Protein 6LBA (pdb70)

Radius of gyration: 40.51 Å; Cα contacts (8 Å, |Δi|>4): 2221; chains: 4; bounding box: 94×108×84 Å

GO terms:
  GO:0098542 defense response to other organism (P, IGI)

Secondary structure (DSSP, 8-state):
-HHHHHHHHHHHHHHHHHHHTS-TT-SS-SSSHHHHHHHHHHHHHHHHHHHHHHS-TT-TTTS-GGGHHHHHHHHHHHHHHHHHHHHHH--S-HHHHHHHSTTS--HHHHHHHHHHHHHTTTTTGGGS----HHHHHHHHHHHHHHT-TT---HHHHHHHTTTTTT----TTHHHHHHHHHHHHHHHHHHHHHHT----HHHHHHHHHHHT-------TTS---------SS--GGGGGGGG---TTS-----S--HHHHHTT------HHHHHHHHHHHHHHHHHHHTTT-------TTSEE----SSSSS----EE-SSS-----GGGS-SGGGTT----TTTHHHHHHHHHHHHHHSS-S---HHHHHHT------TTS-HHHHHHHHHHHSS-STTSPPSHHHHHHHHHHHHHHHH------SS-HHHHHHHHHHSS----S--GGGHHHHHHHHHHHHHH-/-HHHHHHHHHHHHHHHHHHHTS-TT-SS-SSSHHHHHHHHHHHHHHHHHHHHHHS-TT-TTTS-GGGHHHHHHHHHHHHHHHHHHHHHH--S-HHHHHHHSTTS--HHHHHHHHHHHHHTTTTTGGGS----HHHHHHHHHHHHHHT-TT---HHHHHHHTTTTTT----TTHHHHHHHHHHHHHHHHHHHHHHT----HHHHHHHHHHHT-------TTS---------SS--GGGGGGGG---TTS-----S--HHHHHTT------HHHHHHHHHHHHHHHHHHHTTT-------TTSEE----SSSSS----EE-SSS-----GGGS-SGGGTT----TTTHHHHHHHHHHHHHHSS-S---HHHHHHT------TTS-HHHHHHHHHHHSS-STTSPPSHHHHHHHHHHHHHHHH------SS-HHHHHHHHHHSS----S--GGGHHHHHHHHHHHHHH-/-HHHHHHHHHHHHHHHHHHHTS-TT-SS-SSSHHHHHHHHHHHHHHHHHHHHHHS-TT-TTTS-GGGHHHHHHHHHHHHHHHHHHHHHH--S-HHHHHHHSTTS--HHHHHHHHHHHHHTTTTTGGGS----HHHHHHHHHHHHHHT-TT---HHHHHHHTTTTTT----TTHHHHHHHHHHHHHHHHHHHHHHT----HHHHHHHHHHHT-------TTS---------SS--GGGGGGGG---TTS-----S--HHHHHTT------HHHHHHHHHHHHHHHHHHHTTT-------TTSEE----SSSSS----EE-SSS-----GGGS-SGGGTT----TTTHHHHHHHHHHHHHHSS-S---HHHHHHT------TTS-HHHHHHHHHHHSS-STTSPPSHHHHHHHHHHHHHHHH------SS-HHHHHHHHHHSS----S--GGGHHHHHHHHHHHHHH-/-HHHHHHHHHHHHHHHHHHHTS-TT-SS-SSSHHHHHHHHHHHHHHHHHHHHHHS-TT-TTTS-GGGHHHHHHHHHHHHHHHHHHHHHH--S-HHHHHHHSTTS--HHHHHHHHHHHHHTTTTTGGGS----HHHHHHHHHHHHHHT-TT---HHHHHHHTTTTTT----TTHHHHHHHHHHHHHHHHHHHHHHT----HHHHHHHHHHHT-------TTS---------SS--GGGGGGGG---TTS-----S--HHHHHTT------HHHHHHHHHHHHHHHHHHHTTT-------TTSEE----SSSSS----EE-SSS-----GGGS-SGGGTT----TTTHHHHHHHHHHHHHHSS-S---HHHHHHT------TTS-HHHHHHHHHHHSS-STTSPPSHHHHHHHHHHHHHHHH------SS-HHHHHHHHHHSS----S--GGGHHHHHHHHHHHHHH-

Organism: Arabidopsis thaliana (NCBI:txid3702)

Structure (mmCIF, N/CA/C/O backbone):
data_6LBA
#
_entry.id   6LBA
#
_cell.length_a   1.00
_cell.length_b   1.00
_cell.length_c   1.00
_cell.angle_alpha   90.00
_cell.angle_beta   90.00
_cell.angle_gamma   90.00
#
_symmetry.space_group_name_H-M   'P 1'
#
loop_
_atom_site.group_PDB
_atom_site.id
_atom_site.type_symbol
_atom_site.label_atom_id
_atom_site.label_alt_id
_atom_site.label_comp_id
_atom_site.label_asym_id
_atom_site.label_entity_id
_atom_site.label_seq_id
_atom_site.pdbx_PDB_ins_code
_atom_site.Cartn_x
_atom_site.Cartn_y
_atom_site.Cartn_z
_atom_site.occupancy
_atom_site.B_iso_or_equiv
_atom_site.auth_seq_id
_atom_site.auth_comp_id
_atom_site.auth_asym_id
_atom_site.auth_atom_id
_atom_site.pdbx_PDB_model_num
ATOM 1 N N . ALA A 1 1 ? 159.576 135.874 144.168 1.00 62.43 -1 ALA A N 1
ATOM 2 C CA . ALA A 1 1 ? 158.588 136.861 144.589 1.00 62.43 -1 ALA A CA 1
ATOM 3 C C . ALA A 1 1 ? 157.206 136.227 144.691 1.00 62.43 -1 ALA A C 1
ATOM 4 O O . ALA A 1 1 ? 156.856 135.362 143.890 1.00 62.43 -1 ALA A O 1
ATOM 6 N N . ALA A 1 2 ? 156.424 136.665 145.680 1.00 54.34 0 ALA A N 1
ATOM 7 C CA . ALA A 1 2 ? 155.140 136.029 145.957 1.00 54.34 0 ALA A CA 1
ATOM 8 C C . ALA A 1 2 ? 154.185 136.164 144.778 1.00 54.34 0 ALA A C 1
ATOM 9 O O . ALA A 1 2 ? 153.802 135.169 144.153 1.00 54.34 0 ALA A O 1
ATOM 11 N N . MET A 1 3 ? 153.787 137.396 144.461 1.00 57.33 1 MET A N 1
ATOM 12 C CA . MET A 1 3 ? 152.862 137.610 143.354 1.00 57.33 1 MET A CA 1
ATOM 13 C C . MET A 1 3 ? 153.419 137.047 142.059 1.00 57.33 1 MET A C 1
ATOM 14 O O . MET A 1 3 ? 152.676 136.497 141.239 1.00 57.33 1 MET A O 1
ATOM 19 N N . GLU A 1 4 ? 154.730 137.177 141.856 1.00 53.65 2 GLU A N 1
ATOM 20 C CA . GLU A 1 4 ? 155.342 136.626 140.656 1.00 53.65 2 GLU A CA 1
ATOM 21 C C . GLU A 1 4 ? 155.094 135.131 140.553 1.00 53.65 2 GLU A C 1
ATOM 22 O O . GLU A 1 4 ? 154.852 134.609 139.460 1.00 53.65 2 GLU A O 1
ATOM 28 N N . GLN A 1 5 ? 155.141 134.427 141.683 1.00 50.86 3 GLN A N 1
ATOM 29 C CA . GLN A 1 5 ? 154.862 132.998 141.661 1.00 50.86 3 GLN A CA 1
ATOM 30 C C . GLN A 1 5 ? 153.465 132.726 141.130 1.00 50.86 3 GLN A C 1
ATOM 31 O O . GLN A 1 5 ? 153.244 131.748 140.410 1.00 50.86 3 GLN A O 1
ATOM 37 N N . PHE A 1 6 ? 152.510 133.588 141.470 1.00 43.11 4 PHE A N 1
ATOM 38 C CA . PHE A 1 6 ? 151.154 133.428 140.965 1.00 43.11 4 PHE A CA 1
ATOM 39 C C . PHE A 1 6 ? 151.129 133.510 139.448 1.00 43.11 4 PHE A C 1
ATOM 40 O O . PHE A 1 6 ? 150.530 132.665 138.773 1.00 43.11 4 PHE A O 1
ATOM 48 N N . ARG A 1 7 ? 151.780 134.531 138.896 1.00 45.33 5 ARG A N 1
ATOM 49 C CA . ARG A 1 7 ? 151.897 134.634 137.450 1.00 45.33 5 ARG A CA 1
ATOM 50 C C . ARG A 1 7 ? 152.460 133.357 136.847 1.00 45.33 5 ARG A C 1
ATOM 51 O O . ARG A 1 7 ? 152.111 132.994 135.720 1.00 45.33 5 ARG A O 1
ATOM 59 N N . GLN A 1 8 ? 153.318 132.652 137.583 1.00 46.42 6 GLN A N 1
ATOM 60 C CA . GLN A 1 8 ? 153.806 131.370 137.091 1.00 46.42 6 GLN A CA 1
ATOM 61 C C . GLN A 1 8 ? 152.679 130.350 137.018 1.00 46.42 6 GLN A C 1
ATOM 62 O O . GLN A 1 8 ? 152.620 129.547 136.079 1.00 46.42 6 GLN A O 1
ATOM 68 N N . ILE A 1 9 ? 151.785 130.353 138.009 1.00 38.86 7 ILE A N 1
ATOM 69 C CA . ILE A 1 9 ? 150.608 129.496 137.930 1.00 38.86 7 ILE A CA 1
ATOM 70 C C . ILE A 1 9 ? 149.814 129.828 136.685 1.00 38.86 7 ILE A C 1
ATOM 71 O O . ILE A 1 9 ? 149.342 128.937 135.970 1.00 38.86 7 ILE A O 1
ATOM 76 N N . GLY A 1 10 ? 149.642 131.119 136.415 1.00 38.22 8 GLY A N 1
ATOM 77 C CA . GLY A 1 10 ? 148.946 131.514 135.205 1.00 38.22 8 GLY A CA 1
ATOM 78 C C . GLY A 1 10 ? 149.610 130.960 133.964 1.00 38.22 8 GLY A C 1
ATOM 79 O O . GLY A 1 10 ? 148.946 130.415 133.081 1.00 38.22 8 GLY A O 1
ATOM 80 N N . GLU A 1 11 ? 150.935 131.086 133.887 1.00 41.64 9 GLU A N 1
ATOM 81 C CA . GLU A 1 11 ? 151.669 130.599 132.723 1.00 41.64 9 GLU A CA 1
ATOM 82 C C . GLU A 1 11 ? 151.476 129.102 132.538 1.00 41.64 9 GLU A C 1
ATOM 83 O O . GLU A 1 11 ? 151.183 128.629 131.433 1.00 41.64 9 GLU A O 1
ATOM 89 N N . VAL A 1 12 ? 151.625 128.338 133.617 1.00 36.99 10 VAL A N 1
ATOM 90 C CA . VAL A 1 12 ? 151.512 126.890 133.509 1.00 36.99 10 VAL A CA 1
ATOM 91 C C . VAL A 1 12 ? 150.104 126.494 133.100 1.00 36.99 10 VAL A C 1
ATOM 92 O O . VAL A 1 12 ? 149.908 125.626 132.241 1.00 36.99 10 VAL A O 1
ATOM 96 N N . LEU A 1 13 ? 149.099 127.118 133.711 1.00 34.69 11 LEU A N 1
ATOM 97 C CA . LEU A 1 13 ? 147.729 126.744 133.401 1.00 34.69 11 LEU A CA 1
ATOM 98 C C . LEU A 1 13 ? 147.378 127.114 131.972 1.00 34.69 11 LEU A C 1
ATOM 99 O O . LEU A 1 13 ? 146.660 126.377 131.290 1.00 34.69 11 LEU A O 1
ATOM 104 N N . GLY A 1 14 ? 147.874 128.254 131.499 1.00 37.84 12 GLY A N 1
ATOM 105 C CA . GLY A 1 14 ? 147.688 128.593 130.103 1.00 37.84 12 GLY A CA 1
ATOM 106 C C . GLY A 1 14 ? 148.326 127.575 129.182 1.00 37.84 12 GLY A C 1
ATOM 107 O O . GLY A 1 14 ? 147.749 127.202 128.160 1.00 37.84 12 GLY A O 1
ATOM 108 N N . SER A 1 15 ? 149.530 127.118 129.528 1.00 40.51 13 SER A N 1
ATOM 109 C CA . SER A 1 15 ? 150.168 126.065 128.747 1.00 40.51 13 SER A CA 1
ATOM 110 C C . SER A 1 15 ? 149.278 124.837 128.672 1.00 40.51 13 SER A C 1
ATOM 111 O O . SER A 1 15 ? 149.043 124.279 127.590 1.00 40.51 13 SER A O 1
ATOM 114 N N . LEU A 1 16 ? 148.782 124.398 129.825 1.00 38.45 14 LEU A N 1
ATOM 115 C CA . LEU A 1 16 ? 147.918 123.227 129.861 1.00 38.45 14 LEU A CA 1
ATOM 116 C C . LEU A 1 16 ? 146.698 123.428 128.981 1.00 38.45 14 LEU A C 1
ATOM 117 O O . LEU A 1 16 ? 146.329 122.546 128.200 1.00 38.45 14 LEU A O 1
ATOM 122 N N . ASN A 1 17 ? 146.057 124.589 129.097 1.00 37.96 15 ASN A N 1
ATOM 123 C CA . ASN A 1 17 ? 144.829 124.826 128.350 1.00 37.96 15 ASN A CA 1
ATOM 124 C C . ASN A 1 17 ? 145.095 124.869 126.856 1.00 37.96 15 ASN A C 1
ATOM 125 O O . ASN A 1 17 ? 144.285 124.385 126.058 1.00 37.96 15 ASN A O 1
ATOM 130 N N . ALA A 1 18 ? 146.225 125.446 126.456 1.00 43.66 16 ALA A N 1
ATOM 131 C CA . ALA A 1 18 ? 146.568 125.482 125.043 1.00 43.66 16 ALA A CA 1
ATOM 132 C C . ALA A 1 18 ? 146.773 124.078 124.505 1.00 43.66 16 ALA A C 1
ATOM 133 O O . ALA A 1 18 ? 146.279 123.735 123.426 1.00 43.66 16 ALA A O 1
ATOM 135 N N . LEU A 1 19 ? 147.507 123.249 125.243 1.00 49.01 17 LEU A N 1
ATOM 136 C CA . LEU A 1 19 ? 147.685 121.870 124.805 1.00 49.01 17 LEU A CA 1
ATOM 137 C C . LEU A 1 19 ? 146.350 121.144 124.726 1.00 49.01 17 LEU A C 1
ATOM 138 O O . LEU A 1 19 ? 146.110 120.369 123.794 1.00 49.01 17 LEU A O 1
ATOM 143 N N . MET A 1 20 ? 145.464 121.393 125.687 1.00 53.68 18 MET A N 1
ATOM 144 C CA . MET A 1 20 ? 144.225 120.637 125.779 1.00 53.68 18 MET A CA 1
ATOM 145 C C . MET A 1 20 ? 143.176 121.066 124.772 1.00 53.68 18 MET A C 1
ATOM 146 O O . MET A 1 20 ? 142.319 120.253 124.420 1.00 53.68 18 MET A O 1
ATOM 151 N N . VAL A 1 21 ? 143.208 122.315 124.306 1.00 54.72 19 VAL A N 1
ATOM 152 C CA . VAL A 1 21 ? 142.161 122.768 123.401 1.00 54.72 19 VAL A CA 1
ATOM 153 C C . VAL A 1 21 ? 142.182 121.986 122.098 1.00 54.72 19 VAL A C 1
ATOM 154 O O . VAL A 1 21 ? 141.197 121.994 121.354 1.00 54.72 19 VAL A O 1
ATOM 158 N N . LEU A 1 22 ? 143.286 121.313 121.799 1.00 70.05 20 LEU A N 1
ATOM 159 C CA . LEU A 1 22 ? 143.377 120.446 120.631 1.00 70.05 20 LEU A CA 1
ATOM 160 C C . LEU A 1 22 ? 143.213 118.995 121.080 1.00 70.05 20 LEU A C 1
ATOM 161 O O . LEU A 1 22 ? 144.130 118.179 121.027 1.00 70.05 20 LEU A O 1
ATOM 166 N N . GLN A 1 23 ? 141.995 118.687 121.521 1.00 83.42 21 GLN A N 1
ATOM 167 C CA . GLN A 1 23 ? 141.755 117.554 122.406 1.00 83.42 21 GLN A CA 1
ATOM 168 C C . GLN A 1 23 ? 141.484 116.242 121.679 1.00 83.42 21 GLN A C 1
ATOM 169 O O . GLN A 1 23 ? 142.089 115.217 122.010 1.00 83.42 21 GLN A O 1
ATOM 175 N N . ASP A 1 24 ? 140.579 116.251 120.700 1.00 93.27 22 ASP A N 1
ATOM 176 C CA . ASP A 1 24 ? 139.996 115.007 120.203 1.00 93.27 22 ASP A CA 1
ATOM 177 C C . ASP A 1 24 ? 141.014 114.065 119.571 1.00 93.27 22 ASP A C 1
ATOM 178 O O . ASP A 1 24 ? 140.657 112.933 119.231 1.00 93.27 22 ASP A O 1
ATOM 183 N N . ASP A 1 25 ? 142.267 114.493 119.408 1.00 96.78 23 ASP A N 1
ATOM 184 C CA . ASP A 1 25 ? 143.264 113.607 118.817 1.00 96.78 23 ASP A CA 1
ATOM 185 C C . ASP A 1 25 ? 143.697 112.516 119.786 1.00 96.78 23 ASP A C 1
ATOM 186 O O . ASP A 1 25 ? 144.319 111.533 119.369 1.00 96.78 23 ASP A O 1
ATOM 191 N N . ILE A 1 26 ? 143.404 112.675 121.076 1.00 93.23 24 ILE A N 1
ATOM 192 C CA . ILE A 1 26 ? 143.840 111.685 122.049 1.00 93.23 24 ILE A CA 1
ATOM 193 C C . ILE A 1 26 ? 142.961 110.453 121.967 1.00 93.23 24 ILE A C 1
ATOM 194 O O . ILE A 1 26 ? 141.735 110.544 121.821 1.00 93.23 24 ILE A O 1
ATOM 199 N N . LEU A 1 27 ? 143.588 109.287 122.066 1.00 90.76 25 LEU A N 1
ATOM 200 C CA . LEU A 1 27 ? 142.878 108.024 121.981 1.00 90.76 25 LEU A CA 1
ATOM 201 C C . LEU A 1 27 ? 142.975 107.200 123.255 1.00 90.76 25 LEU A C 1
ATOM 202 O O . LEU A 1 27 ? 142.589 106.028 123.247 1.00 90.76 25 LEU A O 1
ATOM 207 N N . ILE A 1 28 ? 143.484 107.770 124.343 1.00 80.13 26 ILE A N 1
ATOM 208 C CA . ILE A 1 28 ? 143.569 107.083 125.629 1.00 80.13 26 ILE A CA 1
ATOM 209 C C . ILE A 1 28 ? 142.843 107.866 126.711 1.00 80.13 26 ILE A C 1
ATOM 210 O O . ILE A 1 28 ? 141.876 107.384 127.300 1.00 80.13 26 ILE A O 1
ATOM 215 N N . ASN A 1 29 ? 143.319 109.062 127.008 1.00 75.54 27 ASN A N 1
ATOM 216 C CA . ASN A 1 29 ? 142.612 110.037 127.820 1.00 75.54 27 ASN A CA 1
ATOM 217 C C . ASN A 1 29 ? 141.843 110.972 126.899 1.00 75.54 27 ASN A C 1
ATOM 218 O O . ASN A 1 29 ? 141.533 110.592 125.767 1.00 75.54 27 ASN A O 1
ATOM 223 N N . GLN A 1 30 ? 141.547 112.181 127.373 1.00 83.35 28 GLN A N 1
ATOM 224 C CA . GLN A 1 30 ? 140.518 113.136 126.948 1.00 83.35 28 GLN A CA 1
ATOM 225 C C . GLN A 1 30 ? 139.217 112.849 127.681 1.00 83.35 28 GLN A C 1
ATOM 226 O O . GLN A 1 30 ? 138.234 113.569 127.480 1.00 83.35 28 GLN A O 1
ATOM 232 N N . ARG A 1 31 ? 139.192 111.850 128.554 1.00 75.47 29 ARG A N 1
ATOM 233 C CA . ARG A 1 31 ? 138.238 111.825 129.645 1.00 75.47 29 ARG A CA 1
ATOM 234 C C . ARG A 1 31 ? 138.906 111.801 131.004 1.00 75.47 29 ARG A C 1
ATOM 235 O O . ARG A 1 31 ? 138.244 112.103 132.000 1.00 75.47 29 ARG A O 1
ATOM 243 N N . GLN A 1 32 ? 140.192 111.467 131.074 1.00 69.07 30 GLN A N 1
ATOM 244 C CA . GLN A 1 32 ? 140.952 111.608 132.308 1.00 69.07 30 GLN A CA 1
ATOM 245 C C . GLN A 1 32 ? 141.597 112.984 132.382 1.00 69.07 30 GLN A C 1
ATOM 246 O O . GLN A 1 32 ? 141.351 113.748 133.318 1.00 69.07 30 GLN A O 1
ATOM 252 N N . CYS A 1 33 ? 142.422 113.310 131.388 1.00 65.46 31 CYS A N 1
ATOM 253 C CA . CYS A 1 33 ? 143.092 114.602 131.370 1.00 65.46 31 CYS A CA 1
ATOM 254 C C . CYS A 1 33 ? 142.100 115.758 131.358 1.00 65.46 31 CYS A C 1
ATOM 255 O O . CYS A 1 33 ? 142.409 116.841 131.864 1.00 65.46 31 CYS A O 1
ATOM 258 N N . CYS A 1 34 ? 140.911 115.562 130.785 1.00 69.24 32 CYS A N 1
ATOM 259 C CA . CYS A 1 34 ? 139.896 116.605 130.866 1.00 69.24 32 CYS A CA 1
ATOM 260 C C . CYS A 1 34 ? 139.524 116.891 132.310 1.00 69.24 32 CYS A C 1
ATOM 261 O O . CYS A 1 34 ? 139.325 118.051 132.693 1.00 69.24 32 CYS A O 1
ATOM 264 N N . LEU A 1 35 ? 139.410 115.845 133.125 1.00 58.86 33 LEU A N 1
ATOM 265 C CA . LEU A 1 35 ? 139.207 116.058 134.549 1.00 58.86 33 LEU A CA 1
ATOM 266 C C . LEU A 1 35 ? 140.338 116.886 135.134 1.00 58.86 33 LEU A C 1
ATOM 267 O O . LEU A 1 35 ? 140.106 117.762 135.973 1.00 58.86 33 LEU A O 1
ATOM 272 N N . LEU A 1 36 ? 141.570 116.627 134.697 1.00 55.40 34 LEU A N 1
ATOM 273 C CA . LEU A 1 36 ? 142.698 117.412 135.180 1.00 55.40 34 LEU A CA 1
ATOM 274 C C . LEU A 1 36 ? 142.529 118.877 134.826 1.00 55.40 34 LEU A C 1
ATOM 275 O O . LEU A 1 36 ? 142.732 119.757 135.667 1.00 55.40 34 LEU A O 1
ATOM 280 N N . LEU A 1 37 ? 142.170 119.158 133.577 1.00 50.10 35 LEU A N 1
ATOM 281 C CA . LEU A 1 37 ? 142.005 120.542 133.162 1.00 50.10 35 LEU A CA 1
ATOM 282 C C . LEU A 1 37 ? 140.923 121.225 133.981 1.00 50.10 35 LEU A C 1
ATOM 283 O O . LEU A 1 37 ? 141.106 122.349 134.459 1.00 50.10 35 LEU A O 1
ATOM 288 N N . GLU A 1 38 ? 139.789 120.550 134.169 1.00 54.43 36 GLU A N 1
ATOM 289 C CA . GLU A 1 38 ? 138.698 121.155 134.926 1.00 54.43 36 GLU A CA 1
ATOM 290 C C . GLU A 1 38 ? 139.120 121.425 136.362 1.00 54.43 36 GLU A C 1
ATOM 291 O O . GLU A 1 38 ? 138.909 122.523 136.889 1.00 54.43 36 GLU A O 1
ATOM 297 N N . LEU A 1 39 ? 139.721 120.431 137.014 1.00 45.02 37 LEU A N 1
ATOM 298 C CA . LEU A 1 39 ? 140.139 120.602 138.398 1.00 45.02 37 LEU A CA 1
ATOM 299 C C . LEU A 1 39 ? 141.154 121.719 138.532 1.00 45.02 37 LEU A C 1
ATOM 300 O O . LEU A 1 39 ? 141.080 122.533 139.455 1.00 45.02 37 LEU A O 1
ATOM 305 N N . PHE A 1 40 ? 142.125 121.770 137.626 1.00 39.45 38 PHE A N 1
ATOM 306 C CA . PHE A 1 40 ? 143.159 122.784 137.742 1.00 39.45 38 PHE A CA 1
ATOM 307 C C . PHE A 1 40 ? 142.587 124.171 137.510 1.00 39.45 38 PHE A C 1
ATOM 308 O O . PHE A 1 40 ? 142.941 125.122 138.215 1.00 39.45 38 PHE A O 1
ATOM 316 N N . SER A 1 41 ? 141.693 124.308 136.531 1.00 42.35 39 SER A N 1
ATOM 317 C CA . SER A 1 41 ? 141.048 125.595 136.320 1.00 42.35 39 SER A CA 1
ATOM 318 C C . SER A 1 41 ? 140.258 126.009 137.549 1.00 42.35 39 SER A C 1
ATOM 319 O O . SER A 1 41 ? 140.286 127.177 137.949 1.00 42.35 39 SER A O 1
ATOM 322 N N . LEU A 1 42 ? 139.561 125.060 138.173 1.00 38.30 40 LEU A N 1
ATOM 323 C CA . LEU A 1 42 ? 138.797 125.382 139.371 1.00 38.30 40 LEU A CA 1
ATOM 324 C C . LEU A 1 42 ? 139.720 125.817 140.498 1.00 38.30 40 LEU A C 1
ATOM 325 O O . LEU A 1 42 ? 139.430 126.776 141.219 1.00 38.30 40 LEU A O 1
ATOM 330 N N . ALA A 1 43 ? 140.838 125.116 140.663 1.00 37.54 41 ALA A N 1
ATOM 331 C CA . ALA A 1 43 ? 141.778 125.453 141.723 1.00 37.54 41 ALA A CA 1
ATOM 332 C C . ALA A 1 43 ? 142.334 126.852 141.528 1.00 37.54 41 ALA A C 1
ATOM 333 O O . ALA A 1 43 ? 142.364 127.663 142.462 1.00 37.54 41 ALA A O 1
ATOM 335 N N . PHE A 1 44 ? 142.784 127.149 140.313 1.00 40.92 42 PHE A N 1
ATOM 336 C CA . PHE A 1 44 ? 143.318 128.472 140.027 1.00 40.92 42 PHE A CA 1
ATOM 337 C C . PHE A 1 44 ? 142.263 129.541 140.255 1.00 40.92 42 PHE A C 1
ATOM 338 O O . PHE A 1 44 ? 142.526 130.566 140.891 1.00 40.92 42 PHE A O 1
ATOM 346 N N . ASN A 1 45 ? 141.055 129.316 139.741 1.00 46.58 43 ASN A N 1
ATOM 347 C CA . ASN A 1 45 ? 140.009 130.318 139.872 1.00 46.58 43 ASN A CA 1
ATOM 348 C C . ASN A 1 45 ? 139.661 130.561 141.330 1.00 46.58 43 ASN A C 1
ATOM 349 O O . ASN A 1 45 ? 139.459 131.706 141.740 1.00 46.58 43 ASN A O 1
ATOM 354 N N . THR A 1 46 ? 139.618 129.504 142.141 1.00 47.57 44 THR A N 1
ATOM 355 C CA . THR A 1 46 ? 139.197 129.695 143.521 1.00 47.57 44 THR A CA 1
ATOM 356 C C . THR A 1 46 ? 140.301 130.324 144.365 1.00 47.57 44 THR A C 1
ATOM 357 O O . THR A 1 46 ? 140.011 131.150 145.239 1.00 47.57 44 THR A O 1
ATOM 361 N N . VAL A 1 47 ? 141.570 129.993 144.106 1.00 48.33 45 VAL A N 1
ATOM 362 C CA . VAL A 1 47 ? 142.625 130.673 144.849 1.00 48.33 45 VAL A CA 1
ATOM 363 C C . VAL A 1 47 ? 142.688 132.137 144.441 1.00 48.33 45 VAL A C 1
ATOM 364 O O . VAL A 1 47 ? 142.880 133.021 145.285 1.00 48.33 45 VAL A O 1
ATOM 368 N N . ALA A 1 48 ? 142.472 132.426 143.156 1.00 52.16 46 ALA A N 1
ATOM 369 C CA . ALA A 1 48 ? 142.421 133.813 142.712 1.00 52.16 46 ALA A CA 1
ATOM 370 C C . ALA A 1 48 ? 141.272 134.553 143.377 1.00 52.16 46 ALA A C 1
ATOM 371 O O . ALA A 1 48 ? 141.429 135.689 143.836 1.00 52.16 46 ALA A O 1
ATOM 373 N N . GLU A 1 49 ? 140.100 133.923 143.427 1.00 60.22 47 GLU A N 1
ATOM 374 C CA . GLU A 1 49 ? 138.943 134.565 144.031 1.00 60.22 47 GLU A CA 1
ATOM 375 C C . GLU A 1 49 ? 139.194 134.869 145.496 1.00 60.22 47 GLU A C 1
ATOM 376 O O . GLU A 1 49 ? 138.918 135.979 145.964 1.00 60.22 47 GLU A O 1
ATOM 382 N N . GLU A 1 50 ? 139.708 133.896 146.243 1.00 64.22 48 GLU A N 1
ATOM 383 C CA . GLU A 1 50 ? 139.884 134.118 147.670 1.00 64.22 48 GLU A CA 1
ATOM 384 C C . GLU A 1 50 ? 140.994 135.129 147.928 1.00 64.22 48 GLU A C 1
ATOM 385 O O . GLU A 1 50 ? 140.940 135.889 148.902 1.00 64.22 48 GLU A O 1
ATOM 391 N N . ILE A 1 51 ? 141.996 135.180 147.046 1.00 55.99 49 ILE A N 1
ATOM 392 C CA . ILE A 1 51 ? 142.992 136.245 147.128 1.00 55.99 49 ILE A CA 1
ATOM 393 C C . ILE A 1 51 ? 142.323 137.598 146.956 1.00 55.99 49 ILE A C 1
ATOM 394 O O . ILE A 1 51 ? 142.471 138.499 147.789 1.00 55.99 49 ILE A O 1
ATOM 399 N N . ARG A 1 52 ? 141.569 137.753 145.868 1.00 59.03 50 ARG A N 1
ATOM 400 C CA . ARG A 1 52 ? 140.905 139.020 145.586 1.00 59.03 50 ARG A CA 1
ATOM 401 C C . ARG A 1 52 ? 139.977 139.436 146.714 1.00 59.03 50 ARG A C 1
ATOM 402 O O . ARG A 1 52 ? 139.801 140.632 146.964 1.00 59.03 50 ARG A O 1
ATOM 410 N N . GLN A 1 53 ? 139.377 138.470 147.401 1.00 63.47 51 GLN A N 1
ATOM 411 C CA . GLN A 1 53 ? 138.417 138.791 148.445 1.00 63.47 51 GLN A CA 1
ATOM 412 C C . GLN A 1 53 ? 139.071 139.087 149.785 1.00 63.47 51 GLN A C 1
ATOM 413 O O . GLN A 1 53 ? 138.574 139.941 150.524 1.00 63.47 51 GLN A O 1
ATOM 419 N N . ASN A 1 54 ? 140.183 138.432 150.109 1.00 66.25 52 ASN A N 1
ATOM 420 C CA . ASN A 1 54 ? 140.759 138.549 151.441 1.00 66.25 52 ASN A CA 1
ATOM 421 C C . ASN A 1 54 ? 142.110 139.233 151.487 1.00 66.25 52 ASN A C 1
ATOM 422 O O . ASN A 1 54 ? 142.657 139.386 152.584 1.00 66.25 52 ASN A O 1
ATOM 427 N N . LEU A 1 55 ? 142.675 139.634 150.357 1.00 69.01 53 LEU A N 1
ATOM 428 C CA . LEU A 1 55 ? 143.892 140.423 150.355 1.00 69.01 53 LEU A CA 1
ATOM 429 C C . LEU A 1 55 ? 143.601 141.827 149.840 1.00 69.01 53 LEU A C 1
ATOM 430 O O . LEU A 1 55 ? 142.462 142.184 149.537 1.00 69.01 53 LEU A O 1
ATOM 435 N N . LYS A 1 56 ? 144.646 142.642 149.749 1.00 83.40 54 LYS A N 1
ATOM 436 C CA . LYS A 1 56 ? 144.566 143.956 149.128 1.00 83.40 54 LYS A CA 1
ATOM 437 C C . LYS A 1 56 ? 145.762 144.100 148.202 1.00 83.40 54 LYS A C 1
ATOM 438 O O . LYS A 1 56 ? 146.903 143.883 148.619 1.00 83.40 54 LYS A O 1
ATOM 444 N N . LEU A 1 57 ? 145.502 144.463 146.954 1.00 83.18 55 LEU A N 1
ATOM 445 C CA . LEU A 1 57 ? 146.457 144.225 145.884 1.00 83.18 55 LEU A CA 1
ATOM 446 C C . LEU A 1 57 ? 147.525 145.297 145.772 1.00 83.18 55 LEU A C 1
ATOM 447 O O . LEU A 1 57 ? 148.143 145.420 144.711 1.00 83.18 55 LEU A O 1
ATOM 452 N N . GLU A 1 58 ? 147.759 146.074 146.823 1.00 90.39 56 GLU A N 1
ATOM 453 C CA . GLU A 1 58 ? 148.815 147.076 146.805 1.00 90.39 56 GLU A CA 1
ATOM 454 C C . GLU A 1 58 ? 150.097 146.597 147.468 1.00 90.39 56 GLU A C 1
ATOM 455 O O . GLU A 1 58 ? 151.185 146.832 146.939 1.00 90.39 56 GLU A O 1
ATOM 461 N N . GLU A 1 59 ? 149.998 145.910 148.601 1.00 88.15 57 GLU A N 1
ATOM 462 C CA . GLU A 1 59 ? 151.184 145.456 149.314 1.00 88.15 57 GLU A CA 1
ATOM 463 C C . GLU A 1 59 ? 151.779 144.231 148.633 1.00 88.15 57 GLU A C 1
ATOM 464 O O . GLU A 1 59 ? 151.947 143.177 149.253 1.00 88.15 57 GLU A O 1
ATOM 470 N N . LYS A 1 60 ? 152.120 144.376 147.353 1.00 81.27 58 LYS A N 1
ATOM 471 C CA . LYS A 1 60 ? 152.580 143.249 146.555 1.00 81.27 58 LYS A CA 1
ATOM 472 C C . LYS A 1 60 ? 153.941 142.731 146.993 1.00 81.27 58 LYS A C 1
ATOM 473 O O . LYS A 1 60 ? 154.291 141.596 146.659 1.00 81.27 58 LYS A O 1
ATOM 479 N N . HIS A 1 61 ? 154.716 143.526 147.726 1.00 91.02 59 HIS A N 1
ATOM 480 C CA . HIS A 1 61 ? 156.066 143.139 148.101 1.00 91.02 59 HIS A CA 1
ATOM 481 C C . HIS A 1 61 ? 156.315 143.170 149.598 1.00 91.02 59 HIS A C 1
ATOM 482 O O . HIS A 1 61 ? 157.446 142.915 150.026 1.00 91.02 59 HIS A O 1
ATOM 489 N N . THR A 1 62 ? 155.308 143.480 150.406 1.00 90.01 60 THR A N 1
ATOM 490 C CA . THR A 1 62 ? 155.517 143.654 151.835 1.00 90.01 60 THR A CA 1
ATOM 491 C C . THR A 1 62 ? 154.783 142.607 152.658 1.00 90.01 60 THR A C 1
ATOM 492 O O . THR A 1 62 ? 155.410 141.912 153.461 1.00 90.01 60 THR A O 1
ATOM 496 N N . LYS A 1 63 ? 153.471 142.468 152.481 1.00 84.27 61 LYS A N 1
ATOM 497 C CA . LYS A 1 63 ? 152.664 141.629 153.353 1.00 84.27 61 LYS A CA 1
ATOM 498 C C . LYS A 1 63 ? 152.077 140.423 152.632 1.00 84.27 61 LYS A C 1
ATOM 499 O O . LYS A 1 63 ? 151.041 139.900 153.053 1.00 84.27 61 LYS A O 1
ATOM 505 N N . TRP A 1 64 ? 152.714 139.979 151.554 1.00 74.36 62 TRP A N 1
ATOM 506 C CA . TRP A 1 64 ? 152.388 138.711 150.925 1.00 74.36 62 TRP A CA 1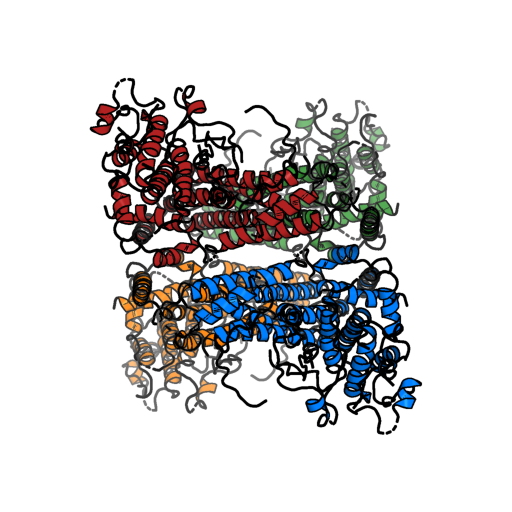
ATOM 507 C C . TRP A 1 64 ? 153.516 137.708 151.066 1.00 74.36 62 TRP A C 1
ATOM 508 O O . TRP A 1 64 ? 153.352 136.551 150.662 1.00 74.36 62 TRP A O 1
ATOM 519 N N . ARG A 1 65 ? 154.650 138.123 151.634 1.00 78.33 63 ARG A N 1
ATOM 520 C CA . ARG A 1 65 ? 155.843 137.290 151.720 1.00 78.33 63 ARG A CA 1
ATOM 521 C C . ARG A 1 65 ? 155.552 135.887 152.230 1.00 78.33 63 ARG A C 1
ATOM 522 O O . ARG A 1 65 ? 156.264 134.944 151.870 1.00 78.33 63 ARG A O 1
ATOM 530 N N . ALA A 1 66 ? 154.507 135.719 153.037 1.00 63.04 64 ALA A N 1
ATOM 531 C CA . ALA A 1 66 ? 154.180 134.399 153.549 1.00 63.04 64 ALA A CA 1
ATOM 532 C C . ALA A 1 66 ? 153.666 133.461 152.466 1.00 63.04 64 ALA A C 1
ATOM 533 O O . ALA A 1 66 ? 153.689 132.243 152.662 1.00 63.04 64 ALA A O 1
ATOM 535 N N . LEU A 1 67 ? 153.230 133.990 151.325 1.00 60.43 65 LEU A N 1
ATOM 536 C CA . LEU A 1 67 ? 152.630 133.163 150.285 1.00 60.43 65 LEU A CA 1
ATOM 537 C C . LEU A 1 67 ? 153.638 132.397 149.439 1.00 60.43 65 LEU A C 1
ATOM 538 O O . LEU A 1 67 ? 153.219 131.557 148.637 1.00 60.43 65 LEU A O 1
ATOM 543 N N . GLU A 1 68 ? 154.934 132.656 149.586 1.00 67.18 66 GLU A N 1
ATOM 544 C CA . GLU A 1 68 ? 155.909 132.149 148.627 1.00 67.18 66 GLU A CA 1
ATOM 545 C C . GLU A 1 68 ? 155.922 130.629 148.526 1.00 67.18 66 GLU A C 1
ATOM 546 O O . GLU A 1 68 ? 155.582 130.075 147.478 1.00 67.18 66 GLU A O 1
ATOM 552 N N . GLN A 1 69 ? 156.307 129.952 149.605 1.00 61.67 67 GLN A N 1
ATOM 553 C CA . GLN A 1 69 ? 156.504 128.506 149.537 1.00 61.67 67 GLN A CA 1
ATOM 554 C C . GLN A 1 69 ? 155.262 127.743 149.098 1.00 61.67 67 GLN A C 1
ATOM 555 O O . GLN A 1 69 ? 155.389 126.845 148.245 1.00 61.67 67 GLN A O 1
ATOM 561 N N . PRO A 1 70 ? 154.066 128.005 149.630 1.00 53.17 68 PRO A N 1
ATOM 562 C CA . PRO A 1 70 ? 152.908 127.221 149.179 1.00 53.17 68 PRO A CA 1
ATOM 563 C C . PRO A 1 70 ? 152.630 127.396 147.703 1.00 53.17 68 PRO A C 1
ATOM 564 O O . PRO A 1 70 ? 152.398 126.411 146.993 1.00 53.17 68 PRO A O 1
ATOM 568 N N . LEU A 1 71 ? 152.662 128.630 147.210 1.00 52.39 69 LEU A N 1
ATOM 569 C CA . LEU A 1 71 ? 152.400 128.836 145.795 1.00 52.39 69 LEU A CA 1
ATOM 570 C C . LEU A 1 71 ? 153.499 128.235 144.934 1.00 52.39 69 LEU A C 1
ATOM 571 O O . LEU A 1 71 ? 153.233 127.792 143.812 1.00 52.39 69 LEU A O 1
ATOM 576 N N . ARG A 1 72 ? 154.732 128.189 145.438 1.00 57.54 70 ARG A N 1
ATOM 577 C CA . ARG A 1 72 ? 155.793 127.540 144.678 1.00 57.54 70 ARG A CA 1
ATOM 578 C C . ARG A 1 72 ? 155.532 126.047 144.565 1.00 57.54 70 ARG A C 1
ATOM 579 O O . ARG A 1 72 ? 155.655 125.452 143.487 1.00 57.54 70 ARG A O 1
ATOM 587 N N . GLU A 1 73 ? 155.163 125.419 145.673 1.00 50.38 71 GLU A N 1
ATOM 588 C CA . GLU A 1 73 ? 154.812 124.011 145.587 1.00 50.38 71 GLU A CA 1
ATOM 589 C C . GLU A 1 73 ? 153.626 123.805 144.654 1.00 50.38 71 GLU A C 1
ATOM 590 O O . GLU A 1 73 ? 153.545 122.791 143.941 1.00 50.38 71 GLU A O 1
ATOM 596 N N . LEU A 1 74 ? 152.713 124.771 144.620 1.00 41.92 72 LEU A N 1
ATOM 597 C CA . LEU A 1 74 ? 151.583 124.661 143.714 1.00 41.92 72 LEU A CA 1
ATOM 598 C C . LEU A 1 74 ? 152.039 124.703 142.264 1.00 41.92 72 LEU A C 1
ATOM 599 O O . LEU A 1 74 ? 151.546 123.934 141.433 1.00 41.92 72 LEU A O 1
ATOM 604 N N . THR A 1 75 ? 152.964 125.604 141.928 1.00 40.53 73 THR A N 1
ATOM 605 C CA . THR A 1 75 ? 153.439 125.604 140.549 1.00 40.53 73 THR A CA 1
ATOM 606 C C . THR A 1 75 ? 154.144 124.298 140.239 1.00 40.53 73 THR A C 1
ATOM 607 O O . THR A 1 75 ? 154.072 123.813 139.107 1.00 40.53 73 THR A O 1
ATOM 611 N N . ARG A 1 76 ? 154.773 123.681 141.240 1.00 44.47 74 ARG A N 1
ATOM 612 C CA . ARG A 1 76 ? 155.370 122.370 141.009 1.00 44.47 74 ARG A CA 1
ATOM 613 C C . ARG A 1 76 ? 154.315 121.357 140.594 1.00 44.47 74 ARG A C 1
ATOM 614 O O . ARG A 1 76 ? 154.458 120.671 139.573 1.00 44.47 74 ARG A O 1
ATOM 622 N N . VAL A 1 77 ? 153.256 121.228 141.392 1.00 38.40 75 VAL A N 1
ATOM 623 C CA . VAL A 1 77 ? 152.270 120.190 141.103 1.00 38.40 75 VAL A CA 1
ATOM 624 C C . VAL A 1 77 ? 151.549 120.484 139.794 1.00 38.40 75 VAL A C 1
ATOM 625 O O . VAL A 1 77 ? 151.255 119.569 139.014 1.00 38.40 75 VAL A O 1
ATOM 629 N N . PHE A 1 78 ? 151.268 121.756 139.520 1.00 37.59 76 PHE A N 1
ATOM 630 C CA . PHE A 1 78 ? 150.664 122.104 138.241 1.00 37.59 76 PHE A CA 1
ATOM 631 C C . PHE A 1 78 ? 151.570 121.699 137.089 1.00 37.59 76 PHE A C 1
ATOM 632 O O . PHE A 1 78 ? 151.110 121.135 136.090 1.00 37.59 76 PHE A O 1
ATOM 640 N N . LYS A 1 79 ? 152.862 121.956 137.240 1.00 48.37 77 LYS A N 1
ATOM 641 C CA . LYS A 1 79 ? 153.821 121.598 136.208 1.00 48.37 77 LYS A CA 1
ATOM 642 C C . LYS A 1 79 ? 153.854 120.090 136.025 1.00 48.37 77 LYS A C 1
ATOM 643 O O . LYS A 1 79 ? 153.921 119.592 134.905 1.00 48.37 77 LYS A O 1
ATOM 649 N N . GLU A 1 80 ? 153.789 119.365 137.134 1.00 54.07 78 GLU A N 1
ATOM 650 C CA . GLU A 1 80 ? 153.830 117.910 137.097 1.00 54.07 78 GLU A CA 1
ATOM 651 C C . GLU A 1 80 ? 152.642 117.364 136.320 1.00 54.07 78 GLU A C 1
ATOM 652 O O . GLU A 1 80 ? 152.774 116.440 135.523 1.00 54.07 78 GLU A O 1
ATOM 658 N N . GLY A 1 81 ? 151.481 117.958 136.554 1.00 51.68 79 GLY A N 1
ATOM 659 C CA . GLY A 1 81 ? 150.251 117.572 135.888 1.00 51.68 79 GLY A CA 1
ATOM 660 C C . GLY A 1 81 ? 150.287 117.873 134.405 1.00 51.68 79 GLY A C 1
ATOM 661 O O . GLY A 1 81 ? 149.882 117.048 133.578 1.00 51.68 79 GLY A O 1
ATOM 662 N N . GLU A 1 82 ? 150.780 119.055 134.047 1.00 55.78 80 GLU A N 1
ATOM 663 C CA . GLU A 1 82 ? 150.896 119.391 132.636 1.00 55.78 80 GLU A CA 1
ATOM 664 C C . GLU A 1 82 ? 151.819 118.418 131.923 1.00 55.78 80 GLU A C 1
ATOM 665 O O . GLU A 1 82 ? 151.561 118.029 130.780 1.00 55.78 80 GLU A O 1
ATOM 671 N N . LEU A 1 83 ? 152.907 118.020 132.575 1.00 57.84 81 LEU A N 1
ATOM 672 C CA . LEU A 1 83 ? 153.839 117.100 131.932 1.00 57.84 81 LEU A CA 1
ATOM 673 C C . LEU A 1 83 ? 153.218 115.725 131.748 1.00 57.84 81 LEU A C 1
ATOM 674 O O . LEU A 1 83 ? 153.488 115.044 130.752 1.00 57.84 81 LEU A O 1
ATOM 679 N N . TYR A 1 84 ? 152.381 115.297 132.691 1.00 59.77 82 TYR A N 1
ATOM 680 C CA . TYR A 1 84 ? 151.646 114.057 132.479 1.00 59.77 82 TYR A CA 1
ATOM 681 C C . TYR A 1 84 ? 150.726 114.181 131.277 1.00 59.77 82 TYR A C 1
ATOM 682 O O . TYR A 1 84 ? 150.644 113.271 130.443 1.00 59.77 82 TYR A O 1
ATOM 691 N N . VAL A 1 85 ? 149.998 115.293 131.188 1.00 56.01 83 VAL A N 1
ATOM 692 C CA . VAL A 1 85 ? 149.127 115.494 130.036 1.00 56.01 83 VAL A CA 1
ATOM 693 C C . VAL A 1 85 ? 149.940 115.457 128.753 1.00 56.01 83 VAL A C 1
ATOM 694 O O . VAL A 1 85 ? 149.498 114.919 127.734 1.00 56.01 83 VAL A O 1
ATOM 698 N N . LYS A 1 86 ? 151.149 116.012 128.790 1.00 61.97 84 LYS A N 1
ATOM 699 C CA . LYS A 1 86 ? 152.022 115.960 127.623 1.00 61.97 84 LYS A CA 1
ATOM 700 C C . LYS A 1 86 ? 152.342 114.524 127.253 1.00 61.97 84 LYS A C 1
ATOM 701 O O . LYS A 1 86 ? 152.123 114.100 126.113 1.00 61.97 84 LYS A O 1
ATOM 707 N N . HIS A 1 87 ? 152.866 113.758 128.210 1.00 66.57 85 HIS A N 1
ATOM 708 C CA . HIS A 1 87 ? 153.233 112.376 127.927 1.00 66.57 85 HIS A CA 1
ATOM 709 C C . HIS A 1 87 ? 152.047 111.585 127.408 1.00 66.57 85 HIS A C 1
ATOM 710 O O . HIS A 1 87 ? 152.210 110.648 126.621 1.00 66.57 85 HIS A O 1
ATOM 717 N N . CYS A 1 88 ? 150.842 111.945 127.838 1.00 66.74 86 CYS A N 1
ATOM 718 C CA . CYS A 1 88 ? 149.668 111.280 127.297 1.00 66.74 86 CYS A CA 1
ATOM 719 C C . CYS A 1 88 ? 149.309 111.806 125.915 1.00 66.74 86 CYS A C 1
ATOM 720 O O . CYS A 1 88 ? 148.656 111.098 125.144 1.00 66.74 86 CYS A O 1
ATOM 723 N N . MET A 1 89 ? 149.745 113.016 125.575 1.00 68.73 87 MET A N 1
ATOM 724 C CA . MET A 1 89 ? 149.464 113.576 124.261 1.00 68.73 87 MET A CA 1
ATOM 725 C C . MET A 1 89 ? 150.513 113.217 123.224 1.00 68.73 87 MET A C 1
ATOM 726 O O . MET A 1 89 ? 150.315 113.518 122.044 1.00 68.73 87 MET A O 1
ATOM 731 N N . ASP A 1 90 ? 151.613 112.594 123.630 1.00 84.20 88 ASP A N 1
ATOM 732 C CA . ASP A 1 90 ? 152.689 112.283 122.703 1.00 84.20 88 ASP A CA 1
ATOM 733 C C . ASP A 1 90 ? 152.207 111.332 121.615 1.00 84.20 88 ASP A C 1
ATOM 734 O O . ASP A 1 90 ? 151.285 110.540 121.814 1.00 84.20 88 ASP A O 1
ATOM 739 N N . ASN A 1 91 ? 152.810 111.456 120.436 1.00 94.96 89 ASN A N 1
ATOM 740 C CA . ASN A 1 91 ? 152.561 110.532 119.329 1.00 94.96 89 ASN A CA 1
ATOM 741 C C . ASN A 1 91 ? 153.728 109.553 119.193 1.00 94.96 89 ASN A C 1
ATOM 742 O O . ASN A 1 91 ? 154.584 109.669 118.317 1.00 94.96 89 ASN A O 1
ATOM 747 N N . SER A 1 92 ? 153.755 108.568 120.086 1.00 92.66 90 SER A N 1
ATOM 748 C CA . SER A 1 92 ? 154.847 107.600 120.120 1.00 92.66 90 SER A CA 1
ATOM 749 C C . SER A 1 92 ? 154.291 106.200 120.336 1.00 92.66 90 SER A C 1
ATOM 750 O O . SER A 1 92 ? 153.904 105.851 121.455 1.00 92.66 90 SER A O 1
ATOM 753 N N . ASP A 1 93 ? 154.267 105.401 119.270 1.00 96.19 91 ASP A N 1
ATOM 754 C CA . ASP A 1 93 ? 153.966 103.972 119.348 1.00 96.19 91 ASP A CA 1
ATOM 755 C C . ASP A 1 93 ? 152.604 103.733 120.003 1.00 96.19 91 ASP A C 1
ATOM 756 O O . ASP A 1 93 ? 152.489 103.189 121.101 1.00 96.19 91 ASP A O 1
ATOM 761 N N . TRP A 1 94 ? 151.572 104.180 119.286 1.00 92.32 92 TRP A N 1
ATOM 762 C CA . TRP A 1 94 ? 150.201 104.153 119.776 1.00 92.32 92 TRP A CA 1
ATOM 763 C C . TRP A 1 94 ? 149.842 102.843 120.457 1.00 92.32 92 TRP A C 1
ATOM 764 O O . TRP A 1 94 ? 149.099 102.839 121.439 1.00 92.32 92 TRP A O 1
ATOM 775 N N . TRP A 1 95 ? 150.356 101.727 119.948 1.00 99.50 93 TRP A N 1
ATOM 776 C CA . TRP A 1 95 ? 150.031 100.436 120.542 1.00 99.50 93 TRP A CA 1
ATOM 777 C C . TRP A 1 95 ? 150.750 100.251 121.871 1.00 99.50 93 TRP A C 1
ATOM 778 O O . TRP A 1 95 ? 150.125 99.964 122.903 1.00 99.50 93 TRP A O 1
ATOM 789 N N . GLY A 1 96 ? 152.075 100.390 121.860 1.00 99.05 94 GLY A N 1
ATOM 790 C CA . GLY A 1 96 ? 152.803 100.430 123.111 1.00 99.05 94 GLY A CA 1
ATOM 791 C C . GLY A 1 96 ? 152.293 101.517 124.031 1.00 99.05 94 GLY A C 1
ATOM 792 O O . GLY A 1 96 ? 152.307 101.361 125.254 1.00 99.05 94 GLY A O 1
ATOM 793 N N . LYS A 1 97 ? 151.834 102.630 123.461 1.00 94.86 95 LYS A N 1
ATOM 794 C CA . LYS A 1 97 ? 151.238 103.673 124.282 1.00 94.86 95 LYS A CA 1
ATOM 795 C C . LYS A 1 97 ? 149.987 103.164 124.977 1.00 94.86 95 LYS A C 1
ATOM 796 O O . LYS A 1 97 ? 149.762 103.449 126.154 1.00 94.86 95 LYS A O 1
ATOM 802 N N . VAL A 1 98 ? 149.152 102.418 124.260 1.00 88.81 96 VAL A N 1
ATOM 803 C CA . VAL A 1 98 ? 147.957 101.859 124.879 1.00 88.81 96 VAL A CA 1
ATOM 804 C C . VAL A 1 98 ? 148.343 100.929 126.013 1.00 88.81 96 VAL A C 1
ATOM 805 O O . VAL A 1 98 ? 147.778 100.993 127.111 1.00 88.81 96 VAL A O 1
ATOM 809 N N . ILE A 1 99 ? 149.321 100.059 125.769 1.00 89.13 97 ILE A N 1
ATOM 810 C CA . ILE A 1 99 ? 149.720 99.101 126.798 1.00 89.13 97 ILE A CA 1
ATOM 811 C C . ILE A 1 99 ? 150.235 99.830 128.030 1.00 89.13 97 ILE A C 1
ATOM 812 O O . ILE A 1 99 ? 149.737 99.635 129.144 1.00 89.13 97 ILE A O 1
ATOM 817 N N . ASN A 1 100 ? 151.245 100.681 127.849 1.00 87.07 98 ASN A N 1
ATOM 818 C CA . ASN A 1 100 ? 151.842 101.383 128.980 1.00 87.07 98 ASN A CA 1
ATOM 819 C C . ASN A 1 100 ? 150.822 102.267 129.682 1.00 87.07 98 ASN A C 1
ATOM 820 O O . ASN A 1 100 ? 150.836 102.393 130.911 1.00 87.07 98 ASN A O 1
ATOM 825 N N . LEU A 1 101 ? 149.915 102.867 128.917 1.00 92.45 99 LEU A N 1
ATOM 826 C CA . LEU A 1 101 ? 148.933 103.800 129.445 1.00 92.45 99 LEU A CA 1
ATOM 827 C C . LEU A 1 101 ? 147.791 103.050 130.098 1.00 92.45 99 LEU A C 1
ATOM 828 O O . LEU A 1 101 ? 147.896 101.847 130.358 1.00 92.45 99 LEU A O 1
ATOM 833 N N . HIS A 1 102 ? 146.693 103.748 130.352 1.00 92.25 100 HIS A N 1
ATOM 834 C CA . HIS A 1 102 ? 145.720 103.261 131.316 1.00 92.25 100 HIS A CA 1
ATOM 835 C C . HIS A 1 102 ? 144.988 102.046 130.780 1.00 92.25 100 HIS A C 1
ATOM 836 O O . HIS A 1 102 ? 143.968 102.156 130.098 1.00 92.25 100 HIS A O 1
ATOM 843 N N . GLN A 1 103 ? 145.526 100.875 131.090 1.00 87.04 101 GLN A N 1
ATOM 844 C CA . GLN A 1 103 ? 144.666 99.807 131.565 1.00 87.04 101 GLN A CA 1
A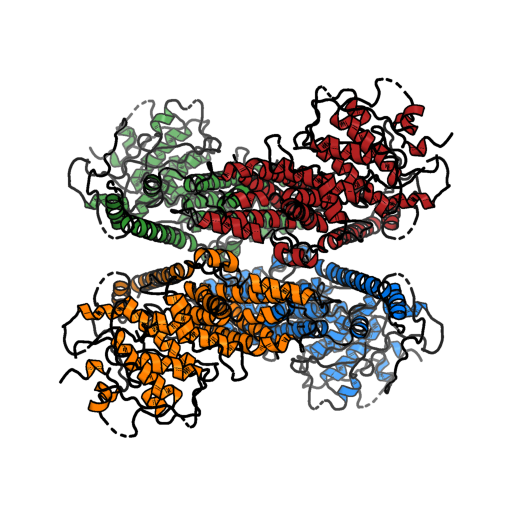TOM 845 C C . GLN A 1 103 ? 144.599 99.875 133.078 1.00 87.04 101 GLN A C 1
ATOM 846 O O . GLN A 1 103 ? 143.553 99.618 133.684 1.00 87.04 101 GLN A O 1
ATOM 852 N N . ASN A 1 104 ? 145.717 100.241 133.701 1.00 91.29 102 ASN A N 1
ATOM 853 C CA . ASN A 1 104 ? 145.854 100.324 135.150 1.00 91.29 102 ASN A CA 1
ATOM 854 C C . ASN A 1 104 ? 146.685 101.546 135.560 1.00 91.29 102 ASN A C 1
ATOM 855 O O . ASN A 1 104 ? 147.601 101.444 136.375 1.00 91.29 102 ASN A O 1
ATOM 860 N N . LYS A 1 105 ? 146.396 102.724 134.999 1.00 75.05 103 LYS A N 1
ATOM 861 C CA . LYS A 1 105 ? 147.302 103.855 135.207 1.00 75.05 103 LYS A CA 1
ATOM 862 C C . LYS A 1 105 ? 147.025 104.656 136.480 1.00 75.05 103 LYS A C 1
ATOM 863 O O . LYS A 1 105 ? 147.873 104.714 137.374 1.00 75.05 103 LYS A O 1
ATOM 869 N N . ASP A 1 106 ? 145.868 105.308 136.560 1.00 67.76 104 ASP A N 1
ATOM 870 C CA . ASP A 1 106 ? 145.475 106.155 137.686 1.00 67.76 104 ASP A CA 1
ATOM 871 C C . ASP A 1 106 ? 146.440 107.310 137.950 1.00 67.76 104 ASP A C 1
ATOM 872 O O . ASP A 1 106 ? 146.459 107.866 139.064 1.00 67.76 104 ASP A O 1
ATOM 877 N N . CYS A 1 107 ? 147.249 107.702 136.967 1.00 68.84 105 CYS A N 1
ATOM 878 C CA . CYS A 1 107 ? 148.116 108.854 137.178 1.00 68.84 105 CYS A CA 1
ATOM 879 C C . CYS A 1 107 ? 147.305 110.119 137.410 1.00 68.84 105 CYS A C 1
ATOM 880 O O . CYS A 1 107 ? 147.756 111.022 138.121 1.00 68.84 105 CYS A O 1
ATOM 883 N N . VAL A 1 108 ? 146.112 110.201 136.826 1.00 61.16 106 VAL A N 1
ATOM 884 C CA . VAL A 1 108 ? 145.255 111.356 137.064 1.00 61.16 106 VAL A CA 1
ATOM 885 C C . VAL A 1 108 ? 144.894 111.468 138.540 1.00 61.16 106 VAL A C 1
ATOM 886 O O . VAL A 1 108 ? 144.971 112.555 139.132 1.00 61.16 106 VAL A O 1
ATOM 890 N N . GLU A 1 109 ? 144.509 110.357 139.167 1.00 60.15 107 GLU A N 1
ATOM 891 C CA . GLU A 1 109 ? 144.159 110.430 140.577 1.00 60.15 107 GLU A CA 1
ATOM 892 C C . GLU A 1 109 ? 145.394 110.693 141.422 1.00 60.15 107 GLU A C 1
ATOM 893 O O . GLU A 1 109 ? 145.315 111.372 142.445 1.00 60.15 107 GLU A O 1
ATOM 899 N N . PHE A 1 110 ? 146.553 110.164 141.017 1.00 57.45 108 PHE A N 1
ATOM 900 C CA . PHE A 1 110 ? 147.773 110.470 141.767 1.00 57.45 108 PHE A CA 1
ATOM 901 C C . PHE A 1 110 ? 148.090 111.965 141.737 1.00 57.45 108 PHE A C 1
ATOM 902 O O . PHE A 1 110 ? 148.452 112.567 142.764 1.00 57.45 108 PHE A O 1
ATOM 910 N N . HIS A 1 111 ? 147.980 112.575 140.559 1.00 53.96 109 HIS A N 1
ATOM 911 C CA . HIS A 1 111 ? 148.240 114.002 140.444 1.00 53.96 109 HIS A CA 1
ATOM 912 C C . HIS A 1 111 ? 147.260 114.802 141.283 1.00 53.96 109 HIS A C 1
ATOM 913 O O . HIS A 1 111 ? 147.663 115.672 142.062 1.00 53.96 109 HIS A O 1
ATOM 920 N N . ILE A 1 112 ? 145.962 114.526 141.139 1.00 50.96 110 ILE A N 1
ATOM 921 C CA . ILE A 1 112 ? 145.005 115.264 141.956 1.00 50.96 110 ILE A CA 1
ATOM 922 C C . ILE A 1 112 ? 145.236 114.974 143.428 1.00 50.96 110 ILE A C 1
ATOM 923 O O . ILE A 1 112 ? 144.895 115.791 144.287 1.00 50.96 110 ILE A O 1
ATOM 928 N N . HIS A 1 113 ? 145.833 113.826 143.748 1.00 49.64 111 HIS A N 1
ATOM 929 C CA . HIS A 1 113 ? 146.162 113.524 145.133 1.00 49.64 111 HIS A CA 1
ATOM 930 C C . HIS A 1 113 ? 147.189 114.505 145.665 1.00 49.64 111 HIS A C 1
ATOM 931 O O . HIS A 1 113 ? 147.008 115.089 146.737 1.00 49.64 111 HIS A O 1
ATOM 938 N N . ASN A 1 114 ? 148.279 114.699 144.926 1.00 46.21 112 ASN A N 1
ATOM 939 C CA . ASN A 1 114 ? 149.238 115.722 145.341 1.00 46.21 112 ASN A CA 1
ATOM 940 C C . ASN A 1 114 ? 148.589 117.099 145.387 1.00 46.21 112 ASN A C 1
ATOM 941 O O . ASN A 1 114 ? 148.856 117.898 146.297 1.00 46.21 112 ASN A O 1
ATOM 946 N N . LEU A 1 115 ? 147.730 117.393 144.412 1.00 42.73 113 LEU A N 1
ATOM 947 C CA . LEU A 1 115 ? 147.075 118.694 144.373 1.00 42.73 113 LEU A CA 1
ATOM 948 C C . LEU A 1 115 ? 146.275 118.931 145.641 1.00 42.73 113 LEU A C 1
ATOM 949 O O . LEU A 1 115 ? 146.317 120.017 146.219 1.00 42.73 113 LEU A O 1
ATOM 954 N N . PHE A 1 116 ? 145.529 117.923 146.081 1.00 40.72 114 PHE A N 1
ATOM 955 C CA . PHE A 1 116 ? 144.783 118.045 147.324 1.00 40.72 114 PHE A CA 1
ATOM 956 C C . PHE A 1 116 ? 145.723 118.173 148.511 1.00 40.72 114 PHE A C 1
ATOM 957 O O . PHE A 1 116 ? 145.550 119.053 149.360 1.00 40.72 114 PHE A O 1
ATOM 965 N N . CYS A 1 117 ? 146.731 117.301 148.586 1.00 48.49 115 CYS A N 1
ATOM 966 C CA . CYS A 1 117 ? 147.650 117.336 149.717 1.00 48.49 115 CYS A CA 1
ATOM 967 C C . CYS A 1 117 ? 148.328 118.683 149.872 1.00 48.49 115 CYS A C 1
ATOM 968 O O . CYS A 1 117 ? 148.777 119.014 150.973 1.00 48.49 115 CYS A O 1
ATOM 971 N N . TYR A 1 118 ? 148.422 119.468 148.804 1.00 48.98 116 TYR A N 1
ATOM 972 C CA . TYR A 1 118 ? 149.052 120.771 148.932 1.00 48.98 116 TYR A CA 1
ATOM 973 C C . TYR A 1 118 ? 148.094 121.949 148.873 1.00 48.98 116 TYR A C 1
ATOM 974 O O . TYR A 1 118 ? 148.473 123.043 149.297 1.00 48.98 116 TYR A O 1
ATOM 983 N N . PHE A 1 119 ? 146.873 121.765 148.371 1.00 50.07 117 PHE A N 1
ATOM 984 C CA . PHE A 1 119 ? 145.947 122.887 148.275 1.00 50.07 117 PHE A CA 1
ATOM 985 C C . PHE A 1 119 ? 145.561 123.390 149.653 1.00 50.07 117 PHE A C 1
ATOM 986 O O . PHE A 1 119 ? 145.278 124.578 149.838 1.00 50.07 117 PHE A O 1
ATOM 994 N N . SER A 1 120 ? 145.596 122.511 150.647 1.00 56.37 118 SER A N 1
ATOM 995 C CA . SER A 1 120 ? 145.264 122.912 152.003 1.00 56.37 118 SER A CA 1
ATOM 996 C C . SER A 1 120 ? 146.262 123.942 152.502 1.00 56.37 118 SER A C 1
ATOM 997 O O . SER A 1 120 ? 146.178 124.392 153.646 1.00 56.37 118 SER A O 1
ATOM 1000 N N . ALA A 1 121 ? 147.216 124.318 151.656 1.00 55.65 119 ALA A N 1
ATOM 1001 C CA . ALA A 1 121 ? 147.910 125.588 151.820 1.00 55.65 119 ALA A CA 1
ATOM 1002 C C . ALA A 1 121 ? 147.066 126.709 151.208 1.00 55.65 119 ALA A C 1
ATOM 1003 O O . ALA A 1 121 ? 147.525 127.546 150.433 1.00 55.65 119 ALA A O 1
ATOM 1005 N N . VAL A 1 122 ? 145.788 126.685 151.578 1.00 59.09 120 VAL A N 1
ATOM 1006 C CA . VAL A 1 122 ? 144.887 127.816 151.424 1.00 59.09 120 VAL A CA 1
ATOM 1007 C C . VAL A 1 122 ? 144.965 128.567 152.741 1.00 59.09 120 VAL A C 1
ATOM 1008 O O . VAL A 1 122 ? 144.619 129.750 152.826 1.00 59.09 120 VAL A O 1
ATOM 1012 N N . VAL A 1 123 ? 145.426 127.866 153.777 1.00 69.15 121 VAL A N 1
ATOM 1013 C CA . VAL A 1 123 ? 145.694 128.452 155.082 1.00 69.15 121 VAL A CA 1
ATOM 1014 C C . VAL A 1 123 ? 146.612 129.648 154.907 1.00 69.15 121 VAL A C 1
ATOM 1015 O O . VAL A 1 123 ? 146.578 130.591 155.698 1.00 69.15 121 VAL A O 1
ATOM 1019 N N . GLU A 1 124 ? 147.444 129.624 153.871 1.00 69.50 122 GLU A N 1
ATOM 1020 C CA . GLU A 1 124 ? 148.241 130.804 153.582 1.00 69.50 122 GLU A CA 1
ATOM 1021 C C . GLU A 1 124 ? 147.351 131.973 153.178 1.00 69.50 122 GLU A C 1
ATOM 1022 O O . GLU A 1 124 ? 147.485 133.082 153.705 1.00 69.50 122 GLU A O 1
ATOM 1028 N N . ALA A 1 125 ? 146.466 131.739 152.215 1.00 64.61 123 ALA A N 1
ATOM 1029 C CA . ALA A 1 125 ? 145.574 132.789 151.741 1.00 64.61 123 ALA A CA 1
ATOM 1030 C C . ALA A 1 125 ? 144.857 133.444 152.910 1.00 64.61 123 ALA A C 1
ATOM 1031 O O . ALA A 1 125 ? 144.285 134.521 152.774 1.00 64.61 123 ALA A O 1
ATOM 1033 N N . ILE A 1 126 ? 144.895 132.783 154.061 1.00 68.75 124 ILE A N 1
ATOM 1034 C CA . ILE A 1 126 ? 144.252 133.295 155.263 1.00 68.75 124 ILE A CA 1
ATOM 1035 C C . ILE A 1 126 ? 145.195 134.169 156.080 1.00 68.75 124 ILE A C 1
ATOM 1036 O O . ILE A 1 126 ? 144.809 134.724 157.107 1.00 68.75 124 ILE A O 1
ATOM 1041 N N . GLU A 1 127 ? 146.435 134.285 155.621 1.00 79.83 125 GLU A N 1
ATOM 1042 C CA . GLU A 1 127 ? 147.437 135.081 156.317 1.00 79.83 125 GLU A CA 1
ATOM 1043 C C . GLU A 1 127 ? 147.430 136.543 155.871 1.00 79.83 125 GLU A C 1
ATOM 1044 O O . GLU A 1 127 ? 148.181 137.363 156.391 1.00 79.83 125 GLU A O 1
ATOM 1050 N N . ALA A 1 128 ? 146.572 136.867 154.911 1.00 30.00 126 ALA A N 1
ATOM 1051 C CA . ALA A 1 128 ? 146.471 138.229 154.399 1.00 30.00 126 ALA A CA 1
ATOM 1052 C C . ALA A 1 128 ? 146.039 139.209 155.488 1.00 30.00 126 ALA A C 1
ATOM 1053 O O . ALA A 1 128 ? 146.523 140.339 155.548 1.00 30.00 126 ALA A O 1
ATOM 1055 N N . ALA A 1 129 ? 145.120 138.778 156.343 1.00 30.00 127 ALA A N 1
ATOM 1056 C CA . ALA A 1 129 ? 144.635 139.628 157.421 1.00 30.00 127 ALA A CA 1
ATOM 1057 C C . ALA A 1 129 ? 145.764 139.993 158.377 1.00 30.00 127 ALA A C 1
ATOM 1058 O O . ALA A 1 129 ? 145.864 141.133 158.825 1.00 30.00 127 ALA A O 1
ATOM 1060 N N . GLY A 1 130 ? 146.617 139.021 158.680 1.00 30.00 128 GLY A N 1
ATOM 1061 C CA . GLY A 1 130 ? 147.734 139.246 159.577 1.00 30.00 128 GLY A CA 1
ATOM 1062 C C . GLY A 1 130 ? 148.883 139.971 158.904 1.00 30.00 128 GLY A C 1
ATOM 1063 O O . GLY A 1 130 ? 148.902 141.199 158.839 1.00 30.00 128 GLY A O 1
ATOM 1064 N N . LEU A 1 135 ? 146.361 149.535 157.376 1.00 30.00 133 LEU A N 1
ATOM 1065 C CA . LEU A 1 135 ? 145.012 149.778 156.879 1.00 30.00 133 LEU A CA 1
ATOM 1066 C C . LEU A 1 135 ? 144.016 149.884 158.028 1.00 30.00 133 LEU A C 1
ATOM 1067 O O . LEU A 1 135 ? 143.882 150.936 158.648 1.00 30.00 133 LEU A O 1
ATOM 1069 N N . ASP A 1 136 ? 143.325 148.786 158.314 1.00 107.07 134 ASP A N 1
ATOM 1070 C CA . ASP A 1 136 ? 142.346 148.768 159.393 1.00 107.07 134 ASP A CA 1
ATOM 1071 C C . ASP A 1 136 ? 142.850 147.927 160.553 1.00 107.07 134 ASP A C 1
ATOM 1072 O O . ASP A 1 136 ? 143.235 146.773 160.369 1.00 107.07 134 ASP A O 1
ATOM 1077 N N . PRO A 1 137 ? 142.844 148.509 161.759 1.00 103.33 135 PRO A N 1
ATOM 1078 C CA . PRO A 1 137 ? 143.307 147.846 162.979 1.00 103.33 135 PRO A CA 1
ATOM 1079 C C . PRO A 1 137 ? 142.217 147.000 163.620 1.00 103.33 135 PRO A C 1
ATOM 1080 O O . PRO A 1 137 ? 142.513 145.947 164.182 1.00 103.33 135 PRO A O 1
ATOM 1084 N N . SER A 1 138 ? 140.973 147.458 163.537 1.00 105.63 136 SER A N 1
ATOM 1085 C CA . SER A 1 138 ? 139.861 146.722 164.123 1.00 105.63 136 SER A CA 1
ATOM 1086 C C . SER A 1 138 ? 139.520 145.512 163.256 1.00 105.63 136 SER A C 1
ATOM 1087 O O . SER A 1 138 ? 139.173 144.447 163.764 1.00 105.63 136 SER A O 1
ATOM 1090 N N . GLU A 1 139 ? 139.654 145.673 161.951 1.00 104.04 137 GLU A N 1
ATOM 1091 C CA . GLU A 1 139 ? 139.299 144.610 161.031 1.00 104.04 137 GLU A CA 1
ATOM 1092 C C . GLU A 1 139 ? 140.122 143.343 161.231 1.00 104.04 137 GLU A C 1
ATOM 1093 O O . GLU A 1 139 ? 139.590 142.235 161.159 1.00 104.04 137 GLU A O 1
ATOM 1099 N N . MET A 1 140 ? 141.409 143.501 161.506 1.00 99.81 138 MET A N 1
ATOM 1100 C CA . MET A 1 140 ? 142.284 142.343 161.640 1.00 99.81 138 MET A CA 1
ATOM 1101 C C . MET A 1 140 ? 141.714 141.363 162.659 1.00 99.81 138 MET A C 1
ATOM 1102 O O . MET A 1 140 ? 141.754 140.151 162.459 1.00 99.81 138 MET A O 1
ATOM 1107 N N . GLU A 1 141 ? 141.179 141.895 163.747 1.00 98.79 139 GLU A N 1
ATOM 1108 C CA . GLU A 1 141 ? 140.564 141.089 164.792 1.00 98.79 139 GLU A CA 1
ATOM 1109 C C . GLU A 1 141 ? 139.346 140.352 164.258 1.00 98.79 139 GLU A C 1
ATOM 1110 O O . GLU A 1 141 ? 139.119 139.182 164.593 1.00 98.79 139 GLU A O 1
ATOM 1113 N N . ARG A 1 142 ? 138.552 141.026 163.427 1.00 100.72 140 ARG A N 1
ATOM 1114 C CA . ARG A 1 142 ? 137.374 140.392 162.850 1.00 100.72 140 ARG A CA 1
ATOM 1115 C C . ARG A 1 142 ? 137.761 139.168 162.037 1.00 100.72 140 ARG A C 1
ATOM 1116 O O . ARG A 1 142 ? 137.178 138.091 162.194 1.00 100.72 140 ARG A O 1
ATOM 1124 N N . ARG A 1 143 ? 138.747 139.317 161.156 1.00 85.83 141 ARG A N 1
ATOM 1125 C CA . ARG A 1 143 ? 139.169 138.179 160.351 1.00 85.83 141 ARG A CA 1
ATOM 1126 C C . ARG A 1 143 ? 139.732 137.071 161.229 1.00 85.83 141 ARG A C 1
ATOM 1127 O O . ARG A 1 143 ? 139.454 135.885 161.001 1.00 85.83 141 ARG A O 1
ATOM 1135 N N . ARG A 1 144 ? 140.515 137.436 162.249 1.00 90.42 142 ARG A N 1
ATOM 1136 C CA . ARG A 1 144 ? 141.076 136.424 163.135 1.00 90.42 142 ARG A CA 1
ATOM 1137 C C . ARG A 1 144 ? 139.976 135.601 163.783 1.00 90.42 142 ARG A C 1
ATOM 1138 O O . ARG A 1 144 ? 140.030 134.367 163.789 1.00 90.42 142 ARG A O 1
ATOM 1146 N N . VAL A 1 145 ? 138.960 136.269 164.330 1.00 87.58 143 VAL A N 1
ATOM 1147 C CA . VAL A 1 145 ? 137.924 135.523 165.035 1.00 87.58 143 VAL A CA 1
ATOM 1148 C C . VAL A 1 145 ? 137.049 134.758 164.049 1.00 87.58 143 VAL A C 1
ATOM 1149 O O . VAL A 1 145 ? 136.549 133.671 164.368 1.00 87.58 143 VAL A O 1
ATOM 1153 N N . VAL A 1 146 ? 136.867 135.289 162.838 1.00 85.49 144 VAL A N 1
ATOM 1154 C CA . VAL A 1 146 ? 136.137 134.556 161.808 1.00 85.49 144 VAL A CA 1
ATOM 1155 C C . VAL A 1 146 ? 136.814 133.223 161.536 1.00 85.49 144 VAL A C 1
ATOM 1156 O O . VAL A 1 146 ? 136.177 132.164 161.541 1.00 85.49 144 VAL A O 1
ATOM 1160 N N . PHE A 1 147 ? 138.122 133.256 161.302 1.00 79.80 145 PHE A N 1
ATOM 1161 C CA . PHE A 1 147 ? 138.845 132.016 161.051 1.00 79.80 145 PHE A CA 1
ATOM 1162 C C . PHE A 1 147 ? 138.836 131.113 162.278 1.00 79.80 145 PHE A C 1
ATOM 1163 O O . PHE A 1 147 ? 138.709 129.886 162.159 1.00 79.80 145 PHE A O 1
ATOM 1171 N N . SER A 1 148 ? 138.965 131.702 163.467 1.00 84.03 146 SER A N 1
ATOM 1172 C CA . SER A 1 148 ? 138.877 130.926 164.697 1.00 84.03 146 SER A CA 1
ATOM 1173 C C . SER A 1 148 ? 137.596 130.110 164.731 1.00 84.03 146 SER A C 1
ATOM 1174 O O . SER A 1 148 ? 137.617 128.902 164.987 1.00 84.03 146 SER A O 1
ATOM 1177 N N . ARG A 1 149 ? 136.465 130.762 164.472 1.00 90.31 147 ARG A N 1
ATOM 1178 C CA . ARG A 1 149 ? 135.199 130.040 164.447 1.00 90.31 147 ARG A CA 1
ATOM 1179 C C . ARG A 1 149 ? 135.132 129.074 163.273 1.00 90.31 147 ARG A C 1
ATOM 1180 O O . ARG A 1 149 ? 134.429 128.061 163.344 1.00 90.31 147 ARG A O 1
ATOM 1188 N N . LYS A 1 150 ? 135.851 129.368 162.190 1.00 83.51 148 LYS A N 1
ATOM 1189 C CA . LYS A 1 150 ? 136.027 128.377 161.138 1.00 83.51 148 LYS A CA 1
ATOM 1190 C C . LYS A 1 150 ? 136.767 127.152 161.655 1.00 83.51 148 LYS A C 1
ATOM 1191 O O . LYS A 1 150 ? 136.688 126.080 161.046 1.00 83.51 148 LYS A O 1
ATOM 1197 N N . TYR A 1 151 ? 137.452 127.281 162.783 1.00 83.12 149 TYR A N 1
ATOM 1198 C CA . TYR A 1 151 ? 138.192 126.183 163.391 1.00 83.12 149 TYR A CA 1
ATOM 1199 C C . TYR A 1 151 ? 137.656 125.852 164.780 1.00 83.12 149 TYR A C 1
ATOM 1200 O O . TYR A 1 151 ? 138.410 125.747 165.748 1.00 83.12 149 TYR A O 1
ATOM 1209 N N . ASP A 1 152 ? 136.340 125.701 164.897 1.00 91.65 150 ASP A N 1
ATOM 1210 C CA . ASP A 1 152 ? 135.704 125.393 166.170 1.00 91.65 150 ASP A CA 1
ATOM 1211 C C . ASP A 1 152 ? 135.587 123.888 166.375 1.00 91.65 150 ASP A C 1
ATOM 1212 O O . ASP A 1 152 ? 135.471 123.117 165.420 1.00 91.65 150 ASP A O 1
ATOM 1217 N N . ARG A 1 153 ? 135.593 123.482 167.649 1.00 91.98 151 ARG A N 1
ATOM 1218 C CA . ARG A 1 153 ? 135.593 122.062 167.989 1.00 91.98 151 ARG A CA 1
ATOM 1219 C C . ARG A 1 153 ? 134.358 121.349 167.459 1.00 91.98 151 ARG A C 1
ATOM 1220 O O . ARG A 1 153 ? 134.419 120.166 167.108 1.00 91.98 151 ARG A O 1
ATOM 1228 N N . GLU A 1 154 ? 133.226 122.043 167.396 1.00 91.17 152 GLU A N 1
ATOM 1229 C CA . GLU A 1 154 ? 132.013 121.384 166.932 1.00 91.17 152 GLU A CA 1
ATOM 1230 C C . GLU A 1 154 ? 132.014 121.131 165.435 1.00 91.17 152 GLU A C 1
ATOM 1231 O O . GLU A 1 154 ? 130.988 120.696 164.900 1.00 91.17 152 GLU A O 1
ATOM 1237 N N . TRP A 1 155 ? 133.115 121.405 164.744 1.00 88.55 153 TRP A N 1
ATOM 1238 C CA . TRP A 1 155 ? 133.207 121.211 163.303 1.00 88.55 153 TRP A CA 1
ATOM 1239 C C . TRP A 1 155 ? 134.219 120.103 163.035 1.00 88.55 153 TRP A C 1
ATOM 1240 O O . TRP A 1 155 ? 135.388 120.355 162.749 1.00 88.55 153 TRP A O 1
ATOM 1251 N N . ASN A 1 156 ? 133.751 118.860 163.126 1.00 86.59 154 ASN A N 1
ATOM 1252 C CA . ASN A 1 156 ? 134.559 117.693 162.772 1.00 86.59 154 ASN A CA 1
ATOM 1253 C C . ASN A 1 156 ? 133.586 116.619 162.292 1.00 86.59 154 ASN A C 1
ATOM 1254 O O . ASN A 1 156 ? 133.065 115.844 163.094 1.00 86.59 154 ASN A O 1
ATOM 1259 N N . ASP A 1 157 ? 133.364 116.576 160.990 1.00 80.83 155 ASP A N 1
ATOM 1260 C CA . ASP A 1 157 ? 132.366 115.670 160.450 1.00 80.83 155 ASP A CA 1
ATOM 1261 C C . ASP A 1 157 ? 132.455 115.646 158.935 1.00 80.83 155 ASP A C 1
ATOM 1262 O O . ASP A 1 157 ? 132.563 116.707 158.315 1.00 80.83 155 ASP A O 1
ATOM 1267 N N . PRO A 1 158 ? 132.409 114.473 158.305 1.00 80.35 156 PRO A N 1
ATOM 1268 C CA . PRO A 1 158 ? 132.362 114.454 156.832 1.00 80.35 156 PRO A CA 1
ATOM 1269 C C . PRO A 1 158 ? 131.229 115.289 156.265 1.00 80.35 156 PRO A C 1
ATOM 1270 O O . PRO A 1 158 ? 131.461 116.126 155.388 1.00 80.35 156 PRO A O 1
ATOM 1274 N N . LYS A 1 159 ? 130.006 115.101 156.755 1.00 83.26 157 LYS A N 1
ATOM 1275 C CA . LYS A 1 159 ? 128.874 115.842 156.210 1.00 83.26 157 LYS A CA 1
ATOM 1276 C C . LYS A 1 159 ? 129.008 117.336 156.478 1.00 83.26 157 LYS A C 1
ATOM 1277 O O . LYS A 1 159 ? 128.945 118.153 155.550 1.00 83.26 157 LYS A O 1
ATOM 1283 N N . MET A 1 160 ? 129.186 117.711 157.748 1.00 83.70 158 MET A N 1
ATOM 1284 C CA . MET A 1 160 ? 129.231 119.125 158.103 1.00 83.70 158 MET A CA 1
ATOM 1285 C C . MET A 1 160 ? 130.334 119.852 157.350 1.00 83.70 158 MET A C 1
ATOM 1286 O O . MET A 1 160 ? 130.111 120.935 156.799 1.00 83.70 158 MET A O 1
ATOM 1291 N N . PHE A 1 161 ? 131.531 119.273 157.311 1.00 67.36 159 PHE A N 1
ATOM 1292 C CA . PHE A 1 161 ? 132.612 119.894 156.558 1.00 67.36 159 PHE A CA 1
ATOM 1293 C C . PHE A 1 161 ? 132.282 119.952 155.076 1.00 67.36 159 PHE A C 1
ATOM 1294 O O . PHE A 1 161 ? 132.204 121.036 154.486 1.00 67.36 159 PHE A O 1
ATOM 1302 N N . GLN A 1 162 ? 132.061 118.792 154.460 1.00 68.58 160 GLN A N 1
ATOM 1303 C CA . GLN A 1 162 ? 131.832 118.690 153.026 1.00 68.58 160 GLN A CA 1
ATOM 1304 C C . GLN A 1 162 ? 130.691 119.589 152.573 1.00 68.58 160 GLN A C 1
ATOM 1305 O O . GLN A 1 162 ? 130.554 119.872 151.381 1.00 68.58 160 GLN A O 1
ATOM 1311 N N . TRP A 1 163 ? 129.875 120.048 153.516 1.00 66.87 161 TRP A N 1
ATOM 1312 C CA . TRP A 1 163 ? 128.801 120.970 153.181 1.00 66.87 161 TRP A CA 1
ATOM 1313 C C . TRP A 1 163 ? 129.184 122.424 153.445 1.00 66.87 161 TRP A C 1
ATOM 1314 O O . TRP A 1 163 ? 128.819 123.312 152.671 1.00 66.87 161 TRP A O 1
ATOM 1325 N N . ARG A 1 164 ? 129.923 122.689 154.516 1.00 63.47 162 ARG A N 1
ATOM 1326 C CA . ARG A 1 164 ? 130.243 124.060 154.888 1.00 63.47 162 ARG A CA 1
ATOM 1327 C C . ARG A 1 164 ? 131.507 124.595 154.236 1.00 63.47 162 ARG A C 1
ATOM 1328 O O . ARG A 1 164 ? 131.758 125.801 154.315 1.00 63.47 162 ARG A O 1
ATOM 1336 N N . PHE A 1 165 ? 132.318 123.740 153.623 1.00 57.69 163 PHE A N 1
ATOM 1337 C CA . PHE A 1 165 ? 133.523 124.203 152.953 1.00 57.69 163 PHE A CA 1
ATOM 1338 C C . PHE A 1 165 ? 133.796 123.501 151.635 1.00 57.69 163 PHE A C 1
ATOM 1339 O O . PHE A 1 165 ? 134.883 123.687 151.082 1.00 57.69 163 PHE A O 1
ATOM 1347 N N . GLY A 1 166 ? 132.865 122.692 151.130 1.00 53.22 164 GLY A N 1
ATOM 1348 C CA . GLY A 1 166 ? 133.126 121.937 149.915 1.00 53.22 164 GLY A CA 1
ATOM 1349 C C . GLY A 1 166 ? 133.682 122.789 148.795 1.00 53.22 164 GLY A C 1
ATOM 1350 O O . GLY A 1 166 ? 134.655 122.416 148.135 1.00 53.22 164 GLY A O 1
ATOM 1351 N N . LYS A 1 167 ? 133.084 123.959 148.572 1.00 58.74 165 LYS A N 1
ATOM 1352 C CA . LYS A 1 167 ? 133.513 124.787 147.454 1.00 58.74 165 LYS A CA 1
ATOM 1353 C C . LYS A 1 167 ? 134.816 125.517 147.734 1.00 58.74 165 LYS A C 1
ATOM 1354 O O . LYS A 1 167 ? 135.498 125.913 146.785 1.00 58.74 165 LYS A O 1
ATOM 1360 N N . GLN A 1 168 ? 135.182 125.711 148.999 1.00 54.96 166 GLN A N 1
ATOM 1361 C CA . GLN A 1 168 ? 136.469 126.330 149.275 1.00 54.96 166 GLN A CA 1
ATOM 1362 C C . GLN A 1 168 ? 137.633 125.376 149.075 1.00 54.96 166 GLN A C 1
ATOM 1363 O O . GLN A 1 168 ? 138.734 125.828 148.754 1.00 54.96 166 GLN A O 1
ATOM 1369 N N . TYR A 1 169 ? 137.432 124.076 149.268 1.00 45.38 167 TYR A N 1
ATOM 1370 C CA . TYR A 1 169 ? 138.510 123.114 149.087 1.00 45.38 167 TYR A CA 1
ATOM 1371 C C . TYR A 1 169 ? 138.240 122.174 147.922 1.00 45.38 167 TYR A C 1
ATOM 1372 O O . TYR A 1 169 ? 138.626 121.006 147.977 1.00 45.38 167 TYR A O 1
ATOM 1381 N N . LEU A 1 170 ? 137.575 122.657 146.878 1.00 44.88 168 LEU A N 1
ATOM 1382 C CA . LEU A 1 170 ? 137.407 122.016 145.577 1.00 44.88 168 LEU A CA 1
ATOM 1383 C C . LEU A 1 170 ? 136.403 120.871 145.555 1.00 44.88 168 LEU A C 1
ATOM 1384 O O . LEU A 1 170 ? 136.134 120.350 144.471 1.00 44.88 168 LEU A O 1
ATOM 1389 N N . LEU A 1 171 ? 135.836 120.458 146.683 1.00 55.80 169 LEU A N 1
ATOM 1390 C CA . LEU A 1 171 ? 134.962 119.290 146.687 1.00 55.80 169 LEU A CA 1
ATOM 1391 C C . LEU A 1 171 ? 133.573 119.684 146.204 1.00 55.80 169 LEU A C 1
ATOM 1392 O O . LEU A 1 171 ? 132.865 120.440 146.874 1.00 55.80 169 LEU A O 1
ATOM 1397 N N . SER A 1 172 ? 133.182 119.171 145.045 1.00 64.65 170 SER A N 1
ATOM 1398 C CA . SER A 1 172 ? 131.821 119.281 144.550 1.00 64.65 170 SER A CA 1
ATOM 1399 C C . SER A 1 172 ? 131.050 118.014 144.891 1.00 64.65 170 SER A C 1
ATOM 1400 O O . SER A 1 172 ? 131.534 117.141 145.614 1.00 64.65 170 SER A O 1
ATOM 1403 N N . ARG A 1 173 ? 129.835 117.926 144.366 1.00 77.32 171 ARG A N 1
ATOM 1404 C CA . ARG A 1 173 ? 129.029 116.728 144.543 1.00 77.32 171 ARG A CA 1
ATOM 1405 C C . ARG A 1 173 ? 129.061 115.871 143.286 1.00 77.32 171 ARG A C 1
ATOM 1406 O O . ARG A 1 173 ? 130.119 115.403 142.872 1.00 77.32 171 ARG A O 1
ATOM 1414 N N . ILE A 1 175 ? 131.968 117.469 142.520 1.00 78.44 173 ILE A N 1
ATOM 1415 C CA . ILE A 1 175 ? 132.233 116.360 141.609 1.00 78.44 173 ILE A CA 1
ATOM 1416 C C . ILE A 1 175 ? 133.153 115.323 142.241 1.00 78.44 173 ILE A C 1
ATOM 1417 O O . ILE A 1 175 ? 134.115 114.874 141.625 1.00 78.44 173 ILE A O 1
ATOM 1422 N N . CYS A 1 176 ? 132.856 114.949 143.480 1.00 84.03 174 CYS A N 1
ATOM 1423 C CA . CYS A 1 176 ? 133.654 113.958 144.187 1.00 84.03 174 CYS A CA 1
ATOM 1424 C C . CYS A 1 176 ? 133.594 112.607 143.484 1.00 84.03 174 CYS A C 1
ATOM 1425 O O . CYS A 1 176 ? 134.596 111.900 143.393 1.00 84.03 174 CYS A O 1
ATOM 1428 N N . SER A 1 177 ? 132.411 112.250 142.994 1.00 82.75 175 SER A N 1
ATOM 1429 C CA . SER A 1 177 ? 132.215 110.980 142.303 1.00 82.75 175 SER A CA 1
ATOM 1430 C C . SER A 1 177 ? 132.549 111.058 140.817 1.00 82.75 175 SER A C 1
ATOM 1431 O O . SER A 1 177 ? 132.523 110.047 140.117 1.00 82.75 175 SER A O 1
ATOM 1434 N N . ARG A 1 178 ? 132.865 112.256 140.338 1.00 83.36 176 ARG A N 1
ATOM 1435 C CA . ARG A 1 178 ? 133.204 112.451 138.933 1.00 83.36 176 ARG A CA 1
ATOM 1436 C C . ARG A 1 178 ? 134.456 111.669 138.553 1.00 83.36 176 ARG A C 1
ATOM 1437 O O . ARG A 1 178 ? 134.534 111.099 137.466 1.00 83.36 176 ARG A O 1
ATOM 1445 N N . PHE A 1 179 ? 135.434 111.657 139.454 1.00 69.54 177 PHE A N 1
ATOM 1446 C CA . PHE A 1 179 ? 136.694 110.959 139.232 1.00 69.54 177 PHE A CA 1
ATOM 1447 C C . PHE A 1 179 ? 136.529 109.531 138.730 1.00 69.54 177 PHE A C 1
ATOM 1448 O O . PHE A 1 179 ? 137.265 109.093 137.849 1.00 69.54 177 PHE A O 1
ATOM 1456 N N . GLU A 1 180 ? 135.563 108.806 139.280 1.00 82.46 178 GLU A N 1
ATOM 1457 C CA . GLU A 1 180 ? 135.380 107.417 138.891 1.00 82.46 178 GLU A CA 1
ATOM 1458 C C . GLU A 1 180 ? 134.752 107.309 137.512 1.00 82.46 178 GLU A C 1
ATOM 1459 O O . GLU A 1 180 ? 135.111 106.423 136.729 1.00 82.46 178 GLU A O 1
ATOM 1465 N N . HIS A 1 181 ? 133.809 108.198 137.197 1.00 87.39 179 HIS A N 1
ATOM 1466 C CA . HIS A 1 181 ? 133.215 108.184 135.864 1.00 87.39 179 HIS A CA 1
ATOM 1467 C C . HIS A 1 181 ? 134.274 108.410 134.795 1.00 87.39 179 HIS A C 1
ATOM 1468 O O . HIS A 1 181 ? 134.266 107.749 133.750 1.00 87.39 179 HIS A O 1
ATOM 1475 N N . SER A 1 182 ? 135.196 109.339 135.042 1.00 82.91 180 SER A N 1
ATOM 1476 C CA . SER A 1 182 ? 136.313 109.548 134.134 1.00 82.91 180 SER A CA 1
ATOM 1477 C C . SER A 1 182 ? 137.131 108.277 133.991 1.00 82.91 180 SER A C 1
ATOM 1478 O O . SER A 1 182 ? 137.405 107.823 132.875 1.00 82.91 180 SER A O 1
ATOM 1480 N N . TRP A 1 183 ? 137.509 107.672 135.120 1.00 88.32 181 TRP A N 1
ATOM 1481 C CA . TRP A 1 183 ? 138.268 106.427 135.073 1.00 88.32 181 TRP A CA 1
ATOM 1482 C C . TRP A 1 183 ? 137.577 105.364 134.236 1.00 88.32 181 TRP A C 1
ATOM 1483 O O . TRP A 1 183 ? 138.218 104.387 133.837 1.00 88.32 181 TRP A O 1
ATOM 1494 N N . ARG A 1 184 ? 136.295 105.542 133.939 1.00 85.07 182 ARG A N 1
ATOM 1495 C CA . ARG A 1 184 ? 135.514 104.552 133.219 1.00 85.07 182 ARG A CA 1
ATOM 1496 C C . ARG A 1 184 ? 135.342 104.869 131.742 1.00 85.07 182 ARG A C 1
ATOM 1497 O O . ARG A 1 184 ? 135.550 103.990 130.904 1.00 85.07 182 ARG A O 1
ATOM 1505 N N . GLU A 1 185 ? 134.972 106.103 131.395 1.00 88.13 183 GLU A N 1
ATOM 1506 C CA . GLU A 1 185 ? 134.639 106.391 130.003 1.00 88.13 183 GLU A CA 1
ATOM 1507 C C . GLU A 1 185 ? 135.864 106.277 129.107 1.00 88.13 183 GLU A C 1
ATOM 1508 O O . GLU A 1 185 ? 135.755 105.890 127.938 1.00 88.13 183 GLU A O 1
ATOM 1514 N N . ASP A 1 186 ? 137.032 106.635 129.634 1.00 89.49 184 ASP A N 1
ATOM 1515 C CA . ASP A 1 186 ? 138.288 106.342 128.956 1.00 89.49 184 ASP A CA 1
ATOM 1516 C C . ASP A 1 186 ? 138.363 104.881 128.527 1.00 89.49 184 ASP A C 1
ATOM 1517 O O . ASP A 1 186 ? 138.721 104.574 127.385 1.00 89.49 184 ASP A O 1
ATOM 1522 N N . ARG A 1 187 ? 138.035 103.963 129.442 1.00 86.96 185 ARG A N 1
ATOM 1523 C CA . ARG A 1 187 ? 138.079 102.541 129.122 1.00 86.96 185 ARG A CA 1
ATOM 1524 C C . ARG A 1 187 ? 137.213 102.222 127.915 1.00 86.96 185 ARG A C 1
ATOM 1525 O O . ARG A 1 187 ? 137.622 101.468 127.026 1.00 86.96 185 ARG A O 1
ATOM 1533 N N . TRP A 1 188 ? 136.010 102.786 127.866 1.00 88.32 186 TRP A N 1
ATOM 1534 C CA . TRP A 1 188 ? 135.089 102.403 126.808 1.00 88.32 186 TRP A CA 1
ATOM 1535 C C . TRP A 1 188 ? 135.456 103.051 125.484 1.00 88.32 186 TRP A C 1
ATOM 1536 O O . TRP A 1 188 ? 135.327 102.419 124.433 1.00 88.32 186 TRP A O 1
ATOM 1547 N N . ASN A 1 189 ? 135.930 104.296 125.507 1.00 87.39 187 ASN A N 1
ATOM 1548 C CA . ASN A 1 189 ? 136.492 104.866 124.288 1.00 87.39 187 ASN A CA 1
ATOM 1549 C C . ASN A 1 189 ? 137.647 104.014 123.784 1.00 87.39 187 ASN A C 1
ATOM 1550 O O . ASN A 1 189 ? 137.786 103.783 122.576 1.00 87.39 187 ASN A O 1
ATOM 1555 N N . LEU A 1 190 ? 138.461 103.502 124.707 1.00 86.82 188 LEU A N 1
ATOM 1556 C CA . LEU A 1 190 ? 139.599 102.678 124.328 1.00 86.82 188 LEU A CA 1
ATOM 1557 C C . LEU A 1 190 ? 139.143 101.386 123.664 1.00 86.82 188 LEU A C 1
ATOM 1558 O O . LEU A 1 190 ? 139.649 101.009 122.603 1.00 86.82 188 LEU A O 1
ATOM 1563 N N . VAL A 1 191 ? 138.193 100.683 124.284 1.00 92.42 189 VAL A N 1
ATOM 1564 C CA . VAL A 1 191 ? 137.760 99.414 123.707 1.00 92.42 189 VAL A CA 1
ATOM 1565 C C . VAL A 1 191 ? 137.011 99.649 122.409 1.00 92.42 189 VAL A C 1
ATOM 1566 O O . VAL A 1 191 ? 137.058 98.812 121.503 1.00 92.42 189 VAL A O 1
ATOM 1570 N N . GLU A 1 192 ? 136.317 100.778 122.280 1.00 98.73 190 GLU A N 1
ATOM 1571 C CA . GLU A 1 192 ? 135.658 101.079 121.017 1.00 98.73 190 GLU A CA 1
ATOM 1572 C C . GLU A 1 192 ? 136.684 101.294 119.914 1.00 98.73 190 GLU A C 1
ATOM 1573 O O . GLU A 1 192 ? 136.533 100.776 118.801 1.00 98.73 190 GLU A O 1
ATOM 1579 N N . ALA A 1 193 ? 137.753 102.035 120.214 1.00 98.45 191 ALA A N 1
ATOM 1580 C CA . ALA A 1 193 ? 138.807 102.223 119.224 1.00 98.45 191 ALA A CA 1
ATOM 1581 C C . ALA A 1 193 ? 139.491 100.904 118.894 1.00 98.45 191 ALA A C 1
ATOM 1582 O O . ALA A 1 193 ? 139.848 100.651 117.738 1.00 98.45 191 ALA A O 1
ATOM 1584 N N . LEU A 1 194 ? 139.668 100.042 119.895 1.00 101.36 192 LEU A N 1
ATOM 1585 C CA . LEU A 1 194 ? 140.305 98.751 119.660 1.00 101.36 192 LEU A CA 1
ATOM 1586 C C . LEU A 1 194 ? 139.445 97.865 118.771 1.00 101.36 192 LEU A C 1
ATOM 1587 O O . LEU A 1 194 ? 139.955 97.199 117.864 1.00 101.36 192 LEU A O 1
ATOM 1592 N N . GLN A 1 195 ? 138.140 97.822 119.035 1.00 107.54 193 GLN A N 1
ATOM 1593 C CA . GLN A 1 195 ? 137.242 97.063 118.177 1.00 107.54 193 GLN A CA 1
ATOM 1594 C C . GLN A 1 195 ? 137.248 97.617 116.762 1.00 107.54 193 GLN A C 1
ATOM 1595 O O . GLN A 1 195 ? 137.305 96.854 115.788 1.00 107.54 193 GLN A O 1
ATOM 1601 N N . GLU A 1 196 ? 137.187 98.944 116.629 1.00 112.17 194 GLU A N 1
ATOM 1602 C CA . GLU A 1 196 ? 137.260 99.565 115.313 1.00 112.17 194 GLU A CA 1
ATOM 1603 C C . GLU A 1 196 ? 138.525 99.145 114.582 1.00 112.17 194 GLU A C 1
ATOM 1604 O O . GLU A 1 196 ? 138.488 98.807 113.396 1.00 112.17 194 GLU A O 1
ATOM 1610 N N . LYS A 1 197 ? 139.656 99.149 115.285 1.00 111.89 195 LYS A N 1
ATOM 1611 C CA . LYS A 1 197 ? 140.918 98.780 114.656 1.00 111.89 195 LYS A CA 1
ATOM 1612 C C . LYS A 1 197 ? 140.918 97.313 114.243 1.00 111.89 195 LYS A C 1
ATOM 1613 O O . LYS A 1 197 ? 141.247 96.977 113.100 1.00 111.89 195 LYS A O 1
ATOM 1619 N N . ARG A 1 198 ? 140.540 96.423 115.163 1.00 114.27 196 ARG A N 1
ATOM 1620 C CA . ARG A 1 198 ? 140.647 94.991 114.903 1.00 114.27 196 ARG A CA 1
ATOM 1621 C C . ARG A 1 198 ? 139.680 94.528 113.823 1.00 114.27 196 ARG A C 1
ATOM 1622 O O . ARG A 1 198 ? 140.009 93.616 113.058 1.00 114.27 196 ARG A O 1
ATOM 1630 N N . LYS A 1 199 ? 138.495 95.129 113.737 1.00 118.47 197 LYS A N 1
ATOM 1631 C CA . LYS A 1 199 ? 137.542 94.704 112.723 1.00 118.47 197 LYS A CA 1
ATOM 1632 C C . LYS A 1 199 ? 137.686 95.494 111.434 1.00 118.47 197 LYS A C 1
ATOM 1633 O O . LYS A 1 199 ? 137.206 95.050 110.386 1.00 118.47 197 LYS A O 1
ATOM 1639 N N . SER A 1 200 ? 138.337 96.654 111.492 1.00 128.33 198 SER A N 1
ATOM 1640 C CA . SER A 1 200 ? 138.735 97.403 110.309 1.00 128.33 198 SER A CA 1
ATOM 1641 C C . SER A 1 200 ? 140.240 97.337 110.087 1.00 128.33 198 SER A C 1
ATOM 1642 O O . SER A 1 200 ? 140.857 98.336 109.701 1.00 128.33 198 SER A O 1
ATOM 1645 N N . ASP A 1 201 ? 140.843 96.178 110.353 1.00 134.38 199 ASP A N 1
ATOM 1646 C CA . ASP A 1 201 ? 142.279 96.011 110.174 1.00 134.38 199 ASP A CA 1
ATOM 1647 C C . ASP A 1 201 ? 142.701 96.327 108.744 1.00 134.38 199 ASP A C 1
ATOM 1648 O O . ASP A 1 201 ? 143.450 97.280 108.502 1.00 134.38 199 ASP A O 1
ATOM 1653 N N . SER A 1 202 ? 142.217 95.542 107.785 1.00 138.17 200 SER A N 1
ATOM 1654 C CA . SER A 1 202 ? 142.535 95.725 106.368 1.00 138.17 200 SER A CA 1
ATOM 1655 C C . SER A 1 202 ? 144.041 95.773 106.114 1.00 138.17 200 SER A C 1
ATOM 1656 O O . SER A 1 202 ? 144.632 96.848 106.021 1.00 138.17 200 SER A O 1
ATOM 1658 N N . LYS A 1 207 ? 151.537 92.905 110.619 1.00 146.85 205 LYS A N 1
ATOM 1659 C CA . LYS A 1 207 ? 151.030 91.564 110.883 1.00 146.85 205 LYS A CA 1
ATOM 1660 C C . LYS A 1 207 ? 150.981 91.263 112.379 1.00 146.85 205 LYS A C 1
ATOM 1661 O O . LYS A 1 207 ? 151.877 91.662 113.128 1.00 146.85 205 LYS A O 1
ATOM 1667 N N . THR A 1 208 ? 149.883 90.622 112.786 1.00 145.05 206 THR A N 1
ATOM 1668 C CA . THR A 1 208 ? 149.572 90.172 114.156 1.00 145.05 206 THR A CA 1
ATOM 1669 C C . THR A 1 208 ? 149.155 91.278 115.127 1.00 145.05 206 THR A C 1
ATOM 1670 O O . THR A 1 208 ? 148.991 91.028 116.320 1.00 145.05 206 THR A O 1
ATOM 1674 N N . GLU A 1 209 ? 148.976 92.494 114.619 1.00 140.70 207 GLU A N 1
ATOM 1675 C CA . GLU A 1 209 ? 148.525 93.602 115.455 1.00 140.70 207 GLU A CA 1
ATOM 1676 C C . GLU A 1 209 ? 147.109 93.322 115.944 1.00 140.70 207 GLU A C 1
ATOM 1677 O O . GLU A 1 209 ? 146.775 93.558 117.104 1.00 140.70 207 GLU A O 1
ATOM 1683 N N . LYS A 1 210 ? 146.294 92.795 115.043 1.00 136.47 208 LYS A N 1
ATOM 1684 C CA . LYS A 1 210 ? 144.912 92.477 115.350 1.00 136.47 208 LYS A CA 1
ATOM 1685 C C . LYS A 1 210 ? 144.824 91.421 116.443 1.00 136.47 208 LYS A C 1
ATOM 1686 O O . LYS A 1 210 ? 143.981 91.510 117.335 1.00 136.47 208 LYS A O 1
ATOM 1692 N N . ARG A 1 211 ? 145.703 90.427 116.383 1.00 133.92 209 ARG A N 1
ATOM 1693 C CA . ARG A 1 211 ? 145.677 89.357 117.372 1.00 133.92 209 ARG A CA 1
ATOM 1694 C C . ARG A 1 211 ? 145.840 89.914 118.779 1.00 133.92 209 ARG A C 1
ATOM 1695 O O . ARG A 1 211 ? 145.156 89.479 119.704 1.00 133.92 209 ARG A O 1
ATOM 1703 N N . LEU A 1 212 ? 146.740 90.879 118.942 1.00 127.16 210 LEU A N 1
ATOM 1704 C CA . LEU A 1 212 ? 146.945 91.491 120.244 1.00 127.16 210 LEU A CA 1
ATOM 1705 C C . LEU A 1 212 ? 145.626 92.103 120.680 1.00 127.16 210 LEU A C 1
ATOM 1706 O O . LEU A 1 212 ? 145.102 91.793 121.749 1.00 127.16 210 LEU A O 1
ATOM 1711 N N . ALA A 1 213 ? 145.088 92.971 119.832 1.00 125.67 211 ALA A N 1
ATOM 1712 C CA . ALA A 1 213 ? 143.823 93.629 120.126 1.00 125.67 211 ALA A CA 1
ATOM 1713 C C . ALA A 1 213 ? 142.832 92.655 120.742 1.00 125.67 211 ALA A C 1
ATOM 1714 O O . ALA A 1 213 ? 142.226 92.940 121.778 1.00 125.67 211 ALA A O 1
ATOM 1716 N N . ASP A 1 214 ? 142.647 91.507 120.103 1.00 131.60 212 ASP A N 1
ATOM 1717 C CA . ASP A 1 214 ? 141.690 90.546 120.622 1.00 131.60 212 ASP A CA 1
ATOM 1718 C C . ASP A 1 214 ? 142.108 90.092 122.007 1.00 131.60 212 ASP A C 1
ATOM 1719 O O . ASP A 1 214 ? 141.281 89.989 122.909 1.00 131.60 212 ASP A O 1
ATOM 1724 N N . LEU A 1 215 ? 143.395 89.823 122.186 1.00 128.33 213 LEU A N 1
ATOM 1725 C CA . LEU A 1 215 ? 143.860 89.424 123.500 1.00 128.33 213 LEU A CA 1
ATOM 1726 C C . LEU A 1 215 ? 143.661 90.585 124.464 1.00 128.33 213 LEU A C 1
ATOM 1727 O O . LEU A 1 215 ? 143.175 90.403 125.577 1.00 128.33 213 LEU A O 1
ATOM 1732 N N . LEU A 1 216 ? 144.016 91.786 124.013 1.00 30.00 214 LEU A N 1
ATOM 1733 C CA . LEU A 1 216 ? 143.876 92.993 124.822 1.00 30.00 214 LEU A CA 1
ATOM 1734 C C . LEU A 1 216 ? 142.423 93.325 125.139 1.00 30.00 214 LEU A C 1
ATOM 1735 O O . LEU A 1 216 ? 142.092 93.697 126.265 1.00 30.00 214 LEU A O 1
ATOM 1740 N N . LEU A 1 217 ? 141.555 93.177 124.144 1.00 109.94 215 LEU A N 1
ATOM 1741 C CA . LEU A 1 217 ? 140.134 93.461 124.320 1.00 109.94 215 LEU A CA 1
ATOM 1742 C C . LEU A 1 217 ? 139.508 92.513 125.338 1.00 109.94 215 LEU A C 1
ATOM 1743 O O . LEU A 1 217 ? 138.666 92.916 126.139 1.00 109.94 215 LEU A O 1
ATOM 1748 N N . LYS A 1 218 ? 139.934 91.254 125.308 1.00 110.63 216 LYS A N 1
ATOM 1749 C CA . LYS A 1 218 ? 139.432 90.239 126.222 1.00 110.63 216 LYS A CA 1
ATOM 1750 C C . LYS A 1 218 ? 139.750 90.583 127.672 1.00 110.63 216 LYS A C 1
ATOM 1751 O O . LYS A 1 218 ? 138.933 90.351 128.561 1.00 110.63 216 LYS A O 1
ATOM 1757 N N . LYS A 1 219 ? 140.933 91.139 127.911 1.00 108.83 217 LYS A N 1
ATOM 1758 C CA . LYS A 1 219 ? 141.326 91.492 129.265 1.00 108.83 217 LYS A CA 1
ATOM 1759 C C . LYS A 1 219 ? 140.344 92.503 129.825 1.00 108.83 217 LYS A C 1
ATOM 1760 O O . LYS A 1 219 ? 139.968 92.431 130.993 1.00 108.83 217 LYS A O 1
ATOM 1766 N N . LEU A 1 220 ? 139.926 93.450 128.995 1.00 102.67 218 LEU A N 1
ATOM 1767 C CA . LEU A 1 220 ? 138.980 94.451 129.460 1.00 102.67 218 LEU A CA 1
ATOM 1768 C C . LEU A 1 220 ? 137.546 93.944 129.452 1.00 102.67 218 LEU A C 1
ATOM 1769 O O . LEU A 1 220 ? 136.636 94.682 129.841 1.00 102.67 218 LEU A O 1
ATOM 1774 N N . THR A 1 221 ? 137.323 92.709 129.021 1.00 104.28 219 THR A N 1
ATOM 1775 C CA . THR A 1 221 ? 135.984 92.155 128.975 1.00 104.28 219 THR A CA 1
ATOM 1776 C C . THR A 1 221 ? 135.440 91.800 130.343 1.00 104.28 219 THR A C 1
ATOM 1777 O O . THR A 1 221 ? 135.407 92.636 131.245 1.00 104.28 219 THR A O 1
ATOM 1781 N N . PHE A 1 226 ? 140.776 86.320 135.611 1.00 123.19 224 PHE A N 1
ATOM 1782 C CA . PHE A 1 226 ? 141.274 85.440 134.561 1.00 123.19 224 PHE A CA 1
ATOM 1783 C C . PHE A 1 226 ? 142.726 85.758 134.232 1.00 123.19 224 PHE A C 1
ATOM 1784 O O . PHE A 1 226 ? 143.324 86.652 134.829 1.00 123.19 224 PHE A O 1
ATOM 1786 N N . ASN A 1 227 ? 143.291 85.015 133.279 1.00 135.55 225 ASN A N 1
ATOM 1787 C CA . ASN A 1 227 ? 144.676 85.234 132.867 1.00 135.55 225 ASN A CA 1
ATOM 1788 C C . ASN A 1 227 ? 144.808 84.779 131.415 1.00 135.55 225 ASN A C 1
ATOM 1789 O O . ASN A 1 227 ? 144.956 83.583 131.154 1.00 135.55 225 ASN A O 1
ATOM 1791 N N . GLY A 1 228 ? 144.760 85.733 130.489 1.00 140.32 226 GLY A N 1
ATOM 1792 C CA . GLY A 1 228 ? 144.960 85.391 129.097 1.00 140.32 226 GLY A CA 1
ATOM 1793 C C . GLY A 1 228 ? 146.371 84.909 128.843 1.00 140.32 226 GLY A C 1
ATOM 1794 O O . GLY A 1 228 ? 146.585 83.711 128.634 1.00 140.32 226 GLY A O 1
ATOM 1795 N N . LYS A 1 229 ? 147.336 85.830 128.896 1.00 150.22 227 LYS A N 1
ATOM 1796 C CA . LYS A 1 229 ? 148.768 85.535 128.769 1.00 150.22 227 LYS A CA 1
ATOM 1797 C C . LYS A 1 229 ? 149.028 84.461 127.714 1.00 150.22 227 LYS A C 1
ATOM 1798 O O . LYS A 1 229 ? 149.868 83.575 127.876 1.00 150.22 227 LYS A O 1
ATOM 1800 N N . LEU A 1 230 ? 148.281 84.552 126.616 1.00 155.03 228 LEU A N 1
ATOM 1801 C CA . LEU A 1 230 ? 148.192 83.456 125.661 1.00 155.03 228 LEU A CA 1
ATOM 1802 C C . LEU A 1 230 ? 149.511 83.147 124.966 1.00 155.03 228 LEU A C 1
ATOM 1803 O O . LEU A 1 230 ? 150.068 82.061 125.147 1.00 155.03 228 LEU A O 1
ATOM 1805 N N . PHE A 1 231 ? 150.027 84.089 124.186 1.00 162.80 229 PHE A N 1
ATOM 1806 C CA . PHE A 1 231 ? 151.046 83.718 123.215 1.00 162.80 229 PHE A CA 1
ATOM 1807 C C . PHE A 1 231 ? 152.307 84.564 123.324 1.00 162.80 229 PHE A C 1
ATOM 1808 O O . PHE A 1 231 ? 152.280 85.663 123.891 1.00 162.80 229 PHE A O 1
ATOM 1816 N N . PRO A 1 232 ? 153.426 84.088 122.777 1.00 162.36 230 PRO A N 1
ATOM 1817 C CA . PRO A 1 232 ? 154.615 84.938 122.647 1.00 162.36 230 PRO A CA 1
ATOM 1818 C C . PRO A 1 232 ? 154.524 85.841 121.432 1.00 162.36 230 PRO A C 1
ATOM 1819 O O . PRO A 1 232 ? 155.550 86.305 120.925 1.00 162.36 230 PRO A O 1
ATOM 1823 N N . SER A 1 233 ? 153.305 86.039 120.927 1.00 165.72 231 SER A N 1
ATOM 1824 C CA . SER A 1 233 ? 153.030 86.957 119.827 1.00 165.72 231 SER A CA 1
ATOM 1825 C C . SER A 1 233 ? 153.771 88.269 120.031 1.00 165.72 231 SER A C 1
ATOM 1826 O O . SER A 1 233 ? 154.247 88.879 119.069 1.00 165.72 231 SER A O 1
ATOM 1828 N N . SER A 1 234 ? 153.875 88.708 121.278 1.00 169.04 232 SER A N 1
ATOM 1829 C CA . SER A 1 234 ? 154.839 89.744 121.623 1.00 169.04 232 SER A CA 1
ATOM 1830 C C . SER A 1 234 ? 156.216 89.105 121.564 1.00 169.04 232 SER A C 1
ATOM 1831 O O . SER A 1 234 ? 156.675 88.499 122.535 1.00 169.04 232 SER A O 1
ATOM 1833 N N . ILE A 1 235 ? 156.873 89.224 120.406 1.00 176.97 233 ILE A N 1
ATOM 1834 C CA . ILE A 1 235 ? 158.136 88.527 120.170 1.00 176.97 233 ILE A CA 1
ATOM 1835 C C . ILE A 1 235 ? 159.171 88.893 121.222 1.00 176.97 233 ILE A C 1
ATOM 1836 O O . ILE A 1 235 ? 160.113 88.129 121.466 1.00 176.97 233 ILE A O 1
ATOM 1838 N N . LEU A 1 236 ? 159.016 90.051 121.865 1.00 173.94 234 LEU A N 1
ATOM 1839 C CA . LEU A 1 236 ? 159.820 90.446 123.020 1.00 173.94 234 LEU A CA 1
ATOM 1840 C C . LEU A 1 236 ? 161.308 90.507 122.665 1.00 173.94 234 LEU A C 1
ATOM 1841 O O . LEU A 1 236 ? 162.128 89.720 123.140 1.00 173.94 234 LEU A O 1
ATOM 1843 N N . LEU A 1 237 ? 161.636 91.472 121.806 1.00 165.97 235 LEU A N 1
ATOM 1844 C CA . LEU A 1 237 ? 163.035 91.700 121.477 1.00 165.97 235 LEU A CA 1
ATOM 1845 C C . LEU A 1 237 ? 163.757 92.105 122.751 1.00 165.97 235 LEU A C 1
ATOM 1846 O O . LEU A 1 237 ? 163.625 93.240 123.216 1.00 165.97 235 LEU A O 1
ATOM 1848 N N . GLY A 1 238 ? 164.537 91.181 123.308 1.00 166.97 236 GLY A N 1
ATOM 1849 C CA . GLY A 1 238 ? 164.976 91.283 124.687 1.00 166.97 236 GLY A CA 1
ATOM 1850 C C . GLY A 1 238 ? 166.266 92.059 124.858 1.00 166.97 236 GLY A C 1
ATOM 1851 O O . GLY A 1 238 ? 167.277 91.755 124.221 1.00 166.97 236 GLY A O 1
ATOM 1852 N N . SER A 1 239 ? 166.221 93.066 125.722 1.00 175.68 237 SER A N 1
ATOM 1853 C CA . SER A 1 239 ? 167.412 93.775 126.155 1.00 175.68 237 SER A CA 1
ATOM 1854 C C . SER A 1 239 ? 167.940 93.109 127.424 1.00 175.68 237 SER A C 1
ATOM 1855 O O . SER A 1 239 ? 167.525 92.007 127.790 1.00 175.68 237 SER A O 1
ATOM 1857 N N . LYS A 1 240 ? 168.865 93.773 128.112 1.00 180.93 238 LYS A N 1
ATOM 1858 C CA . LYS A 1 240 ? 169.482 93.201 129.299 1.00 180.93 238 LYS A CA 1
ATOM 1859 C C . LYS A 1 240 ? 168.457 93.065 130.424 1.00 180.93 238 LYS A C 1
ATOM 1860 O O . LYS A 1 240 ? 167.305 93.499 130.319 1.00 180.93 238 LYS A O 1
ATOM 1862 N N . ASP A 1 241 ? 168.890 92.451 131.519 1.00 181.26 239 ASP A N 1
ATOM 1863 C CA . ASP A 1 241 ? 168.029 92.245 132.675 1.00 181.26 239 ASP A CA 1
ATOM 1864 C C . ASP A 1 241 ? 168.844 92.128 133.958 1.00 181.26 239 ASP A C 1
ATOM 1865 O O . ASP A 1 241 ? 168.293 92.172 135.059 1.00 181.26 239 ASP A O 1
ATOM 1867 N N . ASP A 1 272 ? 157.199 82.644 137.103 1.00 155.82 270 ASP A N 1
ATOM 1868 C CA . ASP A 1 272 ? 157.482 82.647 135.673 1.00 155.82 270 ASP A CA 1
ATOM 1869 C C . ASP A 1 272 ? 158.071 81.314 135.217 1.00 155.82 270 ASP A C 1
ATOM 1870 O O . ASP A 1 272 ? 158.791 81.256 134.221 1.00 155.82 270 ASP A O 1
ATOM 1872 N N . LEU A 1 273 ? 157.879 80.259 136.004 1.00 161.98 271 LEU A N 1
ATOM 1873 C CA . LEU A 1 273 ? 158.446 78.960 135.635 1.00 161.98 271 LEU A CA 1
ATOM 1874 C C . LEU A 1 273 ? 157.467 77.818 135.359 1.00 161.98 271 LEU A C 1
ATOM 1875 O O . LEU A 1 273 ? 157.822 76.854 134.682 1.00 161.98 271 LEU A O 1
ATOM 1877 N N . GLU A 1 274 ? 156.246 77.913 135.876 1.00 161.98 272 GLU A N 1
ATOM 1878 C CA . GLU A 1 274 ? 155.270 76.844 135.675 1.00 161.98 272 GLU A CA 1
ATOM 1879 C C . GLU A 1 274 ? 153.823 77.321 135.666 1.00 161.98 272 GLU A C 1
ATOM 1880 O O . GLU A 1 274 ? 153.514 78.387 136.194 1.00 161.98 272 GLU A O 1
ATOM 1882 N N . PRO A 1 275 ? 152.927 76.522 135.062 1.00 159.03 273 PRO A N 1
ATOM 1883 C CA . PRO A 1 275 ? 151.500 76.845 134.993 1.00 159.03 273 PRO A CA 1
ATOM 1884 C C . PRO A 1 275 ? 150.769 76.393 136.253 1.00 159.03 273 PRO A C 1
ATOM 1885 O O . PRO A 1 275 ? 149.950 75.477 136.209 1.00 159.03 273 PRO A O 1
ATOM 1889 N N . LEU A 1 276 ? 151.066 77.057 137.364 1.00 154.39 274 LEU A N 1
ATOM 1890 C CA . LEU A 1 276 ? 150.462 76.762 138.658 1.00 154.39 274 LEU A CA 1
ATOM 1891 C C . LEU A 1 276 ? 150.118 78.088 139.328 1.00 154.39 274 LEU A C 1
ATOM 1892 O O . LEU A 1 276 ? 150.653 79.130 138.938 1.00 154.39 274 LEU A O 1
ATOM 1897 N N . SER A 1 277 ? 149.209 78.057 140.306 1.00 147.95 275 SER A N 1
ATOM 1898 C CA . SER A 1 277 ? 148.773 79.267 141.012 1.00 147.95 275 SER A CA 1
ATOM 1899 C C . SER A 1 277 ? 148.305 80.313 140.006 1.00 147.95 275 SER A C 1
ATOM 1900 O O . SER A 1 277 ? 148.730 81.466 140.036 1.00 147.95 275 SER A O 1
ATOM 1903 N N . SER A 1 278 ? 147.421 79.877 139.112 1.00 145.14 276 SER A N 1
ATOM 1904 C CA . SER A 1 278 ? 146.866 80.702 138.045 1.00 145.14 276 SER A CA 1
ATOM 1905 C C . SER A 1 278 ? 146.098 81.908 138.570 1.00 145.14 276 SER A C 1
ATOM 1906 O O . SER A 1 278 ? 146.130 82.979 137.967 1.00 145.14 276 SER A O 1
ATOM 1909 N N . GLU A 1 279 ? 145.439 81.657 139.706 1.00 140.23 277 GLU A N 1
ATOM 1910 C CA . GLU A 1 279 ? 144.577 82.574 140.453 1.00 140.23 277 GLU A CA 1
ATOM 1911 C C . GLU A 1 279 ? 145.379 83.700 141.068 1.00 140.23 277 GLU A C 1
ATOM 1912 O O . GLU A 1 279 ? 144.827 84.688 141.549 1.00 140.23 277 GLU A O 1
ATOM 1915 N N . ILE A 1 280 ? 146.695 83.535 141.005 1.00 133.04 278 ILE A N 1
ATOM 1916 C CA . ILE A 1 280 ? 147.653 84.517 141.504 1.00 133.04 278 ILE A CA 1
ATOM 1917 C C . ILE A 1 280 ? 147.850 85.626 140.465 1.00 133.04 278 ILE A C 1
ATOM 1918 O O . ILE A 1 280 ? 148.634 86.550 140.665 1.00 133.04 278 ILE A O 1
ATOM 1923 N N . SER A 1 281 ? 147.120 85.517 139.353 1.00 128.41 279 SER A N 1
ATOM 1924 C CA . SER A 1 281 ? 147.144 86.459 138.245 1.00 128.41 279 SER A CA 1
ATOM 1925 C C . SER A 1 281 ? 146.174 87.625 138.450 1.00 128.41 279 SER A C 1
ATOM 1926 O O . SER A 1 281 ? 146.038 88.473 137.568 1.00 128.41 279 SER A O 1
ATOM 1929 N N . SER A 1 282 ? 145.485 87.649 139.593 1.00 123.73 280 SER A N 1
ATOM 1930 C CA . SER A 1 282 ? 144.564 88.723 139.912 1.00 123.73 280 SER A CA 1
ATOM 1931 C C . SER A 1 282 ? 145.438 89.960 139.904 1.00 123.73 280 SER A C 1
ATOM 1932 O O . SER A 1 282 ? 145.036 91.005 139.393 1.00 123.73 280 SER A O 1
ATOM 1935 N N . LEU A 1 283 ? 146.643 89.851 140.459 1.00 115.35 281 LEU A N 1
ATOM 1936 C CA . LEU A 1 283 ? 147.548 90.990 140.354 1.00 115.35 281 LEU A CA 1
ATOM 1937 C C . LEU A 1 283 ? 147.115 91.932 139.243 1.00 115.35 281 LEU A C 1
ATOM 1938 O O . LEU A 1 283 ? 147.234 93.156 139.369 1.00 115.35 281 LEU A O 1
ATOM 1943 N N . LEU A 1 284 ? 146.589 91.377 138.149 1.00 118.07 282 LEU A N 1
ATOM 1944 C CA . LEU A 1 284 ? 146.179 92.175 137.003 1.00 118.07 282 LEU A CA 1
ATOM 1945 C C . LEU A 1 284 ? 145.061 93.152 137.332 1.00 118.07 282 LEU A C 1
ATOM 1946 O O . LEU A 1 284 ? 144.697 93.961 136.472 1.00 118.07 282 LEU A O 1
ATOM 1951 N N . ALA A 1 285 ? 144.504 93.096 138.538 1.00 114.40 283 ALA A N 1
ATOM 1952 C CA . ALA A 1 285 ? 143.424 93.984 138.944 1.00 114.40 283 ALA A CA 1
ATOM 1953 C C . ALA A 1 285 ? 143.833 94.849 140.130 1.00 114.40 283 ALA A C 1
ATOM 1954 O O . ALA A 1 285 ? 142.988 95.264 140.925 1.00 114.40 283 ALA A O 1
ATOM 1956 N N . LEU A 1 286 ? 145.125 95.122 140.266 1.00 107.05 284 LEU A N 1
ATOM 1957 C CA . LEU A 1 286 ? 145.647 95.950 141.348 1.00 107.05 284 LEU A CA 1
ATOM 1958 C C . LEU A 1 286 ? 146.312 97.161 140.705 1.00 107.05 284 LEU A C 1
ATOM 1959 O O . LEU A 1 286 ? 147.509 97.144 140.410 1.00 107.05 284 LEU A O 1
ATOM 1964 N N . CYS A 1 287 ? 145.527 98.211 140.489 1.00 86.70 285 CYS A N 1
ATOM 1965 C CA . CYS A 1 287 ? 145.961 99.393 139.758 1.00 86.70 285 CYS A CA 1
ATOM 1966 C C . CYS A 1 287 ? 146.159 100.563 140.711 1.00 86.70 285 CYS A C 1
ATOM 1967 O O . CYS A 1 287 ? 145.283 100.863 141.526 1.00 86.70 285 CYS A O 1
ATOM 1970 N N . HIS A 1 288 ? 147.320 101.205 140.613 1.00 69.02 286 HIS A N 1
ATOM 1971 C CA . HIS A 1 288 ? 147.645 102.380 141.408 1.00 69.02 286 HIS A CA 1
ATOM 1972 C C . HIS A 1 288 ? 148.953 102.947 140.884 1.00 69.02 286 HIS A C 1
ATOM 1973 O O . HIS A 1 288 ? 149.851 102.191 140.518 1.00 69.02 286 HIS A O 1
ATOM 1980 N N . SER A 1 289 ? 149.055 104.264 140.855 1.00 67.66 287 SER A N 1
ATOM 1981 C CA . SER A 1 289 ? 150.261 104.878 140.313 1.00 67.66 287 SER A CA 1
ATOM 1982 C C . SER A 1 289 ? 151.416 104.825 141.248 1.00 67.66 287 SER A C 1
ATOM 1983 O O . SER A 1 289 ? 152.408 105.511 141.001 1.00 67.66 287 SER A O 1
ATOM 1986 N N . ASN A 1 290 ? 151.348 104.057 142.328 1.00 63.64 288 ASN A N 1
ATOM 1987 C CA . ASN A 1 290 ? 152.500 103.826 143.183 1.00 63.64 288 ASN A CA 1
ATOM 1988 C C . ASN A 1 290 ? 152.909 102.362 143.205 1.00 63.64 288 ASN A C 1
ATOM 1989 O O . ASN A 1 290 ? 153.614 101.939 144.124 1.00 63.64 288 ASN A O 1
ATOM 1994 N N . ILE A 1 291 ? 152.479 101.580 142.222 1.00 63.97 289 ILE A N 1
ATOM 1995 C CA . ILE A 1 291 ? 152.741 100.150 142.168 1.00 63.97 289 ILE A CA 1
ATOM 1996 C C . ILE A 1 291 ? 153.070 99.781 140.733 1.00 63.97 289 ILE A C 1
ATOM 1997 O O . ILE A 1 291 ? 152.237 99.961 139.839 1.00 63.97 289 ILE A O 1
ATOM 2002 N N . LEU A 1 292 ? 154.271 99.259 140.522 1.00 64.25 290 LEU A N 1
ATOM 2003 C CA . LEU A 1 292 ? 154.696 98.846 139.195 1.00 64.25 290 LEU A CA 1
ATOM 2004 C C . LEU A 1 292 ? 153.787 97.723 138.723 1.00 64.25 290 LEU A C 1
ATOM 2005 O O . LEU A 1 292 ? 154.032 96.555 139.012 1.00 64.25 290 LEU A O 1
ATOM 2010 N N . GLN A 1 293 ? 152.732 98.088 138.004 1.00 59.36 291 GLN A N 1
ATOM 2011 C CA . GLN A 1 293 ? 151.762 97.124 137.495 1.00 59.36 291 GLN A CA 1
ATOM 2012 C C . GLN A 1 293 ? 152.418 95.960 136.756 1.00 59.36 291 GLN A C 1
ATOM 2013 O O . GLN A 1 293 ? 151.945 94.824 136.822 1.00 59.36 291 GLN A O 1
ATOM 2016 N N . GLU A 1 311 ? 155.331 100.498 133.772 1.00 76.02 309 GLU A N 1
ATOM 2017 C CA . GLU A 1 311 ? 155.431 99.050 133.888 1.00 76.02 309 GLU A CA 1
ATOM 2018 C C . GLU A 1 311 ? 156.829 98.641 134.326 1.00 76.02 309 GLU A C 1
ATOM 2019 O O . GLU A 1 311 ? 157.022 97.565 134.887 1.00 76.02 309 GLU A O 1
ATOM 2025 N N . LEU A 1 312 ? 157.801 99.507 134.067 1.00 73.52 310 LEU A N 1
ATOM 2026 C CA . LEU A 1 312 ? 159.189 99.230 134.419 1.00 73.52 310 LEU A CA 1
ATOM 2027 C C . LEU A 1 312 ? 159.793 100.297 135.317 1.00 73.52 310 LEU A C 1
ATOM 2028 O O . LEU A 1 312 ? 159.549 101.487 135.132 1.00 73.52 310 LEU A O 1
ATOM 2033 N N . MET A 1 313 ? 160.602 99.863 136.278 1.00 81.02 311 MET A N 1
ATOM 2034 C CA . MET A 1 313 ? 161.255 100.791 137.199 1.00 81.02 311 MET A CA 1
ATOM 2035 C C . MET A 1 313 ? 162.617 101.189 136.649 1.00 81.02 311 MET A C 1
ATOM 2036 O O . MET A 1 313 ? 163.437 100.333 136.328 1.00 81.02 311 MET A O 1
ATOM 2041 N N . HIS A 1 314 ? 162.866 102.491 136.562 1.00 91.00 312 HIS A N 1
ATOM 2042 C CA . HIS A 1 314 ? 164.129 102.977 136.029 1.00 91.00 312 HIS A CA 1
ATOM 2043 C C . HIS A 1 314 ? 165.310 102.548 136.891 1.00 91.00 312 HIS A C 1
ATOM 2044 O O . HIS A 1 314 ? 166.335 102.103 136.380 1.00 91.00 312 HIS A O 1
ATOM 2051 N N . LYS A 1 315 ? 165.171 102.721 138.203 1.00 76.67 313 LYS A N 1
ATOM 2052 C CA . LYS A 1 315 ? 166.210 102.355 139.163 1.00 76.67 313 LYS A CA 1
ATOM 2053 C C . LYS A 1 315 ? 165.563 102.077 140.510 1.00 76.67 313 LYS A C 1
ATOM 2054 O O . LYS A 1 315 ? 164.432 102.495 140.745 1.00 76.67 313 LYS A O 1
ATOM 2060 N N . ASP A 1 316 ? 166.257 101.373 141.400 1.00 75.53 314 ASP A N 1
ATOM 2061 C CA . ASP A 1 316 ? 165.678 101.115 142.705 1.00 75.53 314 ASP A CA 1
ATOM 2062 C C . ASP A 1 316 ? 166.269 102.060 143.743 1.00 75.53 314 ASP A C 1
ATOM 2063 O O . ASP A 1 316 ? 166.979 103.016 143.424 1.00 75.53 314 ASP A O 1
ATOM 2066 N N . LEU A 1 317 ? 165.971 101.779 145.012 1.00 78.69 315 LEU A N 1
ATOM 2067 C CA . LEU A 1 317 ? 166.380 102.672 146.092 1.00 78.69 315 LEU A CA 1
ATOM 2068 C C . LEU A 1 317 ? 167.762 102.313 146.621 1.00 78.69 315 LEU A C 1
ATOM 2069 O O . LEU A 1 317 ? 168.667 103.154 146.632 1.00 78.69 315 LEU A O 1
ATOM 2074 N N . GLN A 1 318 ? 167.935 101.070 147.083 1.00 87.35 316 GLN A N 1
ATOM 2075 C CA . GLN A 1 318 ? 169.230 100.633 147.598 1.00 87.35 316 GLN A CA 1
ATOM 2076 C C . GLN A 1 318 ? 170.351 101.000 146.641 1.00 87.35 316 GLN A C 1
ATOM 2077 O O . GLN A 1 318 ? 171.432 101.423 147.068 1.00 87.35 316 GLN A O 1
ATOM 2079 N N . SER A 1 319 ? 170.108 100.852 145.341 1.00 89.92 317 SER A N 1
ATOM 2080 C CA . SER A 1 319 ? 171.043 101.358 144.347 1.00 89.92 317 SER A CA 1
ATOM 2081 C C . SER A 1 319 ? 171.284 102.847 144.545 1.00 89.92 317 SER A C 1
ATOM 2082 O O . SER A 1 319 ? 172.428 103.296 144.660 1.00 89.92 317 SER A O 1
ATOM 2085 N N . TYR A 1 320 ? 170.223 103.622 144.649 1.00 89.21 318 TYR A N 1
ATOM 2086 C CA . TYR A 1 320 ? 170.365 105.063 144.785 1.00 89.21 318 TYR A CA 1
ATOM 2087 C C . TYR A 1 320 ? 170.955 105.479 146.122 1.00 89.21 318 TYR A C 1
ATOM 2088 O O . TYR A 1 320 ? 171.287 106.646 146.320 1.00 89.21 318 TYR A O 1
ATOM 2097 N N . MET A 1 321 ? 171.085 104.534 147.042 1.00 93.86 319 MET A N 1
ATOM 2098 C CA . MET A 1 321 ? 171.465 104.902 148.400 1.00 93.86 319 MET A CA 1
ATOM 2099 C C . MET A 1 321 ? 172.977 105.031 148.538 1.00 93.86 319 MET A C 1
ATOM 2100 O O . MET A 1 321 ? 173.493 106.108 148.856 1.00 93.86 319 MET A O 1
ATOM 2103 N N . LYS A 1 322 ? 173.705 103.945 148.276 1.00 98.10 320 LYS A N 1
ATOM 2104 C CA . LYS A 1 322 ? 175.114 103.762 148.637 1.00 98.10 320 LYS A CA 1
ATOM 2105 C C . LYS A 1 322 ? 176.030 104.854 148.144 1.00 98.10 320 LYS A C 1
ATOM 2106 O O . LYS A 1 322 ? 177.142 104.951 148.672 1.00 98.10 320 LYS A O 1
ATOM 2112 N N . GLU A 1 323 ? 175.582 105.657 147.189 1.00 97.37 321 GLU A N 1
ATOM 2113 C CA . GLU A 1 323 ? 176.385 106.752 146.663 1.00 97.37 321 GLU A CA 1
ATOM 2114 C C . GLU A 1 323 ? 175.745 108.099 146.990 1.00 97.37 321 GLU A C 1
ATOM 2115 O O . GLU A 1 323 ? 176.249 109.148 146.595 1.00 97.37 321 GLU A O 1
ATOM 2121 N N . ASN A 1 324 ? 174.632 108.057 147.715 1.00 100.42 322 ASN A N 1
ATOM 2122 C CA . ASN A 1 324 ? 173.901 109.255 148.103 1.00 100.42 322 ASN A CA 1
ATOM 2123 C C . ASN A 1 324 ? 174.703 110.183 149.010 1.00 100.42 322 ASN A C 1
ATOM 2124 O O . ASN A 1 324 ? 174.637 111.404 148.874 1.00 100.42 322 ASN A O 1
ATOM 2127 N N . ARG A 1 330 ? 177.068 114.482 152.573 1.00 30.00 328 ARG A N 1
ATOM 2128 C CA . ARG A 1 330 ? 176.554 113.749 151.423 1.00 30.00 328 ARG A CA 1
ATOM 2129 C C . ARG A 1 330 ? 175.056 113.494 151.559 1.00 30.00 328 ARG A C 1
ATOM 2130 O O . ARG A 1 330 ? 174.624 112.354 151.727 1.00 30.00 328 ARG A O 1
ATOM 2132 N N . TYR A 1 331 ? 174.269 114.561 151.483 1.00 30.00 329 TYR A N 1
ATOM 2133 C CA . TYR A 1 331 ? 172.820 114.456 151.604 1.00 30.00 329 TYR A CA 1
ATOM 2134 C C . TYR A 1 331 ? 172.143 114.905 150.317 1.00 30.00 329 TYR A C 1
ATOM 2135 O O . TYR A 1 331 ? 172.457 115.967 149.781 1.00 30.00 329 TYR A O 1
ATOM 2144 N N . LEU A 1 332 ? 171.213 114.095 149.824 1.00 77.73 330 LEU A N 1
ATOM 2145 C CA . LEU A 1 332 ? 170.490 114.422 148.602 1.00 77.73 330 LEU A CA 1
ATOM 2146 C C . LEU A 1 332 ? 168.996 114.521 148.861 1.00 77.73 330 LEU A C 1
ATOM 2147 O O . LEU A 1 332 ? 168.221 114.831 147.959 1.00 77.73 330 LEU A O 1
ATOM 2152 N N . PHE A 1 333 ? 168.625 114.033 150.028 1.00 62.19 331 PHE A N 1
ATOM 2153 C CA . PHE A 1 333 ? 167.246 114.018 150.389 1.00 62.19 331 PHE A CA 1
ATOM 2154 C C . PHE A 1 333 ? 167.030 115.033 151.465 1.00 62.19 331 PHE A C 1
ATOM 2155 O O . PHE A 1 333 ? 167.577 114.950 152.561 1.00 62.19 331 PHE A O 1
ATOM 2163 N N . SER A 1 334 ? 166.203 116.005 151.124 1.00 53.79 332 SER A N 1
ATOM 2164 C CA . SER A 1 334 ? 165.805 117.033 152.048 1.00 53.79 332 SER A CA 1
ATOM 2165 C C . SER A 1 334 ? 164.658 116.472 152.869 1.00 53.79 332 SER A C 1
ATOM 2166 O O . SER A 1 334 ? 164.039 115.453 152.518 1.00 53.79 332 SER A O 1
ATOM 2169 N N . ILE A 1 335 ? 164.362 117.152 153.961 1.00 53.79 333 ILE A N 1
ATOM 2170 C CA . ILE A 1 335 ? 163.258 116.754 154.795 1.00 53.79 333 ILE A CA 1
ATOM 2171 C C . ILE A 1 335 ? 162.073 116.952 153.871 1.00 53.79 333 ILE A C 1
ATOM 2172 O O . ILE A 1 335 ? 160.993 116.412 154.103 1.00 53.79 333 ILE A O 1
ATOM 2177 N N . PRO A 1 336 ? 162.283 117.739 152.802 1.00 51.38 334 PRO A N 1
ATOM 2178 C CA . PRO A 1 336 ? 161.065 117.897 151.988 1.00 51.38 334 PRO A CA 1
ATOM 2179 C C . PRO A 1 336 ? 160.935 116.909 150.843 1.00 51.38 334 PRO A C 1
ATOM 2180 O O . PRO A 1 336 ? 159.891 116.900 150.182 1.00 51.38 334 PRO A O 1
ATOM 2184 N N . VAL A 1 337 ? 161.943 116.084 150.577 1.00 52.65 335 VAL A N 1
ATOM 2185 C CA . VAL A 1 337 ? 161.780 115.000 149.616 1.00 52.65 335 VAL A CA 1
ATOM 2186 C C . VAL A 1 337 ? 161.841 113.684 150.374 1.00 52.65 335 VAL A C 1
ATOM 2187 O O . VAL A 1 337 ? 161.314 112.665 149.916 1.00 52.65 335 VAL A O 1
ATOM 2191 N N . VAL A 1 338 ? 162.486 113.701 151.540 1.00 54.34 336 VAL A N 1
ATOM 2192 C CA . VAL A 1 338 ? 162.503 112.518 152.395 1.00 54.34 336 VAL A CA 1
ATOM 2193 C C . VAL A 1 338 ? 161.085 112.154 152.811 1.00 54.34 336 VAL A C 1
ATOM 2194 O O . VAL A 1 338 ? 160.648 111.007 152.663 1.00 54.34 336 VAL A O 1
ATOM 2198 N N . ILE A 1 339 ? 160.343 113.134 153.336 1.00 47.70 337 ILE A N 1
ATOM 2199 C CA . ILE A 1 339 ? 158.957 112.890 153.727 1.00 47.70 337 ILE A CA 1
ATOM 2200 C C . ILE A 1 339 ? 158.142 112.435 152.530 1.00 47.70 337 ILE A C 1
ATOM 2201 O O . ILE A 1 339 ? 157.342 111.497 152.620 1.00 47.70 337 ILE A O 1
ATOM 2205 N N . ASP A 1 340 ? 158.337 113.087 151.387 1.00 53.11 338 ASP A N 1
ATOM 2206 C CA . ASP A 1 340 ? 157.599 112.707 150.191 1.00 53.11 338 ASP A CA 1
ATOM 2207 C C . ASP A 1 340 ? 157.930 111.281 149.781 1.00 53.11 338 ASP A C 1
ATOM 2208 O O . ASP A 1 340 ? 157.031 110.460 149.574 1.00 53.11 338 ASP A O 1
ATOM 2213 N N . ILE A 1 341 ? 159.224 110.966 149.668 1.00 53.60 339 ILE A N 1
ATOM 2214 C CA . ILE A 1 341 ? 159.639 109.609 149.319 1.00 53.60 339 ILE A CA 1
ATOM 2215 C C . ILE A 1 341 ? 158.974 108.600 150.236 1.00 53.60 339 ILE A C 1
ATOM 2216 O O . ILE A 1 341 ? 158.647 107.483 149.824 1.00 53.60 339 ILE A O 1
ATOM 2221 N N . MET A 1 342 ? 158.762 108.977 151.496 1.00 62.12 340 MET A N 1
ATOM 2222 C CA . MET A 1 342 ? 158.053 108.093 152.408 1.00 62.12 340 MET A CA 1
ATOM 2223 C C . MET A 1 342 ? 156.594 107.949 152.003 1.00 62.12 340 MET A C 1
ATOM 2224 O O . MET A 1 342 ? 156.048 106.840 152.000 1.00 62.12 340 MET A O 1
ATOM 2229 N N . LEU A 1 343 ? 155.952 109.055 151.629 1.00 56.38 341 LEU A N 1
ATOM 2230 C CA . LEU A 1 343 ? 154.507 109.038 151.450 1.00 56.38 341 LEU A CA 1
ATOM 2231 C C . LEU A 1 343 ? 154.106 108.224 150.230 1.00 56.38 341 LEU A C 1
ATOM 2232 O O . LEU A 1 343 ? 153.190 107.398 150.307 1.00 56.38 341 LEU A O 1
ATOM 2237 N N . GLN A 1 344 ? 154.756 108.461 149.087 1.00 56.26 342 GLN A N 1
ATOM 2238 C CA . GLN A 1 344 ? 154.403 107.719 147.881 1.00 56.26 342 GLN A CA 1
ATOM 2239 C C . GLN A 1 344 ? 154.365 106.223 148.135 1.00 56.26 342 GLN A C 1
ATOM 2240 O O . GLN A 1 344 ? 153.563 105.511 147.523 1.00 56.26 342 GLN A O 1
ATOM 2246 N N . ILE A 1 345 ? 155.211 105.729 149.039 1.00 61.06 343 ILE A N 1
ATOM 2247 C CA . ILE A 1 345 ? 155.094 104.341 149.473 1.00 61.06 343 ILE A CA 1
ATOM 2248 C C . ILE A 1 345 ? 153.754 104.123 150.156 1.00 61.06 343 ILE A C 1
ATOM 2249 O O . ILE A 1 345 ? 152.926 103.327 149.704 1.00 61.06 343 ILE A O 1
ATOM 2254 N N . ALA A 1 346 ? 153.523 104.844 151.254 1.00 63.64 344 ALA A N 1
ATOM 2255 C CA . ALA A 1 346 ? 152.314 104.657 152.044 1.00 63.64 344 ALA A CA 1
ATOM 2256 C C . ALA A 1 346 ? 151.065 104.789 151.184 1.00 63.64 344 ALA A C 1
ATOM 2257 O O . ALA A 1 346 ? 150.237 103.874 151.122 1.00 63.64 344 ALA A O 1
ATOM 2259 N N . ARG A 1 347 ? 150.991 105.868 150.422 1.00 64.47 345 ARG A N 1
ATOM 2260 C CA . ARG A 1 347 ? 149.811 106.136 149.624 1.00 64.47 345 ARG A CA 1
ATOM 2261 C C . ARG A 1 347 ? 149.600 104.928 148.754 1.00 64.47 345 ARG A C 1
ATOM 2262 O O . ARG A 1 347 ? 148.474 104.584 148.403 1.00 64.47 345 ARG A O 1
ATOM 2270 N N . GLY A 1 348 ? 150.699 104.287 148.396 1.00 69.59 346 GLY A N 1
ATOM 2271 C CA . GLY A 1 348 ? 150.633 103.134 147.531 1.00 69.59 346 GLY A CA 1
ATOM 2272 C C . GLY A 1 348 ? 150.580 101.839 148.307 1.00 69.59 346 GLY A C 1
ATOM 2273 O O . GLY A 1 348 ? 150.109 100.823 147.789 1.00 69.59 346 GLY A O 1
ATOM 2274 N N . MET A 1 349 ? 151.061 101.853 149.550 1.00 77.44 347 MET A N 1
ATOM 2275 C CA . MET A 1 349 ? 151.094 100.620 150.327 1.00 77.44 347 MET A CA 1
ATOM 2276 C C . MET A 1 349 ? 149.694 100.088 150.580 1.00 77.44 347 MET A C 1
ATOM 2277 O O . MET A 1 349 ? 149.344 98.992 150.133 1.00 77.44 347 MET A O 1
ATOM 2282 N N . GLU A 1 350 ? 148.868 100.853 151.284 1.00 83.87 348 GLU A N 1
ATOM 2283 C CA . GLU A 1 350 ? 147.618 100.273 151.747 1.00 83.87 348 GLU A CA 1
ATOM 2284 C C . GLU A 1 350 ? 146.635 99.978 150.628 1.00 83.87 348 GLU A C 1
ATOM 2285 O O . GLU A 1 350 ? 145.647 99.278 150.874 1.00 83.87 348 GLU A O 1
ATOM 2291 N N . TYR A 1 351 ? 146.868 100.469 149.412 1.00 78.52 349 TYR A N 1
ATOM 2292 C CA . TYR A 1 351 ? 146.076 99.964 148.303 1.00 78.52 349 TYR A CA 1
ATOM 2293 C C . TYR A 1 351 ? 146.278 98.468 148.120 1.00 78.52 349 TYR A C 1
ATOM 2294 O O . TYR A 1 351 ? 145.390 97.794 147.590 1.00 78.52 349 TYR A O 1
ATOM 2303 N N . LEU A 1 352 ? 147.428 97.937 148.543 1.00 85.97 350 LEU A N 1
ATOM 2304 C CA . LEU A 1 352 ? 147.595 96.489 148.600 1.00 85.97 350 LEU A CA 1
ATOM 2305 C C . LEU A 1 352 ? 146.551 95.867 149.515 1.00 85.97 350 LEU A C 1
ATOM 2306 O O . LEU A 1 352 ? 145.902 94.876 149.162 1.00 85.97 350 LEU A O 1
ATOM 2311 N N . HIS A 1 353 ? 146.373 96.443 150.703 1.00 82.00 351 HIS A N 1
ATOM 2312 C CA . HIS A 1 353 ? 145.310 96.001 151.590 1.00 82.00 351 HIS A CA 1
ATOM 2313 C C . HIS A 1 353 ? 143.934 96.300 151.017 1.00 82.00 351 HIS A C 1
ATOM 2314 O O . HIS A 1 353 ? 142.947 95.702 151.457 1.00 82.00 351 HIS A O 1
ATOM 2321 N N . GLY A 1 354 ? 143.847 97.205 150.041 1.00 79.52 352 GLY A N 1
ATOM 2322 C CA . GLY A 1 354 ? 142.618 97.364 149.288 1.00 79.52 352 GLY A CA 1
ATOM 2323 C C . GLY A 1 354 ? 142.204 96.106 148.561 1.00 79.52 352 GLY A C 1
ATOM 2324 O O . GLY A 1 354 ? 141.077 96.023 148.067 1.00 79.52 352 GLY A O 1
ATOM 2325 N N . ASN A 1 355 ? 143.104 95.129 148.469 1.00 84.64 353 ASN A N 1
ATOM 2326 C CA . ASN A 1 355 ? 142.757 93.773 148.070 1.00 84.64 353 ASN A CA 1
ATOM 2327 C C . ASN A 1 355 ? 143.349 92.761 149.042 1.00 84.64 353 ASN A C 1
ATOM 2328 O O . ASN A 1 355 ? 143.447 91.574 148.716 1.00 84.64 353 ASN A O 1
ATOM 2333 N N . ASP A 1 356 ? 143.760 93.225 150.222 1.00 93.24 354 ASP A N 1
ATOM 2334 C CA . ASP A 1 356 ? 144.269 92.443 151.344 1.00 93.24 354 ASP A CA 1
ATOM 2335 C C . ASP A 1 356 ? 145.607 91.782 151.053 1.00 93.24 354 ASP A C 1
ATOM 2336 O O . ASP A 1 356 ? 146.149 91.109 151.936 1.00 93.24 354 ASP A O 1
ATOM 2341 N N . ILE A 1 357 ? 146.221 92.034 149.900 1.00 91.97 355 ILE A N 1
ATOM 2342 C CA . ILE A 1 357 ? 147.544 91.456 149.599 1.00 91.97 355 ILE A CA 1
ATOM 2343 C C . ILE A 1 357 ? 148.662 92.037 150.496 1.00 91.97 355 ILE A C 1
ATOM 2344 O O . ILE A 1 357 ? 148.644 93.230 150.792 1.00 91.97 355 ILE A O 1
ATOM 2349 N N . PHE A 1 358 ? 149.557 91.182 150.969 1.00 89.91 356 PHE A N 1
ATOM 2350 C CA . PHE A 1 358 ? 150.628 91.647 151.839 1.00 89.91 356 PHE A CA 1
ATOM 2351 C C . PHE A 1 358 ? 152.004 91.463 151.187 1.00 89.91 356 PHE A C 1
ATOM 2352 O O . PHE A 1 358 ? 152.360 90.372 150.749 1.00 89.91 356 PHE A O 1
ATOM 2360 N N . HIS A 1 359 ? 152.764 92.552 151.138 1.00 86.40 357 HIS A N 1
ATOM 2361 C CA . HIS A 1 359 ? 154.080 92.579 150.525 1.00 86.40 357 HIS A CA 1
ATOM 2362 C C . HIS A 1 359 ? 155.009 91.582 151.210 1.00 86.40 357 HIS A C 1
ATOM 2363 O O . HIS A 1 359 ? 155.799 90.904 150.558 1.00 86.40 357 HIS A O 1
ATOM 2370 N N . GLY A 1 360 ? 154.908 91.507 152.535 1.00 86.64 358 GLY A N 1
ATOM 2371 C CA . GLY A 1 360 ? 155.704 90.611 153.362 1.00 86.64 358 GLY A CA 1
ATOM 2372 C C . GLY A 1 360 ? 157.163 90.984 153.565 1.00 86.64 358 GLY A C 1
ATOM 2373 O O . GLY A 1 360 ? 157.587 91.219 154.696 1.00 86.64 358 GLY A O 1
ATOM 2374 N N . ASP A 1 361 ? 157.907 91.049 152.473 1.00 86.06 359 ASP A N 1
ATOM 2375 C CA . ASP A 1 361 ? 159.294 91.441 152.551 1.00 86.06 359 ASP A CA 1
ATOM 2376 C C . ASP A 1 361 ? 159.428 92.763 151.820 1.00 86.06 359 ASP A C 1
ATOM 2377 O O . ASP A 1 361 ? 159.103 92.863 150.638 1.00 86.06 359 ASP A O 1
ATOM 2382 N N . LEU A 1 362 ? 159.903 93.780 152.526 1.00 86.45 360 LEU A N 1
ATOM 2383 C CA . LEU A 1 362 ? 160.105 95.080 151.908 1.00 86.45 360 LEU A CA 1
ATOM 2384 C C . LEU A 1 362 ? 161.544 95.500 152.112 1.00 86.45 360 LEU A C 1
ATOM 2385 O O . LEU A 1 362 ? 162.071 95.411 153.218 1.00 86.45 360 LEU A O 1
ATOM 2390 N N . ASN A 1 363 ? 162.186 95.956 151.047 1.00 83.65 361 ASN A N 1
ATOM 2391 C CA . ASN A 1 363 ? 163.575 96.347 151.165 1.00 83.65 361 ASN A CA 1
ATOM 2392 C C . ASN A 1 363 ? 163.896 97.396 150.114 1.00 83.65 361 ASN A C 1
ATOM 2393 O O . ASN A 1 363 ? 163.267 97.425 149.053 1.00 83.65 361 ASN A O 1
ATOM 2398 N N . PRO A 1 364 ? 164.866 98.266 150.375 1.00 79.61 362 PRO A N 1
ATOM 2399 C CA . PRO A 1 364 ? 165.282 99.239 149.357 1.00 79.61 362 PRO A CA 1
ATOM 2400 C C . PRO A 1 364 ? 165.662 98.579 148.043 1.00 79.61 362 PRO A C 1
ATOM 2401 O O . PRO A 1 364 ? 165.765 99.247 147.010 1.00 79.61 362 PRO A O 1
ATOM 2405 N N . MET A 1 365 ? 165.878 97.268 148.072 1.00 78.47 363 MET A N 1
ATOM 2406 C CA . MET A 1 365 ? 166.005 96.478 146.859 1.00 78.47 363 MET A CA 1
ATOM 2407 C C . MET A 1 365 ? 164.658 96.171 146.224 1.00 78.47 363 MET A C 1
ATOM 2408 O O . MET A 1 365 ? 164.599 95.372 145.285 1.00 78.47 363 MET A O 1
ATOM 2413 N N . ASN A 1 366 ? 163.578 96.777 146.713 1.00 80.29 364 ASN A N 1
ATOM 2414 C CA . ASN A 1 366 ? 162.260 96.551 146.139 1.00 80.29 364 ASN A CA 1
ATOM 2415 C C . ASN A 1 366 ? 161.458 97.825 145.939 1.00 80.29 364 ASN A C 1
ATOM 2416 O O . ASN A 1 366 ? 160.299 97.742 145.521 1.00 80.29 364 ASN A O 1
ATOM 2421 N N . ILE A 1 367 ? 162.019 98.987 146.227 1.00 64.19 365 ILE A N 1
ATOM 2422 C CA . ILE A 1 367 ? 161.347 100.259 146.023 1.00 64.19 365 ILE A CA 1
ATOM 2423 C C . ILE A 1 367 ? 162.027 100.923 144.837 1.00 64.19 365 ILE A C 1
ATOM 2424 O O . ILE A 1 367 ? 163.176 101.369 144.934 1.00 64.19 365 ILE A O 1
ATOM 2429 N N . HIS A 1 368 ? 161.337 100.971 143.706 1.00 65.10 366 HIS A N 1
ATOM 2430 C CA . HIS A 1 368 ? 161.895 101.546 142.493 1.00 65.10 366 HIS A CA 1
ATOM 2431 C C . HIS A 1 368 ? 161.521 103.019 142.417 1.00 65.10 366 HIS A C 1
ATOM 2432 O O . HIS A 1 368 ? 160.389 103.358 142.064 1.00 65.10 366 HIS A O 1
ATOM 2439 N N . LEU A 1 369 ? 162.467 103.888 142.750 1.00 61.59 367 LEU A N 1
ATOM 2440 C CA . LEU A 1 369 ? 162.253 105.315 142.610 1.00 61.59 367 LEU A CA 1
ATOM 2441 C C . LEU A 1 369 ? 162.426 105.719 141.151 1.00 61.59 367 LEU A C 1
ATOM 2442 O O . LEU A 1 369 ? 162.786 104.913 140.292 1.00 61.59 367 LEU A O 1
ATOM 2447 N N . LYS A 1 370 ? 162.206 106.999 140.884 1.00 57.96 368 LYS A N 1
ATOM 2448 C CA . LYS A 1 370 ? 162.378 107.553 139.547 1.00 57.96 368 LYS A CA 1
ATOM 2449 C C . LYS A 1 370 ? 162.706 109.037 139.698 1.00 57.96 368 LYS A C 1
ATOM 2450 O O . LYS A 1 370 ? 163.096 109.479 140.777 1.00 57.96 368 LYS A O 1
ATOM 2456 N N . GLU A 1 371 ? 162.541 109.786 138.615 1.00 61.13 369 GLU A N 1
ATOM 2457 C CA . GLU A 1 371 ? 162.795 111.217 138.629 1.00 61.13 369 GLU A CA 1
ATOM 2458 C C . GLU A 1 371 ? 161.497 111.966 138.376 1.00 61.13 369 GLU A C 1
ATOM 2459 O O . GLU A 1 371 ? 160.689 111.578 137.534 1.00 61.13 369 GLU A O 1
ATOM 2465 N N . ARG A 1 372 ? 161.317 113.054 139.108 1.00 59.18 370 ARG A N 1
ATOM 2466 C CA . ARG A 1 372 ? 160.107 113.855 139.048 1.00 59.18 370 ARG A CA 1
ATOM 2467 C C . ARG A 1 372 ? 160.174 114.993 138.043 1.00 59.18 370 ARG A C 1
ATOM 2468 O O . ARG A 1 372 ? 159.332 115.893 138.087 1.00 59.18 370 ARG A O 1
ATOM 2476 N N . SER A 1 373 ? 161.060 114.897 137.059 1.00 59.14 371 SER A N 1
ATOM 2477 C CA . SER A 1 373 ? 161.121 115.928 136.026 1.00 59.14 371 SER A CA 1
ATOM 2478 C C . SER A 1 373 ? 161.456 117.309 136.570 1.00 59.14 371 SER A C 1
ATOM 2479 O O . SER A 1 373 ? 162.478 117.488 137.229 1.00 59.14 371 SER A O 1
ATOM 2482 N N . HIS A 1 374 ? 160.595 118.288 136.303 1.00 58.82 372 HIS A N 1
ATOM 2483 C CA . HIS A 1 374 ? 160.843 119.656 136.753 1.00 58.82 372 HIS A CA 1
ATOM 2484 C C . HIS A 1 374 ? 160.436 119.869 138.205 1.00 58.82 372 HIS A C 1
ATOM 2485 O O . HIS A 1 374 ? 159.435 120.516 138.497 1.00 58.82 372 HIS A O 1
ATOM 2492 N N . THR A 1 375 ? 161.249 119.323 139.100 1.00 30.00 373 THR A N 1
ATOM 2493 C CA . THR A 1 375 ? 161.064 119.399 140.538 1.00 30.00 373 THR A CA 1
ATOM 2494 C C . THR A 1 375 ? 162.444 119.406 141.179 1.00 30.00 373 THR A C 1
ATOM 2495 O O . THR A 1 375 ? 163.432 119.033 140.545 1.00 30.00 373 THR A O 1
ATOM 2499 N N . GLU A 1 376 ? 162.510 119.783 142.449 1.00 65.33 374 GLU A N 1
ATOM 2500 C CA . GLU A 1 376 ? 163.783 119.817 143.152 1.00 65.33 374 GLU A CA 1
ATOM 2501 C C . GLU A 1 376 ? 164.143 118.450 143.724 1.00 65.33 374 GLU A C 1
ATOM 2502 O O . GLU A 1 376 ? 164.122 118.249 144.936 1.00 65.33 374 GLU A O 1
ATOM 2508 N N . GLY A 1 377 ? 164.482 117.514 142.844 1.00 61.57 375 GLY A N 1
ATOM 2509 C CA . GLY A 1 377 ? 164.866 116.181 143.267 1.00 61.57 375 GLY A CA 1
ATOM 2510 C C . GLY A 1 377 ? 163.732 115.247 143.653 1.00 61.57 375 GLY A C 1
ATOM 2511 O O . GLY A 1 377 ? 163.983 114.115 144.066 1.00 61.57 375 GLY A O 1
ATOM 2512 N N . TYR A 1 378 ? 162.492 115.707 143.532 1.00 57.44 376 TYR A N 1
ATOM 2513 C CA . TYR A 1 378 ? 161.347 114.868 143.874 1.00 57.44 376 TYR A CA 1
ATOM 2514 C C . TYR A 1 378 ? 161.259 113.667 142.941 1.00 57.44 376 TYR A C 1
ATOM 2515 O O . TYR A 1 378 ? 161.487 113.790 141.738 1.00 57.44 376 TYR A O 1
ATOM 2524 N N . PHE A 1 379 ? 160.922 112.510 143.500 1.00 53.58 377 PHE A N 1
ATOM 2525 C CA . PHE A 1 379 ? 160.824 111.289 142.714 1.00 53.58 377 PHE A CA 1
ATOM 2526 C C . PHE A 1 379 ? 159.506 110.564 142.936 1.00 53.58 377 PHE A C 1
ATOM 2527 O O . PHE A 1 379 ? 158.915 110.639 144.009 1.00 53.58 377 PHE A O 1
ATOM 2535 N N . HIS A 1 380 ? 159.059 109.853 141.910 1.00 55.16 378 HIS A N 1
ATOM 2536 C CA . HIS A 1 380 ? 157.831 109.083 141.979 1.00 55.16 378 HIS A CA 1
ATOM 2537 C C . HIS A 1 380 ? 158.303 107.654 142.133 1.00 55.16 378 HIS A C 1
ATOM 2538 O O . HIS A 1 380 ? 159.036 107.154 141.285 1.00 55.16 378 HIS A O 1
ATOM 2545 N N . ALA A 1 381 ? 157.882 106.985 143.201 1.00 62.24 379 ALA A N 1
ATOM 2546 C CA . ALA A 1 381 ? 158.352 105.633 143.448 1.00 62.24 379 ALA A CA 1
ATOM 2547 C C . ALA A 1 381 ? 157.186 104.660 143.457 1.00 62.24 379 ALA A C 1
ATOM 2548 O O . ALA A 1 381 ? 156.061 105.004 143.820 1.00 62.24 379 ALA A O 1
ATOM 2550 N N . LYS A 1 382 ? 157.476 103.430 143.053 1.00 65.12 380 LYS A N 1
ATOM 2551 C CA . LYS A 1 382 ? 156.525 102.334 143.110 1.00 65.12 380 LYS A CA 1
ATOM 2552 C C . LYS A 1 382 ? 157.127 101.216 143.950 1.00 65.12 380 LYS A C 1
ATOM 2553 O O . LYS A 1 382 ? 158.226 101.344 144.495 1.00 65.12 380 LYS A O 1
ATOM 2559 N N . ILE A 1 383 ? 156.402 100.107 144.056 1.00 63.91 381 ILE A N 1
ATOM 2560 C CA . ILE A 1 383 ? 156.838 98.959 144.841 1.00 63.91 381 ILE A CA 1
ATOM 2561 C C . ILE A 1 383 ? 156.773 97.720 143.964 1.00 63.91 381 ILE A C 1
ATOM 2562 O O . ILE A 1 383 ? 155.716 97.407 143.405 1.00 63.91 381 ILE A O 1
ATOM 2567 N N . CYS A 1 384 ? 157.878 96.984 143.873 1.00 83.57 382 CYS A N 1
ATOM 2568 C CA . CYS A 1 384 ? 157.927 95.787 143.033 1.00 83.57 382 CYS A CA 1
ATOM 2569 C C . CYS A 1 384 ? 158.312 94.514 143.786 1.00 83.57 382 CYS A C 1
ATOM 2570 O O . CYS A 1 384 ? 159.070 94.551 144.753 1.00 83.57 382 CYS A O 1
ATOM 2573 N N . GLY A 1 385 ? 157.773 93.391 143.319 1.00 85.74 383 GLY A N 1
ATOM 2574 C CA . GLY A 1 385 ? 157.984 92.089 143.922 1.00 85.74 383 GLY A CA 1
ATOM 2575 C C . GLY A 1 385 ? 156.969 91.618 144.946 1.00 85.74 383 GLY A C 1
ATOM 2576 O O . GLY A 1 385 ? 157.112 90.526 145.491 1.00 85.74 383 GLY A O 1
ATOM 2577 N N . PHE A 1 386 ? 155.941 92.416 145.215 1.00 89.18 384 PHE A N 1
ATOM 2578 C CA . PHE A 1 386 ? 154.929 91.992 146.175 1.00 89.18 384 PHE A CA 1
ATOM 2579 C C . PHE A 1 386 ? 154.210 90.739 145.656 1.00 89.18 384 PHE A C 1
ATOM 2580 O O . PHE A 1 386 ? 153.949 89.805 146.411 1.00 89.18 384 PHE A O 1
ATOM 2588 N N . GLY A 1 387 ? 153.899 90.735 144.362 1.00 104.62 385 GLY A N 1
ATOM 2589 C CA . GLY A 1 387 ? 153.251 89.622 143.696 1.00 104.62 385 GLY A CA 1
ATOM 2590 C C . GLY A 1 387 ? 154.295 88.591 143.331 1.00 104.62 385 GLY A C 1
ATOM 2591 O O . GLY A 1 387 ? 155.488 88.894 143.339 1.00 104.62 385 GLY A O 1
ATOM 2592 N N . LEU A 1 388 ? 153.875 87.371 143.022 1.00 119.26 386 LEU A N 1
ATOM 2593 C CA . LEU A 1 388 ? 154.864 86.359 142.657 1.00 119.26 386 LEU A CA 1
ATOM 2594 C C . LEU A 1 388 ? 155.167 85.447 143.842 1.00 119.26 386 LEU A C 1
ATOM 2595 O O . LEU A 1 388 ? 156.320 85.099 144.106 1.00 119.26 386 LEU A O 1
ATOM 2600 N N . SER A 1 389 ? 154.120 85.058 144.560 1.00 122.26 387 SER A N 1
ATOM 2601 C CA . SER A 1 389 ? 154.257 84.273 145.779 1.00 122.26 387 SER A CA 1
ATOM 2602 C C . SER A 1 389 ? 154.504 82.794 145.513 1.00 122.26 387 SER A C 1
ATOM 2603 O O . SER A 1 389 ? 154.481 81.999 146.459 1.00 122.26 387 SER A O 1
ATOM 2606 N N . SER A 1 390 ? 154.735 82.403 144.260 1.00 122.53 388 SER A N 1
ATOM 2607 C CA . SER A 1 390 ? 155.021 81.005 143.965 1.00 122.53 388 SER A CA 1
ATOM 2608 C C . SER A 1 390 ? 156.402 80.617 144.473 1.00 122.53 388 SER A C 1
ATOM 2609 O O . SER A 1 390 ? 156.545 79.714 145.305 1.00 122.53 388 SER A O 1
ATOM 2612 N N . VAL A 1 391 ? 157.436 81.293 143.984 1.00 120.94 389 VAL A N 1
ATOM 2613 C CA . VAL A 1 391 ? 158.792 81.050 144.448 1.00 120.94 389 VAL A CA 1
ATOM 2614 C C . VAL A 1 391 ? 159.228 82.200 145.342 1.00 120.94 389 VAL A C 1
ATOM 2615 O O . VAL A 1 391 ? 158.522 83.200 145.462 1.00 120.94 389 VAL A O 1
ATOM 2619 N N . PRO A 1 405 ? 169.965 90.164 153.634 1.00 101.27 403 PRO A N 1
ATOM 2620 C CA . PRO A 1 405 ? 170.041 89.843 155.063 1.00 101.27 403 PRO A CA 1
ATOM 2621 C C . PRO A 1 405 ? 168.684 89.933 155.751 1.00 101.27 403 PRO A C 1
ATOM 2622 O O . PRO A 1 405 ? 167.825 90.703 155.329 1.00 101.27 403 PRO A O 1
ATOM 2626 N N . VAL A 1 406 ? 168.498 89.143 156.810 1.00 101.86 404 VAL A N 1
ATOM 2627 C CA . VAL A 1 406 ? 167.223 89.118 157.513 1.00 101.86 404 VAL A CA 1
ATOM 2628 C C . VAL A 1 406 ? 166.973 90.370 158.334 1.00 101.86 404 VAL A C 1
ATOM 2629 O O . VAL A 1 406 ? 165.875 90.528 158.879 1.00 101.86 404 VAL A O 1
ATOM 2633 N N . ILE A 1 407 ? 167.955 91.266 158.440 1.00 97.23 405 ILE A N 1
ATOM 2634 C CA . ILE A 1 407 ? 167.811 92.463 159.255 1.00 97.23 405 ILE A CA 1
ATOM 2635 C C . ILE A 1 407 ? 166.697 93.373 158.768 1.00 97.23 405 ILE A C 1
ATOM 2636 O O . ILE A 1 407 ? 166.311 94.300 159.483 1.00 97.23 405 ILE A O 1
ATOM 2641 N N . TRP A 1 408 ? 166.122 93.062 157.611 1.00 93.77 406 TRP A N 1
ATOM 2642 C CA . TRP A 1 408 ? 164.989 93.823 157.098 1.00 93.77 406 TRP A CA 1
ATOM 2643 C C . TRP A 1 408 ? 163.647 93.141 157.407 1.00 93.77 406 TRP A C 1
ATOM 2644 O O . TRP A 1 408 ? 162.592 93.664 157.057 1.00 93.77 406 TRP A O 1
ATOM 2655 N N . TYR A 1 409 ? 163.700 91.981 158.050 1.00 100.90 407 TYR A N 1
ATOM 2656 C CA . TYR A 1 409 ? 162.487 91.278 158.456 1.00 100.90 407 TYR A CA 1
ATOM 2657 C C . TYR A 1 409 ? 161.939 91.826 159.779 1.00 100.90 407 TYR A C 1
ATOM 2658 O O . TYR A 1 409 ? 162.668 92.446 160.552 1.00 100.90 407 TYR A O 1
ATOM 2667 N N . ALA A 1 410 ? 160.651 91.607 160.027 1.00 110.00 408 ALA A N 1
ATOM 2668 C CA . ALA A 1 410 ? 160.010 92.062 161.258 1.00 110.00 408 ALA A CA 1
ATOM 2669 C C . ALA A 1 410 ? 160.519 91.258 162.449 1.00 110.00 408 ALA A C 1
ATOM 2670 O O . ALA A 1 410 ? 160.908 90.102 162.295 1.00 110.00 408 ALA A O 1
ATOM 2672 N N . PRO A 1 411 ? 160.503 91.857 163.649 1.00 116.27 409 PRO A N 1
ATOM 2673 C CA . PRO A 1 411 ? 161.008 91.129 164.817 1.00 116.27 409 PRO A CA 1
ATOM 2674 C C . PRO A 1 411 ? 160.198 89.864 165.063 1.00 116.27 409 PRO A C 1
ATOM 2675 O O . PRO A 1 411 ? 160.783 88.816 165.334 1.00 116.27 409 PRO A O 1
ATOM 2679 N N . GLU A 1 412 ? 158.877 89.951 164.955 1.00 121.96 410 GLU A N 1
ATOM 2680 C CA . GLU A 1 412 ? 158.043 88.768 165.117 1.00 121.96 410 GLU A CA 1
ATOM 2681 C C . GLU A 1 412 ? 158.292 87.730 164.038 1.00 121.96 410 GLU A C 1
ATOM 2682 O O . GLU A 1 412 ? 158.072 86.537 164.275 1.00 121.96 410 GLU A O 1
ATOM 2688 N N . VAL A 1 413 ? 158.742 88.148 162.858 1.00 122.90 411 VAL A N 1
ATOM 2689 C CA . VAL A 1 413 ? 159.114 87.193 161.823 1.00 122.90 411 VAL A CA 1
ATOM 2690 C C . VAL A 1 413 ? 160.579 86.831 162.023 1.00 122.90 411 VAL A C 1
ATOM 2691 O O . VAL A 1 413 ? 161.228 86.290 161.122 1.00 122.90 411 VAL A O 1
ATOM 2695 N N . LEU A 1 414 ? 161.121 87.165 163.197 1.00 127.97 412 LEU A N 1
ATOM 2696 C CA . LEU A 1 414 ? 162.355 86.534 163.646 1.00 127.97 412 LEU A CA 1
ATOM 2697 C C . LEU A 1 414 ? 162.087 85.149 164.226 1.00 127.97 412 LEU A C 1
ATOM 2698 O O . LEU A 1 414 ? 162.999 84.318 164.294 1.00 127.97 412 LEU A O 1
ATOM 2703 N N . ALA A 1 415 ? 160.839 84.878 164.635 1.00 137.56 413 ALA A N 1
ATOM 2704 C CA . ALA A 1 415 ? 160.399 83.697 165.386 1.00 137.56 413 ALA A CA 1
ATOM 2705 C C . ALA A 1 415 ? 160.286 82.432 164.543 1.00 137.56 413 ALA A C 1
ATOM 2706 O O . ALA A 1 415 ? 159.664 81.466 165.013 1.00 137.56 413 ALA A O 1
ATOM 2708 N N . GLU A 1 416 ? 160.820 82.448 163.328 1.00 133.20 414 GLU A N 1
ATOM 2709 C CA . GLU A 1 416 ? 160.736 81.293 162.445 1.00 133.20 414 GLU A CA 1
ATOM 2710 C C . GLU A 1 416 ? 161.568 80.129 162.969 1.00 133.20 414 GLU A C 1
ATOM 2711 O O . GLU A 1 416 ? 161.346 78.976 162.600 1.00 133.20 414 GLU A O 1
ATOM 2717 N N . MET A 1 417 ? 162.525 80.446 163.833 1.00 130.17 415 MET A N 1
ATOM 2718 C CA . MET A 1 417 ? 163.400 79.442 164.421 1.00 130.17 415 MET A CA 1
ATOM 2719 C C . MET A 1 417 ? 162.592 78.319 165.064 1.00 130.17 415 MET A C 1
ATOM 2720 O O . MET A 1 417 ? 162.673 77.164 164.646 1.00 130.17 415 MET A O 1
ATOM 2725 N N . LYS A 1 429 ? 154.308 84.772 158.450 1.00 108.07 427 LYS A N 1
ATOM 2726 C CA . LYS A 1 429 ? 154.624 86.086 158.998 1.00 108.07 427 LYS A CA 1
ATOM 2727 C C . LYS A 1 429 ? 154.300 87.198 158.006 1.00 108.07 427 LYS A C 1
ATOM 2728 O O . LYS A 1 429 ? 155.057 88.159 157.870 1.00 108.07 427 LYS A O 1
ATOM 2730 N N . LEU A 1 430 ? 153.173 87.063 157.314 1.00 109.01 428 LEU A N 1
ATOM 2731 C CA . LEU A 1 430 ? 152.750 88.060 156.339 1.00 109.01 428 LEU A CA 1
ATOM 2732 C C . LEU A 1 430 ? 151.616 88.912 156.896 1.00 109.01 428 LEU A C 1
ATOM 2733 O O . LEU A 1 430 ? 150.639 89.211 156.207 1.00 109.01 428 LEU A O 1
ATOM 2738 N N . THR A 1 431 ? 151.758 89.288 158.159 1.00 106.65 429 THR A N 1
ATOM 2739 C CA . THR A 1 431 ? 150.763 90.101 158.828 1.00 106.65 429 THR A CA 1
ATOM 2740 C C . THR A 1 431 ? 150.727 91.460 158.166 1.00 106.65 429 THR A C 1
ATOM 2741 O O . THR A 1 431 ? 151.747 91.956 157.695 1.00 106.65 429 THR A O 1
ATOM 2745 N N . HIS A 1 432 ? 149.553 92.071 158.126 1.00 99.61 430 HIS A N 1
ATOM 2746 C CA . HIS A 1 432 ? 149.448 93.405 157.564 1.00 99.61 430 HIS A CA 1
ATOM 2747 C C . HIS A 1 432 ? 150.278 94.328 158.473 1.00 99.61 430 HIS A C 1
ATOM 2748 O O . HIS A 1 432 ? 150.921 95.264 158.006 1.00 99.61 430 HIS A O 1
ATOM 2755 N N . LYS A 1 433 ? 150.243 94.052 159.777 1.00 103.49 431 LYS A N 1
ATOM 2756 C CA . LYS A 1 433 ? 150.980 94.811 160.784 1.00 103.49 431 LYS A CA 1
ATOM 2757 C C . LYS A 1 433 ? 152.499 94.713 160.654 1.00 103.49 431 LYS A C 1
ATOM 2758 O O . LYS A 1 433 ? 153.216 95.687 160.874 1.00 103.49 431 LYS A O 1
ATOM 2764 N N . ALA A 1 434 ? 152.977 93.528 160.296 1.00 99.60 432 ALA A N 1
ATOM 2765 C CA . ALA A 1 434 ? 154.409 93.249 160.216 1.00 99.60 432 ALA A CA 1
ATOM 2766 C C . ALA A 1 434 ? 155.224 94.086 159.231 1.00 99.60 432 ALA A C 1
ATOM 2767 O O . ALA A 1 434 ? 156.346 94.483 159.541 1.00 99.60 432 ALA A O 1
ATOM 2769 N N . ASP A 1 435 ? 154.580 94.426 158.115 1.00 94.55 433 ASP A N 1
ATOM 2770 C CA . ASP A 1 435 ? 155.167 95.164 156.996 1.00 94.55 433 ASP A CA 1
ATOM 2771 C C . ASP A 1 435 ? 155.658 96.542 157.394 1.00 94.55 433 ASP A C 1
ATOM 2772 O O . ASP A 1 435 ? 156.562 97.092 156.769 1.00 94.55 433 ASP A O 1
ATOM 2777 N N . VAL A 1 436 ? 155.066 97.098 158.445 1.00 93.13 434 VAL A N 1
ATOM 2778 C CA . VAL A 1 436 ? 155.451 98.411 158.957 1.00 93.13 434 VAL A CA 1
ATOM 2779 C C . VAL A 1 436 ? 156.911 98.436 159.417 1.00 93.13 434 VAL A C 1
ATOM 2780 O O . VAL A 1 436 ? 157.613 99.427 159.222 1.00 93.13 434 VAL A O 1
ATOM 2784 N N . TYR A 1 437 ? 157.367 97.341 160.013 1.00 96.08 435 TYR A N 1
ATOM 2785 C CA . TYR A 1 437 ? 158.728 97.235 160.489 1.00 96.08 435 TYR A CA 1
ATOM 2786 C C . TYR A 1 437 ? 159.653 97.453 159.295 1.00 96.08 435 TYR A C 1
ATOM 2787 O O . TYR A 1 437 ? 160.663 98.145 159.413 1.00 96.08 435 TYR A O 1
ATOM 2796 N N . SER A 1 438 ? 159.307 96.888 158.140 1.00 95.55 436 SER A N 1
ATOM 2797 C CA . SER A 1 438 ? 160.115 97.094 156.945 1.00 95.55 436 SER A CA 1
ATOM 2798 C C . SER A 1 438 ? 159.976 98.520 156.438 1.00 95.55 436 SER A C 1
ATOM 2799 O O . SER A 1 438 ? 160.972 99.194 156.158 1.00 95.55 436 SER A O 1
ATOM 2802 N N . PHE A 1 439 ? 158.735 98.992 156.310 1.00 85.88 437 PHE A N 1
ATOM 2803 C CA . PHE A 1 439 ? 158.505 100.389 155.966 1.00 85.88 437 PHE A CA 1
ATOM 2804 C C . PHE A 1 439 ? 159.301 101.303 156.882 1.00 85.88 437 PHE A C 1
ATOM 2805 O O . PHE A 1 439 ? 160.053 102.169 156.419 1.00 85.88 437 PHE A O 1
ATOM 2813 N N . ALA A 1 440 ? 159.142 101.124 158.192 1.00 96.39 438 ALA A N 1
ATOM 2814 C CA . ALA A 1 440 ? 159.925 101.903 159.141 1.00 96.39 438 ALA A CA 1
ATOM 2815 C C . ALA A 1 440 ? 161.410 101.722 158.881 1.00 96.39 438 ALA A C 1
ATOM 2816 O O . ALA A 1 440 ? 162.170 102.695 158.830 1.00 96.39 438 ALA A O 1
ATOM 2818 N N . MET A 1 441 ? 161.837 100.473 158.700 1.00 96.79 439 MET A N 1
ATOM 2819 C CA . MET A 1 441 ? 163.245 100.207 158.440 1.00 96.79 439 MET A CA 1
ATOM 2820 C C . MET A 1 441 ? 163.721 100.945 157.200 1.00 96.79 439 MET A C 1
ATOM 2821 O O . MET A 1 441 ? 164.836 101.479 157.174 1.00 96.79 439 MET A O 1
ATOM 2826 N N . VAL A 1 442 ? 162.889 100.988 156.162 1.00 91.47 440 VAL A N 1
ATOM 2827 C CA . VAL A 1 442 ? 163.252 101.721 154.956 1.00 91.47 440 VAL A CA 1
ATOM 2828 C C . VAL A 1 442 ? 163.428 103.195 155.274 1.00 91.47 440 VAL A C 1
ATOM 2829 O O . VAL A 1 442 ? 164.447 103.806 154.934 1.00 91.47 440 VAL A O 1
ATOM 2833 N N . CYS A 1 443 ? 162.436 103.785 155.933 1.00 92.06 441 CYS A N 1
ATOM 2834 C CA . CYS A 1 443 ? 162.549 105.180 156.333 1.00 92.06 441 CYS A CA 1
ATOM 2835 C C . CYS A 1 443 ? 163.786 105.400 157.187 1.00 92.06 441 CYS A C 1
ATOM 2836 O O . CYS A 1 443 ? 164.426 106.455 157.106 1.00 92.06 441 CYS A O 1
ATOM 2839 N N . PHE A 1 444 ? 164.144 104.405 158.001 1.00 101.25 442 PHE A N 1
ATOM 2840 C CA . PHE A 1 444 ? 165.320 104.522 158.855 1.00 101.25 442 PHE A CA 1
ATOM 2841 C C . PHE A 1 444 ? 166.557 104.840 158.033 1.00 101.25 442 PHE A C 1
ATOM 2842 O O . PHE A 1 444 ? 167.373 105.687 158.411 1.00 101.25 442 PHE A O 1
ATOM 2850 N N . GLU A 1 445 ? 166.710 104.165 156.897 1.00 94.49 443 GLU A N 1
ATOM 2851 C CA . GLU A 1 445 ? 167.801 104.498 155.993 1.00 94.49 443 GLU A CA 1
ATOM 2852 C C . GLU A 1 445 ? 167.644 105.914 155.456 1.00 94.49 443 GLU A C 1
ATOM 2853 O O . GLU A 1 445 ? 168.566 106.730 155.553 1.00 94.49 443 GLU A O 1
ATOM 2859 N N . LEU A 1 446 ? 166.471 106.225 154.899 1.00 85.60 444 LEU A N 1
ATOM 2860 C CA . LEU A 1 446 ? 166.276 107.488 154.191 1.00 85.60 444 LEU A CA 1
ATOM 2861 C C . LEU A 1 446 ? 166.673 108.682 155.045 1.00 85.60 444 LEU A C 1
ATOM 2862 O O . LEU A 1 446 ? 167.421 109.558 154.598 1.00 85.60 444 LEU A O 1
ATOM 2867 N N . ILE A 1 447 ? 166.176 108.738 156.279 1.00 88.68 445 ILE A N 1
ATOM 2868 C CA . ILE A 1 447 ? 166.539 109.833 157.172 1.00 88.68 445 ILE A CA 1
ATOM 2869 C C . ILE A 1 447 ? 168.050 109.892 157.343 1.00 88.68 445 ILE A C 1
ATOM 2870 O O . ILE A 1 447 ? 168.692 110.905 157.044 1.00 88.68 445 ILE A O 1
ATOM 2875 N N . THR A 1 448 ? 168.641 108.794 157.809 1.00 97.56 446 THR A N 1
ATOM 2876 C CA . THR A 1 448 ? 170.054 108.799 158.161 1.00 97.56 446 THR A CA 1
ATOM 2877 C C . THR A 1 448 ? 170.958 108.641 156.950 1.00 97.56 446 THR A C 1
ATOM 2878 O O . THR A 1 448 ? 172.083 109.150 156.954 1.00 97.56 446 THR A O 1
ATOM 2882 N N . GLY A 1 449 ? 170.491 107.898 155.955 1.00 98.36 447 GLY A N 1
ATOM 2883 C CA . GLY A 1 449 ? 171.290 107.636 154.774 1.00 98.36 447 GLY A CA 1
ATOM 2884 C C . GLY A 1 449 ? 172.302 106.530 155.049 1.00 98.36 447 GLY A C 1
ATOM 2885 O O . GLY A 1 449 ? 173.153 106.232 154.212 1.00 98.36 447 GLY A O 1
ATOM 2886 N N . LYS A 1 450 ? 172.207 105.926 156.232 1.00 98.87 448 LYS A N 1
ATOM 2887 C CA . LYS A 1 450 ? 173.100 104.856 156.645 1.00 98.87 448 LYS A CA 1
ATOM 2888 C C . LYS A 1 450 ? 172.293 103.621 157.021 1.00 98.87 448 LYS A C 1
ATOM 2889 O O . LYS A 1 450 ? 171.328 103.712 157.776 1.00 98.87 448 LYS A O 1
ATOM 2895 N N . VAL A 1 451 ? 172.693 102.466 156.504 1.00 96.82 449 VAL A N 1
ATOM 2896 C CA . VAL A 1 451 ? 171.992 101.221 156.795 1.00 96.82 449 VAL A CA 1
ATOM 2897 C C . VAL A 1 451 ? 172.094 100.863 158.272 1.00 96.82 449 VAL A C 1
ATOM 2898 O O . VAL A 1 451 ? 173.114 101.120 158.908 1.00 96.82 449 VAL A O 1
ATOM 2902 N N . PRO A 1 452 ? 171.026 100.272 158.824 1.00 103.40 450 PRO A N 1
ATOM 2903 C CA . PRO A 1 452 ? 170.983 99.890 160.238 1.00 103.40 450 PRO A CA 1
ATOM 2904 C C . PRO A 1 452 ? 172.103 98.917 160.591 1.00 103.40 450 PRO A C 1
ATOM 2905 O O . PRO A 1 452 ? 172.418 98.049 159.771 1.00 103.40 450 PRO A O 1
ATOM 2909 N N . PHE A 1 453 ? 172.717 99.164 161.755 1.00 123.17 451 PHE A N 1
ATOM 2910 C CA . PHE A 1 453 ? 173.819 98.419 162.405 1.00 123.17 451 PHE A CA 1
ATOM 2911 C C . PHE A 1 453 ? 175.189 98.804 161.854 1.00 123.17 451 PHE A C 1
ATOM 2912 O O . PHE A 1 453 ? 175.293 99.313 160.739 1.00 123.17 451 PHE A O 1
ATOM 2920 N N . GLU A 1 454 ? 176.240 98.562 162.630 1.00 30.00 452 GLU A N 1
ATOM 2921 C CA . GLU A 1 454 ? 177.579 98.902 162.169 1.00 30.00 452 GLU A CA 1
ATOM 2922 C C . GLU A 1 454 ? 177.980 98.079 160.950 1.00 30.00 452 GLU A C 1
ATOM 2923 O O . GLU A 1 454 ? 177.586 96.920 160.818 1.00 30.00 452 GLU A O 1
ATOM 2925 N N . MET A 1 463 ? 173.373 89.741 166.847 1.00 155.54 461 MET A N 1
ATOM 2926 C CA . MET A 1 463 ? 172.638 90.977 166.606 1.00 155.54 461 MET A CA 1
ATOM 2927 C C . MET A 1 463 ? 171.158 90.677 166.365 1.00 155.54 461 MET A C 1
ATOM 2928 O O . MET A 1 463 ? 170.285 91.409 166.828 1.00 155.54 461 MET A O 1
ATOM 2933 N N . THR A 1 464 ? 170.885 89.589 165.645 1.00 156.80 462 THR A N 1
ATOM 2934 C CA . THR A 1 464 ? 169.523 89.152 165.346 1.00 156.80 462 THR A CA 1
ATOM 2935 C C . THR A 1 464 ? 168.760 88.818 166.630 1.00 156.80 462 THR A C 1
ATOM 2936 O O . THR A 1 464 ? 167.570 89.109 166.745 1.00 156.80 462 THR A O 1
ATOM 2940 N N . ILE A 1 465 ? 169.450 88.211 167.595 1.00 157.43 463 ILE A N 1
ATOM 2941 C CA . ILE A 1 465 ? 168.855 87.860 168.883 1.00 157.43 463 ILE A CA 1
ATOM 2942 C C . ILE A 1 465 ? 168.390 89.115 169.621 1.00 157.43 463 ILE A C 1
ATOM 2943 O O . ILE A 1 465 ? 167.332 89.119 170.249 1.00 157.43 463 ILE A O 1
ATOM 2948 N N . ASN A 1 466 ? 169.184 90.181 169.536 1.00 157.12 464 ASN A N 1
ATOM 2949 C CA . ASN A 1 466 ? 168.863 91.466 170.151 1.00 157.12 464 ASN A CA 1
ATOM 2950 C C . ASN A 1 466 ? 167.582 92.065 169.559 1.00 157.12 464 ASN A C 1
ATOM 2951 O O . ASN A 1 466 ? 166.794 92.689 170.268 1.00 157.12 464 ASN A O 1
ATOM 2956 N N . ILE A 1 467 ? 167.384 91.875 168.255 1.00 148.64 465 ILE A N 1
ATOM 2957 C CA . ILE A 1 467 ? 166.196 92.367 167.560 1.00 148.64 465 ILE A CA 1
ATOM 2958 C C . ILE A 1 467 ? 164.929 91.742 168.141 1.00 148.64 465 ILE A C 1
ATOM 2959 O O . ILE A 1 467 ? 163.914 92.418 168.291 1.00 148.64 465 ILE A O 1
ATOM 2964 N N . ARG A 1 468 ? 164.977 90.457 168.480 1.00 146.14 466 ARG A N 1
ATOM 2965 C CA . ARG A 1 468 ? 163.814 89.820 169.094 1.00 146.14 466 ARG A CA 1
ATOM 2966 C C . ARG A 1 468 ? 163.541 90.477 170.446 1.00 146.14 466 ARG A C 1
ATOM 2967 O O . ARG A 1 468 ? 162.395 90.746 170.798 1.00 146.14 466 ARG A O 1
ATOM 2975 N N . MET A 1 469 ? 164.610 90.736 171.195 1.00 151.36 467 MET A N 1
ATOM 2976 C CA . MET A 1 469 ? 164.512 91.409 172.487 1.00 151.36 467 MET A CA 1
ATOM 2977 C C . MET A 1 469 ? 163.858 92.787 172.330 1.00 151.36 467 MET A C 1
ATOM 2978 O O . MET A 1 469 ? 163.093 93.219 173.190 1.00 151.36 467 MET A O 1
ATOM 2983 N N . GLY A 1 470 ? 164.159 93.466 171.224 1.00 142.48 468 GLY A N 1
ATOM 2984 C CA . GLY A 1 470 ? 163.604 94.777 170.942 1.00 142.48 468 GLY A CA 1
ATOM 2985 C C . GLY A 1 470 ? 164.565 95.949 170.889 1.00 142.48 468 GLY A C 1
ATOM 2986 O O . GLY A 1 470 ? 164.140 97.079 170.649 1.00 142.48 468 GLY A O 1
ATOM 2987 N N . GLU A 1 471 ? 165.852 95.702 171.104 1.00 135.88 469 GLU A N 1
ATOM 2988 C CA . GLU A 1 471 ? 166.829 96.778 171.010 1.00 135.88 469 GLU A CA 1
ATOM 2989 C C . GLU A 1 471 ? 166.856 97.233 169.550 1.00 135.88 469 GLU A C 1
ATOM 2990 O O . GLU A 1 471 ? 166.823 96.405 168.641 1.00 135.88 469 GLU A O 1
ATOM 2996 N N . ARG A 1 472 ? 166.913 98.540 169.318 1.00 118.78 470 ARG A N 1
ATOM 2997 C CA . ARG A 1 472 ? 166.923 99.056 167.951 1.00 118.78 470 ARG A CA 1
ATOM 2998 C C . ARG A 1 472 ? 167.993 100.110 167.707 1.00 118.78 470 ARG A C 1
ATOM 2999 O O . ARG A 1 472 ? 168.368 100.845 168.618 1.00 118.78 470 ARG A O 1
ATOM 3007 N N . PRO A 1 473 ? 168.485 100.190 166.462 1.00 112.69 471 PRO A N 1
ATOM 3008 C CA . PRO A 1 473 ? 169.493 101.190 166.102 1.00 112.69 471 PRO A CA 1
ATOM 3009 C C . PRO A 1 473 ? 168.953 102.596 166.290 1.00 112.69 471 PRO A C 1
ATOM 3010 O O . PRO A 1 473 ? 167.749 102.842 166.188 1.00 112.69 471 PRO A O 1
ATOM 3014 N N . LEU A 1 474 ? 169.846 103.514 166.641 1.00 118.01 472 LEU A N 1
ATOM 3015 C CA . LEU A 1 474 ? 169.441 104.885 166.920 1.00 118.01 472 LEU A CA 1
ATOM 3016 C C . LEU A 1 474 ? 169.994 105.911 165.948 1.00 118.01 472 LEU A C 1
ATOM 3017 O O . LEU A 1 474 ? 171.179 105.916 165.620 1.00 118.01 472 LEU A O 1
ATOM 3022 N N . PHE A 1 475 ? 169.101 106.773 165.484 1.00 116.45 473 PHE A N 1
ATOM 3023 C CA . PHE A 1 475 ? 169.447 107.832 164.555 1.00 116.45 473 PHE A CA 1
ATOM 3024 C C . PHE A 1 475 ? 170.250 108.920 165.254 1.00 116.45 473 PHE A C 1
ATOM 3025 O O . PHE A 1 475 ? 170.159 109.084 166.469 1.00 116.45 473 PHE A O 1
ATOM 3033 N N . PRO A 1 476 ? 171.037 109.668 164.474 1.00 124.01 474 PRO A N 1
ATOM 3034 C CA . PRO A 1 476 ? 171.928 110.750 164.906 1.00 124.01 474 PRO A CA 1
ATOM 3035 C C . PRO A 1 476 ? 171.199 112.011 165.361 1.00 124.01 474 PRO A C 1
ATOM 3036 O O . PRO A 1 476 ? 170.017 112.202 165.083 1.00 124.01 474 PRO A O 1
ATOM 3040 N N . PHE A 1 477 ? 171.940 112.864 166.062 1.00 129.85 475 PHE A N 1
ATOM 3041 C CA . PHE A 1 477 ? 171.445 114.126 166.606 1.00 129.85 475 PHE A CA 1
ATOM 3042 C C . PHE A 1 477 ? 170.945 115.087 165.528 1.00 129.85 475 PHE A C 1
ATOM 3043 O O . PHE A 1 477 ? 169.961 115.795 165.736 1.00 129.85 475 PHE A O 1
ATOM 3051 N N . PRO A 1 478 ? 171.616 115.109 164.367 1.00 126.57 476 PRO A N 1
ATOM 3052 C CA . PRO A 1 478 ? 171.229 115.978 163.251 1.00 126.57 476 PRO A CA 1
ATOM 3053 C C . PRO A 1 478 ? 169.798 115.727 162.764 1.00 126.57 476 PRO A C 1
ATOM 3054 O O . PRO A 1 478 ? 169.133 116.685 162.373 1.00 126.57 476 PRO A O 1
ATOM 3058 N N . SER A 1 479 ? 169.327 114.483 162.782 1.00 118.39 477 SER A N 1
ATOM 3059 C CA . SER A 1 479 ? 167.970 114.181 162.332 1.00 118.39 477 SER A CA 1
ATOM 3060 C C . SER A 1 479 ? 166.955 114.981 163.154 1.00 118.39 477 SER A C 1
ATOM 3061 O O . SER A 1 479 ? 167.085 115.106 164.373 1.00 118.39 477 SER A O 1
ATOM 3064 N N . PRO A 1 480 ? 165.920 115.504 162.478 1.00 109.26 478 PRO A N 1
ATOM 3065 C CA . PRO A 1 480 ? 164.888 116.379 163.039 1.00 109.26 478 PRO A CA 1
ATOM 3066 C C . PRO A 1 480 ? 163.934 115.618 163.949 1.00 109.26 478 PRO A C 1
ATOM 3067 O O . PRO A 1 480 ? 163.851 114.392 163.928 1.00 109.26 478 PRO A O 1
ATOM 3071 N N . LYS A 1 481 ? 163.274 116.361 164.826 1.00 100.28 479 LYS A N 1
ATOM 3072 C CA . LYS A 1 481 ? 162.341 115.783 165.787 1.00 100.28 479 LYS A CA 1
ATOM 3073 C C . LYS A 1 481 ? 161.085 115.120 165.217 1.00 100.28 479 LYS A C 1
ATOM 3074 O O . LYS A 1 481 ? 160.675 114.059 165.687 1.00 100.28 479 LYS A O 1
ATOM 3080 N N . THR A 1 482 ? 160.480 115.733 164.205 1.00 93.44 480 THR A N 1
ATOM 3081 C CA . THR A 1 482 ? 159.240 115.200 163.647 1.00 93.44 480 THR A CA 1
ATOM 3082 C C . THR A 1 482 ? 159.351 113.810 163.030 1.00 93.44 480 THR A C 1
ATOM 3083 O O . THR A 1 482 ? 158.506 112.951 163.274 1.00 93.44 480 THR A O 1
ATOM 3087 N N . LEU A 1 483 ? 160.389 113.586 162.236 1.00 92.75 481 LEU A N 1
ATOM 3088 C CA . LEU A 1 483 ? 160.584 112.287 161.601 1.00 92.75 481 LEU A CA 1
ATOM 3089 C C . LEU A 1 483 ? 160.876 111.158 162.581 1.00 92.75 481 LEU A C 1
ATOM 3090 O O . LEU A 1 483 ? 160.365 110.048 162.440 1.00 92.75 481 LEU A O 1
ATOM 3095 N N . VAL A 1 484 ? 161.697 111.458 163.579 1.00 99.84 482 VAL A N 1
ATOM 3096 C CA . VAL A 1 484 ? 162.106 110.471 164.571 1.00 99.84 482 VAL A CA 1
ATOM 3097 C C . VAL A 1 484 ? 160.965 109.911 165.412 1.00 99.84 482 VAL A C 1
ATOM 3098 O O . VAL A 1 484 ? 160.936 108.722 165.715 1.00 99.84 482 VAL A O 1
ATOM 3102 N N . SER A 1 485 ? 160.032 110.764 165.809 1.00 102.02 483 SER A N 1
ATOM 3103 C CA . SER A 1 485 ? 158.931 110.292 166.632 1.00 102.02 483 SER A CA 1
ATOM 3104 C C . SER A 1 485 ? 158.067 109.258 165.917 1.00 102.02 483 SER A C 1
ATOM 3105 O O . SER A 1 485 ? 157.691 108.245 166.505 1.00 102.02 483 SER A O 1
ATOM 3108 N N . LEU A 1 486 ? 157.760 109.504 164.647 1.00 93.27 484 LEU A N 1
ATOM 3109 C CA . LEU A 1 486 ? 156.919 108.579 163.894 1.00 93.27 484 LEU A CA 1
ATOM 3110 C C . LEU A 1 486 ? 157.531 107.198 163.684 1.00 93.27 484 LEU A C 1
ATOM 3111 O O . LEU A 1 486 ? 156.859 106.184 163.860 1.00 93.27 484 LEU A O 1
ATOM 3116 N N . ILE A 1 487 ? 158.804 107.153 163.312 1.00 97.83 485 ILE A N 1
ATOM 3117 C CA . ILE A 1 487 ? 159.457 105.870 163.085 1.00 97.83 485 ILE A CA 1
ATOM 3118 C C . ILE A 1 487 ? 159.587 105.034 164.353 1.00 97.83 485 ILE A C 1
ATOM 3119 O O . ILE A 1 487 ? 159.375 103.822 164.331 1.00 97.83 485 ILE A O 1
ATOM 3123 N N . LYS A 1 488 ? 159.924 105.686 165.459 1.00 101.15 486 LYS A N 1
ATOM 3124 C CA . LYS A 1 488 ? 160.104 104.977 166.720 1.00 101.15 486 LYS A CA 1
ATOM 3125 C C . LYS A 1 488 ? 158.827 104.299 167.207 1.00 101.15 486 LYS A C 1
ATOM 3126 O O . LYS A 1 488 ? 158.869 103.165 167.681 1.00 101.15 486 LYS A O 1
ATOM 3132 N N . ARG A 1 489 ? 157.692 104.979 167.080 1.00 102.60 487 ARG A N 1
ATOM 3133 C CA . ARG A 1 489 ? 156.433 104.391 167.521 1.00 102.60 487 ARG A CA 1
ATOM 3134 C C . ARG A 1 489 ? 156.135 103.118 166.742 1.00 102.60 487 ARG A C 1
ATOM 3135 O O . ARG A 1 489 ? 155.696 102.120 167.308 1.00 102.60 487 ARG A O 1
ATOM 3143 N N . CYS A 1 490 ? 156.374 103.154 165.442 1.00 101.67 488 CYS A N 1
ATOM 3144 C CA . CYS A 1 490 ? 156.184 101.972 164.628 1.00 101.67 488 CYS A CA 1
ATOM 3145 C C . CYS A 1 490 ? 157.185 100.929 165.104 1.00 101.67 488 CYS A C 1
ATOM 3146 O O . CYS A 1 490 ? 156.889 99.736 165.161 1.00 101.67 488 CYS A O 1
ATOM 3149 N N . TRP A 1 491 ? 158.378 101.406 165.447 1.00 106.78 489 TRP A N 1
ATOM 3150 C CA . TRP A 1 491 ? 159.485 100.551 165.877 1.00 106.78 489 TRP A CA 1
ATOM 3151 C C . TRP A 1 491 ? 159.180 99.589 167.033 1.00 106.78 489 TRP A C 1
ATOM 3152 O O . TRP A 1 491 ? 159.840 98.560 167.165 1.00 106.78 489 TRP A O 1
ATOM 3163 N N . HIS A 1 492 ? 158.186 99.900 167.859 1.00 110.74 490 HIS A N 1
ATOM 3164 C CA . HIS A 1 492 ? 157.872 99.051 169.009 1.00 110.74 490 HIS A CA 1
ATOM 3165 C C . HIS A 1 492 ? 157.565 97.608 168.613 1.00 110.74 490 HIS A C 1
ATOM 3166 O O . HIS A 1 492 ? 156.947 97.337 167.583 1.00 110.74 490 HIS A O 1
ATOM 3173 N N . SER A 1 493 ? 158.005 96.692 169.470 1.00 110.66 491 SER A N 1
ATOM 3174 C CA . SER A 1 493 ? 157.902 95.252 169.244 1.00 110.66 491 SER A CA 1
ATOM 3175 C C . SER A 1 493 ? 156.510 94.647 169.079 1.00 110.66 491 SER A C 1
ATOM 3176 O O . SER A 1 493 ? 156.335 93.761 168.243 1.00 110.66 491 SER A O 1
ATOM 3179 N N . GLU A 1 494 ? 155.527 95.086 169.858 1.00 113.83 492 GLU A N 1
ATOM 3180 C CA . GLU A 1 494 ? 154.199 94.500 169.713 1.00 113.83 492 GLU A CA 1
ATOM 3181 C C . GLU A 1 494 ? 153.690 94.781 168.310 1.00 113.83 492 GLU A C 1
ATOM 3182 O O . GLU A 1 494 ? 153.767 95.913 167.838 1.00 113.83 492 GLU A O 1
ATOM 3188 N N . PRO A 1 495 ? 153.160 93.748 167.638 1.00 118.79 493 PRO A N 1
ATOM 3189 C CA . PRO A 1 495 ? 152.680 93.999 166.271 1.00 118.79 493 PRO A CA 1
ATOM 3190 C C . PRO A 1 495 ? 151.375 94.768 166.222 1.00 118.79 493 PRO A C 1
ATOM 3191 O O . PRO A 1 495 ? 151.126 95.487 165.247 1.00 118.79 493 PRO A O 1
ATOM 3195 N N . SER A 1 496 ? 150.534 94.650 167.250 1.00 120.02 494 SER A N 1
ATOM 3196 C CA . SER A 1 496 ? 149.272 95.377 167.237 1.00 120.02 494 SER A CA 1
ATOM 3197 C C . SER A 1 496 ? 149.484 96.857 167.524 1.00 120.02 494 SER A C 1
ATOM 3198 O O . SER A 1 496 ? 148.801 97.709 166.946 1.00 120.02 494 SER A O 1
ATOM 3201 N N . GLN A 1 497 ? 150.431 97.185 168.401 1.00 112.99 495 GLN A N 1
ATOM 3202 C CA . GLN A 1 497 ? 150.657 98.586 168.730 1.00 112.99 495 GLN A CA 1
ATOM 3203 C C . GLN A 1 497 ? 151.382 99.344 167.630 1.00 112.99 495 GLN A C 1
ATOM 3204 O O . GLN A 1 497 ? 151.631 100.543 167.794 1.00 112.99 495 GLN A O 1
ATOM 3210 N N . ARG A 1 498 ? 151.723 98.693 166.524 1.00 109.13 496 ARG A N 1
ATOM 3211 C CA . ARG A 1 498 ? 152.254 99.546 165.471 1.00 109.13 496 ARG A CA 1
ATOM 3212 C C . ARG A 1 498 ? 151.143 99.921 164.494 1.00 109.13 496 ARG A C 1
ATOM 3213 O O . ARG A 1 498 ? 150.323 99.075 164.133 1.00 109.13 496 ARG A O 1
ATOM 3221 N N . PRO A 1 499 ? 151.116 101.175 164.056 1.00 93.36 497 PRO A N 1
ATOM 3222 C CA . PRO A 1 499 ? 149.934 101.695 163.369 1.00 93.36 497 PRO A CA 1
ATOM 3223 C C . PRO A 1 499 ? 149.830 101.205 161.937 1.00 93.36 497 PRO A C 1
ATOM 3224 O O . PRO A 1 499 ? 150.828 100.939 161.267 1.00 93.36 497 PRO A O 1
ATOM 3228 N N . ASN A 1 500 ? 148.590 101.092 161.471 1.00 83.87 498 ASN A N 1
ATOM 3229 C CA . ASN A 1 500 ? 148.355 100.693 160.096 1.00 83.87 498 ASN A CA 1
ATOM 3230 C C . ASN A 1 500 ? 148.714 101.833 159.147 1.00 83.87 498 ASN A C 1
ATOM 3231 O O . ASN A 1 500 ? 149.014 102.956 159.561 1.00 83.87 498 ASN A O 1
ATOM 3234 N N . PHE A 1 501 ? 148.676 101.530 157.850 1.00 80.08 499 PHE A N 1
ATOM 3235 C CA . PHE A 1 501 ? 149.086 102.510 156.851 1.00 80.08 499 PHE A CA 1
ATOM 3236 C C . PHE A 1 501 ? 148.147 103.710 156.838 1.00 80.08 499 PHE A C 1
ATOM 3237 O O . PHE A 1 501 ? 148.597 104.862 156.862 1.00 80.08 499 PHE A O 1
ATOM 3245 N N . SER A 1 502 ? 146.837 103.460 156.788 1.00 80.65 500 SER A N 1
ATOM 3246 C CA . SER A 1 502 ? 145.870 104.547 156.913 1.00 80.65 500 SER A CA 1
ATOM 3247 C C . SER A 1 502 ? 146.195 105.420 158.109 1.00 80.65 500 SER A C 1
ATOM 3248 O O . SER A 1 502 ? 146.134 106.650 158.031 1.00 80.65 500 SER A O 1
ATOM 3251 N N . SER A 1 503 ? 146.566 104.795 159.221 1.00 87.91 501 SER A N 1
ATOM 3252 C CA . SER A 1 503 ? 146.934 105.536 160.414 1.00 87.91 501 SER A CA 1
ATOM 3253 C C . SER A 1 503 ? 148.289 106.212 160.297 1.00 87.91 501 SER A C 1
ATOM 3254 O O . SER A 1 503 ? 148.630 107.023 161.164 1.00 87.91 501 SER A O 1
ATOM 3257 N N . ILE A 1 504 ? 149.065 105.912 159.259 1.00 78.19 502 ILE A N 1
ATOM 3258 C CA . ILE A 1 504 ? 150.377 106.519 159.100 1.00 78.19 502 ILE A CA 1
ATOM 3259 C C . ILE A 1 504 ? 150.509 107.341 157.826 1.00 78.19 502 ILE A C 1
ATOM 3260 O O . ILE A 1 504 ? 151.396 108.206 157.756 1.00 78.19 502 ILE A O 1
ATOM 3265 N N . CYS A 1 505 ? 149.678 107.121 156.808 1.00 73.54 503 CYS A N 1
ATOM 3266 C CA . CYS A 1 505 ? 149.781 107.949 155.614 1.00 73.54 503 CYS A CA 1
ATOM 3267 C C . CYS A 1 505 ? 149.381 109.382 155.926 1.00 73.54 503 CYS A C 1
ATOM 3268 O O . CYS A 1 505 ? 150.180 110.312 155.768 1.00 73.54 503 CYS A O 1
ATOM 3271 N N . ARG A 1 506 ? 148.149 109.572 156.401 1.00 74.64 504 ARG A N 1
ATOM 3272 C CA . ARG A 1 506 ? 147.619 110.918 156.574 1.00 74.64 504 ARG A CA 1
ATOM 3273 C C . ARG A 1 506 ? 148.513 111.762 157.473 1.00 74.64 504 ARG A C 1
ATOM 3274 O O . ARG A 1 506 ? 148.715 112.953 157.210 1.00 74.64 504 ARG A O 1
ATOM 3282 N N . ILE A 1 507 ? 149.081 111.165 158.521 1.00 69.46 505 ILE A N 1
ATOM 3283 C CA . ILE A 1 507 ? 149.913 111.954 159.419 1.00 69.46 505 ILE A CA 1
ATOM 3284 C C . ILE A 1 507 ? 151.173 112.425 158.713 1.00 69.46 505 ILE A C 1
ATOM 3285 O O . ILE A 1 507 ? 151.660 113.531 158.974 1.00 69.46 505 ILE A O 1
ATOM 3290 N N . LEU A 1 508 ? 151.718 111.617 157.804 1.00 65.03 506 LEU A N 1
ATOM 3291 C CA . LEU A 1 508 ? 152.837 112.082 156.995 1.00 65.03 506 LEU A CA 1
ATOM 3292 C C . LEU A 1 508 ? 152.436 113.300 156.178 1.00 65.03 506 LEU A C 1
ATOM 3293 O O . LEU A 1 508 ? 153.104 114.338 156.214 1.00 65.03 506 LEU A O 1
ATOM 3298 N N . ARG A 1 509 ? 151.329 113.194 155.445 1.00 56.47 507 ARG A N 1
ATOM 3299 C CA . ARG A 1 509 ? 150.908 114.307 154.608 1.00 56.47 507 ARG A CA 1
ATOM 3300 C C . ARG A 1 509 ? 150.619 115.546 155.438 1.00 56.47 507 ARG A C 1
ATOM 3301 O O . ARG A 1 509 ? 150.754 116.667 154.941 1.00 56.47 507 ARG A O 1
ATOM 3309 N N . TYR A 1 510 ? 150.237 115.373 156.702 1.00 60.51 508 TYR A N 1
ATOM 3310 C CA . TYR A 1 510 ? 150.107 116.534 157.571 1.00 60.51 508 TYR A CA 1
ATOM 3311 C C . TYR A 1 510 ? 151.453 117.210 157.775 1.00 60.51 508 TYR A C 1
ATOM 3312 O O . TYR A 1 510 ? 151.540 118.442 157.785 1.00 60.51 508 TYR A O 1
ATOM 3321 N N . ILE A 1 511 ? 152.513 116.420 157.955 1.00 60.85 509 ILE A N 1
ATOM 3322 C CA . ILE A 1 511 ? 153.848 116.998 158.062 1.00 60.85 509 ILE A CA 1
ATOM 3323 C C . ILE A 1 511 ? 154.179 117.771 156.798 1.00 60.85 509 ILE A C 1
ATOM 3324 O O . ILE A 1 511 ? 154.794 118.843 156.846 1.00 60.85 509 ILE A O 1
ATOM 3329 N N . LYS A 1 512 ? 153.773 117.236 155.648 1.00 57.51 510 LYS A N 1
ATOM 3330 C CA . LYS A 1 512 ? 153.982 117.930 154.387 1.00 57.51 510 LYS A CA 1
ATOM 3331 C C . LYS A 1 512 ? 153.359 119.315 154.428 1.00 57.51 510 LYS A C 1
ATOM 3332 O O . LYS A 1 512 ? 154.023 120.319 154.151 1.00 57.51 510 LYS A O 1
ATOM 3338 N N . LYS A 1 513 ? 152.077 119.385 154.788 1.00 64.54 511 LYS A N 1
ATOM 3339 C CA . LYS A 1 513 ? 151.393 120.670 154.852 1.00 64.54 511 LYS A CA 1
ATOM 3340 C C . LYS A 1 513 ? 152.093 121.616 155.817 1.00 64.54 511 LYS A C 1
ATOM 3341 O O . LYS A 1 513 ? 152.252 122.807 155.529 1.00 64.54 511 LYS A O 1
ATOM 3344 N N . PHE A 1 514 ? 152.528 121.102 156.967 1.00 75.76 512 PHE A N 1
ATOM 3345 C CA . PHE A 1 514 ? 153.209 121.959 157.929 1.00 75.76 512 PHE A CA 1
ATOM 3346 C C . PHE A 1 514 ? 154.511 122.499 157.357 1.00 75.76 512 PHE A C 1
ATOM 3347 O O . PHE A 1 514 ? 154.829 123.681 157.527 1.00 75.76 512 PHE A O 1
ATOM 3355 N N . LEU A 1 515 ? 155.281 121.646 156.684 1.00 71.77 513 LEU A N 1
ATOM 3356 C CA . LEU A 1 515 ? 156.535 122.099 156.094 1.00 71.77 513 LEU A CA 1
ATOM 3357 C C . LEU A 1 515 ? 156.286 123.144 155.017 1.00 71.77 513 LEU A C 1
ATOM 3358 O O . LEU A 1 515 ? 156.910 124.211 155.014 1.00 71.77 513 LEU A O 1
ATOM 3363 N N . VAL A 1 516 ? 155.374 122.850 154.087 1.00 67.52 514 VAL A N 1
ATOM 3364 C CA . VAL A 1 516 ? 155.052 123.802 153.031 1.00 67.52 514 VAL A CA 1
ATOM 3365 C C . VAL A 1 516 ? 154.594 125.122 153.623 1.00 67.52 514 VAL A C 1
ATOM 3366 O O . VAL A 1 516 ? 154.820 126.187 153.039 1.00 67.52 514 VAL A O 1
ATOM 3370 N N . VAL A 1 517 ? 153.957 125.080 154.790 1.00 79.30 515 VAL A N 1
ATOM 3371 C CA . VAL A 1 517 ? 153.493 126.311 155.412 1.00 79.30 515 VAL A CA 1
ATOM 3372 C C . VAL A 1 517 ? 154.649 127.077 156.038 1.00 79.30 515 VAL A C 1
ATOM 3373 O O . VAL A 1 517 ? 154.613 128.310 156.108 1.00 79.30 515 VAL A O 1
ATOM 3377 N N . ASN A 1 518 ? 155.674 126.356 156.472 1.00 90.49 516 ASN A N 1
ATOM 3378 C CA . ASN A 1 518 ? 156.827 126.990 157.089 1.00 90.49 516 ASN A CA 1
ATOM 3379 C C . ASN A 1 518 ? 158.129 126.598 156.407 1.00 90.49 516 ASN A C 1
ATOM 3380 O O . ASN A 1 518 ? 158.696 125.548 156.702 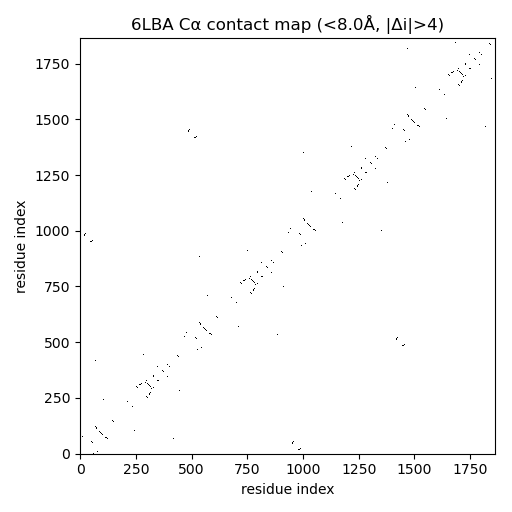1.00 90.49 516 ASN A O 1
ATOM 3385 N N . PRO A 1 519 ? 158.610 127.449 155.488 1.00 100.31 517 PRO A N 1
ATOM 3386 C CA . PRO A 1 519 ? 159.862 127.160 154.783 1.00 100.31 517 PRO A CA 1
ATOM 3387 C C . PRO A 1 519 ? 161.016 127.109 155.773 1.00 100.31 517 PRO A C 1
ATOM 3388 O O . PRO A 1 519 ? 161.880 126.240 155.671 1.00 100.31 517 PRO A O 1
ATOM 3392 N N . ASP A 1 520 ? 161.023 128.036 156.723 1.00 118.71 518 ASP A N 1
ATOM 3393 C CA . ASP A 1 520 ? 162.057 128.069 157.743 1.00 118.71 518 ASP A CA 1
ATOM 3394 C C . ASP A 1 520 ? 161.901 126.844 158.632 1.00 118.71 518 ASP A C 1
ATOM 3395 O O . ASP A 1 520 ? 160.779 126.434 158.933 1.00 118.71 518 ASP A O 1
ATOM 3400 N N . HIS A 1 521 ? 163.028 126.269 159.043 1.00 127.43 519 HIS A N 1
ATOM 3401 C CA . HIS A 1 521 ? 163.045 125.088 159.903 1.00 127.43 519 HIS A CA 1
ATOM 3402 C C . HIS A 1 521 ? 162.126 123.981 159.390 1.00 127.43 519 HIS A C 1
ATOM 3403 O O . HIS A 1 521 ? 162.364 122.798 159.633 1.00 127.43 519 HIS A O 1
ATOM 3410 N N . THR A 1 528 ? 159.657 125.425 165.486 1.00 121.93 526 THR A N 1
ATOM 3411 C CA . THR A 1 528 ? 159.333 124.157 166.128 1.00 121.93 526 THR A CA 1
ATOM 3412 C C . THR A 1 528 ? 158.140 123.475 165.479 1.00 121.93 526 THR A C 1
ATOM 3413 O O . THR A 1 528 ? 157.195 124.136 165.051 1.00 121.93 526 THR A O 1
ATOM 3417 N N . PRO A 1 529 ? 158.184 122.148 165.393 1.00 117.11 527 PRO A N 1
ATOM 3418 C CA . PRO A 1 529 ? 156.973 121.404 165.042 1.00 117.11 527 PRO A CA 1
ATOM 3419 C C . PRO A 1 529 ? 155.904 121.628 166.096 1.00 117.11 527 PRO A C 1
ATOM 3420 O O . PRO A 1 529 ? 156.195 121.996 167.236 1.00 117.11 527 PRO A O 1
ATOM 3424 N N . LEU A 1 530 ? 154.653 121.417 165.700 1.00 116.06 528 LEU A N 1
ATOM 3425 C CA . LEU A 1 530 ? 153.538 121.650 166.606 1.00 116.06 528 LEU A CA 1
ATOM 3426 C C . LEU A 1 530 ? 153.633 120.737 167.821 1.00 116.06 528 LEU A C 1
ATOM 3427 O O . LEU A 1 530 ? 153.793 121.211 168.950 1.00 116.06 528 LEU A O 1
ATOM 3432 N N . VAL A 1 531 ? 153.533 119.430 167.599 1.00 117.50 529 VAL A N 1
ATOM 3433 C CA . VAL A 1 531 ? 153.617 118.430 168.655 1.00 117.50 529 VAL A CA 1
ATOM 3434 C C . VAL A 1 531 ? 154.105 117.134 168.022 1.00 117.50 529 VAL A C 1
ATOM 3435 O O . VAL A 1 531 ? 154.238 117.028 166.801 1.00 117.50 529 VAL A O 1
ATOM 3439 N N . ASP A 1 532 ? 154.267 116.103 168.840 1.00 112.76 530 ASP A N 1
ATOM 3440 C CA . ASP A 1 532 ? 154.608 114.826 168.261 1.00 112.76 530 ASP A CA 1
ATOM 3441 C C . ASP A 1 532 ? 153.368 114.562 167.419 1.00 112.76 530 ASP A C 1
ATOM 3442 O O . ASP A 1 532 ? 152.240 114.708 167.892 1.00 112.76 530 ASP A O 1
ATOM 3447 N N . CYS A 1 533 ? 153.576 114.160 166.177 1.00 107.89 531 CYS A N 1
ATOM 3448 C CA . CYS A 1 533 ? 152.477 113.907 165.246 1.00 107.89 531 CYS A CA 1
ATOM 3449 C C . CYS A 1 533 ? 151.544 112.757 165.617 1.00 107.89 531 CYS A C 1
ATOM 3450 O O . CYS A 1 533 ? 150.336 112.831 165.402 1.00 107.89 531 CYS A O 1
ATOM 3453 N N . TRP A 1 534 ? 152.109 111.733 166.242 1.00 107.11 532 TRP A N 1
ATOM 3454 C CA . TRP A 1 534 ? 151.369 110.531 166.600 1.00 107.11 532 TRP A CA 1
ATOM 3455 C C . TRP A 1 534 ? 150.196 110.775 167.540 1.00 107.11 532 TRP A C 1
ATOM 3456 O O . TRP A 1 534 ? 149.147 110.150 167.397 1.00 107.11 532 TRP A O 1
ATOM 3467 N N . ASP A 1 535 ? 150.367 111.675 168.501 1.00 107.99 533 ASP A N 1
ATOM 3468 C CA . ASP A 1 535 ? 149.299 111.957 169.452 1.00 107.99 533 ASP A CA 1
ATOM 3469 C C . ASP A 1 535 ? 148.056 112.506 168.756 1.00 107.99 533 ASP A C 1
ATOM 3470 O O . ASP A 1 535 ? 146.933 112.126 169.084 1.00 107.99 533 ASP A O 1
ATOM 3475 N N . LEU A 1 536 ? 148.261 113.392 167.789 1.00 104.81 534 LEU A N 1
ATOM 3476 C CA . LEU A 1 536 ? 147.149 113.991 167.059 1.00 104.81 534 LEU A CA 1
ATOM 3477 C C . LEU A 1 536 ? 146.334 112.979 166.259 1.00 104.81 534 LEU A C 1
ATOM 3478 O O . LEU A 1 536 ? 145.107 113.031 166.243 1.00 104.81 534 LEU A O 1
ATOM 3483 N N . GLU A 1 537 ? 147.020 112.044 165.615 1.00 97.03 535 GLU A N 1
ATOM 3484 C CA . GLU A 1 537 ? 146.352 111.045 164.792 1.00 97.03 535 GLU A CA 1
ATOM 3485 C C . GLU A 1 537 ? 145.402 110.176 165.601 1.00 97.03 535 GLU A C 1
ATOM 3486 O O . GLU A 1 537 ? 144.305 109.853 165.151 1.00 97.03 535 GLU A O 1
ATOM 3492 N N . ALA A 1 538 ? 145.824 109.804 166.801 1.00 106.81 536 ALA A N 1
ATOM 3493 C CA . ALA A 1 538 ? 145.012 108.951 167.661 1.00 106.81 536 ALA A CA 1
ATOM 3494 C C . ALA A 1 538 ? 143.617 109.527 167.852 1.00 106.81 536 ALA A C 1
ATOM 3495 O O . ALA A 1 538 ? 142.627 108.786 167.877 1.00 106.81 536 ALA A O 1
ATOM 3497 N N . ARG A 1 539 ? 143.537 110.853 167.945 1.00 106.59 537 ARG A N 1
ATOM 3498 C CA . ARG A 1 539 ? 142.263 111.540 168.136 1.00 106.59 537 ARG A CA 1
ATOM 3499 C C . ARG A 1 539 ? 141.344 111.283 166.945 1.00 106.59 537 ARG A C 1
ATOM 3500 O O . ARG A 1 539 ? 140.159 110.994 167.115 1.00 106.59 537 ARG A O 1
ATOM 3508 N N . PHE A 1 540 ? 141.866 111.528 165.749 1.00 101.92 538 PHE A N 1
ATOM 3509 C CA . PHE A 1 540 ? 141.121 111.314 164.518 1.00 101.92 538 PHE A CA 1
ATOM 3510 C C . PHE A 1 540 ? 140.831 109.830 164.379 1.00 101.92 538 PHE A C 1
ATOM 3511 O O . PHE A 1 540 ? 139.756 109.417 163.949 1.00 101.92 538 PHE A O 1
ATOM 3519 N N . LEU A 1 541 ? 141.830 109.031 164.717 1.00 107.61 539 LEU A N 1
ATOM 3520 C CA . LEU A 1 541 ? 141.700 107.586 164.715 1.00 107.61 539 LEU A CA 1
ATOM 3521 C C . LEU A 1 541 ? 140.733 107.098 165.799 1.00 107.61 539 LEU A C 1
ATOM 3522 O O . LEU A 1 541 ? 139.970 106.156 165.594 1.00 107.61 539 LEU A O 1
ATOM 3527 N N . ARG A 1 542 ? 140.781 107.758 166.954 1.00 110.01 540 ARG A N 1
ATOM 3528 C CA . ARG A 1 542 ? 140.010 107.355 168.134 1.00 110.01 540 ARG A CA 1
ATOM 3529 C C . ARG A 1 542 ? 138.476 107.269 168.085 1.00 110.01 540 ARG A C 1
ATOM 3530 O O . ARG A 1 542 ? 137.914 106.290 168.575 1.00 110.01 540 ARG A O 1
ATOM 3538 N N . LYS A 1 543 ? 137.787 108.251 167.514 1.00 111.56 541 LYS A N 1
ATOM 3539 C CA . LYS A 1 543 ? 136.325 108.167 167.481 1.00 111.56 541 LYS A CA 1
ATOM 3540 C C . LYS A 1 543 ? 135.799 108.125 166.058 1.00 111.56 541 LYS A C 1
ATOM 3541 O O . LYS A 1 543 ? 135.167 107.159 165.632 1.00 111.56 541 LYS A O 1
ATOM 3547 N N . PHE A 1 544 ? 136.088 109.191 165.330 1.00 104.97 542 PHE A N 1
ATOM 3548 C CA . PHE A 1 544 ? 135.720 109.330 163.927 1.00 104.97 542 PHE A CA 1
ATOM 3549 C C . PHE A 1 544 ? 135.943 108.056 163.126 1.00 104.97 542 PHE A C 1
ATOM 3550 O O . PHE A 1 544 ? 135.118 107.687 162.292 1.00 104.97 542 PHE A O 1
ATOM 3558 N N . PRO A 1 545 ? 137.066 107.376 163.388 1.00 115.82 543 PRO A N 1
ATOM 3559 C CA . PRO A 1 545 ? 137.422 106.154 162.658 1.00 115.82 543 PRO A CA 1
ATOM 3560 C C . PRO A 1 545 ? 136.411 105.040 162.893 1.00 115.82 543 PRO A C 1
ATOM 3561 O O . PRO A 1 545 ? 135.907 104.885 164.004 1.00 115.82 543 PRO A O 1
ATOM 3565 N N . GLY A 1 546 ? 136.119 104.279 161.844 1.00 135.98 544 GLY A N 1
ATOM 3566 C CA . GLY A 1 546 ? 135.170 103.186 161.932 1.00 135.98 544 GLY A CA 1
ATOM 3567 C C . GLY A 1 546 ? 134.458 102.943 160.615 1.00 135.98 544 GLY A C 1
ATOM 3568 O O . GLY A 1 546 ? 135.089 102.623 159.608 1.00 135.98 544 GLY A O 1
ATOM 3569 N N . SER A 1 550 ? 136.850 101.961 157.920 1.00 146.09 548 SER A N 1
ATOM 3570 C CA . SER A 1 550 ? 137.671 102.418 156.803 1.00 146.09 548 SER A CA 1
ATOM 3571 C C . SER A 1 550 ? 138.724 101.367 156.479 1.00 146.09 548 SER A C 1
ATOM 3572 O O . SER A 1 550 ? 139.793 101.329 157.091 1.00 146.09 548 SER A O 1
ATOM 3574 N N . HIS A 1 551 ? 138.419 100.500 155.513 1.00 140.00 549 HIS A N 1
ATOM 3575 C CA . HIS A 1 551 ? 139.403 99.570 154.972 1.00 140.00 549 HIS A CA 1
ATOM 3576 C C . HIS A 1 551 ? 140.278 100.227 153.916 1.00 140.00 549 HIS A C 1
ATOM 3577 O O . HIS A 1 551 ? 141.486 99.977 153.868 1.00 140.00 549 HIS A O 1
ATOM 3584 N N . THR A 1 552 ? 139.683 101.062 153.069 1.00 122.39 550 THR A N 1
ATOM 3585 C CA . THR A 1 552 ? 140.412 101.839 152.079 1.00 122.39 550 THR A CA 1
ATOM 3586 C C . THR A 1 552 ? 139.923 103.278 152.117 1.00 122.39 550 THR A C 1
ATOM 3587 O O . THR A 1 552 ? 138.774 103.543 152.486 1.00 122.39 550 THR A O 1
ATOM 3591 N N . ALA A 1 553 ? 140.801 104.203 151.747 1.00 106.79 551 ALA A N 1
ATOM 3592 C CA . ALA A 1 553 ? 140.476 105.618 151.701 1.00 106.79 551 ALA A CA 1
ATOM 3593 C C . ALA A 1 553 ? 140.821 106.179 150.330 1.00 106.79 551 ALA A C 1
ATOM 3594 O O . ALA A 1 553 ? 141.846 105.832 149.739 1.00 106.79 551 ALA A O 1
ATOM 3596 N N . SER A 1 554 ? 139.955 107.052 149.829 1.00 79.31 552 SER A N 1
ATOM 3597 C CA . SER A 1 554 ? 140.134 107.674 148.530 1.00 79.31 552 SER A CA 1
ATOM 3598 C C . SER A 1 554 ? 140.510 109.137 148.708 1.00 79.31 552 SER A C 1
ATOM 3599 O O . SER A 1 554 ? 140.492 109.682 149.814 1.00 79.31 552 SER A O 1
ATOM 3602 N N . VAL A 1 555 ? 140.851 109.773 147.586 1.00 59.25 553 VAL A N 1
ATOM 3603 C CA . VAL A 1 555 ? 141.404 111.119 147.616 1.00 59.25 553 VAL A CA 1
ATOM 3604 C C . VAL A 1 555 ? 140.412 112.144 148.137 1.00 59.25 553 VAL A C 1
ATOM 3605 O O . VAL A 1 555 ? 140.817 113.222 148.578 1.00 59.25 553 VAL A O 1
ATOM 3609 N N . ASN A 1 556 ? 139.114 111.848 148.090 1.00 56.15 554 ASN A N 1
ATOM 3610 C CA . ASN A 1 556 ? 138.129 112.839 148.497 1.00 56.15 554 ASN A CA 1
ATOM 3611 C C . ASN A 1 556 ? 138.277 113.243 149.955 1.00 56.15 554 ASN A C 1
ATOM 3612 O O . ASN A 1 556 ? 137.877 114.350 150.322 1.00 56.15 554 ASN A O 1
ATOM 3617 N N . GLN A 1 557 ? 138.755 112.312 150.773 1.00 63.42 555 GLN A N 1
ATOM 3618 C CA . GLN A 1 557 ? 138.914 112.490 152.217 1.00 63.42 555 GLN A CA 1
ATOM 3619 C C . GLN A 1 557 ? 140.039 113.418 152.647 1.00 63.42 555 GLN A C 1
ATOM 3620 O O . GLN A 1 557 ? 140.090 113.848 153.798 1.00 63.42 555 GLN A O 1
ATOM 3626 N N . ILE A 1 558 ? 140.934 113.734 151.722 1.00 57.16 556 ILE A N 1
ATOM 3627 C CA . ILE A 1 558 ? 142.102 114.545 152.044 1.00 57.16 556 ILE A CA 1
ATOM 3628 C C . ILE A 1 558 ? 141.835 115.955 152.574 1.00 57.16 556 ILE A C 1
ATOM 3629 O O . ILE A 1 558 ? 142.529 116.409 153.479 1.00 57.16 556 ILE A O 1
ATOM 3634 N N . PRO A 1 559 ? 140.851 116.665 152.013 1.00 51.48 557 PRO A N 1
ATOM 3635 C CA . PRO A 1 559 ? 140.626 118.004 152.565 1.00 51.48 557 PRO A CA 1
ATOM 3636 C C . PRO A 1 559 ? 140.197 117.931 154.029 1.00 51.48 557 PRO A C 1
ATOM 3637 O O . PRO A 1 559 ? 140.663 118.708 154.860 1.00 51.48 557 PRO A O 1
ATOM 3641 N N . PHE A 1 560 ? 139.321 116.981 154.330 1.00 63.04 558 PHE A N 1
ATOM 3642 C CA . PHE A 1 560 ? 138.815 116.759 155.678 1.00 63.04 558 PHE A CA 1
ATOM 3643 C C . PHE A 1 560 ? 139.935 116.338 156.618 1.00 63.04 558 PHE A C 1
ATOM 3644 O O . PHE A 1 560 ? 140.124 116.929 157.686 1.00 63.04 558 PHE A O 1
ATOM 3652 N N . GLN A 1 561 ? 140.701 115.332 156.219 1.00 63.73 559 GLN A N 1
ATOM 3653 C CA . GLN A 1 561 ? 141.753 114.818 157.084 1.00 63.73 559 GLN A CA 1
ATOM 3654 C C . GLN A 1 561 ? 142.780 115.889 157.407 1.00 63.73 559 GLN A C 1
ATOM 3655 O O . GLN A 1 561 ? 143.238 115.994 158.541 1.00 63.73 559 GLN A O 1
ATOM 3661 N N . LEU A 1 562 ? 143.138 116.688 156.413 1.00 61.37 560 LEU A N 1
ATOM 3662 C CA . LEU A 1 562 ? 144.096 117.762 156.622 1.00 61.37 560 LEU A CA 1
ATOM 3663 C C . LEU A 1 562 ? 143.563 118.810 157.598 1.00 61.37 560 LEU A C 1
ATOM 3664 O O . LEU A 1 562 ? 144.307 119.335 158.422 1.00 61.37 560 LEU A O 1
ATOM 3669 N N . THR A 1 563 ? 142.273 119.116 157.496 1.00 64.35 561 THR A N 1
ATOM 3670 C CA . THR A 1 563 ? 141.655 120.122 158.352 1.00 64.35 561 THR A CA 1
ATOM 3671 C C . THR A 1 563 ? 141.526 119.618 159.780 1.00 64.35 561 THR A C 1
ATOM 3672 O O . THR A 1 563 ? 141.899 120.313 160.731 1.00 64.35 561 THR A O 1
ATOM 3676 N N . SER A 1 564 ? 141.139 118.358 159.926 1.00 66.47 562 SER A N 1
ATOM 3677 C CA . SER A 1 564 ? 140.842 117.825 161.243 1.00 66.47 562 SER A CA 1
ATOM 3678 C C . SER A 1 564 ? 142.023 118.004 162.172 1.00 66.47 562 SER A C 1
ATOM 3679 O O . SER A 1 564 ? 141.848 118.355 163.339 1.00 66.47 562 SER A O 1
ATOM 3682 N N . TYR A 1 565 ? 143.230 117.797 161.667 1.00 74.35 563 TYR A N 1
ATOM 3683 C CA . TYR A 1 565 ? 144.408 118.004 162.496 1.00 74.35 563 TYR A CA 1
ATOM 3684 C C . TYR A 1 565 ? 144.520 119.472 162.912 1.00 74.35 563 TYR A C 1
ATOM 3685 O O . TYR A 1 565 ? 144.868 119.770 164.052 1.00 74.35 563 TYR A O 1
ATOM 3694 N N . ARG A 1 566 ? 144.210 120.386 161.996 1.00 77.25 564 ARG A N 1
ATOM 3695 C CA . ARG A 1 566 ? 144.263 121.806 162.307 1.00 77.25 564 ARG A CA 1
ATOM 3696 C C . ARG A 1 566 ? 143.266 122.089 163.423 1.00 77.25 564 ARG A C 1
ATOM 3697 O O . ARG A 1 566 ? 143.562 122.830 164.358 1.00 77.25 564 ARG A O 1
ATOM 3705 N N . VAL A 1 567 ? 142.085 121.489 163.324 1.00 75.94 565 VAL A N 1
ATOM 3706 C CA . VAL A 1 567 ? 141.072 121.637 164.358 1.00 75.94 565 VAL A CA 1
ATOM 3707 C C . VAL A 1 567 ? 141.505 120.913 165.621 1.00 75.94 565 VAL A C 1
ATOM 3708 O O . VAL A 1 567 ? 141.527 121.491 166.713 1.00 75.94 565 VAL A O 1
ATOM 3712 N N . LEU A 1 568 ? 141.844 119.638 165.477 1.00 81.39 566 LEU A N 1
ATOM 3713 C CA . LEU A 1 568 ? 142.256 118.832 166.620 1.00 81.39 566 LEU A CA 1
ATOM 3714 C C . LEU A 1 568 ? 143.452 119.420 167.356 1.00 81.39 566 LEU A C 1
ATOM 3715 O O . LEU A 1 568 ? 143.495 119.414 168.584 1.00 81.39 566 LEU A O 1
ATOM 3720 N N . GLU A 1 569 ? 144.413 119.942 166.607 1.00 90.43 567 GLU A N 1
ATOM 3721 C CA . GLU A 1 569 ? 145.608 120.507 167.219 1.00 90.43 567 GLU A CA 1
ATOM 3722 C C . GLU A 1 569 ? 145.283 121.707 168.112 1.00 90.43 567 GLU A C 1
ATOM 3723 O O . GLU A 1 569 ? 145.900 121.884 169.158 1.00 90.43 567 GLU A O 1
ATOM 3729 N N . LYS A 1 570 ? 144.323 122.531 167.704 1.00 89.44 568 LYS A N 1
ATOM 3730 C CA . LYS A 1 570 ? 143.957 123.699 168.495 1.00 89.44 568 LYS A CA 1
ATOM 3731 C C . LYS A 1 570 ? 143.408 123.290 169.857 1.00 89.44 568 LYS A C 1
ATOM 3732 O O . LYS A 1 570 ? 143.712 123.913 170.873 1.00 89.44 568 LYS A O 1
ATOM 3735 N N . GLU A 1 571 ? 142.604 122.234 169.870 1.00 95.87 569 GLU A N 1
ATOM 3736 C CA . GLU A 1 571 ? 142.011 121.745 171.105 1.00 95.87 569 GLU A CA 1
ATOM 3737 C C . GLU A 1 571 ? 143.079 121.280 172.089 1.00 95.87 569 GLU A C 1
ATOM 3738 O O . GLU A 1 571 ? 142.971 121.531 173.288 1.00 95.87 569 GLU A O 1
ATOM 3740 N N . LYS A 1 572 ? 144.104 120.607 171.571 1.00 98.98 570 LYS A N 1
ATOM 3741 C CA . LYS A 1 572 ? 145.199 120.084 172.390 1.00 98.98 570 LYS A CA 1
ATOM 3742 C C . LYS A 1 572 ? 144.692 119.296 173.593 1.00 98.98 570 LYS A C 1
ATOM 3743 O O . LYS A 1 572 ? 144.907 119.690 174.738 1.00 98.98 570 LYS A O 1
ATOM 3749 N N . ALA B 1 1 ? 101.686 125.418 144.186 1.00 62.43 -1 ALA C N 1
ATOM 3750 C CA . ALA B 1 1 ? 102.672 124.429 144.606 1.00 62.43 -1 ALA C CA 1
ATOM 3751 C C . ALA B 1 1 ? 104.056 125.060 144.708 1.00 62.43 -1 ALA C C 1
ATOM 3752 O O . ALA B 1 1 ? 104.407 125.925 143.908 1.00 62.43 -1 ALA C O 1
ATOM 3754 N N . ALA B 1 2 ? 104.837 124.619 145.696 1.00 54.34 0 ALA C N 1
ATOM 3755 C CA . ALA B 1 2 ? 106.123 125.252 145.973 1.00 54.34 0 ALA C CA 1
ATOM 3756 C C . ALA B 1 2 ? 107.077 125.116 144.794 1.00 54.34 0 ALA C C 1
ATOM 3757 O O . ALA B 1 2 ? 107.462 126.111 144.170 1.00 54.34 0 ALA C O 1
ATOM 3759 N N . MET B 1 3 ? 107.472 123.883 144.475 1.00 57.33 1 MET C N 1
ATOM 3760 C CA . MET B 1 3 ? 108.396 123.669 143.368 1.00 57.33 1 MET C CA 1
ATOM 3761 C C . MET B 1 3 ? 107.840 124.234 142.073 1.00 57.33 1 MET C C 1
ATOM 3762 O O . MET B 1 3 ? 108.584 124.783 141.254 1.00 57.33 1 MET C O 1
ATOM 3767 N N . GLU B 1 4 ? 106.529 124.107 141.871 1.00 53.65 2 GLU C N 1
ATOM 3768 C CA . GLU B 1 4 ? 105.917 124.661 140.672 1.00 53.65 2 GLU C CA 1
ATOM 3769 C C . GLU B 1 4 ? 106.168 126.155 140.570 1.00 53.65 2 GLU C C 1
ATOM 3770 O O . GLU B 1 4 ? 106.411 126.678 139.478 1.00 53.65 2 GLU C O 1
ATOM 3776 N N . GLN B 1 5 ? 106.123 126.858 141.701 1.00 50.86 3 GLN C N 1
ATOM 3777 C CA . GLN B 1 5 ? 106.406 128.287 141.680 1.00 50.86 3 GLN C CA 1
ATOM 3778 C C . GLN B 1 5 ? 107.803 128.556 141.149 1.00 50.86 3 GLN C C 1
ATOM 3779 O O . GLN B 1 5 ? 108.026 129.534 140.430 1.00 50.86 3 GLN C O 1
ATOM 3785 N N . PHE B 1 6 ? 108.756 127.692 141.488 1.00 43.11 4 PHE C N 1
ATOM 3786 C CA . PHE B 1 6 ? 110.112 127.849 140.982 1.00 43.11 4 PHE C CA 1
ATOM 3787 C C . PHE B 1 6 ? 110.137 127.769 139.465 1.00 43.11 4 PHE C C 1
ATOM 3788 O O . PHE B 1 6 ? 110.737 128.613 138.791 1.00 43.11 4 PHE C O 1
ATOM 3796 N N . ARG B 1 7 ? 109.483 126.750 138.912 1.00 45.33 5 ARG C N 1
ATOM 3797 C CA . ARG B 1 7 ? 109.365 126.649 137.466 1.00 45.33 5 ARG C CA 1
ATOM 3798 C C . ARG B 1 7 ? 108.805 127.927 136.865 1.00 45.33 5 ARG C C 1
ATOM 3799 O O . ARG B 1 7 ? 109.154 128.291 135.738 1.00 45.33 5 ARG C O 1
ATOM 3807 N N . GLN B 1 8 ? 107.949 128.634 137.602 1.00 46.42 6 GLN C N 1
ATOM 3808 C CA . GLN B 1 8 ? 107.463 129.917 137.112 1.00 46.42 6 GLN C CA 1
ATOM 3809 C C . GLN B 1 8 ? 108.593 130.935 137.039 1.00 46.42 6 GLN C C 1
ATOM 3810 O O . GLN B 1 8 ? 108.653 131.739 136.101 1.00 46.42 6 GLN C O 1
ATOM 3816 N N . ILE B 1 9 ? 109.487 130.929 138.030 1.00 38.86 7 ILE C N 1
ATOM 3817 C CA . ILE B 1 9 ? 110.666 131.783 137.951 1.00 38.86 7 ILE C CA 1
ATOM 3818 C C . ILE B 1 9 ? 111.459 131.451 136.706 1.00 38.86 7 ILE C C 1
ATOM 3819 O O . ILE B 1 9 ? 111.932 132.342 135.991 1.00 38.86 7 ILE C O 1
ATOM 3824 N N . GLY B 1 10 ? 111.628 130.160 136.434 1.00 38.22 8 GLY C N 1
ATOM 3825 C CA . GLY B 1 10 ? 112.322 129.764 135.223 1.00 38.22 8 GLY C CA 1
ATOM 3826 C C . GLY B 1 10 ? 111.659 130.321 133.983 1.00 38.22 8 GLY C C 1
ATOM 3827 O O . GLY B 1 10 ? 112.324 130.866 133.101 1.00 38.22 8 GLY C O 1
ATOM 3828 N N . GLU B 1 11 ? 110.334 130.198 133.907 1.00 41.64 9 GLU C N 1
ATOM 3829 C CA . GLU B 1 11 ? 109.600 130.688 132.744 1.00 41.64 9 GLU C CA 1
ATOM 3830 C C . GLU B 1 11 ? 109.797 132.185 132.560 1.00 41.64 9 GLU C C 1
ATOM 3831 O O . GLU B 1 11 ? 110.090 132.658 131.455 1.00 41.64 9 GLU C O 1
ATOM 3837 N N . VAL B 1 12 ? 109.650 132.948 133.640 1.00 36.99 10 VAL C N 1
ATOM 3838 C CA . VAL B 1 12 ? 109.766 134.396 133.533 1.00 36.99 10 VAL C CA 1
ATOM 3839 C C . VAL B 1 12 ? 111.175 134.789 133.124 1.00 36.99 10 VAL C C 1
ATOM 3840 O O . VAL B 1 12 ? 111.372 135.658 132.266 1.00 36.99 10 VAL C O 1
ATOM 3844 N N . LEU B 1 13 ? 112.178 134.162 133.734 1.00 34.69 11 LEU C N 1
ATOM 3845 C CA . LEU B 1 13 ? 113.549 134.534 133.424 1.00 34.69 11 LEU C CA 1
ATOM 3846 C C . LEU B 1 13 ? 113.899 134.164 131.994 1.00 34.69 11 LEU C C 1
ATOM 3847 O O . LEU B 1 13 ? 114.618 134.901 131.313 1.00 34.69 11 LEU C O 1
ATOM 3852 N N . GLY B 1 14 ? 113.400 133.026 131.520 1.00 37.84 12 GLY C N 1
ATOM 3853 C CA . GLY B 1 14 ? 113.585 132.688 130.124 1.00 37.84 12 GLY C CA 1
ATOM 3854 C C . GLY B 1 14 ? 112.949 133.708 129.204 1.00 37.84 12 GLY C C 1
ATOM 3855 O O . GLY B 1 14 ? 113.526 134.081 128.183 1.00 37.84 12 GLY C O 1
ATOM 3856 N N . SER B 1 15 ? 111.746 134.168 129.551 1.00 40.51 13 SER C N 1
ATOM 3857 C CA . SER B 1 15 ? 111.110 135.223 128.772 1.00 40.51 13 SER C CA 1
ATOM 3858 C C . SER B 1 15 ? 112.002 136.449 128.698 1.00 40.51 13 SER C C 1
ATOM 3859 O O . SER B 1 15 ? 112.238 137.008 127.616 1.00 40.51 13 SER C O 1
ATOM 3862 N N . LEU B 1 16 ? 112.500 136.886 129.851 1.00 38.45 14 LEU C N 1
ATOM 3863 C CA . LEU B 1 16 ? 113.366 138.055 129.888 1.00 38.45 14 LEU C CA 1
ATOM 3864 C C . LEU B 1 16 ? 114.586 137.852 129.007 1.00 38.45 14 LEU C C 1
ATOM 3865 O O . LEU B 1 16 ? 114.956 138.734 128.227 1.00 38.45 14 LEU C O 1
ATOM 3870 N N . ASN B 1 17 ? 115.224 136.690 129.122 1.00 37.96 15 ASN C N 1
ATOM 3871 C CA . ASN B 1 17 ? 116.451 136.451 128.374 1.00 37.96 15 ASN C CA 1
ATOM 3872 C C . ASN B 1 17 ? 116.185 136.410 126.880 1.00 37.96 15 ASN C C 1
ATOM 3873 O O . ASN B 1 17 ? 116.995 136.893 126.082 1.00 37.96 15 ASN C O 1
ATOM 3878 N N . ALA B 1 18 ? 115.053 135.836 126.480 1.00 43.66 16 ALA C N 1
ATOM 3879 C CA . ALA B 1 18 ? 114.710 135.802 125.067 1.00 43.66 16 ALA C CA 1
ATOM 3880 C C . ALA B 1 18 ? 114.507 137.207 124.530 1.00 43.66 16 ALA C C 1
ATOM 3881 O O . ALA B 1 18 ? 115.002 137.550 123.452 1.00 43.66 16 ALA C O 1
ATOM 3883 N N . LEU B 1 19 ? 113.776 138.037 125.270 1.00 49.01 17 LEU C N 1
ATOM 3884 C CA . LEU B 1 19 ? 113.600 139.417 124.833 1.00 49.01 17 LEU C CA 1
ATOM 3885 C C . LEU B 1 19 ? 114.937 140.140 124.754 1.00 49.01 17 LEU C C 1
ATOM 3886 O O . LEU B 1 19 ? 115.178 140.915 123.823 1.00 49.01 17 LEU C O 1
ATOM 3891 N N . MET B 1 20 ? 115.823 139.888 125.715 1.00 53.68 18 MET C N 1
ATOM 3892 C CA . MET B 1 20 ? 117.063 140.641 125.807 1.00 53.68 18 MET C CA 1
ATOM 3893 C C . MET B 1 20 ? 118.111 140.211 124.799 1.00 53.68 18 MET C C 1
ATOM 3894 O O . MET B 1 20 ? 118.970 141.022 124.448 1.00 53.68 18 MET C O 1
ATOM 3899 N N . VAL B 1 21 ? 118.076 138.962 124.332 1.00 54.72 19 VAL C N 1
ATOM 3900 C CA . VAL B 1 21 ? 119.122 138.508 123.426 1.00 54.72 19 VAL C CA 1
ATOM 3901 C C . VAL B 1 21 ? 119.102 139.291 122.124 1.00 54.72 19 VAL C C 1
ATOM 3902 O O . VAL B 1 21 ? 120.087 139.282 121.379 1.00 54.72 19 VAL C O 1
ATOM 3906 N N . LEU B 1 22 ? 117.999 139.967 121.826 1.00 70.05 20 LEU C N 1
ATOM 3907 C CA . LEU B 1 22 ? 117.910 140.836 120.659 1.00 70.05 20 LEU C CA 1
ATOM 3908 C C . LEU B 1 22 ? 118.077 142.286 121.109 1.00 70.05 20 LEU C C 1
ATOM 3909 O O . LEU B 1 22 ? 117.162 143.104 121.058 1.00 70.05 20 LEU C O 1
ATOM 3914 N N . GLN B 1 23 ? 119.296 142.591 121.550 1.00 83.42 21 GLN C N 1
ATOM 3915 C CA . GLN B 1 23 ? 119.539 143.722 122.436 1.00 83.42 21 GLN C CA 1
ATOM 3916 C C . GLN B 1 23 ? 119.812 145.034 121.711 1.00 83.42 21 GLN C C 1
ATOM 3917 O O . GLN B 1 23 ? 119.210 146.060 122.043 1.00 83.42 21 GLN C O 1
ATOM 3923 N N . ASP B 1 24 ? 120.717 145.024 120.731 1.00 93.27 22 ASP C N 1
ATOM 3924 C CA . ASP B 1 24 ? 121.303 146.268 120.235 1.00 93.27 22 ASP C CA 1
ATOM 3925 C C . ASP B 1 24 ? 120.286 147.212 119.605 1.00 93.27 22 ASP C C 1
ATOM 3926 O O . ASP B 1 24 ? 120.646 148.344 119.266 1.00 93.27 22 ASP C O 1
ATOM 3931 N N . ASP B 1 25 ? 119.032 146.787 119.442 1.00 96.78 23 ASP C N 1
ATOM 3932 C CA . ASP B 1 25 ? 118.037 147.676 118.852 1.00 96.78 23 ASP C CA 1
ATOM 3933 C C . ASP B 1 25 ? 117.607 148.767 119.822 1.00 96.78 23 ASP C C 1
ATOM 3934 O O . ASP B 1 25 ? 116.987 149.752 119.407 1.00 96.78 23 ASP C O 1
ATOM 3939 N N . ILE B 1 26 ? 117.900 148.606 121.112 1.00 93.23 24 ILE C N 1
ATOM 3940 C CA . ILE B 1 26 ? 117.467 149.596 122.086 1.00 93.23 24 ILE C CA 1
ATOM 3941 C C . ILE B 1 26 ? 118.348 150.826 122.005 1.00 93.23 24 ILE C C 1
ATOM 3942 O O . ILE B 1 26 ? 119.574 150.733 121.859 1.00 93.23 24 ILE C O 1
ATOM 3947 N N . LEU B 1 27 ? 117.724 151.993 122.106 1.00 90.76 25 LEU C N 1
ATOM 3948 C CA . LEU B 1 27 ? 118.437 153.255 122.022 1.00 90.76 25 LEU C CA 1
ATOM 3949 C C . LEU B 1 27 ? 118.342 154.078 123.297 1.00 90.76 25 LEU C C 1
ATOM 3950 O O . LEU B 1 27 ? 118.731 155.249 123.290 1.00 90.76 25 LEU C O 1
ATOM 3955 N N . ILE B 1 28 ? 117.832 153.508 124.384 1.00 80.13 26 ILE C N 1
ATOM 3956 C CA . ILE B 1 28 ? 117.749 154.194 125.671 1.00 80.13 26 ILE C CA 1
ATOM 3957 C C . ILE B 1 28 ? 118.474 153.408 126.752 1.00 80.13 26 ILE C C 1
ATOM 3958 O O . ILE B 1 28 ? 119.442 153.887 127.341 1.00 80.13 26 ILE C O 1
ATOM 3963 N N . ASN B 1 29 ? 117.995 152.213 127.048 1.00 75.54 27 ASN C N 1
ATOM 3964 C CA . ASN B 1 29 ? 118.701 151.235 127.859 1.00 75.54 27 ASN C CA 1
ATOM 3965 C C . ASN B 1 29 ? 119.467 150.300 126.936 1.00 75.54 27 ASN C C 1
ATOM 3966 O O . ASN B 1 29 ? 119.778 150.680 125.805 1.00 75.54 27 ASN C O 1
ATOM 3971 N N . GLN B 1 30 ? 119.761 149.089 127.409 1.00 83.35 28 GLN C N 1
ATOM 3972 C CA . GLN B 1 30 ? 120.787 148.133 126.982 1.00 83.35 28 GLN C CA 1
ATOM 3973 C C . GLN B 1 30 ? 122.089 148.416 127.715 1.00 83.35 28 GLN C C 1
ATOM 3974 O O . GLN B 1 30 ? 123.071 147.694 127.513 1.00 83.35 28 GLN C O 1
ATOM 3980 N N . ARG B 1 31 ? 122.117 149.414 128.589 1.00 75.47 29 ARG C N 1
ATOM 3981 C CA . ARG B 1 31 ? 123.071 149.436 129.680 1.00 75.47 29 ARG C CA 1
ATOM 3982 C C . ARG B 1 31 ? 122.404 149.460 131.039 1.00 75.47 29 ARG C C 1
ATOM 3983 O O . ARG B 1 31 ? 123.066 149.155 132.035 1.00 75.47 29 ARG C O 1
ATOM 3991 N N . GLN B 1 32 ? 121.119 149.797 131.110 1.00 69.07 30 GLN C N 1
ATOM 3992 C CA . GLN B 1 32 ? 120.359 149.656 132.344 1.00 69.07 30 GLN C CA 1
ATOM 3993 C C . GLN B 1 32 ? 119.711 148.281 132.417 1.00 69.07 30 GLN C C 1
ATOM 3994 O O . GLN B 1 32 ? 119.956 147.516 133.352 1.00 69.07 30 GLN C O 1
ATOM 4000 N N . CYS B 1 33 ? 118.885 147.958 131.423 1.00 65.46 31 CYS C N 1
ATOM 4001 C CA . CYS B 1 33 ? 118.212 146.668 131.404 1.00 65.46 31 CYS C CA 1
ATOM 4002 C C . CYS B 1 33 ? 119.201 145.509 131.390 1.00 65.46 31 CYS C C 1
ATOM 4003 O O . CYS B 1 33 ? 118.890 144.427 131.895 1.00 65.46 31 CYS C O 1
ATOM 4006 N N . CYS B 1 34 ? 120.391 145.703 130.817 1.00 69.24 32 CYS C N 1
ATOM 4007 C CA . CYS B 1 34 ? 121.403 144.658 130.897 1.00 69.24 32 CYS C CA 1
ATOM 4008 C C . CYS B 1 34 ? 121.775 144.370 132.340 1.00 69.24 32 CYS C C 1
ATOM 4009 O O . CYS B 1 34 ? 121.972 143.209 132.722 1.00 69.24 32 CYS C O 1
ATOM 4012 N N . LEU B 1 35 ? 121.892 145.415 133.156 1.00 58.86 33 LEU C N 1
ATOM 4013 C CA . LEU B 1 35 ? 122.095 145.200 134.580 1.00 58.86 33 LEU C CA 1
ATOM 4014 C C . LEU B 1 35 ? 120.962 144.374 135.164 1.00 58.86 33 LEU C C 1
ATOM 4015 O O . LEU B 1 35 ? 121.193 143.496 136.002 1.00 58.86 33 LEU C O 1
ATOM 4020 N N . LEU B 1 36 ? 119.731 144.636 134.728 1.00 55.40 34 LEU C N 1
ATOM 4021 C CA . LEU B 1 36 ? 118.601 143.853 135.211 1.00 55.40 34 LEU C CA 1
ATOM 4022 C C . LEU B 1 36 ? 118.767 142.388 134.855 1.00 55.40 34 LEU C C 1
ATOM 4023 O O . LEU B 1 36 ? 118.562 141.507 135.695 1.00 55.40 34 LEU C O 1
ATOM 4028 N N . LEU B 1 37 ? 119.125 142.107 133.606 1.00 50.10 35 LEU C N 1
ATOM 4029 C CA . LEU B 1 37 ? 119.287 140.723 133.189 1.00 50.10 35 LEU C CA 1
ATOM 4030 C C . LEU B 1 37 ? 120.367 140.037 134.007 1.00 50.10 35 LEU C C 1
ATOM 4031 O O . LEU B 1 37 ? 120.182 138.913 134.484 1.00 50.10 35 LEU C O 1
ATOM 4036 N N . GLU B 1 38 ? 121.503 140.709 134.195 1.00 54.43 36 GLU C N 1
ATOM 4037 C CA . GLU B 1 38 ? 122.593 140.101 134.951 1.00 54.43 36 GLU C CA 1
ATOM 4038 C C . GLU B 1 38 ? 122.171 139.831 136.387 1.00 54.43 36 GLU C C 1
ATOM 4039 O O . GLU B 1 38 ? 122.380 138.732 136.913 1.00 54.43 36 GLU C O 1
ATOM 4045 N N . LEU B 1 39 ? 121.572 140.825 137.040 1.00 45.02 37 LEU C N 1
ATOM 4046 C CA . LEU B 1 39 ? 121.155 140.654 138.424 1.00 45.02 37 LEU C CA 1
ATOM 4047 C C . LEU B 1 39 ? 120.137 139.539 138.558 1.00 45.02 37 LEU C C 1
ATOM 4048 O O . LEU B 1 39 ? 120.210 138.724 139.480 1.00 45.02 37 LEU C O 1
ATOM 4053 N N . PHE B 1 40 ? 119.166 139.491 137.652 1.00 39.45 38 PHE C N 1
ATOM 4054 C CA . PHE B 1 40 ? 118.130 138.479 137.767 1.00 39.45 38 PHE C CA 1
ATOM 4055 C C . PHE B 1 40 ? 118.698 137.091 137.534 1.00 39.45 38 PHE C C 1
ATOM 4056 O O . PHE B 1 40 ? 118.343 136.140 138.238 1.00 39.45 38 PHE C O 1
ATOM 4064 N N . SER B 1 41 ? 119.592 136.953 136.554 1.00 42.35 39 SER C N 1
ATOM 4065 C CA . SER B 1 41 ? 120.234 135.665 136.342 1.00 42.35 39 SER C CA 1
ATOM 4066 C C . SER B 1 41 ? 121.023 135.248 137.570 1.00 42.35 39 SER C C 1
ATOM 4067 O O . SER B 1 41 ? 120.993 134.080 137.969 1.00 42.35 39 SER C O 1
ATOM 4070 N N . LEU B 1 42 ? 121.723 136.195 138.194 1.00 38.30 40 LEU C N 1
ATOM 4071 C CA . LEU B 1 42 ? 122.486 135.870 139.392 1.00 38.30 40 LEU C CA 1
ATOM 4072 C C . LEU B 1 42 ? 121.563 135.436 140.519 1.00 38.30 40 LEU C C 1
ATOM 4073 O O . LEU B 1 42 ? 121.851 134.475 141.239 1.00 38.30 40 LEU C O 1
ATOM 4078 N N . ALA B 1 43 ? 120.447 136.139 140.685 1.00 37.54 41 ALA C N 1
ATOM 4079 C CA . ALA B 1 43 ? 119.506 135.803 141.745 1.00 37.54 41 ALA C CA 1
ATOM 4080 C C . ALA B 1 43 ? 118.947 134.405 141.549 1.00 37.54 41 ALA C C 1
ATOM 4081 O O . ALA B 1 43 ? 118.916 133.593 142.482 1.00 37.54 41 ALA C O 1
ATOM 4083 N N . PHE B 1 44 ? 118.496 134.111 140.334 1.00 40.92 42 PHE C N 1
ATOM 4084 C CA . PHE B 1 44 ? 117.959 132.789 140.046 1.00 40.92 42 PHE C CA 1
ATOM 4085 C C . PHE B 1 44 ? 119.012 131.717 140.273 1.00 40.92 42 PHE C C 1
ATOM 4086 O O . PHE B 1 44 ? 118.747 130.692 140.908 1.00 40.92 42 PHE C O 1
ATOM 4094 N N . ASN B 1 45 ? 120.220 131.940 139.759 1.00 46.58 43 ASN C N 1
ATOM 4095 C CA . ASN B 1 45 ? 121.264 130.936 139.888 1.00 46.58 43 ASN C CA 1
ATOM 4096 C C . ASN B 1 45 ? 121.612 130.691 141.346 1.00 46.58 43 ASN C C 1
ATOM 4097 O O . ASN B 1 45 ? 121.811 129.545 141.754 1.00 46.58 43 ASN C O 1
ATOM 4102 N N . THR B 1 46 ? 121.657 131.747 142.158 1.00 47.57 44 THR C N 1
ATOM 4103 C CA . THR B 1 46 ? 122.079 131.553 143.537 1.00 47.57 44 THR C CA 1
ATOM 4104 C C . THR B 1 46 ? 120.974 130.926 144.381 1.00 47.57 44 THR C C 1
ATOM 4105 O O . THR B 1 46 ? 121.262 130.098 145.254 1.00 47.57 44 THR C O 1
ATOM 4109 N N . VAL B 1 47 ? 119.705 131.260 144.123 1.00 48.33 45 VAL C N 1
ATOM 4110 C CA . VAL B 1 47 ? 118.649 130.581 144.866 1.00 48.33 45 VAL C CA 1
ATOM 4111 C C . VAL B 1 47 ? 118.583 129.118 144.456 1.00 48.33 45 VAL C C 1
ATOM 4112 O O . VAL B 1 47 ? 118.389 128.234 145.299 1.00 48.33 45 VAL C O 1
ATOM 4116 N N . ALA B 1 48 ? 118.797 128.830 143.171 1.00 52.16 46 ALA C N 1
ATOM 4117 C CA . ALA B 1 48 ? 118.845 127.443 142.725 1.00 52.16 46 ALA C CA 1
ATOM 4118 C C . ALA B 1 48 ? 119.993 126.700 143.389 1.00 52.16 46 ALA C C 1
ATOM 4119 O O . ALA B 1 48 ? 119.834 125.564 143.847 1.00 52.16 46 ALA C O 1
ATOM 4121 N N . GLU B 1 49 ? 121.166 127.327 143.439 1.00 60.22 47 GLU C N 1
ATOM 4122 C CA . GLU B 1 49 ? 122.322 126.682 144.042 1.00 60.22 47 GLU C CA 1
ATOM 4123 C C . GLU B 1 49 ? 122.071 126.377 145.507 1.00 60.22 47 GLU C C 1
ATOM 4124 O O . GLU B 1 49 ? 122.345 125.266 145.974 1.00 60.22 47 GLU C O 1
ATOM 4130 N N . GLU B 1 50 ? 121.559 127.351 146.255 1.00 64.22 48 GLU C N 1
ATOM 4131 C CA . GLU B 1 50 ? 121.384 127.127 147.682 1.00 64.22 48 GLU C CA 1
ATOM 4132 C C . GLU B 1 50 ? 120.271 126.119 147.939 1.00 64.22 48 GLU C C 1
ATOM 4133 O O . GLU B 1 50 ? 120.324 125.357 148.913 1.00 64.22 48 GLU C O 1
ATOM 4139 N N . ILE B 1 51 ? 119.269 126.071 147.058 1.00 55.99 49 ILE C N 1
ATOM 4140 C CA . ILE B 1 51 ? 118.271 125.008 147.139 1.00 55.99 49 ILE C CA 1
ATOM 4141 C C . ILE B 1 51 ? 118.937 123.654 146.965 1.00 55.99 49 ILE C C 1
ATOM 4142 O O . ILE B 1 51 ? 118.787 122.752 147.798 1.00 55.99 49 ILE C O 1
ATOM 4147 N N . ARG B 1 52 ? 119.690 123.498 145.877 1.00 59.03 50 ARG C N 1
ATOM 4148 C CA . ARG B 1 52 ? 120.351 122.230 145.593 1.00 59.03 50 ARG C CA 1
ATOM 4149 C C . ARG B 1 52 ? 121.278 121.811 146.721 1.00 59.03 50 ARG C C 1
ATOM 4150 O O . ARG B 1 52 ? 121.452 120.614 146.969 1.00 59.03 50 ARG C O 1
ATOM 4158 N N . GLN B 1 53 ? 121.881 122.775 147.408 1.00 63.47 51 GLN C N 1
ATOM 4159 C CA . GLN B 1 53 ? 122.841 122.450 148.452 1.00 63.47 51 GLN C CA 1
ATOM 4160 C C . GLN B 1 53 ? 122.186 122.154 149.792 1.00 63.47 51 GLN C C 1
ATOM 4161 O O . GLN B 1 53 ? 122.682 121.299 150.529 1.00 63.47 51 GLN C O 1
ATOM 4167 N N . ASN B 1 54 ? 121.076 122.812 150.117 1.00 66.25 52 ASN C N 1
ATOM 4168 C CA . ASN B 1 54 ? 120.500 122.694 151.449 1.00 66.25 52 ASN C CA 1
ATOM 4169 C C . ASN B 1 54 ? 119.148 122.013 151.495 1.00 66.25 52 ASN C C 1
ATOM 4170 O O . ASN B 1 54 ? 118.601 121.860 152.592 1.00 66.25 52 ASN C O 1
ATOM 4175 N N . LEU B 1 55 ? 118.581 121.615 150.364 1.00 69.01 53 LEU C N 1
ATOM 4176 C CA . LEU B 1 55 ? 117.363 120.828 150.362 1.00 69.01 53 LEU C CA 1
ATOM 4177 C C . LEU B 1 55 ? 117.650 119.424 149.845 1.00 69.01 53 LEU C C 1
ATOM 4178 O O . LEU B 1 55 ? 118.789 119.065 149.542 1.00 69.01 53 LEU C O 1
ATOM 4183 N N . LYS B 1 56 ? 116.604 118.612 149.754 1.00 83.40 54 LYS C N 1
ATOM 4184 C CA . LYS B 1 56 ? 116.680 117.298 149.132 1.00 83.40 54 LYS C CA 1
ATOM 4185 C C . LYS B 1 56 ? 115.484 117.158 148.206 1.00 83.40 54 LYS C C 1
ATOM 4186 O O . LYS B 1 56 ? 114.343 117.377 148.624 1.00 83.40 54 LYS C O 1
ATOM 4192 N N . LEU B 1 57 ? 115.742 116.796 146.957 1.00 83.18 55 LEU C N 1
ATOM 4193 C CA . LEU B 1 57 ? 114.788 117.037 145.888 1.00 83.18 55 LEU C CA 1
ATOM 4194 C C . LEU B 1 57 ? 113.717 115.967 145.775 1.00 83.18 55 LEU C C 1
ATOM 4195 O O . LEU B 1 57 ? 113.098 115.847 144.715 1.00 83.18 55 LEU C O 1
ATOM 4200 N N . GLU B 1 58 ? 113.482 115.190 146.826 1.00 90.39 56 GLU C N 1
ATOM 4201 C CA . GLU B 1 58 ? 112.424 114.190 146.807 1.00 90.39 56 GLU C CA 1
ATOM 4202 C C . GLU B 1 58 ? 111.143 114.671 147.471 1.00 90.39 56 GLU C C 1
ATOM 4203 O O . GLU B 1 58 ? 110.054 114.439 146.942 1.00 90.39 56 GLU C O 1
ATOM 4209 N N . GLU B 1 59 ? 111.244 115.357 148.605 1.00 88.15 57 GLU C N 1
ATOM 4210 C CA . GLU B 1 59 ? 110.059 115.813 149.319 1.00 88.15 57 GLU C CA 1
ATOM 4211 C C . GLU B 1 59 ? 109.467 117.040 148.639 1.00 88.15 57 GLU C C 1
ATOM 4212 O O . GLU B 1 59 ? 109.301 118.093 149.260 1.00 88.15 57 GLU C O 1
ATOM 4218 N N . LYS B 1 60 ? 109.125 116.897 147.359 1.00 81.27 58 LYS C N 1
ATOM 4219 C CA . LYS B 1 60 ? 108.667 118.026 146.563 1.00 81.27 58 LYS C CA 1
ATOM 4220 C C . LYS B 1 60 ? 107.307 118.546 147.002 1.00 81.27 58 LYS C C 1
ATOM 4221 O O . LYS B 1 60 ? 106.960 119.682 146.669 1.00 81.27 58 LYS C O 1
ATOM 4227 N N . HIS B 1 61 ? 106.531 117.752 147.734 1.00 91.02 59 HIS C N 1
ATOM 4228 C CA . HIS B 1 61 ? 105.182 118.142 148.110 1.00 91.02 59 HIS C CA 1
ATOM 4229 C C . HIS B 1 61 ? 104.933 118.110 149.607 1.00 91.02 59 HIS C C 1
ATOM 4230 O O . HIS B 1 61 ? 103.803 118.367 150.036 1.00 91.02 59 HIS C O 1
ATOM 4237 N N . THR B 1 62 ? 105.940 117.797 150.414 1.00 90.01 60 THR C N 1
ATOM 4238 C CA . THR B 1 62 ? 105.731 117.621 151.843 1.00 90.01 60 THR C CA 1
ATOM 4239 C C . THR B 1 62 ? 106.468 118.666 152.667 1.00 90.01 60 THR C C 1
ATOM 4240 O O . THR B 1 62 ? 105.843 119.362 153.471 1.00 90.01 60 THR C O 1
ATOM 4244 N N . LYS B 1 63 ? 107.780 118.802 152.490 1.00 84.27 61 LYS C N 1
ATOM 4245 C CA . LYS B 1 63 ? 108.589 119.639 153.362 1.00 84.27 61 LYS C CA 1
ATOM 4246 C C . LYS B 1 63 ? 109.179 120.844 152.642 1.00 84.27 61 LYS C C 1
ATOM 4247 O O . LYS B 1 63 ? 110.216 121.364 153.063 1.00 84.27 61 LYS C O 1
ATOM 4253 N N . TRP B 1 64 ? 108.542 121.291 151.565 1.00 74.36 62 TRP C N 1
ATOM 4254 C CA . TRP B 1 64 ? 108.871 122.559 150.937 1.00 74.36 62 TRP C CA 1
ATOM 4255 C C . TRP B 1 64 ? 107.745 123.564 151.080 1.00 74.36 62 TRP C C 1
ATOM 4256 O O . TRP B 1 64 ? 107.911 124.721 150.677 1.00 74.36 62 TRP C O 1
ATOM 4267 N N . ARG B 1 65 ? 106.610 123.151 151.648 1.00 78.33 63 ARG C N 1
ATOM 4268 C CA . ARG B 1 65 ? 105.419 123.986 151.735 1.00 78.33 63 ARG C CA 1
ATOM 4269 C C . ARG B 1 65 ? 105.713 125.388 152.247 1.00 78.33 63 ARG C C 1
ATOM 4270 O O . ARG B 1 65 ? 105.003 126.333 151.888 1.00 78.33 63 ARG C O 1
ATOM 4278 N N . ALA B 1 66 ? 106.759 125.553 153.053 1.00 63.04 64 ALA C N 1
ATOM 4279 C CA . ALA B 1 66 ? 107.089 126.872 153.567 1.00 63.04 64 ALA C CA 1
ATOM 4280 C C . ALA B 1 66 ? 107.605 127.810 152.484 1.00 63.04 64 ALA C C 1
ATOM 4281 O O . ALA B 1 66 ? 107.585 129.028 152.682 1.00 63.04 64 ALA C O 1
ATOM 4283 N N . LEU B 1 67 ? 108.039 127.281 151.343 1.00 60.43 65 LEU C N 1
ATOM 4284 C CA . LEU B 1 67 ? 108.641 128.108 150.303 1.00 60.43 65 LEU C CA 1
ATOM 4285 C C . LEU B 1 67 ? 107.634 128.877 149.458 1.00 60.43 65 LEU C C 1
ATOM 4286 O O . LEU B 1 67 ? 108.055 129.717 148.657 1.00 60.43 65 LEU C O 1
ATOM 4291 N N . GLU B 1 68 ? 106.338 128.621 149.606 1.00 67.18 66 GLU C N 1
ATOM 4292 C CA . GLU B 1 68 ? 105.363 129.131 148.648 1.00 67.18 66 GLU C CA 1
ATOM 4293 C C . GLU B 1 68 ? 105.354 130.651 148.548 1.00 67.18 66 GLU C C 1
ATOM 4294 O O . GLU B 1 68 ? 105.694 131.205 147.501 1.00 67.18 66 GLU C O 1
ATOM 4300 N N . GLN B 1 69 ? 104.971 131.328 149.628 1.00 61.67 67 GLN C N 1
ATOM 4301 C CA . GLN B 1 69 ? 104.777 132.774 149.562 1.00 61.67 67 GLN C CA 1
ATOM 4302 C C . GLN B 1 69 ? 106.020 133.535 149.123 1.00 61.67 67 GLN C C 1
ATOM 4303 O O . GLN B 1 69 ? 105.895 134.434 148.271 1.00 61.67 67 GLN C O 1
ATOM 4309 N N . PRO B 1 70 ? 107.216 133.270 149.654 1.00 53.17 68 PRO C N 1
ATOM 4310 C CA . PRO B 1 70 ? 108.375 134.051 149.204 1.00 53.17 68 PRO C CA 1
ATOM 4311 C C . PRO B 1 70 ? 108.652 133.877 147.727 1.00 53.17 68 PRO C C 1
ATOM 4312 O O . PRO B 1 70 ? 108.886 134.863 147.018 1.00 53.17 68 PRO C O 1
ATOM 4316 N N . LEU B 1 71 ? 108.617 132.644 147.233 1.00 52.39 69 LEU C N 1
ATOM 4317 C CA . LEU B 1 71 ? 108.878 132.439 145.818 1.00 52.39 69 LEU C CA 1
ATOM 4318 C C . LEU B 1 71 ? 107.780 133.043 144.958 1.00 52.39 69 LEU C C 1
ATOM 4319 O O . LEU B 1 71 ? 108.047 133.487 143.836 1.00 52.39 69 LEU C O 1
ATOM 4324 N N . ARG B 1 72 ? 106.548 133.091 145.462 1.00 57.54 70 ARG C N 1
ATOM 4325 C CA . ARG B 1 72 ? 105.488 133.744 144.703 1.00 57.54 70 ARG C CA 1
ATOM 4326 C C . ARG B 1 72 ? 105.752 135.236 144.592 1.00 57.54 70 ARG C C 1
ATOM 4327 O O . ARG B 1 72 ? 105.630 135.833 143.515 1.00 57.54 70 ARG C O 1
ATOM 4335 N N . GLU B 1 73 ? 106.123 135.862 145.700 1.00 50.38 71 GLU C N 1
ATOM 4336 C CA . GLU B 1 73 ? 106.477 137.269 145.616 1.00 50.38 71 GLU C CA 1
ATOM 4337 C C . GLU B 1 73 ? 107.663 137.474 144.682 1.00 50.38 71 GLU C C 1
ATOM 4338 O O . GLU B 1 73 ? 107.746 138.488 143.970 1.00 50.38 71 GLU C O 1
ATOM 4344 N N . LEU B 1 74 ? 108.574 136.506 144.647 1.00 41.92 72 LEU C N 1
ATOM 4345 C CA . LEU B 1 74 ? 109.704 136.614 143.741 1.00 41.92 72 LEU C CA 1
ATOM 4346 C C . LEU B 1 74 ? 109.247 136.575 142.291 1.00 41.92 72 LEU C C 1
ATOM 4347 O O . LEU B 1 74 ? 109.741 137.344 141.460 1.00 41.92 72 LEU C O 1
ATOM 4352 N N . THR B 1 75 ? 108.320 135.676 141.954 1.00 40.53 73 THR C N 1
ATOM 4353 C CA . THR B 1 75 ? 107.844 135.679 140.575 1.00 40.53 73 THR C CA 1
ATOM 4354 C C . THR B 1 75 ? 107.142 136.987 140.267 1.00 40.53 73 THR C C 1
ATOM 4355 O O . THR B 1 75 ? 107.215 137.473 139.136 1.00 40.53 73 THR C O 1
ATOM 4359 N N . ARG B 1 76 ? 106.515 137.604 141.269 1.00 44.47 74 ARG C N 1
ATOM 4360 C CA . ARG B 1 76 ? 105.921 138.916 141.040 1.00 44.47 74 ARG C CA 1
ATOM 4361 C C . ARG B 1 76 ? 106.978 139.928 140.625 1.00 44.47 74 ARG C C 1
ATOM 4362 O O . ARG B 1 76 ? 106.836 140.615 139.605 1.00 44.47 74 ARG C O 1
ATOM 4370 N N . VAL B 1 77 ? 108.037 140.053 141.423 1.00 38.40 75 VAL C N 1
ATOM 4371 C CA . VAL B 1 77 ? 109.026 141.090 141.135 1.00 38.40 75 VAL C CA 1
ATOM 4372 C C . VAL B 1 77 ? 109.745 140.795 139.825 1.00 38.40 75 VAL C C 1
ATOM 4373 O O . VAL B 1 77 ? 110.041 141.711 139.046 1.00 38.40 75 VAL C O 1
ATOM 4377 N N . PHE B 1 78 ? 110.024 139.523 139.550 1.00 37.59 76 PHE C N 1
ATOM 4378 C CA . PHE B 1 78 ? 110.626 139.175 138.270 1.00 37.59 76 PHE C CA 1
ATOM 4379 C C . PHE B 1 78 ? 109.721 139.583 137.119 1.00 37.59 76 PHE C C 1
ATOM 4380 O O . PHE B 1 78 ? 110.182 140.147 136.120 1.00 37.59 76 PHE C O 1
ATOM 4388 N N . LYS B 1 79 ? 108.428 139.329 137.270 1.00 48.37 77 LYS C N 1
ATOM 4389 C CA . LYS B 1 79 ? 107.470 139.690 136.239 1.00 48.37 77 LYS C CA 1
ATOM 4390 C C . LYS B 1 79 ? 107.440 141.198 136.057 1.00 48.37 77 LYS C C 1
ATOM 4391 O O . LYS B 1 79 ? 107.373 141.698 134.938 1.00 48.37 77 LYS C O 1
ATOM 4397 N N . GLU B 1 80 ? 107.507 141.922 137.167 1.00 54.07 78 GLU C N 1
ATOM 4398 C CA . GLU B 1 80 ? 107.469 143.377 137.132 1.00 54.07 78 GLU C CA 1
ATOM 4399 C C . GLU B 1 80 ? 108.658 143.921 136.355 1.00 54.07 78 GLU C C 1
ATOM 4400 O O . GLU B 1 80 ? 108.528 144.847 135.559 1.00 54.07 78 GLU C O 1
ATOM 4406 N N . GLY B 1 81 ? 109.818 143.325 136.588 1.00 51.68 79 GLY C N 1
ATOM 4407 C CA . GLY B 1 81 ? 111.048 143.709 135.922 1.00 51.68 79 GLY C CA 1
ATOM 4408 C C . GLY B 1 81 ? 111.011 143.409 134.438 1.00 51.68 79 GLY C C 1
ATOM 4409 O O . GLY B 1 81 ? 111.418 144.234 133.612 1.00 51.68 79 GLY C O 1
ATOM 4410 N N . GLU B 1 82 ? 110.515 142.229 134.079 1.00 55.78 80 GLU C N 1
ATOM 4411 C CA . GLU B 1 82 ? 110.398 141.894 132.668 1.00 55.78 80 GLU C CA 1
ATOM 4412 C C . GLU B 1 82 ? 109.477 142.870 131.956 1.00 55.78 80 GLU C C 1
ATOM 4413 O O . GLU B 1 82 ? 109.735 143.260 130.814 1.00 55.78 80 GLU C O 1
ATOM 4419 N N . LEU B 1 83 ? 108.390 143.270 132.609 1.00 57.84 81 LEU C N 1
ATOM 4420 C CA . LEU B 1 83 ? 107.460 144.193 131.968 1.00 57.84 81 LEU C CA 1
ATOM 4421 C C . LEU B 1 83 ? 108.084 145.566 131.785 1.00 57.84 81 LEU C C 1
ATOM 4422 O O . LEU B 1 83 ? 107.815 146.249 130.790 1.00 57.84 81 LEU C O 1
ATOM 4427 N N . TYR B 1 84 ? 108.922 145.992 132.728 1.00 59.77 82 TYR C N 1
ATOM 4428 C CA . TYR B 1 84 ? 109.660 147.230 132.517 1.00 59.77 82 TYR C CA 1
ATOM 4429 C C . TYR B 1 84 ? 110.579 147.105 131.314 1.00 59.77 82 TYR C C 1
ATOM 4430 O O . TYR B 1 84 ? 110.663 148.016 130.481 1.00 59.77 82 TYR C O 1
ATOM 4439 N N . VAL B 1 85 ? 111.304 145.992 131.224 1.00 56.01 83 VAL C N 1
ATOM 4440 C CA . VAL B 1 85 ? 112.175 145.790 130.071 1.00 56.01 83 VAL C CA 1
ATOM 4441 C C . VAL B 1 85 ? 111.361 145.830 128.789 1.00 56.01 83 VAL C C 1
ATOM 4442 O O . VAL B 1 85 ? 111.804 146.369 127.770 1.00 56.01 83 VAL C O 1
ATOM 4446 N N . LYS B 1 86 ? 110.151 145.278 128.826 1.00 61.97 84 LYS C N 1
ATOM 4447 C CA . LYS B 1 86 ? 109.278 145.333 127.659 1.00 61.97 84 LYS C CA 1
ATOM 4448 C C . LYS B 1 86 ? 108.961 146.770 127.291 1.00 61.97 84 LYS C C 1
ATOM 4449 O O . LYS B 1 86 ? 109.180 147.195 126.151 1.00 61.97 84 LYS C O 1
ATOM 4455 N N . HIS B 1 87 ? 108.439 147.536 128.249 1.00 66.57 85 HIS C N 1
ATOM 4456 C CA . HIS B 1 87 ? 108.075 148.920 127.967 1.00 66.57 85 HIS C CA 1
ATOM 4457 C C . HIS B 1 87 ? 109.262 149.708 127.449 1.00 66.57 85 HIS C C 1
ATOM 4458 O O . HIS B 1 87 ? 109.101 150.647 126.663 1.00 66.57 85 HIS C O 1
ATOM 4465 N N . CYS B 1 88 ? 110.466 149.345 127.878 1.00 66.74 86 CYS C N 1
ATOM 4466 C CA . CYS B 1 88 ? 111.642 150.008 127.337 1.00 66.74 86 CYS C CA 1
ATOM 4467 C C . CYS B 1 88 ? 111.999 149.483 125.954 1.00 66.74 86 CYS C C 1
ATOM 4468 O O . CYS B 1 88 ? 112.653 150.190 125.184 1.00 66.74 86 CYS C O 1
ATOM 4471 N N . MET B 1 89 ? 111.560 148.274 125.613 1.00 68.73 87 MET C N 1
ATOM 4472 C CA . MET B 1 89 ? 111.839 147.715 124.299 1.00 68.73 87 MET C CA 1
ATOM 4473 C C . MET B 1 89 ? 110.791 148.078 123.262 1.00 68.73 87 MET C C 1
ATOM 4474 O O . MET B 1 89 ? 110.988 147.777 122.082 1.00 68.73 87 MET C O 1
ATOM 4479 N N . ASP B 1 90 ? 109.692 148.702 123.669 1.00 84.20 88 ASP C N 1
ATOM 4480 C CA . ASP B 1 90 ? 108.617 149.017 122.743 1.00 84.20 88 ASP C CA 1
ATOM 4481 C C . ASP B 1 90 ? 109.100 149.968 121.656 1.00 84.20 88 ASP C C 1
ATOM 4482 O O . ASP B 1 90 ? 110.024 150.758 121.856 1.00 84.20 88 ASP C O 1
ATOM 4487 N N . ASN B 1 91 ? 108.497 149.846 120.477 1.00 94.96 89 ASN C N 1
ATOM 4488 C CA . ASN B 1 91 ? 108.747 150.771 119.371 1.00 94.96 89 ASN C CA 1
ATOM 4489 C C . ASN B 1 91 ? 107.582 151.753 119.237 1.00 94.96 89 ASN C C 1
ATOM 4490 O O . ASN B 1 91 ? 106.726 151.640 118.361 1.00 94.96 89 ASN C O 1
ATOM 4495 N N . SER B 1 92 ? 107.558 152.737 120.131 1.00 92.66 90 SER C N 1
ATOM 4496 C CA . SER B 1 92 ? 106.468 153.707 120.166 1.00 92.66 90 SER C CA 1
ATOM 4497 C C . SER B 1 92 ? 107.027 155.106 120.383 1.00 92.66 90 SER C C 1
ATOM 4498 O O . SER B 1 92 ? 107.415 155.453 121.502 1.00 92.66 90 SER C O 1
ATOM 4501 N N . ASP B 1 93 ? 107.052 155.906 119.318 1.00 96.19 91 ASP C N 1
ATOM 4502 C CA . ASP B 1 93 ? 107.357 157.334 119.397 1.00 96.19 91 ASP C CA 1
ATOM 4503 C C . ASP B 1 93 ? 108.719 157.569 120.052 1.00 96.19 91 ASP C C 1
ATOM 4504 O O . ASP B 1 93 ? 108.836 158.112 121.151 1.00 96.19 91 ASP C O 1
ATOM 4509 N N . TRP B 1 94 ? 109.750 157.121 119.334 1.00 92.32 92 TRP C N 1
ATOM 4510 C CA . TRP B 1 94 ? 111.121 157.144 119.824 1.00 92.32 92 TRP C CA 1
ATOM 4511 C C . TRP B 1 94 ? 111.484 158.453 120.506 1.00 92.32 92 TRP C C 1
ATOM 4512 O O . TRP B 1 94 ? 112.227 158.454 121.488 1.00 92.32 92 TRP C O 1
ATOM 4523 N N . TRP B 1 95 ? 110.972 159.571 119.998 1.00 99.50 93 TRP C N 1
ATOM 4524 C CA . TRP B 1 95 ? 111.300 160.860 120.594 1.00 99.50 93 TRP C CA 1
ATOM 4525 C C . TRP B 1 95 ? 110.582 161.045 121.923 1.00 99.50 93 TRP C C 1
ATOM 4526 O O . TRP B 1 95 ? 111.208 161.330 122.955 1.00 99.50 93 TRP C O 1
ATOM 4537 N N . GLY B 1 96 ? 109.257 160.909 121.913 1.00 99.05 94 GLY C N 1
ATOM 4538 C CA . GLY B 1 96 ? 108.529 160.870 123.164 1.00 99.05 94 GLY C CA 1
ATOM 4539 C C . GLY B 1 96 ? 109.037 159.781 124.082 1.00 99.05 94 GLY C C 1
ATOM 4540 O O . GLY B 1 96 ? 109.024 159.935 125.306 1.00 99.05 94 GLY C O 1
ATOM 4541 N N . LYS B 1 97 ? 109.493 158.667 123.511 1.00 94.86 95 LYS C N 1
ATOM 4542 C CA . LYS B 1 97 ? 110.087 157.622 124.331 1.00 94.86 95 LYS C CA 1
ATOM 4543 C C . LYS B 1 97 ? 111.340 158.127 125.026 1.00 94.86 95 LYS C C 1
ATOM 4544 O O . LYS B 1 97 ? 111.564 157.841 126.202 1.00 94.86 95 LYS C O 1
ATOM 4550 N N . VAL B 1 98 ? 112.176 158.872 124.309 1.00 88.81 96 VAL C N 1
ATOM 4551 C CA . VAL B 1 98 ? 113.372 159.428 124.928 1.00 88.81 96 VAL C CA 1
ATOM 4552 C C . VAL B 1 98 ? 112.989 160.358 126.063 1.00 88.81 96 VAL C C 1
ATOM 4553 O O . VAL B 1 98 ? 113.554 160.291 127.161 1.00 88.81 96 VAL C O 1
ATOM 4557 N N . ILE B 1 99 ? 112.013 161.230 125.821 1.00 89.13 97 ILE C N 1
ATOM 4558 C CA . ILE B 1 99 ? 111.616 162.188 126.851 1.00 89.13 97 ILE C CA 1
ATOM 4559 C C . ILE B 1 99 ? 111.100 161.459 128.082 1.00 89.13 97 ILE C C 1
ATOM 4560 O O . ILE B 1 99 ? 111.599 161.652 129.196 1.00 89.13 97 ILE C O 1
ATOM 4565 N N . ASN B 1 100 ? 110.088 160.610 127.901 1.00 87.07 98 ASN C N 1
ATOM 4566 C CA . ASN B 1 100 ? 109.490 159.908 129.031 1.00 87.07 98 ASN C CA 1
ATOM 4567 C C . ASN B 1 100 ? 110.508 159.021 129.732 1.00 87.07 98 ASN C C 1
ATOM 4568 O O . ASN B 1 100 ? 110.495 158.894 130.961 1.00 87.07 98 ASN C O 1
ATOM 4573 N N . LEU B 1 101 ? 111.414 158.420 128.966 1.00 92.45 99 LEU C N 1
ATOM 4574 C CA . LEU B 1 101 ? 112.394 157.484 129.493 1.00 92.45 99 LEU C CA 1
ATOM 4575 C C . LEU B 1 101 ? 113.538 158.231 130.146 1.00 92.45 99 LEU C C 1
ATOM 4576 O O . LEU B 1 101 ? 113.436 159.434 130.407 1.00 92.45 99 LEU C O 1
ATOM 4581 N N . HIS B 1 102 ? 114.634 157.531 130.399 1.00 92.25 100 HIS C N 1
ATOM 4582 C CA . HIS B 1 102 ? 115.609 158.014 131.363 1.00 92.25 100 HIS C CA 1
ATOM 4583 C C . HIS B 1 102 ? 116.343 159.228 130.828 1.00 92.25 100 HIS C C 1
ATOM 4584 O O . HIS B 1 102 ? 117.363 159.117 130.145 1.00 92.25 100 HIS C O 1
ATOM 4591 N N . GLN B 1 103 ? 115.808 160.400 131.139 1.00 87.04 101 GLN C N 1
ATOM 4592 C CA . GLN B 1 103 ? 116.671 161.466 131.615 1.00 87.04 101 GLN C CA 1
ATOM 4593 C C . GLN B 1 103 ? 116.738 161.396 133.128 1.00 87.04 101 GLN C C 1
ATOM 4594 O O . GLN B 1 103 ? 117.785 161.650 133.734 1.00 87.04 101 GLN C O 1
ATOM 4600 N N . ASN B 1 104 ? 115.620 161.032 133.751 1.00 91.29 102 ASN C N 1
ATOM 4601 C CA . ASN B 1 104 ? 115.483 160.948 135.200 1.00 91.29 102 ASN C CA 1
ATOM 4602 C C . ASN B 1 104 ? 114.649 159.727 135.609 1.00 91.29 102 ASN C C 1
ATOM 4603 O O . ASN B 1 104 ? 113.734 159.830 136.425 1.00 91.29 102 ASN C O 1
ATOM 4608 N N . LYS B 1 105 ? 114.936 158.549 135.047 1.00 75.05 103 LYS C N 1
ATOM 4609 C CA . LYS B 1 105 ? 114.027 157.420 135.254 1.00 75.05 103 LYS C CA 1
ATOM 4610 C C . LYS B 1 105 ? 114.303 156.617 136.526 1.00 75.05 103 LYS C C 1
ATOM 4611 O O . LYS B 1 105 ? 113.455 156.560 137.420 1.00 75.05 103 LYS C O 1
ATOM 4617 N N . ASP B 1 106 ? 115.459 155.962 136.605 1.00 67.76 104 ASP C N 1
ATOM 4618 C CA . ASP B 1 106 ? 115.850 155.113 137.730 1.00 67.76 104 ASP C CA 1
ATOM 4619 C C . ASP B 1 106 ? 114.883 153.960 137.993 1.00 67.76 104 ASP C C 1
ATOM 4620 O O . ASP B 1 106 ? 114.863 153.403 139.106 1.00 67.76 104 ASP C O 1
ATOM 4625 N N . CYS B 1 107 ? 114.072 153.571 137.010 1.00 68.84 105 CYS C N 1
ATOM 4626 C CA . CYS B 1 107 ? 113.203 152.421 137.220 1.00 68.84 105 CYS C CA 1
ATOM 4627 C C . CYS B 1 107 ? 114.011 151.153 137.450 1.00 68.84 105 CYS C C 1
ATOM 4628 O O . CYS B 1 107 ? 113.559 150.251 138.161 1.00 68.84 105 CYS C O 1
ATOM 4631 N N . VAL B 1 108 ? 115.204 151.069 136.866 1.00 61.16 106 VAL C N 1
ATOM 4632 C CA . VAL B 1 108 ? 116.058 149.912 137.102 1.00 61.16 106 VAL C CA 1
ATOM 4633 C C . VAL B 1 108 ? 116.420 149.798 138.578 1.00 61.16 106 VAL C C 1
ATOM 4634 O O . VAL B 1 108 ? 116.341 148.711 139.169 1.00 61.16 106 VAL C O 1
ATOM 4638 N N . GLU B 1 109 ? 116.807 150.907 139.206 1.00 60.15 107 GLU C N 1
ATOM 4639 C CA . GLU B 1 109 ? 117.158 150.832 140.616 1.00 60.15 107 GLU C CA 1
ATOM 4640 C C . GLU B 1 109 ? 115.923 150.571 141.461 1.00 60.15 107 GLU C C 1
ATOM 4641 O O . GLU B 1 109 ? 116.001 149.891 142.483 1.00 60.15 107 GLU C O 1
ATOM 4647 N N . PHE B 1 110 ? 114.765 151.103 141.057 1.00 57.45 108 PHE C N 1
ATOM 4648 C CA . PHE B 1 110 ? 113.544 150.799 141.807 1.00 57.45 108 PHE C CA 1
ATOM 4649 C C . PHE B 1 110 ? 113.224 149.305 141.776 1.00 57.45 108 PHE C C 1
ATOM 4650 O O . PHE B 1 110 ? 112.861 148.702 142.802 1.00 57.45 108 PHE C O 1
ATOM 4658 N N . HIS B 1 111 ? 113.332 148.696 140.597 1.00 53.96 109 HIS C N 1
ATOM 4659 C CA . HIS B 1 111 ? 113.069 147.269 140.481 1.00 53.96 109 HIS C CA 1
ATOM 4660 C C . HIS B 1 111 ? 114.048 146.466 141.318 1.00 53.96 109 HIS C C 1
ATOM 4661 O O . HIS B 1 111 ? 113.643 145.596 142.097 1.00 53.96 109 HIS C O 1
ATOM 4668 N N . ILE B 1 112 ? 115.346 146.740 141.174 1.00 50.96 110 ILE C N 1
ATOM 4669 C CA . ILE B 1 112 ? 116.302 145.999 141.990 1.00 50.96 110 ILE C CA 1
ATOM 4670 C C . ILE B 1 112 ? 116.072 146.288 143.462 1.00 50.96 110 ILE C C 1
ATOM 4671 O O . ILE B 1 112 ? 116.412 145.469 144.320 1.00 50.96 110 ILE C O 1
ATOM 4676 N N . HIS B 1 113 ? 115.478 147.437 143.784 1.00 49.64 111 HIS C N 1
ATOM 4677 C CA . HIS B 1 113 ? 115.150 147.738 145.169 1.00 49.64 111 HIS C CA 1
ATOM 4678 C C . HIS B 1 113 ? 114.121 146.759 145.701 1.00 49.64 111 HIS C C 1
ATOM 4679 O O . HIS B 1 113 ? 114.301 146.173 146.772 1.00 49.64 111 HIS C O 1
ATOM 4686 N N . ASN B 1 114 ? 113.030 146.568 144.962 1.00 46.21 112 ASN C N 1
ATOM 4687 C CA . ASN B 1 114 ? 112.069 145.546 145.376 1.00 46.21 112 ASN C CA 1
ATOM 4688 C C . ASN B 1 114 ? 112.715 144.168 145.420 1.00 46.21 112 ASN C C 1
ATOM 4689 O O . ASN B 1 114 ? 112.447 143.369 146.330 1.00 46.21 112 ASN C O 1
ATOM 4694 N N . LEU B 1 115 ? 113.573 143.873 144.445 1.00 42.73 113 LEU C N 1
ATOM 4695 C CA . LEU B 1 115 ? 114.225 142.571 144.404 1.00 42.73 113 LEU C CA 1
ATOM 4696 C C . LEU B 1 115 ? 115.025 142.331 145.672 1.00 42.73 113 LEU C C 1
ATOM 4697 O O . LEU B 1 115 ? 114.981 141.244 146.249 1.00 42.73 113 LEU C O 1
ATOM 4702 N N . PHE B 1 116 ? 115.774 143.336 146.112 1.00 40.72 114 PHE C N 1
ATOM 4703 C CA . PHE B 1 116 ? 116.520 143.212 147.355 1.00 40.72 114 PHE C CA 1
ATOM 4704 C C . PHE B 1 116 ? 115.580 143.084 148.542 1.00 40.72 114 PHE C C 1
ATOM 4705 O O . PHE B 1 116 ? 115.751 142.203 149.390 1.00 40.72 114 PHE C O 1
ATOM 4713 N N . CYS B 1 117 ? 114.574 143.958 148.619 1.00 48.49 115 CYS C N 1
ATOM 4714 C CA . CYS B 1 117 ? 113.655 143.924 149.750 1.00 48.49 115 CYS C CA 1
ATOM 4715 C C . CYS B 1 117 ? 112.974 142.579 149.904 1.00 48.49 115 CYS C C 1
ATOM 4716 O O . CYS B 1 117 ? 112.525 142.247 151.005 1.00 48.49 115 CYS C O 1
ATOM 4719 N N . TYR B 1 118 ? 112.878 141.795 148.835 1.00 48.98 116 TYR C N 1
ATOM 4720 C CA . TYR B 1 118 ? 112.245 140.493 148.962 1.00 48.98 116 TYR C CA 1
ATOM 4721 C C . TYR B 1 118 ? 113.201 139.313 148.901 1.00 48.98 116 TYR C C 1
ATOM 4722 O O . TYR B 1 118 ? 112.820 138.220 149.324 1.00 48.98 116 TYR C O 1
ATOM 4731 N N . PHE B 1 119 ? 114.422 139.495 148.399 1.00 50.07 117 PHE C N 1
ATOM 4732 C CA . PHE B 1 119 ? 115.346 138.371 148.301 1.00 50.07 117 PHE C CA 1
ATOM 4733 C C . PHE B 1 119 ? 115.731 137.866 149.679 1.00 50.07 117 PHE C C 1
ATOM 4734 O O . PHE B 1 119 ? 116.011 136.677 149.862 1.00 50.07 117 PHE C O 1
ATOM 4742 N N . SER B 1 120 ? 115.698 138.744 150.674 1.00 56.37 118 SER C N 1
ATOM 4743 C CA . SER B 1 120 ? 116.030 138.341 152.029 1.00 56.37 118 SER C CA 1
ATOM 4744 C C . SER B 1 120 ? 115.030 137.312 152.527 1.00 56.37 118 SER C C 1
ATOM 4745 O O . SER B 1 120 ? 115.113 136.861 153.671 1.00 56.37 118 SER C O 1
ATOM 4748 N N . ALA B 1 121 ? 114.075 136.939 151.681 1.00 55.65 119 ALA C N 1
ATOM 4749 C CA . ALA B 1 121 ? 113.378 135.671 151.844 1.00 55.65 119 ALA C CA 1
ATOM 4750 C C . ALA B 1 121 ? 114.219 134.548 151.231 1.00 55.65 119 ALA C C 1
ATOM 4751 O O . ALA B 1 121 ? 113.758 133.713 150.455 1.00 55.65 119 ALA C O 1
ATOM 4753 N N . VAL B 1 122 ? 115.497 134.569 151.600 1.00 59.09 120 VAL C N 1
ATOM 4754 C CA . VAL B 1 122 ? 116.396 133.436 151.445 1.00 59.09 120 VAL C CA 1
ATOM 4755 C C . VAL B 1 122 ? 116.317 132.684 152.761 1.00 59.09 120 VAL C C 1
ATOM 4756 O O . VAL B 1 122 ? 116.660 131.500 152.845 1.00 59.09 120 VAL C O 1
ATOM 4760 N N . VAL B 1 123 ? 115.858 133.385 153.798 1.00 69.15 121 VAL C N 1
ATOM 4761 C CA . VAL B 1 123 ? 115.589 132.798 155.102 1.00 69.15 121 VAL C CA 1
ATOM 4762 C C . VAL B 1 123 ? 114.668 131.605 154.926 1.00 69.15 121 VAL C C 1
ATOM 4763 O O . VAL B 1 123 ? 114.701 130.661 155.716 1.00 69.15 121 VAL C O 1
ATOM 4767 N N . GLU B 1 124 ? 113.836 131.632 153.891 1.00 69.50 122 GLU C N 1
ATOM 4768 C CA . GLU B 1 124 ? 113.036 130.454 153.601 1.00 69.50 122 GLU C CA 1
ATOM 4769 C C . GLU B 1 124 ? 113.923 129.283 153.195 1.00 69.50 122 GLU C C 1
ATOM 4770 O O . GLU B 1 124 ? 113.787 128.174 153.721 1.00 69.50 122 GLU C O 1
ATOM 4776 N N . ALA B 1 125 ? 114.809 129.516 152.232 1.00 64.61 123 ALA C N 1
ATOM 4777 C CA . ALA B 1 125 ? 115.698 128.465 151.757 1.00 64.61 123 ALA C CA 1
ATOM 4778 C C . ALA B 1 125 ? 116.414 127.807 152.925 1.00 64.61 123 ALA C C 1
ATOM 4779 O O . ALA B 1 125 ? 116.984 126.729 152.787 1.00 64.61 123 ALA C O 1
ATOM 4781 N N . ILE B 1 126 ? 116.378 128.467 154.076 1.00 68.75 124 ILE C N 1
ATOM 4782 C CA . ILE B 1 126 ? 117.020 127.952 155.278 1.00 68.75 124 ILE C CA 1
ATOM 4783 C C . ILE B 1 126 ? 116.076 127.079 156.094 1.00 68.75 124 ILE C C 1
ATOM 4784 O O . ILE B 1 126 ? 116.461 126.522 157.120 1.00 68.75 124 ILE C O 1
ATOM 4789 N N . GLU B 1 127 ? 114.835 126.966 155.636 1.00 79.83 125 GLU C N 1
ATOM 4790 C CA . GLU B 1 127 ? 113.832 126.172 156.331 1.00 79.83 125 GLU C CA 1
ATOM 4791 C C . GLU B 1 127 ? 113.835 124.710 155.884 1.00 79.83 125 GLU C C 1
ATOM 4792 O O . GLU B 1 127 ? 113.083 123.891 156.403 1.00 79.83 125 GLU C O 1
ATOM 4798 N N . ALA B 1 128 ? 114.692 124.386 154.923 1.00 30.00 126 ALA C N 1
ATOM 4799 C CA . ALA B 1 128 ? 114.790 123.024 154.409 1.00 30.00 126 ALA C CA 1
ATOM 4800 C C . ALA B 1 128 ? 115.220 122.042 155.497 1.00 30.00 126 ALA C C 1
ATOM 4801 O O . ALA B 1 128 ? 114.734 120.913 155.556 1.00 30.00 126 ALA C O 1
ATOM 4803 N N . ALA B 1 129 ? 116.141 122.470 156.352 1.00 30.00 127 ALA C N 1
ATOM 4804 C CA . ALA B 1 129 ? 116.624 121.618 157.429 1.00 30.00 127 ALA C CA 1
ATOM 4805 C C . ALA B 1 129 ? 115.495 121.254 158.385 1.00 30.00 127 ALA C C 1
ATOM 4806 O O . ALA B 1 129 ? 115.393 120.114 158.832 1.00 30.00 127 ALA C O 1
ATOM 4808 N N . GLY B 1 130 ? 114.644 122.228 158.690 1.00 30.00 128 GLY C N 1
ATOM 4809 C CA . GLY B 1 130 ? 113.527 122.004 159.587 1.00 30.00 128 GLY C CA 1
ATOM 4810 C C . GLY B 1 130 ? 112.376 121.282 158.914 1.00 30.00 128 GLY C C 1
ATOM 4811 O O . GLY B 1 130 ? 112.354 120.055 158.847 1.00 30.00 128 GLY C O 1
ATOM 4812 N N . LEU B 1 135 ? 114.876 111.715 157.374 1.00 30.00 133 LEU C N 1
ATOM 4813 C CA . LEU B 1 135 ? 116.224 111.469 156.877 1.00 30.00 133 LEU C CA 1
ATOM 4814 C C . LEU B 1 135 ? 117.221 111.360 158.025 1.00 30.00 133 LEU C C 1
ATOM 4815 O O . LEU B 1 135 ? 117.353 110.306 158.644 1.00 30.00 133 LEU C O 1
ATOM 4817 N N . ASP B 1 136 ? 117.915 112.456 158.312 1.00 107.07 134 ASP C N 1
ATOM 4818 C CA . ASP B 1 136 ? 118.894 112.470 159.390 1.00 107.07 134 ASP C CA 1
ATOM 4819 C C . ASP B 1 136 ? 118.392 113.311 160.552 1.00 107.07 134 ASP C C 1
ATOM 4820 O O . ASP B 1 136 ? 118.010 114.466 160.369 1.00 107.07 134 ASP C O 1
ATOM 4825 N N . PRO B 1 137 ? 118.397 112.728 161.758 1.00 103.33 135 PRO C N 1
ATOM 4826 C CA . PRO B 1 137 ? 117.936 113.391 162.978 1.00 103.33 135 PRO C CA 1
ATOM 4827 C C . PRO B 1 137 ? 119.028 114.234 163.619 1.00 103.33 135 PRO C C 1
ATOM 4828 O O . PRO B 1 137 ? 118.736 115.287 164.182 1.00 103.33 135 PRO C O 1
ATOM 4832 N N . SER B 1 138 ? 120.272 113.773 163.535 1.00 105.63 136 SER C N 1
ATOM 4833 C CA . SER B 1 138 ? 121.385 114.506 164.122 1.00 105.63 136 SER C CA 1
ATOM 4834 C C . SER B 1 138 ? 121.729 115.716 163.256 1.00 105.63 136 SER C C 1
ATOM 4835 O O . SER B 1 138 ? 122.078 116.780 163.765 1.00 105.63 136 SER C O 1
ATOM 4838 N N . GLU B 1 139 ? 121.594 115.557 161.951 1.00 104.04 137 GLU C N 1
ATOM 4839 C CA . GLU B 1 139 ? 121.950 116.620 161.032 1.00 104.04 137 GLU C CA 1
ATOM 4840 C C . GLU B 1 139 ? 121.131 117.889 161.233 1.00 104.04 137 GLU C C 1
ATOM 4841 O O . GLU B 1 139 ? 121.665 118.995 161.163 1.00 104.04 137 GLU C O 1
ATOM 4847 N N . MET B 1 140 ? 119.843 117.733 161.509 1.00 99.81 138 MET C N 1
ATOM 4848 C CA . MET B 1 140 ? 118.971 118.893 161.644 1.00 99.81 138 MET C CA 1
ATOM 4849 C C . MET B 1 140 ? 119.544 119.871 162.664 1.00 99.81 138 MET C C 1
ATOM 4850 O O . MET B 1 140 ? 119.506 121.083 162.465 1.00 99.81 138 MET C O 1
ATOM 4855 N N . GLU B 1 141 ? 120.078 119.336 163.751 1.00 98.79 139 GLU C N 1
ATOM 4856 C CA . GLU B 1 141 ? 120.695 120.140 164.797 1.00 98.79 139 GLU C CA 1
ATOM 4857 C C . GLU B 1 141 ? 121.914 120.875 164.263 1.00 98.79 139 GLU C C 1
ATOM 4858 O O . GLU B 1 141 ? 122.144 122.044 164.599 1.00 98.79 139 GLU C O 1
ATOM 4861 N N . ARG B 1 142 ? 122.707 120.200 163.431 1.00 100.72 140 ARG C N 1
ATOM 4862 C CA . ARG B 1 142 ? 123.886 120.832 162.854 1.00 100.72 140 ARG C CA 1
ATOM 4863 C C . ARG B 1 142 ? 123.501 122.058 162.043 1.00 100.72 140 ARG C C 1
ATOM 4864 O O . ARG B 1 142 ? 124.087 123.133 162.201 1.00 100.72 140 ARG C O 1
ATOM 4872 N N . ARG B 1 143 ? 122.514 121.912 161.162 1.00 85.83 141 ARG C N 1
ATOM 4873 C CA . ARG B 1 143 ? 122.095 123.051 160.359 1.00 85.83 141 ARG C CA 1
ATOM 4874 C C . ARG B 1 143 ? 121.534 124.160 161.238 1.00 85.83 141 ARG C C 1
ATOM 4875 O O . ARG B 1 143 ? 121.815 125.345 161.011 1.00 85.83 141 ARG C O 1
ATOM 4883 N N . ARG B 1 144 ? 120.751 123.795 162.258 1.00 90.42 142 ARG C N 1
ATOM 4884 C CA . ARG B 1 144 ? 120.193 124.808 163.145 1.00 90.42 142 ARG C CA 1
ATOM 4885 C C . ARG B 1 144 ? 121.295 125.628 163.794 1.00 90.42 142 ARG C C 1
ATOM 4886 O O . ARG B 1 144 ? 121.243 126.862 163.801 1.00 90.42 142 ARG C O 1
ATOM 4894 N N . VAL B 1 145 ? 122.309 124.957 164.339 1.00 87.58 143 VAL C N 1
ATOM 4895 C CA . VAL B 1 145 ? 123.347 125.700 165.045 1.00 87.58 143 VAL C CA 1
ATOM 4896 C C . VAL B 1 145 ? 124.224 126.464 164.059 1.00 87.58 143 VAL C C 1
ATOM 4897 O O . VAL B 1 145 ? 124.726 127.549 164.379 1.00 87.58 143 VAL C O 1
ATOM 4901 N N . VAL B 1 146 ? 124.404 125.934 162.848 1.00 85.49 144 VAL C N 1
ATOM 4902 C CA . VAL B 1 146 ? 125.135 126.666 161.818 1.00 85.49 144 VAL C CA 1
ATOM 4903 C C . VAL B 1 146 ? 124.461 128.001 161.548 1.00 85.49 144 VAL C C 1
ATOM 4904 O O . VAL B 1 146 ? 125.100 129.059 161.554 1.00 85.49 144 VAL C O 1
ATOM 4908 N N . PHE B 1 147 ? 123.153 127.971 161.314 1.00 79.80 145 PHE C N 1
ATOM 4909 C CA . PHE B 1 147 ? 122.433 129.213 161.065 1.00 79.80 145 PHE C CA 1
ATOM 4910 C C . PHE B 1 147 ? 122.444 130.115 162.293 1.00 79.80 145 PHE C C 1
ATOM 4911 O O . PHE B 1 147 ? 122.574 131.342 162.175 1.00 79.80 145 PHE C O 1
ATOM 4919 N N . SER B 1 148 ? 122.314 129.525 163.481 1.00 84.03 146 SER C N 1
ATOM 4920 C CA . SER B 1 148 ? 122.404 130.299 164.712 1.00 84.03 146 SER C CA 1
ATOM 4921 C C . SER B 1 148 ? 123.687 131.112 164.746 1.00 84.03 146 SER C C 1
ATOM 4922 O O . SER B 1 148 ? 123.669 132.320 165.004 1.00 84.03 146 SER C O 1
ATOM 4925 N N . ARG B 1 149 ? 124.817 130.458 164.486 1.00 90.31 147 ARG C N 1
ATOM 4926 C CA . ARG B 1 149 ? 126.084 131.177 164.461 1.00 90.31 147 ARG C CA 1
ATOM 4927 C C . ARG B 1 149 ? 126.153 132.144 163.288 1.00 90.31 147 ARG C C 1
ATOM 4928 O O . ARG B 1 149 ? 126.858 133.156 163.360 1.00 90.31 147 ARG C O 1
ATOM 4936 N N . LYS B 1 150 ? 125.433 131.853 162.205 1.00 83.51 148 LYS C N 1
ATOM 4937 C CA . LYS B 1 150 ? 125.259 132.846 161.155 1.00 83.51 148 LYS C CA 1
ATOM 4938 C C . LYS B 1 150 ? 124.521 134.072 161.673 1.00 83.51 148 LYS C C 1
ATOM 4939 O O . LYS B 1 150 ? 124.603 135.144 161.065 1.00 83.51 148 LYS C O 1
ATOM 4945 N N . TYR B 1 151 ? 123.837 133.943 162.801 1.00 83.12 149 TYR C N 1
ATOM 4946 C CA . TYR B 1 151 ? 123.099 135.042 163.411 1.00 83.12 149 TYR C CA 1
ATOM 4947 C C . TYR B 1 151 ? 123.637 135.370 164.800 1.00 83.12 149 TYR C C 1
ATOM 4948 O O . TYR B 1 151 ? 122.883 135.476 165.768 1.00 83.12 149 TYR C O 1
ATOM 4957 N N . ASP B 1 152 ? 124.953 135.518 164.916 1.00 91.65 150 ASP C N 1
ATOM 4958 C CA . ASP B 1 152 ? 125.590 135.824 166.190 1.00 91.65 150 ASP C CA 1
ATOM 4959 C C . ASP B 1 152 ? 125.711 137.328 166.396 1.00 91.65 150 ASP C C 1
ATOM 4960 O O . ASP B 1 152 ? 125.828 138.100 165.442 1.00 91.65 150 ASP C O 1
ATOM 4965 N N . ARG B 1 153 ? 125.706 137.733 167.671 1.00 91.98 151 ARG C N 1
ATOM 4966 C CA . ARG B 1 153 ? 125.709 139.153 168.012 1.00 91.98 151 ARG C CA 1
ATOM 4967 C C . ARG B 1 153 ? 126.946 139.863 167.482 1.00 91.98 151 ARG C C 1
ATOM 4968 O O . ARG B 1 153 ? 126.887 141.047 167.133 1.00 91.98 151 ARG C O 1
ATOM 4976 N N . GLU B 1 154 ? 128.076 139.167 167.418 1.00 91.17 152 GLU C N 1
ATOM 4977 C CA . GLU B 1 154 ? 129.290 139.824 166.954 1.00 91.17 152 GLU C CA 1
ATOM 4978 C C . GLU B 1 154 ? 129.289 140.078 165.458 1.00 91.17 152 GLU C C 1
ATOM 4979 O O . GLU B 1 154 ? 130.316 140.512 164.923 1.00 91.17 152 GLU C O 1
ATOM 4985 N N . TRP B 1 155 ? 128.187 139.807 164.767 1.00 88.55 153 TRP C N 1
ATOM 4986 C CA . TRP B 1 155 ? 128.095 140.003 163.326 1.00 88.55 153 TRP C CA 1
ATOM 4987 C C . TRP B 1 155 ? 127.086 141.114 163.060 1.00 88.55 153 TRP C C 1
ATOM 4988 O O . TRP B 1 155 ? 125.916 140.865 162.774 1.00 88.55 153 TRP C O 1
ATOM 4999 N N . ASN B 1 156 ? 127.556 142.356 163.152 1.00 86.59 154 ASN C N 1
ATOM 5000 C CA . ASN B 1 156 ? 126.751 143.525 162.799 1.00 86.59 154 ASN C CA 1
ATOM 5001 C C . ASN B 1 156 ? 127.726 144.597 162.320 1.00 86.59 154 ASN C C 1
ATOM 5002 O O . ASN B 1 156 ? 128.249 145.370 163.123 1.00 86.59 154 ASN C O 1
ATOM 5007 N N . ASP B 1 157 ? 127.947 144.641 161.018 1.00 80.83 155 ASP C N 1
ATOM 5008 C CA . ASP B 1 157 ? 128.947 145.545 160.478 1.00 80.83 155 ASP C CA 1
ATOM 5009 C C . ASP B 1 157 ? 128.858 145.571 158.964 1.00 80.83 155 ASP C C 1
ATOM 5010 O O . ASP B 1 157 ? 128.747 144.511 158.342 1.00 80.83 155 ASP C O 1
ATOM 5015 N N . PRO B 1 158 ? 128.906 146.745 158.335 1.00 80.35 156 PRO C N 1
ATOM 5016 C CA . PRO B 1 158 ? 128.952 146.765 156.862 1.00 80.35 156 PRO C CA 1
ATOM 5017 C C . PRO B 1 158 ? 130.083 145.928 156.293 1.00 80.35 156 PRO C C 1
ATOM 5018 O O . PRO B 1 158 ? 129.849 145.093 155.416 1.00 80.35 156 PRO C O 1
ATOM 5022 N N . LYS B 1 159 ? 131.307 146.113 156.783 1.00 83.26 157 LYS C N 1
ATOM 5023 C CA . LYS B 1 159 ? 132.437 145.370 156.237 1.00 83.26 157 LYS C CA 1
ATOM 5024 C C . LYS B 1 159 ? 132.300 143.876 156.503 1.00 83.26 157 LYS C C 1
ATOM 5025 O O . LYS B 1 159 ? 132.361 143.060 155.574 1.00 83.26 157 LYS C O 1
ATOM 5031 N N . MET B 1 160 ? 132.122 143.500 157.773 1.00 83.70 158 MET C N 1
ATOM 5032 C CA . MET B 1 160 ? 132.074 142.086 158.127 1.00 83.70 158 MET C CA 1
ATOM 5033 C C . MET B 1 160 ? 130.969 141.362 157.373 1.00 83.70 158 MET C C 1
ATOM 5034 O O . MET B 1 160 ? 131.189 140.279 156.821 1.00 83.70 158 MET C O 1
ATOM 5039 N N . PHE B 1 161 ? 129.773 141.944 157.335 1.00 67.36 159 PHE C N 1
ATOM 5040 C CA . PHE B 1 161 ? 128.690 141.326 156.582 1.00 67.36 159 PHE C CA 1
ATOM 5041 C C . PHE B 1 161 ? 129.020 141.269 155.100 1.00 67.36 159 PHE C C 1
ATOM 5042 O O . PHE B 1 161 ? 129.095 140.185 154.509 1.00 67.36 159 PHE C O 1
ATOM 5050 N N . GLN B 1 162 ? 129.243 142.429 154.485 1.00 68.58 160 GLN C N 1
ATOM 5051 C CA . GLN B 1 162 ? 129.472 142.532 153.051 1.00 68.58 160 GLN C CA 1
ATOM 5052 C C . GLN B 1 162 ? 130.610 141.631 152.597 1.00 68.58 160 GLN C C 1
ATOM 5053 O O . GLN B 1 162 ? 130.746 141.349 151.404 1.00 68.58 160 GLN C O 1
ATOM 5059 N N . TRP B 1 163 ? 131.426 141.169 153.539 1.00 66.87 161 TRP C N 1
ATOM 5060 C CA . TRP B 1 163 ? 132.498 140.245 153.202 1.00 66.87 161 TRP C CA 1
ATOM 5061 C C . TRP B 1 163 ? 132.112 138.792 153.465 1.00 66.87 161 TRP C C 1
ATOM 5062 O O . TRP B 1 163 ? 132.474 137.904 152.690 1.00 66.87 161 TRP C O 1
ATOM 5073 N N . ARG B 1 164 ? 131.372 138.527 154.536 1.00 63.47 162 ARG C N 1
ATOM 5074 C CA . ARG B 1 164 ? 131.050 137.157 154.907 1.00 63.47 162 ARG C CA 1
ATOM 5075 C C . ARG B 1 164 ? 129.784 136.625 154.255 1.00 63.47 162 ARG C C 1
ATOM 5076 O O . ARG B 1 164 ? 129.530 135.419 154.333 1.00 63.47 162 ARG C O 1
ATOM 5084 N N . PHE B 1 165 ? 128.975 137.482 153.643 1.00 57.69 163 PHE C N 1
ATOM 5085 C CA . PHE B 1 165 ? 127.768 137.023 152.973 1.00 57.69 163 PHE C CA 1
ATOM 5086 C C . PHE B 1 165 ? 127.496 137.727 151.656 1.00 57.69 163 PHE C C 1
ATOM 5087 O O . PHE B 1 165 ? 126.409 137.544 151.103 1.00 57.69 163 PHE C O 1
ATOM 5095 N N . GLY B 1 166 ? 128.429 138.534 151.151 1.00 53.22 164 GLY C N 1
ATOM 5096 C CA . GLY B 1 166 ? 128.169 139.291 149.937 1.00 53.22 164 GLY C CA 1
ATOM 5097 C C . GLY B 1 166 ? 127.611 138.442 148.817 1.00 53.22 164 GLY C C 1
ATOM 5098 O O . GLY B 1 166 ? 126.638 138.817 148.157 1.00 53.22 164 GLY C O 1
ATOM 5099 N N . LYS B 1 167 ? 128.206 137.270 148.592 1.00 58.74 165 LYS C N 1
ATOM 5100 C CA . LYS B 1 167 ? 127.775 136.445 147.473 1.00 58.74 165 LYS C CA 1
ATOM 5101 C C . LYS B 1 167 ? 126.470 135.717 147.753 1.00 58.74 165 LYS C C 1
ATOM 5102 O O . LYS B 1 167 ? 125.787 135.324 146.804 1.00 58.74 165 LYS C O 1
ATOM 5108 N N . GLN B 1 168 ? 126.105 135.523 149.018 1.00 54.96 166 GLN C N 1
ATOM 5109 C CA . GLN B 1 168 ? 124.816 134.906 149.294 1.00 54.96 166 GLN C CA 1
ATOM 5110 C C . GLN B 1 168 ? 123.654 135.863 149.095 1.00 54.96 166 GLN C C 1
ATOM 5111 O O . GLN B 1 168 ? 122.552 135.414 148.774 1.00 54.96 166 GLN C O 1
ATOM 5117 N N . TYR B 1 169 ? 123.858 137.162 149.290 1.00 45.38 167 TYR C N 1
ATOM 5118 C CA . TYR B 1 169 ? 122.782 138.127 149.110 1.00 45.38 167 TYR C CA 1
ATOM 5119 C C . TYR B 1 169 ? 123.054 139.067 147.946 1.00 45.38 167 TYR C C 1
ATOM 5120 O O . TYR B 1 169 ? 122.671 140.236 148.002 1.00 45.38 167 TYR C O 1
ATOM 5129 N N . LEU B 1 170 ? 123.717 138.584 146.901 1.00 44.88 168 LEU C N 1
ATOM 5130 C CA . LEU B 1 170 ? 123.886 139.226 145.601 1.00 44.88 168 LEU C CA 1
ATOM 5131 C C . LEU B 1 170 ? 124.893 140.369 145.580 1.00 44.88 168 LEU C C 1
ATOM 5132 O O . LEU B 1 170 ? 125.163 140.890 144.496 1.00 44.88 168 LEU C O 1
ATOM 5137 N N . LEU B 1 171 ? 125.461 140.779 146.708 1.00 55.80 169 LEU C N 1
ATOM 5138 C CA . LEU B 1 171 ? 126.338 141.946 146.713 1.00 55.80 169 LEU C CA 1
ATOM 5139 C C . LEU B 1 171 ? 127.726 141.549 146.229 1.00 55.80 169 LEU C C 1
ATOM 5140 O O . LEU B 1 171 ? 128.432 140.791 146.898 1.00 55.80 169 LEU C O 1
ATOM 5145 N N . SER B 1 172 ? 128.117 142.062 145.070 1.00 64.65 170 SER C N 1
ATOM 5146 C CA . SER B 1 172 ? 129.478 141.950 144.574 1.00 64.65 170 SER C CA 1
ATOM 5147 C C . SER B 1 172 ? 130.252 143.215 144.916 1.00 64.65 170 SER C C 1
ATOM 5148 O O . SER B 1 172 ? 129.770 144.088 145.641 1.00 64.65 170 SER C O 1
ATOM 5151 N N . ARG B 1 173 ? 131.467 143.301 144.391 1.00 77.32 171 ARG C N 1
ATOM 5152 C CA . ARG B 1 173 ? 132.276 144.497 144.569 1.00 77.32 171 ARG C CA 1
ATOM 5153 C C . ARG B 1 173 ? 132.245 145.355 143.313 1.00 77.32 171 ARG C C 1
ATOM 5154 O O . ARG B 1 173 ? 131.188 145.826 142.900 1.00 77.32 171 ARG C O 1
ATOM 5162 N N . ILE B 1 175 ? 129.334 143.764 142.546 1.00 78.44 173 ILE C N 1
ATOM 5163 C CA . ILE B 1 175 ? 129.071 144.875 141.637 1.00 78.44 173 ILE C CA 1
ATOM 5164 C C . ILE B 1 175 ? 128.154 145.913 142.270 1.00 78.44 173 ILE C C 1
ATOM 5165 O O . ILE B 1 175 ? 127.192 146.365 141.655 1.00 78.44 173 ILE C O 1
ATOM 5170 N N . CYS B 1 176 ? 128.452 146.285 143.509 1.00 84.03 174 CYS C N 1
ATOM 5171 C CA . CYS B 1 176 ? 127.657 147.277 144.218 1.00 84.03 174 CYS C CA 1
ATOM 5172 C C . CYS B 1 176 ? 127.719 148.629 143.516 1.00 84.03 174 CYS C C 1
ATOM 5173 O O . CYS B 1 176 ? 126.719 149.338 143.426 1.00 84.03 174 CYS C O 1
ATOM 5176 N N . SER B 1 177 ? 128.903 148.984 143.026 1.00 82.75 175 SER C N 1
ATOM 5177 C CA . SER B 1 177 ? 129.101 150.254 142.336 1.00 82.75 175 SER C CA 1
ATOM 5178 C C . SER B 1 177 ? 128.767 150.178 140.850 1.00 82.75 175 SER C C 1
ATOM 5179 O O . SER B 1 177 ? 128.794 151.190 140.151 1.00 82.75 175 SER C O 1
ATOM 5182 N N . ARG B 1 178 ? 128.448 148.982 140.370 1.00 83.36 176 ARG C N 1
ATOM 5183 C CA . ARG B 1 178 ? 128.108 148.789 138.965 1.00 83.36 176 ARG C CA 1
ATOM 5184 C C . ARG B 1 178 ? 126.857 149.574 138.587 1.00 83.36 176 ARG C C 1
ATOM 5185 O O . ARG B 1 178 ? 126.780 150.145 137.500 1.00 83.36 176 ARG C O 1
ATOM 5193 N N . PHE B 1 179 ? 125.880 149.587 139.488 1.00 69.54 177 PHE C N 1
ATOM 5194 C CA . PHE B 1 179 ? 124.621 150.288 139.267 1.00 69.54 177 PHE C CA 1
ATOM 5195 C C . PHE B 1 179 ? 124.789 151.716 138.767 1.00 69.54 177 PHE C C 1
ATOM 5196 O O . PHE B 1 179 ? 124.054 152.157 137.886 1.00 69.54 177 PHE C O 1
ATOM 5204 N N . GLU B 1 180 ? 125.757 152.439 139.317 1.00 82.46 178 GLU C N 1
ATOM 5205 C CA . GLU B 1 180 ? 125.943 153.828 138.929 1.00 82.46 178 GLU C CA 1
ATOM 5206 C C . GLU B 1 180 ? 126.570 153.936 137.550 1.00 82.46 178 GLU C C 1
ATOM 5207 O O . GLU B 1 180 ? 126.213 154.823 136.768 1.00 82.46 178 GLU C O 1
ATOM 5213 N N . HIS B 1 181 ? 127.511 153.045 137.234 1.00 87.39 179 HIS C N 1
ATOM 5214 C CA . HIS B 1 181 ? 128.105 153.059 135.901 1.00 87.39 179 HIS C CA 1
ATOM 5215 C C . HIS B 1 181 ? 127.045 152.837 134.832 1.00 87.39 179 HIS C C 1
ATOM 5216 O O . HIS B 1 181 ? 127.054 153.499 133.788 1.00 87.39 179 HIS C O 1
ATOM 5223 N N . SER B 1 182 ? 126.121 151.909 135.078 1.00 82.91 180 SER C N 1
ATOM 5224 C CA . SER B 1 182 ? 125.003 151.704 134.171 1.00 82.91 180 SER C CA 1
ATOM 5225 C C . SER B 1 182 ? 124.188 152.977 134.029 1.00 82.91 180 SER C C 1
ATOM 5226 O O . SER B 1 182 ? 123.915 153.432 132.914 1.00 82.91 180 SER C O 1
ATOM 5228 N N . TRP B 1 183 ? 123.812 153.581 135.159 1.00 88.32 181 TRP C N 1
ATOM 5229 C CA . TRP B 1 183 ? 123.055 154.828 135.114 1.00 88.32 181 TRP C CA 1
ATOM 5230 C C . TRP B 1 183 ? 123.748 155.890 134.277 1.00 88.32 181 TRP C C 1
ATOM 5231 O O . TRP B 1 183 ? 123.109 156.869 133.880 1.00 88.32 181 TRP C O 1
ATOM 5242 N N . ARG B 1 184 ? 125.030 155.710 133.980 1.00 85.07 182 ARG C N 1
ATOM 5243 C CA . ARG B 1 184 ? 125.813 156.699 133.260 1.00 85.07 182 ARG C CA 1
ATOM 5244 C C . ARG B 1 184 ? 125.984 156.383 131.783 1.00 85.07 182 ARG C C 1
ATOM 5245 O O . ARG B 1 184 ? 125.777 157.263 130.946 1.00 85.07 182 ARG C O 1
ATOM 5253 N N . GLU B 1 185 ? 126.351 155.149 131.435 1.00 88.13 183 GLU C N 1
ATOM 5254 C CA . GLU B 1 185 ? 126.683 154.861 130.042 1.00 88.13 183 GLU C CA 1
ATOM 5255 C C . GLU B 1 185 ? 125.457 154.979 129.147 1.00 88.13 183 GLU C C 1
ATOM 5256 O O . GLU B 1 185 ? 125.567 155.367 127.978 1.00 88.13 183 GLU C O 1
ATOM 5262 N N . ASP B 1 186 ? 124.289 154.623 129.674 1.00 89.49 184 ASP C N 1
ATOM 5263 C CA . ASP B 1 186 ? 123.033 154.920 128.997 1.00 89.49 184 ASP C CA 1
ATOM 5264 C C . ASP B 1 186 ? 122.961 156.381 128.569 1.00 89.49 184 ASP C C 1
ATOM 5265 O O . ASP B 1 186 ? 122.603 156.690 127.428 1.00 89.49 184 ASP C O 1
ATOM 5270 N N . ARG B 1 187 ? 123.292 157.297 129.485 1.00 86.96 185 ARG C N 1
ATOM 5271 C CA . ARG B 1 187 ? 123.251 158.720 129.167 1.00 86.96 185 ARG C CA 1
ATOM 5272 C C . ARG B 1 187 ? 124.117 159.038 127.960 1.00 86.96 185 ARG C C 1
ATOM 5273 O O . ARG B 1 187 ? 123.709 159.794 127.072 1.00 86.96 185 ARG C O 1
ATOM 5281 N N . TRP B 1 188 ? 125.319 158.472 127.910 1.00 88.32 186 TRP C N 1
ATOM 5282 C CA . TRP B 1 188 ? 126.240 158.854 126.852 1.00 88.32 186 TRP C CA 1
ATOM 5283 C C . TRP B 1 188 ? 125.871 158.208 125.527 1.00 88.32 186 TRP C C 1
ATOM 5284 O O . TRP B 1 188 ? 126.001 158.841 124.477 1.00 88.32 186 TRP C O 1
ATOM 5295 N N . ASN B 1 189 ? 125.394 156.964 125.549 1.00 87.39 187 ASN C N 1
ATOM 5296 C CA . ASN B 1 189 ? 124.831 156.396 124.330 1.00 87.39 187 ASN C CA 1
ATOM 5297 C C . ASN B 1 189 ? 123.677 157.252 123.827 1.00 87.39 187 ASN C C 1
ATOM 5298 O O . ASN B 1 189 ? 123.538 157.484 122.619 1.00 87.39 187 ASN C O 1
ATOM 5303 N N . LEU B 1 190 ? 122.865 157.764 124.751 1.00 86.82 188 LEU C N 1
ATOM 5304 C CA . LEU B 1 190 ? 121.728 158.591 124.373 1.00 86.82 188 LEU C CA 1
ATOM 5305 C C . LEU B 1 190 ? 122.187 159.883 123.710 1.00 86.82 188 LEU C C 1
ATOM 5306 O O . LEU B 1 190 ? 121.681 160.262 122.650 1.00 86.82 188 LEU C O 1
ATOM 5311 N N . VAL B 1 191 ? 123.139 160.583 124.331 1.00 92.42 189 VAL C N 1
ATOM 5312 C CA . VAL B 1 191 ? 123.574 161.852 123.755 1.00 92.42 189 VAL C CA 1
ATOM 5313 C C . VAL B 1 191 ? 124.322 161.617 122.456 1.00 92.42 189 VAL C C 1
ATOM 5314 O O . VAL B 1 191 ? 124.277 162.455 121.551 1.00 92.42 189 VAL C O 1
ATOM 5318 N N . GLU B 1 192 ? 125.014 160.486 122.326 1.00 98.73 190 GLU C N 1
ATOM 5319 C CA . GLU B 1 192 ? 125.672 160.185 121.062 1.00 98.73 190 GLU C CA 1
ATOM 5320 C C . GLU B 1 192 ? 124.645 159.974 119.959 1.00 98.73 190 GLU C C 1
ATOM 5321 O O . GLU B 1 192 ? 124.796 160.492 118.847 1.00 98.73 190 GLU C O 1
ATOM 5327 N N . ALA B 1 193 ? 123.574 159.235 120.259 1.00 98.45 191 ALA C N 1
ATOM 5328 C CA . ALA B 1 193 ? 122.519 159.050 119.269 1.00 98.45 191 ALA C CA 1
ATOM 5329 C C . ALA B 1 193 ? 121.838 160.371 118.941 1.00 98.45 191 ALA C C 1
ATOM 5330 O O . ALA B 1 193 ? 121.481 160.626 117.785 1.00 98.45 191 ALA C O 1
ATOM 5332 N N . LEU B 1 194 ? 121.663 161.232 119.943 1.00 101.36 192 LEU C N 1
ATOM 5333 C CA . LEU B 1 194 ? 121.029 162.525 119.709 1.00 101.36 192 LEU C CA 1
ATOM 5334 C C . LEU B 1 194 ? 121.891 163.410 118.821 1.00 101.36 192 LEU C C 1
ATOM 5335 O O . LEU B 1 194 ? 121.382 164.078 117.915 1.00 101.36 192 LEU C O 1
ATOM 5340 N N . GLN B 1 195 ? 123.196 163.450 119.085 1.00 107.54 193 GLN C N 1
ATOM 5341 C CA . GLN B 1 195 ? 124.095 164.208 118.227 1.00 107.54 193 GLN C CA 1
ATOM 5342 C C . GLN B 1 195 ? 124.088 163.655 116.811 1.00 107.54 193 GLN C C 1
ATOM 5343 O O . GLN B 1 195 ? 124.032 164.419 115.838 1.00 107.54 193 GLN C O 1
ATOM 5349 N N . GLU B 1 196 ? 124.146 162.328 116.677 1.00 112.17 194 GLU C N 1
ATOM 5350 C CA . GLU B 1 196 ? 124.071 161.709 115.360 1.00 112.17 194 GLU C CA 1
ATOM 5351 C C . GLU B 1 196 ? 122.806 162.132 114.630 1.00 112.17 194 GLU C C 1
ATOM 5352 O O . GLU B 1 196 ? 122.844 162.471 113.445 1.00 112.17 194 GLU C O 1
ATOM 5358 N N . LYS B 1 197 ? 121.676 162.130 115.334 1.00 111.89 195 LYS C N 1
ATOM 5359 C CA . LYS B 1 197 ? 120.414 162.502 114.706 1.00 111.89 195 LYS C CA 1
ATOM 5360 C C . LYS B 1 197 ? 120.417 163.970 114.294 1.00 111.89 195 LYS C C 1
ATOM 5361 O O . LYS B 1 197 ? 120.088 164.308 113.152 1.00 111.89 195 LYS C O 1
ATOM 5367 N N . ARG B 1 198 ? 120.798 164.858 115.215 1.00 114.27 196 ARG C N 1
ATOM 5368 C CA . ARG B 1 198 ? 120.694 166.290 114.957 1.00 114.27 196 ARG C CA 1
ATOM 5369 C C . ARG B 1 198 ? 121.661 166.753 113.877 1.00 114.27 196 ARG C C 1
ATOM 5370 O O . ARG B 1 198 ? 121.334 167.666 113.113 1.00 114.27 196 ARG C O 1
ATOM 5378 N N . LYS B 1 199 ? 122.845 166.149 113.790 1.00 118.47 197 LYS C N 1
ATOM 5379 C CA . LYS B 1 199 ? 123.798 166.573 112.776 1.00 118.47 197 LYS C CA 1
ATOM 5380 C C . LYS B 1 199 ? 123.652 165.785 111.486 1.00 118.47 197 LYS C C 1
ATOM 5381 O O . LYS B 1 199 ? 124.133 166.229 110.438 1.00 118.47 197 LYS C O 1
ATOM 5387 N N . SER B 1 200 ? 122.999 164.626 111.543 1.00 128.33 198 SER C N 1
ATOM 5388 C CA . SER B 1 200 ? 122.598 163.879 110.359 1.00 128.33 198 SER C CA 1
ATOM 5389 C C . SER B 1 200 ? 121.093 163.949 110.138 1.00 128.33 198 SER C C 1
ATOM 5390 O O . SER B 1 200 ? 120.474 162.951 109.751 1.00 128.33 198 SER C O 1
ATOM 5393 N N . ASP B 1 201 ? 120.493 165.109 110.405 1.00 134.38 199 ASP C N 1
ATOM 5394 C CA . ASP B 1 201 ? 119.057 165.279 110.227 1.00 134.38 199 ASP C CA 1
ATOM 5395 C C . ASP B 1 201 ? 118.634 164.966 108.797 1.00 134.38 199 ASP C C 1
ATOM 5396 O O . ASP B 1 201 ? 117.883 164.014 108.554 1.00 134.38 199 ASP C O 1
ATOM 5401 N N . SER B 1 202 ? 119.120 165.750 107.839 1.00 138.17 200 SER C N 1
ATOM 5402 C CA . SER B 1 202 ? 118.801 165.570 106.422 1.00 138.17 200 SER C CA 1
ATOM 5403 C C . SER B 1 202 ? 117.294 165.525 106.168 1.00 138.17 200 SER C C 1
ATOM 5404 O O . SER B 1 202 ? 116.701 164.452 106.074 1.00 138.17 200 SER C O 1
ATOM 5406 N N . LYS B 1 207 ? 109.806 168.405 110.679 1.00 146.85 205 LYS C N 1
ATOM 5407 C CA . LYS B 1 207 ? 110.317 169.745 110.944 1.00 146.85 205 LYS C CA 1
ATOM 5408 C C . LYS B 1 207 ? 110.367 170.044 112.441 1.00 146.85 205 LYS C C 1
ATOM 5409 O O . LYS B 1 207 ? 109.470 169.646 113.190 1.00 146.85 205 LYS C O 1
ATOM 5415 N N . THR B 1 208 ? 111.466 170.682 112.848 1.00 145.05 206 THR C N 1
ATOM 5416 C CA . THR B 1 208 ? 111.779 171.130 114.218 1.00 145.05 206 THR C CA 1
ATOM 5417 C C . THR B 1 208 ? 112.194 170.022 115.188 1.00 145.05 206 THR C C 1
ATOM 5418 O O . THR B 1 208 ? 112.359 170.270 116.381 1.00 145.05 206 THR C O 1
ATOM 5422 N N . GLU B 1 209 ? 112.370 168.806 114.679 1.00 140.70 207 GLU C N 1
ATOM 5423 C CA . GLU B 1 209 ? 112.819 167.696 115.513 1.00 140.70 207 GLU C CA 1
ATOM 5424 C C . GLU B 1 209 ? 114.236 167.973 116.002 1.00 140.70 207 GLU C C 1
ATOM 5425 O O . GLU B 1 209 ? 114.570 167.735 117.162 1.00 140.70 207 GLU C O 1
ATOM 5431 N N . LYS B 1 210 ? 115.051 168.499 115.101 1.00 136.47 208 LYS C N 1
ATOM 5432 C CA . LYS B 1 210 ? 116.434 168.813 115.408 1.00 136.47 208 LYS C CA 1
ATOM 5433 C C . LYS B 1 210 ? 116.525 169.868 116.502 1.00 136.47 208 LYS C C 1
ATOM 5434 O O . LYS B 1 210 ? 117.368 169.776 117.394 1.00 136.47 208 LYS C O 1
ATOM 5440 N N . ARG B 1 211 ? 115.648 170.864 116.443 1.00 133.92 209 ARG C N 1
ATOM 5441 C CA . ARG B 1 211 ? 115.677 171.933 117.434 1.00 133.92 209 ARG C CA 1
ATOM 5442 C C . ARG B 1 211 ? 115.513 171.375 118.840 1.00 133.92 209 ARG C C 1
ATOM 5443 O O . ARG B 1 211 ? 116.199 171.807 119.765 1.00 133.92 209 ARG C O 1
ATOM 5451 N N . LEU B 1 212 ? 114.611 170.412 119.002 1.00 127.16 210 LEU C N 1
ATOM 5452 C CA . LEU B 1 212 ? 114.405 169.799 120.304 1.00 127.16 210 LEU C CA 1
ATOM 5453 C C . LEU B 1 212 ? 115.723 169.183 120.739 1.00 127.16 210 LEU C C 1
ATOM 5454 O O . LEU B 1 212 ? 116.248 169.491 121.808 1.00 127.16 210 LEU C O 1
ATOM 5459 N N . ALA B 1 213 ? 116.259 168.315 119.890 1.00 125.67 211 ALA C N 1
ATOM 5460 C CA . ALA B 1 213 ? 117.523 167.654 120.182 1.00 125.67 211 ALA C CA 1
ATOM 5461 C C . ALA B 1 213 ? 118.516 168.625 120.799 1.00 125.67 211 ALA C C 1
ATOM 5462 O O . ALA B 1 213 ? 119.122 168.338 121.834 1.00 125.67 211 ALA C O 1
ATOM 5464 N N . ASP B 1 214 ? 118.703 169.773 120.161 1.00 131.60 212 ASP C N 1
ATOM 5465 C CA . ASP B 1 214 ? 119.663 170.732 120.681 1.00 131.60 212 ASP C CA 1
ATOM 5466 C C . ASP B 1 214 ? 119.246 171.185 122.066 1.00 131.60 212 ASP C C 1
ATOM 5467 O O . ASP B 1 214 ? 120.074 171.285 122.968 1.00 131.60 212 ASP C O 1
ATOM 5472 N N . LEU B 1 215 ? 117.960 171.457 122.246 1.00 128.33 213 LEU C N 1
ATOM 5473 C CA . LEU B 1 215 ? 117.496 171.855 123.561 1.00 128.33 213 LEU C CA 1
ATOM 5474 C C . LEU B 1 215 ? 117.693 170.693 124.523 1.00 128.33 213 LEU C C 1
ATOM 5475 O O . LEU B 1 215 ? 118.180 170.873 125.636 1.00 128.33 213 LEU C O 1
ATOM 5480 N N . LEU B 1 216 ? 117.335 169.493 124.071 1.00 30.00 214 LEU C N 1
ATOM 5481 C CA . LEU B 1 216 ? 117.473 168.285 124.879 1.00 30.00 214 LEU C CA 1
ATOM 5482 C C . LEU B 1 216 ? 118.925 167.950 125.195 1.00 30.00 214 LEU C C 1
ATOM 5483 O O . LEU B 1 216 ? 119.256 167.576 126.321 1.00 30.00 214 LEU C O 1
ATOM 5488 N N . LEU B 1 217 ? 119.793 168.097 124.200 1.00 109.94 215 LEU C N 1
ATOM 5489 C CA . LEU B 1 217 ? 121.214 167.809 124.375 1.00 109.94 215 LEU C CA 1
ATOM 5490 C C . LEU B 1 217 ? 121.842 168.755 125.394 1.00 109.94 215 LEU C C 1
ATOM 5491 O O . LEU B 1 217 ? 122.684 168.349 126.194 1.00 109.94 215 LEU C O 1
ATOM 5496 N N . LYS B 1 218 ? 121.419 170.015 125.365 1.00 110.63 216 LYS C N 1
ATOM 5497 C CA . LYS B 1 218 ? 121.924 171.028 126.280 1.00 110.63 216 LYS C CA 1
ATOM 5498 C C . LYS B 1 218 ? 121.605 170.683 127.730 1.00 110.63 216 LYS C C 1
ATOM 5499 O O . LYS B 1 218 ? 122.423 170.912 128.619 1.00 110.63 216 LYS C O 1
ATOM 5505 N N . LYS B 1 219 ? 120.421 170.129 127.969 1.00 108.83 217 LYS C N 1
ATOM 5506 C CA . LYS B 1 219 ? 120.028 169.776 129.323 1.00 108.83 217 LYS C CA 1
ATOM 5507 C C . LYS B 1 219 ? 121.008 168.762 129.881 1.00 108.83 217 LYS C C 1
ATOM 5508 O O . LYS B 1 219 ? 121.385 168.832 131.049 1.00 108.83 217 LYS C O 1
ATOM 5514 N N . LEU B 1 220 ? 121.424 167.815 129.050 1.00 102.67 218 LEU C N 1
ATOM 5515 C CA . LEU B 1 220 ? 122.368 166.811 129.513 1.00 102.67 218 LEU C CA 1
ATOM 5516 C C . LEU B 1 220 ? 123.803 167.315 129.505 1.00 102.67 218 LEU C C 1
ATOM 5517 O O . LEU B 1 220 ? 124.711 166.575 129.893 1.00 102.67 218 LEU C O 1
ATOM 5522 N N . THR B 1 221 ? 124.028 168.550 129.076 1.00 104.28 219 THR C N 1
ATOM 5523 C CA . THR B 1 221 ? 125.368 169.101 129.030 1.00 104.28 219 THR C CA 1
ATOM 5524 C C . THR B 1 221 ? 125.914 169.454 130.398 1.00 104.28 219 THR C C 1
ATOM 5525 O O . THR B 1 221 ? 125.945 168.617 131.299 1.00 104.28 219 THR C O 1
ATOM 5529 N N . PHE B 1 226 ? 120.592 174.940 135.674 1.00 123.19 224 PHE C N 1
ATOM 5530 C CA . PHE B 1 226 ? 120.095 175.822 134.625 1.00 123.19 224 PHE C CA 1
ATOM 5531 C C . PHE B 1 226 ? 118.643 175.508 134.296 1.00 123.19 224 PHE C C 1
ATOM 5532 O O . PHE B 1 226 ? 118.043 174.614 134.892 1.00 123.19 224 PHE C O 1
ATOM 5534 N N . ASN B 1 227 ? 118.079 176.253 133.344 1.00 135.55 225 ASN C N 1
ATOM 5535 C CA . ASN B 1 227 ? 116.693 176.037 132.932 1.00 135.55 225 ASN C CA 1
ATOM 5536 C C . ASN B 1 227 ? 116.562 176.494 131.481 1.00 135.55 225 ASN C C 1
ATOM 5537 O O . ASN B 1 227 ? 116.416 177.691 131.221 1.00 135.55 225 ASN C O 1
ATOM 5539 N N . GLY B 1 228 ? 116.607 175.541 130.554 1.00 140.32 226 GLY C N 1
ATOM 5540 C CA . GLY B 1 228 ? 116.407 175.885 129.162 1.00 140.32 226 GLY C CA 1
ATOM 5541 C C . GLY B 1 228 ? 114.997 176.370 128.910 1.00 140.32 226 GLY C C 1
ATOM 5542 O O . GLY B 1 228 ? 114.786 177.569 128.702 1.00 140.32 226 GLY C O 1
ATOM 5543 N N . LYS B 1 229 ? 114.030 175.451 128.962 1.00 150.22 227 LYS C N 1
ATOM 5544 C CA . LYS B 1 229 ? 112.599 175.750 128.836 1.00 150.22 227 LYS C CA 1
ATOM 5545 C C . LYS B 1 229 ? 112.341 176.825 127.782 1.00 150.22 227 LYS C C 1
ATOM 5546 O O . LYS B 1 229 ? 111.503 177.713 127.945 1.00 150.22 227 LYS C O 1
ATOM 5548 N N . LEU B 1 230 ? 113.087 176.734 126.684 1.00 155.03 228 LEU C N 1
ATOM 5549 C CA . LEU B 1 230 ? 113.178 177.831 125.730 1.00 155.03 228 LEU C CA 1
ATOM 5550 C C . LEU B 1 230 ? 111.860 178.143 125.036 1.00 155.03 228 LEU C C 1
ATOM 5551 O O . LEU B 1 230 ? 111.305 179.230 125.218 1.00 155.03 228 LEU C O 1
ATOM 5553 N N . PHE B 1 231 ? 111.341 177.203 124.255 1.00 162.80 229 PHE C N 1
ATOM 5554 C CA . PHE B 1 231 ? 110.323 177.578 123.285 1.00 162.80 229 PHE C CA 1
ATOM 5555 C C . PHE B 1 231 ? 109.060 176.734 123.393 1.00 162.80 229 PHE C C 1
ATOM 5556 O O . PHE B 1 231 ? 109.085 175.635 123.959 1.00 162.80 229 PHE C O 1
ATOM 5564 N N . PRO B 1 232 ? 107.942 177.213 122.847 1.00 162.36 230 PRO C N 1
ATOM 5565 C CA . PRO B 1 232 ? 106.751 176.366 122.717 1.00 162.36 230 PRO C CA 1
ATOM 5566 C C . PRO B 1 232 ? 106.839 175.464 121.501 1.00 162.36 230 PRO C C 1
ATOM 5567 O O . PRO B 1 232 ? 105.812 175.003 120.994 1.00 162.36 230 PRO C O 1
ATOM 5571 N N . SER B 1 233 ? 108.058 175.264 120.995 1.00 165.72 231 SER C N 1
ATOM 5572 C CA . SER B 1 233 ? 108.330 174.347 119.894 1.00 165.72 231 SER C CA 1
ATOM 5573 C C . SER B 1 233 ? 107.586 173.036 120.097 1.00 165.72 231 SER C C 1
ATOM 5574 O O . SER B 1 233 ? 107.109 172.428 119.134 1.00 165.72 231 SER C O 1
ATOM 5576 N N . SER B 1 234 ? 107.482 172.596 121.344 1.00 169.04 232 SER C N 1
ATOM 5577 C CA . SER B 1 234 ? 106.516 171.562 121.688 1.00 169.04 232 SER C CA 1
ATOM 5578 C C . SER B 1 234 ? 105.140 172.204 121.630 1.00 169.04 232 SER C C 1
ATOM 5579 O O . SER B 1 234 ? 104.683 172.810 122.602 1.00 169.04 232 SER C O 1
ATOM 5581 N N . ILE B 1 235 ? 104.483 172.087 120.472 1.00 176.97 233 ILE C N 1
ATOM 5582 C CA . ILE B 1 235 ? 103.221 172.787 120.237 1.00 176.97 233 ILE C CA 1
ATOM 5583 C C . ILE B 1 235 ? 102.186 172.423 121.289 1.00 176.97 233 ILE C C 1
ATOM 5584 O O . ILE B 1 235 ? 101.245 173.188 121.535 1.00 176.97 233 ILE C O 1
ATOM 5586 N N . LEU B 1 236 ? 102.338 171.264 121.931 1.00 173.94 234 LEU C N 1
ATOM 5587 C CA . LEU B 1 236 ? 101.534 170.869 123.086 1.00 173.94 234 LEU C CA 1
ATOM 5588 C C . LEU B 1 236 ? 100.046 170.812 122.732 1.00 173.94 234 LEU C C 1
ATOM 5589 O O . LEU B 1 236 ? 99.228 171.600 123.208 1.00 173.94 234 LEU C O 1
ATOM 5591 N N . LEU B 1 237 ? 99.715 169.848 121.872 1.00 165.97 235 LEU C N 1
ATOM 5592 C CA . LEU B 1 237 ? 98.316 169.624 121.543 1.00 165.97 235 LEU C CA 1
ATOM 5593 C C . LEU B 1 237 ? 97.593 169.219 122.817 1.00 165.97 235 LEU C C 1
ATOM 5594 O O . LEU B 1 237 ? 97.723 168.083 123.281 1.00 165.97 235 LEU C O 1
ATOM 5596 N N . GLY B 1 238 ? 96.815 170.144 123.375 1.00 166.97 236 GLY C N 1
ATOM 5597 C CA . GLY B 1 238 ? 96.377 170.042 124.754 1.00 166.97 236 GLY C CA 1
ATOM 5598 C C . GLY B 1 238 ? 95.085 169.268 124.925 1.00 166.97 236 GLY C C 1
ATOM 5599 O O . GLY B 1 238 ? 94.074 169.575 124.289 1.00 166.97 236 GLY C O 1
ATOM 5600 N N . SER B 1 239 ? 95.128 168.260 125.788 1.00 175.68 237 SER C N 1
ATOM 5601 C CA . SER B 1 239 ? 93.936 167.554 126.221 1.00 175.68 237 SER C CA 1
ATOM 5602 C C . SER B 1 239 ? 93.410 168.219 127.491 1.00 175.68 237 SER C C 1
ATOM 5603 O O . SER B 1 239 ? 93.827 169.320 127.858 1.00 175.68 237 SER C O 1
ATOM 5605 N N . LYS B 1 240 ? 92.484 167.557 128.178 1.00 180.93 238 LYS C N 1
ATOM 5606 C CA . LYS B 1 240 ? 91.868 168.129 129.366 1.00 180.93 238 LYS C CA 1
ATOM 5607 C C . LYS B 1 240 ? 92.894 168.261 130.491 1.00 180.93 238 LYS C C 1
ATOM 5608 O O . LYS B 1 240 ? 94.045 167.825 130.385 1.00 180.93 238 LYS C O 1
ATOM 5610 N N . ASP B 1 241 ? 92.463 168.875 131.587 1.00 181.26 239 ASP C N 1
ATOM 5611 C CA . ASP B 1 241 ? 93.325 169.078 132.742 1.00 181.26 239 ASP C CA 1
ATOM 5612 C C . ASP B 1 241 ? 92.511 169.195 134.026 1.00 181.26 239 ASP C C 1
ATOM 5613 O O . ASP B 1 241 ? 93.062 169.149 135.127 1.00 181.26 239 ASP C O 1
ATOM 5615 N N . ASP B 1 272 ? 104.178 178.651 137.176 1.00 155.82 270 ASP C N 1
ATOM 5616 C CA . ASP B 1 272 ? 103.894 178.650 135.746 1.00 155.82 270 ASP C CA 1
ATOM 5617 C C . ASP B 1 272 ? 103.308 179.984 135.292 1.00 155.82 270 ASP C C 1
ATOM 5618 O O . ASP B 1 272 ? 102.588 180.045 134.296 1.00 155.82 270 ASP C O 1
ATOM 5620 N N . LEU B 1 273 ? 103.503 181.038 136.080 1.00 161.98 271 LEU C N 1
ATOM 5621 C CA . LEU B 1 273 ? 102.938 182.339 135.713 1.00 161.98 271 LEU C CA 1
ATOM 5622 C C . LEU B 1 273 ? 103.920 183.479 135.437 1.00 161.98 271 LEU C C 1
ATOM 5623 O O . LEU B 1 273 ? 103.566 184.444 134.762 1.00 161.98 271 LEU C O 1
ATOM 5625 N N . GLU B 1 274 ? 105.141 183.381 135.954 1.00 161.98 272 GLU C N 1
ATOM 5626 C CA . GLU B 1 274 ? 106.119 184.448 135.754 1.00 161.98 272 GLU C CA 1
ATOM 5627 C C . GLU B 1 274 ? 107.565 183.968 135.743 1.00 161.98 272 GLU C C 1
ATOM 5628 O O . GLU B 1 274 ? 107.872 182.900 136.270 1.00 161.98 272 GLU C O 1
ATOM 5630 N N . PRO B 1 275 ? 108.462 184.765 135.140 1.00 159.03 273 PRO C N 1
ATOM 5631 C CA . PRO B 1 275 ? 109.889 184.439 135.070 1.00 159.03 273 PRO C CA 1
ATOM 5632 C C . PRO B 1 275 ? 110.621 184.888 136.330 1.00 159.03 273 PRO C C 1
ATOM 5633 O O . PRO B 1 275 ? 111.442 185.802 136.287 1.00 159.03 273 PRO C O 1
ATOM 5637 N N . LEU B 1 276 ? 110.323 184.224 137.441 1.00 154.39 274 LEU C N 1
ATOM 5638 C CA . LEU B 1 276 ? 110.928 184.516 138.735 1.00 154.39 274 LEU C CA 1
ATOM 5639 C C . LEU B 1 276 ? 111.270 183.189 139.403 1.00 154.39 274 LEU C C 1
ATOM 5640 O O . LEU B 1 276 ? 110.732 182.148 139.012 1.00 154.39 274 LEU C O 1
ATOM 5645 N N . SER B 1 277 ? 112.179 183.217 140.381 1.00 147.95 275 SER C N 1
ATOM 5646 C CA . SER B 1 277 ? 112.613 182.005 141.085 1.00 147.95 275 SER C CA 1
ATOM 5647 C C . SER B 1 277 ? 113.078 180.959 140.078 1.00 147.95 275 SER C C 1
ATOM 5648 O O . SER B 1 277 ? 112.650 179.807 140.107 1.00 147.95 275 SER C O 1
ATOM 5651 N N . SER B 1 278 ? 113.963 181.394 139.184 1.00 145.14 276 SER C N 1
ATOM 5652 C CA . SER B 1 278 ? 114.515 180.569 138.116 1.00 145.14 276 SER C CA 1
ATOM 5653 C C . SER B 1 278 ? 115.281 179.361 138.640 1.00 145.14 276 SER C C 1
ATOM 5654 O O . SER B 1 278 ? 115.246 178.290 138.035 1.00 145.14 276 SER C O 1
ATOM 5657 N N . GLU B 1 279 ? 115.941 179.609 139.775 1.00 140.23 277 GLU C N 1
ATOM 5658 C CA . GLU B 1 279 ? 116.801 178.689 140.522 1.00 140.23 277 GLU C CA 1
ATOM 5659 C C . GLU B 1 279 ? 115.997 177.564 141.136 1.00 140.23 277 GLU C C 1
ATOM 5660 O O . GLU B 1 279 ? 116.547 176.575 141.615 1.00 140.23 277 GLU C O 1
ATOM 5663 N N . ILE B 1 280 ? 114.681 177.732 141.074 1.00 133.04 278 ILE C N 1
ATOM 5664 C CA . ILE B 1 280 ? 113.721 176.751 141.572 1.00 133.04 278 ILE C CA 1
ATOM 5665 C C . ILE B 1 280 ? 113.522 175.644 140.531 1.00 133.04 278 ILE C C 1
ATOM 5666 O O . ILE B 1 280 ? 112.736 174.722 140.731 1.00 133.04 278 ILE C O 1
ATOM 5671 N N . SER B 1 281 ? 114.251 175.753 139.419 1.00 128.41 279 SER C N 1
ATOM 5672 C CA . SER B 1 281 ? 114.225 174.812 138.311 1.00 128.41 279 SER C CA 1
ATOM 5673 C C . SER B 1 281 ? 115.192 173.643 138.514 1.00 128.41 279 SER C C 1
ATOM 5674 O O . SER B 1 281 ? 115.326 172.796 137.630 1.00 128.41 279 SER C O 1
ATOM 5677 N N . SER B 1 282 ? 115.881 173.617 139.656 1.00 123.73 280 SER C N 1
ATOM 5678 C CA . SER B 1 282 ? 116.800 172.541 139.973 1.00 123.73 280 SER C CA 1
ATOM 5679 C C . SER B 1 282 ? 115.924 171.306 139.965 1.00 123.73 280 SER C C 1
ATOM 5680 O O . SER B 1 282 ? 116.323 170.260 139.453 1.00 123.73 280 SER C O 1
ATOM 5683 N N . LEU B 1 283 ? 114.719 171.417 140.520 1.00 115.35 281 LEU C N 1
ATOM 5684 C CA . LEU B 1 283 ? 113.812 170.280 140.415 1.00 115.35 281 LEU C CA 1
ATOM 5685 C C . LEU B 1 283 ? 114.242 169.338 139.302 1.00 115.35 281 LEU C C 1
ATOM 5686 O O . LEU B 1 283 ? 114.120 168.114 139.427 1.00 115.35 281 LEU C O 1
ATOM 5691 N N . LEU B 1 284 ? 114.769 169.893 138.209 1.00 118.07 282 LEU C N 1
ATOM 5692 C CA . LEU B 1 284 ? 115.177 169.095 137.062 1.00 118.07 282 LEU C CA 1
ATOM 5693 C C . LEU B 1 284 ? 116.293 168.116 137.389 1.00 118.07 282 LEU C C 1
ATOM 5694 O O . LEU B 1 284 ? 116.654 167.307 136.528 1.00 118.07 282 LEU C O 1
ATOM 5699 N N . ALA B 1 285 ? 116.850 168.169 138.595 1.00 114.40 283 ALA C N 1
ATOM 5700 C CA . ALA B 1 285 ? 117.928 167.278 139.000 1.00 114.40 283 ALA C CA 1
ATOM 5701 C C . ALA B 1 285 ? 117.518 166.413 140.185 1.00 114.40 283 ALA C C 1
ATOM 5702 O O . ALA B 1 285 ? 118.362 165.995 140.979 1.00 114.40 283 ALA C O 1
ATOM 5704 N N . LEU B 1 286 ? 116.225 166.143 140.321 1.00 107.05 284 LEU C N 1
ATOM 5705 C CA . LEU B 1 286 ? 115.702 165.315 141.403 1.00 107.05 284 LEU C CA 1
ATOM 5706 C C . LEU B 1 286 ? 115.034 164.106 140.759 1.00 107.05 284 LEU C C 1
ATOM 5707 O O . LEU B 1 286 ? 113.837 164.126 140.464 1.00 107.05 284 LEU C O 1
ATOM 5712 N N . CYS B 1 287 ? 115.817 163.054 140.541 1.00 86.70 285 CYS C N 1
ATOM 5713 C CA . CYS B 1 287 ? 115.380 161.874 139.809 1.00 86.70 285 CYS C CA 1
ATOM 5714 C C . CYS B 1 287 ? 115.180 160.703 140.761 1.00 86.70 285 CYS C C 1
ATOM 5715 O O . CYS B 1 287 ? 116.055 160.401 141.575 1.00 86.70 285 CYS C O 1
ATOM 5718 N N . HIS B 1 288 ? 114.017 160.064 140.663 1.00 69.02 286 HIS C N 1
ATOM 5719 C CA . HIS B 1 288 ? 113.690 158.889 141.457 1.00 69.02 286 HIS C CA 1
ATOM 5720 C C . HIS B 1 288 ? 112.380 158.325 140.933 1.00 69.02 286 HIS C C 1
ATOM 5721 O O . HIS B 1 288 ? 111.484 159.084 140.568 1.00 69.02 286 HIS C O 1
ATOM 5728 N N . SER B 1 289 ? 112.276 157.009 140.902 1.00 67.66 287 SER C N 1
ATOM 5729 C CA . SER B 1 289 ? 111.068 156.398 140.360 1.00 67.66 287 SER C CA 1
ATOM 5730 C C . SER B 1 289 ? 109.913 156.452 141.296 1.00 67.66 287 SER C C 1
ATOM 5731 O O . SER B 1 289 ? 108.920 155.769 141.048 1.00 67.66 287 SER C O 1
ATOM 5734 N N . ASN B 1 290 ? 109.984 157.219 142.376 1.00 63.64 288 ASN C N 1
ATOM 5735 C CA . ASN B 1 290 ? 108.832 157.452 143.232 1.00 63.64 288 ASN C CA 1
ATOM 5736 C C . ASN B 1 290 ? 108.427 158.917 143.256 1.00 63.64 288 ASN C C 1
ATOM 5737 O O . ASN B 1 290 ? 107.723 159.340 144.175 1.00 63.64 288 ASN C O 1
ATOM 5742 N N . ILE B 1 291 ? 108.858 159.699 142.273 1.00 63.97 289 ILE C N 1
ATOM 5743 C CA . ILE B 1 291 ? 108.599 161.129 142.221 1.00 63.97 289 ILE C CA 1
ATOM 5744 C C . ILE B 1 291 ? 108.270 161.501 140.787 1.00 63.97 289 ILE C C 1
ATOM 5745 O O . ILE B 1 291 ? 109.103 161.320 139.892 1.00 63.97 289 ILE C O 1
ATOM 5750 N N . LEU B 1 292 ? 107.070 162.026 140.576 1.00 64.25 290 LEU C N 1
ATOM 5751 C CA . LEU B 1 292 ? 106.646 162.441 139.250 1.00 64.25 290 LEU C CA 1
ATOM 5752 C C . LEU B 1 292 ? 107.557 163.563 138.779 1.00 64.25 290 LEU C C 1
ATOM 5753 O O . LEU B 1 292 ? 107.315 164.731 139.069 1.00 64.25 290 LEU C O 1
ATOM 5758 N N . GLN B 1 293 ? 108.611 163.195 138.059 1.00 59.36 291 GLN C N 1
ATOM 5759 C CA . GLN B 1 293 ? 109.583 164.158 137.551 1.00 59.36 291 GLN C CA 1
ATOM 5760 C C . GLN B 1 293 ? 108.929 165.324 136.813 1.00 59.36 291 GLN C C 1
ATOM 5761 O O . GLN B 1 293 ? 109.404 166.459 136.881 1.00 59.36 291 GLN C O 1
ATOM 5764 N N . GLU B 1 311 ? 106.005 160.796 133.826 1.00 76.02 309 GLU C N 1
ATOM 5765 C CA . GLU B 1 311 ? 105.908 162.244 133.943 1.00 76.02 309 GLU C CA 1
ATOM 5766 C C . GLU B 1 311 ? 104.512 162.656 134.382 1.00 76.02 309 GLU C C 1
ATOM 5767 O O . GLU B 1 311 ? 104.321 163.732 134.945 1.00 76.02 309 GLU C O 1
ATOM 5773 N N . LEU B 1 312 ? 103.537 161.792 134.122 1.00 73.52 310 LEU C N 1
ATOM 5774 C CA . LEU B 1 312 ? 102.151 162.072 134.476 1.00 73.52 310 LEU C CA 1
ATOM 5775 C C . LEU B 1 312 ? 101.544 161.005 135.373 1.00 73.52 310 LEU C C 1
ATOM 5776 O O . LEU B 1 312 ? 101.785 159.815 135.187 1.00 73.52 310 LEU C O 1
ATOM 5781 N N . MET B 1 313 ? 100.736 161.440 136.334 1.00 81.02 311 MET C N 1
ATOM 5782 C CA . MET B 1 313 ? 100.082 160.512 137.255 1.00 81.02 311 MET C CA 1
ATOM 5783 C C . MET B 1 313 ? 98.719 160.118 136.705 1.00 81.02 311 MET C C 1
ATOM 5784 O O . MET B 1 313 ? 97.900 160.976 136.385 1.00 81.02 311 MET C O 1
ATOM 5789 N N . HIS B 1 314 ? 98.467 158.817 136.617 1.00 91.00 312 HIS C N 1
ATOM 5790 C CA . HIS B 1 314 ? 97.203 158.334 136.084 1.00 91.00 312 HIS C CA 1
ATOM 5791 C C . HIS B 1 314 ? 96.023 158.765 136.947 1.00 91.00 312 HIS C C 1
ATOM 5792 O O . HIS B 1 314 ? 94.999 159.212 136.436 1.00 91.00 312 HIS C O 1
ATOM 5799 N N . LYS B 1 315 ? 96.162 158.590 138.258 1.00 76.67 313 LYS C N 1
ATOM 5800 C CA . LYS B 1 315 ? 95.124 158.957 139.219 1.00 76.67 313 LYS C CA 1
ATOM 5801 C C . LYS B 1 315 ? 95.772 159.232 140.566 1.00 76.67 313 LYS C C 1
ATOM 5802 O O . LYS B 1 315 ? 96.902 158.812 140.800 1.00 76.67 313 LYS C O 1
ATOM 5808 N N . ASP B 1 316 ? 95.080 159.937 141.457 1.00 75.53 314 ASP C N 1
ATOM 5809 C CA . ASP B 1 316 ? 95.660 160.192 142.762 1.00 75.53 314 ASP C CA 1
ATOM 5810 C C . ASP B 1 316 ? 95.068 159.248 143.799 1.00 75.53 314 ASP C C 1
ATOM 5811 O O . ASP B 1 316 ? 94.355 158.293 143.480 1.00 75.53 314 ASP C O 1
ATOM 5814 N N . LEU B 1 317 ? 95.367 159.527 145.069 1.00 78.69 315 LEU C N 1
ATOM 5815 C CA . LEU B 1 317 ? 94.956 158.633 146.148 1.00 78.69 315 LEU C CA 1
ATOM 5816 C C . LEU B 1 317 ? 93.575 158.995 146.678 1.00 78.69 315 LEU C C 1
ATOM 5817 O O . LEU B 1 317 ? 92.668 158.156 146.688 1.00 78.69 315 LEU C O 1
ATOM 5822 N N . GLN B 1 318 ? 93.405 160.238 147.141 1.00 87.35 316 GLN C N 1
ATOM 5823 C CA . GLN B 1 318 ? 92.111 160.677 147.657 1.00 87.35 316 GLN C CA 1
ATOM 5824 C C . GLN B 1 318 ? 90.989 160.313 146.700 1.00 87.35 316 GLN C C 1
ATOM 5825 O O . GLN B 1 318 ? 89.907 159.892 147.127 1.00 87.35 316 GLN C O 1
ATOM 5827 N N . SER B 1 319 ? 91.232 160.462 145.400 1.00 89.92 317 SER C N 1
ATOM 5828 C CA . SER B 1 319 ? 90.295 159.959 144.406 1.00 89.92 317 SER C CA 1
ATOM 5829 C C . SER B 1 319 ? 90.051 158.471 144.603 1.00 89.92 317 SER C C 1
ATOM 5830 O O . SER B 1 319 ? 88.906 158.024 144.718 1.00 89.92 317 SER C O 1
ATOM 5833 N N . TYR B 1 320 ? 91.111 157.693 144.705 1.00 89.21 318 TYR C N 1
ATOM 5834 C CA . TYR B 1 320 ? 90.965 156.252 144.840 1.00 89.21 318 TYR C CA 1
ATOM 5835 C C . TYR B 1 320 ? 90.375 155.836 146.177 1.00 89.21 318 TYR C C 1
ATOM 5836 O O . TYR B 1 320 ? 90.041 154.670 146.374 1.00 89.21 318 TYR C O 1
ATOM 5845 N N . MET B 1 321 ? 90.247 156.781 147.098 1.00 93.86 319 MET C N 1
ATOM 5846 C CA . MET B 1 321 ? 89.867 156.412 148.456 1.00 93.86 319 MET C CA 1
ATOM 5847 C C . MET B 1 321 ? 88.355 156.286 148.594 1.00 93.86 319 MET C C 1
ATOM 5848 O O . MET B 1 321 ? 87.837 155.210 148.911 1.00 93.86 319 MET C O 1
ATOM 5851 N N . LYS B 1 322 ? 87.629 157.374 148.333 1.00 98.10 320 LYS C N 1
ATOM 5852 C CA . LYS B 1 322 ? 86.221 157.560 148.695 1.00 98.10 320 LYS C CA 1
ATOM 5853 C C . LYS B 1 322 ? 85.302 156.470 148.201 1.00 98.10 320 LYS C C 1
ATOM 5854 O O . LYS B 1 322 ? 84.190 156.375 148.730 1.00 98.10 320 LYS C O 1
ATOM 5860 N N . GLU B 1 323 ? 85.748 155.667 147.245 1.00 97.37 321 GLU C N 1
ATOM 5861 C CA . GLU B 1 323 ? 84.942 154.575 146.719 1.00 97.37 321 GLU C CA 1
ATOM 5862 C C . GLU B 1 323 ? 85.580 153.226 147.044 1.00 97.37 321 GLU C C 1
ATOM 5863 O O . GLU B 1 323 ? 85.073 152.179 146.648 1.00 97.37 321 GLU C O 1
ATOM 5869 N N . ASN B 1 324 ? 86.693 153.265 147.768 1.00 100.42 322 ASN C N 1
ATOM 5870 C CA . ASN B 1 324 ? 87.422 152.065 148.155 1.00 100.42 322 ASN C CA 1
ATOM 5871 C C . ASN B 1 324 ? 86.618 151.138 149.061 1.00 100.42 322 ASN C C 1
ATOM 5872 O O . ASN B 1 324 ? 86.681 149.917 148.924 1.00 100.42 322 ASN C O 1
ATOM 5875 N N . ARG B 1 330 ? 84.245 146.840 152.621 1.00 30.00 328 ARG C N 1
ATOM 5876 C CA . ARG B 1 330 ? 84.760 147.573 151.471 1.00 30.00 328 ARG C CA 1
ATOM 5877 C C . ARG B 1 330 ? 86.259 147.825 151.607 1.00 30.00 328 ARG C C 1
ATOM 5878 O O . ARG B 1 330 ? 86.693 148.964 151.776 1.00 30.00 328 ARG C O 1
ATOM 5880 N N . TYR B 1 331 ? 87.043 146.756 151.529 1.00 30.00 329 TYR C N 1
ATOM 5881 C CA . TYR B 1 331 ? 88.492 146.858 151.650 1.00 30.00 329 TYR C CA 1
ATOM 5882 C C . TYR B 1 331 ? 89.168 146.409 150.362 1.00 30.00 329 TYR C C 1
ATOM 5883 O O . TYR B 1 331 ? 88.851 145.348 149.825 1.00 30.00 329 TYR C O 1
ATOM 5892 N N . LEU B 1 332 ? 90.100 147.217 149.870 1.00 77.73 330 LEU C N 1
ATOM 5893 C CA . LEU B 1 332 ? 90.821 146.890 148.647 1.00 77.73 330 LEU C CA 1
ATOM 5894 C C . LEU B 1 332 ? 92.315 146.787 148.905 1.00 77.73 330 LEU C C 1
ATOM 5895 O O . LEU B 1 332 ? 93.089 146.476 148.003 1.00 77.73 330 LEU C O 1
ATOM 5900 N N . PHE B 1 333 ? 92.688 147.273 150.073 1.00 62.19 331 PHE C N 1
ATOM 5901 C CA . PHE B 1 333 ? 94.067 147.285 150.433 1.00 62.19 331 PHE C CA 1
ATOM 5902 C C . PHE B 1 333 ? 94.281 146.268 151.508 1.00 62.19 331 PHE C C 1
ATOM 5903 O O . PHE B 1 333 ? 93.735 146.351 152.604 1.00 62.19 331 PHE C O 1
ATOM 5911 N N . SER B 1 334 ? 95.106 145.295 151.166 1.00 53.79 332 SER C N 1
ATOM 5912 C CA . SER B 1 334 ? 95.502 144.265 152.088 1.00 53.79 332 SER C CA 1
ATOM 5913 C C . SER B 1 334 ? 96.651 144.822 152.910 1.00 53.79 332 SER C C 1
ATOM 5914 O O . SER B 1 334 ? 97.272 145.840 152.559 1.00 53.79 332 SER C O 1
ATOM 5917 N N . ILE B 1 335 ? 96.945 144.141 154.001 1.00 53.79 333 ILE C N 1
ATOM 5918 C CA . ILE B 1 335 ? 98.051 144.535 154.835 1.00 53.79 333 ILE C CA 1
ATOM 5919 C C . ILE B 1 335 ? 99.235 144.336 153.910 1.00 53.79 333 ILE C C 1
ATOM 5920 O O . ILE B 1 335 ? 100.316 144.873 154.142 1.00 53.79 333 ILE C O 1
ATOM 5925 N N . PRO B 1 336 ? 99.023 143.550 152.840 1.00 51.38 334 PRO C N 1
ATOM 5926 C CA . PRO B 1 336 ? 100.240 143.390 152.026 1.00 51.38 334 PRO C CA 1
ATOM 5927 C C . PRO B 1 336 ? 100.372 144.379 150.882 1.00 51.38 334 PRO C C 1
ATOM 5928 O O . PRO B 1 336 ? 101.415 144.387 150.220 1.00 51.38 334 PRO C O 1
ATOM 5932 N N . VAL B 1 337 ? 99.365 145.207 150.617 1.00 52.65 335 VAL C N 1
ATOM 5933 C CA . VAL B 1 337 ? 99.530 146.292 149.657 1.00 52.65 335 VAL C CA 1
ATOM 5934 C C . VAL B 1 337 ? 99.473 147.607 150.416 1.00 52.65 335 VAL C C 1
ATOM 5935 O O . VAL B 1 337 ? 100.002 148.625 149.959 1.00 52.65 335 VAL C O 1
ATOM 5939 N N . VAL B 1 338 ? 98.828 147.590 151.583 1.00 54.34 336 VAL C N 1
ATOM 5940 C CA . VAL B 1 338 ? 98.814 148.772 152.439 1.00 54.34 336 VAL C CA 1
ATOM 5941 C C . VAL B 1 338 ? 100.233 149.133 152.855 1.00 54.34 336 VAL C C 1
ATOM 5942 O O . VAL B 1 338 ? 100.672 150.279 152.708 1.00 54.34 336 VAL C O 1
ATOM 5946 N N . ILE B 1 339 ? 100.973 148.150 153.378 1.00 47.70 337 ILE C N 1
ATOM 5947 C CA . ILE B 1 339 ? 102.360 148.391 153.769 1.00 47.70 337 ILE C CA 1
ATOM 5948 C C . ILE B 1 339 ? 103.175 148.845 152.572 1.00 47.70 337 ILE C C 1
ATOM 5949 O O . ILE B 1 339 ? 103.977 149.782 152.663 1.00 47.70 337 ILE C O 1
ATOM 5953 N N . ASP B 1 340 ? 102.978 148.195 151.429 1.00 53.11 338 ASP C N 1
ATOM 5954 C CA . ASP B 1 340 ? 103.717 148.575 150.233 1.00 53.11 338 ASP C CA 1
ATOM 5955 C C . ASP B 1 340 ? 103.389 150.002 149.824 1.00 53.11 338 ASP C C 1
ATOM 5956 O O . ASP B 1 340 ? 104.289 150.821 149.618 1.00 53.11 338 ASP C O 1
ATOM 5961 N N . ILE B 1 341 ? 102.095 150.320 149.712 1.00 53.60 339 ILE C N 1
ATOM 5962 C CA . ILE B 1 341 ? 101.683 151.678 149.365 1.00 53.60 339 ILE C CA 1
ATOM 5963 C C . ILE B 1 341 ? 102.351 152.685 150.283 1.00 53.60 339 ILE C C 1
ATOM 5964 O O . ILE B 1 341 ? 102.680 153.801 149.872 1.00 53.60 339 ILE C O 1
ATOM 5969 N N . MET B 1 342 ? 102.562 152.306 151.542 1.00 62.12 340 MET C N 1
ATOM 5970 C CA . MET B 1 342 ? 103.274 153.187 152.455 1.00 62.12 340 MET C CA 1
ATOM 5971 C C . MET B 1 342 ? 104.733 153.329 152.049 1.00 62.12 340 MET C C 1
ATOM 5972 O O . MET B 1 342 ? 105.281 154.436 152.047 1.00 62.12 340 MET C O 1
ATOM 5977 N N . LEU B 1 343 ? 105.372 152.222 151.674 1.00 56.38 341 LEU C N 1
ATOM 5978 C CA . LEU B 1 343 ? 106.817 152.236 151.494 1.00 56.38 341 LEU C CA 1
ATOM 5979 C C . LEU B 1 343 ? 107.220 153.050 150.275 1.00 56.38 341 LEU C C 1
ATOM 5980 O O . LEU B 1 343 ? 108.137 153.874 150.353 1.00 56.38 341 LEU C O 1
ATOM 5985 N N . GLN B 1 344 ? 106.569 152.816 149.132 1.00 56.26 342 GLN C N 1
ATOM 5986 C CA . GLN B 1 344 ? 106.923 153.558 147.927 1.00 56.26 342 GLN C CA 1
ATOM 5987 C C . GLN B 1 344 ? 106.964 155.054 148.182 1.00 56.26 342 GLN C C 1
ATOM 5988 O O . GLN B 1 344 ? 107.767 155.765 147.571 1.00 56.26 342 GLN C O 1
ATOM 5994 N N . ILE B 1 345 ? 106.120 155.549 149.087 1.00 61.06 343 ILE C N 1
ATOM 5995 C CA . ILE B 1 345 ? 106.240 156.936 149.523 1.00 61.06 343 ILE C CA 1
ATOM 5996 C C . ILE B 1 345 ? 107.581 157.150 150.205 1.00 61.06 343 ILE C C 1
ATOM 5997 O O . ILE B 1 345 ? 108.410 157.945 149.754 1.00 61.06 343 ILE C O 1
ATOM 6002 N N . ALA B 1 346 ? 107.810 156.428 151.302 1.00 63.64 344 ALA C N 1
ATOM 6003 C CA . ALA B 1 346 ? 109.020 156.611 152.092 1.00 63.64 344 ALA C CA 1
ATOM 6004 C C . ALA B 1 346 ? 110.269 156.477 151.231 1.00 63.64 344 ALA C C 1
ATOM 6005 O O . ALA B 1 346 ? 111.099 157.390 151.170 1.00 63.64 344 ALA C O 1
ATOM 6007 N N . ARG B 1 347 ? 110.340 155.399 150.468 1.00 64.47 345 ARG C N 1
ATOM 6008 C CA . ARG B 1 347 ? 111.519 155.129 149.670 1.00 64.47 345 ARG C CA 1
ATOM 6009 C C . ARG B 1 347 ? 111.732 156.338 148.801 1.00 64.47 345 ARG C C 1
ATOM 6010 O O . ARG B 1 347 ? 112.859 156.679 148.450 1.00 64.47 345 ARG C O 1
ATOM 6018 N N . GLY B 1 348 ? 110.635 156.981 148.444 1.00 69.59 346 GLY C N 1
ATOM 6019 C CA . GLY B 1 348 ? 110.703 158.135 147.580 1.00 69.59 346 GLY C CA 1
ATOM 6020 C C . GLY B 1 348 ? 110.759 159.429 148.357 1.00 69.59 346 GLY C C 1
ATOM 6021 O O . GLY B 1 348 ? 111.232 160.445 147.840 1.00 69.59 346 GLY C O 1
ATOM 6022 N N . MET B 1 349 ? 110.278 159.415 149.601 1.00 77.44 347 MET C N 1
ATOM 6023 C CA . MET B 1 349 ? 110.248 160.647 150.379 1.00 77.44 347 MET C CA 1
ATOM 6024 C C . MET B 1 349 ? 111.650 161.176 150.632 1.00 77.44 347 MET C C 1
ATOM 6025 O O . MET B 1 349 ? 112.002 162.272 150.186 1.00 77.44 347 MET C O 1
ATOM 6030 N N . GLU B 1 350 ? 112.474 160.408 151.335 1.00 83.87 348 GLU C N 1
ATOM 6031 C CA . GLU B 1 350 ? 113.726 160.985 151.798 1.00 83.87 348 GLU C CA 1
ATOM 6032 C C . GLU B 1 350 ? 114.709 161.279 150.679 1.00 83.87 348 GLU C C 1
ATOM 6033 O O . GLU B 1 350 ? 115.699 161.977 150.925 1.00 83.87 348 GLU C O 1
ATOM 6039 N N . TYR B 1 351 ? 114.474 160.790 149.462 1.00 78.52 349 TYR C N 1
ATOM 6040 C CA . TYR B 1 351 ? 115.267 161.294 148.354 1.00 78.52 349 TYR C CA 1
ATOM 6041 C C . TYR B 1 351 ? 115.068 162.791 148.172 1.00 78.52 349 TYR C C 1
ATOM 6042 O O . TYR B 1 351 ? 115.957 163.464 147.643 1.00 78.52 349 TYR C O 1
ATOM 6051 N N . LEU B 1 352 ? 113.920 163.324 148.596 1.00 85.97 350 LEU C N 1
ATOM 6052 C CA . LEU B 1 352 ? 113.756 164.772 148.655 1.00 85.97 350 LEU C CA 1
ATOM 6053 C C . LEU B 1 352 ? 114.802 165.391 149.570 1.00 85.97 350 LEU C C 1
ATOM 6054 O O . LEU B 1 352 ? 115.453 166.381 149.218 1.00 85.97 350 LEU C O 1
ATOM 6059 N N . HIS B 1 353 ? 114.979 164.813 150.757 1.00 82.00 351 HIS C N 1
ATOM 6060 C CA . HIS B 1 353 ? 116.043 165.252 151.644 1.00 82.00 351 HIS C CA 1
ATOM 6061 C C . HIS B 1 353 ? 117.418 164.951 151.071 1.00 82.00 351 HIS C C 1
ATOM 6062 O O . HIS B 1 353 ? 118.407 165.546 151.511 1.00 82.00 351 HIS C O 1
ATOM 6069 N N . GLY B 1 354 ? 117.503 164.047 150.094 1.00 79.52 352 GLY C N 1
ATOM 6070 C CA . GLY B 1 354 ? 118.731 163.886 149.340 1.00 79.52 352 GLY C CA 1
ATOM 6071 C C . GLY B 1 354 ? 119.148 165.143 148.614 1.00 79.52 352 GLY C C 1
ATOM 6072 O O . GLY B 1 354 ? 120.275 165.225 148.120 1.00 79.52 352 GLY C O 1
ATOM 6073 N N . ASN B 1 355 ? 118.250 166.123 148.523 1.00 84.64 353 ASN C N 1
ATOM 6074 C CA . ASN B 1 355 ? 118.600 167.478 148.126 1.00 84.64 353 ASN C CA 1
ATOM 6075 C C . ASN B 1 355 ? 118.010 168.490 149.099 1.00 84.64 353 ASN C C 1
ATOM 6076 O O . ASN B 1 355 ? 117.915 169.678 148.774 1.00 84.64 353 ASN C O 1
ATOM 6081 N N . ASP B 1 356 ? 117.599 168.026 150.279 1.00 93.24 354 ASP C N 1
ATOM 6082 C CA . ASP B 1 356 ? 117.092 168.808 151.402 1.00 93.24 354 ASP C CA 1
ATOM 6083 C C . ASP B 1 356 ? 115.755 169.472 151.112 1.00 93.24 354 ASP C C 1
ATOM 6084 O O . ASP B 1 356 ? 115.215 170.146 151.996 1.00 93.24 354 ASP C O 1
ATOM 6089 N N . ILE B 1 357 ? 115.140 169.223 149.959 1.00 91.97 355 ILE C N 1
ATOM 6090 C CA . ILE B 1 357 ? 113.818 169.804 149.659 1.00 91.97 355 ILE C CA 1
ATOM 6091 C C . ILE B 1 357 ? 112.699 169.225 150.556 1.00 91.97 355 ILE C C 1
ATOM 6092 O O . ILE B 1 357 ? 112.715 168.031 150.851 1.00 91.97 355 ILE C O 1
ATOM 6097 N N . PHE B 1 358 ? 111.806 170.081 151.030 1.00 89.91 356 PHE C N 1
ATOM 6098 C CA . PHE B 1 358 ? 110.735 169.618 151.900 1.00 89.91 356 PHE C CA 1
ATOM 6099 C C . PHE B 1 358 ? 109.359 169.805 151.249 1.00 89.91 356 PHE C C 1
ATOM 6100 O O . PHE B 1 358 ? 109.005 170.897 150.812 1.00 89.91 356 PHE C O 1
ATOM 6108 N N . HIS B 1 359 ? 108.596 168.718 151.199 1.00 86.40 357 HIS C N 1
ATOM 6109 C CA . HIS B 1 359 ? 107.280 168.695 150.587 1.00 86.40 357 HIS C CA 1
ATOM 6110 C C . HIS B 1 359 ? 106.354 169.693 151.273 1.00 86.40 357 HIS C C 1
ATOM 6111 O O . HIS B 1 359 ? 105.565 170.373 150.622 1.00 86.40 357 HIS C O 1
ATOM 6118 N N . GLY B 1 360 ? 106.455 169.766 152.598 1.00 86.64 358 GLY C N 1
ATOM 6119 C CA . GLY B 1 360 ? 105.662 170.663 153.426 1.00 86.64 358 GLY C CA 1
ATOM 6120 C C . GLY B 1 360 ? 104.202 170.293 153.629 1.00 86.64 358 GLY C C 1
ATOM 6121 O O . GLY B 1 360 ? 103.778 170.058 154.760 1.00 86.64 358 GLY C O 1
ATOM 6122 N N . ASP B 1 361 ? 103.457 170.231 152.538 1.00 86.06 359 ASP C N 1
ATOM 6123 C CA . ASP B 1 361 ? 102.070 169.842 152.616 1.00 86.06 359 ASP C CA 1
ATOM 6124 C C . ASP B 1 361 ? 101.932 168.521 151.883 1.00 86.06 359 ASP C C 1
ATOM 6125 O O . ASP B 1 361 ? 102.257 168.421 150.701 1.00 86.06 359 ASP C O 1
ATOM 6130 N N . LEU B 1 362 ? 101.455 167.504 152.589 1.00 86.45 360 LEU C N 1
ATOM 6131 C CA . LEU B 1 362 ? 101.250 166.205 151.969 1.00 86.45 360 LEU C CA 1
ATOM 6132 C C . LEU B 1 362 ? 99.810 165.788 152.173 1.00 86.45 360 LEU C C 1
ATOM 6133 O O . LEU B 1 362 ? 99.284 165.877 153.280 1.00 86.45 360 LEU C O 1
ATOM 6138 N N . ASN B 1 363 ? 99.167 165.335 151.108 1.00 83.65 361 ASN C N 1
ATOM 6139 C CA . ASN B 1 363 ? 97.777 164.947 151.226 1.00 83.65 361 ASN C CA 1
ATOM 6140 C C . ASN B 1 363 ? 97.453 163.900 150.174 1.00 83.65 361 ASN C C 1
ATOM 6141 O O . ASN B 1 363 ? 98.082 163.870 149.113 1.00 83.65 361 ASN C O 1
ATOM 6146 N N . PRO B 1 364 ? 96.482 163.031 150.435 1.00 79.61 362 PRO C N 1
ATOM 6147 C CA . PRO B 1 364 ? 96.063 162.060 149.416 1.00 79.61 362 PRO C CA 1
ATOM 6148 C C . PRO B 1 364 ? 95.684 162.723 148.103 1.00 79.61 362 PRO C C 1
ATOM 6149 O O . PRO B 1 364 ? 95.579 162.056 147.069 1.00 79.61 362 PRO C O 1
ATOM 6153 N N . MET B 1 365 ? 95.471 164.034 148.133 1.00 78.47 363 MET C N 1
ATOM 6154 C CA . MET B 1 365 ? 95.345 164.826 146.921 1.00 78.47 363 MET C CA 1
ATOM 6155 C C . MET B 1 365 ? 96.693 165.130 146.286 1.00 78.47 363 MET C C 1
ATOM 6156 O O . MET B 1 365 ? 96.753 165.930 145.348 1.00 78.47 363 MET C O 1
ATOM 6161 N N . ASN B 1 366 ? 97.771 164.521 146.774 1.00 80.29 364 ASN C N 1
ATOM 6162 C CA . ASN B 1 366 ? 99.090 164.745 146.200 1.00 80.29 364 ASN C CA 1
ATOM 6163 C C . ASN B 1 366 ? 99.889 163.470 145.998 1.00 80.29 364 ASN C C 1
ATOM 6164 O O . ASN B 1 366 ? 101.048 163.551 145.580 1.00 80.29 364 ASN C O 1
ATOM 6169 N N . ILE B 1 367 ? 99.325 162.309 146.285 1.00 64.19 365 ILE C N 1
ATOM 6170 C CA . ILE B 1 367 ? 99.994 161.035 146.079 1.00 64.19 365 ILE C CA 1
ATOM 6171 C C . ILE B 1 367 ? 99.313 160.374 144.893 1.00 64.19 365 ILE C C 1
ATOM 6172 O O . ILE B 1 367 ? 98.163 159.930 144.990 1.00 64.19 365 ILE C O 1
ATOM 6177 N N . HIS B 1 368 ? 100.002 160.326 143.762 1.00 65.10 366 HIS C N 1
ATOM 6178 C CA . HIS B 1 368 ? 99.442 159.753 142.548 1.00 65.10 366 HIS C CA 1
ATOM 6179 C C . HIS B 1 368 ? 99.813 158.279 142.471 1.00 65.10 366 HIS C C 1
ATOM 6180 O O . HIS B 1 368 ? 100.944 157.938 142.117 1.00 65.10 366 HIS C O 1
ATOM 6187 N N . LEU B 1 369 ? 98.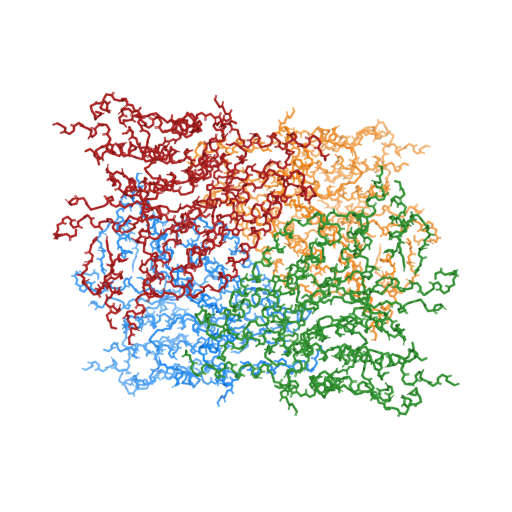865 157.412 142.803 1.00 61.59 367 LEU C N 1
ATOM 6188 C CA . LEU B 1 369 ? 99.076 155.985 142.661 1.00 61.59 367 LEU C CA 1
ATOM 6189 C C . LEU B 1 369 ? 98.902 155.583 141.202 1.00 61.59 367 LEU C C 1
ATOM 6190 O O . LEU B 1 369 ? 98.543 156.391 140.344 1.00 61.59 367 LEU C O 1
ATOM 6195 N N . LYS B 1 370 ? 99.119 154.303 140.934 1.00 57.96 368 LYS C N 1
ATOM 6196 C CA . LYS B 1 370 ? 98.945 153.750 139.596 1.00 57.96 368 LYS C CA 1
ATOM 6197 C C . LYS B 1 370 ? 98.614 152.267 139.746 1.00 57.96 368 LYS C C 1
ATOM 6198 O O . LYS B 1 370 ? 98.223 151.825 140.824 1.00 57.96 368 LYS C O 1
ATOM 6204 N N . GLU B 1 371 ? 98.777 151.519 138.662 1.00 61.13 369 GLU C N 1
ATOM 6205 C CA . GLU B 1 371 ? 98.519 150.088 138.674 1.00 61.13 369 GLU C CA 1
ATOM 6206 C C . GLU B 1 371 ? 99.816 149.337 138.420 1.00 61.13 369 GLU C C 1
ATOM 6207 O O . GLU B 1 371 ? 100.624 149.724 137.578 1.00 61.13 369 GLU C O 1
ATOM 6213 N N . ARG B 1 372 ? 99.994 148.248 139.151 1.00 59.18 370 ARG C N 1
ATOM 6214 C CA . ARG B 1 372 ? 101.202 147.444 139.090 1.00 59.18 370 ARG C CA 1
ATOM 6215 C C . ARG B 1 372 ? 101.132 146.307 138.083 1.00 59.18 370 ARG C C 1
ATOM 6216 O O . ARG B 1 372 ? 101.972 145.405 138.126 1.00 59.18 370 ARG C O 1
ATOM 6224 N N . SER B 1 373 ? 100.246 146.406 137.100 1.00 59.14 371 SER C N 1
ATOM 6225 C CA . SER B 1 373 ? 100.182 145.376 136.066 1.00 59.14 371 SER C CA 1
ATOM 6226 C C . SER B 1 373 ? 99.844 143.996 136.608 1.00 59.14 371 SER C C 1
ATOM 6227 O O . SER B 1 373 ? 98.822 143.818 137.268 1.00 59.14 371 SER C O 1
ATOM 6230 N N . HIS B 1 374 ? 100.703 143.015 136.340 1.00 58.82 372 HIS C N 1
ATOM 6231 C CA . HIS B 1 374 ? 100.452 141.647 136.789 1.00 58.82 372 HIS C CA 1
ATOM 6232 C C . HIS B 1 374 ? 100.859 141.432 138.240 1.00 58.82 372 HIS C C 1
ATOM 6233 O O . HIS B 1 374 ? 101.859 140.782 138.531 1.00 58.82 372 HIS C O 1
ATOM 6240 N N . THR B 1 375 ? 100.048 141.978 139.136 1.00 30.00 373 THR C N 1
ATOM 6241 C CA . THR B 1 375 ? 100.233 141.901 140.574 1.00 30.00 373 THR C CA 1
ATOM 6242 C C . THR B 1 375 ? 98.853 141.896 141.216 1.00 30.00 373 THR C C 1
ATOM 6243 O O . THR B 1 375 ? 97.866 142.272 140.582 1.00 30.00 373 THR C O 1
ATOM 6247 N N . GLU B 1 376 ? 98.787 141.518 142.485 1.00 65.33 374 GLU C N 1
ATOM 6248 C CA . GLU B 1 376 ? 97.514 141.486 143.189 1.00 65.33 374 GLU C CA 1
ATOM 6249 C C . GLU B 1 376 ? 97.158 142.853 143.762 1.00 65.33 374 GLU C C 1
ATOM 6250 O O . GLU B 1 376 ? 97.179 143.053 144.975 1.00 65.33 374 GLU C O 1
ATOM 6256 N N . GLY B 1 377 ? 96.820 143.791 142.883 1.00 61.57 375 GLY C N 1
ATOM 6257 C CA . GLY B 1 377 ? 96.439 145.124 143.308 1.00 61.57 375 GLY C CA 1
ATOM 6258 C C . GLY B 1 377 ? 97.576 146.055 143.695 1.00 61.57 375 GLY C C 1
ATOM 6259 O O . GLY B 1 377 ? 97.327 147.187 144.109 1.00 61.57 375 GLY C O 1
ATOM 6260 N N . TYR B 1 378 ? 98.814 145.592 143.573 1.00 57.44 376 TYR C N 1
ATOM 6261 C CA . TYR B 1 378 ? 99.961 146.429 143.915 1.00 57.44 376 TYR C CA 1
ATOM 6262 C C . TYR B 1 378 ? 100.052 147.630 142.983 1.00 57.44 376 TYR C C 1
ATOM 6263 O O . TYR B 1 378 ? 99.823 147.509 141.780 1.00 57.44 376 TYR C O 1
ATOM 6272 N N . PHE B 1 379 ? 100.391 148.786 143.543 1.00 53.58 377 PHE C N 1
ATOM 6273 C CA . PHE B 1 379 ? 100.492 150.008 142.759 1.00 53.58 377 PHE C CA 1
ATOM 6274 C C . PHE B 1 379 ? 101.812 150.730 142.981 1.00 53.58 377 PHE C C 1
ATOM 6275 O O . PHE B 1 379 ? 102.403 150.652 144.053 1.00 53.58 377 PHE C O 1
ATOM 6283 N N . HIS B 1 380 ? 102.260 151.441 141.955 1.00 55.16 378 HIS C N 1
ATOM 6284 C CA . HIS B 1 380 ? 103.489 152.208 142.025 1.00 55.16 378 HIS C CA 1
ATOM 6285 C C . HIS B 1 380 ? 103.021 153.638 142.180 1.00 55.16 378 HIS C C 1
ATOM 6286 O O . HIS B 1 380 ? 102.288 154.140 141.333 1.00 55.16 378 HIS C O 1
ATOM 6293 N N . ALA B 1 381 ? 103.444 154.305 143.249 1.00 62.24 379 ALA C N 1
ATOM 6294 C CA . ALA B 1 381 ? 102.977 155.657 143.497 1.00 62.24 379 ALA C CA 1
ATOM 6295 C C . ALA B 1 381 ? 104.145 156.628 143.507 1.00 62.24 379 ALA C C 1
ATOM 6296 O O . ALA B 1 381 ? 105.269 156.281 143.869 1.00 62.24 379 ALA C O 1
ATOM 6298 N N . LYS B 1 382 ? 103.857 157.859 143.104 1.00 65.12 380 LYS C N 1
ATOM 6299 C CA . LYS B 1 382 ? 104.811 158.953 143.162 1.00 65.12 380 LYS C CA 1
ATOM 6300 C C . LYS B 1 382 ? 104.212 160.071 144.004 1.00 65.12 380 LYS C C 1
ATOM 6301 O O . LYS B 1 382 ? 103.112 159.945 144.549 1.00 65.12 380 LYS C O 1
ATOM 6307 N N . ILE B 1 383 ? 104.939 161.178 144.111 1.00 63.91 381 ILE C N 1
ATOM 6308 C CA . ILE B 1 383 ? 104.506 162.327 144.897 1.00 63.91 381 ILE C CA 1
ATOM 6309 C C . ILE B 1 383 ? 104.573 163.566 144.021 1.00 63.91 381 ILE C C 1
ATOM 6310 O O . ILE B 1 383 ? 105.631 163.878 143.462 1.00 63.91 381 ILE C O 1
ATOM 6315 N N . CYS B 1 384 ? 103.470 164.305 143.931 1.00 83.57 382 CYS C N 1
ATOM 6316 C CA . CYS B 1 384 ? 103.424 165.503 143.093 1.00 83.57 382 CYS C CA 1
ATOM 6317 C C . CYS B 1 384 ? 103.041 166.776 143.847 1.00 83.57 382 CYS C C 1
ATOM 6318 O O . CYS B 1 384 ? 102.283 166.739 144.814 1.00 83.57 382 CYS C O 1
ATOM 6321 N N . GLY B 1 385 ? 103.583 167.898 143.381 1.00 85.74 383 GLY C N 1
ATOM 6322 C CA . GLY B 1 385 ? 103.375 169.200 143.986 1.00 85.74 383 GLY C CA 1
ATOM 6323 C C . GLY B 1 385 ? 104.391 169.668 145.010 1.00 85.74 383 GLY C C 1
ATOM 6324 O O . GLY B 1 385 ? 104.251 170.760 145.556 1.00 85.74 383 GLY C O 1
ATOM 6325 N N . PHE B 1 386 ? 105.417 168.867 145.277 1.00 89.18 384 PHE C N 1
ATOM 6326 C CA . PHE B 1 386 ? 106.431 169.288 146.237 1.00 89.18 384 PHE C CA 1
ATOM 6327 C C . PHE B 1 386 ? 107.152 170.540 145.720 1.00 89.18 384 PHE C C 1
ATOM 6328 O O . PHE B 1 386 ? 107.416 171.473 146.475 1.00 89.18 384 PHE C O 1
ATOM 6336 N N . GLY B 1 387 ? 107.463 170.545 144.425 1.00 104.62 385 GLY C N 1
ATOM 6337 C CA . GLY B 1 387 ? 108.113 171.657 143.760 1.00 104.62 385 GLY C CA 1
ATOM 6338 C C . GLY B 1 387 ? 107.071 172.691 143.397 1.00 104.62 385 GLY C C 1
ATOM 6339 O O . GLY B 1 387 ? 105.877 172.390 143.405 1.00 104.62 385 GLY C O 1
ATOM 6340 N N . LEU B 1 388 ? 107.494 173.910 143.089 1.00 119.26 386 LEU C N 1
ATOM 6341 C CA . LEU B 1 388 ? 106.507 174.925 142.725 1.00 119.26 386 LEU C CA 1
ATOM 6342 C C . LEU B 1 388 ? 106.206 175.836 143.911 1.00 119.26 386 LEU C C 1
ATOM 6343 O O . LEU B 1 388 ? 105.054 176.186 144.176 1.00 119.26 386 LEU C O 1
ATOM 6348 N N . SER B 1 389 ? 107.254 176.222 144.629 1.00 122.26 387 SER C N 1
ATOM 6349 C CA . SER B 1 389 ? 107.120 177.006 145.849 1.00 122.26 387 SER C CA 1
ATOM 6350 C C . SER B 1 389 ? 106.876 178.486 145.585 1.00 122.26 387 SER C C 1
ATOM 6351 O O . SER B 1 389 ? 106.901 179.280 146.532 1.00 122.26 387 SER C O 1
ATOM 6354 N N . SER B 1 390 ? 106.645 178.879 144.332 1.00 122.53 388 SER C N 1
ATOM 6355 C CA . SER B 1 390 ? 106.362 180.277 144.039 1.00 122.53 388 SER C CA 1
ATOM 6356 C C . SER B 1 390 ? 104.982 180.668 144.548 1.00 122.53 388 SER C C 1
ATOM 6357 O O . SER B 1 390 ? 104.841 181.570 145.381 1.00 122.53 388 SER C O 1
ATOM 6360 N N . VAL B 1 391 ? 103.946 179.995 144.059 1.00 120.94 389 VAL C N 1
ATOM 6361 C CA . VAL B 1 391 ? 102.591 180.240 144.524 1.00 120.94 389 VAL C CA 1
ATOM 6362 C C . VAL B 1 391 ? 102.153 179.090 145.417 1.00 120.94 389 VAL C C 1
ATOM 6363 O O . VAL B 1 391 ? 102.857 178.089 145.535 1.00 120.94 389 VAL C O 1
ATOM 6367 N N . PRO B 1 405 ? 91.402 171.141 153.704 1.00 101.27 403 PRO C N 1
ATOM 6368 C CA . PRO B 1 405 ? 91.327 171.461 155.134 1.00 101.27 403 PRO C CA 1
ATOM 6369 C C . PRO B 1 405 ? 92.684 171.367 155.821 1.00 101.27 403 PRO C C 1
ATOM 6370 O O . PRO B 1 405 ? 93.541 170.596 155.398 1.00 101.27 403 PRO C O 1
ATOM 6374 N N . VAL B 1 406 ? 92.872 172.156 156.881 1.00 101.86 404 VAL C N 1
ATOM 6375 C CA . VAL B 1 406 ? 94.148 172.177 157.583 1.00 101.86 404 VAL C CA 1
ATOM 6376 C C . VAL B 1 406 ? 94.395 170.924 158.403 1.00 101.86 404 VAL C C 1
ATOM 6377 O O . VAL B 1 406 ? 95.493 170.763 158.947 1.00 101.86 404 VAL C O 1
ATOM 6381 N N . ILE B 1 407 ? 93.411 170.030 158.508 1.00 97.23 405 ILE C N 1
ATOM 6382 C CA . ILE B 1 407 ? 93.553 168.832 159.322 1.00 97.23 405 ILE C CA 1
ATOM 6383 C C . ILE B 1 407 ? 94.665 167.920 158.834 1.00 97.23 405 ILE C C 1
ATOM 6384 O O . ILE B 1 407 ? 95.049 166.991 159.548 1.00 97.23 405 ILE C O 1
ATOM 6389 N N . TRP B 1 408 ? 95.240 168.231 157.677 1.00 93.77 406 TRP C N 1
ATOM 6390 C CA . TRP B 1 408 ? 96.371 167.468 157.163 1.00 93.77 406 TRP C CA 1
ATOM 6391 C C . TRP B 1 408 ? 97.715 168.146 157.472 1.00 93.77 406 TRP C C 1
ATOM 6392 O O . TRP B 1 408 ? 98.768 167.621 157.121 1.00 93.77 406 TRP C O 1
ATOM 6403 N N . TYR B 1 409 ? 97.665 169.306 158.116 1.00 100.90 407 TYR C N 1
ATOM 6404 C CA . TYR B 1 409 ? 98.879 170.006 158.522 1.00 100.90 407 TYR C CA 1
ATOM 6405 C C . TYR B 1 409 ? 99.427 169.455 159.844 1.00 100.90 407 TYR C C 1
ATOM 6406 O O . TYR B 1 409 ? 98.696 168.836 160.617 1.00 100.90 407 TYR C O 1
ATOM 6415 N N . ALA B 1 410 ? 100.715 169.671 160.092 1.00 110.00 408 ALA C N 1
ATOM 6416 C CA . ALA B 1 410 ? 101.356 169.213 161.322 1.00 110.00 408 ALA C CA 1
ATOM 6417 C C . ALA B 1 410 ? 100.849 170.017 162.514 1.00 110.00 408 ALA C C 1
ATOM 6418 O O . ALA B 1 410 ? 100.462 171.174 162.362 1.00 110.00 408 ALA C O 1
ATOM 6420 N N . PRO B 1 411 ? 100.864 169.417 163.714 1.00 116.27 409 PRO C N 1
ATOM 6421 C CA . PRO B 1 411 ? 100.361 170.145 164.883 1.00 116.27 409 PRO C CA 1
ATOM 6422 C C . PRO B 1 411 ? 101.174 171.408 165.130 1.00 116.27 409 PRO C C 1
ATOM 6423 O O . PRO B 1 411 ? 100.591 172.457 165.402 1.00 116.27 409 PRO C O 1
ATOM 6427 N N . GLU B 1 412 ? 102.495 171.318 165.021 1.00 121.96 410 GLU C N 1
ATOM 6428 C CA . GLU B 1 412 ? 103.331 172.499 165.184 1.00 121.96 410 GLU C CA 1
ATOM 6429 C C . GLU B 1 412 ? 103.084 173.539 164.106 1.00 121.96 410 GLU C C 1
ATOM 6430 O O . GLU B 1 412 ? 103.307 174.731 164.344 1.00 121.96 410 GLU C O 1
ATOM 6436 N N . VAL B 1 413 ? 102.633 173.123 162.926 1.00 122.90 411 VAL C N 1
ATOM 6437 C CA . VAL B 1 413 ? 102.263 174.080 161.892 1.00 122.90 411 VAL C CA 1
ATOM 6438 C C . VAL B 1 413 ? 100.798 174.445 162.093 1.00 122.90 411 VAL C C 1
ATOM 6439 O O . VAL B 1 413 ? 100.150 174.988 161.193 1.00 122.90 411 VAL C O 1
ATOM 6443 N N . LEU B 1 414 ? 100.256 174.111 163.267 1.00 127.97 412 LEU C N 1
ATOM 6444 C CA . LEU B 1 414 ? 99.024 174.744 163.717 1.00 127.97 412 LEU C CA 1
ATOM 6445 C C . LEU B 1 414 ? 99.295 176.128 164.299 1.00 127.97 412 LEU C C 1
ATOM 6446 O O . LEU B 1 414 ? 98.385 176.961 164.368 1.00 127.97 412 LEU C O 1
ATOM 6451 N N . ALA B 1 415 ? 100.544 176.396 164.707 1.00 137.56 413 ALA C N 1
ATOM 6452 C CA . ALA B 1 415 ? 100.987 177.575 165.459 1.00 137.56 413 ALA C CA 1
ATOM 6453 C C . ALA B 1 415 ? 101.102 178.840 164.618 1.00 137.56 413 ALA C C 1
ATOM 6454 O O . ALA B 1 415 ? 101.726 179.805 165.088 1.00 137.56 413 ALA C O 1
ATOM 6456 N N . GLU B 1 416 ? 100.568 178.827 163.403 1.00 133.20 414 GLU C N 1
ATOM 6457 C CA . GLU B 1 416 ? 100.654 179.983 162.521 1.00 133.20 414 GLU C CA 1
ATOM 6458 C C . GLU B 1 416 ? 99.825 181.148 163.047 1.00 133.20 414 GLU C C 1
ATOM 6459 O O . GLU B 1 416 ? 100.049 182.301 162.679 1.00 133.20 414 GLU C O 1
ATOM 6465 N N . MET B 1 417 ? 98.867 180.832 163.911 1.00 130.17 415 MET C N 1
ATOM 6466 C CA . MET B 1 417 ? 97.995 181.837 164.500 1.00 130.17 415 MET C CA 1
ATOM 6467 C C . MET B 1 417 ? 98.805 182.958 165.144 1.00 130.17 415 MET C C 1
ATOM 6468 O O . MET B 1 417 ? 98.727 184.114 164.727 1.00 130.17 415 MET C O 1
ATOM 6473 N N . LYS B 1 429 ? 107.073 176.494 158.520 1.00 108.07 427 LYS C N 1
ATOM 6474 C CA . LYS B 1 429 ? 106.754 175.180 159.067 1.00 108.07 427 LYS C CA 1
ATOM 6475 C C . LYS B 1 429 ? 107.075 174.068 158.073 1.00 108.07 427 LYS C C 1
ATOM 6476 O O . LYS B 1 429 ? 106.316 173.109 157.937 1.00 108.07 427 LYS C O 1
ATOM 6478 N N . LEU B 1 430 ? 108.202 174.201 157.381 1.00 109.01 428 LEU C N 1
ATOM 6479 C CA . LEU B 1 430 ? 108.622 173.204 156.405 1.00 109.01 428 LEU C CA 1
ATOM 6480 C C . LEU B 1 430 ? 109.755 172.349 156.960 1.00 109.01 428 LEU C C 1
ATOM 6481 O O . LEU B 1 430 ? 110.731 172.049 156.271 1.00 109.01 428 LEU C O 1
ATOM 6486 N N . THR B 1 431 ? 109.612 171.972 158.223 1.00 106.65 429 THR C N 1
ATOM 6487 C CA . THR B 1 431 ? 110.606 171.156 158.891 1.00 106.65 429 THR C CA 1
ATOM 6488 C C . THR B 1 431 ? 110.639 169.798 158.227 1.00 106.65 429 THR C C 1
ATOM 6489 O O . THR B 1 431 ? 109.617 169.305 157.756 1.00 106.65 429 THR C O 1
ATOM 6493 N N . HIS B 1 432 ? 111.811 169.185 158.186 1.00 99.61 430 HIS C N 1
ATOM 6494 C CA . HIS B 1 432 ? 111.913 167.851 157.623 1.00 99.61 430 HIS C CA 1
ATOM 6495 C C . HIS B 1 432 ? 111.081 166.929 158.531 1.00 99.61 430 HIS C C 1
ATOM 6496 O O . HIS B 1 432 ? 110.436 165.995 158.063 1.00 99.61 430 HIS C O 1
ATOM 6503 N N . LYS B 1 433 ? 111.118 167.203 159.835 1.00 103.49 431 LYS C N 1
ATOM 6504 C CA . LYS B 1 433 ? 110.379 166.445 160.842 1.00 103.49 431 LYS C CA 1
ATOM 6505 C C . LYS B 1 433 ? 108.861 166.546 160.713 1.00 103.49 431 LYS C C 1
ATOM 6506 O O . LYS B 1 433 ? 108.141 165.574 160.932 1.00 103.49 431 LYS C O 1
ATOM 6512 N N . ALA B 1 434 ? 108.385 167.733 160.356 1.00 99.60 432 ALA C N 1
ATOM 6513 C CA . ALA B 1 434 ? 106.954 168.015 160.277 1.00 99.60 432 ALA C CA 1
ATOM 6514 C C . ALA B 1 434 ? 106.136 167.181 159.291 1.00 99.60 432 ALA C C 1
ATOM 6515 O O . ALA B 1 434 ? 105.014 166.786 159.601 1.00 99.60 432 ALA C O 1
ATOM 6517 N N . ASP B 1 435 ? 106.779 166.841 158.175 1.00 94.55 433 ASP C N 1
ATOM 6518 C CA . ASP B 1 435 ? 106.190 166.105 157.055 1.00 94.55 433 ASP C CA 1
ATOM 6519 C C . ASP B 1 435 ? 105.696 164.728 157.452 1.00 94.55 433 ASP C C 1
ATOM 6520 O O . ASP B 1 435 ? 104.791 164.180 156.827 1.00 94.55 433 ASP C O 1
ATOM 6525 N N . VAL B 1 436 ? 106.287 164.169 158.502 1.00 93.13 434 VAL C N 1
ATOM 6526 C CA . VAL B 1 436 ? 105.900 162.857 159.013 1.00 93.13 434 VAL C CA 1
ATOM 6527 C C . VAL B 1 436 ? 104.440 162.834 159.473 1.00 93.13 434 VAL C C 1
ATOM 6528 O O . VAL B 1 436 ? 103.736 161.845 159.278 1.00 93.13 434 VAL C O 1
ATOM 6532 N N . TYR B 1 437 ? 103.986 163.930 160.071 1.00 96.08 435 TYR C N 1
ATOM 6533 C CA . TYR B 1 437 ? 102.626 164.038 160.547 1.00 96.08 435 TYR C CA 1
ATOM 6534 C C . TYR B 1 437 ? 101.700 163.824 159.354 1.00 96.08 435 TYR C C 1
ATOM 6535 O O . TYR B 1 437 ? 100.688 163.134 159.471 1.00 96.08 435 TYR C O 1
ATOM 6544 N N . SER B 1 438 ? 102.047 164.389 158.199 1.00 95.55 436 SER C N 1
ATOM 6545 C CA . SER B 1 438 ? 101.238 164.186 157.004 1.00 95.55 436 SER C CA 1
ATOM 6546 C C . SER B 1 438 ? 101.373 162.760 156.496 1.00 95.55 436 SER C C 1
ATOM 6547 O O . SER B 1 438 ? 100.376 162.089 156.215 1.00 95.55 436 SER C O 1
ATOM 6550 N N . PHE B 1 439 ? 102.613 162.286 156.367 1.00 85.88 437 PHE C N 1
ATOM 6551 C CA . PHE B 1 439 ? 102.840 160.889 156.021 1.00 85.88 437 PHE C CA 1
ATOM 6552 C C . PHE B 1 439 ? 102.043 159.975 156.936 1.00 85.88 437 PHE C C 1
ATOM 6553 O O . PHE B 1 439 ? 101.288 159.111 156.473 1.00 85.88 437 PHE C O 1
ATOM 6561 N N . ALA B 1 440 ? 102.202 160.153 158.247 1.00 96.39 438 ALA C N 1
ATOM 6562 C CA . ALA B 1 440 ? 101.418 159.374 159.195 1.00 96.39 438 ALA C CA 1
ATOM 6563 C C . ALA B 1 440 ? 99.933 159.559 158.936 1.00 96.39 438 ALA C C 1
ATOM 6564 O O . ALA B 1 440 ? 99.171 158.588 158.884 1.00 96.39 438 ALA C O 1
ATOM 6566 N N . MET B 1 441 ? 99.509 160.809 158.756 1.00 96.79 439 MET C N 1
ATOM 6567 C CA . MET B 1 441 ? 98.102 161.078 158.497 1.00 96.79 439 MET C CA 1
ATOM 6568 C C . MET B 1 441 ? 97.623 160.343 157.257 1.00 96.79 439 MET C C 1
ATOM 6569 O O . MET B 1 441 ? 96.507 159.811 157.230 1.00 96.79 439 MET C O 1
ATOM 6574 N N . VAL B 1 442 ? 98.455 160.299 156.218 1.00 91.47 440 VAL C N 1
ATOM 6575 C CA . VAL B 1 442 ? 98.090 159.568 155.012 1.00 91.47 440 VAL C CA 1
ATOM 6576 C C . VAL B 1 442 ? 97.911 158.094 155.328 1.00 91.47 440 VAL C C 1
ATOM 6577 O O . VAL B 1 442 ? 96.890 157.486 154.988 1.00 91.47 440 VAL C O 1
ATOM 6581 N N . CYS B 1 443 ? 98.902 157.501 155.986 1.00 92.06 441 CYS C N 1
ATOM 6582 C CA . CYS B 1 443 ? 98.786 156.106 156.385 1.00 92.06 441 CYS C CA 1
ATOM 6583 C C . CYS B 1 443 ? 97.549 155.888 157.239 1.00 92.06 441 CYS C C 1
ATOM 6584 O O . CYS B 1 443 ? 96.906 154.834 157.157 1.00 92.06 441 CYS C O 1
ATOM 6587 N N . PHE B 1 444 ? 97.193 156.883 158.054 1.00 101.25 442 PHE C N 1
ATOM 6588 C CA . PHE B 1 444 ? 96.017 156.768 158.908 1.00 101.25 442 PHE C CA 1
ATOM 6589 C C . PHE B 1 444 ? 94.779 156.453 158.087 1.00 101.25 442 PHE C C 1
ATOM 6590 O O . PHE B 1 444 ? 93.961 155.608 158.464 1.00 101.25 442 PHE C O 1
ATOM 6598 N N . GLU B 1 445 ? 94.627 157.130 156.951 1.00 94.49 443 GLU C N 1
ATOM 6599 C CA . GLU B 1 445 ? 93.535 156.800 156.047 1.00 94.49 443 GLU C CA 1
ATOM 6600 C C . GLU B 1 445 ? 93.689 155.384 155.509 1.00 94.49 443 GLU C C 1
ATOM 6601 O O . GLU B 1 445 ? 92.765 154.570 155.605 1.00 94.49 443 GLU C O 1
ATOM 6607 N N . LEU B 1 446 ? 94.861 155.071 154.951 1.00 85.60 444 LEU C N 1
ATOM 6608 C CA . LEU B 1 446 ? 95.053 153.809 154.242 1.00 85.60 444 LEU C CA 1
ATOM 6609 C C . LEU B 1 446 ? 94.654 152.615 155.095 1.00 85.60 444 LEU C C 1
ATOM 6610 O O . LEU B 1 446 ? 93.903 151.741 154.647 1.00 85.60 444 LEU C O 1
ATOM 6615 N N . ILE B 1 447 ? 95.151 152.556 156.328 1.00 88.68 445 ILE C N 1
ATOM 6616 C CA . ILE B 1 447 ? 94.786 151.461 157.220 1.00 88.68 445 ILE C CA 1
ATOM 6617 C C . ILE B 1 447 ? 93.275 151.405 157.392 1.00 88.68 445 ILE C C 1
ATOM 6618 O O . ILE B 1 447 ? 92.630 150.394 157.092 1.00 88.68 445 ILE C O 1
ATOM 6623 N N . THR B 1 448 ? 92.686 152.504 157.859 1.00 97.56 446 THR C N 1
ATOM 6624 C CA . THR B 1 448 ? 91.274 152.502 158.212 1.00 97.56 446 THR C CA 1
ATOM 6625 C C . THR B 1 448 ? 90.369 152.663 157.001 1.00 97.56 446 THR C C 1
ATOM 6626 O O . THR B 1 448 ? 89.243 152.156 157.005 1.00 97.56 446 THR C O 1
ATOM 6630 N N . GLY B 1 449 ? 90.838 153.406 156.007 1.00 98.36 447 GLY C N 1
ATOM 6631 C CA . GLY B 1 449 ? 90.039 153.671 154.827 1.00 98.36 447 GLY C CA 1
ATOM 6632 C C . GLY B 1 449 ? 89.029 154.779 155.103 1.00 98.36 447 GLY C C 1
ATOM 6633 O O . GLY B 1 449 ? 88.179 155.080 154.267 1.00 98.36 447 GLY C O 1
ATOM 6634 N N . LYS B 1 450 ? 89.126 155.381 156.287 1.00 98.87 448 LYS C N 1
ATOM 6635 C CA . LYS B 1 450 ? 88.236 156.453 156.701 1.00 98.87 448 LYS C CA 1
ATOM 6636 C C . LYS B 1 450 ? 89.046 157.686 157.078 1.00 98.87 448 LYS C C 1
ATOM 6637 O O . LYS B 1 450 ? 90.011 157.592 157.833 1.00 98.87 448 LYS C O 1
ATOM 6643 N N . VAL B 1 451 ? 88.648 158.842 156.563 1.00 96.82 449 VAL C N 1
ATOM 6644 C CA . VAL B 1 451 ? 89.352 160.085 156.855 1.00 96.82 449 VAL C CA 1
ATOM 6645 C C . VAL B 1 451 ? 89.251 160.442 158.332 1.00 96.82 449 VAL C C 1
ATOM 6646 O O . VAL B 1 451 ? 88.231 160.187 158.968 1.00 96.82 449 VAL C O 1
ATOM 6650 N N . PRO B 1 452 ? 90.321 161.030 158.884 1.00 103.40 450 PRO C N 1
ATOM 6651 C CA . PRO B 1 452 ? 90.365 161.411 160.299 1.00 103.40 450 PRO C CA 1
ATOM 6652 C C . PRO B 1 452 ? 89.247 162.386 160.653 1.00 103.40 450 PRO C C 1
ATOM 6653 O O . PRO B 1 452 ? 88.934 163.255 159.834 1.00 103.40 450 PRO C O 1
ATOM 6657 N N . PHE B 1 453 ? 88.633 162.139 161.817 1.00 123.17 451 PHE C N 1
ATOM 6658 C CA . PHE B 1 453 ? 87.533 162.885 162.468 1.00 123.17 451 PHE C CA 1
ATOM 6659 C C . PHE B 1 453 ? 86.162 162.504 161.917 1.00 123.17 451 PHE C C 1
ATOM 6660 O O . PHE B 1 453 ? 86.056 161.996 160.802 1.00 123.17 451 PHE C O 1
ATOM 6668 N N . GLU B 1 454 ? 85.112 162.748 162.694 1.00 30.00 452 GLU C N 1
ATOM 6669 C CA . GLU B 1 454 ? 83.772 162.411 162.233 1.00 30.00 452 GLU C CA 1
ATOM 6670 C C . GLU B 1 454 ? 83.372 163.236 161.015 1.00 30.00 452 GLU C C 1
ATOM 6671 O O . GLU B 1 454 ? 83.769 164.394 160.884 1.00 30.00 452 GLU C O 1
ATOM 6673 N N . MET B 1 463 ? 88.000 171.558 166.919 1.00 155.54 461 MET C N 1
ATOM 6674 C CA . MET B 1 463 ? 88.732 170.320 166.677 1.00 155.54 461 MET C CA 1
ATOM 6675 C C . MET B 1 463 ? 90.213 170.617 166.435 1.00 155.54 461 MET C C 1
ATOM 6676 O O . MET B 1 463 ? 91.084 169.883 166.897 1.00 155.54 461 MET C O 1
ATOM 6681 N N . THR B 1 464 ? 90.488 171.706 165.716 1.00 156.80 462 THR C N 1
ATOM 6682 C CA . THR B 1 464 ? 91.851 172.140 165.417 1.00 156.80 462 THR C CA 1
ATOM 6683 C C . THR B 1 464 ? 92.615 172.471 166.701 1.00 156.80 462 THR C C 1
ATOM 6684 O O . THR B 1 464 ? 93.804 172.177 166.816 1.00 156.80 462 THR C O 1
ATOM 6688 N N . ILE B 1 465 ? 91.927 173.078 167.667 1.00 157.43 463 ILE C N 1
ATOM 6689 C CA . ILE B 1 465 ? 92.523 173.427 168.955 1.00 157.43 463 ILE C CA 1
ATOM 6690 C C . ILE B 1 465 ? 92.985 172.170 169.692 1.00 157.43 463 ILE C C 1
ATOM 6691 O O . ILE B 1 465 ? 94.044 172.163 170.319 1.00 157.43 463 ILE C O 1
ATOM 6696 N N . ASN B 1 466 ? 92.189 171.106 169.606 1.00 157.12 464 ASN C N 1
ATOM 6697 C CA . ASN B 1 466 ? 92.508 169.819 170.220 1.00 157.12 464 ASN C CA 1
ATOM 6698 C C . ASN B 1 466 ? 93.787 169.218 169.626 1.00 157.12 464 ASN C C 1
ATOM 6699 O O . ASN B 1 466 ? 94.574 168.592 170.335 1.00 157.12 464 ASN C O 1
ATOM 6704 N N . ILE B 1 467 ? 93.985 169.409 168.323 1.00 148.64 465 ILE C N 1
ATOM 6705 C CA . ILE B 1 467 ? 95.171 168.915 167.627 1.00 148.64 465 ILE C CA 1
ATOM 6706 C C . ILE B 1 467 ? 96.440 169.537 168.208 1.00 148.64 465 ILE C C 1
ATOM 6707 O O . ILE B 1 467 ? 97.454 168.858 168.357 1.00 148.64 465 ILE C O 1
ATOM 6712 N N . ARG B 1 468 ? 96.395 170.822 168.548 1.00 146.14 466 ARG C N 1
ATOM 6713 C CA . ARG B 1 468 ? 97.560 171.455 169.162 1.00 146.14 466 ARG C CA 1
ATOM 6714 C C . ARG B 1 468 ? 97.832 170.796 170.514 1.00 146.14 466 ARG C C 1
ATOM 6715 O O . ARG B 1 468 ? 98.977 170.524 170.865 1.00 146.14 466 ARG C O 1
ATOM 6723 N N . MET B 1 469 ? 96.763 170.539 171.263 1.00 151.36 467 MET C N 1
ATOM 6724 C CA . MET B 1 469 ? 96.860 169.864 172.554 1.00 151.36 467 MET C CA 1
ATOM 6725 C C . MET B 1 469 ? 97.510 168.485 172.395 1.00 151.36 467 MET C C 1
ATOM 6726 O O . MET B 1 469 ? 98.275 168.050 173.254 1.00 151.36 467 MET C O 1
ATOM 6731 N N . GLY B 1 470 ? 97.208 167.808 171.289 1.00 142.48 468 GLY C N 1
ATOM 6732 C CA . GLY B 1 470 ? 97.760 166.496 171.005 1.00 142.48 468 GLY C CA 1
ATOM 6733 C C . GLY B 1 470 ? 96.796 165.326 170.951 1.00 142.48 468 GLY C C 1
ATOM 6734 O O . GLY B 1 470 ? 97.218 164.195 170.710 1.00 142.48 468 GLY C O 1
ATOM 6735 N N . GLU B 1 471 ? 95.510 165.576 171.167 1.00 135.88 469 GLU C N 1
ATOM 6736 C CA . GLU B 1 471 ? 94.530 164.502 171.072 1.00 135.88 469 GLU C CA 1
ATOM 6737 C C . GLU B 1 471 ? 94.502 164.049 169.612 1.00 135.88 469 GLU C C 1
ATOM 6738 O O . GLU B 1 471 ? 94.536 164.878 168.704 1.00 135.88 469 GLU C O 1
ATOM 6744 N N . ARG B 1 472 ? 94.442 162.742 169.378 1.00 118.78 470 ARG C N 1
ATOM 6745 C CA . ARG B 1 472 ? 94.430 162.227 168.011 1.00 118.78 470 ARG C CA 1
ATOM 6746 C C . ARG B 1 472 ? 93.357 161.176 167.766 1.00 118.78 470 ARG C C 1
ATOM 6747 O O . ARG B 1 472 ? 92.981 160.441 168.677 1.00 118.78 470 ARG C O 1
ATOM 6755 N N . PRO B 1 473 ? 92.865 161.098 166.521 1.00 112.69 471 PRO C N 1
ATOM 6756 C CA . PRO B 1 473 ? 91.854 160.101 166.161 1.00 112.69 471 PRO C CA 1
ATOM 6757 C C . PRO B 1 473 ? 92.391 158.694 166.347 1.00 112.69 471 PRO C C 1
ATOM 6758 O O . PRO B 1 473 ? 93.595 158.445 166.244 1.00 112.69 471 PRO C O 1
ATOM 6762 N N . LEU B 1 474 ? 91.497 157.777 166.697 1.00 118.01 472 LEU C N 1
ATOM 6763 C CA . LEU B 1 474 ? 91.899 156.405 166.975 1.00 118.01 472 LEU C CA 1
ATOM 6764 C C . LEU B 1 474 ? 91.343 155.381 166.002 1.00 118.01 472 LEU C C 1
ATOM 6765 O O . LEU B 1 474 ? 90.158 155.379 165.674 1.00 118.01 472 LEU C O 1
ATOM 6770 N N . PHE B 1 475 ? 92.234 154.518 165.537 1.00 116.45 473 PHE C N 1
ATOM 6771 C CA . PHE B 1 475 ? 91.885 153.461 164.607 1.00 116.45 473 PHE C CA 1
ATOM 6772 C C . PHE B 1 475 ? 91.080 152.374 165.305 1.00 116.45 473 PHE C C 1
ATOM 6773 O O . PHE B 1 475 ? 91.171 152.208 166.520 1.00 116.45 473 PHE C O 1
ATOM 6781 N N . PRO B 1 476 ? 90.291 151.628 164.524 1.00 124.01 474 PRO C N 1
ATOM 6782 C CA . PRO B 1 476 ? 89.398 150.548 164.956 1.00 124.01 474 PRO C CA 1
ATOM 6783 C C . PRO B 1 476 ? 90.124 149.285 165.409 1.00 124.01 474 PRO C C 1
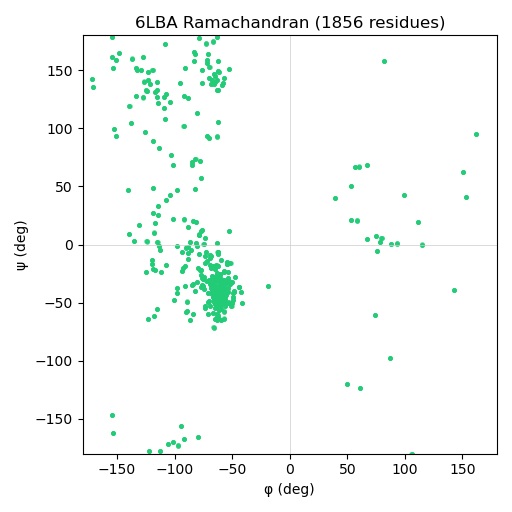ATOM 6784 O O . PRO B 1 476 ? 91.306 149.091 165.130 1.00 124.01 474 PRO C O 1
ATOM 6788 N N . PHE B 1 477 ? 89.382 148.433 166.109 1.00 129.85 475 PHE C N 1
ATOM 6789 C CA . PHE B 1 477 ? 89.874 147.169 166.652 1.00 129.85 475 PHE C CA 1
ATOM 6790 C C . PHE B 1 477 ? 90.372 146.208 165.573 1.00 129.85 475 PHE C C 1
ATOM 6791 O O . PHE B 1 477 ? 91.354 145.498 165.779 1.00 129.85 475 PHE C O 1
ATOM 6799 N N . PRO B 1 478 ? 89.700 146.189 164.412 1.00 126.57 476 PRO C N 1
ATOM 6800 C CA . PRO B 1 478 ? 90.085 145.320 163.295 1.00 126.57 476 PRO C CA 1
ATOM 6801 C C . PRO B 1 478 ? 91.516 145.568 162.807 1.00 126.57 476 PRO C C 1
ATOM 6802 O O . PRO B 1 478 ? 92.179 144.609 162.415 1.00 126.57 476 PRO C O 1
ATOM 6806 N N . SER B 1 479 ? 91.990 146.811 162.827 1.00 118.39 477 SER C N 1
ATOM 6807 C CA . SER B 1 479 ? 93.347 147.111 162.376 1.00 118.39 477 SER C CA 1
ATOM 6808 C C . SER B 1 479 ? 94.361 146.308 163.197 1.00 118.39 477 SER C C 1
ATOM 6809 O O . SER B 1 479 ? 94.231 146.182 164.416 1.00 118.39 477 SER C O 1
ATOM 6812 N N . PRO B 1 480 ? 95.395 145.783 162.520 1.00 109.26 478 PRO C N 1
ATOM 6813 C CA . PRO B 1 480 ? 96.425 144.905 163.080 1.00 109.26 478 PRO C CA 1
ATOM 6814 C C . PRO B 1 480 ? 97.381 145.663 163.990 1.00 109.26 478 PRO C C 1
ATOM 6815 O O . PRO B 1 480 ? 97.467 146.889 163.970 1.00 109.26 478 PRO C O 1
ATOM 6819 N N . LYS B 1 481 ? 98.040 144.918 164.866 1.00 100.28 479 LYS C N 1
ATOM 6820 C CA . LYS B 1 481 ? 98.974 145.493 165.827 1.00 100.28 479 LYS C CA 1
ATOM 6821 C C . LYS B 1 481 ? 100.231 146.154 165.258 1.00 100.28 479 LYS C C 1
ATOM 6822 O O . LYS B 1 481 ? 100.644 147.213 165.729 1.00 100.28 479 LYS C O 1
ATOM 6828 N N . THR B 1 482 ? 100.835 145.540 164.245 1.00 93.44 480 THR C N 1
ATOM 6829 C CA . THR B 1 482 ? 102.076 146.071 163.687 1.00 93.44 480 THR C CA 1
ATOM 6830 C C . THR B 1 482 ? 101.967 147.462 163.071 1.00 93.44 480 THR C C 1
ATOM 6831 O O . THR B 1 482 ? 102.814 148.319 163.316 1.00 93.44 480 THR C O 1
ATOM 6835 N N . LEU B 1 483 ? 100.930 147.689 162.278 1.00 92.75 481 LEU C N 1
ATOM 6836 C CA . LEU B 1 483 ? 100.737 148.989 161.644 1.00 92.75 481 LEU C CA 1
ATOM 6837 C C . LEU B 1 483 ? 100.448 150.118 162.626 1.00 92.75 481 LEU C C 1
ATOM 6838 O O . LEU B 1 483 ? 100.961 151.227 162.486 1.00 92.75 481 LEU C O 1
ATOM 6843 N N . VAL B 1 484 ? 99.627 149.819 163.624 1.00 99.84 482 VAL C N 1
ATOM 6844 C CA . VAL B 1 484 ? 99.220 150.805 164.617 1.00 99.84 482 VAL C CA 1
ATOM 6845 C C . VAL B 1 484 ? 100.363 151.362 165.458 1.00 99.84 482 VAL C C 1
ATOM 6846 O O . VAL B 1 484 ? 100.395 152.551 165.762 1.00 99.84 482 VAL C O 1
ATOM 6850 N N . SER B 1 485 ? 101.294 150.507 165.854 1.00 102.02 483 SER C N 1
ATOM 6851 C CA . SER B 1 485 ? 102.397 150.975 166.677 1.00 102.02 483 SER C CA 1
ATOM 6852 C C . SER B 1 485 ? 103.263 152.008 165.963 1.00 102.02 483 SER C C 1
ATOM 6853 O O . SER B 1 485 ? 103.641 153.020 166.551 1.00 102.02 483 SER C O 1
ATOM 6856 N N . LEU B 1 486 ? 103.569 151.763 164.692 1.00 93.27 484 LEU C N 1
ATOM 6857 C CA . LEU B 1 486 ? 104.411 152.687 163.940 1.00 93.27 484 LEU C CA 1
ATOM 6858 C C . LEU B 1 486 ? 103.802 154.069 163.732 1.00 93.27 484 LEU C C 1
ATOM 6859 O O . LEU B 1 486 ? 104.477 155.082 163.908 1.00 93.27 484 LEU C O 1
ATOM 6864 N N . ILE B 1 487 ? 102.529 154.117 163.360 1.00 97.83 485 ILE C N 1
ATOM 6865 C CA . ILE B 1 487 ? 101.879 155.402 163.135 1.00 97.83 485 ILE C CA 1
ATOM 6866 C C . ILE B 1 487 ? 101.751 156.237 164.404 1.00 97.83 485 ILE C C 1
ATOM 6867 O O . ILE B 1 487 ? 101.966 157.449 164.383 1.00 97.83 485 ILE C O 1
ATOM 6871 N N . LYS B 1 488 ? 101.413 155.585 165.509 1.00 101.15 486 LYS C N 1
ATOM 6872 C CA . LYS B 1 488 ? 101.235 156.293 166.771 1.00 101.15 486 LYS C CA 1
ATOM 6873 C C . LYS B 1 488 ? 102.514 156.967 167.258 1.00 101.15 486 LYS C C 1
ATOM 6874 O O . LYS B 1 488 ? 102.475 158.101 167.733 1.00 101.15 486 LYS C O 1
ATOM 6880 N N . ARG B 1 489 ? 103.648 156.285 167.130 1.00 102.60 487 ARG C N 1
ATOM 6881 C CA . ARG B 1 489 ? 104.908 156.870 167.571 1.00 102.60 487 ARG C CA 1
ATOM 6882 C C . ARG B 1 489 ? 105.208 158.143 166.793 1.00 102.60 487 ARG C C 1
ATOM 6883 O O . ARG B 1 489 ? 105.650 159.139 167.360 1.00 102.60 487 ARG C O 1
ATOM 6891 N N . CYS B 1 490 ? 104.969 158.109 165.493 1.00 101.67 488 CYS C N 1
ATOM 6892 C CA . CYS B 1 490 ? 105.161 159.291 164.680 1.00 101.67 488 CYS C CA 1
ATOM 6893 C C . CYS B 1 490 ? 104.163 160.336 165.158 1.00 101.67 488 CYS C C 1
ATOM 6894 O O . CYS B 1 490 ? 104.461 161.528 165.216 1.00 101.67 488 CYS C O 1
ATOM 6897 N N . TRP B 1 491 ? 102.969 159.861 165.501 1.00 106.78 489 TRP C N 1
ATOM 6898 C CA . TRP B 1 491 ? 101.864 160.718 165.932 1.00 106.78 489 TRP C CA 1
ATOM 6899 C C . TRP B 1 491 ? 102.171 161.678 167.089 1.00 106.78 489 TRP C C 1
ATOM 6900 O O . TRP B 1 491 ? 101.514 162.709 167.223 1.00 106.78 489 TRP C O 1
ATOM 6911 N N . HIS B 1 492 ? 103.165 161.364 167.914 1.00 110.74 490 HIS C N 1
ATOM 6912 C CA . HIS B 1 492 ? 103.481 162.211 169.065 1.00 110.74 490 HIS C CA 1
ATOM 6913 C C . HIS B 1 492 ? 103.791 163.654 168.671 1.00 110.74 490 HIS C C 1
ATOM 6914 O O . HIS B 1 492 ? 104.410 163.925 167.641 1.00 110.74 490 HIS C O 1
ATOM 6921 N N . SER B 1 493 ? 103.354 164.570 169.529 1.00 110.66 491 SER C N 1
ATOM 6922 C CA . SER B 1 493 ? 103.460 166.010 169.304 1.00 110.66 491 SER C CA 1
ATOM 6923 C C . SER B 1 493 ? 104.853 166.612 169.139 1.00 110.66 491 SER C C 1
ATOM 6924 O O . SER B 1 493 ? 105.030 167.499 168.304 1.00 110.66 491 SER C O 1
ATOM 6927 N N . GLU B 1 494 ? 105.835 166.170 169.917 1.00 113.83 492 GLU C N 1
ATOM 6928 C CA . GLU B 1 494 ? 107.165 166.754 169.773 1.00 113.83 492 GLU C CA 1
ATOM 6929 C C . GLU B 1 494 ? 107.672 166.473 168.369 1.00 113.83 492 GLU C C 1
ATOM 6930 O O . GLU B 1 494 ? 107.593 165.342 167.896 1.00 113.83 492 GLU C O 1
ATOM 6936 N N . PRO B 1 495 ? 108.204 167.505 167.698 1.00 118.79 493 PRO C N 1
ATOM 6937 C CA . PRO B 1 495 ? 108.683 167.255 166.330 1.00 118.79 493 PRO C CA 1
ATOM 6938 C C . PRO B 1 495 ? 109.987 166.483 166.280 1.00 118.79 493 PRO C C 1
ATOM 6939 O O . PRO B 1 495 ? 110.234 165.765 165.304 1.00 118.79 493 PRO C O 1
ATOM 6943 N N . SER B 1 496 ? 110.828 166.598 167.308 1.00 120.02 494 SER C N 1
ATOM 6944 C CA . SER B 1 496 ? 112.089 165.868 167.294 1.00 120.02 494 SER C CA 1
ATOM 6945 C C . SER B 1 496 ? 111.874 164.389 167.579 1.00 120.02 494 SER C C 1
ATOM 6946 O O . SER B 1 496 ? 112.554 163.536 167.000 1.00 120.02 494 SER C O 1
ATOM 6949 N N . GLN B 1 497 ? 110.926 164.062 168.456 1.00 112.99 495 GLN C N 1
ATOM 6950 C CA . GLN B 1 497 ? 110.697 162.661 168.784 1.00 112.99 495 GLN C CA 1
ATOM 6951 C C . GLN B 1 497 ? 109.970 161.906 167.683 1.00 112.99 495 GLN C C 1
ATOM 6952 O O . GLN B 1 497 ? 109.719 160.707 167.846 1.00 112.99 495 GLN C O 1
ATOM 6958 N N . ARG B 1 498 ? 109.630 162.559 166.578 1.00 109.13 496 ARG C N 1
ATOM 6959 C CA . ARG B 1 498 ? 109.097 161.708 165.524 1.00 109.13 496 ARG C CA 1
ATOM 6960 C C . ARG B 1 498 ? 110.207 161.331 164.547 1.00 109.13 496 ARG C C 1
ATOM 6961 O O . ARG B 1 498 ? 111.028 162.176 164.186 1.00 109.13 496 ARG C O 1
ATOM 6969 N N . PRO B 1 499 ? 110.231 160.078 164.107 1.00 93.36 497 PRO C N 1
ATOM 6970 C CA . PRO B 1 499 ? 111.411 159.556 163.419 1.00 93.36 497 PRO C CA 1
ATOM 6971 C C . PRO B 1 499 ? 111.516 160.047 161.988 1.00 93.36 497 PRO C C 1
ATOM 6972 O O . PRO B 1 499 ? 110.518 160.316 161.318 1.00 93.36 497 PRO C O 1
ATOM 6976 N N . ASN B 1 500 ? 112.756 160.158 161.521 1.00 83.87 498 ASN C N 1
ATOM 6977 C CA . ASN B 1 500 ? 112.991 160.558 160.147 1.00 83.87 498 ASN C CA 1
ATOM 6978 C C . ASN B 1 500 ? 112.629 159.420 159.197 1.00 83.87 498 ASN C C 1
ATOM 6979 O O . ASN B 1 500 ? 112.327 158.297 159.610 1.00 83.87 498 ASN C O 1
ATOM 6982 N N . PHE B 1 501 ? 112.667 159.724 157.900 1.00 80.08 499 PHE C N 1
ATOM 6983 C CA . PHE B 1 501 ? 112.255 158.746 156.900 1.00 80.08 499 PHE C CA 1
ATOM 6984 C C . PHE B 1 501 ? 113.191 157.544 156.885 1.00 80.08 499 PHE C C 1
ATOM 6985 O O . PHE B 1 501 ? 112.739 156.393 156.908 1.00 80.08 499 PHE C O 1
ATOM 6993 N N . SER B 1 502 ? 114.502 157.791 156.835 1.00 80.65 500 SER C N 1
ATOM 6994 C CA . SER B 1 502 ? 115.466 156.702 156.959 1.00 80.65 500 SER C CA 1
ATOM 6995 C C . SER B 1 502 ? 115.140 155.828 158.154 1.00 80.65 500 SER C C 1
ATOM 6996 O O . SER B 1 502 ? 115.198 154.598 158.074 1.00 80.65 500 SER C O 1
ATOM 6999 N N . SER B 1 503 ? 114.771 156.453 159.267 1.00 87.91 501 SER C N 1
ATOM 7000 C CA . SER B 1 503 ? 114.402 155.711 160.459 1.00 87.91 501 SER C CA 1
ATOM 7001 C C . SER B 1 503 ? 113.045 155.039 160.342 1.00 87.91 501 SER C C 1
ATOM 7002 O O . SER B 1 503 ? 112.703 154.227 161.208 1.00 87.91 501 SER C O 1
ATOM 7005 N N . ILE B 1 504 ? 112.269 155.341 159.304 1.00 78.19 502 ILE C N 1
ATOM 7006 C CA . ILE B 1 504 ? 110.956 154.737 159.145 1.00 78.19 502 ILE C CA 1
ATOM 7007 C C . ILE B 1 504 ? 110.822 153.917 157.871 1.00 78.19 502 ILE C C 1
ATOM 7008 O O . ILE B 1 504 ? 109.933 153.054 157.800 1.00 78.19 502 ILE C O 1
ATOM 7013 N N . CYS B 1 505 ? 111.653 154.136 156.852 1.00 73.54 503 CYS C N 1
ATOM 7014 C CA . CYS B 1 505 ? 111.547 153.310 155.658 1.00 73.54 503 CYS C CA 1
ATOM 7015 C C . CYS B 1 505 ? 111.944 151.876 155.968 1.00 73.54 503 CYS C C 1
ATOM 7016 O O . CYS B 1 505 ? 111.143 150.947 155.809 1.00 73.54 503 CYS C O 1
ATOM 7019 N N . ARG B 1 506 ? 113.176 151.682 156.442 1.00 74.64 504 ARG C N 1
ATOM 7020 C CA . ARG B 1 506 ? 113.703 150.335 156.614 1.00 74.64 504 ARG C CA 1
ATOM 7021 C C . ARG B 1 506 ? 112.808 149.492 157.512 1.00 74.64 504 ARG C C 1
ATOM 7022 O O . ARG B 1 506 ? 112.603 148.302 157.248 1.00 74.64 504 ARG C O 1
ATOM 7030 N N . ILE B 1 507 ? 112.241 150.089 158.561 1.00 69.46 505 ILE C N 1
ATOM 7031 C CA . ILE B 1 507 ? 111.408 149.301 159.458 1.00 69.46 505 ILE C CA 1
ATOM 7032 C C . ILE B 1 507 ? 110.147 148.834 158.752 1.00 69.46 505 ILE C C 1
ATOM 7033 O O . ILE B 1 507 ? 109.657 147.728 159.012 1.00 69.46 505 ILE C O 1
ATOM 7038 N N . LEU B 1 508 ? 109.603 149.644 157.845 1.00 65.03 506 LEU C N 1
ATOM 7039 C CA . LEU B 1 508 ? 108.483 149.182 157.035 1.00 65.03 506 LEU C CA 1
ATOM 7040 C C . LEU B 1 508 ? 108.881 147.964 156.217 1.00 65.03 506 LEU C C 1
ATOM 7041 O O . LEU B 1 508 ? 108.211 146.927 156.252 1.00 65.03 506 LEU C O 1
ATOM 7046 N N . ARG B 1 509 ? 109.988 148.068 155.484 1.00 56.47 507 ARG C N 1
ATOM 7047 C CA . ARG B 1 509 ? 110.406 146.955 154.645 1.00 56.47 507 ARG C CA 1
ATOM 7048 C C . ARG B 1 509 ? 110.693 145.715 155.474 1.00 56.47 507 ARG C C 1
ATOM 7049 O O . ARG B 1 509 ? 110.555 144.595 154.976 1.00 56.47 507 ARG C O 1
ATOM 7057 N N . TYR B 1 510 ? 111.075 145.886 156.738 1.00 60.51 508 TYR C N 1
ATOM 7058 C CA . TYR B 1 510 ? 111.203 144.723 157.606 1.00 60.51 508 TYR C CA 1
ATOM 7059 C C . TYR B 1 510 ? 109.856 144.050 157.810 1.00 60.51 508 TYR C C 1
ATOM 7060 O O . TYR B 1 510 ? 109.766 142.818 157.818 1.00 60.51 508 TYR C O 1
ATOM 7069 N N . ILE B 1 511 ? 108.798 144.842 157.991 1.00 60.85 509 ILE C N 1
ATOM 7070 C CA . ILE B 1 511 ? 107.461 144.267 158.098 1.00 60.85 509 ILE C CA 1
ATOM 7071 C C . ILE B 1 511 ? 107.128 143.496 156.833 1.00 60.85 509 ILE C C 1
ATOM 7072 O O . ILE B 1 511 ? 106.511 142.426 156.880 1.00 60.85 509 ILE C O 1
ATOM 7077 N N . LYS B 1 512 ? 107.535 144.032 155.683 1.00 57.51 510 LYS C N 1
ATOM 7078 C CA . LYS B 1 512 ? 107.324 143.339 154.422 1.00 57.51 510 LYS C CA 1
ATOM 7079 C C . LYS B 1 512 ? 107.944 141.953 154.461 1.00 57.51 510 LYS C C 1
ATOM 7080 O O . LYS B 1 512 ? 107.278 140.951 154.183 1.00 57.51 510 LYS C O 1
ATOM 7086 N N . LYS B 1 513 ? 109.226 141.880 154.820 1.00 64.54 511 LYS C N 1
ATOM 7087 C CA . LYS B 1 513 ? 109.907 140.593 154.883 1.00 64.54 511 LYS C CA 1
ATOM 7088 C C . LYS B 1 513 ? 109.205 139.648 155.847 1.00 64.54 511 LYS C C 1
ATOM 7089 O O . LYS B 1 513 ? 109.044 138.457 155.558 1.00 64.54 511 LYS C O 1
ATOM 7092 N N . PHE B 1 514 ? 108.772 140.161 156.998 1.00 75.76 512 PHE C N 1
ATOM 7093 C CA . PHE B 1 514 ? 108.089 139.305 157.959 1.00 75.76 512 PHE C CA 1
ATOM 7094 C C . PHE B 1 514 ? 106.786 138.768 157.387 1.00 75.76 512 PHE C C 1
ATOM 7095 O O . PHE B 1 514 ? 106.465 137.587 157.556 1.00 75.76 512 PHE C O 1
ATOM 7103 N N . LEU B 1 515 ? 106.018 139.624 156.715 1.00 71.77 513 LEU C N 1
ATOM 7104 C CA . LEU B 1 515 ? 104.762 139.174 156.125 1.00 71.77 513 LEU C CA 1
ATOM 7105 C C . LEU B 1 515 ? 105.009 138.130 155.047 1.00 71.77 513 LEU C C 1
ATOM 7106 O O . LEU B 1 515 ? 104.382 137.064 155.043 1.00 71.77 513 LEU C O 1
ATOM 7111 N N . VAL B 1 516 ? 105.921 138.423 154.117 1.00 67.52 514 VAL C N 1
ATOM 7112 C CA . VAL B 1 516 ? 106.240 137.471 153.060 1.00 67.52 514 VAL C CA 1
ATOM 7113 C C . VAL B 1 516 ? 106.696 136.149 153.650 1.00 67.52 514 VAL C C 1
ATOM 7114 O O . VAL B 1 516 ? 106.467 135.086 153.065 1.00 67.52 514 VAL C O 1
ATOM 7118 N N . VAL B 1 517 ? 107.333 136.189 154.817 1.00 79.30 515 VAL C N 1
ATOM 7119 C CA . VAL B 1 517 ? 107.795 134.956 155.438 1.00 79.30 515 VAL C CA 1
ATOM 7120 C C . VAL B 1 517 ? 106.637 134.192 156.063 1.00 79.30 515 VAL C C 1
ATOM 7121 O O . VAL B 1 517 ? 106.671 132.959 156.132 1.00 79.30 515 VAL C O 1
ATOM 7125 N N . ASN B 1 518 ? 105.614 134.915 156.499 1.00 90.49 516 ASN C N 1
ATOM 7126 C CA . ASN B 1 518 ? 104.460 134.283 157.115 1.00 90.49 516 ASN C CA 1
ATOM 7127 C C . ASN B 1 518 ? 103.159 134.678 156.434 1.00 90.49 516 ASN C C 1
ATOM 7128 O O . ASN B 1 518 ? 102.594 135.729 156.731 1.00 90.49 516 ASN C O 1
ATOM 7133 N N . PRO B 1 519 ? 102.675 133.829 155.515 1.00 100.31 517 PRO C N 1
ATOM 7134 C CA . PRO B 1 519 ? 101.424 134.122 154.810 1.00 100.31 517 PRO C CA 1
ATOM 7135 C C . PRO B 1 519 ? 100.270 134.174 155.801 1.00 100.31 517 PRO C C 1
ATOM 7136 O O . PRO B 1 519 ? 99.408 135.045 155.700 1.00 100.31 517 PRO C O 1
ATOM 7140 N N . ASP B 1 520 ? 100.262 133.246 156.750 1.00 118.71 518 ASP C N 1
ATOM 7141 C CA . ASP B 1 520 ? 99.228 133.215 157.770 1.00 118.71 518 ASP C CA 1
ATOM 7142 C C . ASP B 1 520 ? 99.387 134.438 158.661 1.00 118.71 518 ASP C C 1
ATOM 7143 O O . ASP B 1 520 ? 100.510 134.846 158.962 1.00 118.71 518 ASP C O 1
ATOM 7148 N N . HIS B 1 521 ? 98.261 135.015 159.073 1.00 127.43 519 HIS C N 1
ATOM 7149 C CA . HIS B 1 521 ? 98.247 136.195 159.934 1.00 127.43 519 HIS C CA 1
ATOM 7150 C C . HIS B 1 521 ? 99.169 137.301 159.422 1.00 127.43 519 HIS C C 1
ATOM 7151 O O . HIS B 1 521 ? 98.933 138.484 159.666 1.00 127.43 519 HIS C O 1
ATOM 7158 N N . THR B 1 528 ? 101.637 135.845 165.515 1.00 121.93 526 THR C N 1
ATOM 7159 C CA . THR B 1 528 ? 101.964 137.112 166.158 1.00 121.93 526 THR C CA 1
ATOM 7160 C C . THR B 1 528 ? 103.158 137.792 165.510 1.00 121.93 526 THR C C 1
ATOM 7161 O O . THR B 1 528 ? 104.102 137.129 165.081 1.00 121.93 526 THR C O 1
ATOM 7165 N N . PRO B 1 529 ? 103.117 139.119 165.425 1.00 117.11 527 PRO C N 1
ATOM 7166 C CA . PRO B 1 529 ? 104.330 139.861 165.074 1.00 117.11 527 PRO C CA 1
ATOM 7167 C C . PRO B 1 529 ? 105.398 139.633 166.128 1.00 117.11 527 PRO C C 1
ATOM 7168 O O . PRO B 1 529 ? 105.107 139.265 167.267 1.00 117.11 527 PRO C O 1
ATOM 7172 N N . LEU B 1 530 ? 106.650 139.842 165.731 1.00 116.06 528 LEU C N 1
ATOM 7173 C CA . LEU B 1 530 ? 107.765 139.605 166.637 1.00 116.06 528 LEU C CA 1
ATOM 7174 C C . LEU B 1 530 ? 107.672 140.517 167.853 1.00 116.06 528 LEU C C 1
ATOM 7175 O O . LEU B 1 530 ? 107.511 140.043 168.981 1.00 116.06 528 LEU C O 1
ATOM 7180 N N . VAL B 1 531 ? 107.775 141.824 167.632 1.00 117.50 529 VAL C N 1
ATOM 7181 C CA . VAL B 1 531 ? 107.694 142.823 168.689 1.00 117.50 529 VAL C CA 1
ATOM 7182 C C . VAL B 1 531 ? 107.208 144.121 168.058 1.00 117.50 529 VAL C C 1
ATOM 7183 O O . VAL B 1 531 ? 107.075 144.229 166.837 1.00 117.50 529 VAL C O 1
ATOM 7187 N N . ASP B 1 532 ? 107.049 145.152 168.877 1.00 112.76 530 ASP C N 1
ATOM 7188 C CA . ASP B 1 532 ? 106.710 146.430 168.299 1.00 112.76 530 ASP C CA 1
ATOM 7189 C C . ASP B 1 532 ? 107.951 146.692 167.457 1.00 112.76 530 ASP C C 1
ATOM 7190 O O . ASP B 1 532 ? 109.078 146.543 167.929 1.00 112.76 530 ASP C O 1
ATOM 7195 N N . CYS B 1 533 ? 107.743 147.096 166.216 1.00 107.89 531 CYS C N 1
ATOM 7196 C CA . CYS B 1 533 ? 108.842 147.348 165.284 1.00 107.89 531 CYS C CA 1
ATOM 7197 C C . CYS B 1 533 ? 109.778 148.495 165.656 1.00 107.89 531 CYS C C 1
ATOM 7198 O O . CYS B 1 533 ? 110.986 148.419 165.441 1.00 107.89 531 CYS C O 1
ATOM 7201 N N . TRP B 1 534 ? 109.215 149.520 166.283 1.00 107.11 532 TRP C N 1
ATOM 7202 C CA . TRP B 1 534 ? 109.958 150.720 166.642 1.00 107.11 532 TRP C CA 1
ATOM 7203 C C . TRP B 1 534 ? 111.131 150.472 167.581 1.00 107.11 532 TRP C C 1
ATOM 7204 O O . TRP B 1 534 ? 112.181 151.095 167.438 1.00 107.11 532 TRP C O 1
ATOM 7215 N N . ASP B 1 535 ? 110.958 149.571 168.541 1.00 107.99 533 ASP C N 1
ATOM 7216 C CA . ASP B 1 535 ? 112.026 149.286 169.491 1.00 107.99 533 ASP C CA 1
ATOM 7217 C C . ASP B 1 535 ? 113.268 148.735 168.794 1.00 107.99 533 ASP C C 1
ATOM 7218 O O . ASP B 1 535 ? 114.392 149.112 169.122 1.00 107.99 533 ASP C O 1
ATOM 7223 N N . LEU B 1 536 ? 113.060 147.851 167.826 1.00 104.81 534 LEU C N 1
ATOM 7224 C CA . LEU B 1 536 ? 114.171 147.250 167.095 1.00 104.81 534 LEU C CA 1
ATOM 7225 C C . LEU B 1 536 ? 114.988 148.261 166.296 1.00 104.81 534 LEU C C 1
ATOM 7226 O O . LEU B 1 536 ? 116.214 148.206 166.279 1.00 104.81 534 LEU C O 1
ATOM 7231 N N . GLU B 1 537 ? 114.304 149.198 165.653 1.00 97.03 535 GLU C N 1
ATOM 7232 C CA . GLU B 1 537 ? 114.973 150.196 164.831 1.00 97.03 535 GLU C CA 1
ATOM 7233 C C . GLU B 1 537 ? 115.925 151.063 165.641 1.00 97.03 535 GLU C C 1
ATOM 7234 O O . GLU B 1 537 ? 117.023 151.384 165.190 1.00 97.03 535 GLU C O 1
ATOM 7240 N N . ALA B 1 538 ? 115.505 151.434 166.841 1.00 106.81 536 ALA C N 1
ATOM 7241 C CA . ALA B 1 538 ? 116.319 152.285 167.702 1.00 106.81 536 ALA C CA 1
ATOM 7242 C C . ALA B 1 538 ? 117.713 151.705 167.891 1.00 106.81 536 ALA C C 1
ATOM 7243 O O . ALA B 1 538 ? 118.704 152.444 167.917 1.00 106.81 536 ALA C O 1
ATOM 7245 N N . ARG B 1 539 ? 117.790 150.379 167.983 1.00 106.59 537 ARG C N 1
ATOM 7246 C CA . ARG B 1 539 ? 119.062 149.689 168.173 1.00 106.59 537 ARG C CA 1
ATOM 7247 C C . ARG B 1 539 ? 119.982 149.945 166.982 1.00 106.59 537 ARG C C 1
ATOM 7248 O O . ARG B 1 539 ? 121.167 150.231 167.152 1.00 106.59 537 ARG C O 1
ATOM 7256 N N . PHE B 1 540 ? 119.459 149.703 165.786 1.00 101.92 538 PHE C N 1
ATOM 7257 C CA . PHE B 1 540 ? 120.203 149.916 164.555 1.00 101.92 538 PHE C CA 1
ATOM 7258 C C . PHE B 1 540 ? 120.497 151.400 164.417 1.00 101.92 538 PHE C C 1
ATOM 7259 O O . PHE B 1 540 ? 121.572 151.811 163.987 1.00 101.92 538 PHE C O 1
ATOM 7267 N N . LEU B 1 541 ? 119.500 152.201 164.756 1.00 107.61 539 LEU C N 1
ATOM 7268 C CA . LEU B 1 541 ? 119.632 153.646 164.756 1.00 107.61 539 LEU C CA 1
ATOM 7269 C C . LEU B 1 541 ? 120.601 154.130 165.840 1.00 107.61 539 LEU C C 1
ATOM 7270 O O . LEU B 1 541 ? 121.366 155.071 165.635 1.00 107.61 539 LEU C O 1
ATOM 7275 N N . ARG B 1 542 ? 120.552 153.469 166.994 1.00 110.01 540 ARG C N 1
ATOM 7276 C CA . ARG B 1 542 ? 121.325 153.869 168.174 1.00 110.01 540 ARG C CA 1
ATOM 7277 C C . ARG B 1 542 ? 122.859 153.952 168.125 1.00 110.01 540 ARG C C 1
ATOM 7278 O O . ARG B 1 542 ? 123.423 154.929 168.616 1.00 110.01 540 ARG C O 1
ATOM 7286 N N . LYS B 1 543 ? 123.545 152.969 167.552 1.00 111.56 541 LYS C N 1
ATOM 7287 C CA . LYS B 1 543 ? 125.008 153.050 167.519 1.00 111.56 541 LYS C CA 1
ATOM 7288 C C . LYS B 1 543 ? 125.533 153.092 166.096 1.00 111.56 541 LYS C C 1
ATOM 7289 O O . LYS B 1 543 ? 126.167 154.057 165.671 1.00 111.56 541 LYS C O 1
ATOM 7295 N N . PHE B 1 544 ? 125.241 152.027 165.367 1.00 104.97 542 PHE C N 1
ATOM 7296 C CA . PHE B 1 544 ? 125.609 151.889 163.963 1.00 104.97 542 PHE C CA 1
ATOM 7297 C C . PHE B 1 544 ? 125.388 153.164 163.164 1.00 104.97 542 PHE C C 1
ATOM 7298 O O . PHE B 1 544 ? 126.214 153.532 162.330 1.00 104.97 542 PHE C O 1
ATOM 7306 N N . PRO B 1 545 ? 124.267 153.847 163.427 1.00 115.82 543 PRO C N 1
ATOM 7307 C CA . PRO B 1 545 ? 123.913 155.070 162.699 1.00 115.82 543 PRO C CA 1
ATOM 7308 C C . PRO B 1 545 ? 124.927 156.182 162.934 1.00 115.82 543 PRO C C 1
ATOM 7309 O O . PRO B 1 545 ? 125.431 156.334 164.045 1.00 115.82 543 PRO C O 1
ATOM 7313 N N . GLY B 1 546 ? 125.220 156.943 161.886 1.00 135.98 544 GLY C N 1
ATOM 7314 C CA . GLY B 1 546 ? 126.171 158.034 161.975 1.00 135.98 544 GLY C CA 1
ATOM 7315 C C . GLY B 1 546 ? 126.883 158.277 160.658 1.00 135.98 544 GLY C C 1
ATOM 7316 O O . GLY B 1 546 ? 126.253 158.599 159.651 1.00 135.98 544 GLY C O 1
ATOM 7317 N N . SER B 1 550 ? 124.492 159.267 157.965 1.00 146.09 548 SER C N 1
ATOM 7318 C CA . SER B 1 550 ? 123.670 158.813 156.848 1.00 146.09 548 SER C CA 1
ATOM 7319 C C . SER B 1 550 ? 122.619 159.866 156.525 1.00 146.09 548 SER C C 1
ATOM 7320 O O . SER B 1 550 ? 121.550 159.906 157.138 1.00 146.09 548 SER C O 1
ATOM 7322 N N . HIS B 1 551 ? 122.926 160.734 155.560 1.00 140.00 549 HIS C N 1
ATOM 7323 C CA . HIS B 1 551 ? 121.944 161.667 155.020 1.00 140.00 549 HIS C CA 1
ATOM 7324 C C . HIS B 1 551 ? 121.067 161.013 153.964 1.00 140.00 549 HIS C C 1
ATOM 7325 O O . HIS B 1 551 ? 119.859 161.265 153.917 1.00 140.00 549 HIS C O 1
ATOM 7332 N N . THR B 1 552 ? 121.659 160.177 153.116 1.00 122.39 550 THR C N 1
ATOM 7333 C CA . THR B 1 552 ? 120.928 159.403 152.125 1.00 122.39 550 THR C CA 1
ATOM 7334 C C . THR B 1 552 ? 121.414 157.963 152.162 1.00 122.39 550 THR C C 1
ATOM 7335 O O . THR B 1 552 ? 122.563 157.695 152.530 1.00 122.39 550 THR C O 1
ATOM 7339 N N . ALA B 1 553 ? 120.534 157.040 151.791 1.00 106.79 551 ALA C N 1
ATOM 7340 C CA . ALA B 1 553 ? 120.856 155.624 151.743 1.00 106.79 551 ALA C CA 1
ATOM 7341 C C . ALA B 1 553 ? 120.509 155.066 150.372 1.00 106.79 551 ALA C C 1
ATOM 7342 O O . ALA B 1 553 ? 119.485 155.415 149.782 1.00 106.79 551 ALA C O 1
ATOM 7344 N N . SER B 1 554 ? 121.373 154.191 149.870 1.00 79.31 552 SER C N 1
ATOM 7345 C CA . SER B 1 554 ? 121.192 153.571 148.570 1.00 79.31 552 SER C CA 1
ATOM 7346 C C . SER B 1 554 ? 120.813 152.109 148.747 1.00 79.31 552 SER C C 1
ATOM 7347 O O . SER B 1 554 ? 120.830 151.562 149.852 1.00 79.31 552 SER C O 1
ATOM 7350 N N . VAL B 1 555 ? 120.470 151.475 147.624 1.00 59.25 553 VAL C N 1
ATOM 7351 C CA . VAL B 1 555 ? 119.914 150.130 147.653 1.00 59.25 553 VAL C CA 1
ATOM 7352 C C . VAL B 1 555 ? 120.904 149.102 148.172 1.00 59.25 553 VAL C C 1
ATOM 7353 O O . VAL B 1 555 ? 120.497 148.024 148.612 1.00 59.25 553 VAL C O 1
ATOM 7357 N N . ASN B 1 556 ? 122.203 149.395 148.125 1.00 56.15 554 ASN C N 1
ATOM 7358 C CA . ASN B 1 556 ? 123.186 148.402 148.531 1.00 56.15 554 ASN C CA 1
ATOM 7359 C C . ASN B 1 556 ? 123.037 147.996 149.988 1.00 56.15 554 ASN C C 1
ATOM 7360 O O . ASN B 1 556 ? 123.435 146.888 150.354 1.00 56.15 554 ASN C O 1
ATOM 7365 N N . GLN B 1 557 ? 122.562 148.928 150.808 1.00 63.42 555 GLN C N 1
ATOM 7366 C CA . GLN B 1 557 ? 122.403 148.749 152.251 1.00 63.42 555 GLN C CA 1
ATOM 7367 C C . GLN B 1 557 ? 121.276 147.822 152.680 1.00 63.42 555 GLN C C 1
ATOM 7368 O O . GLN B 1 557 ? 121.225 147.391 153.831 1.00 63.42 555 GLN C O 1
ATOM 7374 N N . ILE B 1 558 ? 120.380 147.509 151.756 1.00 57.16 556 ILE C N 1
ATOM 7375 C CA . ILE B 1 558 ? 119.210 146.701 152.077 1.00 57.16 556 ILE C CA 1
ATOM 7376 C C . ILE B 1 558 ? 119.474 145.289 152.606 1.00 57.16 556 ILE C C 1
ATOM 7377 O O . ILE B 1 558 ? 118.780 144.836 153.511 1.00 57.16 556 ILE C O 1
ATOM 7382 N N . PRO B 1 559 ? 120.457 144.578 152.044 1.00 51.48 557 PRO C N 1
ATOM 7383 C CA . PRO B 1 559 ? 120.679 143.237 152.595 1.00 51.48 557 PRO C CA 1
ATOM 7384 C C . PRO B 1 559 ? 121.109 143.308 154.059 1.00 51.48 557 PRO C C 1
ATOM 7385 O O . PRO B 1 559 ? 120.641 142.532 154.889 1.00 51.48 557 PRO C O 1
ATOM 7389 N N . PHE B 1 560 ? 121.987 144.256 154.360 1.00 63.04 558 PHE C N 1
ATOM 7390 C CA . PHE B 1 560 ? 122.494 144.476 155.708 1.00 63.04 558 PHE C CA 1
ATOM 7391 C C . PHE B 1 560 ? 121.375 144.898 156.649 1.00 63.04 558 PHE C C 1
ATOM 7392 O O . PHE B 1 560 ? 121.185 144.306 157.716 1.00 63.04 558 PHE C O 1
ATOM 7400 N N . GLN B 1 561 ? 120.611 145.906 156.251 1.00 63.73 559 GLN C N 1
ATOM 7401 C CA . GLN B 1 561 ? 119.561 146.422 157.117 1.00 63.73 559 GLN C CA 1
ATOM 7402 C C . GLN B 1 561 ? 118.532 145.352 157.439 1.00 63.73 559 GLN C C 1
ATOM 7403 O O . GLN B 1 561 ? 118.074 145.247 158.573 1.00 63.73 559 GLN C O 1
ATOM 7409 N N . LEU B 1 562 ? 118.171 144.555 156.445 1.00 61.37 560 LEU C N 1
ATOM 7410 C CA . LEU B 1 562 ? 117.211 143.483 156.653 1.00 61.37 560 LEU C CA 1
ATOM 7411 C C . LEU B 1 562 ? 117.742 142.433 157.628 1.00 61.37 560 LEU C C 1
ATOM 7412 O O . LEU B 1 562 ? 116.997 141.909 158.451 1.00 61.37 560 LEU C O 1
ATOM 7417 N N . THR B 1 563 ? 119.031 142.124 157.525 1.00 64.35 561 THR C N 1
ATOM 7418 C CA . THR B 1 563 ? 119.648 141.116 158.380 1.00 64.35 561 THR C CA 1
ATOM 7419 C C . THR B 1 563 ? 119.778 141.618 159.808 1.00 64.35 561 THR C C 1
ATOM 7420 O O . THR B 1 563 ? 119.404 140.923 160.758 1.00 64.35 561 THR C O 1
ATOM 7424 N N . SER B 1 564 ? 120.168 142.877 159.955 1.00 66.47 562 SER C N 1
ATOM 7425 C CA . SER B 1 564 ? 120.467 143.409 161.273 1.00 66.47 562 SER C CA 1
ATOM 7426 C C . SER B 1 564 ? 119.286 143.231 162.202 1.00 66.47 562 SER C C 1
ATOM 7427 O O . SER B 1 564 ? 119.460 142.879 163.368 1.00 66.47 562 SER C O 1
ATOM 7430 N N . TYR B 1 565 ? 118.079 143.441 161.698 1.00 74.35 563 TYR C N 1
ATOM 7431 C CA . TYR B 1 565 ? 116.901 143.236 162.527 1.00 74.35 563 TYR C CA 1
ATOM 7432 C C . TYR B 1 565 ? 116.786 141.767 162.942 1.00 74.35 563 TYR C C 1
ATOM 7433 O O . TYR B 1 565 ? 116.438 141.469 164.081 1.00 74.35 563 TYR C O 1
ATOM 7442 N N . ARG B 1 566 ? 117.093 140.854 162.024 1.00 77.25 564 ARG C N 1
ATOM 7443 C CA . ARG B 1 566 ? 117.038 139.434 162.333 1.00 77.25 564 ARG C CA 1
ATOM 7444 C C . ARG B 1 566 ? 118.034 139.147 163.449 1.00 77.25 564 ARG C C 1
ATOM 7445 O O . ARG B 1 566 ? 117.737 138.406 164.383 1.00 77.25 564 ARG C O 1
ATOM 7453 N N . VAL B 1 567 ? 119.217 139.745 163.350 1.00 75.94 565 VAL C N 1
ATOM 7454 C CA . VAL B 1 567 ? 120.230 139.593 164.384 1.00 75.94 565 VAL C CA 1
ATOM 7455 C C . VAL B 1 567 ? 119.799 140.317 165.648 1.00 75.94 565 VAL C C 1
ATOM 7456 O O . VAL B 1 567 ? 119.776 139.738 166.739 1.00 75.94 565 VAL C O 1
ATOM 7460 N N . LEU B 1 568 ? 119.463 141.593 165.505 1.00 81.39 566 LEU C N 1
ATOM 7461 C CA . LEU B 1 568 ? 119.053 142.399 166.649 1.00 81.39 566 LEU C CA 1
ATOM 7462 C C . LEU B 1 568 ? 117.856 141.812 167.385 1.00 81.39 566 LEU C C 1
ATOM 7463 O O . LEU B 1 568 ? 117.813 141.817 168.613 1.00 81.39 566 LEU C O 1
ATOM 7468 N N . GLU B 1 569 ? 116.893 141.293 166.636 1.00 90.43 567 GLU C N 1
ATOM 7469 C CA . GLU B 1 569 ? 115.697 140.730 167.248 1.00 90.43 567 GLU C CA 1
ATOM 7470 C C . GLU B 1 569 ? 116.020 139.529 168.139 1.00 90.43 567 GLU C C 1
ATOM 7471 O O . GLU B 1 569 ? 115.403 139.352 169.185 1.00 90.43 567 GLU C O 1
ATOM 7477 N N . LYS B 1 570 ? 116.978 138.703 167.730 1.00 89.44 568 LYS C N 1
ATOM 7478 C CA . LYS B 1 570 ? 117.342 137.533 168.520 1.00 89.44 568 LYS C CA 1
ATOM 7479 C C . LYS B 1 570 ? 117.892 137.940 169.882 1.00 89.44 568 LYS C C 1
ATOM 7480 O O . LYS B 1 570 ? 117.587 137.316 170.897 1.00 89.44 568 LYS C O 1
ATOM 7483 N N . GLU B 1 571 ? 118.699 138.994 169.896 1.00 95.87 569 GLU C N 1
ATOM 7484 C CA . GLU B 1 571 ? 119.293 139.480 171.131 1.00 95.87 569 GLU C CA 1
ATOM 7485 C C . GLU B 1 571 ? 118.227 139.947 172.116 1.00 95.87 569 GLU C C 1
ATOM 7486 O O . GLU B 1 571 ? 118.335 139.694 173.315 1.00 95.87 569 GLU C O 1
ATOM 7488 N N . LYS B 1 572 ? 117.203 140.622 171.599 1.00 98.98 570 LYS C N 1
ATOM 7489 C CA . LYS B 1 572 ? 116.109 141.147 172.419 1.00 98.98 570 LYS C CA 1
ATOM 7490 C C . LYS B 1 572 ? 116.619 141.933 173.623 1.00 98.98 570 LYS C C 1
ATOM 7491 O O . LYS B 1 572 ? 116.403 141.538 174.767 1.00 98.98 570 LYS C O 1
ATOM 7497 N N . ALA C 1 1 ? 159.669 125.440 117.144 1.00 62.43 -1 ALA B N 1
ATOM 7498 C CA . ALA C 1 1 ? 158.685 124.449 116.721 1.00 62.43 -1 ALA B CA 1
ATOM 7499 C C . ALA C 1 1 ? 157.302 125.079 116.612 1.00 62.43 -1 ALA B C 1
ATOM 7500 O O . ALA C 1 1 ? 156.946 125.945 117.409 1.00 62.43 -1 ALA B O 1
ATOM 7502 N N . ALA C 1 2 ? 156.525 124.636 115.621 1.00 54.34 0 ALA B N 1
ATOM 7503 C CA . ALA C 1 2 ? 155.241 125.268 115.337 1.00 54.34 0 ALA B CA 1
ATOM 7504 C C . ALA C 1 2 ? 154.281 125.134 116.512 1.00 54.34 0 ALA B C 1
ATOM 7505 O O . ALA C 1 2 ? 153.893 126.129 117.133 1.00 54.34 0 ALA B O 1
ATOM 7507 N N . MET C 1 3 ? 153.885 123.901 116.831 1.00 57.33 1 MET B N 1
ATOM 7508 C CA . MET C 1 3 ? 152.956 123.688 117.935 1.00 57.33 1 MET B CA 1
ATOM 7509 C C . MET C 1 3 ? 153.506 124.256 119.230 1.00 57.33 1 MET B C 1
ATOM 7510 O O . MET C 1 3 ? 152.758 124.806 120.046 1.00 57.33 1 MET B O 1
ATOM 7515 N N . GLU C 1 4 ? 154.817 124.130 119.439 1.00 53.65 2 GLU B N 1
ATOM 7516 C CA . GLU C 1 4 ? 155.422 124.686 120.640 1.00 53.65 2 GLU B CA 1
ATOM 7517 C C . GLU C 1 4 ? 155.170 126.181 120.738 1.00 53.65 2 GLU B C 1
ATOM 7518 O O . GLU C 1 4 ? 154.922 126.705 121.829 1.00 53.65 2 GLU B O 1
ATOM 7524 N N . GLN C 1 5 ? 155.220 126.882 119.606 1.00 50.86 3 GLN B N 1
ATOM 7525 C CA . GLN C 1 5 ? 154.937 128.310 119.623 1.00 50.86 3 GLN B CA 1
ATOM 7526 C C . GLN C 1 5 ? 153.537 128.580 120.148 1.00 50.86 3 GLN B C 1
ATOM 7527 O O . GLN C 1 5 ? 153.310 129.559 120.864 1.00 50.86 3 GLN B O 1
ATOM 7533 N N . PHE C 1 6 ? 152.586 127.714 119.806 1.00 43.11 4 PHE B N 1
ATOM 7534 C CA . PHE C 1 6 ? 151.227 127.872 120.305 1.00 43.11 4 PHE B CA 1
ATOM 7535 C C . PHE C 1 6 ? 151.196 127.794 121.822 1.00 43.11 4 PHE B C 1
ATOM 7536 O O . PHE C 1 6 ? 150.592 128.639 122.492 1.00 43.11 4 PHE B O 1
ATOM 7544 N N . ARG C 1 7 ? 151.847 126.776 122.380 1.00 45.33 5 ARG B N 1
ATOM 7545 C CA . ARG C 1 7 ? 151.959 126.678 123.826 1.00 45.33 5 ARG B CA 1
ATOM 7546 C C . ARG C 1 7 ? 152.516 127.958 124.428 1.00 45.33 5 ARG B C 1
ATOM 7547 O O . ARG C 1 7 ? 152.161 128.323 125.553 1.00 45.33 5 ARG B O 1
ATOM 7555 N N . GLN C 1 8 ? 153.375 128.663 123.694 1.00 46.42 6 GLN B N 1
ATOM 7556 C CA . GLN C 1 8 ? 153.857 129.948 124.184 1.00 46.42 6 GLN B CA 1
ATOM 7557 C C . GLN C 1 8 ? 152.727 130.965 124.250 1.00 46.42 6 GLN B C 1
ATOM 7558 O O . GLN C 1 8 ? 152.662 131.771 125.186 1.00 46.42 6 GLN B O 1
ATOM 7564 N N . ILE C 1 9 ? 151.837 130.957 123.255 1.00 38.86 7 ILE B N 1
ATOM 7565 C CA . ILE C 1 9 ? 150.658 131.811 123.327 1.00 38.86 7 ILE B CA 1
ATOM 7566 C C . ILE C 1 9 ? 149.859 131.480 124.569 1.00 38.86 7 ILE B C 1
ATOM 7567 O O . ILE C 1 9 ? 149.382 132.372 125.280 1.00 38.86 7 ILE B O 1
ATOM 7572 N N . GLY C 1 10 ? 149.690 130.190 124.842 1.00 38.22 8 GLY B N 1
ATOM 7573 C CA . GLY C 1 10 ? 148.990 129.796 126.050 1.00 38.22 8 GLY B CA 1
ATOM 7574 C C . GLY C 1 10 ? 149.647 130.355 127.293 1.00 38.22 8 GLY B C 1
ATOM 7575 O O . GLY C 1 10 ? 148.978 130.901 128.171 1.00 38.22 8 GLY B O 1
ATOM 7576 N N . GLU C 1 11 ? 150.972 130.233 127.375 1.00 41.64 9 GLU B N 1
ATOM 7577 C CA . GLU C 1 11 ? 151.700 130.725 128.541 1.00 41.64 9 GLU B CA 1
ATOM 7578 C C . GLU C 1 11 ? 151.502 132.222 128.721 1.00 41.64 9 GLU B C 1
ATOM 7579 O O . GLU C 1 11 ? 151.203 132.698 129.823 1.00 41.64 9 GLU B O 1
ATOM 7585 N N . VAL C 1 12 ? 151.654 132.984 127.641 1.00 36.99 10 VAL B N 1
ATOM 7586 C CA . VAL C 1 12 ? 151.536 134.432 127.744 1.00 36.99 10 VAL B CA 1
ATOM 7587 C C . VAL C 1 12 ? 150.126 134.825 128.146 1.00 36.99 10 VAL B C 1
ATOM 7588 O O . VAL C 1 12 ? 149.924 135.695 129.002 1.00 36.99 10 VAL B O 1
ATOM 7592 N N . LEU C 1 13 ? 149.125 134.197 127.533 1.00 34.69 11 LEU B N 1
ATOM 7593 C CA . LEU C 1 13 ? 147.752 134.568 127.836 1.00 34.69 11 LEU B CA 1
ATOM 7594 C C . LEU C 1 13 ? 147.397 134.201 129.264 1.00 34.69 11 LEU B C 1
ATOM 7595 O O . LEU C 1 13 ? 146.674 134.938 129.941 1.00 34.69 11 LEU B O 1
ATOM 7600 N N . GLY C 1 14 ? 147.894 133.063 129.743 1.00 37.84 12 GLY B N 1
ATOM 7601 C CA . GLY C 1 14 ? 147.703 132.728 131.139 1.00 37.84 12 GLY B CA 1
ATOM 7602 C C . GLY C 1 14 ? 148.334 133.750 132.060 1.00 37.84 12 GLY B C 1
ATOM 7603 O O . GLY C 1 14 ? 147.752 134.124 133.078 1.00 37.84 12 GLY B O 1
ATOM 7604 N N . SER C 1 15 ? 149.538 134.209 131.717 1.00 40.51 13 SER B N 1
ATOM 7605 C CA . SER C 1 15 ? 150.170 135.266 132.498 1.00 40.51 13 SER B CA 1
ATOM 7606 C C . SER C 1 15 ? 149.277 136.492 132.566 1.00 40.51 13 SER B C 1
ATOM 7607 O O . SER C 1 15 ? 149.036 137.052 133.645 1.00 40.51 13 SER B O 1
ATOM 7610 N N . LEU C 1 16 ? 148.784 136.927 131.410 1.00 38.45 14 LEU B N 1
ATOM 7611 C CA . LEU C 1 16 ? 147.917 138.095 131.367 1.00 38.45 14 LEU B CA 1
ATOM 7612 C C . LEU C 1 16 ? 146.694 137.893 132.242 1.00 38.45 14 LEU B C 1
ATOM 7613 O O . LEU C 1 16 ? 146.319 138.776 133.019 1.00 38.45 14 LEU B O 1
ATOM 7618 N N . ASN C 1 17 ? 146.057 136.730 132.127 1.00 37.96 15 ASN B N 1
ATOM 7619 C CA . ASN C 1 17 ? 144.826 136.492 132.869 1.00 37.96 15 ASN B CA 1
ATOM 7620 C C . ASN C 1 17 ? 145.086 136.454 134.365 1.00 37.96 15 ASN B C 1
ATOM 7621 O O . ASN C 1 17 ? 144.272 136.938 135.158 1.00 37.96 15 ASN B O 1
ATOM 7626 N N . ALA C 1 18 ? 146.216 135.881 134.771 1.00 43.66 16 ALA B N 1
ATOM 7627 C CA . ALA C 1 18 ? 146.553 135.850 136.185 1.00 43.66 16 ALA B CA 1
ATOM 7628 C C . ALA C 1 18 ? 146.752 137.256 136.720 1.00 43.66 16 ALA B C 1
ATOM 7629 O O . ALA C 1 18 ? 146.253 137.601 137.796 1.00 43.66 16 ALA B O 1
ATOM 7631 N N . LEU C 1 19 ? 147.487 138.085 135.983 1.00 49.01 17 LEU B N 1
ATOM 7632 C CA . LEU C 1 19 ? 147.659 139.466 136.418 1.00 49.01 17 LEU B CA 1
ATOM 7633 C C . LEU C 1 19 ? 146.322 140.188 136.489 1.00 49.01 17 LEU B C 1
ATOM 7634 O O . LEU C 1 19 ? 146.076 140.965 137.418 1.00 49.01 17 LEU B O 1
ATOM 7639 N N . MET C 1 20 ? 145.441 139.934 135.525 1.00 53.68 18 MET B N 1
ATOM 7640 C CA . MET C 1 20 ? 144.200 140.686 135.426 1.00 53.68 18 MET B CA 1
ATOM 7641 C C . MET C 1 20 ? 143.148 140.257 136.430 1.00 53.68 18 MET B C 1
ATOM 7642 O O . MET C 1 20 ? 142.288 141.069 136.776 1.00 53.68 18 MET B O 1
ATOM 7647 N N . VAL C 1 21 ? 143.182 139.010 136.900 1.00 54.72 19 VAL B N 1
ATOM 7648 C CA . VAL C 1 21 ? 142.132 138.556 137.801 1.00 54.72 19 VAL B CA 1
ATOM 7649 C C . VAL C 1 21 ? 142.146 139.342 139.102 1.00 54.72 19 VAL B C 1
ATOM 7650 O O . VAL C 1 21 ? 141.158 139.333 139.842 1.00 54.72 19 VAL B O 1
ATOM 7654 N N . LEU C 1 22 ? 143.247 140.019 139.404 1.00 70.05 20 LEU B N 1
ATOM 7655 C CA . LEU C 1 22 ? 143.330 140.889 140.570 1.00 70.05 20 LEU B CA 1
ATOM 7656 C C . LEU C 1 22 ? 143.164 142.339 140.116 1.00 70.05 20 LEU B C 1
ATOM 7657 O O . LEU C 1 22 ? 144.079 143.157 140.171 1.00 70.05 20 LEU B O 1
ATOM 7662 N N . GLN C 1 23 ? 141.947 142.642 139.669 1.00 83.42 21 GLN B N 1
ATOM 7663 C CA . GLN C 1 23 ? 141.708 143.772 138.780 1.00 83.42 21 GLN B CA 1
ATOM 7664 C C . GLN C 1 23 ? 141.430 145.085 139.502 1.00 83.42 21 GLN B C 1
ATOM 7665 O O . GLN C 1 23 ? 142.034 146.111 139.171 1.00 83.42 21 GLN B O 1
ATOM 7671 N N . ASP C 1 24 ? 140.521 145.077 140.478 1.00 93.27 22 ASP B N 1
ATOM 7672 C CA . ASP C 1 24 ? 139.933 146.320 140.969 1.00 93.27 22 ASP B CA 1
ATOM 7673 C C . ASP C 1 24 ? 140.946 147.267 141.602 1.00 93.27 22 ASP B C 1
ATOM 7674 O O . ASP C 1 24 ? 140.584 148.399 141.938 1.00 93.27 22 ASP B O 1
ATOM 7679 N N . ASP C 1 25 ? 142.199 146.843 141.772 1.00 96.78 23 ASP B N 1
ATOM 7680 C CA . ASP C 1 25 ? 143.191 147.733 142.364 1.00 96.78 23 ASP B CA 1
ATOM 7681 C C . ASP C 1 25 ? 143.625 148.823 141.394 1.00 96.78 23 ASP B C 1
ATOM 7682 O O . ASP C 1 25 ? 144.243 149.808 141.811 1.00 96.78 23 ASP B O 1
ATOM 7687 N N . ILE C 1 26 ? 143.338 148.659 140.103 1.00 93.23 24 ILE B N 1
ATOM 7688 C CA . ILE C 1 26 ? 143.775 149.648 139.129 1.00 93.23 24 ILE B CA 1
ATOM 7689 C C . ILE C 1 26 ? 142.893 150.877 139.204 1.00 93.23 24 ILE B C 1
ATOM 7690 O O . ILE C 1 26 ? 141.666 150.784 139.345 1.00 93.23 24 ILE B O 1
ATOM 7695 N N . LEU C 1 27 ? 143.517 152.045 139.105 1.00 90.76 25 LEU B N 1
ATOM 7696 C CA . LEU C 1 27 ? 142.803 153.306 139.183 1.00 90.76 25 LEU B CA 1
ATOM 7697 C C . LEU C 1 27 ? 142.903 154.127 137.907 1.00 90.76 25 LEU B C 1
ATOM 7698 O O . LEU C 1 27 ? 142.514 155.298 137.910 1.00 90.76 25 LEU B O 1
ATOM 7703 N N . ILE C 1 28 ? 143.418 153.555 136.823 1.00 80.13 26 ILE B N 1
ATOM 7704 C CA . ILE C 1 28 ? 143.507 154.239 135.535 1.00 80.13 26 ILE B CA 1
ATOM 7705 C C . ILE C 1 28 ? 142.787 153.451 134.453 1.00 80.13 26 ILE B C 1
ATOM 7706 O O . ILE C 1 28 ? 141.822 153.929 133.858 1.00 80.13 26 ILE B O 1
ATOM 7711 N N . ASN C 1 29 ? 143.268 152.255 134.161 1.00 75.54 27 ASN B N 1
ATOM 7712 C CA . ASN C 1 29 ? 142.567 151.276 133.349 1.00 75.54 27 ASN B CA 1
ATOM 7713 C C . ASN C 1 29 ? 141.797 150.342 134.269 1.00 75.54 27 ASN B C 1
ATOM 7714 O O . ASN C 1 29 ? 141.481 150.724 135.399 1.00 75.54 27 ASN B O 1
ATOM 7719 N N . GLN C 1 30 ? 141.506 149.131 133.797 1.00 83.35 28 GLN B N 1
ATOM 7720 C CA . GLN C 1 30 ? 140.478 148.174 134.221 1.00 83.35 28 GLN B CA 1
ATOM 7721 C C . GLN C 1 30 ? 139.179 148.455 133.482 1.00 83.35 28 GLN B C 1
ATOM 7722 O O . GLN C 1 30 ? 138.197 147.733 133.680 1.00 83.35 28 GLN B O 1
ATOM 7728 N N . ARG C 1 31 ? 139.155 149.452 132.606 1.00 75.47 29 ARG B N 1
ATOM 7729 C CA . ARG C 1 31 ? 138.205 149.471 131.511 1.00 75.47 29 ARG B CA 1
ATOM 7730 C C . ARG C 1 31 ? 138.879 149.493 130.154 1.00 75.47 29 ARG B C 1
ATOM 7731 O O . ARG C 1 31 ? 138.222 149.187 129.156 1.00 75.47 29 ARG B O 1
ATOM 7739 N N . GLN C 1 32 ? 140.164 149.831 130.089 1.00 69.07 30 GLN B N 1
ATOM 7740 C CA . GLN C 1 32 ? 140.930 149.688 128.858 1.00 69.07 30 GLN B CA 1
ATOM 7741 C C . GLN C 1 32 ? 141.579 148.314 128.791 1.00 69.07 30 GLN B C 1
ATOM 7742 O O . GLN C 1 32 ? 141.339 147.546 127.856 1.00 69.07 30 GLN B O 1
ATOM 7748 N N . CYS C 1 33 ? 142.401 147.993 129.789 1.00 65.46 31 CYS B N 1
ATOM 7749 C CA . CYS C 1 33 ? 143.074 146.703 129.814 1.00 65.46 31 CYS B CA 1
ATOM 7750 C C . CYS C 1 33 ? 142.085 145.544 129.825 1.00 65.46 31 CYS B C 1
ATOM 7751 O O . CYS C 1 33 ? 142.399 144.460 129.323 1.00 65.46 31 CYS B O 1
ATOM 7754 N N . CYS C 1 34 ? 140.893 145.738 130.392 1.00 69.24 32 CYS B N 1
ATOM 7755 C CA . CYS C 1 34 ? 139.882 144.692 130.310 1.00 69.24 32 CYS B CA 1
ATOM 7756 C C . CYS C 1 34 ? 139.516 144.401 128.865 1.00 69.24 32 CYS B C 1
ATOM 7757 O O . CYS C 1 34 ? 139.322 143.240 128.485 1.00 69.24 32 CYS B O 1
ATOM 7760 N N . LEU C 1 35 ? 139.403 145.445 128.047 1.00 58.86 33 LEU B N 1
ATOM 7761 C CA . LEU C 1 35 ? 139.206 145.227 126.623 1.00 58.86 33 LEU B CA 1
ATOM 7762 C C . LEU C 1 35 ? 140.342 144.401 126.045 1.00 58.86 33 LEU B C 1
ATOM 7763 O O . LEU C 1 35 ? 140.116 143.522 125.207 1.00 58.86 33 LEU B O 1
ATOM 7768 N N . LEU C 1 36 ? 141.571 144.664 126.486 1.00 55.40 34 LEU B N 1
ATOM 7769 C CA . LEU C 1 36 ? 142.704 143.881 126.010 1.00 55.40 34 LEU B CA 1
ATOM 7770 C C . LEU C 1 36 ? 142.537 142.416 126.367 1.00 55.40 34 LEU B C 1
ATOM 7771 O O . LEU C 1 36 ? 142.746 141.535 125.530 1.00 55.40 34 LEU B O 1
ATOM 7776 N N . LEU C 1 37 ? 142.174 142.138 127.616 1.00 50.10 35 LEU B N 1
ATOM 7777 C CA . LEU C 1 37 ? 142.011 140.755 128.034 1.00 50.10 35 LEU B CA 1
ATOM 7778 C C . LEU C 1 37 ? 140.934 140.066 127.212 1.00 50.10 35 LEU B C 1
ATOM 7779 O O . LEU C 1 37 ? 141.122 138.942 126.738 1.00 50.10 35 LEU B O 1
ATOM 7784 N N . GLU C 1 38 ? 139.799 140.738 127.018 1.00 54.43 36 GLU B N 1
ATOM 7785 C CA . GLU C 1 38 ? 138.713 140.128 126.258 1.00 54.43 36 GLU B CA 1
ATOM 7786 C C . GLU C 1 38 ? 139.141 139.855 124.824 1.00 54.43 36 GLU B C 1
ATOM 7787 O O . GLU C 1 38 ? 138.936 138.755 124.299 1.00 54.43 36 GLU B O 1
ATOM 7793 N N . LEU C 1 39 ? 139.742 140.849 124.172 1.00 45.02 37 LEU B N 1
ATOM 7794 C CA . LEU C 1 39 ? 140.167 140.675 122.790 1.00 45.02 37 LEU B CA 1
ATOM 7795 C C . LEU C 1 39 ? 141.185 139.560 122.664 1.00 45.02 37 LEU B C 1
ATOM 7796 O O . LEU C 1 39 ? 141.117 138.744 121.743 1.00 45.02 37 LEU B O 1
ATOM 7801 N N . PHE C 1 40 ? 142.153 139.515 123.574 1.00 39.45 38 PHE B N 1
ATOM 7802 C CA . PHE C 1 40 ? 143.190 138.503 123.465 1.00 39.45 38 PHE B CA 1
ATOM 7803 C C . PHE C 1 40 ? 142.621 137.115 123.698 1.00 39.45 38 PHE B C 1
ATOM 7804 O O . PHE C 1 40 ? 142.980 136.163 122.998 1.00 39.45 38 PHE B O 1
ATOM 7812 N N . SER C 1 41 ? 141.723 136.978 124.674 1.00 42.35 39 SER B N 1
ATOM 7813 C CA . SER C 1 41 ? 141.081 135.690 124.886 1.00 42.35 39 SER B CA 1
ATOM 7814 C C . SER C 1 41 ? 140.297 135.271 123.655 1.00 42.35 39 SER B C 1
ATOM 7815 O O . SER C 1 41 ? 140.330 134.102 123.258 1.00 42.35 39 SER B O 1
ATOM 7818 N N . LEU C 1 42 ? 139.600 136.216 123.025 1.00 38.30 40 LEU B N 1
ATOM 7819 C CA . LEU C 1 42 ? 138.842 135.889 121.825 1.00 38.30 40 LEU B CA 1
ATOM 7820 C C . LEU C 1 42 ? 139.771 135.453 120.703 1.00 38.30 40 LEU B C 1
ATOM 7821 O O . LEU C 1 42 ? 139.486 134.491 119.984 1.00 38.30 40 LEU B O 1
ATOM 7826 N N . ALA C 1 43 ? 140.887 136.157 120.541 1.00 37.54 41 ALA B N 1
ATOM 7827 C CA . ALA C 1 43 ? 141.833 135.819 119.486 1.00 37.54 41 ALA B CA 1
ATOM 7828 C C . ALA C 1 43 ? 142.392 134.422 119.687 1.00 37.54 41 ALA B C 1
ATOM 7829 O O . ALA C 1 43 ? 142.428 133.609 118.755 1.00 37.54 41 ALA B O 1
ATOM 7831 N N . PHE C 1 44 ? 142.837 134.130 120.905 1.00 40.92 42 PHE B N 1
ATOM 7832 C CA . PHE C 1 44 ? 143.374 132.809 121.196 1.00 40.92 42 PHE B CA 1
ATOM 7833 C C . PHE C 1 44 ? 142.323 131.737 120.967 1.00 40.92 42 PHE B C 1
ATOM 7834 O O . PHE C 1 44 ? 142.591 130.711 120.335 1.00 40.92 42 PHE B O 1
ATOM 7842 N N . ASN C 1 45 ? 141.112 131.960 121.475 1.00 46.58 43 ASN B N 1
ATOM 7843 C CA . ASN C 1 45 ? 140.069 130.955 121.343 1.00 46.58 43 ASN B CA 1
ATOM 7844 C C . ASN C 1 45 ? 139.728 130.707 119.884 1.00 46.58 43 ASN B C 1
ATOM 7845 O O . ASN C 1 45 ? 139.531 129.560 119.477 1.00 46.58 43 ASN B O 1
ATOM 7850 N N . THR C 1 46 ? 139.685 131.761 119.070 1.00 47.57 44 THR B N 1
ATOM 7851 C CA . THR C 1 46 ? 139.271 131.565 117.689 1.00 47.57 44 THR B CA 1
ATOM 7852 C C . THR C 1 46 ? 140.380 130.937 116.851 1.00 47.57 44 THR B C 1
ATOM 7853 O O . THR C 1 46 ? 140.096 130.108 115.978 1.00 47.57 44 THR B O 1
ATOM 7857 N N . VAL C 1 47 ? 141.647 131.272 117.115 1.00 48.33 45 VAL B N 1
ATOM 7858 C CA . VAL C 1 47 ? 142.707 130.593 116.378 1.00 48.33 45 VAL B CA 1
ATOM 7859 C C . VAL C 1 47 ? 142.772 129.130 116.790 1.00 48.33 45 VAL B C 1
ATOM 7860 O O . VAL C 1 47 ? 142.970 128.244 115.949 1.00 48.33 45 VAL B O 1
ATOM 7864 N N . ALA C 1 48 ? 142.552 128.844 118.075 1.00 52.16 46 ALA B N 1
ATOM 7865 C CA . ALA C 1 48 ? 142.502 127.458 118.523 1.00 52.16 46 ALA B CA 1
ATOM 7866 C C . ALA C 1 48 ? 141.358 126.713 117.855 1.00 52.16 46 ALA B C 1
ATOM 7867 O O . ALA C 1 48 ? 141.520 125.576 117.400 1.00 52.16 46 ALA B O 1
ATOM 7869 N N . GLU C 1 49 ? 140.185 127.340 117.798 1.00 60.22 47 GLU B N 1
ATOM 7870 C CA . GLU C 1 49 ? 139.032 126.693 117.191 1.00 60.22 47 GLU B CA 1
ATOM 7871 C C . GLU C 1 49 ? 139.290 126.386 115.728 1.00 60.22 47 GLU B C 1
ATOM 7872 O O . GLU C 1 49 ? 139.019 125.274 115.262 1.00 60.22 47 GLU B O 1
ATOM 7878 N N . GLU C 1 50 ? 139.804 127.358 114.981 1.00 64.22 48 GLU B N 1
ATOM 7879 C CA . GLU C 1 50 ? 139.987 127.133 113.555 1.00 64.22 48 GLU B CA 1
ATOM 7880 C C . GLU C 1 50 ? 141.101 126.124 113.305 1.00 64.22 48 GLU B C 1
ATOM 7881 O O . GLU C 1 50 ? 141.053 125.361 112.333 1.00 64.22 48 GLU B O 1
ATOM 7887 N N . ILE C 1 51 ? 142.099 126.078 114.191 1.00 55.99 49 ILE B N 1
ATOM 7888 C CA . ILE C 1 51 ? 143.098 125.016 114.116 1.00 55.99 49 ILE B CA 1
ATOM 7889 C C . ILE C 1 51 ? 142.432 123.661 114.289 1.00 55.99 49 ILE B C 1
ATOM 7890 O O . ILE C 1 51 ? 142.586 122.758 113.459 1.00 55.99 49 ILE B O 1
ATOM 7895 N N . ARG C 1 52 ? 141.674 123.507 115.374 1.00 59.03 50 ARG B N 1
ATOM 7896 C CA . ARG C 1 52 ? 141.013 122.239 115.657 1.00 59.03 50 ARG B CA 1
ATOM 7897 C C . ARG C 1 52 ? 140.090 121.818 114.526 1.00 59.03 50 ARG B C 1
ATOM 7898 O O . ARG C 1 52 ? 139.919 120.620 114.279 1.00 59.03 50 ARG B O 1
ATOM 7906 N N . GLN C 1 53 ? 139.491 122.780 113.834 1.00 63.47 51 GLN B N 1
ATOM 7907 C CA . GLN C 1 53 ? 138.536 122.453 112.787 1.00 63.47 51 GLN B CA 1
ATOM 7908 C C . GLN C 1 53 ? 139.196 122.155 111.451 1.00 63.47 51 GLN B C 1
ATOM 7909 O O . GLN C 1 53 ? 138.705 121.298 110.712 1.00 63.47 51 GLN B O 1
ATOM 7915 N N . ASN C 1 54 ? 140.308 122.813 111.130 1.00 66.25 52 ASN B N 1
ATOM 7916 C CA . ASN C 1 54 ? 140.890 122.693 109.800 1.00 66.25 52 ASN B CA 1
ATOM 7917 C C . ASN C 1 54 ? 142.243 122.013 109.762 1.00 66.25 52 ASN B C 1
ATOM 7918 O O . ASN C 1 54 ? 142.795 121.858 108.667 1.00 66.25 52 ASN B O 1
ATOM 7923 N N . LEU C 1 55 ? 142.804 121.617 110.895 1.00 69.01 53 LEU B N 1
ATOM 7924 C CA . LEU C 1 55 ? 144.023 120.831 110.904 1.00 69.01 53 LEU B CA 1
ATOM 7925 C C . LEU C 1 55 ? 143.734 119.428 111.422 1.00 69.01 53 LEU B C 1
ATOM 7926 O O . LEU C 1 55 ? 142.595 119.068 111.721 1.00 69.01 53 LEU B O 1
ATOM 7931 N N . LYS C 1 56 ? 144.781 118.616 111.520 1.00 83.40 54 LYS B N 1
ATOM 7932 C CA . LYS C 1 56 ? 144.702 117.303 112.144 1.00 83.40 54 LYS B CA 1
ATOM 7933 C C . LYS C 1 56 ? 145.894 117.165 113.076 1.00 83.40 54 LYS B C 1
ATOM 7934 O O . LYS C 1 56 ? 147.036 117.384 112.663 1.00 83.40 54 LYS B O 1
ATOM 7940 N N . LEU C 1 57 ? 145.630 116.805 114.323 1.00 83.18 55 LEU B N 1
ATOM 7941 C CA . LEU C 1 57 ? 146.580 117.049 115.397 1.00 83.18 55 LEU B CA 1
ATOM 7942 C C . LEU C 1 57 ? 147.650 115.980 115.516 1.00 83.18 55 LEU B C 1
ATOM 7943 O O . LEU C 1 57 ? 148.264 115.861 116.580 1.00 83.18 55 LEU B O 1
ATOM 7948 N N . GLU C 1 58 ? 147.891 115.200 114.468 1.00 90.39 56 GLU B N 1
ATOM 7949 C CA . GLU C 1 58 ? 148.949 114.201 114.494 1.00 90.39 56 GLU B CA 1
ATOM 7950 C C . GLU C 1 58 ? 150.233 114.682 113.835 1.00 90.39 56 GLU B C 1
ATOM 7951 O O . GLU C 1 58 ? 151.319 114.451 114.369 1.00 90.39 56 GLU B O 1
ATOM 7957 N N . GLU C 1 59 ? 150.137 115.366 112.699 1.00 88.15 57 GLU B N 1
ATOM 7958 C CA . GLU C 1 59 ? 151.324 115.821 111.990 1.00 88.15 57 GLU B CA 1
ATOM 7959 C C . GLU C 1 59 ? 151.913 117.049 112.670 1.00 88.15 57 GLU B C 1
ATOM 7960 O O . GLU C 1 59 ? 152.081 118.102 112.048 1.00 88.15 57 GLU B O 1
ATOM 7966 N N . LYS C 1 60 ? 152.249 116.909 113.952 1.00 81.27 58 LYS B N 1
ATOM 7967 C CA . LYS C 1 60 ? 152.703 118.039 114.748 1.00 81.27 58 LYS B CA 1
ATOM 7968 C C . LYS C 1 60 ? 154.064 118.560 114.315 1.00 81.27 58 LYS B C 1
ATOM 7969 O O . LYS C 1 60 ? 154.410 119.697 114.647 1.00 81.27 58 LYS B O 1
ATOM 7975 N N . HIS C 1 61 ? 154.845 117.765 113.587 1.00 91.02 59 HIS B N 1
ATOM 7976 C CA . HIS C 1 61 ? 156.195 118.155 113.217 1.00 91.02 59 HIS B CA 1
ATOM 7977 C C . HIS C 1 61 ? 156.450 118.120 111.721 1.00 91.02 59 HIS B C 1
ATOM 7978 O O . HIS C 1 61 ? 157.582 118.377 111.297 1.00 91.02 59 HIS B O 1
ATOM 7985 N N . THR C 1 62 ? 155.448 117.805 110.909 1.00 90.01 60 THR B N 1
ATOM 7986 C CA . THR C 1 62 ? 155.663 117.628 109.482 1.00 90.01 60 THR B CA 1
ATOM 7987 C C . THR C 1 62 ? 154.930 118.670 108.653 1.00 90.01 60 THR B C 1
ATOM 7988 O O . THR C 1 62 ? 155.558 119.365 107.851 1.00 90.01 60 THR B O 1
ATOM 7992 N N . LYS C 1 63 ? 153.616 118.806 108.824 1.00 84.27 61 LYS B N 1
ATOM 7993 C CA . LYS C 1 63 ? 152.811 119.641 107.946 1.00 84.27 61 LYS B CA 1
ATOM 7994 C C . LYS C 1 63 ? 152.218 120.847 108.661 1.00 84.27 61 LYS B C 1
ATOM 7995 O O . LYS C 1 63 ? 151.182 121.366 108.235 1.00 84.27 61 LYS B O 1
ATOM 8001 N N . TRP C 1 64 ? 152.849 121.296 109.741 1.00 74.36 62 TRP B N 1
ATOM 8002 C CA . TRP C 1 64 ? 152.517 122.565 110.365 1.00 74.36 62 TRP B CA 1
ATOM 8003 C C . TRP C 1 64 ? 153.643 123.570 110.226 1.00 74.36 62 TRP B C 1
ATOM 8004 O O . TRP C 1 64 ? 153.474 124.728 110.626 1.00 74.36 62 TRP B O 1
ATOM 8015 N N . ARG C 1 65 ? 154.780 123.157 109.664 1.00 78.33 63 ARG B N 1
ATOM 8016 C CA . ARG C 1 65 ? 155.971 123.993 109.580 1.00 78.33 63 ARG B CA 1
ATOM 8017 C C . ARG C 1 65 ? 155.679 125.394 109.065 1.00 78.33 63 ARG B C 1
ATOM 8018 O O . ARG C 1 65 ? 156.386 126.339 109.426 1.00 78.33 63 ARG B O 1
ATOM 8026 N N . ALA C 1 66 ? 154.636 125.556 108.253 1.00 63.04 64 ALA B N 1
ATOM 8027 C CA . ALA C 1 66 ? 154.308 126.874 107.736 1.00 63.04 64 ALA B CA 1
ATOM 8028 C C . ALA C 1 66 ? 153.787 127.814 108.815 1.00 63.04 64 ALA B C 1
ATOM 8029 O O . ALA C 1 66 ? 153.807 129.031 108.615 1.00 63.04 64 ALA B O 1
ATOM 8031 N N . LEU C 1 67 ? 153.348 127.287 109.955 1.00 60.43 65 LEU B N 1
ATOM 8032 C CA . LEU C 1 67 ? 152.741 128.115 110.990 1.00 60.43 65 LEU B CA 1
ATOM 8033 C C . LEU C 1 67 ? 153.743 128.886 111.838 1.00 60.43 65 LEU B C 1
ATOM 8034 O O . LEU C 1 67 ? 153.319 129.727 112.636 1.00 60.43 65 LEU B O 1
ATOM 8039 N N . GLU C 1 68 ? 155.041 128.630 111.698 1.00 67.18 66 GLU B N 1
ATOM 8040 C CA . GLU C 1 68 ? 156.010 129.143 112.659 1.00 67.18 66 GLU B CA 1
ATOM 8041 C C . GLU C 1 68 ? 156.019 130.663 112.756 1.00 67.18 66 GLU B C 1
ATOM 8042 O O . GLU C 1 68 ? 155.673 131.219 113.801 1.00 67.18 66 GLU B O 1
ATOM 8048 N N . GLN C 1 69 ? 156.406 131.338 111.677 1.00 61.67 67 GLN B N 1
ATOM 8049 C CA . GLN C 1 69 ? 156.599 132.785 111.741 1.00 61.67 67 GLN B CA 1
ATOM 8050 C C . GLN C 1 69 ? 155.353 133.545 112.173 1.00 61.67 67 GLN B C 1
ATOM 8051 O O . GLN C 1 69 ? 155.474 134.446 113.024 1.00 61.67 67 GLN B O 1
ATOM 8057 N N . PRO C 1 70 ? 154.160 133.279 111.637 1.00 53.17 68 PRO B N 1
ATOM 8058 C CA . PRO C 1 70 ? 152.998 134.061 112.081 1.00 53.17 68 PRO B CA 1
ATOM 8059 C C . PRO C 1 70 ? 152.715 133.889 113.556 1.00 53.17 68 PRO B C 1
ATOM 8060 O O . PRO C 1 70 ? 152.477 134.875 114.262 1.00 53.17 68 PRO B O 1
ATOM 8064 N N . LEU C 1 71 ? 152.748 132.657 114.053 1.00 52.39 69 LEU B N 1
ATOM 8065 C CA . LEU C 1 71 ? 152.481 132.454 115.467 1.00 52.39 69 LEU B CA 1
ATOM 8066 C C . LEU C 1 71 ? 153.574 133.060 116.331 1.00 52.39 69 LEU B C 1
ATOM 8067 O O . LEU C 1 71 ? 153.303 133.506 117.451 1.00 52.39 69 LEU B O 1
ATOM 8072 N N . ARG C 1 72 ? 154.809 133.108 115.832 1.00 57.54 70 ARG B N 1
ATOM 8073 C CA . ARG C 1 72 ? 155.865 133.762 116.595 1.00 57.54 70 ARG B CA 1
ATOM 8074 C C . ARG C 1 72 ? 155.600 135.255 116.702 1.00 57.54 70 ARG B C 1
ATOM 8075 O O . ARG C 1 72 ? 155.717 135.853 117.779 1.00 57.54 70 ARG B O 1
ATOM 8083 N N . GLU C 1 73 ? 155.234 135.879 115.591 1.00 50.38 71 GLU B N 1
ATOM 8084 C CA . GLU C 1 73 ? 154.879 137.286 115.672 1.00 50.38 71 GLU B CA 1
ATOM 8085 C C . GLU C 1 73 ? 153.688 137.491 116.599 1.00 50.38 71 GLU B C 1
ATOM 8086 O O . GLU C 1 73 ? 153.602 138.507 117.309 1.00 50.38 71 GLU B O 1
ATOM 8092 N N . LEU C 1 74 ? 152.778 136.523 116.632 1.00 41.92 72 LEU B N 1
ATOM 8093 C CA . LEU C 1 74 ? 151.644 136.632 117.533 1.00 41.92 72 LEU B CA 1
ATOM 8094 C C . LEU C 1 74 ? 152.094 136.596 118.985 1.00 41.92 72 LEU B C 1
ATOM 8095 O O . LEU C 1 74 ? 151.595 137.366 119.812 1.00 41.92 72 LEU B O 1
ATOM 8100 N N . THR C 1 75 ? 153.020 135.698 119.328 1.00 40.53 73 THR B N 1
ATOM 8101 C CA . THR C 1 75 ? 153.489 135.703 120.708 1.00 40.53 73 THR B CA 1
ATOM 8102 C C . THR C 1 75 ? 154.189 137.012 121.018 1.00 40.53 73 THR B C 1
ATOM 8103 O O . THR C 1 75 ? 154.111 137.500 122.148 1.00 40.53 73 THR B O 1
ATOM 8107 N N . ARG C 1 76 ? 154.821 137.628 120.018 1.00 44.47 74 ARG B N 1
ATOM 8108 C CA . ARG C 1 76 ? 155.413 138.941 120.247 1.00 44.47 74 ARG B CA 1
ATOM 8109 C C . ARG C 1 76 ? 154.354 139.953 120.655 1.00 44.47 74 ARG B C 1
ATOM 8110 O O . ARG C 1 76 ? 154.491 140.642 121.675 1.00 44.47 74 ARG B O 1
ATOM 8118 N N . VAL C 1 77 ? 153.298 140.076 119.852 1.00 38.40 75 VAL B N 1
ATOM 8119 C CA . VAL C 1 77 ? 152.308 141.113 120.134 1.00 38.40 75 VAL B CA 1
ATOM 8120 C C . VAL C 1 77 ? 151.582 140.820 121.441 1.00 38.40 75 VAL B C 1
ATOM 8121 O O . VAL C 1 77 ? 151.282 141.737 122.217 1.00 38.40 75 VAL B O 1
ATOM 8125 N N . PHE C 1 78 ? 151.303 139.548 121.718 1.00 37.59 76 PHE B N 1
ATOM 8126 C CA . PHE C 1 78 ? 150.695 139.202 122.995 1.00 37.59 76 PHE B CA 1
ATOM 8127 C C . PHE C 1 78 ? 151.595 139.613 124.150 1.00 37.59 76 PHE B C 1
ATOM 8128 O O . PHE C 1 78 ? 151.129 140.178 125.145 1.00 37.59 76 PHE B O 1
ATOM 8136 N N . LYS C 1 79 ? 152.888 139.359 124.005 1.00 48.37 77 LYS B N 1
ATOM 8137 C CA . LYS C 1 79 ? 153.842 139.722 125.040 1.00 48.37 77 LYS B CA 1
ATOM 8138 C C . LYS C 1 79 ? 153.870 141.231 125.219 1.00 48.37 77 LYS B C 1
ATOM 8139 O O . LYS C 1 79 ? 153.931 141.732 126.338 1.00 48.37 77 LYS B O 1
ATOM 8145 N N . GLU C 1 80 ? 153.808 141.953 124.107 1.00 54.07 78 GLU B N 1
ATOM 8146 C CA . GLU C 1 80 ? 153.845 143.408 124.140 1.00 54.07 78 GLU B CA 1
ATOM 8147 C C . GLU C 1 80 ? 152.652 143.953 124.911 1.00 54.07 78 GLU B C 1
ATOM 8148 O O . GLU C 1 80 ? 152.778 144.879 125.706 1.00 54.07 78 GLU B O 1
ATOM 8154 N N . GLY C 1 81 ? 151.494 143.355 124.674 1.00 51.68 79 GLY B N 1
ATOM 8155 C CA . GLY C 1 81 ? 150.260 143.740 125.334 1.00 51.68 79 GLY B CA 1
ATOM 8156 C C . GLY C 1 81 ? 150.291 143.443 126.818 1.00 51.68 79 GLY B C 1
ATOM 8157 O O . GLY C 1 81 ? 149.880 144.269 127.641 1.00 51.68 79 GLY B O 1
ATOM 8158 N N . GLU C 1 82 ? 150.785 142.263 127.181 1.00 55.78 80 GLU B N 1
ATOM 8159 C CA . GLU C 1 82 ? 150.896 141.931 128.593 1.00 55.78 80 GLU B CA 1
ATOM 8160 C C . GLU C 1 82 ? 151.814 142.909 129.308 1.00 55.78 80 GLU B C 1
ATOM 8161 O O . GLU C 1 82 ? 151.550 143.300 130.448 1.00 55.78 80 GLU B O 1
ATOM 8167 N N . LEU C 1 83 ? 152.903 143.308 128.659 1.00 57.84 81 LEU B N 1
ATOM 8168 C CA . LEU C 1 83 ? 153.830 144.232 129.303 1.00 57.84 81 LEU B CA 1
ATOM 8169 C C . LEU C 1 83 ? 153.205 145.606 129.481 1.00 57.84 81 LEU B C 1
ATOM 8170 O O . LEU C 1 83 ? 153.469 146.291 130.476 1.00 57.84 81 LEU B O 1
ATOM 8175 N N . TYR C 1 84 ? 152.370 146.029 128.533 1.00 59.77 82 TYR B N 1
ATOM 8176 C CA . TYR C 1 84 ? 151.631 147.268 128.739 1.00 59.77 82 TYR B CA 1
ATOM 8177 C C . TYR C 1 84 ? 150.706 147.145 129.937 1.00 59.77 82 TYR B C 1
ATOM 8178 O O . TYR C 1 84 ? 150.619 148.057 130.768 1.00 59.77 82 TYR B O 1
ATOM 8187 N N . VAL C 1 85 ? 149.981 146.031 130.026 1.00 56.01 83 VAL B N 1
ATOM 8188 C CA . VAL C 1 85 ? 149.106 145.831 131.175 1.00 56.01 83 VAL B CA 1
ATOM 8189 C C . VAL C 1 85 ? 149.913 145.874 132.461 1.00 56.01 83 VAL B C 1
ATOM 8190 O O . VAL C 1 85 ? 149.466 146.413 133.477 1.00 56.01 83 VAL B O 1
ATOM 8194 N N . LYS C 1 86 ? 151.124 145.322 132.431 1.00 61.97 84 LYS B N 1
ATOM 8195 C CA . LYS C 1 86 ? 151.992 145.379 133.601 1.00 61.97 84 LYS B CA 1
ATOM 8196 C C . LYS C 1 86 ? 152.307 146.817 133.969 1.00 61.97 84 LYS B C 1
ATOM 8197 O O . LYS C 1 86 ? 152.082 147.244 135.107 1.00 61.97 84 LYS B O 1
ATOM 8203 N N . HIS C 1 87 ? 152.833 147.582 133.012 1.00 66.57 85 HIS B N 1
ATOM 8204 C CA . HIS C 1 87 ? 153.195 148.966 133.292 1.00 66.57 85 HIS B CA 1
ATOM 8205 C C . HIS C 1 87 ? 152.004 149.755 133.804 1.00 66.57 85 HIS B C 1
ATOM 8206 O O . HIS C 1 87 ? 152.162 150.695 134.589 1.00 66.57 85 HIS B O 1
ATOM 8213 N N . CYS C 1 88 ? 150.802 149.391 133.370 1.00 66.74 86 CYS B N 1
ATOM 8214 C CA . CYS C 1 88 ? 149.624 150.054 133.905 1.00 66.74 86 CYS B CA 1
ATOM 8215 C C . CYS C 1 88 ? 149.261 149.531 135.286 1.00 66.74 86 CYS B C 1
ATOM 8216 O O . CYS C 1 88 ? 148.603 150.239 136.053 1.00 66.74 86 CYS B O 1
ATOM 8219 N N . MET C 1 89 ? 149.699 148.323 135.632 1.00 68.73 87 MET B N 1
ATOM 8220 C CA . MET C 1 89 ? 149.414 147.766 136.946 1.00 68.73 87 MET B CA 1
ATOM 8221 C C . MET C 1 89 ? 150.457 148.131 137.986 1.00 68.73 87 MET B C 1
ATOM 8222 O O . MET C 1 89 ? 150.255 147.832 139.166 1.00 68.73 87 MET B O 1
ATOM 8227 N N . ASP C 1 90 ? 151.557 148.755 137.583 1.00 84.20 88 ASP B N 1
ATOM 8228 C CA . ASP C 1 90 ? 152.629 149.072 138.514 1.00 84.20 88 ASP B CA 1
ATOM 8229 C C . ASP C 1 90 ? 152.140 150.025 139.597 1.00 84.20 88 ASP B C 1
ATOM 8230 O O . ASP C 1 90 ? 151.216 150.814 139.392 1.00 84.20 88 ASP B O 1
ATOM 8235 N N . ASN C 1 91 ? 152.738 149.906 140.779 1.00 94.96 89 ASN B N 1
ATOM 8236 C CA . ASN C 1 91 ? 152.482 150.832 141.882 1.00 94.96 89 ASN B CA 1
ATOM 8237 C C . ASN C 1 91 ? 153.646 151.815 142.020 1.00 94.96 89 ASN B C 1
ATOM 8238 O O . ASN C 1 91 ? 154.498 151.703 142.900 1.00 94.96 89 ASN B O 1
ATOM 8243 N N . SER C 1 92 ? 153.674 152.797 141.125 1.00 92.66 90 SER B N 1
ATOM 8244 C CA . SER C 1 92 ? 154.763 153.768 141.093 1.00 92.66 90 SER B CA 1
ATOM 8245 C C . SER C 1 92 ? 154.204 155.166 140.870 1.00 92.66 90 SER B C 1
ATOM 8246 O O . SER C 1 92 ? 153.821 155.511 139.749 1.00 92.66 90 SER B O 1
ATOM 8249 N N . ASP C 1 93 ? 154.174 155.968 141.934 1.00 96.19 91 ASP B N 1
ATOM 8250 C CA . ASP C 1 93 ? 153.869 157.396 141.851 1.00 96.19 91 ASP B CA 1
ATOM 8251 C C . ASP C 1 93 ? 152.509 157.629 141.189 1.00 96.19 91 ASP B C 1
ATOM 8252 O O . ASP C 1 93 ? 152.397 158.170 140.089 1.00 96.19 91 ASP B O 1
ATOM 8257 N N . TRP C 1 94 ? 151.475 157.181 141.903 1.00 92.32 92 TRP B N 1
ATOM 8258 C CA . TRP C 1 94 ? 150.106 157.203 141.408 1.00 92.32 92 TRP B CA 1
ATOM 8259 C C . TRP C 1 94 ? 149.747 158.510 140.722 1.00 92.32 92 TRP B C 1
ATOM 8260 O O . TRP C 1 94 ? 149.008 158.510 139.736 1.00 92.32 92 TRP B O 1
ATOM 8271 N N . TRP C 1 95 ? 150.256 159.629 141.230 1.00 99.50 93 TRP B N 1
ATOM 8272 C CA . TRP C 1 95 ? 149.930 160.918 140.631 1.00 99.50 93 TRP B CA 1
ATOM 8273 C C . TRP C 1 95 ? 150.654 161.101 139.304 1.00 99.50 93 TRP B C 1
ATOM 8274 O O . TRP C 1 95 ? 150.032 161.383 138.269 1.00 99.50 93 TRP B O 1
ATOM 8285 N N . GLY C 1 96 ? 151.979 160.966 139.321 1.00 99.05 94 GLY B N 1
ATOM 8286 C CA . GLY C 1 96 ? 152.712 160.924 138.073 1.00 99.05 94 GLY B CA 1
ATOM 8287 C C . GLY C 1 96 ? 152.209 159.833 137.154 1.00 99.05 94 GLY B C 1
ATOM 8288 O O . GLY C 1 96 ? 152.228 159.986 135.931 1.00 99.05 94 GLY B O 1
ATOM 8289 N N . LYS C 1 97 ? 151.751 158.720 137.725 1.00 94.86 95 LYS B N 1
ATOM 8290 C CA . LYS C 1 97 ? 151.161 157.674 136.905 1.00 94.86 95 LYS B CA 1
ATOM 8291 C C . LYS C 1 97 ? 149.911 158.177 136.203 1.00 94.86 95 LYS B C 1
ATOM 8292 O O . LYS C 1 97 ? 149.692 157.888 135.026 1.00 94.86 95 LYS B O 1
ATOM 8298 N N . VAL C 1 98 ? 149.071 158.923 136.914 1.00 88.81 96 VAL B N 1
ATOM 8299 C CA . VAL C 1 98 ? 147.877 159.477 136.289 1.00 88.81 96 VAL B CA 1
ATOM 8300 C C . VAL C 1 98 ? 148.266 160.405 135.154 1.00 88.81 96 VAL B C 1
ATOM 8301 O O . VAL C 1 98 ? 147.705 160.336 134.054 1.00 88.81 96 VAL B O 1
ATOM 8305 N N . ILE C 1 99 ? 149.240 161.278 135.400 1.00 89.13 97 ILE B N 1
ATOM 8306 C CA . ILE C 1 99 ? 149.641 162.234 134.370 1.00 89.13 97 ILE B CA 1
ATOM 8307 C C . ILE C 1 99 ? 150.163 161.503 133.142 1.00 89.13 97 ILE B C 1
ATOM 8308 O O . ILE C 1 99 ? 149.669 161.694 132.025 1.00 89.13 97 ILE B O 1
ATOM 8313 N N . ASN C 1 100 ? 151.175 160.656 133.329 1.00 87.07 98 ASN B N 1
ATOM 8314 C CA . ASN C 1 100 ? 151.778 159.952 132.203 1.00 87.07 98 ASN B CA 1
ATOM 8315 C C . ASN C 1 100 ? 150.764 159.063 131.499 1.00 87.07 98 ASN B C 1
ATOM 8316 O O . ASN C 1 100 ? 150.783 158.934 130.271 1.00 87.07 98 ASN B O 1
ATOM 8321 N N . LEU C 1 101 ? 149.855 158.463 132.262 1.00 92.45 99 LEU B N 1
ATOM 8322 C CA . LEU C 1 101 ? 148.878 157.526 131.733 1.00 92.45 99 LEU B CA 1
ATOM 8323 C C . LEU C 1 101 ? 147.736 158.271 131.073 1.00 92.45 99 LEU B C 1
ATOM 8324 O O . LEU C 1 101 ? 147.839 159.473 130.810 1.00 92.45 99 LEU B O 1
ATOM 8329 N N . HIS C 1 102 ? 146.641 157.569 130.816 1.00 92.25 100 HIS B N 1
ATOM 8330 C CA . HIS C 1 102 ? 145.671 158.051 129.847 1.00 92.25 100 HIS B CA 1
ATOM 8331 C C . HIS C 1 102 ? 144.934 159.265 130.376 1.00 92.25 100 HIS B C 1
ATOM 8332 O O . HIS C 1 102 ? 143.911 159.154 131.054 1.00 92.25 100 HIS B O 1
ATOM 8339 N N . GLN C 1 103 ? 145.470 160.437 130.065 1.00 87.04 101 GLN B N 1
ATOM 8340 C CA . GLN C 1 103 ? 144.609 161.501 129.584 1.00 87.04 101 GLN B CA 1
ATOM 8341 C C . GLN C 1 103 ? 144.548 161.429 128.071 1.00 87.04 101 GLN B C 1
ATOM 8342 O O . GLN C 1 103 ? 143.504 161.681 127.460 1.00 87.04 101 GLN B O 1
ATOM 8348 N N . ASN C 1 104 ? 145.670 161.064 127.453 1.00 91.29 102 ASN B N 1
ATOM 8349 C CA . ASN C 1 104 ? 145.813 160.978 126.005 1.00 91.29 102 ASN B CA 1
ATOM 8350 C C . ASN C 1 104 ? 146.649 159.757 125.602 1.00 91.29 102 ASN B C 1
ATOM 8351 O O . ASN C 1 104 ? 147.568 159.859 124.790 1.00 91.29 102 ASN B O 1
ATOM 8356 N N . LYS C 1 105 ? 146.361 158.579 126.165 1.00 75.05 103 LYS B N 1
ATOM 8357 C CA . LYS C 1 105 ? 147.271 157.450 125.964 1.00 75.05 103 LYS B CA 1
ATOM 8358 C C . LYS C 1 105 ? 147.001 156.645 124.692 1.00 75.05 103 LYS B C 1
ATOM 8359 O O . LYS C 1 105 ? 147.853 156.587 123.802 1.00 75.05 103 LYS B O 1
ATOM 8365 N N . ASP C 1 106 ? 145.846 155.990 124.609 1.00 67.76 104 ASP B N 1
ATOM 8366 C CA . ASP C 1 106 ? 145.460 155.138 123.484 1.00 67.76 104 ASP B CA 1
ATOM 8367 C C . ASP C 1 106 ? 146.430 153.985 123.227 1.00 67.76 104 ASP B C 1
ATOM 8368 O O . ASP C 1 106 ? 146.455 153.426 122.115 1.00 67.76 104 ASP B O 1
ATOM 8373 N N . CYS C 1 107 ? 147.236 153.598 124.215 1.00 68.84 105 CYS B N 1
ATOM 8374 C CA . CYS C 1 107 ? 148.107 152.448 124.010 1.00 68.84 105 CYS B CA 1
ATOM 8375 C C . CYS C 1 107 ? 147.300 151.180 123.779 1.00 68.84 105 CYS B C 1
ATOM 8376 O O . CYS C 1 107 ? 147.756 150.276 123.072 1.00 68.84 105 CYS B O 1
ATOM 8379 N N . VAL C 1 108 ? 146.105 151.097 124.358 1.00 61.16 106 VAL B N 1
ATOM 8380 C CA . VAL C 1 108 ? 145.252 149.939 124.120 1.00 61.16 106 VAL B CA 1
ATOM 8381 C C . VAL C 1 108 ? 144.897 149.822 122.642 1.00 61.16 106 VAL B C 1
ATOM 8382 O O . VAL C 1 108 ? 144.980 148.733 122.054 1.00 61.16 106 VAL B O 1
ATOM 8386 N N . GLU C 1 109 ? 144.512 150.930 122.011 1.00 60.15 107 GLU B N 1
ATOM 8387 C CA . GLU C 1 109 ? 144.168 150.852 120.599 1.00 60.15 107 GLU B CA 1
ATOM 8388 C C . GLU C 1 109 ? 145.407 150.590 119.760 1.00 60.15 107 GLU B C 1
ATOM 8389 O O . GLU C 1 109 ? 145.334 149.908 118.739 1.00 60.15 107 GLU B O 1
ATOM 8395 N N . PHE C 1 110 ? 146.563 151.123 120.169 1.00 57.45 108 PHE B N 1
ATOM 8396 C CA . PHE C 1 110 ? 147.787 150.818 119.425 1.00 57.45 108 PHE B CA 1
ATOM 8397 C C . PHE C 1 110 ? 148.108 149.324 119.460 1.00 57.45 108 PHE B C 1
ATOM 8398 O O . PHE C 1 110 ? 148.476 148.720 118.436 1.00 57.45 108 PHE B O 1
ATOM 8406 N N . HIS C 1 111 ? 147.995 148.717 120.639 1.00 53.96 109 HIS B N 1
ATOM 8407 C CA . HIS C 1 111 ? 148.258 147.291 120.759 1.00 53.96 109 HIS B CA 1
ATOM 8408 C C . HIS C 1 111 ? 147.284 146.486 119.919 1.00 53.96 109 HIS B C 1
ATOM 8409 O O . HIS C 1 111 ? 147.692 145.615 119.144 1.00 53.96 109 HIS B O 1
ATOM 8416 N N . ILE C 1 112 ? 145.985 146.759 120.056 1.00 50.96 110 ILE B N 1
ATOM 8417 C CA . ILE C 1 112 ? 145.033 146.016 119.237 1.00 50.96 110 ILE B CA 1
ATOM 8418 C C . ILE C 1 112 ? 145.269 146.303 117.766 1.00 50.96 110 ILE B C 1
ATOM 8419 O O . ILE C 1 112 ? 144.934 145.483 116.908 1.00 50.96 110 ILE B O 1
ATOM 8424 N N . HIS C 1 113 ? 145.864 147.452 117.445 1.00 49.64 111 HIS B N 1
ATOM 8425 C CA . HIS C 1 113 ? 146.198 147.751 116.060 1.00 49.64 111 HIS B CA 1
ATOM 8426 C C . HIS C 1 113 ? 147.230 146.771 115.535 1.00 49.64 111 HIS B C 1
ATOM 8427 O O . HIS C 1 113 ? 147.055 146.183 114.464 1.00 49.64 111 HIS B O 1
ATOM 8434 N N . ASN C 1 114 ? 148.318 146.582 116.280 1.00 46.21 112 ASN B N 1
ATOM 8435 C CA . ASN C 1 114 ? 149.281 145.560 115.871 1.00 46.21 112 ASN B CA 1
ATOM 8436 C C . ASN C 1 114 ? 148.636 144.182 115.827 1.00 46.21 112 ASN B C 1
ATOM 8437 O O . ASN C 1 114 ? 148.909 143.381 114.920 1.00 46.21 112 ASN B O 1
ATOM 8442 N N . LEU C 1 115 ? 147.774 143.888 116.799 1.00 42.73 113 LEU B N 1
ATOM 8443 C CA . LEU C 1 115 ? 147.122 142.585 116.839 1.00 42.73 113 LEU B CA 1
ATOM 8444 C C . LEU C 1 115 ? 146.328 142.343 115.568 1.00 42.73 113 LEU B C 1
ATOM 8445 O O . LEU C 1 115 ? 146.376 141.255 114.993 1.00 42.73 113 LEU B O 1
ATOM 8450 N N . PHE C 1 116 ? 145.581 143.347 115.122 1.00 40.72 114 PHE B N 1
ATOM 8451 C CA . PHE C 1 116 ? 144.841 143.220 113.876 1.00 40.72 114 PHE B CA 1
ATOM 8452 C C . PHE C 1 116 ? 145.786 143.091 112.694 1.00 40.72 114 PHE B C 1
ATOM 8453 O O . PHE C 1 116 ? 145.619 142.208 111.846 1.00 40.72 114 PHE B O 1
ATOM 8461 N N . CYS C 1 117 ? 146.792 143.966 112.620 1.00 48.49 115 CYS B N 1
ATOM 8462 C CA . CYS C 1 117 ? 147.716 143.930 111.493 1.00 48.49 115 CYS B CA 1
ATOM 8463 C C . CYS C 1 117 ? 148.398 142.584 111.345 1.00 48.49 115 CYS B C 1
ATOM 8464 O O . CYS C 1 117 ? 148.853 142.251 110.247 1.00 48.49 115 CYS B O 1
ATOM 8467 N N . TYR C 1 118 ? 148.490 141.803 112.416 1.00 48.98 116 TYR B N 1
ATOM 8468 C CA . TYR C 1 118 ? 149.124 140.501 112.294 1.00 48.98 116 TYR B CA 1
ATOM 8469 C C . TYR C 1 118 ? 148.169 139.320 112.352 1.00 48.98 116 TYR B C 1
ATOM 8470 O O . TYR C 1 118 ? 148.553 138.226 111.933 1.00 48.98 116 TYR B O 1
ATOM 8479 N N . PHE C 1 119 ? 146.945 139.503 112.849 1.00 50.07 117 PHE B N 1
ATOM 8480 C CA . PHE C 1 119 ? 146.022 138.378 112.944 1.00 50.07 117 PHE B CA 1
ATOM 8481 C C . PHE C 1 119 ? 145.643 137.870 111.566 1.00 50.07 117 PHE B C 1
ATOM 8482 O O . PHE C 1 119 ? 145.364 136.681 111.383 1.00 50.07 117 PHE B O 1
ATOM 8490 N N . SER C 1 120 ? 145.680 138.747 110.569 1.00 56.37 118 SER B N 1
ATOM 8491 C CA . SER C 1 120 ? 145.354 138.341 109.213 1.00 56.37 118 SER B CA 1
ATOM 8492 C C . SER C 1 120 ? 146.357 137.312 108.721 1.00 56.37 118 SER B C 1
ATOM 8493 O O . SER C 1 120 ? 146.279 136.859 107.578 1.00 56.37 118 SER B O 1
ATOM 8496 N N . ALA C 1 121 ? 147.309 136.941 109.572 1.00 55.65 119 ALA B N 1
ATOM 8497 C CA . ALA C 1 121 ? 148.007 135.673 109.415 1.00 55.65 119 ALA B CA 1
ATOM 8498 C C . ALA C 1 121 ? 147.163 134.551 110.026 1.00 55.65 119 ALA B C 1
ATOM 8499 O O . ALA C 1 121 ? 147.622 133.718 110.805 1.00 55.65 119 ALA B O 1
ATOM 8501 N N . VAL C 1 122 ? 145.887 134.571 109.651 1.00 59.09 120 VAL B N 1
ATOM 8502 C CA . VAL C 1 122 ? 144.988 133.438 109.804 1.00 59.09 120 VAL B CA 1
ATOM 8503 C C . VAL C 1 122 ? 145.074 132.683 108.490 1.00 59.09 120 VAL B C 1
ATOM 8504 O O . VAL C 1 122 ? 144.731 131.499 108.407 1.00 59.09 120 VAL B O 1
ATOM 8508 N N . VAL C 1 123 ? 145.537 133.383 107.454 1.00 69.15 121 VAL B N 1
ATOM 8509 C CA . VAL C 1 123 ? 145.812 132.794 106.151 1.00 69.15 121 VAL B CA 1
ATOM 8510 C C . VAL C 1 123 ? 146.733 131.601 106.334 1.00 69.15 121 VAL B C 1
ATOM 8511 O O . VAL C 1 123 ? 146.705 130.655 105.545 1.00 69.15 121 VAL B O 1
ATOM 8515 N N . GLU C 1 124 ? 147.560 131.630 107.373 1.00 69.50 122 GLU B N 1
ATOM 8516 C CA . GLU C 1 124 ? 148.359 130.453 107.669 1.00 69.50 122 GLU B CA 1
ATOM 8517 C C . GLU C 1 124 ? 147.471 129.283 108.072 1.00 69.50 122 GLU B C 1
ATOM 8518 O O . GLU C 1 124 ? 147.610 128.172 107.549 1.00 69.50 122 GLU B O 1
ATOM 8524 N N . ALA C 1 125 ? 146.581 129.517 109.031 1.00 64.61 123 ALA B N 1
ATOM 8525 C CA . ALA C 1 125 ? 145.690 128.466 109.504 1.00 64.61 123 ALA B CA 1
ATOM 8526 C C . ALA C 1 125 ? 144.980 127.805 108.334 1.00 64.61 123 ALA B C 1
ATOM 8527 O O . ALA C 1 125 ? 144.410 126.727 108.471 1.00 64.61 123 ALA B O 1
ATOM 8529 N N . ILE C 1 126 ? 145.021 128.463 107.181 1.00 68.75 124 ILE B N 1
ATOM 8530 C CA . ILE C 1 126 ? 144.384 127.946 105.978 1.00 68.75 124 ILE B CA 1
ATOM 8531 C C . ILE C 1 126 ? 145.333 127.073 105.167 1.00 68.75 124 ILE B C 1
ATOM 8532 O O . ILE C 1 126 ? 144.953 126.514 104.140 1.00 68.75 124 ILE B O 1
ATOM 8537 N N . GLU C 1 127 ? 146.571 126.961 105.632 1.00 79.83 125 GLU B N 1
ATOM 8538 C CA . GLU C 1 127 ? 147.578 126.166 104.942 1.00 79.83 125 GLU B CA 1
ATOM 8539 C C . GLU C 1 127 ? 147.574 124.705 105.392 1.00 79.83 125 GLU B C 1
ATOM 8540 O O . GLU C 1 127 ? 148.329 123.886 104.878 1.00 79.83 125 GLU B O 1
ATOM 8546 N N . ALA C 1 128 ? 146.712 124.382 106.350 1.00 30.00 126 ALA B N 1
ATOM 8547 C CA . ALA C 1 128 ? 146.613 123.021 106.865 1.00 30.00 126 ALA B CA 1
ATOM 8548 C C . ALA C 1 128 ? 146.188 122.037 105.777 1.00 30.00 126 ALA B C 1
ATOM 8549 O O . ALA C 1 128 ? 146.676 120.908 105.722 1.00 30.00 126 ALA B O 1
ATOM 8551 N N . ALA C 1 129 ? 145.272 122.463 104.917 1.00 30.00 127 ALA B N 1
ATOM 8552 C CA . ALA C 1 129 ? 144.793 121.608 103.839 1.00 30.00 127 ALA B CA 1
ATOM 8553 C C . ALA C 1 129 ? 145.927 121.244 102.889 1.00 30.00 127 ALA B C 1
ATOM 8554 O O . ALA C 1 129 ? 146.032 120.103 102.445 1.00 30.00 127 ALA B O 1
ATOM 8556 N N . GLY C 1 130 ? 146.779 122.217 102.587 1.00 30.00 128 GLY B N 1
ATOM 8557 C CA . GLY C 1 130 ? 147.900 121.993 101.695 1.00 30.00 128 GLY B CA 1
ATOM 8558 C C . GLY C 1 130 ? 149.048 121.273 102.375 1.00 30.00 128 GLY B C 1
ATOM 8559 O O . GLY C 1 130 ? 149.071 120.045 102.444 1.00 30.00 128 GLY B O 1
ATOM 8560 N N . LEU C 1 135 ? 146.547 111.707 103.920 1.00 30.00 133 LEU B N 1
ATOM 8561 C CA . LEU C 1 135 ? 145.196 111.461 104.412 1.00 30.00 133 LEU B CA 1
ATOM 8562 C C . LEU C 1 135 ? 144.205 111.349 103.259 1.00 30.00 133 LEU B C 1
ATOM 8563 O O . LEU C 1 135 ? 144.076 110.295 102.641 1.00 30.00 133 LEU B O 1
ATOM 8565 N N . ASP C 1 136 ? 143.512 112.444 102.967 1.00 107.07 134 ASP B N 1
ATOM 8566 C CA . ASP C 1 136 ? 142.537 112.457 101.884 1.00 107.07 134 ASP B CA 1
ATOM 8567 C C . ASP C 1 136 ? 143.044 113.296 100.723 1.00 107.07 134 ASP B C 1
ATOM 8568 O O . ASP C 1 136 ? 143.425 114.451 100.906 1.00 107.07 134 ASP B O 1
ATOM 8573 N N . PRO C 1 137 ? 143.045 112.711 99.518 1.00 103.33 135 PRO B N 1
ATOM 8574 C CA . PRO C 1 137 ? 143.511 113.372 98.299 1.00 103.33 135 PRO B CA 1
ATOM 8575 C C . PRO C 1 137 ? 142.421 114.213 97.652 1.00 103.33 135 PRO B C 1
ATOM 8576 O O . PRO C 1 137 ? 142.716 115.265 97.088 1.00 103.33 135 PRO B O 1
ATOM 8580 N N . SER C 1 138 ? 141.178 113.751 97.730 1.00 105.63 136 SER B N 1
ATOM 8581 C CA . SER C 1 138 ? 140.067 114.483 97.138 1.00 105.63 136 SER B CA 1
ATOM 8582 C C . SER C 1 138 ? 139.719 115.694 98.000 1.00 105.63 136 SER B C 1
ATOM 8583 O O . SER C 1 138 ? 139.371 116.757 97.487 1.00 105.63 136 SER B O 1
ATOM 8586 N N . GLU C 1 139 ? 139.848 115.537 99.306 1.00 104.04 137 GLU B N 1
ATOM 8587 C CA . GLU C 1 139 ? 139.486 116.602 100.221 1.00 104.04 137 GLU B CA 1
ATOM 8588 C C . GLU C 1 139 ? 140.306 117.871 100.022 1.00 104.04 137 GLU B C 1
ATOM 8589 O O . GLU C 1 139 ? 139.771 118.977 100.087 1.00 104.04 137 GLU B O 1
ATOM 8595 N N . MET C 1 140 ? 141.595 117.715 99.752 1.00 99.81 138 MET B N 1
ATOM 8596 C CA . MET C 1 140 ? 142.467 118.875 99.618 1.00 99.81 138 MET B CA 1
ATOM 8597 C C . MET C 1 140 ? 141.899 119.851 98.594 1.00 99.81 138 MET B C 1
ATOM 8598 O O . MET C 1 140 ? 141.935 121.063 98.791 1.00 99.81 138 MET B O 1
ATOM 8603 N N . GLU C 1 141 ? 141.370 119.314 97.506 1.00 98.79 139 GLU B N 1
ATOM 8604 C CA . GLU C 1 141 ? 140.757 120.116 96.456 1.00 98.79 139 GLU B CA 1
ATOM 8605 C C . GLU C 1 141 ? 139.535 120.851 96.983 1.00 98.79 139 GLU B C 1
ATOM 8606 O O . GLU C 1 141 ? 139.306 122.019 96.643 1.00 98.79 139 GLU B O 1
ATOM 8609 N N . ARG C 1 142 ? 138.739 120.177 97.812 1.00 100.72 140 ARG B N 1
ATOM 8610 C CA . ARG C 1 142 ? 137.557 120.809 98.382 1.00 100.72 140 ARG B CA 1
ATOM 8611 C C . ARG C 1 142 ? 137.937 122.037 99.194 1.00 100.72 140 ARG B C 1
ATOM 8612 O O . ARG C 1 142 ? 137.352 123.112 99.031 1.00 100.72 140 ARG B O 1
ATOM 8620 N N . ARG C 1 143 ? 138.920 121.893 100.079 1.00 85.83 141 ARG B N 1
ATOM 8621 C CA . ARG C 1 143 ? 139.336 123.034 100.883 1.00 85.83 141 ARG B CA 1
ATOM 8622 C C . ARG C 1 143 ? 139.899 124.141 100.004 1.00 85.83 141 ARG B C 1
ATOM 8623 O O . ARG C 1 143 ? 139.617 125.327 100.227 1.00 85.83 141 ARG B O 1
ATOM 8631 N N . ARG C 1 144 ? 140.688 123.776 98.988 1.00 90.42 142 ARG B N 1
ATOM 8632 C CA . ARG C 1 144 ? 141.250 124.787 98.102 1.00 90.42 142 ARG B CA 1
ATOM 8633 C C . ARG C 1 144 ? 140.150 125.605 97.447 1.00 90.42 142 ARG B C 1
ATOM 8634 O O . ARG C 1 144 ? 140.201 126.839 97.438 1.00 90.42 142 ARG B O 1
ATOM 8642 N N . VAL C 1 145 ? 139.138 124.933 96.898 1.00 87.58 143 VAL B N 1
ATOM 8643 C CA . VAL C 1 145 ? 138.103 125.674 96.186 1.00 87.58 143 VAL B CA 1
ATOM 8644 C C . VAL C 1 145 ? 137.222 126.439 97.166 1.00 87.58 143 VAL B C 1
ATOM 8645 O O . VAL C 1 145 ? 136.720 127.524 96.842 1.00 87.58 143 VAL B O 1
ATOM 8649 N N . VAL C 1 146 ? 137.036 125.911 98.378 1.00 85.49 144 VAL B N 1
ATOM 8650 C CA . VAL C 1 146 ? 136.300 126.645 99.403 1.00 85.49 144 VAL B CA 1
ATOM 8651 C C . VAL C 1 146 ? 136.972 127.980 99.674 1.00 85.49 144 VAL B C 1
ATOM 8652 O O . VAL C 1 146 ? 136.332 129.038 99.663 1.00 85.49 144 VAL B O 1
ATOM 8656 N N . PHE C 1 147 ? 138.279 127.952 99.914 1.00 79.80 145 PHE B N 1
ATOM 8657 C CA . PHE C 1 147 ? 138.998 129.194 100.164 1.00 79.80 145 PHE B CA 1
ATOM 8658 C C . PHE C 1 147 ? 138.992 130.094 98.935 1.00 79.80 145 PHE B C 1
ATOM 8659 O O . PHE C 1 147 ? 138.861 131.321 99.050 1.00 79.80 145 PHE B O 1
ATOM 8667 N N . SER C 1 148 ? 139.127 129.502 97.748 1.00 84.03 146 SER B N 1
ATOM 8668 C CA . SER C 1 148 ? 139.042 130.274 96.515 1.00 84.03 146 SER B CA 1
ATOM 8669 C C . SER C 1 148 ? 137.759 131.087 96.474 1.00 84.03 146 SER B C 1
ATOM 8670 O O . SER C 1 148 ? 137.778 132.294 96.214 1.00 84.03 146 SER B O 1
ATOM 8673 N N . ARG C 1 149 ? 136.629 130.432 96.730 1.00 90.31 147 ARG B N 1
ATOM 8674 C CA . ARG C 1 149 ? 135.361 131.151 96.747 1.00 90.31 147 ARG B CA 1
ATOM 8675 C C . ARG C 1 149 ? 135.286 132.120 97.918 1.00 90.31 147 ARG B C 1
ATOM 8676 O O . ARG C 1 149 ? 134.581 133.131 97.842 1.00 90.31 147 ARG B O 1
ATOM 8684 N N . LYS C 1 150 ? 136.002 131.831 99.005 1.00 83.51 148 LYS B N 1
ATOM 8685 C CA . LYS C 1 150 ? 136.170 132.825 100.055 1.00 83.51 148 LYS B CA 1
ATOM 8686 C C . LYS C 1 150 ? 136.909 134.051 99.538 1.00 83.51 148 LYS B C 1
ATOM 8687 O O . LYS C 1 150 ? 136.825 135.124 100.144 1.00 83.51 148 LYS B O 1
ATOM 8693 N N . TYR C 1 151 ? 137.599 133.921 98.413 1.00 83.12 149 TYR B N 1
ATOM 8694 C CA . TYR C 1 151 ? 138.339 135.019 97.805 1.00 83.12 149 TYR B CA 1
ATOM 8695 C C . TYR C 1 151 ? 137.808 135.345 96.413 1.00 83.12 149 TYR B C 1
ATOM 8696 O O . TYR C 1 151 ? 138.565 135.449 95.448 1.00 83.12 149 TYR B O 1
ATOM 8705 N N . ASP C 1 152 ? 136.492 135.492 96.290 1.00 91.65 150 ASP B N 1
ATOM 8706 C CA . ASP C 1 152 ? 135.860 135.794 95.014 1.00 91.65 150 ASP B CA 1
ATOM 8707 C C . ASP C 1 152 ? 135.740 137.299 94.804 1.00 91.65 150 ASP B C 1
ATOM 8708 O O . ASP C 1 152 ? 135.618 138.072 95.756 1.00 91.65 150 ASP B O 1
ATOM 8713 N N . ARG C 1 153 ? 135.750 137.701 93.529 1.00 91.98 151 ARG B N 1
ATOM 8714 C CA . ARG C 1 153 ? 135.748 139.120 93.185 1.00 91.98 151 ARG B CA 1
ATOM 8715 C C . ARG C 1 153 ? 134.509 139.831 93.708 1.00 91.98 151 ARG B C 1
ATOM 8716 O O . ARG C 1 153 ? 134.565 141.015 94.056 1.00 91.98 151 ARG B O 1
ATOM 8724 N N . GLU C 1 154 ? 133.378 139.134 93.768 1.00 91.17 152 GLU B N 1
ATOM 8725 C CA . GLU C 1 154 ? 132.162 139.791 94.225 1.00 91.17 152 GLU B CA 1
ATOM 8726 C C . GLU C 1 154 ? 132.156 140.048 95.721 1.00 91.17 152 GLU B C 1
ATOM 8727 O O . GLU C 1 154 ? 131.126 140.482 96.251 1.00 91.17 152 GLU B O 1
ATOM 8733 N N . TRP C 1 155 ? 133.255 139.779 96.418 1.00 88.55 153 TRP B N 1
ATOM 8734 C CA . TRP C 1 155 ? 133.340 139.978 97.858 1.00 88.55 153 TRP B CA 1
ATOM 8735 C C . TRP C 1 155 ? 134.348 141.089 98.128 1.00 88.55 153 TRP B C 1
ATOM 8736 O O . TRP C 1 155 ? 135.516 140.841 98.419 1.00 88.55 153 TRP B O 1
ATOM 8747 N N . ASN C 1 156 ? 133.877 142.331 98.031 1.00 86.59 154 ASN B N 1
ATOM 8748 C CA . ASN C 1 156 ? 134.680 143.501 98.385 1.00 86.59 154 ASN B CA 1
ATOM 8749 C C . ASN C 1 156 ? 133.702 144.573 98.858 1.00 86.59 154 ASN B C 1
ATOM 8750 O O . ASN C 1 156 ? 133.183 145.345 98.052 1.00 86.59 154 ASN B O 1
ATOM 8755 N N . ASP C 1 157 ? 133.475 144.619 100.159 1.00 80.83 155 ASP B N 1
ATOM 8756 C CA . ASP C 1 157 ? 132.472 145.524 100.692 1.00 80.83 155 ASP B CA 1
ATOM 8757 C C . ASP C 1 157 ? 132.555 145.553 102.208 1.00 80.83 155 ASP B C 1
ATOM 8758 O O . ASP C 1 157 ? 132.663 144.494 102.831 1.00 80.83 155 ASP B O 1
ATOM 8763 N N . PRO C 1 158 ? 132.503 146.727 102.834 1.00 80.35 156 PRO B N 1
ATOM 8764 C CA . PRO C 1 158 ? 132.450 146.750 104.307 1.00 80.35 156 PRO B CA 1
ATOM 8765 C C . PRO C 1 158 ? 131.317 145.914 104.872 1.00 80.35 156 PRO B C 1
ATOM 8766 O O . PRO C 1 158 ? 131.547 145.080 105.752 1.00 80.35 156 PRO B O 1
ATOM 8770 N N . LYS C 1 159 ? 130.095 146.097 104.376 1.00 83.26 157 LYS B N 1
ATOM 8771 C CA . LYS C 1 159 ? 128.963 145.355 104.918 1.00 83.26 157 LYS B CA 1
ATOM 8772 C C . LYS C 1 159 ? 129.102 143.860 104.655 1.00 83.26 157 LYS B C 1
ATOM 8773 O O . LYS C 1 159 ? 129.038 143.046 105.585 1.00 83.26 157 LYS B O 1
ATOM 8779 N N . MET C 1 160 ? 129.286 143.482 103.387 1.00 83.70 158 MET B N 1
ATOM 8780 C CA . MET C 1 160 ? 129.337 142.067 103.036 1.00 83.70 158 MET B CA 1
ATOM 8781 C C . MET C 1 160 ? 130.439 141.345 103.796 1.00 83.70 158 MET B C 1
ATOM 8782 O O . MET C 1 160 ? 130.216 140.263 104.349 1.00 83.70 158 MET B O 1
ATOM 8787 N N . PHE C 1 161 ? 131.634 141.928 103.838 1.00 67.36 159 PHE B N 1
ATOM 8788 C CA . PHE C 1 161 ? 132.713 141.312 104.597 1.00 67.36 159 PHE B CA 1
ATOM 8789 C C . PHE C 1 161 ? 132.377 141.257 106.078 1.00 67.36 159 PHE B C 1
ATOM 8790 O O . PHE C 1 161 ? 132.300 140.174 106.671 1.00 67.36 159 PHE B O 1
ATOM 8798 N N . GLN C 1 162 ? 132.151 142.418 106.690 1.00 68.58 160 GLN B N 1
ATOM 8799 C CA . GLN C 1 162 ? 131.915 142.524 108.123 1.00 68.58 160 GLN B CA 1
ATOM 8800 C C . GLN C 1 162 ? 130.775 141.623 108.573 1.00 68.58 160 GLN B C 1
ATOM 8801 O O . GLN C 1 162 ? 130.634 141.343 109.766 1.00 68.58 160 GLN B O 1
ATOM 8807 N N . TRP C 1 163 ? 129.964 141.159 107.628 1.00 66.87 161 TRP B N 1
ATOM 8808 C CA . TRP C 1 163 ? 128.891 140.235 107.961 1.00 66.87 161 TRP B CA 1
ATOM 8809 C C . TRP C 1 163 ? 129.279 138.781 107.703 1.00 66.87 161 TRP B C 1
ATOM 8810 O O . TRP C 1 163 ? 128.914 137.894 108.478 1.00 66.87 161 TRP B O 1
ATOM 8821 N N . ARG C 1 164 ? 130.024 138.515 106.636 1.00 63.47 162 ARG B N 1
ATOM 8822 C CA . ARG C 1 164 ? 130.349 137.144 106.269 1.00 63.47 162 ARG B CA 1
ATOM 8823 C C . ARG C 1 164 ? 131.612 136.614 106.928 1.00 63.47 162 ARG B C 1
ATOM 8824 O O . ARG C 1 164 ? 131.866 135.409 106.853 1.00 63.47 162 ARG B O 1
ATOM 8832 N N . PHE C 1 165 ? 132.418 137.473 107.542 1.00 57.69 163 PHE B N 1
ATOM 8833 C CA . PHE C 1 165 ? 133.621 137.015 108.218 1.00 57.69 163 PHE B CA 1
ATOM 8834 C C . PHE C 1 165 ? 133.887 137.722 109.535 1.00 57.69 163 PHE B C 1
ATOM 8835 O O . PHE C 1 165 ? 134.972 137.540 110.093 1.00 57.69 163 PHE B O 1
ATOM 8843 N N . GLY C 1 166 ? 132.951 138.530 110.034 1.00 53.22 164 GLY B N 1
ATOM 8844 C CA . GLY C 1 166 ? 133.205 139.289 111.248 1.00 53.22 164 GLY B CA 1
ATOM 8845 C C . GLY C 1 166 ? 133.759 138.441 112.373 1.00 53.22 164 GLY B C 1
ATOM 8846 O O . GLY C 1 166 ? 134.728 138.819 113.036 1.00 53.22 164 GLY B O 1
ATOM 8847 N N . LYS C 1 167 ? 133.163 137.270 112.596 1.00 58.74 165 LYS B N 1
ATOM 8848 C CA . LYS C 1 167 ? 133.590 136.447 113.719 1.00 58.74 165 LYS B CA 1
ATOM 8849 C C . LYS C 1 167 ? 134.896 135.719 113.446 1.00 58.74 165 LYS B C 1
ATOM 8850 O O . LYS C 1 167 ? 135.575 135.328 114.399 1.00 58.74 165 LYS B O 1
ATOM 8856 N N . GLN C 1 168 ? 135.268 135.523 112.183 1.00 54.96 166 GLN B N 1
ATOM 8857 C CA . GLN C 1 168 ? 136.558 134.907 111.914 1.00 54.96 166 GLN B CA 1
ATOM 8858 C C . GLN C 1 168 ? 137.718 135.864 112.116 1.00 54.96 166 GLN B C 1
ATOM 8859 O O . GLN C 1 168 ? 138.819 135.416 112.443 1.00 54.96 166 GLN B O 1
ATOM 8865 N N . TYR C 1 169 ? 137.514 137.163 111.919 1.00 45.38 167 TYR B N 1
ATOM 8866 C CA . TYR C 1 169 ? 138.589 138.129 112.102 1.00 45.38 167 TYR B CA 1
ATOM 8867 C C . TYR C 1 169 ? 138.312 139.071 113.263 1.00 45.38 167 TYR B C 1
ATOM 8868 O O . TYR C 1 169 ? 138.695 140.240 113.206 1.00 45.38 167 TYR B O 1
ATOM 8877 N N . LEU C 1 170 ? 137.644 138.589 114.305 1.00 44.88 168 LEU B N 1
ATOM 8878 C CA . LEU C 1 170 ? 137.468 139.234 115.604 1.00 44.88 168 LEU B CA 1
ATOM 8879 C C . LEU C 1 170 ? 136.461 140.376 115.619 1.00 44.88 168 LEU B C 1
ATOM 8880 O O . LEU C 1 170 ? 136.186 140.899 116.700 1.00 44.88 168 LEU B O 1
ATOM 8885 N N . LEU C 1 171 ? 135.898 140.784 114.487 1.00 55.80 169 LEU B N 1
ATOM 8886 C CA . LEU C 1 171 ? 135.021 141.950 114.476 1.00 55.80 169 LEU B CA 1
ATOM 8887 C C . LEU C 1 171 ? 133.631 141.553 114.954 1.00 55.80 169 LEU B C 1
ATOM 8888 O O . LEU C 1 171 ? 132.928 140.794 114.284 1.00 55.80 169 LEU B O 1
ATOM 8893 N N . SER C 1 172 ? 133.234 142.068 116.110 1.00 64.65 170 SER B N 1
ATOM 8894 C CA . SER C 1 172 ? 131.871 141.956 116.600 1.00 64.65 170 SER B CA 1
ATOM 8895 C C . SER C 1 172 ? 131.098 143.220 116.252 1.00 64.65 170 SER B C 1
ATOM 8896 O O . SER C 1 172 ? 131.582 144.092 115.529 1.00 64.65 170 SER B O 1
ATOM 8899 N N . ARG C 1 173 ? 129.880 143.306 116.772 1.00 77.32 171 ARG B N 1
ATOM 8900 C CA . ARG C 1 173 ? 129.072 144.502 116.588 1.00 77.32 171 ARG B CA 1
ATOM 8901 C C . ARG C 1 173 ? 129.096 145.362 117.843 1.00 77.32 171 ARG B C 1
ATOM 8902 O O . ARG C 1 173 ? 130.151 145.834 118.260 1.00 77.32 171 ARG B O 1
ATOM 8910 N N . ILE C 1 175 ? 132.004 143.774 118.626 1.00 78.44 173 ILE B N 1
ATOM 8911 C CA . ILE C 1 175 ? 132.263 144.886 119.535 1.00 78.44 173 ILE B CA 1
ATOM 8912 C C . ILE C 1 175 ? 133.182 145.924 118.903 1.00 78.44 173 ILE B C 1
ATOM 8913 O O . ILE C 1 175 ? 134.141 146.378 119.522 1.00 78.44 173 ILE B O 1
ATOM 8918 N N . CYS C 1 176 ? 132.890 146.294 117.662 1.00 84.03 174 CYS B N 1
ATOM 8919 C CA . CYS C 1 176 ? 133.688 147.285 116.956 1.00 84.03 174 CYS B CA 1
ATOM 8920 C C . CYS C 1 176 ? 133.621 148.638 117.655 1.00 84.03 174 CYS B C 1
ATOM 8921 O O . CYS C 1 176 ? 134.621 149.348 117.748 1.00 84.03 174 CYS B O 1
ATOM 8924 N N . SER C 1 177 ? 132.435 148.993 118.139 1.00 82.75 175 SER B N 1
ATOM 8925 C CA . SER C 1 177 ? 132.233 150.264 118.825 1.00 82.75 175 SER B CA 1
ATOM 8926 C C . SER C 1 177 ? 132.561 150.191 120.313 1.00 82.75 175 SER B C 1
ATOM 8927 O O . SER C 1 177 ? 132.529 151.204 121.010 1.00 82.75 175 SER B O 1
ATOM 8930 N N . ARG C 1 178 ? 132.878 148.996 120.797 1.00 83.36 176 ARG B N 1
ATOM 8931 C CA . ARG C 1 178 ? 133.212 148.806 122.204 1.00 83.36 176 ARG B CA 1
ATOM 8932 C C . ARG C 1 178 ? 134.460 149.592 122.587 1.00 83.36 176 ARG B C 1
ATOM 8933 O O . ARG C 1 178 ? 134.532 150.165 123.672 1.00 83.36 176 ARG B O 1
ATOM 8941 N N . PHE C 1 179 ? 135.442 149.604 121.690 1.00 69.54 177 PHE B N 1
ATOM 8942 C CA . PHE C 1 179 ? 136.699 150.306 121.915 1.00 69.54 177 PHE B CA 1
ATOM 8943 C C . PHE C 1 179 ? 136.528 151.735 122.412 1.00 69.54 177 PHE B C 1
ATOM 8944 O O . PHE C 1 179 ? 137.259 152.178 123.295 1.00 69.54 177 PHE B O 1
ATOM 8952 N N . GLU C 1 180 ? 135.562 152.456 121.856 1.00 82.46 178 GLU B N 1
ATOM 8953 C CA . GLU C 1 180 ? 135.374 153.846 122.241 1.00 82.46 178 GLU B CA 1
ATOM 8954 C C . GLU C 1 180 ? 134.740 153.956 123.617 1.00 82.46 178 GLU B C 1
ATOM 8955 O O . GLU C 1 180 ? 135.093 154.845 124.399 1.00 82.46 178 GLU B O 1
ATOM 8961 N N . HIS C 1 181 ? 133.798 153.065 123.930 1.00 87.39 179 HIS B N 1
ATOM 8962 C CA . HIS C 1 181 ? 133.199 153.081 125.261 1.00 87.39 179 HIS B CA 1
ATOM 8963 C C . HIS C 1 181 ? 134.254 152.861 126.335 1.00 87.39 179 HIS B C 1
ATOM 8964 O O . HIS C 1 181 ? 134.240 153.525 127.378 1.00 87.39 179 HIS B O 1
ATOM 8971 N N . SER C 1 182 ? 135.179 151.934 126.094 1.00 82.91 180 SER B N 1
ATOM 8972 C CA . SER C 1 182 ? 136.293 151.730 127.007 1.00 82.91 180 SER B CA 1
ATOM 8973 C C . SER C 1 182 ? 137.107 153.004 127.150 1.00 82.91 180 SER B C 1
ATOM 8974 O O . SER C 1 182 ? 137.375 153.462 128.266 1.00 82.91 180 SER B O 1
ATOM 8976 N N . TRP C 1 183 ? 137.488 153.607 126.021 1.00 88.32 181 TRP B N 1
ATOM 8977 C CA . TRP C 1 183 ? 138.243 154.854 126.068 1.00 88.32 181 TRP B CA 1
ATOM 8978 C C . TRP C 1 183 ? 137.546 155.918 126.899 1.00 88.32 181 TRP B C 1
ATOM 8979 O O . TRP C 1 183 ? 138.183 156.897 127.298 1.00 88.32 181 TRP B O 1
ATOM 8990 N N . ARG C 1 184 ? 136.263 155.737 127.191 1.00 85.07 182 ARG B N 1
ATOM 8991 C CA . ARG C 1 184 ? 135.477 156.727 127.905 1.00 85.07 182 ARG B CA 1
ATOM 8992 C C . ARG C 1 184 ? 135.299 156.413 129.382 1.00 85.07 182 ARG B C 1
ATOM 8993 O O . ARG C 1 184 ? 135.501 157.295 130.219 1.00 85.07 182 ARG B O 1
ATOM 9001 N N . GLU C 1 185 ? 134.931 155.179 129.731 1.00 88.13 183 GLU B N 1
ATOM 9002 C CA . GLU C 1 185 ? 134.593 154.894 131.122 1.00 88.13 183 GLU B CA 1
ATOM 9003 C C . GLU C 1 185 ? 135.814 155.014 132.023 1.00 88.13 183 GLU B C 1
ATOM 9004 O O . GLU C 1 185 ? 135.699 155.404 133.191 1.00 88.13 183 GLU B O 1
ATOM 9010 N N . ASP C 1 186 ? 136.985 154.658 131.502 1.00 89.49 184 ASP B N 1
ATOM 9011 C CA . ASP C 1 186 ? 138.238 154.956 132.184 1.00 89.49 184 ASP B CA 1
ATOM 9012 C C . ASP C 1 186 ? 138.307 156.419 132.610 1.00 89.49 184 ASP B C 1
ATOM 9013 O O . ASP C 1 186 ? 138.659 156.730 133.752 1.00 89.49 184 ASP B O 1
ATOM 9018 N N . ARG C 1 187 ? 137.980 157.333 131.691 1.00 86.96 185 ARG B N 1
ATOM 9019 C CA . ARG C 1 187 ? 138.019 158.756 132.007 1.00 86.96 185 ARG B CA 1
ATOM 9020 C C . ARG C 1 187 ? 137.147 159.076 133.209 1.00 86.96 185 ARG B C 1
ATOM 9021 O O . ARG C 1 187 ? 137.550 159.834 134.098 1.00 86.96 185 ARG B O 1
ATOM 9029 N N . TRP C 1 188 ? 135.946 158.509 133.255 1.00 88.32 186 TRP B N 1
ATOM 9030 C CA . TRP C 1 188 ? 135.019 158.892 134.308 1.00 88.32 186 TRP B CA 1
ATOM 9031 C C . TRP C 1 188 ? 135.382 158.249 135.635 1.00 88.32 186 TRP B C 1
ATOM 9032 O O . TRP C 1 188 ? 135.247 158.884 136.684 1.00 88.32 186 TRP B O 1
ATOM 9043 N N . ASN C 1 189 ? 135.860 157.005 135.618 1.00 87.39 187 ASN B N 1
ATOM 9044 C CA . ASN C 1 189 ? 136.418 156.440 136.841 1.00 87.39 187 ASN B CA 1
ATOM 9045 C C . ASN C 1 189 ? 137.569 157.297 137.347 1.00 87.39 187 ASN B C 1
ATOM 9046 O O . ASN C 1 189 ? 137.702 157.532 138.555 1.00 87.39 187 ASN B O 1
ATOM 9051 N N . LEU C 1 190 ? 138.385 157.809 136.426 1.00 86.82 188 LEU B N 1
ATOM 9052 C CA . LEU C 1 190 ? 139.520 158.637 136.808 1.00 86.82 188 LEU B CA 1
ATOM 9053 C C . LEU C 1 190 ? 139.057 159.929 137.466 1.00 86.82 188 LEU B C 1
ATOM 9054 O O . LEU C 1 190 ? 139.558 160.311 138.528 1.00 86.82 188 LEU B O 1
ATOM 9059 N N . VAL C 1 191 ? 138.108 160.628 136.840 1.00 92.42 189 VAL B N 1
ATOM 9060 C CA . VAL C 1 191 ? 137.669 161.897 137.412 1.00 92.42 189 VAL B CA 1
ATOM 9061 C C . VAL C 1 191 ? 136.915 161.664 138.707 1.00 92.42 189 VAL B C 1
ATOM 9062 O O . VAL C 1 191 ? 136.956 162.504 139.611 1.00 92.42 189 VAL B O 1
ATOM 9066 N N . GLU C 1 192 ? 136.224 160.533 138.837 1.00 98.73 190 GLU B N 1
ATOM 9067 C CA . GLU C 1 192 ? 135.560 160.234 140.098 1.00 98.73 190 GLU B CA 1
ATOM 9068 C C . GLU C 1 192 ? 136.582 160.025 141.206 1.00 98.73 190 GLU B C 1
ATOM 9069 O O . GLU C 1 192 ? 136.425 160.546 142.316 1.00 98.73 190 GLU B O 1
ATOM 9075 N N . ALA C 1 193 ? 137.655 159.286 140.912 1.00 98.45 191 ALA B N 1
ATOM 9076 C CA . ALA C 1 193 ? 138.705 159.104 141.907 1.00 98.45 191 ALA B CA 1
ATOM 9077 C C . ALA C 1 193 ? 139.384 160.426 142.236 1.00 98.45 191 ALA B C 1
ATOM 9078 O O . ALA C 1 193 ? 139.736 160.683 143.393 1.00 98.45 191 ALA B O 1
ATOM 9080 N N . LEU C 1 194 ? 139.563 161.285 141.233 1.00 101.36 192 LEU B N 1
ATOM 9081 C CA . LEU C 1 194 ? 140.195 162.579 141.467 1.00 101.36 192 LEU B CA 1
ATOM 9082 C C . LEU C 1 194 ? 139.329 163.465 142.350 1.00 101.36 192 LEU B C 1
ATOM 9083 O O . LEU C 1 194 ? 139.834 164.135 143.258 1.00 101.36 192 LEU B O 1
ATOM 9088 N N . GLN C 1 195 ? 138.025 163.503 142.081 1.00 107.54 193 GLN B N 1
ATOM 9089 C CA . GLN C 1 195 ? 137.122 164.262 142.933 1.00 107.54 193 GLN B CA 1
ATOM 9090 C C . GLN C 1 195 ? 137.123 163.712 144.350 1.00 107.54 193 GLN B C 1
ATOM 9091 O O . GLN C 1 195 ? 137.174 164.478 145.322 1.00 107.54 193 GLN B O 1
ATOM 9097 N N . GLU C 1 196 ? 137.065 162.386 144.486 1.00 112.17 194 GLU B N 1
ATOM 9098 C CA . GLU C 1 196 ? 137.135 161.768 145.804 1.00 112.17 194 GLU B CA 1
ATOM 9099 C C . GLU C 1 196 ? 138.395 162.194 146.539 1.00 112.17 194 GLU B C 1
ATOM 9100 O O . GLU C 1 196 ? 138.353 162.535 147.724 1.00 112.17 194 GLU B O 1
ATOM 9106 N N . LYS C 1 197 ? 139.529 162.191 145.841 1.00 111.89 195 LYS B N 1
ATOM 9107 C CA . LYS C 1 197 ? 140.788 162.565 146.474 1.00 111.89 195 LYS B CA 1
ATOM 9108 C C . LYS C 1 197 ? 140.782 164.033 146.883 1.00 111.89 195 LYS B C 1
ATOM 9109 O O . LYS C 1 197 ? 141.105 164.373 148.026 1.00 111.89 195 LYS B O 1
ATOM 9115 N N . ARG C 1 198 ? 140.405 164.920 145.959 1.00 114.27 196 ARG B N 1
ATOM 9116 C CA . ARG C 1 198 ? 140.507 166.353 146.215 1.00 114.27 196 ARG B CA 1
ATOM 9117 C C . ARG C 1 198 ? 139.535 166.816 147.290 1.00 114.27 196 ARG B C 1
ATOM 9118 O O . ARG C 1 198 ? 139.858 167.731 148.054 1.00 114.27 196 ARG B O 1
ATOM 9126 N N . LYS C 1 199 ? 138.351 166.212 147.373 1.00 118.47 197 LYS B N 1
ATOM 9127 C CA . LYS C 1 199 ? 137.393 166.637 148.382 1.00 118.47 197 LYS B CA 1
ATOM 9128 C C . LYS C 1 199 ? 137.533 165.851 149.673 1.00 118.47 197 LYS B C 1
ATOM 9129 O O . LYS C 1 199 ? 137.048 166.297 150.718 1.00 118.47 197 LYS B O 1
ATOM 9135 N N . SER C 1 200 ? 138.188 164.693 149.621 1.00 128.33 198 SER B N 1
ATOM 9136 C CA . SER C 1 200 ? 138.583 163.948 150.808 1.00 128.33 198 SER B CA 1
ATOM 9137 C C . SER C 1 200 ? 140.087 164.019 151.036 1.00 128.33 198 SER B C 1
ATOM 9138 O O . SER C 1 200 ? 140.705 163.023 151.427 1.00 128.33 198 SER B O 1
ATOM 9141 N N . ASP C 1 201 ? 140.688 165.179 150.769 1.00 134.38 199 ASP B N 1
ATOM 9142 C CA . ASP C 1 201 ? 142.122 165.350 150.954 1.00 134.38 199 ASP B CA 1
ATOM 9143 C C . ASP C 1 201 ? 142.539 165.040 152.386 1.00 134.38 199 ASP B C 1
ATOM 9144 O O . ASP C 1 201 ? 143.290 164.089 152.634 1.00 134.38 199 ASP B O 1
ATOM 9149 N N . SER C 1 202 ? 142.049 165.826 153.341 1.00 138.17 200 SER B N 1
ATOM 9150 C CA . SER C 1 202 ? 142.362 165.648 154.760 1.00 138.17 200 SER B CA 1
ATOM 9151 C C . SER C 1 202 ? 143.867 165.605 155.020 1.00 138.17 200 SER B C 1
ATOM 9152 O O . SER C 1 202 ? 144.460 164.531 155.119 1.00 138.17 200 SER B O 1
ATOM 9154 N N . LYS C 1 207 ? 151.374 168.480 150.539 1.00 146.85 205 LYS B N 1
ATOM 9155 C CA . LYS C 1 207 ? 150.864 169.819 150.269 1.00 146.85 205 LYS B CA 1
ATOM 9156 C C . LYS C 1 207 ? 150.821 170.116 148.772 1.00 146.85 205 LYS B C 1
ATOM 9157 O O . LYS C 1 207 ? 151.721 169.717 148.028 1.00 146.85 205 LYS B O 1
ATOM 9163 N N . THR C 1 208 ? 149.723 170.753 148.358 1.00 145.05 206 THR B N 1
ATOM 9164 C CA . THR C 1 208 ? 149.416 171.198 146.986 1.00 145.05 206 THR B CA 1
ATOM 9165 C C . THR C 1 208 ? 149.006 170.088 146.016 1.00 145.05 206 THR B C 1
ATOM 9166 O O . THR C 1 208 ? 148.846 170.335 144.822 1.00 145.05 206 THR B O 1
ATOM 9170 N N . GLU C 1 209 ? 148.828 168.873 146.527 1.00 140.70 207 GLU B N 1
ATOM 9171 C CA . GLU C 1 209 ? 148.384 167.762 145.692 1.00 140.70 207 GLU B CA 1
ATOM 9172 C C . GLU C 1 209 ? 146.969 168.036 145.196 1.00 140.70 207 GLU B C 1
ATOM 9173 O O . GLU C 1 209 ? 146.641 167.796 144.036 1.00 140.70 207 GLU B O 1
ATOM 9179 N N . LYS C 1 210 ? 146.149 168.564 146.093 1.00 136.47 208 LYS B N 1
ATOM 9180 C CA . LYS C 1 210 ? 144.767 168.877 145.779 1.00 136.47 208 LYS B CA 1
ATOM 9181 C C . LYS C 1 210 ? 144.681 169.930 144.683 1.00 136.47 208 LYS B C 1
ATOM 9182 O O . LYS C 1 210 ? 143.842 169.836 143.787 1.00 136.47 208 LYS B O 1
ATOM 9188 N N . ARG C 1 211 ? 145.557 170.926 144.743 1.00 133.92 209 ARG B N 1
ATOM 9189 C CA . ARG C 1 211 ? 145.532 171.994 143.751 1.00 133.92 209 ARG B CA 1
ATOM 9190 C C . ARG C 1 211 ? 145.703 171.433 142.347 1.00 133.92 209 ARG B C 1
ATOM 9191 O O . ARG C 1 211 ? 145.021 171.864 141.418 1.00 133.92 209 ARG B O 1
ATOM 9199 N N . LEU C 1 212 ? 146.606 170.470 142.190 1.00 127.16 210 LEU B N 1
ATOM 9200 C CA . LEU C 1 212 ? 146.818 169.855 140.891 1.00 127.16 210 LEU B CA 1
ATOM 9201 C C . LEU C 1 212 ? 145.503 169.238 140.451 1.00 127.16 210 LEU B C 1
ATOM 9202 O O . LEU C 1 212 ? 144.982 169.544 139.379 1.00 127.16 210 LEU B O 1
ATOM 9207 N N . ALA C 1 213 ? 144.963 168.371 141.299 1.00 125.67 211 ALA B N 1
ATOM 9208 C CA . ALA C 1 213 ? 143.701 167.709 141.002 1.00 125.67 211 ALA B CA 1
ATOM 9209 C C . ALA C 1 213 ? 142.710 168.678 140.379 1.00 125.67 211 ALA B C 1
ATOM 9210 O O . ALA C 1 213 ? 142.109 168.389 139.341 1.00 125.67 211 ALA B O 1
ATOM 9212 N N . ASP C 1 214 ? 142.520 169.828 141.014 1.00 131.60 212 ASP B N 1
ATOM 9213 C CA . ASP C 1 214 ? 141.562 170.785 140.488 1.00 131.60 212 ASP B CA 1
ATOM 9214 C C . ASP C 1 214 ? 141.985 171.236 139.104 1.00 131.60 212 ASP B C 1
ATOM 9215 O O . ASP C 1 214 ? 141.161 171.334 138.198 1.00 131.60 212 ASP B O 1
ATOM 9220 N N . LEU C 1 215 ? 143.272 171.508 138.929 1.00 128.33 213 LEU B N 1
ATOM 9221 C CA . LEU C 1 215 ? 143.741 171.904 137.616 1.00 128.33 213 LEU B CA 1
ATOM 9222 C C . LEU C 1 215 ? 143.549 170.740 136.655 1.00 128.33 213 LEU B C 1
ATOM 9223 O O . LEU C 1 215 ? 143.067 170.918 135.539 1.00 128.33 213 LEU B O 1
ATOM 9228 N N . LEU C 1 216 ? 143.906 169.542 137.110 1.00 30.00 214 LEU B N 1
ATOM 9229 C CA . LEU C 1 216 ? 143.772 168.332 136.304 1.00 30.00 214 LEU B CA 1
ATOM 9230 C C . LEU C 1 216 ? 142.321 167.995 135.982 1.00 30.00 214 LEU B C 1
ATOM 9231 O O . LEU C 1 216 ? 141.996 167.619 134.856 1.00 30.00 214 LEU B O 1
ATOM 9236 N N . LEU C 1 217 ? 141.449 168.143 136.973 1.00 109.94 215 LEU B N 1
ATOM 9237 C CA . LEU C 1 217 ? 140.029 167.855 136.792 1.00 109.94 215 LEU B CA 1
ATOM 9238 C C . LEU C 1 217 ? 139.405 168.799 135.769 1.00 109.94 215 LEU B C 1
ATOM 9239 O O . LEU C 1 217 ? 138.568 168.391 134.965 1.00 109.94 215 LEU B O 1
ATOM 9244 N N . LYS C 1 218 ? 139.828 170.059 135.797 1.00 110.63 216 LYS B N 1
ATOM 9245 C CA . LYS C 1 218 ? 139.327 171.070 134.878 1.00 110.63 216 LYS B CA 1
ATOM 9246 C C . LYS C 1 218 ? 139.652 170.723 133.430 1.00 110.63 216 LYS B C 1
ATOM 9247 O O . LYS C 1 218 ? 138.838 170.950 132.537 1.00 110.63 216 LYS B O 1
ATOM 9253 N N . LYS C 1 219 ? 140.837 170.169 133.198 1.00 108.83 217 LYS B N 1
ATOM 9254 C CA . LYS C 1 219 ? 141.237 169.814 131.846 1.00 108.83 217 LYS B CA 1
ATOM 9255 C C . LYS C 1 219 ? 140.260 168.798 131.285 1.00 108.83 217 LYS B C 1
ATOM 9256 O O . LYS C 1 219 ? 139.888 168.866 130.115 1.00 108.83 217 LYS B O 1
ATOM 9262 N N . LEU C 1 220 ? 139.841 167.852 132.116 1.00 102.67 218 LEU B N 1
ATOM 9263 C CA . LEU C 1 220 ? 138.900 166.848 131.650 1.00 102.67 218 LEU B CA 1
ATOM 9264 C C . LEU C 1 220 ? 137.464 167.351 131.651 1.00 102.67 218 LEU B C 1
ATOM 9265 O O . LEU C 1 220 ? 136.558 166.609 131.260 1.00 102.67 218 LEU B O 1
ATOM 9270 N N . THR C 1 221 ? 137.236 168.586 132.077 1.00 104.28 219 THR B N 1
ATOM 9271 C CA . THR C 1 221 ? 135.895 169.137 132.116 1.00 104.28 219 THR B CA 1
ATOM 9272 C C . THR C 1 221 ? 135.356 169.486 130.745 1.00 104.28 219 THR B C 1
ATOM 9273 O O . THR C 1 221 ? 135.329 168.648 129.845 1.00 104.28 219 THR B O 1
ATOM 9277 N N . PHE C 1 226 ? 140.699 174.966 125.484 1.00 123.19 224 PHE B N 1
ATOM 9278 C CA . PHE C 1 226 ? 141.190 175.851 126.533 1.00 123.19 224 PHE B CA 1
ATOM 9279 C C . PHE C 1 226 ? 142.642 175.537 126.869 1.00 123.19 224 PHE B C 1
ATOM 9280 O O . PHE C 1 226 ? 143.245 174.643 126.277 1.00 123.19 224 PHE B O 1
ATOM 9282 N N . ASN C 1 227 ? 143.201 176.285 127.823 1.00 135.55 225 ASN B N 1
ATOM 9283 C CA . ASN C 1 227 ? 144.585 176.071 128.241 1.00 135.55 225 ASN B CA 1
ATOM 9284 C C . ASN C 1 227 ? 144.709 176.530 129.692 1.00 135.55 225 ASN B C 1
ATOM 9285 O O . ASN C 1 227 ? 144.853 177.727 129.950 1.00 135.55 225 ASN B O 1
ATOM 9287 N N . GLY C 1 228 ? 144.660 175.578 130.621 1.00 140.32 226 GLY B N 1
ATOM 9288 C CA . GLY C 1 228 ? 144.853 175.925 132.012 1.00 140.32 226 GLY B CA 1
ATOM 9289 C C . GLY C 1 228 ? 146.262 176.411 132.271 1.00 140.32 226 GLY B C 1
ATOM 9290 O O . GLY C 1 228 ? 146.472 177.611 132.477 1.00 140.32 226 GLY B O 1
ATOM 9291 N N . LYS C 1 229 ? 147.230 175.493 132.225 1.00 150.22 227 LYS B N 1
ATOM 9292 C CA . LYS C 1 229 ? 148.660 175.792 132.357 1.00 150.22 227 LYS B CA 1
ATOM 9293 C C . LYS C 1 229 ? 148.913 176.870 133.410 1.00 150.22 227 LYS B C 1
ATOM 9294 O O . LYS C 1 229 ? 149.751 177.758 133.249 1.00 150.22 227 LYS B O 1
ATOM 9296 N N . LEU C 1 230 ? 148.162 176.780 134.505 1.00 155.03 228 LEU B N 1
ATOM 9297 C CA . LEU C 1 230 ? 148.066 177.878 135.456 1.00 155.03 228 LEU B CA 1
ATOM 9298 C C . LEU C 1 230 ? 149.381 178.193 136.156 1.00 155.03 228 LEU B C 1
ATOM 9299 O O . LEU C 1 230 ? 149.936 179.280 135.974 1.00 155.03 228 LEU B O 1
ATOM 9301 N N . PHE C 1 231 ? 149.896 177.254 136.941 1.00 162.80 229 PHE B N 1
ATOM 9302 C CA . PHE C 1 231 ? 150.910 177.631 137.915 1.00 162.80 229 PHE B CA 1
ATOM 9303 C C . PHE C 1 231 ? 152.174 176.788 137.814 1.00 162.80 229 PHE B C 1
ATOM 9304 O O . PHE C 1 231 ? 152.152 175.687 137.250 1.00 162.80 229 PHE B O 1
ATOM 9312 N N . PRO C 1 232 ? 153.289 177.269 138.364 1.00 162.36 230 PRO B N 1
ATOM 9313 C CA . PRO C 1 232 ? 154.480 176.422 138.501 1.00 162.36 230 PRO B CA 1
ATOM 9314 C C . PRO C 1 232 ? 154.387 175.522 139.718 1.00 162.36 230 PRO B C 1
ATOM 9315 O O . PRO C 1 232 ? 155.412 175.063 140.231 1.00 162.36 230 PRO B O 1
ATOM 9319 N N . SER C 1 233 ? 153.166 175.322 140.219 1.00 165.72 231 SER B N 1
ATOM 9320 C CA . SER C 1 233 ? 152.889 174.407 141.320 1.00 165.72 231 SER B CA 1
ATOM 9321 C C . SER C 1 233 ? 153.634 173.096 141.123 1.00 165.72 231 SER B C 1
ATOM 9322 O O . SER C 1 233 ? 154.108 172.490 142.089 1.00 165.72 231 SER B O 1
ATOM 9324 N N . SER C 1 234 ? 153.745 172.654 139.878 1.00 169.04 232 SER B N 1
ATOM 9325 C CA . SER C 1 234 ? 154.713 171.620 139.540 1.00 169.04 232 SER B CA 1
ATOM 9326 C C . SER C 1 234 ? 156.088 172.263 139.602 1.00 169.04 232 SER B C 1
ATOM 9327 O O . SER C 1 234 ? 156.549 172.867 138.632 1.00 169.04 232 SER B O 1
ATOM 9329 N N . ILE C 1 235 ? 156.740 172.149 140.764 1.00 176.97 233 ILE B N 1
ATOM 9330 C CA . ILE C 1 235 ? 158.001 172.850 141.003 1.00 176.97 233 ILE B CA 1
ATOM 9331 C C . ILE C 1 235 ? 159.041 172.484 139.956 1.00 176.97 233 ILE B C 1
ATOM 9332 O O . ILE C 1 235 ? 159.982 173.249 139.714 1.00 176.97 233 ILE B O 1
ATOM 9334 N N . LEU C 1 236 ? 158.892 171.323 139.316 1.00 173.94 234 LEU B N 1
ATOM 9335 C CA . LEU C 1 236 ? 159.702 170.927 138.165 1.00 173.94 234 LEU B CA 1
ATOM 9336 C C . LEU C 1 236 ? 161.188 170.871 138.527 1.00 173.94 234 LEU B C 1
ATOM 9337 O O . LEU C 1 236 ? 162.008 171.659 138.053 1.00 173.94 234 LEU B O 1
ATOM 9339 N N . LEU C 1 237 ? 161.515 169.910 139.390 1.00 165.97 235 LEU B N 1
ATOM 9340 C CA . LEU C 1 237 ? 162.914 169.686 139.725 1.00 165.97 235 LEU B CA 1
ATOM 9341 C C . LEU C 1 237 ? 163.642 169.280 138.455 1.00 165.97 235 LEU B C 1
ATOM 9342 O O . LEU C 1 237 ? 163.515 168.143 137.993 1.00 165.97 235 LEU B O 1
ATOM 9344 N N . GLY C 1 238 ? 164.422 170.204 137.899 1.00 166.97 236 GLY B N 1
ATOM 9345 C CA . GLY C 1 238 ? 164.867 170.100 136.522 1.00 166.97 236 GLY B CA 1
ATOM 9346 C C . GLY C 1 238 ? 166.160 169.327 136.359 1.00 166.97 236 GLY B C 1
ATOM 9347 O O . GLY C 1 238 ? 167.167 169.635 136.999 1.00 166.97 236 GLY B O 1
ATOM 9348 N N . SER C 1 239 ? 166.121 168.317 135.497 1.00 175.68 237 SER B N 1
ATOM 9349 C CA . SER C 1 239 ? 167.316 167.610 135.071 1.00 175.68 237 SER B CA 1
ATOM 9350 C C . SER C 1 239 ? 167.847 168.274 133.802 1.00 175.68 237 SER B C 1
ATOM 9351 O O . SER C 1 239 ? 167.431 169.374 133.432 1.00 175.68 237 SER B O 1
ATOM 9353 N N . LYS C 1 240 ? 168.777 167.611 133.120 1.00 180.93 238 LYS B N 1
ATOM 9354 C CA . LYS C 1 240 ? 169.397 168.181 131.934 1.00 180.93 238 LYS B CA 1
ATOM 9355 C C . LYS C 1 240 ? 168.376 168.311 130.805 1.00 180.93 238 LYS B C 1
ATOM 9356 O O . LYS C 1 240 ? 167.225 167.874 130.906 1.00 180.93 238 LYS B O 1
ATOM 9358 N N . ASP C 1 241 ? 168.812 168.923 129.710 1.00 181.26 239 ASP B N 1
ATOM 9359 C CA . ASP C 1 241 ? 167.956 169.124 128.549 1.00 181.26 239 ASP B CA 1
ATOM 9360 C C . ASP C 1 241 ? 168.776 169.239 127.270 1.00 181.26 239 ASP B C 1
ATOM 9361 O O . ASP C 1 241 ? 168.229 169.191 126.166 1.00 181.26 239 ASP B O 1
ATOM 9363 N N . ASP C 1 272 ? 157.118 178.683 124.050 1.00 155.82 270 ASP B N 1
ATOM 9364 C CA . ASP C 1 272 ? 157.395 178.685 125.481 1.00 155.82 270 ASP B CA 1
ATOM 9365 C C . ASP C 1 272 ? 157.979 180.020 125.936 1.00 155.82 270 ASP B C 1
ATOM 9366 O O . ASP C 1 272 ? 158.694 180.083 126.934 1.00 155.82 270 ASP B O 1
ATOM 9368 N N . LEU C 1 273 ? 157.787 181.073 125.145 1.00 161.98 271 LEU B N 1
ATOM 9369 C CA . LEU C 1 273 ? 158.349 182.374 125.512 1.00 161.98 271 LEU B CA 1
ATOM 9370 C C . LEU C 1 273 ? 157.366 183.514 125.781 1.00 161.98 271 LEU B C 1
ATOM 9371 O O . LEU C 1 273 ? 157.715 184.481 126.457 1.00 161.98 271 LEU B O 1
ATOM 9373 N N . GLU C 1 274 ? 156.147 183.415 125.259 1.00 161.98 272 GLU B N 1
ATOM 9374 C CA . GLU C 1 274 ? 155.167 184.482 125.453 1.00 161.98 272 GLU B CA 1
ATOM 9375 C C . GLU C 1 274 ? 153.722 184.001 125.458 1.00 161.98 272 GLU B C 1
ATOM 9376 O O . GLU C 1 274 ? 153.418 182.932 124.931 1.00 161.98 272 GLU B O 1
ATOM 9378 N N . PRO C 1 275 ? 152.821 184.799 126.056 1.00 159.03 273 PRO B N 1
ATOM 9379 C CA . PRO C 1 275 ? 151.395 184.472 126.120 1.00 159.03 273 PRO B CA 1
ATOM 9380 C C . PRO C 1 275 ? 150.668 184.919 124.855 1.00 159.03 273 PRO B C 1
ATOM 9381 O O . PRO C 1 275 ? 149.846 185.833 124.893 1.00 159.03 273 PRO B O 1
ATOM 9385 N N . LEU C 1 276 ? 150.971 184.252 123.748 1.00 154.39 274 LEU B N 1
ATOM 9386 C CA . LEU C 1 276 ? 150.372 184.542 122.450 1.00 154.39 274 LEU B CA 1
ATOM 9387 C C . LEU C 1 276 ? 150.034 183.213 121.783 1.00 154.39 274 LEU B C 1
ATOM 9388 O O . LEU C 1 276 ? 150.570 182.174 122.178 1.00 154.39 274 LEU B O 1
ATOM 9393 N N . SER C 1 277 ? 149.129 183.239 120.801 1.00 147.95 275 SER B N 1
ATOM 9394 C CA . SER C 1 277 ? 148.699 182.026 120.096 1.00 147.95 275 SER B CA 1
ATOM 9395 C C . SER C 1 277 ? 148.230 180.981 121.103 1.00 147.95 275 SER B C 1
ATOM 9396 O O . SER C 1 277 ? 148.658 179.830 121.078 1.00 147.95 275 SER B O 1
ATOM 9399 N N . SER C 1 278 ? 147.341 181.418 121.992 1.00 145.14 276 SER B N 1
ATOM 9400 C CA . SER C 1 278 ? 146.784 180.594 123.059 1.00 145.14 276 SER B CA 1
ATOM 9401 C C . SER C 1 278 ? 146.021 179.384 122.535 1.00 145.14 276 SER B C 1
ATOM 9402 O O . SER C 1 278 ? 146.054 178.315 123.141 1.00 145.14 276 SER B O 1
ATOM 9405 N N . GLU C 1 279 ? 145.367 179.631 121.395 1.00 140.23 277 GLU B N 1
ATOM 9406 C CA . GLU C 1 279 ? 144.510 178.709 120.647 1.00 140.23 277 GLU B CA 1
ATOM 9407 C C . GLU C 1 279 ? 145.317 177.583 120.038 1.00 140.23 277 GLU B C 1
ATOM 9408 O O . GLU C 1 279 ? 144.771 176.593 119.558 1.00 140.23 277 GLU B O 1
ATOM 9411 N N . ILE C 1 280 ? 146.633 177.752 120.106 1.00 133.04 278 ILE B N 1
ATOM 9412 C CA . ILE C 1 280 ? 147.596 176.771 119.614 1.00 133.04 278 ILE B CA 1
ATOM 9413 C C . ILE C 1 280 ? 147.791 175.666 120.657 1.00 133.04 278 ILE B C 1
ATOM 9414 O O . ILE C 1 280 ? 148.578 174.743 120.463 1.00 133.04 278 ILE B O 1
ATOM 9419 N N . SER C 1 281 ? 147.057 175.776 121.766 1.00 128.41 279 SER B N 1
ATOM 9420 C CA . SER C 1 281 ? 147.078 174.838 122.876 1.00 128.41 279 SER B CA 1
ATOM 9421 C C . SER C 1 281 ? 146.112 173.668 122.671 1.00 128.41 279 SER B C 1
ATOM 9422 O O . SER C 1 281 ? 145.975 172.822 123.555 1.00 128.41 279 SER B O 1
ATOM 9425 N N . SER C 1 282 ? 145.429 173.639 121.525 1.00 123.73 280 SER B N 1
ATOM 9426 C CA . SER C 1 282 ? 144.511 172.562 121.206 1.00 123.73 280 SER B CA 1
ATOM 9427 C C . SER C 1 282 ? 145.389 171.327 121.220 1.00 123.73 280 SER B C 1
ATOM 9428 O O . SER C 1 282 ? 144.988 170.282 121.732 1.00 123.73 280 SER B O 1
ATOM 9431 N N . LEU C 1 283 ? 146.596 171.438 120.670 1.00 115.35 281 LEU B N 1
ATOM 9432 C CA . LEU C 1 283 ? 147.503 170.302 120.782 1.00 115.35 281 LEU B CA 1
ATOM 9433 C C . LEU C 1 283 ? 147.068 169.361 121.894 1.00 115.35 281 LEU B C 1
ATOM 9434 O O . LEU C 1 283 ? 147.191 168.137 121.772 1.00 115.35 281 LEU B O 1
ATOM 9439 N N . LEU C 1 284 ? 146.536 169.918 122.984 1.00 118.07 282 LEU B N 1
ATOM 9440 C CA . LEU C 1 284 ? 146.124 169.122 124.131 1.00 118.07 282 LEU B CA 1
ATOM 9441 C C . LEU C 1 284 ? 145.010 168.141 123.800 1.00 118.07 282 LEU B C 1
ATOM 9442 O O . LEU C 1 284 ? 144.644 167.334 124.660 1.00 118.07 282 LEU B O 1
ATOM 9447 N N . ALA C 1 285 ? 144.458 168.192 122.591 1.00 114.40 283 ALA B N 1
ATOM 9448 C CA . ALA C 1 285 ? 143.382 167.300 122.183 1.00 114.40 283 ALA B CA 1
ATOM 9449 C C . ALA C 1 285 ? 143.798 166.433 121.001 1.00 114.40 283 ALA B C 1
ATOM 9450 O O . ALA C 1 285 ? 142.957 166.014 120.204 1.00 114.40 283 ALA B O 1
ATOM 9452 N N . LEU C 1 286 ? 145.091 166.163 120.872 1.00 107.05 284 LEU B N 1
ATOM 9453 C CA . LEU C 1 286 ? 145.620 165.334 119.794 1.00 107.05 284 LEU B CA 1
ATOM 9454 C C . LEU C 1 286 ? 146.286 164.126 120.443 1.00 107.05 284 LEU B C 1
ATOM 9455 O O . LEU C 1 286 ? 147.481 164.147 120.743 1.00 107.05 284 LEU B O 1
ATOM 9460 N N . CYS C 1 287 ? 145.503 163.075 120.659 1.00 86.70 285 CYS B N 1
ATOM 9461 C CA . CYS C 1 287 ? 145.937 161.896 121.395 1.00 86.70 285 CYS B CA 1
ATOM 9462 C C . CYS C 1 287 ? 146.142 160.724 120.446 1.00 86.70 285 CYS B C 1
ATOM 9463 O O . CYS C 1 287 ? 145.270 160.419 119.628 1.00 86.70 285 CYS B O 1
ATOM 9466 N N . HIS C 1 288 ? 147.304 160.085 120.551 1.00 69.02 286 HIS B N 1
ATOM 9467 C CA . HIS C 1 288 ? 147.636 158.909 119.760 1.00 69.02 286 HIS B CA 1
ATOM 9468 C C . HIS C 1 288 ? 148.943 158.347 120.291 1.00 69.02 286 HIS B C 1
ATOM 9469 O O . HIS C 1 288 ? 149.837 159.106 120.659 1.00 69.02 286 HIS B O 1
ATOM 9476 N N . SER C 1 289 ? 149.048 157.030 120.324 1.00 67.66 287 SER B N 1
ATOM 9477 C CA . SER C 1 289 ? 150.254 156.421 120.873 1.00 67.66 287 SER B CA 1
ATOM 9478 C C . SER C 1 289 ? 151.413 156.475 119.943 1.00 67.66 287 SER B C 1
ATOM 9479 O O . SER C 1 289 ? 152.405 155.792 120.196 1.00 67.66 287 SER B O 1
ATOM 9482 N N . ASN C 1 290 ? 151.347 157.239 118.860 1.00 63.64 288 ASN B N 1
ATOM 9483 C CA . ASN C 1 290 ? 152.502 157.471 118.010 1.00 63.64 288 ASN B CA 1
ATOM 9484 C C . ASN C 1 290 ? 152.907 158.936 117.985 1.00 63.64 288 ASN B C 1
ATOM 9485 O O . ASN C 1 290 ? 153.615 159.359 117.068 1.00 63.64 288 ASN B O 1
ATOM 9490 N N . ILE C 1 291 ? 152.471 159.720 118.964 1.00 63.97 289 ILE B N 1
ATOM 9491 C CA . ILE C 1 291 ? 152.729 161.151 119.015 1.00 63.97 289 ILE B CA 1
ATOM 9492 C C . ILE C 1 291 ? 153.051 161.525 120.451 1.00 63.97 289 ILE B C 1
ATOM 9493 O O . ILE C 1 291 ? 152.214 161.345 121.342 1.00 63.97 289 ILE B O 1
ATOM 9498 N N . LEU C 1 292 ? 154.250 162.051 120.666 1.00 64.25 290 LEU B N 1
ATOM 9499 C CA . LEU C 1 292 ? 154.667 162.468 121.992 1.00 64.25 290 LEU B CA 1
ATOM 9500 C C . LEU C 1 292 ? 153.754 163.590 122.458 1.00 64.25 290 LEU B C 1
ATOM 9501 O O . LEU C 1 292 ? 153.997 164.758 122.167 1.00 64.25 290 LEU B O 1
ATOM 9506 N N . GLN C 1 293 ? 152.696 163.224 123.174 1.00 59.36 291 GLN B N 1
ATOM 9507 C CA . GLN C 1 293 ? 151.722 164.187 123.676 1.00 59.36 291 GLN B CA 1
ATOM 9508 C C . GLN C 1 293 ? 152.372 165.355 124.414 1.00 59.36 291 GLN B C 1
ATOM 9509 O O . GLN C 1 293 ? 151.896 166.489 124.343 1.00 59.36 291 GLN B O 1
ATOM 9512 N N . GLU C 1 311 ? 155.284 160.833 127.423 1.00 76.02 309 GLU B N 1
ATOM 9513 C CA . GLU C 1 311 ? 155.381 162.281 127.303 1.00 76.02 309 GLU B CA 1
ATOM 9514 C C . GLU C 1 311 ? 156.780 162.693 126.870 1.00 76.02 309 GLU B C 1
ATOM 9515 O O . GLU C 1 311 ? 156.972 163.768 126.307 1.00 76.02 309 GLU B O 1
ATOM 9521 N N . LEU C 1 312 ? 157.754 161.830 127.136 1.00 73.52 310 LEU B N 1
ATOM 9522 C CA . LEU C 1 312 ? 159.141 162.110 126.788 1.00 73.52 310 LEU B CA 1
ATOM 9523 C C . LEU C 1 312 ? 159.753 161.042 125.896 1.00 73.52 310 LEU B C 1
ATOM 9524 O O . LEU C 1 312 ? 159.511 159.852 126.083 1.00 73.52 310 LEU B O 1
ATOM 9529 N N . MET C 1 313 ? 160.564 161.476 124.937 1.00 81.02 311 MET B N 1
ATOM 9530 C CA . MET C 1 313 ? 161.224 160.547 124.021 1.00 81.02 311 MET B CA 1
ATOM 9531 C C . MET C 1 313 ? 162.584 160.154 124.578 1.00 81.02 311 MET B C 1
ATOM 9532 O O . MET C 1 313 ? 163.401 161.013 124.900 1.00 81.02 311 MET B O 1
ATOM 9537 N N . HIS C 1 314 ? 162.837 158.853 124.670 1.00 91.00 312 HIS B N 1
ATOM 9538 C CA . HIS C 1 314 ? 164.099 158.372 125.209 1.00 91.00 312 HIS B CA 1
ATOM 9539 C C . HIS C 1 314 ? 165.282 158.802 124.351 1.00 91.00 312 HIS B C 1
ATOM 9540 O O . HIS C 1 314 ? 166.304 159.251 124.865 1.00 91.00 312 HIS B O 1
ATOM 9547 N N . LYS C 1 315 ? 165.149 158.625 123.039 1.00 76.67 313 LYS B N 1
ATOM 9548 C CA . LYS C 1 315 ? 166.191 158.991 122.082 1.00 76.67 313 LYS B CA 1
ATOM 9549 C C . LYS C 1 315 ? 165.549 159.263 120.732 1.00 76.67 313 LYS B C 1
ATOM 9550 O O . LYS C 1 315 ? 164.420 158.842 120.493 1.00 76.67 313 LYS B O 1
ATOM 9556 N N . ASP C 1 316 ? 166.245 159.967 119.843 1.00 75.53 314 ASP B N 1
ATOM 9557 C CA . ASP C 1 316 ? 165.670 160.219 118.535 1.00 75.53 314 ASP B CA 1
ATOM 9558 C C . ASP C 1 316 ? 166.268 159.273 117.502 1.00 75.53 314 ASP B C 1
ATOM 9559 O O . ASP C 1 316 ? 166.980 158.320 117.826 1.00 75.53 314 ASP B O 1
ATOM 9562 N N . LEU C 1 317 ? 165.975 159.550 116.231 1.00 78.69 315 LEU B N 1
ATOM 9563 C CA . LEU C 1 317 ? 166.391 158.655 115.155 1.00 78.69 315 LEU B CA 1
ATOM 9564 C C . LEU C 1 317 ? 167.774 159.016 114.631 1.00 78.69 315 LEU B C 1
ATOM 9565 O O . LEU C 1 317 ? 168.681 158.178 114.626 1.00 78.69 315 LEU B O 1
ATOM 9570 N N . GLN C 1 318 ? 167.945 160.258 114.166 1.00 87.35 316 GLN B N 1
ATOM 9571 C CA . GLN C 1 318 ? 169.241 160.697 113.655 1.00 87.35 316 GLN B CA 1
ATOM 9572 C C . GLN C 1 318 ? 170.359 160.336 114.618 1.00 87.35 316 GLN B C 1
ATOM 9573 O O . GLN C 1 318 ? 171.443 159.915 114.197 1.00 87.35 316 GLN B O 1
ATOM 9575 N N . SER C 1 319 ? 170.111 160.487 115.916 1.00 89.92 317 SER B N 1
ATOM 9576 C CA . SER C 1 319 ? 171.043 159.987 116.916 1.00 89.92 317 SER B CA 1
ATOM 9577 C C . SER C 1 319 ? 171.289 158.498 116.723 1.00 89.92 317 SER B C 1
ATOM 9578 O O . SER C 1 319 ? 172.434 158.051 116.614 1.00 89.92 317 SER B O 1
ATOM 9581 N N . TYR C 1 320 ? 170.230 157.719 116.617 1.00 89.21 318 TYR B N 1
ATOM 9582 C CA . TYR C 1 320 ? 170.377 156.278 116.485 1.00 89.21 318 TYR B CA 1
ATOM 9583 C C . TYR C 1 320 ? 170.973 155.860 115.152 1.00 89.21 318 TYR B C 1
ATOM 9584 O O . TYR C 1 320 ? 171.309 154.694 114.959 1.00 89.21 318 TYR B O 1
ATOM 9593 N N . MET C 1 321 ? 171.105 156.803 114.230 1.00 93.86 319 MET B N 1
ATOM 9594 C CA . MET C 1 321 ? 171.491 156.432 112.874 1.00 93.86 319 MET B CA 1
ATOM 9595 C C . MET C 1 321 ? 173.004 156.307 112.743 1.00 93.86 319 MET B C 1
ATOM 9596 O O . MET C 1 321 ? 173.524 155.231 112.430 1.00 93.86 319 MET B O 1
ATOM 9599 N N . LYS C 1 322 ? 173.728 157.396 113.005 1.00 98.10 320 LYS B N 1
ATOM 9600 C CA . LYS C 1 322 ? 175.138 157.582 112.649 1.00 98.10 320 LYS B CA 1
ATOM 9601 C C . LYS C 1 322 ? 176.055 156.494 113.149 1.00 98.10 320 LYS B C 1
ATOM 9602 O O . LYS C 1 322 ? 177.169 156.398 112.626 1.00 98.10 320 LYS B O 1
ATOM 9608 N N . GLU C 1 323 ? 175.605 155.692 114.105 1.00 97.37 321 GLU B N 1
ATOM 9609 C CA . GLU C 1 323 ? 176.409 154.601 114.637 1.00 97.37 321 GLU B CA 1
ATOM 9610 C C . GLU C 1 323 ? 175.774 153.251 114.311 1.00 97.37 321 GLU B C 1
ATOM 9611 O O . GLU C 1 323 ? 176.279 152.204 114.711 1.00 97.37 321 GLU B O 1
ATOM 9617 N N . ASN C 1 324 ? 174.664 153.288 113.581 1.00 100.42 322 ASN B N 1
ATOM 9618 C CA . ASN C 1 324 ? 173.938 152.087 113.194 1.00 100.42 322 ASN B CA 1
ATOM 9619 C C . ASN C 1 324 ? 174.746 151.159 112.293 1.00 100.42 322 ASN B C 1
ATOM 9620 O O . ASN C 1 324 ? 174.683 149.938 112.432 1.00 100.42 322 ASN B O 1
ATOM 9623 N N . ARG C 1 330 ? 177.138 146.856 108.752 1.00 30.00 328 ARG B N 1
ATOM 9624 C CA . ARG C 1 330 ? 176.617 147.591 109.897 1.00 30.00 328 ARG B CA 1
ATOM 9625 C C . ARG C 1 330 ? 175.119 147.841 109.754 1.00 30.00 328 ARG B C 1
ATOM 9626 O O . ARG C 1 330 ? 174.684 148.980 109.581 1.00 30.00 328 ARG B O 1
ATOM 9628 N N . TYR C 1 331 ? 174.334 146.772 109.830 1.00 30.00 329 TYR B N 1
ATOM 9629 C CA . TYR C 1 331 ? 172.886 146.873 109.703 1.00 30.00 329 TYR B CA 1
ATOM 9630 C C . TYR C 1 331 ? 172.204 146.426 110.988 1.00 30.00 329 TYR B C 1
ATOM 9631 O O . TYR C 1 331 ? 172.519 145.366 111.529 1.00 30.00 329 TYR B O 1
ATOM 9640 N N . LEU C 1 332 ? 171.270 147.235 111.475 1.00 77.73 330 LEU B N 1
ATOM 9641 C CA . LEU C 1 332 ? 170.543 146.909 112.695 1.00 77.73 330 LEU B CA 1
ATOM 9642 C C . LEU C 1 332 ? 169.050 146.805 112.430 1.00 77.73 330 LEU B C 1
ATOM 9643 O O . LEU C 1 332 ? 168.272 146.496 113.330 1.00 77.73 330 LEU B O 1
ATOM 9648 N N . PHE C 1 333 ? 168.683 147.289 111.260 1.00 62.19 331 PHE B N 1
ATOM 9649 C CA . PHE C 1 333 ? 167.305 147.299 110.893 1.00 62.19 331 PHE B CA 1
ATOM 9650 C C . PHE C 1 333 ? 167.097 146.281 109.819 1.00 62.19 331 PHE B C 1
ATOM 9651 O O . PHE C 1 333 ? 167.648 146.362 108.725 1.00 62.19 331 PHE B O 1
ATOM 9659 N N . SER C 1 334 ? 166.271 145.308 110.160 1.00 53.79 332 SER B N 1
ATOM 9660 C CA . SER C 1 334 ? 165.879 144.276 109.237 1.00 53.79 332 SER B CA 1
ATOM 9661 C C . SER C 1 334 ? 164.734 144.831 108.410 1.00 53.79 332 SER B C 1
ATOM 9662 O O . SER C 1 334 ? 164.111 145.850 108.755 1.00 53.79 332 SER B O 1
ATOM 9665 N N . ILE C 1 335 ? 164.445 144.148 107.318 1.00 53.79 333 ILE B N 1
ATOM 9666 C CA . ILE C 1 335 ? 163.343 144.540 106.479 1.00 53.79 333 ILE B CA 1
ATOM 9667 C C . ILE C 1 335 ? 162.155 144.342 107.398 1.00 53.79 333 ILE B C 1
ATOM 9668 O O . ILE C 1 335 ? 161.074 144.878 107.160 1.00 53.79 333 ILE B O 1
ATOM 9673 N N . PRO C 1 336 ? 162.363 143.558 108.470 1.00 51.38 334 PRO B N 1
ATOM 9674 C CA . PRO C 1 336 ? 161.142 143.399 109.280 1.00 51.38 334 PRO B CA 1
ATOM 9675 C C . PRO C 1 336 ? 161.004 144.390 110.421 1.00 51.38 334 PRO B C 1
ATOM 9676 O O . PRO C 1 336 ? 159.957 144.398 111.078 1.00 51.38 334 PRO B O 1
ATOM 9680 N N . VAL C 1 337 ? 162.009 145.218 110.689 1.00 52.65 335 VAL B N 1
ATOM 9681 C CA . VAL C 1 337 ? 161.839 146.305 111.647 1.00 52.65 335 VAL B CA 1
ATOM 9682 C C . VAL C 1 337 ? 161.899 147.619 110.885 1.00 52.65 335 VAL B C 1
ATOM 9683 O O . VAL C 1 337 ? 161.368 148.638 111.338 1.00 52.65 335 VAL B O 1
ATOM 9687 N N . VAL C 1 338 ? 162.549 147.600 109.722 1.00 54.34 336 VAL B N 1
ATOM 9688 C CA . VAL C 1 338 ? 162.567 148.781 108.864 1.00 54.34 336 VAL B CA 1
ATOM 9689 C C . VAL C 1 338 ? 161.149 149.140 108.441 1.00 54.34 336 VAL B C 1
ATOM 9690 O O . VAL C 1 338 ? 160.709 150.286 108.584 1.00 54.34 336 VAL B O 1
ATOM 9694 N N . ILE C 1 339 ? 160.412 148.156 107.915 1.00 47.70 337 ILE B N 1
ATOM 9695 C CA . ILE C 1 339 ? 159.027 148.395 107.518 1.00 47.70 337 ILE B CA 1
ATOM 9696 C C . ILE C 1 339 ? 158.206 148.852 108.710 1.00 47.70 337 ILE B C 1
ATOM 9697 O O . ILE C 1 339 ? 157.404 149.787 108.614 1.00 47.70 337 ILE B O 1
ATOM 9701 N N . ASP C 1 340 ? 158.398 148.203 109.856 1.00 53.11 338 ASP B N 1
ATOM 9702 C CA . ASP C 1 340 ? 157.654 148.585 111.048 1.00 53.11 338 ASP B CA 1
ATOM 9703 C C . ASP C 1 340 ? 157.980 150.013 111.455 1.00 53.11 338 ASP B C 1
ATOM 9704 O O . ASP C 1 340 ? 157.077 150.832 111.656 1.00 53.11 338 ASP B O 1
ATOM 9709 N N . ILE C 1 341 ? 159.272 150.332 111.573 1.00 53.60 339 ILE B N 1
ATOM 9710 C CA . ILE C 1 341 ? 159.682 151.691 111.920 1.00 53.60 339 ILE B CA 1
ATOM 9711 C C . ILE C 1 341 ? 159.018 152.695 110.997 1.00 53.60 339 ILE B C 1
ATOM 9712 O O . ILE C 1 341 ? 158.686 153.812 111.404 1.00 53.60 339 ILE B O 1
ATOM 9717 N N . MET C 1 342 ? 158.812 152.314 109.737 1.00 62.12 340 MET B N 1
ATOM 9718 C CA . MET C 1 342 ? 158.105 153.194 108.820 1.00 62.12 340 MET B CA 1
ATOM 9719 C C . MET C 1 342 ? 156.644 153.335 109.218 1.00 62.12 340 MET B C 1
ATOM 9720 O O . MET C 1 342 ? 156.095 154.442 109.216 1.00 62.12 340 MET B O 1
ATOM 9725 N N . LEU C 1 343 ? 156.003 152.228 109.593 1.00 56.38 341 LEU B N 1
ATOM 9726 C CA . LEU C 1 343 ? 154.557 152.242 109.766 1.00 56.38 341 LEU B CA 1
ATOM 9727 C C . LEU C 1 343 ? 154.149 153.058 110.982 1.00 56.38 341 LEU B C 1
ATOM 9728 O O . LEU C 1 343 ? 153.231 153.881 110.899 1.00 56.38 341 LEU B O 1
ATOM 9733 N N . GLN C 1 344 ? 154.795 152.826 112.128 1.00 56.26 342 GLN B N 1
ATOM 9734 C CA . GLN C 1 344 ? 154.435 153.570 113.330 1.00 56.26 342 GLN B CA 1
ATOM 9735 C C . GLN C 1 344 ? 154.394 155.066 113.072 1.00 56.26 342 GLN B C 1
ATOM 9736 O O . GLN C 1 344 ? 153.588 155.777 113.679 1.00 56.26 342 GLN B O 1
ATOM 9742 N N . ILE C 1 345 ? 155.242 155.559 112.170 1.00 61.06 343 ILE B N 1
ATOM 9743 C CA . ILE C 1 345 ? 155.123 156.946 111.732 1.00 61.06 343 ILE B CA 1
ATOM 9744 C C . ILE C 1 345 ? 153.786 157.158 111.043 1.00 61.06 343 ILE B C 1
ATOM 9745 O O . ILE C 1 345 ? 152.954 157.953 111.489 1.00 61.06 343 ILE B O 1
ATOM 9750 N N . ALA C 1 346 ? 153.561 156.434 109.946 1.00 63.64 344 ALA B N 1
ATOM 9751 C CA . ALA C 1 346 ? 152.355 156.615 109.150 1.00 63.64 344 ALA B CA 1
ATOM 9752 C C . ALA C 1 346 ? 151.103 156.482 110.005 1.00 63.64 344 ALA B C 1
ATOM 9753 O O . ALA C 1 346 ? 150.272 157.395 110.061 1.00 63.64 344 ALA B O 1
ATOM 9755 N N . ARG C 1 347 ? 151.029 155.405 110.770 1.00 64.47 345 ARG B N 1
ATOM 9756 C CA . ARG C 1 347 ? 149.846 155.136 111.564 1.00 64.47 345 ARG B CA 1
ATOM 9757 C C . ARG C 1 347 ? 149.628 156.346 112.430 1.00 64.47 345 ARG B C 1
ATOM 9758 O O . ARG C 1 347 ? 148.500 156.688 112.775 1.00 64.47 345 ARG B O 1
ATOM 9766 N N . GLY C 1 348 ? 150.724 156.991 112.790 1.00 69.59 346 GLY B N 1
ATOM 9767 C CA . GLY C 1 348 ? 150.651 158.146 113.652 1.00 69.59 346 GLY B CA 1
ATOM 9768 C C . GLY C 1 348 ? 150.598 159.439 112.872 1.00 69.59 346 GLY B C 1
ATOM 9769 O O . GLY C 1 348 ? 150.122 160.455 113.385 1.00 69.59 346 GLY B O 1
ATOM 9770 N N . MET C 1 349 ? 151.084 159.423 111.631 1.00 77.44 347 MET B N 1
ATOM 9771 C CA . MET C 1 349 ? 151.117 160.653 110.851 1.00 77.44 347 MET B CA 1
ATOM 9772 C C . MET C 1 349 ? 149.717 161.181 110.591 1.00 77.44 347 MET B C 1
ATOM 9773 O O . MET C 1 349 ? 149.362 162.277 111.033 1.00 77.44 347 MET B O 1
ATOM 9778 N N . GLU C 1 350 ? 148.896 160.412 109.885 1.00 83.87 348 GLU B N 1
ATOM 9779 C CA . GLU C 1 350 ? 147.646 160.987 109.415 1.00 83.87 348 GLU B CA 1
ATOM 9780 C C . GLU C 1 350 ? 146.657 161.282 110.530 1.00 83.87 348 GLU B C 1
ATOM 9781 O O . GLU C 1 350 ? 145.669 161.979 110.277 1.00 83.87 348 GLU B O 1
ATOM 9787 N N . TYR C 1 351 ? 146.887 160.795 111.748 1.00 78.52 349 TYR B N 1
ATOM 9788 C CA . TYR C 1 351 ? 146.089 161.301 112.852 1.00 78.52 349 TYR B CA 1
ATOM 9789 C C . TYR C 1 351 ? 146.286 162.798 113.032 1.00 78.52 349 TYR B C 1
ATOM 9790 O O . TYR C 1 351 ? 145.394 163.471 113.556 1.00 78.52 349 TYR B O 1
ATOM 9799 N N . LEU C 1 352 ? 147.436 163.331 112.612 1.00 85.97 350 LEU B N 1
ATOM 9800 C CA . LEU C 1 352 ? 147.600 164.780 112.552 1.00 85.97 350 LEU B CA 1
ATOM 9801 C C . LEU C 1 352 ? 146.558 165.396 111.631 1.00 85.97 350 LEU B C 1
ATOM 9802 O O . LEU C 1 352 ? 145.905 166.386 111.978 1.00 85.97 350 LEU B O 1
ATOM 9807 N N . HIS C 1 353 ? 146.386 164.816 110.444 1.00 82.00 351 HIS B N 1
ATOM 9808 C CA . HIS C 1 353 ? 145.326 165.253 109.551 1.00 82.00 351 HIS B CA 1
ATOM 9809 C C . HIS C 1 353 ? 143.948 164.952 110.119 1.00 82.00 351 HIS B C 1
ATOM 9810 O O . HIS C 1 353 ? 142.961 165.546 109.673 1.00 82.00 351 HIS B O 1
ATOM 9817 N N . GLY C 1 354 ? 143.860 164.049 111.097 1.00 79.52 352 GLY B N 1
ATOM 9818 C CA . GLY C 1 354 ? 142.628 163.889 111.846 1.00 79.52 352 GLY B CA 1
ATOM 9819 C C . GLY C 1 354 ? 142.207 165.148 112.567 1.00 79.52 352 GLY B C 1
ATOM 9820 O O . GLY C 1 354 ? 141.078 165.229 113.056 1.00 79.52 352 GLY B O 1
ATOM 9821 N N . ASN C 1 355 ? 143.104 166.128 112.660 1.00 84.64 353 ASN B N 1
ATOM 9822 C CA . ASN C 1 355 ? 142.752 167.484 113.054 1.00 84.64 353 ASN B CA 1
ATOM 9823 C C . ASN C 1 355 ? 143.345 168.495 112.082 1.00 84.64 353 ASN B C 1
ATOM 9824 O O . ASN C 1 355 ? 143.439 169.683 112.405 1.00 84.64 353 ASN B O 1
ATOM 9829 N N . ASP C 1 356 ? 143.762 168.029 110.905 1.00 93.24 354 ASP B N 1
ATOM 9830 C CA . ASP C 1 356 ? 144.274 168.809 109.783 1.00 93.24 354 ASP B CA 1
ATOM 9831 C C . ASP C 1 356 ? 145.609 169.474 110.077 1.00 93.24 354 ASP B C 1
ATOM 9832 O O . ASP C 1 356 ? 146.153 170.146 109.195 1.00 93.24 354 ASP B O 1
ATOM 9837 N N . ILE C 1 357 ? 146.219 169.227 111.234 1.00 91.97 355 ILE B N 1
ATOM 9838 C CA . ILE C 1 357 ? 147.539 169.810 111.538 1.00 91.97 355 ILE B CA 1
ATOM 9839 C C . ILE C 1 357 ? 148.662 169.229 110.648 1.00 91.97 355 ILE B C 1
ATOM 9840 O O . ILE C 1 357 ? 148.649 168.035 110.355 1.00 91.97 355 ILE B O 1
ATOM 9845 N N . PHE C 1 358 ? 149.557 170.085 110.176 1.00 89.91 356 PHE B N 1
ATOM 9846 C CA . PHE C 1 358 ? 150.633 169.621 109.312 1.00 89.91 356 PHE B CA 1
ATOM 9847 C C . PHE C 1 358 ? 152.006 169.810 109.969 1.00 89.91 356 PHE B C 1
ATOM 9848 O O . PHE C 1 358 ? 152.357 170.904 110.405 1.00 89.91 356 PHE B O 1
ATOM 9856 N N . HIS C 1 359 ? 152.768 168.724 110.024 1.00 86.40 357 HIS B N 1
ATOM 9857 C CA . HIS C 1 359 ? 154.082 168.702 110.643 1.00 86.40 357 HIS B CA 1
ATOM 9858 C C . HIS C 1 359 ? 155.011 169.700 109.959 1.00 86.40 357 HIS B C 1
ATOM 9859 O O . HIS C 1 359 ? 155.796 170.382 110.612 1.00 86.40 357 HIS B O 1
ATOM 9866 N N . GLY C 1 360 ? 154.915 169.771 108.633 1.00 86.64 358 GLY B N 1
ATOM 9867 C CA . GLY C 1 360 ? 155.712 170.666 107.807 1.00 86.64 358 GLY B CA 1
ATOM 9868 C C . GLY C 1 360 ? 157.173 170.297 107.611 1.00 86.64 358 GLY B C 1
ATOM 9869 O O . GLY C 1 360 ? 157.602 170.060 106.483 1.00 86.64 358 GLY B O 1
ATOM 9870 N N . ASP C 1 361 ? 157.913 170.237 108.706 1.00 86.06 359 ASP B N 1
ATOM 9871 C CA . ASP C 1 361 ? 159.301 169.849 108.635 1.00 86.06 359 ASP B CA 1
ATOM 9872 C C . ASP C 1 361 ? 159.436 168.529 109.370 1.00 86.06 359 ASP B C 1
ATOM 9873 O O . ASP C 1 361 ? 159.106 168.431 110.551 1.00 86.06 359 ASP B O 1
ATOM 9878 N N . LEU C 1 362 ? 159.916 167.511 108.669 1.00 86.45 360 LEU B N 1
ATOM 9879 C CA . LEU C 1 362 ? 160.119 166.214 109.292 1.00 86.45 360 LEU B CA 1
ATOM 9880 C C . LEU C 1 362 ? 161.560 165.797 109.095 1.00 86.45 360 LEU B C 1
ATOM 9881 O O . LEU C 1 362 ? 162.092 165.884 107.991 1.00 86.45 360 LEU B O 1
ATOM 9886 N N . ASN C 1 363 ? 162.199 165.346 110.164 1.00 83.65 361 ASN B N 1
ATOM 9887 C CA . ASN C 1 363 ? 163.590 164.958 110.053 1.00 83.65 361 ASN B CA 1
ATOM 9888 C C . ASN C 1 363 ? 163.909 163.913 111.108 1.00 83.65 361 ASN B C 1
ATOM 9889 O O . ASN C 1 363 ? 163.276 163.885 112.166 1.00 83.65 361 ASN B O 1
ATOM 9894 N N . PRO C 1 364 ? 164.883 163.045 110.853 1.00 79.61 362 PRO B N 1
ATOM 9895 C CA . PRO C 1 364 ? 165.297 162.076 111.876 1.00 79.61 362 PRO B CA 1
ATOM 9896 C C . PRO C 1 364 ? 165.670 162.741 113.190 1.00 79.61 362 PRO B C 1
ATOM 9897 O O . PRO C 1 364 ? 165.770 162.076 114.225 1.00 79.61 362 PRO B O 1
ATOM 9901 N N . MET C 1 365 ? 165.882 164.052 113.158 1.00 78.47 363 MET B N 1
ATOM 9902 C CA . MET C 1 365 ? 166.002 164.846 114.369 1.00 78.47 363 MET B CA 1
ATOM 9903 C C . MET C 1 365 ? 164.652 165.151 114.998 1.00 78.47 363 MET B C 1
ATOM 9904 O O . MET C 1 365 ? 164.587 165.952 115.934 1.00 78.47 363 MET B O 1
ATOM 9909 N N . ASN C 1 366 ? 163.575 164.541 114.506 1.00 80.29 364 ASN B N 1
ATOM 9910 C CA . ASN C 1 366 ? 162.254 164.765 115.074 1.00 80.29 364 ASN B CA 1
ATOM 9911 C C . ASN C 1 366 ? 161.455 163.489 115.274 1.00 80.29 364 ASN B C 1
ATOM 9912 O O . ASN C 1 366 ? 160.294 163.570 115.687 1.00 80.29 364 ASN B O 1
ATOM 9917 N N . ILE C 1 367 ? 162.020 162.328 114.992 1.00 64.19 365 ILE B N 1
ATOM 9918 C CA . ILE C 1 367 ? 161.351 161.054 115.196 1.00 64.19 365 ILE B CA 1
ATOM 9919 C C . ILE C 1 367 ? 162.028 160.396 116.387 1.00 64.19 365 ILE B C 1
ATOM 9920 O O . ILE C 1 367 ? 163.178 159.952 116.296 1.00 64.19 365 ILE B O 1
ATOM 9925 N N . HIS C 1 368 ? 161.333 160.349 117.515 1.00 65.10 366 HIS B N 1
ATOM 9926 C CA . HIS C 1 368 ? 161.888 159.779 118.732 1.00 65.10 366 HIS B CA 1
ATOM 9927 C C . HIS C 1 368 ? 161.517 158.305 118.811 1.00 65.10 366 HIS B C 1
ATOM 9928 O O . HIS C 1 368 ? 160.385 157.964 119.160 1.00 65.10 366 HIS B O 1
ATOM 9935 N N . LEU C 1 369 ? 162.467 157.438 118.484 1.00 61.59 367 LEU B N 1
ATOM 9936 C CA . LEU C 1 369 ? 162.256 156.010 118.627 1.00 61.59 367 LEU B CA 1
ATOM 9937 C C . LEU C 1 369 ? 162.424 155.611 120.088 1.00 61.59 367 LEU B C 1
ATOM 9938 O O . LEU C 1 369 ? 162.779 156.420 120.946 1.00 61.59 367 LEU B O 1
ATOM 9943 N N . LYS C 1 370 ? 162.207 154.331 120.358 1.00 57.96 368 LYS B N 1
ATOM 9944 C CA . LYS C 1 370 ? 162.375 153.781 121.697 1.00 57.96 368 LYS B CA 1
ATOM 9945 C C . LYS C 1 370 ? 162.707 152.298 121.552 1.00 57.96 368 LYS B C 1
ATOM 9946 O O . LYS C 1 370 ? 163.103 151.854 120.475 1.00 57.96 368 LYS B O 1
ATOM 9952 N N . GLU C 1 371 ? 162.540 151.551 122.636 1.00 61.13 369 GLU B N 1
ATOM 9953 C CA . GLU C 1 371 ? 162.798 150.121 122.627 1.00 61.13 369 GLU B CA 1
ATOM 9954 C C . GLU C 1 371 ? 161.501 149.369 122.877 1.00 61.13 369 GLU B C 1
ATOM 9955 O O . GLU C 1 371 ? 160.688 149.757 123.714 1.00 61.13 369 GLU B O 1
ATOM 9961 N N . ARG C 1 372 ? 161.327 148.279 122.147 1.00 59.18 370 ARG B N 1
ATOM 9962 C CA . ARG C 1 372 ? 160.119 147.475 122.204 1.00 59.18 370 ARG B CA 1
ATOM 9963 C C . ARG C 1 372 ? 160.185 146.340 123.213 1.00 59.18 370 ARG B C 1
ATOM 9964 O O . ARG C 1 372 ? 159.345 145.437 123.168 1.00 59.18 370 ARG B O 1
ATOM 9972 N N . SER C 1 373 ? 161.066 146.441 124.200 1.00 59.14 371 SER B N 1
ATOM 9973 C CA . SER C 1 373 ? 161.126 145.413 125.236 1.00 59.14 371 SER B CA 1
ATOM 9974 C C . SER C 1 373 ? 161.467 144.031 124.697 1.00 59.14 371 SER B C 1
ATOM 9975 O O . SER C 1 373 ? 162.492 143.853 124.043 1.00 59.14 371 SER B O 1
ATOM 9978 N N . HIS C 1 374 ? 160.607 143.051 124.964 1.00 58.82 372 HIS B N 1
ATOM 9979 C CA . HIS C 1 374 ? 160.861 141.682 124.519 1.00 58.82 372 HIS B CA 1
ATOM 9980 C C . HIS C 1 374 ? 160.461 141.464 123.065 1.00 58.82 372 HIS B C 1
ATOM 9981 O O . HIS C 1 374 ? 159.463 140.813 122.771 1.00 58.82 372 HIS B O 1
ATOM 9988 N N . THR C 1 375 ? 161.276 142.010 122.172 1.00 30.00 373 THR B N 1
ATOM 9989 C CA . THR C 1 375 ? 161.097 141.929 120.734 1.00 30.00 373 THR B CA 1
ATOM 9990 C C . THR C 1 375 ? 162.480 141.924 120.099 1.00 30.00 373 THR B C 1
ATOM 9991 O O . THR C 1 375 ? 163.464 142.302 120.736 1.00 30.00 373 THR B O 1
ATOM 9995 N N . GLU C 1 376 ? 162.552 141.544 118.830 1.00 65.33 374 GLU B N 1
ATOM 9996 C CA . GLU C 1 376 ? 163.828 141.511 118.132 1.00 65.33 374 GLU B CA 1
ATOM 9997 C C . GLU C 1 376 ? 164.187 142.878 117.558 1.00 65.33 374 GLU B C 1
ATOM 9998 O O . GLU C 1 376 ? 164.170 143.075 116.345 1.00 65.33 374 GLU B O 1
ATOM 10004 N N . GLY C 1 377 ? 164.519 143.817 118.437 1.00 61.57 375 GLY B N 1
ATOM 10005 C CA . GLY C 1 377 ? 164.902 145.150 118.012 1.00 61.57 375 GLY B CA 1
ATOM 10006 C C . GLY C 1 377 ? 163.767 146.080 117.618 1.00 61.57 375 GLY B C 1
ATOM 10007 O O . GLY C 1 377 ? 164.016 147.211 117.203 1.00 61.57 375 GLY B O 1
ATOM 10008 N N . TYR C 1 378 ? 162.527 145.617 117.735 1.00 57.44 376 TYR B N 1
ATOM 10009 C CA . TYR C 1 378 ? 161.382 146.452 117.386 1.00 57.44 376 TYR B CA 1
ATOM 10010 C C . TYR C 1 378 ? 161.286 147.655 118.316 1.00 57.44 376 TYR B C 1
ATOM 10011 O O . TYR C 1 378 ? 161.510 147.536 119.520 1.00 57.44 376 TYR B O 1
ATOM 10020 N N . PHE C 1 379 ? 160.949 148.809 117.752 1.00 53.58 377 PHE B N 1
ATOM 10021 C CA . PHE C 1 379 ? 160.844 150.032 118.534 1.00 53.58 377 PHE B CA 1
ATOM 10022 C C . PHE C 1 379 ? 159.525 150.753 118.305 1.00 53.58 377 PHE B C 1
ATOM 10023 O O . PHE C 1 379 ? 158.939 150.673 117.229 1.00 53.58 377 PHE B O 1
ATOM 10031 N N . HIS C 1 380 ? 159.072 151.466 119.327 1.00 55.16 378 HIS B N 1
ATOM 10032 C CA . HIS C 1 380 ? 157.842 152.232 119.250 1.00 55.16 378 HIS B CA 1
ATOM 10033 C C . HIS C 1 380 ? 158.311 153.662 119.094 1.00 55.16 378 HIS B C 1
ATOM 10034 O O . HIS C 1 380 ? 159.039 154.166 119.944 1.00 55.16 378 HIS B O 1
ATOM 10041 N N . ALA C 1 381 ? 157.892 154.327 118.023 1.00 62.24 379 ALA B N 1
ATOM 10042 C CA . ALA C 1 381 ? 158.360 155.679 117.774 1.00 62.24 379 ALA B CA 1
ATOM 10043 C C . ALA C 1 381 ? 157.191 156.649 117.757 1.00 62.24 379 ALA B C 1
ATOM 10044 O O . ALA C 1 381 ? 156.069 156.301 117.391 1.00 62.24 379 ALA B O 1
ATOM 10046 N N . LYS C 1 382 ? 157.476 157.881 118.159 1.00 65.12 380 LYS B N 1
ATOM 10047 C CA . LYS C 1 382 ? 156.522 158.974 118.095 1.00 65.12 380 LYS B CA 1
ATOM 10048 C C . LYS C 1 382 ? 157.125 160.092 117.254 1.00 65.12 380 LYS B C 1
ATOM 10049 O O . LYS C 1 382 ? 158.227 159.965 116.714 1.00 65.12 380 LYS B O 1
ATOM 10055 N N . ILE C 1 383 ? 156.397 161.198 117.142 1.00 63.91 381 ILE B N 1
ATOM 10056 C CA . ILE C 1 383 ? 156.834 162.345 116.356 1.00 63.91 381 ILE B CA 1
ATOM 10057 C C . ILE C 1 383 ? 156.762 163.587 117.229 1.00 63.91 381 ILE B C 1
ATOM 10058 O O . ILE C 1 383 ? 155.701 163.898 117.783 1.00 63.91 381 ILE B O 1
ATOM 10063 N N . CYS C 1 384 ? 157.864 164.326 117.323 1.00 83.57 382 CYS B N 1
ATOM 10064 C CA . CYS C 1 384 ? 157.906 165.526 118.160 1.00 83.57 382 CYS B CA 1
ATOM 10065 C C . CYS C 1 384 ? 158.291 166.797 117.405 1.00 83.57 382 CYS B C 1
ATOM 10066 O O . CYS C 1 384 ? 159.053 166.759 116.441 1.00 83.57 382 CYS B O 1
ATOM 10069 N N . GLY C 1 385 ? 157.747 167.920 117.866 1.00 85.74 383 GLY B N 1
ATOM 10070 C CA . GLY C 1 385 ? 157.957 169.221 117.260 1.00 85.74 383 GLY B CA 1
ATOM 10071 C C . GLY C 1 385 ? 156.945 169.686 116.231 1.00 85.74 383 GLY B C 1
ATOM 10072 O O . GLY C 1 385 ? 157.087 170.777 115.683 1.00 85.74 383 GLY B O 1
ATOM 10073 N N . PHE C 1 386 ? 155.920 168.885 115.960 1.00 89.18 384 PHE B N 1
ATOM 10074 C CA . PHE C 1 386 ? 154.911 169.303 114.995 1.00 89.18 384 PHE B CA 1
ATOM 10075 C C . PHE C 1 386 ? 154.187 170.556 115.507 1.00 89.18 384 PHE B C 1
ATOM 10076 O O . PHE C 1 386 ? 153.926 171.487 114.748 1.00 89.18 384 PHE B O 1
ATOM 10084 N N . GLY C 1 387 ? 153.870 170.563 116.800 1.00 104.62 385 GLY B N 1
ATOM 10085 C CA . GLY C 1 387 ? 153.216 171.676 117.460 1.00 104.62 385 GLY B CA 1
ATOM 10086 C C . GLY C 1 387 ? 154.256 172.711 117.826 1.00 104.62 385 GLY B C 1
ATOM 10087 O O . GLY C 1 387 ? 155.450 172.411 117.824 1.00 104.62 385 GLY B O 1
ATOM 10088 N N . LEU C 1 388 ? 153.832 173.930 118.130 1.00 119.26 386 LEU B N 1
ATOM 10089 C CA . LEU C 1 388 ? 154.816 174.946 118.496 1.00 119.26 386 LEU B CA 1
ATOM 10090 C C . LEU C 1 388 ? 155.122 175.856 117.310 1.00 119.26 386 LEU B C 1
ATOM 10091 O O . LEU C 1 388 ? 156.275 176.206 117.050 1.00 119.26 386 LEU B O 1
ATOM 10096 N N . SER C 1 389 ? 154.077 176.240 116.587 1.00 122.26 387 SER B N 1
ATOM 10097 C CA . SER C 1 389 ? 154.217 177.022 115.366 1.00 122.26 387 SER B CA 1
ATOM 10098 C C . SER C 1 389 ? 154.458 178.502 115.629 1.00 122.26 387 SER B C 1
ATOM 10099 O O . SER C 1 389 ? 154.437 179.294 114.681 1.00 122.26 387 SER B O 1
ATOM 10102 N N . SER C 1 390 ? 154.683 178.897 116.882 1.00 122.53 388 SER B N 1
ATOM 10103 C CA . SER C 1 390 ? 154.964 180.297 117.174 1.00 122.53 388 SER B CA 1
ATOM 10104 C C . SER C 1 390 ? 156.346 180.687 116.671 1.00 122.53 388 SER B C 1
ATOM 10105 O O . SER C 1 390 ? 156.490 181.588 115.837 1.00 122.53 388 SER B O 1
ATOM 10108 N N . VAL C 1 391 ? 157.380 180.015 117.166 1.00 120.94 389 VAL B N 1
ATOM 10109 C CA . VAL C 1 391 ? 158.737 180.261 116.707 1.00 120.94 389 VAL B CA 1
ATOM 10110 C C . VAL C 1 391 ? 159.180 179.109 115.818 1.00 120.94 389 VAL B C 1
ATOM 10111 O O . VAL C 1 391 ? 158.477 178.107 115.698 1.00 120.94 389 VAL B O 1
ATOM 10115 N N . PRO C 1 405 ? 169.973 171.152 107.593 1.00 101.27 403 PRO B N 1
ATOM 10116 C CA . PRO C 1 405 ? 170.054 171.469 106.163 1.00 101.27 403 PRO B CA 1
ATOM 10117 C C . PRO C 1 405 ? 168.700 171.373 105.470 1.00 101.27 403 PRO B C 1
ATOM 10118 O O . PRO C 1 405 ? 167.842 170.602 105.891 1.00 101.27 403 PRO B O 1
ATOM 10122 N N . VAL C 1 406 ? 168.517 172.160 104.408 1.00 101.86 404 VAL B N 1
ATOM 10123 C CA . VAL C 1 406 ? 167.244 172.179 103.700 1.00 101.86 404 VAL B CA 1
ATOM 10124 C C . VAL C 1 406 ? 167.001 170.924 102.881 1.00 101.86 404 VAL B C 1
ATOM 10125 O O . VAL C 1 406 ? 165.906 170.762 102.332 1.00 101.86 404 VAL B O 1
ATOM 10129 N N . ILE C 1 407 ? 167.986 170.031 102.782 1.00 97.23 405 ILE B N 1
ATOM 10130 C CA . ILE C 1 407 ? 167.849 168.831 101.970 1.00 97.23 405 ILE B CA 1
ATOM 10131 C C . ILE C 1 407 ? 166.735 167.919 102.454 1.00 97.23 405 ILE B C 1
ATOM 10132 O O . ILE C 1 407 ? 166.355 166.989 101.740 1.00 97.23 405 ILE B O 1
ATOM 10137 N N . TRP C 1 408 ? 166.155 168.232 103.608 1.00 93.77 406 TRP B N 1
ATOM 10138 C CA . TRP C 1 408 ? 165.021 167.469 104.119 1.00 93.77 406 TRP B CA 1
ATOM 10139 C C . TRP C 1 408 ? 163.679 168.147 103.802 1.00 93.77 406 TRP B C 1
ATOM 10140 O O . TRP C 1 408 ? 162.624 167.622 104.149 1.00 93.77 406 TRP B O 1
ATOM 10151 N N . TYR C 1 409 ? 163.731 169.305 103.156 1.00 100.90 407 TYR B N 1
ATOM 10152 C CA . TYR C 1 409 ? 162.518 170.004 102.743 1.00 100.90 407 TYR B CA 1
ATOM 10153 C C . TYR C 1 409 ? 161.977 169.451 101.419 1.00 100.90 407 TYR B C 1
ATOM 10154 O O . TYR C 1 409 ? 162.711 168.830 100.651 1.00 100.90 407 TYR B O 1
ATO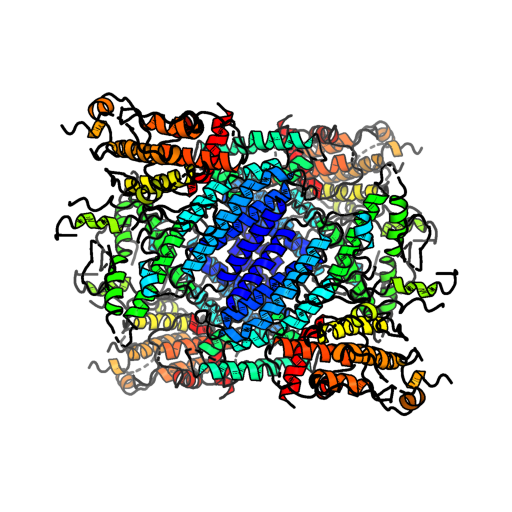M 10163 N N . ALA C 1 410 ? 160.690 169.665 101.165 1.00 110.00 408 ALA B N 1
ATOM 10164 C CA . ALA C 1 410 ? 160.055 169.205 99.933 1.00 110.00 408 ALA B CA 1
ATOM 10165 C C . ALA C 1 410 ? 160.567 170.007 98.742 1.00 110.00 408 ALA B C 1
ATOM 10166 O O . ALA C 1 410 ? 160.952 171.165 98.894 1.00 110.00 408 ALA B O 1
ATOM 10168 N N . PRO C 1 411 ? 160.557 169.405 97.544 1.00 116.27 409 PRO B N 1
ATOM 10169 C CA . PRO C 1 411 ? 161.065 170.131 96.376 1.00 116.27 409 PRO B CA 1
ATOM 10170 C C . PRO C 1 411 ? 160.253 171.393 96.123 1.00 116.27 409 PRO B C 1
ATOM 10171 O O . PRO C 1 411 ? 160.836 172.442 95.851 1.00 116.27 409 PRO B O 1
ATOM 10175 N N . GLU C 1 412 ? 158.932 171.303 96.225 1.00 121.96 410 GLU B N 1
ATOM 10176 C CA . GLU C 1 412 ? 158.095 172.483 96.057 1.00 121.96 410 GLU B CA 1
ATOM 10177 C C . GLU C 1 412 ? 158.337 173.525 97.134 1.00 121.96 410 GLU B C 1
ATOM 10178 O O . GLU C 1 412 ? 158.115 174.716 96.893 1.00 121.96 410 GLU B O 1
ATOM 10184 N N . VAL C 1 413 ? 158.783 173.111 98.317 1.00 122.90 411 VAL B N 1
ATOM 10185 C CA . VAL C 1 413 ? 159.148 174.070 99.351 1.00 122.90 411 VAL B CA 1
ATOM 10186 C C . VAL C 1 413 ? 160.613 174.436 99.156 1.00 122.90 411 VAL B C 1
ATOM 10187 O O . VAL C 1 413 ? 161.257 174.981 100.058 1.00 122.90 411 VAL B O 1
ATOM 10191 N N . LEU C 1 414 ? 161.161 174.100 97.985 1.00 127.97 412 LEU B N 1
ATOM 10192 C CA . LEU C 1 414 ? 162.395 174.733 97.539 1.00 127.97 412 LEU B CA 1
ATOM 10193 C C . LEU C 1 414 ? 162.126 176.115 96.954 1.00 127.97 412 LEU B C 1
ATOM 10194 O O . LEU C 1 414 ? 163.036 176.949 96.888 1.00 127.97 412 LEU B O 1
ATOM 10199 N N . ALA C 1 415 ? 160.879 176.382 96.539 1.00 137.56 413 ALA B N 1
ATOM 10200 C CA . ALA C 1 415 ? 160.439 177.560 95.783 1.00 137.56 413 ALA B CA 1
ATOM 10201 C C . ALA C 1 415 ? 160.319 178.827 96.622 1.00 137.56 413 ALA B C 1
ATOM 10202 O O . ALA C 1 415 ? 159.696 179.790 96.147 1.00 137.56 413 ALA B O 1
ATOM 10204 N N . GLU C 1 416 ? 160.848 178.816 97.839 1.00 133.20 414 GLU B N 1
ATOM 10205 C CA . GLU C 1 416 ? 160.757 179.973 98.719 1.00 133.20 414 GLU B CA 1
ATOM 10206 C C . GLU C 1 416 ? 161.588 181.138 98.195 1.00 133.20 414 GLU B C 1
ATOM 10207 O O . GLU C 1 416 ? 161.361 182.291 98.560 1.00 133.20 414 GLU B O 1
ATOM 10213 N N . MET C 1 417 ? 162.549 180.821 97.336 1.00 130.17 415 MET B N 1
ATOM 10214 C CA . MET C 1 417 ? 163.424 181.825 96.749 1.00 130.17 415 MET B CA 1
ATOM 10215 C C . MET C 1 417 ? 162.616 182.944 96.099 1.00 130.17 415 MET B C 1
ATOM 10216 O O . MET C 1 417 ? 162.692 184.101 96.514 1.00 130.17 415 MET B O 1
ATOM 10221 N N . LYS C 1 429 ? 154.322 176.487 102.697 1.00 108.07 427 LYS B N 1
ATOM 10222 C CA . LYS C 1 429 ? 154.643 175.173 102.154 1.00 108.07 427 LYS B CA 1
ATOM 10223 C C . LYS C 1 429 ? 154.318 174.063 103.148 1.00 108.07 427 LYS B C 1
ATOM 10224 O O . LYS C 1 429 ? 155.077 173.104 103.289 1.00 108.07 427 LYS B O 1
ATOM 10226 N N . LEU C 1 430 ? 153.188 174.196 103.835 1.00 109.01 428 LEU B N 1
ATOM 10227 C CA . LEU C 1 430 ? 152.764 173.201 104.811 1.00 109.01 428 LEU B CA 1
ATOM 10228 C C . LEU C 1 430 ? 151.634 172.344 104.251 1.00 109.01 428 LEU B C 1
ATOM 10229 O O . LEU C 1 430 ? 150.655 172.045 104.937 1.00 109.01 428 LEU B O 1
ATOM 10234 N N . THR C 1 431 ? 151.783 171.965 102.990 1.00 106.65 429 THR B N 1
ATOM 10235 C CA . THR C 1 431 ? 150.793 171.148 102.319 1.00 106.65 429 THR B CA 1
ATOM 10236 C C . THR C 1 431 ? 150.758 169.790 102.985 1.00 106.65 429 THR B C 1
ATOM 10237 O O . THR C 1 431 ? 151.777 169.299 103.461 1.00 106.65 429 THR B O 1
ATOM 10241 N N . HIS C 1 432 ? 149.585 169.176 103.022 1.00 99.61 430 HIS B N 1
ATOM 10242 C CA . HIS C 1 432 ? 149.481 167.844 103.587 1.00 99.61 430 HIS B CA 1
ATOM 10243 C C . HIS C 1 432 ? 150.318 166.920 102.684 1.00 99.61 430 HIS B C 1
ATOM 10244 O O . HIS C 1 432 ? 150.961 165.987 103.156 1.00 99.61 430 HIS B O 1
ATOM 10251 N N . LYS C 1 433 ? 150.287 167.193 101.379 1.00 103.49 431 LYS B N 1
ATOM 10252 C CA . LYS C 1 433 ? 151.031 166.433 100.377 1.00 103.49 431 LYS B CA 1
ATOM 10253 C C . LYS C 1 433 ? 152.549 166.535 100.513 1.00 103.49 431 LYS B C 1
ATOM 10254 O O . LYS C 1 433 ? 153.269 165.563 100.299 1.00 103.49 431 LYS B O 1
ATOM 10260 N N . ALA C 1 434 ? 153.022 167.723 100.870 1.00 99.60 432 ALA B N 1
ATOM 10261 C CA . ALA C 1 434 ? 154.453 168.006 100.955 1.00 99.60 432 ALA B CA 1
ATOM 10262 C C . ALA C 1 434 ? 155.266 167.174 101.946 1.00 99.60 432 ALA B C 1
ATOM 10263 O O . ALA C 1 434 ? 156.391 166.779 101.642 1.00 99.60 432 ALA B O 1
ATOM 10265 N N . ASP C 1 435 ? 154.618 166.835 103.060 1.00 94.55 433 ASP B N 1
ATOM 10266 C CA . ASP C 1 435 ? 155.203 166.102 104.184 1.00 94.55 433 ASP B CA 1
ATOM 10267 C C . ASP C 1 435 ? 155.699 164.724 103.791 1.00 94.55 433 ASP B C 1
ATOM 10268 O O . ASP C 1 435 ? 156.602 164.178 104.422 1.00 94.55 433 ASP B O 1
ATOM 10273 N N . VAL C 1 436 ? 155.113 164.164 102.740 1.00 93.13 434 VAL B N 1
ATOM 10274 C CA . VAL C 1 436 ? 155.504 162.850 102.233 1.00 93.13 434 VAL B CA 1
ATOM 10275 C C . VAL C 1 436 ? 156.966 162.828 101.779 1.00 93.13 434 VAL B C 1
ATOM 10276 O O . VAL C 1 436 ? 157.670 161.839 101.980 1.00 93.13 434 VAL B O 1
ATOM 10280 N N . TYR C 1 437 ? 157.421 163.922 101.182 1.00 96.08 435 TYR B N 1
ATOM 10281 C CA . TYR C 1 437 ? 158.784 164.031 100.711 1.00 96.08 435 TYR B CA 1
ATOM 10282 C C . TYR C 1 437 ? 159.705 163.819 101.910 1.00 96.08 435 TYR B C 1
ATOM 10283 O O . TYR C 1 437 ? 160.717 163.129 101.798 1.00 96.08 435 TYR B O 1
ATOM 10292 N N . SER C 1 438 ? 159.352 164.386 103.062 1.00 95.55 436 SER B N 1
ATOM 10293 C CA . SER C 1 438 ? 160.156 164.186 104.261 1.00 95.55 436 SER B CA 1
ATOM 10294 C C . SER C 1 438 ? 160.019 162.761 104.771 1.00 95.55 436 SER B C 1
ATOM 10295 O O . SER C 1 438 ? 161.015 162.090 105.057 1.00 95.55 436 SER B O 1
ATOM 10298 N N . PHE C 1 439 ? 158.778 162.286 104.895 1.00 85.88 437 PHE B N 1
ATOM 10299 C CA . PHE C 1 439 ? 158.551 160.889 105.242 1.00 85.88 437 PHE B CA 1
ATOM 10300 C C . PHE C 1 439 ? 159.353 159.975 104.332 1.00 85.88 437 PHE B C 1
ATOM 10301 O O . PHE C 1 439 ? 160.105 159.112 104.800 1.00 85.88 437 PHE B O 1
ATOM 10309 N N . ALA C 1 440 ? 159.199 160.149 103.021 1.00 96.39 438 ALA B N 1
ATOM 10310 C CA . ALA C 1 440 ? 159.988 159.370 102.077 1.00 96.39 438 ALA B CA 1
ATOM 10311 C C . ALA C 1 440 ? 161.471 159.556 102.343 1.00 96.39 438 ALA B C 1
ATOM 10312 O O . ALA C 1 440 ? 162.234 158.585 102.400 1.00 96.39 438 ALA B O 1
ATOM 10314 N N . MET C 1 441 ? 161.894 160.806 102.522 1.00 96.79 439 MET B N 1
ATOM 10315 C CA . MET C 1 441 ? 163.300 161.077 102.787 1.00 96.79 439 MET B CA 1
ATOM 10316 C C . MET C 1 441 ? 163.773 160.344 104.031 1.00 96.79 439 MET B C 1
ATOM 10317 O O . MET C 1 441 ? 164.890 159.813 104.063 1.00 96.79 439 MET B O 1
ATOM 10322 N N . VAL C 1 442 ? 162.937 160.301 105.066 1.00 91.47 440 VAL B N 1
ATOM 10323 C CA . VAL C 1 442 ? 163.297 159.573 106.275 1.00 91.47 440 VAL B CA 1
ATOM 10324 C C . VAL C 1 442 ? 163.478 158.098 105.962 1.00 91.47 440 VAL B C 1
ATOM 10325 O O . VAL C 1 442 ? 164.498 157.491 106.308 1.00 91.47 440 VAL B O 1
ATOM 10329 N N . CYS C 1 443 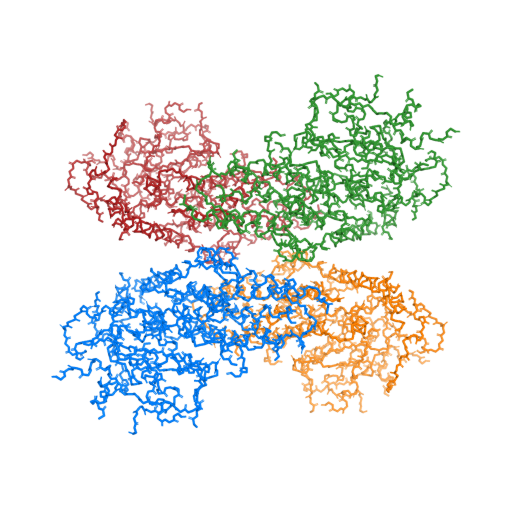? 162.491 157.504 105.301 1.00 92.06 441 CYS B N 1
ATOM 10330 C CA . CYS C 1 443 ? 162.609 156.108 104.905 1.00 92.06 441 CYS B CA 1
ATOM 10331 C C . CYS C 1 443 ? 163.850 155.889 104.057 1.00 92.06 441 CYS B C 1
ATOM 10332 O O . CYS C 1 443 ? 164.493 154.836 104.144 1.00 92.06 441 CYS B O 1
ATOM 10335 N N . PHE C 1 444 ? 164.209 156.883 103.242 1.00 101.25 442 PHE B N 1
ATOM 10336 C CA . PHE C 1 444 ? 165.389 156.766 102.393 1.00 101.25 442 PHE B CA 1
ATOM 10337 C C . PHE C 1 444 ? 166.623 156.454 103.221 1.00 101.25 442 PHE B C 1
ATOM 10338 O O . PHE C 1 444 ? 167.443 155.608 102.849 1.00 101.25 442 PHE B O 1
ATOM 10346 N N . GLU C 1 445 ? 166.770 157.133 104.356 1.00 94.49 443 GLU B N 1
ATOM 10347 C CA . GLU C 1 445 ? 167.858 156.805 105.265 1.00 94.49 443 GLU B CA 1
ATOM 10348 C C . GLU C 1 445 ? 167.702 155.390 105.805 1.00 94.49 443 GLU B C 1
ATOM 10349 O O . GLU C 1 445 ? 168.627 154.577 105.715 1.00 94.49 443 GLU B O 1
ATOM 10355 N N . LEU C 1 446 ? 166.528 155.078 106.358 1.00 85.60 444 LEU B N 1
ATOM 10356 C CA . LEU C 1 446 ? 166.333 153.816 107.069 1.00 85.60 444 LEU B CA 1
ATOM 10357 C C . LEU C 1 446 ? 166.737 152.621 106.220 1.00 85.60 444 LEU B C 1
ATOM 10358 O O . LEU C 1 446 ? 167.486 151.748 106.673 1.00 85.60 444 LEU B O 1
ATOM 10363 N N . ILE C 1 447 ? 166.246 152.560 104.984 1.00 88.68 445 ILE B N 1
ATOM 10364 C CA . ILE C 1 447 ? 166.615 151.464 104.096 1.00 88.68 445 ILE B CA 1
ATOM 10365 C C . ILE C 1 447 ? 168.127 151.408 103.931 1.00 88.68 445 ILE B C 1
ATOM 10366 O O . ILE C 1 447 ? 168.771 150.398 104.236 1.00 88.68 445 ILE B O 1
ATOM 10371 N N . THR C 1 448 ? 168.717 152.506 103.465 1.00 97.56 446 THR B N 1
ATOM 10372 C CA . THR C 1 448 ? 170.131 152.504 103.119 1.00 97.56 446 THR B CA 1
ATOM 10373 C C . THR C 1 448 ? 171.030 152.668 104.333 1.00 97.56 446 THR B C 1
ATOM 10374 O O . THR C 1 448 ? 172.156 152.162 104.335 1.00 97.56 446 THR B O 1
ATOM 10378 N N . GLY C 1 449 ? 170.557 153.413 105.324 1.00 98.36 447 GLY B N 1
ATOM 10379 C CA . GLY C 1 449 ? 171.350 153.680 106.507 1.00 98.36 447 GLY B CA 1
ATOM 10380 C C . GLY C 1 449 ? 172.360 154.788 106.234 1.00 98.36 447 GLY B C 1
ATOM 10381 O O . GLY C 1 449 ? 173.207 155.091 107.073 1.00 98.36 447 GLY B O 1
ATOM 10382 N N . LYS C 1 450 ? 172.269 155.389 105.048 1.00 98.87 448 LYS B N 1
ATOM 10383 C CA . LYS C 1 450 ? 173.160 156.460 104.636 1.00 98.87 448 LYS B CA 1
ATOM 10384 C C . LYS C 1 450 ? 172.352 157.692 104.253 1.00 98.87 448 LYS B C 1
ATOM 10385 O O . LYS C 1 450 ? 171.390 157.596 103.495 1.00 98.87 448 LYS B O 1
ATOM 10391 N N . VAL C 1 451 ? 172.746 158.849 104.769 1.00 96.82 449 VAL B N 1
ATOM 10392 C CA . VAL C 1 451 ? 172.043 160.091 104.471 1.00 96.82 449 VAL B CA 1
ATOM 10393 C C . VAL C 1 451 ? 172.150 160.446 102.994 1.00 96.82 449 VAL B C 1
ATOM 10394 O O . VAL C 1 451 ? 173.174 160.190 102.363 1.00 96.82 449 VAL B O 1
ATOM 10398 N N . PRO C 1 452 ? 171.083 161.032 102.436 1.00 103.40 450 PRO B N 1
ATOM 10399 C CA . PRO C 1 452 ? 171.045 161.410 101.021 1.00 103.40 450 PRO B CA 1
ATOM 10400 C C . PRO C 1 452 ? 172.164 162.385 100.669 1.00 103.40 450 PRO B C 1
ATOM 10401 O O . PRO C 1 452 ? 172.473 163.256 101.488 1.00 103.40 450 PRO B O 1
ATOM 10405 N N . PHE C 1 453 ? 172.783 162.136 99.509 1.00 123.17 451 PHE B N 1
ATOM 10406 C CA . PHE C 1 453 ? 173.886 162.883 98.861 1.00 123.17 451 PHE B CA 1
ATOM 10407 C C . PHE C 1 453 ? 175.255 162.503 99.419 1.00 123.17 451 PHE B C 1
ATOM 10408 O O . PHE C 1 453 ? 175.355 161.997 100.536 1.00 123.17 451 PHE B O 1
ATOM 10416 N N . GLU C 1 454 ? 176.308 162.746 98.647 1.00 30.00 452 GLU B N 1
ATOM 10417 C CA . GLU C 1 454 ? 177.646 162.411 99.114 1.00 30.00 452 GLU B CA 1
ATOM 10418 C C . GLU C 1 454 ? 178.040 163.238 100.332 1.00 30.00 452 GLU B C 1
ATOM 10419 O O . GLU C 1 454 ? 177.642 164.396 100.460 1.00 30.00 452 GLU B O 1
ATOM 10421 N N . MET C 1 463 ? 173.435 171.547 94.393 1.00 155.54 461 MET B N 1
ATOM 10422 C CA . MET C 1 463 ? 172.702 170.310 94.634 1.00 155.54 461 MET B CA 1
ATOM 10423 C C . MET C 1 463 ? 171.220 170.606 94.868 1.00 155.54 461 MET B C 1
ATOM 10424 O O . MET C 1 463 ? 170.351 169.871 94.404 1.00 155.54 461 MET B O 1
ATOM 10429 N N . THR C 1 464 ? 170.941 171.696 95.584 1.00 156.80 462 THR B N 1
ATOM 10430 C CA . THR C 1 464 ? 169.577 172.130 95.876 1.00 156.80 462 THR B CA 1
ATOM 10431 C C . THR C 1 464 ? 168.818 172.458 94.588 1.00 156.80 462 THR B C 1
ATOM 10432 O O . THR C 1 464 ? 167.630 172.163 94.469 1.00 156.80 462 THR B O 1
ATOM 10436 N N . ILE C 1 465 ? 169.511 173.064 93.625 1.00 157.43 463 ILE B N 1
ATOM 10437 C CA . ILE C 1 465 ? 168.920 173.410 92.333 1.00 157.43 463 ILE B CA 1
ATOM 10438 C C . ILE C 1 465 ? 168.462 172.152 91.597 1.00 157.43 463 ILE B C 1
ATOM 10439 O O . ILE C 1 465 ? 167.406 172.143 90.964 1.00 157.43 463 ILE B O 1
ATOM 10444 N N . ASN C 1 466 ? 169.258 171.088 91.688 1.00 157.12 464 ASN B N 1
ATOM 10445 C CA . ASN C 1 466 ? 168.943 169.800 91.075 1.00 157.12 464 ASN B CA 1
ATOM 10446 C C . ASN C 1 466 ? 167.661 169.200 91.664 1.00 157.12 464 ASN B C 1
ATOM 10447 O O . ASN C 1 466 ? 166.878 168.572 90.953 1.00 157.12 464 ASN B O 1
ATOM 10452 N N . ILE C 1 467 ? 167.458 169.393 92.966 1.00 148.64 465 ILE B N 1
ATOM 10453 C CA . ILE C 1 467 ? 166.268 168.899 93.658 1.00 148.64 465 ILE B CA 1
ATOM 10454 C C . ILE C 1 467 ? 165.002 169.519 93.070 1.00 148.64 465 ILE B C 1
ATOM 10455 O O . ILE C 1 467 ? 163.989 168.840 92.917 1.00 148.64 465 ILE B O 1
ATOM 10460 N N . ARG C 1 468 ? 165.048 170.804 92.727 1.00 146.14 466 ARG B N 1
ATOM 10461 C CA . ARG C 1 468 ? 163.886 171.436 92.107 1.00 146.14 466 ARG B CA 1
ATOM 10462 C C . ARG C 1 468 ? 163.620 170.774 90.755 1.00 146.14 466 ARG B C 1
ATOM 10463 O O . ARG C 1 468 ? 162.476 170.501 90.399 1.00 146.14 466 ARG B O 1
ATOM 10471 N N . MET C 1 469 ? 164.693 170.516 90.012 1.00 151.36 467 MET B N 1
ATOM 10472 C CA . MET C 1 469 ? 164.602 169.839 88.721 1.00 151.36 467 MET B CA 1
ATOM 10473 C C . MET C 1 469 ? 163.951 168.460 88.879 1.00 151.36 467 MET B C 1
ATOM 10474 O O . MET C 1 469 ? 163.191 168.023 88.017 1.00 151.36 467 MET B O 1
ATOM 10479 N N . GLY C 1 470 ? 164.249 167.785 89.988 1.00 142.48 468 GLY B N 1
ATOM 10480 C CA . GLY C 1 470 ? 163.697 166.473 90.272 1.00 142.48 468 GLY B CA 1
ATOM 10481 C C . GLY C 1 470 ? 164.661 165.304 90.332 1.00 142.48 468 GLY B C 1
ATOM 10482 O O . GLY C 1 470 ? 164.238 164.173 90.573 1.00 142.48 468 GLY B O 1
ATOM 10483 N N . GLU C 1 471 ? 165.948 165.554 90.122 1.00 135.88 469 GLU B N 1
ATOM 10484 C CA . GLU C 1 471 ? 166.927 164.481 90.223 1.00 135.88 469 GLU B CA 1
ATOM 10485 C C . GLU C 1 471 ? 166.949 164.030 91.684 1.00 135.88 469 GLU B C 1
ATOM 10486 O O . GLU C 1 471 ? 166.910 164.860 92.591 1.00 135.88 469 GLU B O 1
ATOM 10492 N N . ARG C 1 472 ? 167.009 162.724 91.920 1.00 118.78 470 ARG B N 1
ATOM 10493 C CA . ARG C 1 472 ? 167.015 162.211 93.288 1.00 118.78 470 ARG B CA 1
ATOM 10494 C C . ARG C 1 472 ? 168.087 161.161 93.540 1.00 118.78 470 ARG B C 1
ATOM 10495 O O . ARG C 1 472 ? 168.467 160.424 92.632 1.00 118.78 470 ARG B O 1
ATOM 10503 N N . PRO C 1 473 ? 168.574 161.086 94.787 1.00 112.69 471 PRO B N 1
ATOM 10504 C CA . PRO C 1 473 ? 169.583 160.090 95.154 1.00 112.69 471 PRO B CA 1
ATOM 10505 C C . PRO C 1 473 ? 169.047 158.682 94.968 1.00 112.69 471 PRO B C 1
ATOM 10506 O O . PRO C 1 473 ? 167.844 158.433 95.065 1.00 112.69 471 PRO B O 1
ATOM 10510 N N . LEU C 1 474 ? 169.944 157.765 94.623 1.00 118.01 472 LEU B N 1
ATOM 10511 C CA . LEU C 1 474 ? 169.544 156.392 94.346 1.00 118.01 472 LEU B CA 1
ATOM 10512 C C . LEU C 1 474 ? 170.096 155.370 95.323 1.00 118.01 472 LEU B C 1
ATOM 10513 O O . LEU C 1 474 ? 171.280 155.370 95.656 1.00 118.01 472 LEU B O 1
ATOM 10518 N N . PHE C 1 475 ? 169.203 154.507 95.786 1.00 116.45 473 PHE B N 1
ATOM 10519 C CA . PHE C 1 475 ? 169.548 153.452 96.719 1.00 116.45 473 PHE B CA 1
ATOM 10520 C C . PHE C 1 475 ? 170.357 152.364 96.027 1.00 116.45 473 PHE B C 1
ATOM 10521 O O . PHE C 1 475 ? 170.272 152.196 94.812 1.00 116.45 473 PHE B O 1
ATOM 10529 N N . PRO C 1 476 ? 171.143 151.620 96.812 1.00 124.01 474 PRO B N 1
ATOM 10530 C CA . PRO C 1 476 ? 172.039 150.540 96.387 1.00 124.01 474 PRO B CA 1
ATOM 10531 C C . PRO C 1 476 ? 171.315 149.275 95.932 1.00 124.01 474 PRO B C 1
ATOM 10532 O O . PRO C 1 476 ? 170.133 149.082 96.206 1.00 124.01 474 PRO B O 1
ATOM 10536 N N . PHE C 1 477 ? 172.061 148.422 95.237 1.00 129.85 475 PHE B N 1
ATOM 10537 C CA . PHE C 1 477 ? 171.572 147.158 94.694 1.00 129.85 475 PHE B CA 1
ATOM 10538 C C . PHE C 1 477 ? 171.070 146.198 95.773 1.00 129.85 475 PHE B C 1
ATOM 10539 O O . PHE C 1 477 ? 170.089 145.487 95.563 1.00 129.85 475 PHE B O 1
ATOM 10547 N N . PRO C 1 478 ? 171.736 146.181 96.937 1.00 126.57 476 PRO B N 1
ATOM 10548 C CA . PRO C 1 478 ? 171.347 145.314 98.054 1.00 126.57 476 PRO B CA 1
ATOM 10549 C C . PRO C 1 478 ? 169.913 145.563 98.534 1.00 126.57 476 PRO B C 1
ATOM 10550 O O . PRO C 1 478 ? 169.249 144.604 98.925 1.00 126.57 476 PRO B O 1
ATOM 10554 N N . SER C 1 479 ? 169.439 146.805 98.511 1.00 118.39 477 SER B N 1
ATOM 10555 C CA . SER C 1 479 ? 168.079 147.105 98.954 1.00 118.39 477 SER B CA 1
ATOM 10556 C C . SER C 1 479 ? 167.070 146.300 98.130 1.00 118.39 477 SER B C 1
ATOM 10557 O O . SER C 1 479 ? 167.205 146.172 96.912 1.00 118.39 477 SER B O 1
ATOM 10560 N N . PRO C 1 480 ? 166.034 145.776 98.803 1.00 109.26 478 PRO B N 1
ATOM 10561 C CA . PRO C 1 480 ? 165.006 144.897 98.240 1.00 109.26 478 PRO B CA 1
ATOM 10562 C C . PRO C 1 480 ? 164.054 145.653 97.324 1.00 109.26 478 PRO B C 1
ATOM 10563 O O . PRO C 1 480 ? 163.968 146.878 97.342 1.00 109.26 478 PRO B O 1
ATOM 10567 N N . LYS C 1 481 ? 163.400 144.905 96.447 1.00 100.28 479 LYS B N 1
ATOM 10568 C CA . LYS C 1 481 ? 162.469 145.478 95.480 1.00 100.28 479 LYS B CA 1
ATOM 10569 C C . LYS C 1 481 ? 161.209 146.139 96.043 1.00 100.28 479 LYS B C 1
ATOM 10570 O O . LYS C 1 481 ? 160.798 147.198 95.568 1.00 100.28 479 LYS B O 1
ATOM 10576 N N . THR C 1 482 ? 160.602 145.527 97.054 1.00 93.44 480 THR B N 1
ATOM 10577 C CA . THR C 1 482 ? 159.358 146.059 97.606 1.00 93.44 480 THR B CA 1
ATOM 10578 C C . THR C 1 482 ? 159.462 147.451 98.219 1.00 93.44 480 THR B C 1
ATOM 10579 O O . THR C 1 482 ? 158.616 148.307 97.969 1.00 93.44 480 THR B O 1
ATOM 10583 N N . LEU C 1 483 ? 160.497 147.680 99.017 1.00 92.75 481 LEU B N 1
ATOM 10584 C CA . LEU C 1 483 ? 160.685 148.981 99.649 1.00 92.75 481 LEU B CA 1
ATOM 10585 C C . LEU C 1 483 ? 160.978 150.108 98.667 1.00 92.75 481 LEU B C 1
ATOM 10586 O O . LEU C 1 483 ? 160.464 151.217 98.803 1.00 92.75 481 LEU B O 1
ATOM 10591 N N . VAL C 1 484 ? 161.804 149.807 97.673 1.00 99.84 482 VAL B N 1
ATOM 10592 C CA . VAL C 1 484 ? 162.215 150.793 96.680 1.00 99.84 482 VAL B CA 1
ATOM 10593 C C . VAL C 1 484 ? 161.076 151.347 95.833 1.00 99.84 482 VAL B C 1
ATOM 10594 O O . VAL C 1 484 ? 161.045 152.535 95.527 1.00 99.84 482 VAL B O 1
ATOM 10598 N N . SER C 1 485 ? 160.147 150.491 95.435 1.00 102.02 483 SER B N 1
ATOM 10599 C CA . SER C 1 485 ? 159.048 150.957 94.606 1.00 102.02 483 SER B CA 1
ATOM 10600 C C . SER C 1 485 ? 158.178 151.991 95.314 1.00 102.02 483 SER B C 1
ATOM 10601 O O . SER C 1 485 ? 157.802 153.001 94.722 1.00 102.02 483 SER B O 1
ATOM 10604 N N . LEU C 1 486 ? 157.867 151.748 96.584 1.00 93.27 484 LEU B N 1
ATOM 10605 C CA . LEU C 1 486 ? 157.020 152.673 97.331 1.00 93.27 484 LEU B CA 1
ATOM 10606 C C . LEU C 1 486 ? 157.627 154.056 97.539 1.00 93.27 484 LEU B C 1
ATOM 10607 O O . LEU C 1 486 ? 156.953 155.067 97.358 1.00 93.27 484 LEU B O 1
ATOM 10612 N N . ILE C 1 487 ? 158.899 154.105 97.916 1.00 97.83 485 ILE B N 1
ATOM 10613 C CA . ILE C 1 487 ? 159.547 155.391 98.142 1.00 97.83 485 ILE B CA 1
ATOM 10614 C C . ILE C 1 487 ? 159.680 156.223 96.873 1.00 97.83 485 ILE B C 1
ATOM 10615 O O . ILE C 1 487 ? 159.465 157.435 96.890 1.00 97.83 485 ILE B O 1
ATOM 10619 N N . LYS C 1 488 ? 160.024 155.569 95.770 1.00 101.15 486 LYS B N 1
ATOM 10620 C CA . LYS C 1 488 ? 160.207 156.275 94.508 1.00 101.15 486 LYS B CA 1
ATOM 10621 C C . LYS C 1 488 ? 158.930 156.948 94.013 1.00 101.15 486 LYS B C 1
ATOM 10622 O O . LYS C 1 488 ? 158.971 158.081 93.536 1.00 101.15 486 LYS B O 1
ATOM 10628 N N . ARG C 1 489 ? 157.796 156.266 94.138 1.00 102.60 487 ARG B N 1
ATOM 10629 C CA . ARG C 1 489 ? 156.538 156.849 93.690 1.00 102.60 487 ARG B CA 1
ATOM 10630 C C . ARG C 1 489 ? 156.233 158.123 94.464 1.00 102.60 487 ARG B C 1
ATOM 10631 O O . ARG C 1 489 ? 155.794 159.119 93.893 1.00 102.60 487 ARG B O 1
ATOM 10639 N N . CYS C 1 490 ? 156.467 158.092 95.765 1.00 101.67 488 CYS B N 1
ATOM 10640 C CA . CYS C 1 490 ? 156.270 159.275 96.575 1.00 101.67 488 CYS B CA 1
ATOM 10641 C C . CYS C 1 490 ? 157.270 160.320 96.100 1.00 101.67 488 CYS B C 1
ATOM 10642 O O . CYS C 1 490 ? 156.971 161.512 96.039 1.00 101.67 488 CYS B O 1
ATOM 10645 N N . TRP C 1 491 ? 158.466 159.845 95.763 1.00 106.78 489 TRP B N 1
ATOM 10646 C CA . TRP C 1 491 ? 159.572 160.702 95.336 1.00 106.78 489 TRP B CA 1
ATOM 10647 C C . TRP C 1 491 ? 159.270 161.660 94.176 1.00 106.78 489 TRP B C 1
ATOM 10648 O O . TRP C 1 491 ? 159.927 162.690 94.044 1.00 106.78 489 TRP B O 1
ATOM 10659 N N . HIS C 1 492 ? 158.280 161.344 93.346 1.00 110.74 490 HIS B N 1
ATOM 10660 C CA . HIS C 1 492 ? 157.968 162.189 92.193 1.00 110.74 490 HIS B CA 1
ATOM 10661 C C . HIS C 1 492 ? 157.656 163.632 92.584 1.00 110.74 490 HIS B C 1
ATOM 10662 O O . HIS C 1 492 ? 157.033 163.904 93.610 1.00 110.74 490 HIS B O 1
ATOM 10669 N N . SER C 1 493 ? 158.097 164.547 91.726 1.00 110.66 491 SER B N 1
ATOM 10670 C CA . SER C 1 493 ? 157.989 165.987 91.947 1.00 110.66 491 SER B CA 1
ATOM 10671 C C . SER C 1 493 ? 156.595 166.589 92.105 1.00 110.66 491 SER B C 1
ATOM 10672 O O . SER C 1 493 ? 156.414 167.477 92.938 1.00 110.66 491 SER B O 1
ATOM 10675 N N . GLU C 1 494 ? 155.616 166.145 91.323 1.00 113.83 492 GLU B N 1
ATOM 10676 C CA . GLU C 1 494 ? 154.286 166.728 91.461 1.00 113.83 492 GLU B CA 1
ATOM 10677 C C . GLU C 1 494 ? 153.772 166.449 92.862 1.00 113.83 492 GLU B C 1
ATOM 10678 O O . GLU C 1 494 ? 153.850 165.319 93.338 1.00 113.83 492 GLU B O 1
ATOM 10684 N N . PRO C 1 495 ? 153.236 167.483 93.529 1.00 118.79 493 PRO B N 1
ATOM 10685 C CA . PRO C 1 495 ? 152.751 167.234 94.895 1.00 118.79 493 PRO B CA 1
ATOM 10686 C C . PRO C 1 495 ? 151.448 166.462 94.941 1.00 118.79 493 PRO B C 1
ATOM 10687 O O . PRO C 1 495 ? 151.197 165.745 95.917 1.00 118.79 493 PRO B O 1
ATOM 10691 N N . SER C 1 496 ? 150.611 166.575 93.909 1.00 120.02 494 SER B N 1
ATOM 10692 C CA . SER C 1 496 ? 149.351 165.844 93.919 1.00 120.02 494 SER B CA 1
ATOM 10693 C C . SER C 1 496 ? 149.568 164.364 93.637 1.00 120.02 494 SER B C 1
ATOM 10694 O O . SER C 1 496 ? 148.885 163.512 94.214 1.00 120.02 494 SER B O 1
ATOM 10697 N N . GLN C 1 497 ? 150.520 164.036 92.765 1.00 112.99 495 GLN B N 1
ATOM 10698 C CA . GLN C 1 497 ? 150.751 162.635 92.441 1.00 112.99 495 GLN B CA 1
ATOM 10699 C C . GLN C 1 497 ? 151.473 161.882 93.546 1.00 112.99 495 GLN B C 1
ATOM 10700 O O . GLN C 1 497 ? 151.726 160.683 93.386 1.00 112.99 495 GLN B O 1
ATOM 10706 N N . ARG C 1 498 ? 151.808 162.537 94.651 1.00 109.13 496 ARG B N 1
ATOM 10707 C CA . ARG C 1 498 ? 152.337 161.688 95.709 1.00 109.13 496 ARG B CA 1
ATOM 10708 C C . ARG C 1 498 ? 151.223 161.313 96.682 1.00 109.13 496 ARG B C 1
ATOM 10709 O O . ARG C 1 498 ? 150.399 162.158 97.037 1.00 109.13 496 ARG B O 1
ATOM 10717 N N . PRO C 1 499 ? 151.198 160.060 97.124 1.00 93.36 497 PRO B N 1
ATOM 10718 C CA . PRO C 1 499 ? 150.014 159.539 97.807 1.00 93.36 497 PRO B CA 1
ATOM 10719 C C . PRO C 1 499 ? 149.903 160.033 99.237 1.00 93.36 497 PRO B C 1
ATOM 10720 O O . PRO C 1 499 ? 150.897 160.303 99.911 1.00 93.36 497 PRO B O 1
ATOM 10724 N N . ASN C 1 500 ? 148.661 160.144 99.698 1.00 83.87 498 ASN B N 1
ATOM 10725 C CA . ASN C 1 500 ? 148.419 160.546 101.071 1.00 83.87 498 ASN B CA 1
ATOM 10726 C C . ASN C 1 500 ? 148.777 159.409 102.024 1.00 83.87 498 ASN B C 1
ATOM 10727 O O . ASN C 1 500 ? 149.082 158.286 101.615 1.00 83.87 498 ASN B O 1
ATOM 10730 N N . PHE C 1 501 ? 148.733 159.716 103.320 1.00 80.08 499 PHE B N 1
ATOM 10731 C CA . PHE C 1 501 ? 149.141 158.740 104.324 1.00 80.08 499 PHE B CA 1
ATOM 10732 C C . PHE C 1 501 ? 148.205 157.537 104.336 1.00 80.08 499 PHE B C 1
ATOM 10733 O O . PHE C 1 501 ? 148.659 156.386 104.317 1.00 80.08 499 PHE B O 1
ATOM 10741 N N . SER C 1 502 ? 146.895 157.784 104.380 1.00 80.65 500 SER B N 1
ATOM 10742 C CA . SER C 1 502 ? 145.931 156.694 104.254 1.00 80.65 500 SER B CA 1
ATOM 10743 C C . SER C 1 502 ? 146.263 155.818 103.062 1.00 80.65 500 SER B C 1
ATOM 10744 O O . SER C 1 502 ? 146.205 154.588 103.143 1.00 80.65 500 SER B O 1
ATOM 10747 N N . SER C 1 503 ? 146.637 156.441 101.950 1.00 87.91 501 SER B N 1
ATOM 10748 C CA . SER C 1 503 ? 147.012 155.698 100.760 1.00 87.91 501 SER B CA 1
ATOM 10749 C C . SER C 1 503 ? 148.369 155.026 100.885 1.00 87.91 501 SER B C 1
ATOM 10750 O O . SER C 1 503 ? 148.715 154.214 100.022 1.00 87.91 501 SER B O 1
ATOM 10753 N N . ILE C 1 504 ? 149.139 155.331 101.925 1.00 78.19 502 ILE B N 1
ATOM 10754 C CA . ILE C 1 504 ? 150.452 154.728 102.092 1.00 78.19 502 ILE B CA 1
ATOM 10755 C C . ILE C 1 504 ? 150.581 153.910 103.368 1.00 78.19 502 ILE B C 1
ATOM 10756 O O . ILE C 1 504 ? 151.470 153.048 103.444 1.00 78.19 502 ILE B O 1
ATOM 10761 N N . CYS C 1 505 ? 149.746 154.131 104.382 1.00 73.54 503 CYS B N 1
ATOM 10762 C CA . CYS C 1 505 ? 149.846 153.306 105.579 1.00 73.54 503 CYS B CA 1
ATOM 10763 C C . CYS C 1 505 ? 149.451 151.871 105.269 1.00 73.54 503 CYS B C 1
ATOM 10764 O O . CYS C 1 505 ? 150.252 150.944 105.433 1.00 73.54 503 CYS B O 1
ATOM 10767 N N . ARG C 1 506 ? 148.222 151.677 104.790 1.00 74.64 504 ARG B N 1
ATOM 10768 C CA . ARG C 1 506 ? 147.696 150.329 104.618 1.00 74.64 504 ARG B CA 1
ATOM 10769 C C . ARG C 1 506 ? 148.596 149.485 103.725 1.00 74.64 504 ARG B C 1
ATOM 10770 O O . ARG C 1 506 ? 148.800 148.295 103.993 1.00 74.64 504 ARG B O 1
ATOM 10778 N N . ILE C 1 507 ? 149.167 150.080 102.678 1.00 69.46 505 ILE B N 1
ATOM 10779 C CA . ILE C 1 507 ? 150.005 149.291 101.786 1.00 69.46 505 ILE B CA 1
ATOM 10780 C C . ILE C 1 507 ? 151.263 148.825 102.498 1.00 69.46 505 ILE B C 1
ATOM 10781 O O . ILE C 1 507 ? 151.754 147.720 102.242 1.00 69.46 505 ILE B O 1
ATOM 10786 N N . LEU C 1 508 ? 151.802 149.637 103.407 1.00 65.03 506 LEU B N 1
ATOM 10787 C CA . LEU C 1 508 ? 152.919 149.178 104.222 1.00 65.03 506 LEU B CA 1
ATOM 10788 C C . LEU C 1 508 ? 152.518 147.961 105.041 1.00 65.03 506 LEU B C 1
ATOM 10789 O O . LEU C 1 508 ? 153.189 146.925 105.011 1.00 65.03 506 LEU B O 1
ATOM 10794 N N . ARG C 1 509 ? 151.407 148.066 105.769 1.00 56.47 507 ARG B N 1
ATOM 10795 C CA . ARG C 1 509 ? 150.986 146.954 106.607 1.00 56.47 507 ARG B CA 1
ATOM 10796 C C . ARG C 1 509 ? 150.704 145.712 105.780 1.00 56.47 507 ARG B C 1
ATOM 10797 O O . ARG C 1 509 ? 150.840 144.593 106.280 1.00 56.47 507 ARG B O 1
ATOM 10805 N N . TYR C 1 510 ? 150.327 145.880 104.514 1.00 60.51 508 TYR B N 1
ATOM 10806 C CA . TYR C 1 510 ? 150.203 144.717 103.647 1.00 60.51 508 TYR B CA 1
ATOM 10807 C C . TYR C 1 510 ? 151.552 144.044 103.451 1.00 60.51 508 TYR B C 1
ATOM 10808 O O . TYR C 1 510 ? 151.642 142.812 103.445 1.00 60.51 508 TYR B O 1
ATOM 10817 N N . ILE C 1 511 ? 152.611 144.836 103.273 1.00 60.85 509 ILE B N 1
ATOM 10818 C CA . ILE C 1 511 ? 153.948 144.261 103.173 1.00 60.85 509 ILE B CA 1
ATOM 10819 C C . ILE C 1 511 ? 154.275 143.493 104.441 1.00 60.85 509 ILE B C 1
ATOM 10820 O O . ILE C 1 511 ? 154.893 142.422 104.398 1.00 60.85 509 ILE B O 1
ATOM 10825 N N . LYS C 1 512 ? 153.863 144.030 105.588 1.00 57.51 510 LYS B N 1
ATOM 10826 C CA . LYS C 1 512 ? 154.069 143.340 106.851 1.00 57.51 510 LYS B CA 1
ATOM 10827 C C . LYS C 1 512 ? 153.450 141.953 106.812 1.00 57.51 510 LYS B C 1
ATOM 10828 O O . LYS C 1 512 ? 154.115 140.952 107.094 1.00 57.51 510 LYS B O 1
ATOM 10834 N N . LYS C 1 513 ? 152.169 141.879 106.447 1.00 64.54 511 LYS B N 1
ATOM 10835 C CA . LYS C 1 513 ? 151.489 140.592 106.383 1.00 64.54 511 LYS B CA 1
ATOM 10836 C C . LYS C 1 513 ? 152.196 139.645 105.424 1.00 64.54 511 LYS B C 1
ATOM 10837 O O . LYS C 1 513 ? 152.357 138.455 105.716 1.00 64.54 511 LYS B O 1
ATOM 10840 N N . PHE C 1 514 ? 152.634 140.157 104.274 1.00 75.76 512 PHE B N 1
ATOM 10841 C CA . PHE C 1 514 ? 153.321 139.299 103.318 1.00 75.76 512 PHE B CA 1
ATOM 10842 C C . PHE C 1 514 ? 154.623 138.764 103.896 1.00 75.76 512 PHE B C 1
ATOM 10843 O O . PHE C 1 514 ? 154.944 137.583 103.731 1.00 75.76 512 PHE B O 1
ATOM 10851 N N . LEU C 1 515 ? 155.387 139.621 104.570 1.00 71.77 513 LEU B N 1
ATOM 10852 C CA . LEU C 1 515 ? 156.640 139.173 105.167 1.00 71.77 513 LEU B CA 1
ATOM 10853 C C . LEU C 1 515 ? 156.390 138.131 106.246 1.00 71.77 513 LEU B C 1
ATOM 10854 O O . LEU C 1 515 ? 157.016 137.065 106.254 1.00 71.77 513 LEU B O 1
ATOM 10859 N N . VAL C 1 516 ? 155.473 138.425 107.171 1.00 67.52 514 VAL B N 1
ATOM 10860 C CA . VAL C 1 516 ? 155.149 137.475 108.228 1.00 67.52 514 VAL B CA 1
ATOM 10861 C C . VAL C 1 516 ? 154.697 136.152 107.638 1.00 67.52 514 VAL B C 1
ATOM 10862 O O . VAL C 1 516 ? 154.924 135.089 108.226 1.00 67.52 514 VAL B O 1
ATOM 10866 N N . VAL C 1 517 ? 154.065 136.189 106.468 1.00 79.30 515 VAL B N 1
ATOM 10867 C CA . VAL C 1 517 ? 153.607 134.955 105.848 1.00 79.30 515 VAL B CA 1
ATOM 10868 C C . VAL C 1 517 ? 154.767 134.190 105.229 1.00 79.30 515 VAL B C 1
ATOM 10869 O O . VAL C 1 517 ? 154.735 132.957 105.162 1.00 79.30 515 VAL B O 1
ATOM 10873 N N . ASN C 1 518 ? 155.792 134.913 104.797 1.00 90.49 516 ASN B N 1
ATOM 10874 C CA . ASN C 1 518 ? 156.950 134.280 104.187 1.00 90.49 516 ASN B CA 1
ATOM 10875 C C . ASN C 1 518 ? 158.248 134.678 104.873 1.00 90.49 516 ASN B C 1
ATOM 10876 O O . ASN C 1 518 ? 158.813 135.729 104.577 1.00 90.49 516 ASN B O 1
ATOM 10881 N N . PRO C 1 519 ? 158.727 133.831 105.796 1.00 100.31 517 PRO B N 1
ATOM 10882 C CA . PRO C 1 519 ? 159.975 134.125 106.506 1.00 100.31 517 PRO B CA 1
ATOM 10883 C C . PRO C 1 519 ? 161.133 134.176 105.520 1.00 100.31 517 PRO B C 1
ATOM 10884 O O . PRO C 1 519 ? 161.995 135.048 105.623 1.00 100.31 517 PRO B O 1
ATOM 10888 N N . ASP C 1 520 ? 161.147 133.247 104.573 1.00 118.71 518 ASP B N 1
ATOM 10889 C CA . ASP C 1 520 ? 162.185 133.214 103.557 1.00 118.71 518 ASP B CA 1
ATOM 10890 C C . ASP C 1 520 ? 162.030 134.436 102.664 1.00 118.71 518 ASP B C 1
ATOM 10891 O O . ASP C 1 520 ? 160.908 134.842 102.358 1.00 118.71 518 ASP B O 1
ATOM 10896 N N . HIS C 1 521 ? 163.157 135.013 102.256 1.00 127.43 519 HIS B N 1
ATOM 10897 C CA . HIS C 1 521 ? 163.174 136.191 101.393 1.00 127.43 519 HIS B CA 1
ATOM 10898 C C . HIS C 1 521 ? 162.250 137.297 101.899 1.00 127.43 519 HIS B C 1
ATOM 10899 O O . HIS C 1 521 ? 162.486 138.480 101.654 1.00 127.43 519 HIS B O 1
ATOM 10906 N N . THR C 1 528 ? 159.810 135.830 95.797 1.00 121.93 526 THR B N 1
ATOM 10907 C CA . THR C 1 528 ? 159.485 137.095 95.150 1.00 121.93 526 THR B CA 1
ATOM 10908 C C . THR C 1 528 ? 158.288 137.776 95.792 1.00 121.93 526 THR B C 1
ATOM 10909 O O . THR C 1 528 ? 157.343 137.113 96.218 1.00 121.93 526 THR B O 1
ATOM 10913 N N . PRO C 1 529 ? 158.328 139.103 95.875 1.00 117.11 527 PRO B N 1
ATOM 10914 C CA . PRO C 1 529 ? 157.113 139.845 96.219 1.00 117.11 527 PRO B CA 1
ATOM 10915 C C . PRO C 1 529 ? 156.049 139.615 95.161 1.00 117.11 527 PRO B C 1
ATOM 10916 O O . PRO C 1 529 ? 156.346 139.244 94.023 1.00 117.11 527 PRO B O 1
ATOM 10920 N N . LEU C 1 530 ? 154.796 139.823 95.551 1.00 116.06 528 LEU B N 1
ATOM 10921 C CA . LEU C 1 530 ? 153.686 139.585 94.641 1.00 116.06 528 LEU B CA 1
ATOM 10922 C C . LEU C 1 530 ? 153.783 140.495 93.424 1.00 116.06 528 LEU B C 1
ATOM 10923 O O . LEU C 1 530 ? 153.949 140.018 92.297 1.00 116.06 528 LEU B O 1
ATOM 10928 N N . VAL C 1 531 ? 153.679 141.802 93.642 1.00 117.50 529 VAL B N 1
ATOM 10929 C CA . VAL C 1 531 ? 153.764 142.799 92.583 1.00 117.50 529 VAL B CA 1
ATOM 10930 C C . VAL C 1 531 ? 154.246 144.098 93.215 1.00 117.50 529 VAL B C 1
ATOM 10931 O O . VAL C 1 531 ? 154.374 144.208 94.436 1.00 117.50 529 VAL B O 1
ATOM 10935 N N . ASP C 1 532 ? 154.409 145.128 92.395 1.00 112.76 530 ASP B N 1
ATOM 10936 C CA . ASP C 1 532 ? 154.744 146.407 92.971 1.00 112.76 530 ASP B CA 1
ATOM 10937 C C . ASP C 1 532 ? 153.500 146.670 93.808 1.00 112.76 530 ASP B C 1
ATOM 10938 O O . ASP C 1 532 ? 152.374 146.520 93.330 1.00 112.76 530 ASP B O 1
ATOM 10943 N N . CYS C 1 533 ? 153.702 147.076 95.049 1.00 107.89 531 CYS B N 1
ATOM 10944 C CA . CYS C 1 533 ? 152.598 147.329 95.975 1.00 107.89 531 CYS B CA 1
ATOM 10945 C C . CYS C 1 533 ? 151.663 148.475 95.597 1.00 107.89 531 CYS B C 1
ATOM 10946 O O . CYS C 1 533 ? 150.455 148.398 95.807 1.00 107.89 531 CYS B O 1
ATOM 10949 N N . TRP C 1 534 ? 152.228 149.499 94.971 1.00 107.11 532 TRP B N 1
ATOM 10950 C CA . TRP C 1 534 ? 151.487 150.698 94.607 1.00 107.11 532 TRP B CA 1
ATOM 10951 C C . TRP C 1 534 ? 150.318 150.448 93.663 1.00 107.11 532 TRP B C 1
ATOM 10952 O O . TRP C 1 534 ? 149.267 151.071 93.800 1.00 107.11 532 TRP B O 1
ATOM 10963 N N . ASP C 1 535 ? 150.496 149.546 92.705 1.00 107.99 533 ASP B N 1
ATOM 10964 C CA . ASP C 1 535 ? 149.432 149.258 91.750 1.00 107.99 533 ASP B CA 1
ATOM 10965 C C . ASP C 1 535 ? 148.188 148.708 92.443 1.00 107.99 533 ASP B C 1
ATOM 10966 O O . ASP C 1 535 ? 147.065 149.084 92.109 1.00 107.99 533 ASP B O 1
ATOM 10971 N N . LEU C 1 536 ? 148.391 147.825 93.413 1.00 104.81 534 LEU B N 1
ATOM 10972 C CA . LEU C 1 536 ? 147.278 147.225 94.140 1.00 104.81 534 LEU B CA 1
ATOM 10973 C C . LEU C 1 536 ? 146.457 148.237 94.934 1.00 104.81 534 LEU B C 1
ATOM 10974 O O . LEU C 1 536 ? 145.230 148.182 94.945 1.00 104.81 534 LEU B O 1
ATOM 10979 N N . GLU C 1 537 ? 147.137 149.175 95.578 1.00 97.03 535 GLU B N 1
ATOM 10980 C CA . GLU C 1 537 ? 146.464 150.175 96.396 1.00 97.03 535 GLU B CA 1
ATOM 10981 C C . GLU C 1 537 ? 145.514 151.040 95.580 1.00 97.03 535 GLU B C 1
ATOM 10982 O O . GLU C 1 537 ? 144.414 151.361 96.025 1.00 97.03 535 GLU B O 1
ATOM 10988 N N . ALA C 1 538 ? 145.940 151.409 94.381 1.00 106.81 536 ALA B N 1
ATOM 10989 C CA . ALA C 1 538 ? 145.130 152.258 93.515 1.00 106.81 536 ALA B CA 1
ATOM 10990 C C . ALA C 1 538 ? 143.737 151.677 93.320 1.00 106.81 536 ALA B C 1
ATOM 10991 O O . ALA C 1 538 ? 142.745 152.415 93.289 1.00 106.81 536 ALA B O 1
ATOM 10993 N N . ARG C 1 539 ? 143.661 150.351 93.230 1.00 106.59 537 ARG B N 1
ATOM 10994 C CA . ARG C 1 539 ? 142.390 149.660 93.036 1.00 106.59 537 ARG B CA 1
ATOM 10995 C C . ARG C 1 539 ? 141.465 149.918 94.222 1.00 106.59 537 ARG B C 1
ATOM 10996 O O . ARG C 1 539 ? 140.280 150.203 94.047 1.00 106.59 537 ARG B O 1
ATOM 11004 N N . PHE C 1 540 ? 141.983 149.677 95.421 1.00 101.92 538 PHE B N 1
ATOM 11005 C CA . PHE C 1 540 ? 141.232 149.893 96.649 1.00 101.92 538 PHE B CA 1
ATOM 11006 C C . PHE C 1 540 ? 140.938 151.376 96.782 1.00 101.92 538 PHE B C 1
ATOM 11007 O O . PHE C 1 540 ? 139.860 151.788 97.207 1.00 101.92 538 PHE B O 1
ATOM 11015 N N . LEU C 1 541 ? 141.936 152.177 96.446 1.00 107.61 539 LEU B N 1
ATOM 11016 C CA . LEU C 1 541 ? 141.802 153.622 96.443 1.00 107.61 539 LEU B CA 1
ATOM 11017 C C . LEU C 1 541 ? 140.838 154.104 95.354 1.00 107.61 539 LEU B C 1
ATOM 11018 O O . LEU C 1 541 ? 140.072 155.045 95.554 1.00 107.61 539 LEU B O 1
ATOM 11023 N N . ARG C 1 542 ? 140.893 153.441 94.201 1.00 110.01 540 ARG B N 1
ATOM 11024 C CA . ARG C 1 542 ? 140.125 153.839 93.017 1.00 110.01 540 ARG B CA 1
ATOM 11025 C C . ARG C 1 542 ? 138.591 153.921 93.059 1.00 110.01 540 ARG B C 1
ATOM 11026 O O . ARG C 1 542 ? 138.028 154.897 92.564 1.00 110.01 540 ARG B O 1
ATOM 11034 N N . LYS C 1 543 ? 137.902 152.938 93.630 1.00 111.56 541 LYS B N 1
ATOM 11035 C CA . LYS C 1 543 ? 136.440 153.018 93.657 1.00 111.56 541 LYS B CA 1
ATOM 11036 C C . LYS C 1 543 ? 135.908 153.063 95.078 1.00 111.56 541 LYS B C 1
ATOM 11037 O O . LYS C 1 543 ? 135.272 154.028 95.498 1.00 111.56 541 LYS B O 1
ATOM 11043 N N . PHE C 1 544 ? 136.197 152.000 95.810 1.00 104.97 542 PHE B N 1
ATOM 11044 C CA . PHE C 1 544 ? 135.823 151.864 97.212 1.00 104.97 542 PHE B CA 1
ATOM 11045 C C . PHE C 1 544 ? 136.040 153.140 98.010 1.00 104.97 542 PHE B C 1
ATOM 11046 O O . PHE C 1 544 ? 135.210 153.510 98.839 1.00 104.97 542 PHE B O 1
ATOM 11054 N N . PRO C 1 545 ? 137.162 153.823 97.751 1.00 115.82 543 PRO B N 1
ATOM 11055 C CA . PRO C 1 545 ? 137.511 155.048 98.479 1.00 115.82 543 PRO B CA 1
ATOM 11056 C C . PRO C 1 545 ? 136.498 156.158 98.236 1.00 115.82 543 PRO B C 1
ATOM 11057 O O . PRO C 1 545 ? 135.999 156.309 97.123 1.00 115.82 543 PRO B O 1
ATOM 11061 N N . GLY C 1 546 ? 136.200 156.921 99.282 1.00 135.98 544 GLY B N 1
ATOM 11062 C CA . GLY C 1 546 ? 135.248 158.012 99.187 1.00 135.98 544 GLY B CA 1
ATOM 11063 C C . GLY C 1 546 ? 134.530 158.256 100.500 1.00 135.98 544 GLY B C 1
ATOM 11064 O O . GLY C 1 546 ? 135.156 158.581 101.509 1.00 135.98 544 GLY B O 1
ATOM 11065 N N . SER C 1 550 ? 136.908 159.252 103.203 1.00 146.09 548 SER B N 1
ATOM 11066 C CA . SER C 1 550 ? 137.726 158.801 104.324 1.00 146.09 548 SER B CA 1
ATOM 11067 C C . SER C 1 550 ? 138.775 159.856 104.650 1.00 146.09 548 SER B C 1
ATOM 11068 O O . SER C 1 550 ? 139.846 159.895 104.042 1.00 146.09 548 SER B O 1
ATOM 11070 N N . HIS C 1 551 ? 138.463 160.724 105.612 1.00 140.00 549 HIS B N 1
ATOM 11071 C CA . HIS C 1 551 ? 139.443 161.659 106.154 1.00 140.00 549 HIS B CA 1
ATOM 11072 C C . HIS C 1 551 ? 140.315 161.007 107.216 1.00 140.00 549 HIS B C 1
ATOM 11073 O O . HIS C 1 551 ? 141.522 161.260 107.268 1.00 140.00 549 HIS B O 1
ATOM 11080 N N . THR C 1 552 ? 139.719 160.173 108.063 1.00 122.39 550 THR B N 1
ATOM 11081 C CA . THR C 1 552 ? 140.446 159.400 109.058 1.00 122.39 550 THR B CA 1
ATOM 11082 C C . THR C 1 552 ? 139.961 157.960 109.022 1.00 122.39 550 THR B C 1
ATOM 11083 O O . THR C 1 552 ? 138.814 157.691 108.649 1.00 122.39 550 THR B O 1
ATOM 11087 N N . ALA C 1 553 ? 140.840 157.038 109.398 1.00 106.79 551 ALA B N 1
ATOM 11088 C CA . ALA C 1 553 ? 140.518 155.623 109.447 1.00 106.79 551 ALA B CA 1
ATOM 11089 C C . ALA C 1 553 ? 140.859 155.066 110.821 1.00 106.79 551 ALA B C 1
ATOM 11090 O O . ALA C 1 553 ? 141.881 155.418 111.415 1.00 106.79 551 ALA B O 1
ATOM 11092 N N . SER C 1 554 ? 139.993 154.193 111.321 1.00 79.31 552 SER B N 1
ATOM 11093 C CA . SER C 1 554 ? 140.169 153.575 112.622 1.00 79.31 552 SER B CA 1
ATOM 11094 C C . SER C 1 554 ? 140.549 152.112 112.450 1.00 79.31 552 SER B C 1
ATOM 11095 O O . SER C 1 554 ? 140.538 151.564 111.345 1.00 79.31 552 SER B O 1
ATOM 11098 N N . VAL C 1 555 ? 140.887 151.480 113.575 1.00 59.25 553 VAL B N 1
ATOM 11099 C CA . VAL C 1 555 ? 141.444 150.136 113.551 1.00 59.25 553 VAL B CA 1
ATOM 11100 C C . VAL C 1 555 ? 140.457 149.107 113.029 1.00 59.25 553 VAL B C 1
ATOM 11101 O O . VAL C 1 555 ? 140.867 148.028 112.592 1.00 59.25 553 VAL B O 1
ATOM 11105 N N . ASN C 1 556 ? 139.158 149.399 113.070 1.00 56.15 554 ASN B N 1
ATOM 11106 C CA . ASN C 1 556 ? 138.178 148.404 112.661 1.00 56.15 554 ASN B CA 1
ATOM 11107 C C . ASN C 1 556 ? 138.333 147.997 111.205 1.00 56.15 554 ASN B C 1
ATOM 11108 O O . ASN C 1 556 ? 137.937 146.888 110.839 1.00 56.15 554 ASN B O 1
ATOM 11113 N N . GLN C 1 557 ? 138.812 148.927 110.386 1.00 63.42 555 GLN B N 1
ATOM 11114 C CA . GLN C 1 557 ? 138.977 148.745 108.944 1.00 63.42 555 GLN B CA 1
ATOM 11115 C C . GLN C 1 557 ? 140.106 147.819 108.521 1.00 63.42 555 GLN B C 1
ATOM 11116 O O . GLN C 1 557 ? 140.163 147.386 107.372 1.00 63.42 555 GLN B O 1
ATOM 11122 N N . ILE C 1 558 ? 140.998 147.508 109.451 1.00 57.16 556 ILE B N 1
ATOM 11123 C CA . ILE C 1 558 ? 142.170 146.699 109.136 1.00 57.16 556 ILE B CA 1
ATOM 11124 C C . ILE C 1 558 ? 141.909 145.287 108.609 1.00 57.16 556 ILE B C 1
ATOM 11125 O O . ILE C 1 558 ? 142.608 144.833 107.707 1.00 57.16 556 ILE B O 1
ATOM 11130 N N . PRO C 1 559 ? 140.924 144.576 109.167 1.00 51.48 557 PRO B N 1
ATOM 11131 C CA . PRO C 1 559 ? 140.706 143.234 108.618 1.00 51.48 557 PRO B CA 1
ATOM 11132 C C . PRO C 1 559 ? 140.282 143.302 107.152 1.00 51.48 557 PRO B C 1
ATOM 11133 O O . PRO C 1 559 ? 140.754 142.525 106.325 1.00 51.48 557 PRO B O 1
ATOM 11137 N N . PHE C 1 560 ? 139.405 144.249 106.845 1.00 63.04 558 PHE B N 1
ATOM 11138 C CA . PHE C 1 560 ? 138.904 144.466 105.494 1.00 63.04 558 PHE B CA 1
ATOM 11139 C C . PHE C 1 560 ? 140.027 144.888 104.558 1.00 63.04 558 PHE B C 1
ATOM 11140 O O . PHE C 1 560 ? 140.222 144.294 103.492 1.00 63.04 558 PHE B O 1
ATOM 11148 N N . GLN C 1 561 ? 140.788 145.897 104.957 1.00 63.73 559 GLN B N 1
ATOM 11149 C CA . GLN C 1 561 ? 141.843 146.411 104.095 1.00 63.73 559 GLN B CA 1
ATOM 11150 C C . GLN C 1 561 ? 142.874 145.342 103.779 1.00 63.73 559 GLN B C 1
ATOM 11151 O O . GLN C 1 561 ? 143.337 145.235 102.647 1.00 63.73 559 GLN B O 1
ATOM 11157 N N . LEU C 1 562 ? 143.230 144.547 104.777 1.00 61.37 560 LEU B N 1
ATOM 11158 C CA . LEU C 1 562 ? 144.192 143.475 104.575 1.00 61.37 560 LEU B CA 1
ATOM 11159 C C . LEU C 1 562 ? 143.666 142.423 103.600 1.00 61.37 560 LEU B C 1
ATOM 11160 O O . LEU C 1 562 ? 144.414 141.897 102.780 1.00 61.37 560 LEU B O 1
ATOM 11165 N N . THR C 1 563 ? 142.376 142.114 103.697 1.00 64.35 561 THR B N 1
ATOM 11166 C CA . THR C 1 563 ? 141.764 141.103 102.841 1.00 64.35 561 THR B CA 1
ATOM 11167 C C . THR C 1 563 ? 141.640 141.603 101.411 1.00 64.35 561 THR B C 1
ATOM 11168 O O . THR C 1 563 ? 142.019 140.906 100.464 1.00 64.35 561 THR B O 1
ATOM 11172 N N . SER C 1 564 ? 141.250 142.861 101.260 1.00 66.47 562 SER B N 1
ATOM 11173 C CA . SER C 1 564 ? 140.957 143.390 99.940 1.00 66.47 562 SER B CA 1
ATOM 11174 C C . SER C 1 564 ? 142.142 143.212 99.017 1.00 66.47 562 SER B C 1
ATOM 11175 O O . SER C 1 564 ? 141.973 142.858 97.851 1.00 66.47 562 SER B O 1
ATOM 11178 N N . TYR C 1 565 ? 143.347 143.423 99.526 1.00 74.35 563 TYR B N 1
ATOM 11179 C CA . TYR C 1 565 ? 144.528 143.218 98.703 1.00 74.35 563 TYR B CA 1
ATOM 11180 C C . TYR C 1 565 ? 144.647 141.748 98.291 1.00 74.35 563 TYR B C 1
ATOM 11181 O O . TYR C 1 565 ? 145.000 141.448 97.154 1.00 74.35 563 TYR B O 1
ATOM 11190 N N . ARG C 1 566 ? 144.335 140.836 99.209 1.00 77.25 564 ARG B N 1
ATOM 11191 C CA . ARG C 1 566 ? 144.393 139.416 98.902 1.00 77.25 564 ARG B CA 1
ATOM 11192 C C . ARG C 1 566 ? 143.402 139.127 97.783 1.00 77.25 564 ARG B C 1
ATOM 11193 O O . ARG C 1 566 ? 143.704 138.384 96.851 1.00 77.25 564 ARG B O 1
ATOM 11201 N N . VAL C 1 567 ? 142.219 139.724 97.875 1.00 75.94 565 VAL B N 1
ATOM 11202 C CA . VAL C 1 567 ? 141.210 139.570 96.837 1.00 75.94 565 VAL B CA 1
ATOM 11203 C C . VAL C 1 567 ? 141.647 140.292 95.574 1.00 75.94 565 VAL B C 1
ATOM 11204 O O . VAL C 1 567 ? 141.675 139.711 94.484 1.00 75.94 565 VAL B O 1
ATOM 11208 N N . LEU C 1 568 ? 141.982 141.568 95.716 1.00 81.39 566 LEU B N 1
ATOM 11209 C CA . LEU C 1 568 ? 142.396 142.372 94.572 1.00 81.39 566 LEU B CA 1
ATOM 11210 C C . LEU C 1 568 ? 143.597 141.785 93.843 1.00 81.39 566 LEU B C 1
ATOM 11211 O O . LEU C 1 568 ? 143.645 141.788 92.615 1.00 81.39 566 LEU B O 1
ATOM 11216 N N . GLU C 1 569 ? 144.556 141.268 94.597 1.00 90.43 567 GLU B N 1
ATOM 11217 C CA . GLU C 1 569 ? 145.755 140.704 93.992 1.00 90.43 567 GLU B CA 1
ATOM 11218 C C . GLU C 1 569 ? 145.437 139.501 93.101 1.00 90.43 567 GLU B C 1
ATOM 11219 O O . GLU C 1 569 ? 146.059 139.323 92.058 1.00 90.43 567 GLU B O 1
ATOM 11225 N N . LYS C 1 570 ? 144.478 138.676 93.507 1.00 89.44 568 LYS B N 1
ATOM 11226 C CA . LYS C 1 570 ? 144.118 137.504 92.718 1.00 89.44 568 LYS B CA 1
ATOM 11227 C C . LYS C 1 570 ? 143.574 137.908 91.353 1.00 89.44 568 LYS B C 1
ATOM 11228 O O . LYS C 1 570 ? 143.884 137.283 90.340 1.00 89.44 568 LYS B O 1
ATOM 11231 N N . GLU C 1 571 ? 142.767 138.962 91.333 1.00 95.87 569 GLU B N 1
ATOM 11232 C CA . GLU C 1 571 ? 142.178 139.446 90.095 1.00 95.87 569 GLU B CA 1
ATOM 11233 C C . GLU C 1 571 ? 143.249 139.911 89.114 1.00 95.87 569 GLU B C 1
ATOM 11234 O O . GLU C 1 571 ? 143.146 139.656 87.915 1.00 95.87 569 GLU B O 1
ATOM 11236 N N . LYS C 1 572 ? 144.270 140.588 89.634 1.00 98.98 570 LYS B N 1
ATOM 11237 C CA . LYS C 1 572 ? 145.367 141.112 88.818 1.00 98.98 570 LYS B CA 1
ATOM 11238 C C . LYS C 1 572 ? 144.862 141.895 87.611 1.00 98.98 570 LYS B C 1
ATOM 11239 O O . LYS C 1 572 ? 145.083 141.499 86.468 1.00 98.98 570 LYS B O 1
ATOM 11245 N N . ALA D 1 1 ? 101.657 135.844 117.135 1.00 62.43 -1 ALA D N 1
ATOM 11246 C CA . ALA D 1 1 ? 102.644 136.833 116.716 1.00 62.43 -1 ALA D CA 1
ATOM 11247 C C . ALA D 1 1 ? 104.027 136.200 116.613 1.00 62.43 -1 ALA D C 1
ATOM 11248 O O . ALA D 1 1 ? 104.377 135.334 117.413 1.00 62.43 -1 ALA D O 1
ATOM 11250 N N . ALA D 1 2 ? 104.808 136.641 115.625 1.00 54.34 0 ALA D N 1
ATOM 11251 C CA . ALA D 1 2 ? 106.093 136.007 115.347 1.00 54.34 0 ALA D CA 1
ATOM 11252 C C . ALA D 1 2 ? 107.048 136.140 116.527 1.00 54.34 0 ALA D C 1
ATOM 11253 O O . ALA D 1 2 ? 107.431 135.145 117.150 1.00 54.34 0 ALA D O 1
ATOM 11255 N N . MET D 1 3 ? 107.444 137.372 116.846 1.00 57.33 1 MET D N 1
ATOM 11256 C CA . MET D 1 3 ? 108.369 137.585 117.954 1.00 57.33 1 MET D CA 1
ATOM 11257 C C . MET D 1 3 ? 107.812 137.019 119.248 1.00 57.33 1 MET D C 1
ATOM 11258 O O . MET D 1 3 ? 108.555 136.468 120.067 1.00 57.33 1 MET D O 1
ATOM 11263 N N . GLU D 1 4 ? 106.501 137.147 119.451 1.00 53.65 2 GLU D N 1
ATOM 11264 C CA . GLU D 1 4 ? 105.889 136.594 120.649 1.00 53.65 2 GLU D CA 1
ATOM 11265 C C . GLU D 1 4 ? 106.139 135.099 120.750 1.00 53.65 2 GLU D C 1
ATOM 11266 O O . GLU D 1 4 ? 106.381 134.575 121.842 1.00 53.65 2 GLU D O 1
ATOM 11272 N N . GLN D 1 5 ? 106.093 134.397 119.618 1.00 50.86 3 GLN D N 1
ATOM 11273 C CA . GLN D 1 5 ? 106.373 132.968 119.638 1.00 50.86 3 GLN D CA 1
ATOM 11274 C C . GLN D 1 5 ? 107.770 132.696 120.169 1.00 50.86 3 GLN D C 1
ATOM 11275 O O . GLN D 1 5 ? 107.992 131.717 120.887 1.00 50.86 3 GLN D O 1
ATOM 11281 N N . PHE D 1 6 ? 108.724 133.560 119.830 1.00 43.11 4 PHE D N 1
ATOM 11282 C CA . PHE D 1 6 ? 110.080 133.400 120.335 1.00 43.11 4 PHE D CA 1
ATOM 11283 C C . PHE D 1 6 ? 110.105 133.479 121.853 1.00 43.11 4 PHE D C 1
ATOM 11284 O O . PHE D 1 6 ? 110.705 132.634 122.526 1.00 43.11 4 PHE D O 1
ATOM 11292 N N . ARG D 1 7 ? 109.453 134.499 122.406 1.00 45.33 5 ARG D N 1
ATOM 11293 C CA . ARG D 1 7 ? 109.335 134.599 123.853 1.00 45.33 5 ARG D CA 1
ATOM 11294 C C . ARG D 1 7 ? 108.773 133.320 124.453 1.00 45.33 5 ARG D C 1
ATOM 11295 O O . ARG D 1 7 ? 109.123 132.956 125.579 1.00 45.33 5 ARG D O 1
ATOM 11303 N N . GLN D 1 8 ? 107.916 132.616 123.716 1.00 46.42 6 GLN D N 1
ATOM 11304 C CA . GLN D 1 8 ? 107.429 131.333 124.205 1.00 46.42 6 GLN D CA 1
ATOM 11305 C C . GLN D 1 8 ? 108.557 130.314 124.276 1.00 46.42 6 GLN D C 1
ATOM 11306 O O . GLN D 1 8 ? 108.617 129.509 125.214 1.00 46.42 6 GLN D O 1
ATOM 11312 N N . ILE D 1 9 ? 109.452 130.319 123.286 1.00 38.86 7 ILE D N 1
ATOM 11313 C CA . ILE D 1 9 ? 110.629 129.463 123.363 1.00 38.86 7 ILE D CA 1
ATOM 11314 C C . ILE D 1 9 ? 111.423 129.794 124.609 1.00 38.86 7 ILE D C 1
ATOM 11315 O O . ILE D 1 9 ? 111.895 128.902 125.323 1.00 38.86 7 ILE D O 1
ATOM 11320 N N . GLY D 1 10 ? 111.593 131.084 124.882 1.00 38.22 8 GLY D N 1
ATOM 11321 C CA . GLY D 1 10 ? 112.289 131.478 126.092 1.00 38.22 8 GLY D CA 1
ATOM 11322 C C . GLY D 1 10 ? 111.625 130.921 127.332 1.00 38.22 8 GLY D C 1
ATOM 11323 O O . GLY D 1 10 ? 112.289 130.375 128.214 1.00 38.22 8 GLY D O 1
ATOM 11324 N N . GLU D 1 11 ? 110.300 131.045 127.409 1.00 41.64 9 GLU D N 1
ATOM 11325 C CA . GLU D 1 11 ? 109.566 130.556 128.572 1.00 41.64 9 GLU D CA 1
ATOM 11326 C C . GLU D 1 11 ? 109.760 129.058 128.754 1.00 41.64 9 GLU D C 1
ATOM 11327 O O . GLU D 1 11 ? 110.054 128.584 129.859 1.00 41.64 9 GLU D O 1
ATOM 11333 N N . VAL D 1 12 ? 109.612 128.296 127.674 1.00 36.99 10 VAL D N 1
ATOM 11334 C CA . VAL D 1 12 ? 109.727 126.848 127.779 1.00 36.99 10 VAL D CA 1
ATOM 11335 C C . VAL D 1 12 ? 111.135 126.453 128.188 1.00 36.99 10 VAL D C 1
ATOM 11336 O O . VAL D 1 12 ? 111.332 125.583 129.045 1.00 36.99 10 VAL D O 1
ATOM 11340 N N . LEU D 1 13 ? 112.140 127.079 127.578 1.00 34.69 11 LEU D N 1
ATOM 11341 C CA . LEU D 1 13 ? 113.510 126.706 127.888 1.00 34.69 11 LEU D CA 1
ATOM 11342 C C . LEU D 1 13 ? 113.860 127.073 129.318 1.00 34.69 11 LEU D C 1
ATOM 11343 O O . LEU D 1 13 ? 114.579 126.336 129.999 1.00 34.69 11 LEU D O 1
ATOM 11348 N N . GLY D 1 14 ? 113.363 128.212 129.793 1.00 37.84 12 GLY D N 1
ATOM 11349 C CA . GLY D 1 14 ? 113.548 128.549 131.189 1.00 37.84 12 GLY D CA 1
ATOM 11350 C C . GLY D 1 14 ? 112.911 127.528 132.108 1.00 37.84 12 GLY D C 1
ATOM 11351 O O . GLY D 1 14 ? 113.488 127.154 133.130 1.00 37.84 12 GLY D O 1
ATOM 11352 N N . SER D 1 15 ? 111.708 127.071 131.761 1.00 40.51 13 SER D N 1
ATOM 11353 C CA . SER D 1 15 ? 111.070 126.016 132.540 1.00 40.51 13 SER D CA 1
ATOM 11354 C C . SER D 1 15 ? 111.962 124.788 132.613 1.00 40.51 13 SER D C 1
ATOM 11355 O O . SER D 1 15 ? 112.197 124.229 133.694 1.00 40.51 13 SER D O 1
ATOM 11358 N N . LEU D 1 16 ? 112.458 124.352 131.459 1.00 38.45 14 LEU D N 1
ATOM 11359 C CA . LEU D 1 16 ? 113.323 123.182 131.422 1.00 38.45 14 LEU D CA 1
ATOM 11360 C C . LEU D 1 16 ? 114.543 123.382 132.302 1.00 38.45 14 LEU D C 1
ATOM 11361 O O . LEU D 1 16 ? 114.913 122.499 133.082 1.00 38.45 14 LEU D O 1
ATOM 11366 N N . ASN D 1 17 ? 115.183 124.544 132.188 1.00 37.96 15 ASN D N 1
ATOM 11367 C CA . ASN D 1 17 ? 116.411 124.781 132.936 1.00 37.96 15 ASN D CA 1
ATOM 11368 C C . ASN D 1 17 ? 116.144 124.821 134.430 1.00 37.96 15 ASN D C 1
ATOM 11369 O O . ASN D 1 17 ? 116.954 124.336 135.227 1.00 37.96 15 ASN D O 1
ATOM 11374 N N . ALA D 1 18 ? 115.014 125.396 134.831 1.00 43.66 16 ALA D N 1
ATOM 11375 C CA . ALA D 1 18 ? 114.670 125.429 136.244 1.00 43.66 16 ALA D CA 1
ATOM 11376 C C . ALA D 1 18 ? 114.466 124.024 136.779 1.00 43.66 16 ALA D C 1
ATOM 11377 O O . ALA D 1 18 ? 114.960 123.680 137.858 1.00 43.66 16 ALA D O 1
ATOM 11379 N N . LEU D 1 19 ? 113.733 123.196 136.040 1.00 49.01 17 LEU D N 1
ATOM 11380 C CA . LEU D 1 19 ? 113.557 121.816 136.475 1.00 49.01 17 LEU D CA 1
ATOM 11381 C C . LEU D 1 19 ? 114.892 121.091 136.553 1.00 49.01 17 LEU D C 1
ATOM 11382 O O . LEU D 1 19 ? 115.133 120.315 137.484 1.00 49.01 17 LEU D O 1
ATOM 11387 N N . MET D 1 20 ? 115.778 121.343 135.593 1.00 53.68 18 MET D N 1
ATOM 11388 C CA . MET D 1 20 ? 117.018 120.588 135.500 1.00 53.68 18 MET D CA 1
ATOM 11389 C C . MET D 1 20 ? 118.066 121.016 136.508 1.00 53.68 18 MET D C 1
ATOM 11390 O O . MET D 1 20 ? 118.924 120.203 136.858 1.00 53.68 18 MET D O 1
ATOM 11395 N N . VAL D 1 21 ? 118.033 122.264 136.976 1.00 54.72 19 VAL D N 1
ATOM 11396 C CA . VAL D 1 21 ? 119.079 122.717 137.882 1.00 54.72 19 VAL D CA 1
ATOM 11397 C C . VAL D 1 21 ? 119.059 121.932 139.184 1.00 54.72 19 VAL D C 1
ATOM 11398 O O . VAL D 1 21 ? 120.044 121.940 139.928 1.00 54.72 19 VAL D O 1
ATOM 11402 N N . LEU D 1 22 ? 117.955 121.258 139.481 1.00 70.05 20 LEU D N 1
ATOM 11403 C CA . LEU D 1 22 ? 117.865 120.388 140.647 1.00 70.05 20 LEU D CA 1
ATOM 11404 C C . LEU D 1 22 ? 118.030 118.938 140.196 1.00 70.05 20 LEU D C 1
ATOM 11405 O O . LEU D 1 22 ? 117.114 118.121 140.247 1.00 70.05 20 LEU D O 1
ATOM 11410 N N . GLN D 1 23 ? 119.249 118.632 139.755 1.00 83.42 21 GLN D N 1
ATOM 11411 C CA . GLN D 1 23 ? 119.490 117.501 138.868 1.00 83.42 21 GLN D CA 1
ATOM 11412 C C . GLN D 1 23 ? 119.762 116.188 139.592 1.00 83.42 21 GLN D C 1
ATOM 11413 O O . GLN D 1 23 ? 119.158 115.163 139.259 1.00 83.42 21 GLN D O 1
ATOM 11419 N N . ASP D 1 24 ? 120.667 116.196 140.571 1.00 93.27 22 ASP D N 1
ATOM 11420 C CA . ASP D 1 24 ? 121.251 114.952 141.066 1.00 93.27 22 ASP D CA 1
ATOM 11421 C C . ASP D 1 24 ? 120.234 114.008 141.696 1.00 93.27 22 ASP D C 1
ATOM 11422 O O . ASP D 1 24 ? 120.592 112.875 142.034 1.00 93.27 22 ASP D O 1
ATOM 11427 N N . ASP D 1 25 ? 118.980 114.434 141.860 1.00 96.78 23 ASP D N 1
ATOM 11428 C CA . ASP D 1 25 ? 117.984 113.546 142.449 1.00 96.78 23 ASP D CA 1
ATOM 11429 C C . ASP D 1 25 ? 117.552 112.456 141.478 1.00 96.78 23 ASP D C 1
ATOM 11430 O O . ASP D 1 25 ? 116.931 111.472 141.893 1.00 96.78 23 ASP D O 1
ATOM 11435 N N . ILE D 1 26 ? 117.845 112.618 140.188 1.00 93.23 24 ILE D N 1
ATOM 11436 C CA . ILE D 1 26 ? 117.410 111.630 139.213 1.00 93.23 24 ILE D CA 1
ATOM 11437 C C . ILE D 1 26 ? 118.291 110.398 139.293 1.00 93.23 24 ILE D C 1
ATOM 11438 O O . ILE D 1 26 ? 119.517 110.490 139.440 1.00 93.23 24 ILE D O 1
ATOM 11443 N N . LEU D 1 27 ? 117.665 109.232 139.192 1.00 90.76 25 LEU D N 1
ATOM 11444 C CA . LEU D 1 27 ? 118.376 107.969 139.275 1.00 90.76 25 LEU D CA 1
ATOM 11445 C C . LEU D 1 27 ? 118.280 107.148 137.999 1.00 90.76 25 LEU D C 1
ATOM 11446 O O . LEU D 1 27 ? 118.667 105.976 138.005 1.00 90.76 25 LEU D O 1
ATOM 11451 N N . ILE D 1 28 ? 117.771 107.719 136.912 1.00 80.13 26 ILE D N 1
ATOM 11452 C CA . ILE D 1 28 ? 117.687 107.034 135.625 1.00 80.13 26 ILE D CA 1
ATOM 11453 C C . ILE D 1 28 ? 118.412 107.820 134.545 1.00 80.13 26 ILE D C 1
ATOM 11454 O O . ILE D 1 28 ? 119.380 107.340 133.955 1.00 80.13 26 ILE D O 1
ATOM 11459 N N . ASN D 1 29 ? 117.935 109.016 134.250 1.00 75.54 27 ASN D N 1
ATOM 11460 C CA . ASN D 1 29 ? 118.641 109.993 133.440 1.00 75.54 27 ASN D CA 1
ATOM 11461 C C . ASN D 1 29 ? 119.409 110.927 134.362 1.00 75.54 27 ASN D C 1
ATOM 11462 O O . ASN D 1 29 ? 119.719 110.545 135.494 1.00 75.54 27 ASN D O 1
ATOM 11467 N N . GLN D 1 30 ? 119.704 112.137 133.891 1.00 83.35 28 GLN D N 1
ATOM 11468 C CA . GLN D 1 30 ? 120.732 113.093 134.318 1.00 83.35 28 GLN D CA 1
ATOM 11469 C C . GLN D 1 30 ? 122.034 112.808 133.585 1.00 83.35 28 GLN D C 1
ATOM 11470 O O . GLN D 1 30 ? 123.016 113.529 133.787 1.00 83.35 28 GLN D O 1
ATOM 11476 N N . ARG D 1 31 ? 122.060 111.811 132.710 1.00 75.47 29 ARG D N 1
ATOM 11477 C CA . ARG D 1 31 ? 123.014 111.789 131.619 1.00 75.47 29 ARG D CA 1
ATOM 11478 C C . ARG D 1 31 ? 122.346 111.767 130.260 1.00 75.47 29 ARG D C 1
ATOM 11479 O O . ARG D 1 31 ? 123.008 112.071 129.264 1.00 75.47 29 ARG D O 1
ATOM 11487 N N . GLN D 1 32 ? 121.061 111.431 130.189 1.00 69.07 30 GLN D N 1
ATOM 11488 C CA . GLN D 1 32 ? 120.301 111.574 128.955 1.00 69.07 30 GLN D CA 1
ATOM 11489 C C . GLN D 1 32 ? 119.655 112.950 128.883 1.00 69.07 30 GLN D C 1
ATOM 11490 O O . GLN D 1 32 ? 119.900 113.715 127.949 1.00 69.07 30 GLN D O 1
ATOM 11496 N N . CYS D 1 33 ? 118.829 113.273 129.878 1.00 65.46 31 CYS D N 1
ATOM 11497 C CA . CYS D 1 33 ? 118.158 114.564 129.898 1.00 65.46 31 CYS D CA 1
ATOM 11498 C C . CYS D 1 33 ? 119.149 115.721 129.912 1.00 65.46 31 CYS D C 1
ATOM 11499 O O . CYS D 1 33 ? 118.839 116.805 129.408 1.00 65.46 31 CYS D O 1
ATOM 11502 N N . CYS D 1 34 ? 120.338 115.525 130.485 1.00 69.24 32 CYS D N 1
ATOM 11503 C CA . CYS D 1 34 ? 121.352 116.569 130.406 1.00 69.24 32 CYS D CA 1
ATOM 11504 C C . CYS D 1 34 ? 121.724 116.858 128.963 1.00 69.24 32 CYS D C 1
ATOM 11505 O O . CYS D 1 34 ? 121.922 118.019 128.582 1.00 69.24 32 CYS D O 1
ATOM 11508 N N . LEU D 1 35 ? 121.839 115.814 128.146 1.00 58.86 33 LEU D N 1
ATOM 11509 C CA . LEU D 1 35 ? 122.042 116.030 126.722 1.00 58.86 33 LEU D CA 1
ATOM 11510 C C . LEU D 1 35 ? 120.911 116.858 126.139 1.00 58.86 33 LEU D C 1
ATOM 11511 O O . LEU D 1 35 ? 121.142 117.736 125.301 1.00 58.86 33 LEU D O 1
ATOM 11516 N N . LEU D 1 36 ? 119.679 116.597 126.575 1.00 55.40 34 LEU D N 1
ATOM 11517 C CA . LEU D 1 36 ? 118.550 117.382 126.093 1.00 55.40 34 LEU D CA 1
ATOM 11518 C C . LEU D 1 36 ? 118.718 118.846 126.450 1.00 55.40 34 LEU D C 1
ATOM 11519 O O . LEU D 1 36 ? 118.514 119.727 125.610 1.00 55.40 34 LEU D O 1
ATOM 11524 N N . LEU D 1 37 ? 119.076 119.125 127.699 1.00 50.10 35 LEU D N 1
ATOM 11525 C CA . LEU D 1 37 ? 119.240 120.509 128.117 1.00 50.10 35 LEU D CA 1
ATOM 11526 C C . LEU D 1 37 ? 120.321 121.194 127.299 1.00 50.10 35 LEU D C 1
ATOM 11527 O O . LEU D 1 37 ? 120.137 122.319 126.823 1.00 50.10 35 LEU D O 1
ATOM 11532 N N . GLU D 1 38 ? 121.456 120.520 127.110 1.00 54.43 36 GLU D N 1
ATOM 11533 C CA . GLU D 1 38 ? 122.546 121.128 126.355 1.00 54.43 36 GLU D CA 1
ATOM 11534 C C . GLU D 1 38 ? 122.125 121.400 124.919 1.00 54.43 36 GLU D C 1
ATOM 11535 O O . GLU D 1 38 ? 122.335 122.499 124.394 1.00 54.43 36 GLU D O 1
ATOM 11541 N N . LEU D 1 39 ? 121.525 120.407 124.265 1.00 45.02 37 LEU D N 1
ATOM 11542 C CA . LEU D 1 39 ? 121.107 120.580 122.882 1.00 45.02 37 LEU D CA 1
ATOM 11543 C C . LEU D 1 39 ? 120.091 121.696 122.749 1.00 45.02 37 LEU D C 1
ATOM 11544 O O . LEU D 1 39 ? 120.164 122.512 121.828 1.00 45.02 37 LEU D O 1
ATOM 11549 N N . PHE D 1 40 ? 119.120 121.745 123.655 1.00 39.45 38 PHE D N 1
ATOM 11550 C CA . PHE D 1 40 ? 118.085 122.758 123.541 1.00 39.45 38 PHE D CA 1
ATOM 11551 C C . PHE D 1 40 ? 118.655 124.145 123.775 1.00 39.45 38 PHE D C 1
ATOM 11552 O O . PHE D 1 40 ? 118.301 125.097 123.072 1.00 39.45 38 PHE D O 1
ATOM 11560 N N . SER D 1 41 ? 119.549 124.281 124.755 1.00 42.35 39 SER D N 1
ATOM 11561 C CA . SER D 1 41 ? 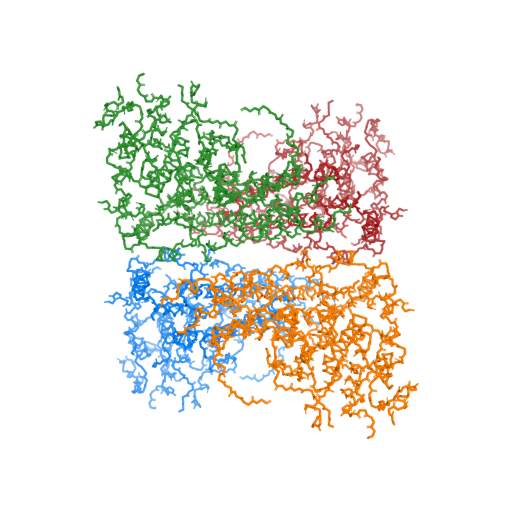120.193 125.568 124.968 1.00 42.35 39 SER D CA 1
ATOM 11562 C C . SER D 1 41 ? 120.983 125.985 123.740 1.00 42.35 39 SER D C 1
ATOM 11563 O O . SER D 1 41 ? 120.954 127.154 123.343 1.00 42.35 39 SER D O 1
ATOM 11566 N N . LEU D 1 42 ? 121.681 125.038 123.115 1.00 38.30 40 LEU D N 1
ATOM 11567 C CA . LEU D 1 42 ? 122.445 125.363 121.918 1.00 38.30 40 LEU D CA 1
ATOM 11568 C C . LEU D 1 42 ? 121.521 125.799 120.791 1.00 38.30 40 LEU D C 1
ATOM 11569 O O . LEU D 1 42 ? 121.811 126.760 120.072 1.00 38.30 40 LEU D O 1
ATOM 11574 N N . ALA D 1 43 ? 120.404 125.097 120.625 1.00 37.54 41 ALA D N 1
ATOM 11575 C CA . ALA D 1 43 ? 119.464 125.435 119.565 1.00 37.54 41 ALA D CA 1
ATOM 11576 C C . ALA D 1 43 ? 118.907 126.834 119.762 1.00 37.54 41 ALA D C 1
ATOM 11577 O O . ALA D 1 43 ? 118.876 127.646 118.830 1.00 37.54 41 ALA D O 1
ATOM 11579 N N . PHE D 1 44 ? 118.456 127.128 120.978 1.00 40.92 42 PHE D N 1
ATOM 11580 C CA . PHE D 1 44 ? 117.921 128.450 121.266 1.00 40.92 42 PHE D CA 1
ATOM 11581 C C . PHE D 1 44 ? 118.975 129.520 121.040 1.00 40.92 42 PHE D C 1
ATOM 11582 O O . PHE D 1 44 ? 118.711 130.546 120.406 1.00 40.92 42 PHE D O 1
ATOM 11590 N N . ASN D 1 45 ? 120.183 129.295 121.554 1.00 46.58 43 ASN D N 1
ATOM 11591 C CA . ASN D 1 45 ? 121.228 130.299 121.425 1.00 46.58 43 ASN D CA 1
ATOM 11592 C C . ASN D 1 45 ? 121.576 130.545 119.968 1.00 46.58 43 ASN D C 1
ATOM 11593 O O . ASN D 1 45 ? 121.777 131.691 119.560 1.00 46.58 43 ASN D O 1
ATOM 11598 N N . THR D 1 46 ? 121.620 129.489 119.155 1.00 47.57 44 THR D N 1
ATOM 11599 C CA . THR D 1 46 ? 122.041 129.683 117.775 1.00 47.57 44 THR D CA 1
ATOM 11600 C C . THR D 1 46 ? 120.937 130.313 116.932 1.00 47.57 44 THR D C 1
ATOM 11601 O O . THR D 1 46 ? 121.226 131.141 116.060 1.00 47.57 44 THR D O 1
ATOM 11605 N N . VAL D 1 47 ? 119.668 129.980 117.190 1.00 48.33 45 VAL D N 1
ATOM 11606 C CA . VAL D 1 47 ? 118.613 130.660 116.448 1.00 48.33 45 VAL D CA 1
ATOM 11607 C C . VAL D 1 47 ? 118.548 132.124 116.859 1.00 48.33 45 VAL D C 1
ATOM 11608 O O . VAL D 1 47 ? 118.356 133.009 116.017 1.00 48.33 45 VAL D O 1
ATOM 11612 N N . ALA D 1 48 ? 118.764 132.410 118.145 1.00 52.16 46 ALA D N 1
ATOM 11613 C CA . ALA D 1 48 ? 118.813 133.797 118.591 1.00 52.16 46 ALA D CA 1
ATOM 11614 C C . ALA D 1 48 ? 119.962 134.539 117.928 1.00 52.16 46 ALA D C 1
ATOM 11615 O O . ALA D 1 48 ? 119.804 135.676 117.471 1.00 52.16 46 ALA D O 1
ATOM 11617 N N . GLU D 1 49 ? 121.134 133.910 117.877 1.00 60.22 47 GLU D N 1
ATOM 11618 C CA . GLU D 1 49 ? 122.291 134.554 117.274 1.00 60.22 47 GLU D CA 1
ATOM 11619 C C . GLU D 1 49 ? 122.040 134.861 115.810 1.00 60.22 47 GLU D C 1
ATOM 11620 O O . GLU D 1 49 ? 122.315 135.972 115.344 1.00 60.22 47 GLU D O 1
ATOM 11626 N N . GLU D 1 50 ? 121.527 133.889 115.061 1.00 64.22 48 GLU D N 1
ATOM 11627 C CA . GLU D 1 50 ? 121.351 134.113 113.634 1.00 64.22 48 GLU D CA 1
ATOM 11628 C C . GLU D 1 50 ? 120.240 135.124 113.378 1.00 64.22 48 GLU D C 1
ATOM 11629 O O . GLU D 1 50 ? 120.294 135.885 112.405 1.00 64.22 48 GLU D O 1
ATOM 11635 N N . ILE D 1 51 ? 119.238 135.172 114.260 1.00 55.99 49 ILE D N 1
ATOM 11636 C CA . ILE D 1 51 ? 118.241 136.236 114.180 1.00 55.99 49 ILE D CA 1
ATOM 11637 C C . ILE D 1 51 ? 118.909 137.589 114.354 1.00 55.99 49 ILE D C 1
ATOM 11638 O O . ILE D 1 51 ? 118.760 138.492 113.523 1.00 55.99 49 ILE D O 1
ATOM 11643 N N . ARG D 1 52 ? 119.662 137.743 115.443 1.00 59.03 50 ARG D N 1
ATOM 11644 C CA . ARG D 1 52 ? 120.325 139.010 115.727 1.00 59.03 50 ARG D CA 1
ATOM 11645 C C . ARG D 1 52 ? 121.253 139.429 114.600 1.00 59.03 50 ARG D C 1
ATOM 11646 O O . ARG D 1 52 ? 121.428 140.626 114.352 1.00 59.03 50 ARG D O 1
ATOM 11654 N N . GLN D 1 53 ? 121.854 138.465 113.911 1.00 63.47 51 GLN D N 1
ATOM 11655 C CA . GLN D 1 53 ? 122.814 138.789 112.868 1.00 63.47 51 GLN D CA 1
ATOM 11656 C C . GLN D 1 53 ? 122.160 139.087 111.529 1.00 63.47 51 GLN D C 1
ATOM 11657 O O . GLN D 1 53 ? 122.656 139.943 110.791 1.00 63.47 51 GLN D O 1
ATOM 11663 N N . ASN D 1 54 ? 121.049 138.431 111.203 1.00 66.25 52 ASN D N 1
ATOM 11664 C CA . ASN D 1 54 ? 120.473 138.550 109.871 1.00 66.25 52 ASN D CA 1
ATOM 11665 C C . ASN D 1 54 ? 119.121 139.233 109.826 1.00 66.25 52 ASN D C 1
ATOM 11666 O O . ASN D 1 54 ? 118.574 139.387 108.729 1.00 66.25 52 ASN D O 1
ATOM 11671 N N . LEU D 1 55 ? 118.556 139.631 110.957 1.00 69.01 53 LEU D N 1
ATOM 11672 C CA . LEU D 1 55 ? 117.338 140.419 110.960 1.00 69.01 53 LEU D CA 1
ATOM 11673 C C . LEU D 1 55 ? 117.627 141.823 111.478 1.00 69.01 53 LEU D C 1
ATOM 11674 O O . LEU D 1 55 ? 118.766 142.180 111.782 1.00 69.01 53 LEU D O 1
ATOM 11679 N N . LYS D 1 56 ? 116.582 142.636 111.570 1.00 83.40 54 LYS D N 1
ATOM 11680 C CA . LYS D 1 56 ? 116.660 143.949 112.193 1.00 83.40 54 LYS D CA 1
ATOM 11681 C C . LYS D 1 56 ? 115.464 144.091 113.119 1.00 83.40 54 LYS D C 1
ATOM 11682 O O . LYS D 1 56 ? 114.323 143.873 112.702 1.00 83.40 54 LYS D O 1
ATOM 11688 N N . LEU D 1 57 ? 115.723 144.451 114.368 1.00 83.18 55 LEU D N 1
ATOM 11689 C CA . LEU D 1 57 ? 114.768 144.211 115.437 1.00 83.18 55 LEU D CA 1
ATOM 11690 C C . LEU D 1 57 ? 113.699 145.281 115.551 1.00 83.18 55 LEU D C 1
ATOM 11691 O O . LEU D 1 57 ? 113.081 145.402 116.612 1.00 83.18 55 LEU D O 1
ATOM 11696 N N . GLU D 1 58 ? 113.465 146.060 114.501 1.00 90.39 56 GLU D N 1
ATOM 11697 C CA . GLU D 1 58 ? 112.408 147.061 114.521 1.00 90.39 56 GLU D CA 1
ATOM 11698 C C . GLU D 1 58 ? 111.126 146.582 113.857 1.00 90.39 56 GLU D C 1
ATOM 11699 O O . GLU D 1 58 ? 110.038 146.815 114.386 1.00 90.39 56 GLU D O 1
ATOM 11705 N N . GLU D 1 59 ? 111.226 145.897 112.723 1.00 88.15 57 GLU D N 1
ATOM 11706 C CA . GLU D 1 59 ? 110.041 145.443 112.008 1.00 88.15 57 GLU D CA 1
ATOM 11707 C C . GLU D 1 59 ? 109.447 144.217 112.687 1.00 88.15 57 GLU D C 1
ATOM 11708 O O . GLU D 1 59 ? 109.280 143.164 112.065 1.00 88.15 57 GLU D O 1
ATOM 11714 N N . LYS D 1 60 ? 109.105 144.359 113.967 1.00 81.27 58 LYS D N 1
ATOM 11715 C CA . LYS D 1 60 ? 108.646 143.230 114.763 1.00 81.27 58 LYS D CA 1
ATOM 11716 C C . LYS D 1 60 ? 107.286 142.712 114.324 1.00 81.27 58 LYS D C 1
ATOM 11717 O O . LYS D 1 60 ? 106.937 141.576 114.656 1.00 81.27 58 LYS D O 1
ATOM 11723 N N . HIS D 1 61 ? 106.510 143.507 113.592 1.00 91.02 59 HIS D N 1
ATOM 11724 C CA . HIS D 1 61 ? 105.161 143.120 113.216 1.00 91.02 59 HIS D CA 1
ATOM 11725 C C . HIS D 1 61 ? 104.912 143.153 111.719 1.00 91.02 59 HIS D C 1
ATOM 11726 O O . HIS D 1 61 ? 103.781 142.898 111.290 1.00 91.02 59 HIS D O 1
ATOM 11733 N N . THR D 1 62 ? 105.919 143.466 110.912 1.00 90.01 60 THR D N 1
ATOM 11734 C CA . THR D 1 62 ? 105.710 143.642 109.483 1.00 90.01 60 THR D CA 1
ATOM 11735 C C . THR D 1 62 ? 106.445 142.597 108.658 1.00 90.01 60 THR D C 1
ATOM 11736 O O . THR D 1 62 ? 105.819 141.903 107.854 1.00 90.01 60 THR D O 1
ATOM 11740 N N . LYS D 1 63 ? 107.757 142.459 108.836 1.00 84.27 61 LYS D N 1
ATOM 11741 C CA . LYS D 1 63 ? 108.565 141.622 107.962 1.00 84.27 61 LYS D CA 1
ATOM 11742 C C . LYS D 1 63 ? 109.153 140.416 108.681 1.00 84.27 61 LYS D C 1
ATOM 11743 O O . LYS D 1 63 ? 110.190 139.894 108.259 1.00 84.27 61 LYS D O 1
ATOM 11749 N N . TRP D 1 64 ? 108.517 139.969 109.758 1.00 74.36 62 TRP D N 1
ATOM 11750 C CA . TRP D 1 64 ? 108.844 138.700 110.385 1.00 74.36 62 TRP D CA 1
ATOM 11751 C C . TRP D 1 64 ? 107.717 137.696 110.242 1.00 74.36 62 TRP D C 1
ATOM 11752 O O . TRP D 1 64 ? 107.882 136.539 110.644 1.00 74.36 62 TRP D O 1
ATOM 11763 N N . ARG D 1 65 ? 106.582 138.111 109.674 1.00 78.33 63 ARG D N 1
ATOM 11764 C CA . ARG D 1 65 ? 105.390 137.277 109.586 1.00 78.33 63 ARG D CA 1
ATOM 11765 C C . ARG D 1 65 ? 105.683 135.876 109.074 1.00 78.33 63 ARG D C 1
ATOM 11766 O O . ARG D 1 65 ? 104.971 134.931 109.432 1.00 78.33 63 ARG D O 1
ATOM 11774 N N . ALA D 1 66 ? 106.728 135.710 108.267 1.00 63.04 64 ALA D N 1
ATOM 11775 C CA . ALA D 1 66 ? 107.056 134.391 107.753 1.00 63.04 64 ALA D CA 1
ATOM 11776 C C . ALA D 1 66 ? 107.571 133.452 108.834 1.00 63.04 64 ALA D C 1
ATOM 11777 O O . ALA D 1 66 ? 107.549 132.234 108.636 1.00 63.04 64 ALA D O 1
ATOM 11779 N N . LEU D 1 67 ? 108.006 133.979 109.976 1.00 60.43 65 LEU D N 1
ATOM 11780 C CA . LEU D 1 67 ? 108.607 133.151 111.015 1.00 60.43 65 LEU D CA 1
ATOM 11781 C C . LEU D 1 67 ? 107.599 132.382 111.859 1.00 60.43 65 LEU D C 1
ATOM 11782 O O . LEU D 1 67 ? 108.019 131.541 112.660 1.00 60.43 65 LEU D O 1
ATOM 11787 N N . GLU D 1 68 ? 106.303 132.640 111.712 1.00 67.18 66 GLU D N 1
ATOM 11788 C CA . GLU D 1 68 ? 105.328 132.131 112.670 1.00 67.18 66 GLU D CA 1
ATOM 11789 C C . GLU D 1 68 ? 105.317 130.611 112.768 1.00 67.18 66 GLU D C 1
ATOM 11790 O O . GLU D 1 68 ? 105.657 130.055 113.815 1.00 67.18 66 GLU D O 1
ATOM 11796 N N . GLN D 1 69 ? 104.933 129.935 111.688 1.00 61.67 67 GLN D N 1
ATOM 11797 C CA . GLN D 1 69 ? 104.737 128.489 111.753 1.00 61.67 67 GLN D CA 1
ATOM 11798 C C . GLN D 1 69 ? 105.980 127.726 112.191 1.00 61.67 67 GLN D C 1
ATOM 11799 O O . GLN D 1 69 ? 105.853 126.827 113.042 1.00 61.67 67 GLN D O 1
ATOM 11805 N N . PRO D 1 70 ? 107.175 127.990 111.660 1.00 53.17 68 PRO D N 1
ATOM 11806 C CA . PRO D 1 70 ? 108.334 127.207 112.110 1.00 53.17 68 PRO D CA 1
ATOM 11807 C C . PRO D 1 70 ? 108.612 127.379 113.586 1.00 53.17 68 PRO D C 1
ATOM 11808 O O . PRO D 1 70 ? 108.844 126.393 114.294 1.00 53.17 68 PRO D O 1
ATOM 11812 N N . LEU D 1 71 ? 108.578 128.612 114.081 1.00 52.39 69 LEU D N 1
ATOM 11813 C CA . LEU D 1 71 ? 108.840 128.816 115.497 1.00 52.39 69 LEU D CA 1
ATOM 11814 C C . LEU D 1 71 ? 107.741 128.212 116.356 1.00 52.39 69 LEU D C 1
ATOM 11815 O O . LEU D 1 71 ? 108.007 127.767 117.478 1.00 52.39 69 LEU D O 1
ATOM 11820 N N . ARG D 1 72 ? 106.508 128.166 115.852 1.00 57.54 70 ARG D N 1
ATOM 11821 C CA . ARG D 1 72 ? 105.448 127.515 116.611 1.00 57.54 70 ARG D CA 1
ATOM 11822 C C . ARG D 1 72 ? 105.710 126.022 116.721 1.00 57.54 70 ARG D C 1
ATOM 11823 O O . ARG D 1 72 ? 105.587 125.425 117.798 1.00 57.54 70 ARG D O 1
ATOM 11831 N N . GLU D 1 73 ? 106.080 125.396 115.612 1.00 50.38 71 GLU D N 1
ATOM 11832 C CA . GLU D 1 73 ? 106.432 123.988 115.695 1.00 50.38 71 GLU D CA 1
ATOM 11833 C C . GLU D 1 73 ? 107.618 123.782 116.628 1.00 50.38 71 GLU D C 1
ATOM 11834 O O . GLU D 1 73 ? 107.700 122.766 117.339 1.00 50.38 71 GLU D O 1
ATOM 11840 N N . LEU D 1 74 ? 108.530 124.748 116.664 1.00 41.92 72 LEU D N 1
ATOM 11841 C CA . LEU D 1 74 ? 109.660 124.638 117.570 1.00 41.92 72 LEU D CA 1
ATOM 11842 C C . LEU D 1 74 ? 109.204 124.677 119.020 1.00 41.92 72 LEU D C 1
ATOM 11843 O O . LEU D 1 74 ? 109.697 123.907 119.850 1.00 41.92 72 LEU D O 1
ATOM 11848 N N . THR D 1 75 ? 108.278 125.576 119.358 1.00 40.53 73 THR D N 1
ATOM 11849 C CA . THR D 1 75 ? 107.803 125.573 120.737 1.00 40.53 73 THR D CA 1
ATOM 11850 C C . THR D 1 75 ? 107.099 124.266 121.044 1.00 40.53 73 THR D C 1
ATOM 11851 O O . THR D 1 75 ? 107.171 123.779 122.175 1.00 40.53 73 THR D O 1
ATOM 11855 N N . ARG D 1 76 ? 106.471 123.650 120.042 1.00 44.47 74 ARG D N 1
ATOM 11856 C CA . ARG D 1 76 ? 105.875 122.338 120.270 1.00 44.47 74 ARG D CA 1
ATOM 11857 C C . ARG D 1 76 ? 106.931 121.326 120.684 1.00 44.47 74 ARG D C 1
ATOM 11858 O O . ARG D 1 76 ? 106.788 120.638 121.703 1.00 44.47 74 ARG D O 1
ATOM 11866 N N . VAL D 1 77 ? 107.990 121.199 119.886 1.00 38.40 75 VAL D N 1
ATOM 11867 C CA . VAL D 1 77 ? 108.977 120.161 120.173 1.00 38.40 75 VAL D CA 1
ATOM 11868 C C . VAL D 1 77 ? 109.697 120.454 121.483 1.00 38.40 75 VAL D C 1
ATOM 11869 O O . VAL D 1 77 ? 109.992 119.538 122.261 1.00 38.40 75 VAL D O 1
ATOM 11873 N N . PHE D 1 78 ? 109.977 121.725 121.759 1.00 37.59 76 PHE D N 1
ATOM 11874 C CA . PHE D 1 78 ? 110.580 122.072 123.039 1.00 37.59 76 PHE D CA 1
ATOM 11875 C C . PHE D 1 78 ? 109.674 121.664 124.190 1.00 37.59 76 PHE D C 1
ATOM 11876 O O . PHE D 1 78 ? 110.135 121.098 125.188 1.00 37.59 76 PHE D O 1
ATOM 11884 N N . LYS D 1 79 ? 108.382 121.920 124.039 1.00 48.37 77 LYS D N 1
ATOM 11885 C CA . LYS D 1 79 ? 107.423 121.559 125.070 1.00 48.37 77 LYS D CA 1
ATOM 11886 C C . LYS D 1 79 ? 107.392 120.051 125.250 1.00 48.37 77 LYS D C 1
ATOM 11887 O O . LYS D 1 79 ? 107.325 119.551 126.369 1.00 48.37 77 LYS D O 1
ATOM 11893 N N . GLU D 1 80 ? 107.458 119.328 124.140 1.00 54.07 78 GLU D N 1
ATOM 11894 C CA . GLU D 1 80 ? 107.418 117.873 124.174 1.00 54.07 78 GLU D CA 1
ATOM 11895 C C . GLU D 1 80 ? 108.606 117.326 124.951 1.00 54.07 78 GLU D C 1
ATOM 11896 O O . GLU D 1 80 ? 108.475 116.401 125.746 1.00 54.07 78 GLU D O 1
ATOM 11902 N N . GLY D 1 81 ? 109.767 117.922 124.718 1.00 51.68 79 GLY D N 1
ATOM 11903 C CA . GLY D 1 81 ? 110.997 117.536 125.384 1.00 51.68 79 GLY D CA 1
ATOM 11904 C C . GLY D 1 81 ? 110.960 117.834 126.867 1.00 51.68 79 GLY D C 1
ATOM 11905 O O . GLY D 1 81 ? 111.366 117.008 127.693 1.00 51.68 79 GLY D O 1
ATOM 11906 N N . GLU D 1 82 ? 110.466 119.015 127.227 1.00 55.78 80 GLU D N 1
ATOM 11907 C CA . GLU D 1 82 ? 110.350 119.348 128.639 1.00 55.78 80 GLU D CA 1
ATOM 11908 C C . GLU D 1 82 ? 109.427 118.373 129.350 1.00 55.78 80 GLU D C 1
ATOM 11909 O O . GLU D 1 82 ? 109.686 117.982 130.492 1.00 55.78 80 GLU D O 1
ATOM 11915 N N . LEU D 1 83 ? 108.340 117.975 128.697 1.00 57.84 81 LEU D N 1
ATOM 11916 C CA . LEU D 1 83 ? 107.409 117.053 129.338 1.00 57.84 81 LEU D CA 1
ATOM 11917 C C . LEU D 1 83 ? 108.031 115.678 129.520 1.00 57.84 81 LEU D C 1
ATOM 11918 O O . LEU D 1 83 ? 107.761 114.995 130.514 1.00 57.84 81 LEU D O 1
ATOM 11923 N N . TYR D 1 84 ? 108.869 115.253 128.576 1.00 59.77 82 TYR D N 1
ATOM 11924 C CA . TYR D 1 84 ? 109.605 114.013 128.786 1.00 59.77 82 TYR D CA 1
ATOM 11925 C C . TYR D 1 84 ? 110.524 114.136 129.988 1.00 59.77 82 TYR D C 1
ATOM 11926 O O . TYR D 1 84 ? 110.607 113.224 130.821 1.00 59.77 82 TYR D O 1
ATOM 11935 N N . VAL D 1 85 ? 111.251 115.248 130.080 1.00 56.01 83 VAL D N 1
ATOM 11936 C CA . VAL D 1 85 ? 112.122 115.448 131.232 1.00 56.01 83 VAL D CA 1
ATOM 11937 C C . VAL D 1 85 ? 111.308 115.408 132.515 1.00 56.01 83 VAL D C 1
ATOM 11938 O O . VAL D 1 85 ? 111.751 114.869 133.533 1.00 56.01 83 VAL D O 1
ATOM 11942 N N . LYS D 1 86 ? 110.099 115.962 132.479 1.00 61.97 84 LYS D N 1
ATOM 11943 C CA . LYS D 1 86 ? 109.226 115.907 133.645 1.00 61.97 84 LYS D CA 1
ATOM 11944 C C . LYS D 1 86 ? 108.907 114.470 134.013 1.00 61.97 84 LYS D C 1
ATOM 11945 O O . LYS D 1 86 ? 109.126 114.044 135.152 1.00 61.97 84 LYS D O 1
ATOM 11951 N N . HIS D 1 87 ? 108.384 113.705 133.054 1.00 66.57 85 HIS D N 1
ATOM 11952 C CA . HIS D 1 87 ? 108.018 112.322 133.334 1.00 66.57 85 HIS D CA 1
ATOM 11953 C C . HIS D 1 87 ? 109.205 111.532 133.852 1.00 66.57 85 HIS D C 1
ATOM 11954 O O . HIS D 1 87 ? 109.043 110.593 134.637 1.00 66.57 85 HIS D O 1
ATOM 11961 N N . CYS D 1 88 ? 110.410 111.894 133.423 1.00 66.74 86 CYS D N 1
ATOM 11962 C CA . CYS D 1 88 ? 111.584 111.229 133.963 1.00 66.74 86 CYS D CA 1
ATOM 11963 C C . CYS D 1 88 ? 111.942 111.752 135.346 1.00 66.74 86 CYS D C 1
ATOM 11964 O O . CYS D 1 88 ? 112.596 111.044 136.116 1.00 66.74 86 CYS D O 1
ATOM 11967 N N . MET D 1 89 ? 111.505 112.961 135.688 1.00 68.73 87 MET D N 1
ATOM 11968 C CA . MET D 1 89 ? 111.785 113.519 137.003 1.00 68.73 87 MET D CA 1
ATOM 11969 C C . MET D 1 89 ? 110.736 113.157 138.040 1.00 68.73 87 MET D C 1
ATOM 11970 O O . MET D 1 89 ? 110.934 113.456 139.220 1.00 68.73 87 MET D O 1
ATOM 11975 N N . ASP D 1 90 ? 109.637 112.534 137.632 1.00 84.20 88 ASP D N 1
ATOM 11976 C CA . ASP D 1 90 ? 108.561 112.220 138.558 1.00 84.20 88 ASP D CA 1
ATOM 11977 C C . ASP D 1 90 ? 109.044 111.268 139.645 1.00 84.20 88 ASP D C 1
ATOM 11978 O O . ASP D 1 90 ? 109.967 110.477 139.445 1.00 84.20 88 ASP D O 1
ATOM 11983 N N . ASN D 1 91 ? 108.440 111.389 140.824 1.00 94.96 89 ASN D N 1
ATOM 11984 C CA . ASN D 1 91 ? 108.690 110.463 141.929 1.00 94.96 89 ASN D CA 1
ATOM 11985 C C . ASN D 1 91 ? 107.524 109.483 142.063 1.00 94.96 89 ASN D C 1
ATOM 11986 O O . ASN D 1 91 ? 106.668 109.597 142.939 1.00 94.96 89 ASN D O 1
ATOM 11991 N N . SER D 1 92 ? 107.498 108.500 141.168 1.00 92.66 90 SER D N 1
ATOM 11992 C CA . SER D 1 92 ? 106.407 107.531 141.132 1.00 92.66 90 SER D CA 1
ATOM 11993 C C . SER D 1 92 ? 106.964 106.132 140.914 1.00 92.66 90 SER D C 1
ATOM 11994 O O . SER D 1 92 ? 107.352 105.785 139.794 1.00 92.66 90 SER D O 1
ATOM 11997 N N . ASP D 1 93 ? 106.989 105.331 141.978 1.00 96.19 91 ASP D N 1
ATOM 11998 C CA . ASP D 1 93 ? 107.291 103.902 141.898 1.00 96.19 91 ASP D CA 1
ATOM 11999 C C . ASP D 1 93 ? 108.654 103.666 141.243 1.00 96.19 91 ASP D C 1
ATOM 12000 O O . ASP D 1 93 ? 108.769 103.124 140.144 1.00 96.19 91 ASP D O 1
ATOM 12005 N N . TRP D 1 94 ? 109.685 104.112 141.961 1.00 92.32 92 TRP D N 1
ATOM 12006 C CA . TRP D 1 94 ? 111.056 104.087 141.471 1.00 92.32 92 TRP D CA 1
ATOM 12007 C C . TRP D 1 94 ? 111.416 102.779 140.788 1.00 92.32 92 TRP D C 1
ATOM 12008 O O . TRP D 1 94 ? 112.160 102.777 139.806 1.00 92.32 92 TRP D O 1
ATOM 12019 N N . TRP D 1 95 ? 110.903 101.662 141.295 1.00 99.50 93 TRP D N 1
ATOM 12020 C CA . TRP D 1 95 ? 111.230 100.372 140.698 1.00 99.50 93 TRP D CA 1
ATOM 12021 C C . TRP D 1 95 ? 110.511 100.189 139.369 1.00 99.50 93 TRP D C 1
ATOM 12022 O O . TRP D 1 95 ? 111.137 99.904 138.336 1.00 99.50 93 TRP D O 1
ATOM 12033 N N . GLY D 1 96 ? 109.186 100.326 139.380 1.00 99.05 94 GLY D N 1
ATOM 12034 C CA . GLY D 1 96 ? 108.458 100.368 138.129 1.00 99.05 94 GLY D CA 1
ATOM 12035 C C . GLY D 1 96 ? 108.968 101.457 137.211 1.00 99.05 94 GLY D C 1
ATOM 12036 O O . GLY D 1 96 ? 108.954 101.303 135.987 1.00 99.05 94 GLY D O 1
ATOM 12037 N N . LYS D 1 97 ? 109.425 102.570 137.783 1.00 94.86 95 LYS D N 1
ATOM 12038 C CA . LYS D 1 97 ? 110.021 103.615 136.964 1.00 94.86 95 LYS D CA 1
ATOM 12039 C C . LYS D 1 97 ? 111.272 103.108 136.268 1.00 94.86 95 LYS D C 1
ATOM 12040 O O . LYS D 1 97 ? 111.497 103.395 135.092 1.00 94.86 95 LYS D O 1
ATOM 12046 N N . VAL D 1 98 ? 112.108 102.362 136.984 1.00 88.81 96 VAL D N 1
ATOM 12047 C CA . VAL D 1 98 ? 113.303 101.805 136.364 1.00 88.81 96 VAL D CA 1
ATOM 12048 C C . VAL D 1 98 ? 112.919 100.877 135.229 1.00 88.81 96 VAL D C 1
ATOM 12049 O O . VAL D 1 98 ? 113.484 100.943 134.131 1.00 88.81 96 VAL D O 1
ATOM 12053 N N . ILE D 1 99 ? 111.941 100.005 135.471 1.00 89.13 97 ILE D N 1
ATOM 12054 C CA . ILE D 1 99 ? 111.543 99.049 134.440 1.00 89.13 97 ILE D CA 1
ATOM 12055 C C . ILE D 1 99 ? 111.028 99.779 133.209 1.00 89.13 97 ILE D C 1
ATOM 12056 O O . ILE D 1 99 ? 111.526 99.587 132.095 1.00 89.13 97 ILE D O 1
ATOM 12061 N N . ASN D 1 100 ? 110.017 100.629 133.391 1.00 87.07 98 ASN D N 1
ATOM 12062 C CA . ASN D 1 100 ? 109.420 101.333 132.262 1.00 87.07 98 ASN D CA 1
ATOM 12063 C C . ASN D 1 100 ? 110.439 102.219 131.561 1.00 87.07 98 ASN D C 1
ATOM 12064 O O . ASN D 1 100 ? 110.425 102.347 130.333 1.00 87.07 98 ASN D O 1
ATOM 12069 N N . LEU D 1 101 ? 111.345 102.818 132.328 1.00 92.45 99 LEU D N 1
ATOM 12070 C CA . LEU D 1 101 ? 112.327 103.753 131.802 1.00 92.45 99 LEU D CA 1
ATOM 12071 C C . LEU D 1 101 ? 113.469 103.006 131.148 1.00 92.45 99 LEU D C 1
ATOM 12072 O O . LEU D 1 101 ? 113.366 101.803 130.885 1.00 92.45 99 LEU D O 1
ATOM 12077 N N . HIS D 1 102 ? 114.567 103.705 130.895 1.00 92.25 100 HIS D N 1
ATOM 12078 C CA . HIS D 1 102 ? 115.541 103.221 129.930 1.00 92.25 100 HIS D CA 1
ATOM 12079 C C . HIS D 1 102 ? 116.274 102.005 130.464 1.00 92.25 100 HIS D C 1
ATOM 12080 O O . HIS D 1 102 ? 117.293 102.115 131.147 1.00 92.25 100 HIS D O 1
ATOM 12087 N N . GLN D 1 103 ? 115.737 100.834 130.152 1.00 87.04 101 GLN D N 1
ATOM 12088 C CA . GLN D 1 103 ? 116.598 99.768 129.675 1.00 87.04 101 GLN D CA 1
ATOM 12089 C C . GLN D 1 103 ? 116.665 99.839 128.163 1.00 87.04 101 GLN D C 1
ATOM 12090 O O . GLN D 1 103 ? 117.712 99.584 127.556 1.00 87.04 101 GLN D O 1
ATOM 12096 N N . ASN D 1 104 ? 115.547 100.205 127.540 1.00 91.29 102 ASN D N 1
ATOM 12097 C CA . ASN D 1 104 ? 115.410 100.291 126.091 1.00 91.29 102 ASN D CA 1
ATOM 12098 C C . ASN D 1 104 ? 114.578 101.513 125.683 1.00 91.29 102 ASN D C 1
ATOM 12099 O O . ASN D 1 104 ? 113.662 101.411 124.868 1.00 91.29 102 ASN D O 1
ATOM 12104 N N . LYS D 1 105 ? 114.866 102.690 126.246 1.00 75.05 103 LYS D N 1
ATOM 12105 C CA . LYS D 1 105 ? 113.959 103.820 126.040 1.00 75.05 103 LYS D CA 1
ATOM 12106 C C . LYS D 1 105 ? 114.235 104.624 124.769 1.00 75.05 103 LYS D C 1
ATOM 12107 O O . LYS D 1 105 ? 113.388 104.683 123.875 1.00 75.05 103 LYS D O 1
ATOM 12113 N N . ASP D 1 106 ? 115.392 105.277 124.690 1.00 67.76 104 ASP D N 1
ATOM 12114 C CA . ASP D 1 106 ? 115.784 106.127 123.566 1.00 67.76 104 ASP D CA 1
ATOM 12115 C C . ASP D 1 106 ? 114.818 107.281 123.304 1.00 67.76 104 ASP D C 1
ATOM 12116 O O . ASP D 1 106 ? 114.799 107.839 122.191 1.00 67.76 104 ASP D O 1
ATOM 12121 N N . CYS D 1 107 ? 114.009 107.671 124.287 1.00 68.84 105 CYS D N 1
ATOM 12122 C CA . CYS D 1 107 ? 113.141 108.822 124.078 1.00 68.84 105 CYS D CA 1
ATOM 12123 C C . CYS D 1 107 ? 113.950 110.088 123.849 1.00 68.84 105 CYS D C 1
ATOM 12124 O O . CYS D 1 107 ? 113.499 110.992 123.139 1.00 68.84 105 CYS D O 1
ATOM 12127 N N . VAL D 1 108 ? 115.143 110.170 124.433 1.00 61.16 106 VAL D N 1
ATOM 12128 C CA . VAL D 1 108 ? 115.999 111.327 124.197 1.00 61.16 106 VAL D CA 1
ATOM 12129 C C . VAL D 1 108 ? 116.360 111.442 122.722 1.00 61.16 106 VAL D C 1
ATOM 12130 O O . VAL D 1 108 ? 116.283 112.530 122.132 1.00 61.16 106 VAL D O 1
ATOM 12134 N N . GLU D 1 109 ? 116.747 110.332 122.093 1.00 60.15 107 GLU D N 1
ATOM 12135 C CA . GLU D 1 109 ? 117.097 110.408 120.683 1.00 60.15 107 GLU D CA 1
ATOM 12136 C C . GLU D 1 109 ? 115.862 110.672 119.838 1.00 60.15 107 GLU D C 1
ATOM 12137 O O . GLU D 1 109 ? 115.940 111.352 118.816 1.00 60.15 107 GLU D O 1
ATOM 12143 N N . PHE D 1 110 ? 114.703 110.141 120.242 1.00 57.45 108 PHE D N 1
ATOM 12144 C CA . PHE D 1 110 ? 113.483 110.447 119.492 1.00 57.45 108 PHE D CA 1
ATOM 12145 C C . PHE D 1 110 ? 113.165 111.942 119.525 1.00 57.45 108 PHE D C 1
ATOM 12146 O O . PHE D 1 110 ? 112.802 112.545 118.499 1.00 57.45 108 PHE D O 1
ATOM 12154 N N . HIS D 1 111 ? 113.274 112.549 120.704 1.00 53.96 109 HIS D N 1
ATOM 12155 C CA . HIS D 1 111 ? 113.013 113.976 120.822 1.00 53.96 109 HIS D CA 1
ATOM 12156 C C . HIS D 1 111 ? 113.992 114.778 119.984 1.00 53.96 109 HIS D C 1
ATOM 12157 O O . HIS D 1 111 ? 113.588 115.650 119.207 1.00 53.96 109 HIS D O 1
ATOM 12164 N N . ILE D 1 112 ? 115.290 114.503 120.128 1.00 50.96 110 ILE D N 1
ATOM 12165 C CA . ILE D 1 112 ? 116.247 115.244 119.313 1.00 50.96 110 ILE D CA 1
ATOM 12166 C C . ILE D 1 112 ? 116.016 114.956 117.840 1.00 50.96 110 ILE D C 1
ATOM 12167 O O . ILE D 1 112 ? 116.357 115.775 116.983 1.00 50.96 110 ILE D O 1
ATOM 12172 N N . HIS D 1 113 ? 115.420 113.808 117.518 1.00 49.64 111 HIS D N 1
ATOM 12173 C CA . HIS D 1 113 ? 115.092 113.509 116.132 1.00 49.64 111 HIS D CA 1
ATOM 12174 C C . HIS D 1 113 ? 114.064 114.490 115.602 1.00 49.64 111 HIS D C 1
ATOM 12175 O O . HIS D 1 113 ? 114.245 115.076 114.531 1.00 49.64 111 HIS D O 1
ATOM 12182 N N . ASN D 1 114 ? 112.974 114.681 116.341 1.00 46.21 112 ASN D N 1
ATOM 12183 C CA . ASN D 1 114 ? 112.014 115.704 115.928 1.00 46.21 112 ASN D CA 1
ATOM 12184 C C . ASN D 1 114 ? 112.662 117.082 115.884 1.00 46.21 112 ASN D C 1
ATOM 12185 O O . ASN D 1 114 ? 112.394 117.882 114.976 1.00 46.21 112 ASN D O 1
ATOM 12190 N N . LEU D 1 115 ? 113.520 117.375 116.860 1.00 42.73 113 LEU D N 1
ATOM 12191 C CA . LEU D 1 115 ? 114.174 118.676 116.901 1.00 42.73 113 LEU D CA 1
ATOM 12192 C C . LEU D 1 115 ? 114.974 118.916 115.634 1.00 42.73 113 LEU D C 1
ATOM 12193 O O . LEU D 1 115 ? 114.931 120.003 115.058 1.00 42.73 113 LEU D O 1
ATOM 12198 N N . PHE D 1 116 ? 115.721 117.910 115.192 1.00 40.72 114 PHE D N 1
ATOM 12199 C CA . PHE D 1 116 ? 116.467 118.035 113.950 1.00 40.72 114 PHE D CA 1
ATOM 12200 C C . PHE D 1 116 ? 115.527 118.164 112.763 1.00 40.72 114 PHE D C 1
ATOM 12201 O O . PHE D 1 116 ? 115.700 119.046 111.915 1.00 40.72 114 PHE D O 1
ATOM 12209 N N . CYS D 1 117 ? 114.520 117.291 112.686 1.00 48.49 115 CYS D N 1
ATOM 12210 C CA . CYS D 1 117 ? 113.601 117.328 111.555 1.00 48.49 115 CYS D CA 1
ATOM 12211 C C . CYS D 1 117 ? 112.922 118.674 111.402 1.00 48.49 115 CYS D C 1
ATOM 12212 O O . CYS D 1 117 ? 112.473 119.007 110.302 1.00 48.49 115 CYS D O 1
ATOM 12215 N N . TYR D 1 118 ? 112.827 119.457 112.472 1.00 48.98 116 TYR D N 1
ATOM 12216 C CA . TYR D 1 118 ? 112.196 120.760 112.346 1.00 48.98 116 TYR D CA 1
ATOM 12217 C C . TYR D 1 118 ? 113.153 121.939 112.407 1.00 48.98 116 TYR D C 1
ATOM 12218 O O . TYR D 1 118 ? 112.773 123.033 111.985 1.00 48.98 116 TYR D O 1
ATOM 12227 N N . PHE D 1 119 ? 114.374 121.755 112.909 1.00 50.07 117 PHE D N 1
ATOM 12228 C CA . PHE D 1 119 ? 115.299 122.878 113.007 1.00 50.07 117 PHE D CA 1
ATOM 12229 C C . PHE D 1 119 ? 115.685 123.383 111.630 1.00 50.07 117 PHE D C 1
ATOM 12230 O O . PHE D 1 119 ? 115.967 124.572 111.448 1.00 50.07 117 PHE D O 1
ATOM 12238 N N . SER D 1 120 ? 115.651 122.506 110.635 1.00 56.37 118 SER D N 1
ATOM 12239 C CA . SER D 1 120 ? 115.983 122.910 109.280 1.00 56.37 118 SER D CA 1
ATOM 12240 C C . SER D 1 120 ? 114.984 123.940 108.782 1.00 56.37 118 SER D C 1
ATOM 12241 O O . SER D 1 120 ? 115.068 124.392 107.639 1.00 56.37 118 SER D O 1
ATOM 12244 N N . ALA D 1 121 ? 114.029 124.314 109.629 1.00 55.65 119 ALA D N 1
ATOM 12245 C CA . ALA D 1 121 ? 113.334 125.583 109.467 1.00 55.65 119 ALA D CA 1
ATOM 12246 C C . ALA D 1 121 ? 114.177 126.704 110.081 1.00 55.65 119 ALA D C 1
ATOM 12247 O O . ALA D 1 121 ? 113.717 127.539 110.858 1.00 55.65 119 ALA D O 1
ATOM 12249 N N . VAL D 1 122 ? 115.455 126.682 109.711 1.00 59.09 120 VAL D N 1
ATOM 12250 C CA . VAL D 1 122 ? 116.355 127.813 109.868 1.00 59.09 120 VAL D CA 1
ATOM 12251 C C . VAL D 1 122 ? 116.277 128.567 108.552 1.00 59.09 120 VAL D C 1
ATOM 12252 O O . VAL D 1 122 ? 116.621 129.750 108.469 1.00 59.09 120 VAL D O 1
ATOM 12256 N N . VAL D 1 123 ? 115.816 127.867 107.515 1.00 69.15 121 VAL D N 1
ATOM 12257 C CA . VAL D 1 123 ? 115.548 128.455 106.211 1.00 69.15 121 VAL D CA 1
ATOM 12258 C C . VAL D 1 123 ? 114.629 129.650 106.388 1.00 69.15 121 VAL D C 1
ATOM 12259 O O . VAL D 1 123 ? 114.662 130.594 105.598 1.00 69.15 121 VAL D O 1
ATOM 12263 N N . GLU D 1 124 ? 113.797 129.623 107.423 1.00 69.50 122 GLU D N 1
ATOM 12264 C CA . GLU D 1 124 ? 112.999 130.802 107.714 1.00 69.50 122 GLU D CA 1
ATOM 12265 C C . GLU D 1 124 ? 113.887 131.971 108.121 1.00 69.50 122 GLU D C 1
ATOM 12266 O O . GLU D 1 124 ? 113.753 133.081 107.596 1.00 69.50 122 GLU D O 1
ATOM 12272 N N . ALA D 1 125 ? 114.772 131.736 109.083 1.00 64.61 123 ALA D N 1
ATOM 12273 C CA . ALA D 1 125 ? 115.663 132.786 109.560 1.00 64.61 123 ALA D CA 1
ATOM 12274 C C . ALA D 1 125 ? 116.380 133.444 108.392 1.00 64.61 123 ALA D C 1
ATOM 12275 O O . ALA D 1 125 ? 116.951 134.521 108.530 1.00 64.61 123 ALA D O 1
ATOM 12277 N N . ILE D 1 126 ? 116.343 132.785 107.240 1.00 68.75 124 ILE D N 1
ATOM 12278 C CA . ILE D 1 126 ? 116.986 133.300 106.039 1.00 68.75 124 ILE D CA 1
ATOM 12279 C C . ILE D 1 126 ? 116.042 134.174 105.223 1.00 68.75 124 ILE D C 1
ATOM 12280 O O . ILE D 1 126 ? 116.428 134.732 104.197 1.00 68.75 124 ILE D O 1
ATOM 12285 N N . GLU D 1 127 ? 114.802 134.288 105.682 1.00 79.83 125 GLU D N 1
ATOM 12286 C CA . GLU D 1 127 ? 113.799 135.085 104.987 1.00 79.83 125 GLU D CA 1
ATOM 12287 C C . GLU D 1 127 ? 113.805 136.546 105.436 1.00 79.83 125 GLU D C 1
ATOM 12288 O O . GLU D 1 127 ? 113.053 137.366 104.917 1.00 79.83 125 GLU D O 1
ATOM 12294 N N . ALA D 1 128 ? 114.662 136.869 106.397 1.00 30.00 126 ALA D N 1
ATOM 12295 C CA . ALA D 1 128 ? 114.762 138.230 106.911 1.00 30.00 126 ALA D CA 1
ATOM 12296 C C . ALA D 1 128 ? 115.193 139.213 105.824 1.00 30.00 126 ALA D C 1
ATOM 12297 O O . ALA D 1 128 ? 114.708 140.342 105.766 1.00 30.00 126 ALA D O 1
ATOM 12299 N N . ALA D 1 129 ? 116.113 138.784 104.969 1.00 30.00 127 ALA D N 1
ATOM 12300 C CA . ALA D 1 129 ? 116.597 139.636 103.892 1.00 30.00 127 ALA D CA 1
ATOM 12301 C C . ALA D 1 129 ? 115.468 140.002 102.937 1.00 30.00 127 ALA D C 1
ATOM 12302 O O . ALA D 1 129 ? 115.367 141.143 102.491 1.00 30.00 127 ALA D O 1
ATOM 12304 N N . GLY D 1 130 ? 114.616 139.030 102.632 1.00 30.00 128 GLY D N 1
ATOM 12305 C CA . GLY D 1 130 ? 113.499 139.255 101.735 1.00 30.00 128 GLY D CA 1
ATOM 12306 C C . GLY D 1 130 ? 112.349 139.978 102.409 1.00 30.00 128 GLY D C 1
ATOM 12307 O O . GLY D 1 130 ? 112.329 141.206 102.476 1.00 30.00 128 GLY D O 1
ATOM 12308 N N . LEU D 1 135 ? 114.861 149.541 103.955 1.00 30.00 133 LEU D N 1
ATOM 12309 C CA . LEU D 1 135 ? 116.210 149.785 104.453 1.00 30.00 133 LEU D CA 1
ATOM 12310 C C . LEU D 1 135 ? 117.207 149.894 103.304 1.00 30.00 133 LEU D C 1
ATOM 12311 O O . LEU D 1 135 ? 117.340 150.948 102.686 1.00 30.00 133 LEU D O 1
ATOM 12313 N N . ASP D 1 136 ? 117.899 148.797 103.016 1.00 107.07 134 ASP D N 1
ATOM 12314 C CA . ASP D 1 136 ? 118.878 148.782 101.938 1.00 107.07 134 ASP D CA 1
ATOM 12315 C C . ASP D 1 136 ? 118.375 147.943 100.776 1.00 107.07 134 ASP D C 1
ATOM 12316 O O . ASP D 1 136 ? 117.991 146.788 100.958 1.00 107.07 134 ASP D O 1
ATOM 12321 N N . PRO D 1 137 ? 118.381 148.527 99.571 1.00 103.33 135 PRO D N 1
ATOM 12322 C CA . PRO D 1 137 ? 117.918 147.865 98.349 1.00 103.33 135 PRO D CA 1
ATOM 12323 C C . PRO D 1 137 ? 119.010 147.022 97.708 1.00 103.33 135 PRO D C 1
ATOM 12324 O O . PRO D 1 137 ? 118.715 145.970 97.144 1.00 103.33 135 PRO D O 1
ATOM 12328 N N . SER D 1 138 ? 120.253 147.481 97.792 1.00 105.63 136 SER D N 1
ATOM 12329 C CA . SER D 1 138 ? 121.366 146.747 97.204 1.00 105.63 136 SER D CA 1
ATOM 12330 C C . SER D 1 138 ? 121.708 145.536 98.069 1.00 105.63 136 SER D C 1
ATOM 12331 O O . SER D 1 138 ? 122.056 144.472 97.559 1.00 105.63 136 SER D O 1
ATOM 12334 N N . GLU D 1 139 ? 121.573 145.695 99.375 1.00 104.04 137 GLU D N 1
ATOM 12335 C CA . GLU D 1 139 ? 121.929 144.630 100.293 1.00 104.04 137 GLU D CA 1
ATOM 12336 C C . GLU D 1 139 ? 121.108 143.362 100.091 1.00 104.04 137 GLU D C 1
ATOM 12337 O O . GLU D 1 139 ? 121.640 142.255 100.160 1.00 104.04 137 GLU D O 1
ATOM 12343 N N . MET D 1 140 ? 119.820 143.520 99.815 1.00 99.81 138 MET D N 1
ATOM 12344 C CA . MET D 1 140 ? 118.947 142.361 99.679 1.00 99.81 138 MET D CA 1
ATOM 12345 C C . MET D 1 140 ? 119.518 141.384 98.658 1.00 99.81 138 MET D C 1
ATOM 12346 O O . MET D 1 140 ? 119.479 140.171 98.856 1.00 99.81 138 MET D O 1
ATOM 12351 N N . GLU D 1 141 ? 120.053 141.918 97.571 1.00 98.79 139 GLU D N 1
ATOM 12352 C CA . GLU D 1 141 ? 120.669 141.115 96.525 1.00 98.79 139 GLU D CA 1
ATOM 12353 C C . GLU D 1 141 ? 121.887 140.378 97.058 1.00 98.79 139 GLU D C 1
ATOM 12354 O O . GLU D 1 141 ? 122.115 139.209 96.721 1.00 98.79 139 GLU D O 1
ATOM 12357 N N . ARG D 1 142 ? 122.680 141.051 97.890 1.00 100.72 140 ARG D N 1
ATOM 12358 C CA . ARG D 1 142 ? 123.859 140.417 98.466 1.00 100.72 140 ARG D CA 1
ATOM 12359 C C . ARG D 1 142 ? 123.473 139.191 99.277 1.00 100.72 140 ARG D C 1
ATOM 12360 O O . ARG D 1 142 ? 124.057 138.115 99.118 1.00 100.72 140 ARG D O 1
ATOM 12368 N N . ARG D 1 143 ? 122.486 139.338 100.158 1.00 85.83 141 ARG D N 1
ATOM 12369 C CA . ARG D 1 143 ? 122.065 138.198 100.961 1.00 85.83 141 ARG D CA 1
ATOM 12370 C C . ARG D 1 143 ? 121.503 137.091 100.081 1.00 85.83 141 ARG D C 1
ATOM 12371 O O . ARG D 1 143 ? 121.783 135.905 100.307 1.00 85.83 141 ARG D O 1
ATOM 12379 N N . ARG D 1 144 ? 120.720 137.457 99.061 1.00 90.42 142 ARG D N 1
ATOM 12380 C CA . ARG D 1 144 ? 120.161 136.446 98.173 1.00 90.42 142 ARG D CA 1
ATOM 12381 C C . ARG D 1 144 ? 121.261 135.626 97.524 1.00 90.42 142 ARG D C 1
ATOM 12382 O O . ARG D 1 144 ? 121.209 134.391 97.516 1.00 90.42 142 ARG D O 1
ATOM 12390 N N . VAL D 1 145 ? 122.277 136.295 96.979 1.00 87.58 143 VAL D N 1
ATOM 12391 C CA . VAL D 1 145 ? 123.314 135.552 96.272 1.00 87.58 143 VAL D CA 1
ATOM 12392 C C . VAL D 1 145 ? 124.189 134.786 97.257 1.00 87.58 143 VAL D C 1
ATOM 12393 O O . VAL D 1 145 ? 124.690 133.700 96.936 1.00 87.58 143 VAL D O 1
ATOM 12397 N N . VAL D 1 146 ? 124.371 135.315 98.469 1.00 85.49 144 VAL D N 1
ATOM 12398 C CA . VAL D 1 146 ? 125.101 134.581 99.498 1.00 85.49 144 VAL D CA 1
ATOM 12399 C C . VAL D 1 146 ? 124.425 133.246 99.767 1.00 85.49 144 VAL D C 1
ATOM 12400 O O . VAL D 1 146 ? 125.063 132.188 99.761 1.00 85.49 144 VAL D O 1
ATOM 12404 N N . PHE D 1 147 ? 123.117 133.278 100.001 1.00 79.80 145 PHE D N 1
ATOM 12405 C CA . PHE D 1 147 ? 122.395 132.037 100.250 1.00 79.80 145 PHE D CA 1
ATOM 12406 C C . PHE D 1 147 ? 122.405 131.136 99.021 1.00 79.80 145 PHE D C 1
ATOM 12407 O O . PHE D 1 147 ? 122.533 129.909 99.138 1.00 79.80 145 PHE D O 1
ATOM 12415 N N . SER D 1 148 ? 122.276 131.727 97.833 1.00 84.03 146 SER D N 1
ATOM 12416 C CA . SER D 1 148 ? 122.365 130.953 96.602 1.00 84.03 146 SER D CA 1
ATOM 12417 C C . SER D 1 148 ? 123.647 130.139 96.567 1.00 84.03 146 SER D C 1
ATOM 12418 O O . SER D 1 148 ? 123.627 128.931 96.308 1.00 84.03 146 SER D O 1
ATOM 12421 N N . ARG D 1 149 ? 124.777 130.791 96.827 1.00 90.31 147 ARG D N 1
ATOM 12422 C CA . ARG D 1 149 ? 126.044 130.070 96.851 1.00 90.31 147 ARG D CA 1
ATOM 12423 C C . ARG D 1 149 ? 126.111 129.102 98.023 1.00 90.31 147 ARG D C 1
ATOM 12424 O O . ARG D 1 149 ? 126.815 128.090 97.951 1.00 90.31 147 ARG D O 1
ATOM 12432 N N . LYS D 1 150 ? 125.392 129.393 99.107 1.00 83.51 148 LYS D N 1
ATOM 12433 C CA . LYS D 1 150 ? 125.217 128.400 100.157 1.00 83.51 148 LYS D CA 1
ATOM 12434 C C . LYS D 1 150 ? 124.478 127.176 99.637 1.00 83.51 148 LYS D C 1
ATOM 12435 O O . LYS D 1 150 ? 124.558 126.103 100.244 1.00 83.51 148 LYS D O 1
ATOM 12441 N N . TYR D 1 151 ? 123.793 127.306 98.509 1.00 83.12 149 TYR D N 1
ATOM 12442 C CA . TYR D 1 151 ? 123.054 126.208 97.899 1.00 83.12 149 TYR D CA 1
ATOM 12443 C C . TYR D 1 151 ? 123.591 125.881 96.510 1.00 83.12 149 TYR D C 1
ATOM 12444 O O . TYR D 1 151 ? 122.837 125.777 95.541 1.00 83.12 149 TYR D O 1
ATOM 12453 N N . ASP D 1 152 ? 124.907 125.731 96.393 1.00 91.65 150 ASP D N 1
ATOM 12454 C CA . ASP D 1 152 ? 125.544 125.426 95.119 1.00 91.65 150 ASP D CA 1
ATOM 12455 C C . ASP D 1 152 ? 125.662 123.921 94.912 1.00 91.65 150 ASP D C 1
ATOM 12456 O O . ASP D 1 152 ? 125.779 123.149 95.865 1.00 91.65 150 ASP D O 1
ATOM 12461 N N . ARG D 1 153 ? 125.657 123.518 93.637 1.00 91.98 151 ARG D N 1
ATOM 12462 C CA . ARG D 1 153 ? 125.658 122.098 93.294 1.00 91.98 151 ARG D CA 1
ATOM 12463 C C . ARG D 1 153 ? 126.894 121.386 93.823 1.00 91.98 151 ARG D C 1
ATOM 12464 O O . ARG D 1 153 ? 126.834 120.202 94.172 1.00 91.98 151 ARG D O 1
ATOM 12472 N N . GLU D 1 154 ? 128.025 122.081 93.888 1.00 91.17 152 GLU D N 1
ATOM 12473 C CA . GLU D 1 154 ? 129.239 121.422 94.351 1.00 91.17 152 GLU D CA 1
ATOM 12474 C C . GLU D 1 154 ? 129.237 121.166 95.847 1.00 91.17 152 GLU D C 1
ATOM 12475 O O . GLU D 1 154 ? 130.264 120.731 96.382 1.00 91.17 152 GLU D O 1
ATOM 12481 N N . TRP D 1 155 ? 128.136 121.438 96.539 1.00 88.55 153 TRP D N 1
ATOM 12482 C CA . TRP D 1 155 ? 128.044 121.241 97.979 1.00 88.55 153 TRP D CA 1
ATOM 12483 C C . TRP D 1 155 ? 127.033 120.132 98.245 1.00 88.55 153 TRP D C 1
ATOM 12484 O O . TRP D 1 155 ? 125.864 120.382 98.531 1.00 88.55 153 TRP D O 1
ATOM 12495 N N . ASN D 1 156 ? 127.502 118.889 98.152 1.00 86.59 154 ASN D N 1
ATOM 12496 C CA . ASN D 1 156 ? 126.695 117.721 98.504 1.00 86.59 154 ASN D CA 1
ATOM 12497 C C . ASN D 1 156 ? 127.669 116.647 98.982 1.00 86.59 154 ASN D C 1
ATOM 12498 O O . ASN D 1 156 ? 128.191 115.874 98.178 1.00 86.59 154 ASN D O 1
ATOM 12503 N N . ASP D 1 157 ? 127.891 116.602 100.284 1.00 80.83 155 ASP D N 1
ATOM 12504 C CA . ASP D 1 157 ? 128.889 115.696 100.822 1.00 80.83 155 ASP D CA 1
ATOM 12505 C C . ASP D 1 157 ? 128.800 115.669 102.337 1.00 80.83 155 ASP D C 1
ATOM 12506 O O . ASP D 1 157 ? 128.691 116.729 102.959 1.00 80.83 155 ASP D O 1
ATOM 12511 N N . PRO D 1 158 ? 128.847 114.495 102.965 1.00 80.35 156 PRO D N 1
ATOM 12512 C CA . PRO D 1 158 ? 128.894 114.473 104.438 1.00 80.35 156 PRO D CA 1
ATOM 12513 C C . PRO D 1 158 ? 130.026 115.308 105.007 1.00 80.35 156 PRO D C 1
ATOM 12514 O O . PRO D 1 158 ? 129.793 116.143 105.885 1.00 80.35 156 PRO D O 1
ATOM 12518 N N . LYS D 1 159 ? 131.249 115.122 104.517 1.00 83.26 157 LYS D N 1
ATOM 12519 C CA . LYS D 1 159 ? 132.380 115.863 105.063 1.00 83.26 157 LYS D CA 1
ATOM 12520 C C . LYS D 1 159 ? 132.245 117.358 104.798 1.00 83.26 157 LYS D C 1
ATOM 12521 O O . LYS D 1 159 ? 132.307 118.173 105.728 1.00 83.26 157 LYS D O 1
ATOM 12527 N N . MET D 1 160 ? 132.067 117.735 103.529 1.00 83.70 158 MET D N 1
ATOM 12528 C CA . MET D 1 160 ? 132.021 119.149 103.176 1.00 83.70 158 MET D CA 1
ATOM 12529 C C . MET D 1 160 ? 130.917 119.874 103.930 1.00 83.70 158 MET D C 1
ATOM 12530 O O . MET D 1 160 ? 131.139 120.956 104.483 1.00 83.70 158 MET D O 1
ATOM 12535 N N . PHE D 1 161 ? 129.720 119.294 103.968 1.00 67.36 159 PHE D N 1
ATOM 12536 C CA . PHE D 1 161 ? 128.639 119.912 104.722 1.00 67.36 159 PHE D CA 1
ATOM 12537 C C . PHE D 1 161 ? 128.968 119.968 106.204 1.00 67.36 159 PHE D C 1
ATOM 12538 O O . PHE D 1 161 ? 129.045 121.051 106.796 1.00 67.36 159 PHE D O 1
ATOM 12546 N N . GLN D 1 162 ? 129.190 118.807 106.818 1.00 68.58 160 GLN D N 1
ATOM 12547 C CA . GLN D 1 162 ? 129.419 118.703 108.252 1.00 68.58 160 GLN D CA 1
ATOM 12548 C C . GLN D 1 162 ? 130.559 119.602 108.707 1.00 68.58 160 GLN D C 1
ATOM 12549 O O . GLN D 1 162 ? 130.695 119.883 109.899 1.00 68.58 160 GLN D O 1
ATOM 12555 N N . TRP D 1 163 ? 131.375 120.063 107.765 1.00 66.87 161 TRP D N 1
ATOM 12556 C CA . TRP D 1 163 ? 132.448 120.986 108.102 1.00 66.87 161 TRP D CA 1
ATOM 12557 C C . TRP D 1 163 ? 132.064 122.440 107.840 1.00 66.87 161 TRP D C 1
ATOM 12558 O O . TRP D 1 163 ? 132.428 123.327 108.616 1.00 66.87 161 TRP D O 1
ATOM 12569 N N . ARG D 1 164 ? 131.325 122.706 106.770 1.00 63.47 162 ARG D N 1
ATOM 12570 C CA . ARG D 1 164 ? 131.003 124.077 106.400 1.00 63.47 162 ARG D CA 1
ATOM 12571 C C . ARG D 1 164 ? 129.739 124.610 107.053 1.00 63.47 162 ARG D C 1
ATOM 12572 O O . ARG D 1 164 ? 129.487 125.816 106.976 1.00 63.47 162 ARG D O 1
ATOM 12580 N N . PHE D 1 165 ? 128.928 123.753 107.664 1.00 57.69 163 PHE D N 1
ATOM 12581 C CA . PHE D 1 165 ? 127.723 124.214 108.335 1.00 57.69 163 PHE D CA 1
ATOM 12582 C C . PHE D 1 165 ? 127.450 123.509 109.651 1.00 57.69 163 PHE D C 1
ATOM 12583 O O . PHE D 1 165 ? 126.363 123.693 110.204 1.00 57.69 163 PHE D O 1
ATOM 12591 N N . GLY D 1 166 ? 128.382 122.700 110.155 1.00 53.22 164 GLY D N 1
ATOM 12592 C CA . GLY D 1 166 ? 128.121 121.943 111.369 1.00 53.22 164 GLY D CA 1
ATOM 12593 C C . GLY D 1 166 ? 127.564 122.792 112.490 1.00 53.22 164 GLY D C 1
ATOM 12594 O O . GLY D 1 166 ? 126.591 122.417 113.149 1.00 53.22 164 GLY D O 1
ATOM 12595 N N . LYS D 1 167 ? 128.161 123.962 112.715 1.00 58.74 165 LYS D N 1
ATOM 12596 C CA . LYS D 1 167 ? 127.731 124.788 113.835 1.00 58.74 165 LYS D CA 1
ATOM 12597 C C . LYS D 1 167 ? 126.427 125.517 113.556 1.00 58.74 165 LYS D C 1
ATOM 12598 O O . LYS D 1 167 ? 125.745 125.911 114.505 1.00 58.74 165 LYS D O 1
ATOM 12604 N N . GLN D 1 168 ? 126.061 125.713 112.291 1.00 54.96 166 GLN D N 1
ATOM 12605 C CA . GLN D 1 168 ? 124.774 126.331 112.016 1.00 54.96 166 GLN D CA 1
ATOM 12606 C C . GLN D 1 168 ? 123.611 125.376 112.214 1.00 54.96 166 GLN D C 1
ATOM 12607 O O . GLN D 1 168 ? 122.509 125.826 112.535 1.00 54.96 166 GLN D O 1
ATOM 12613 N N . TYR D 1 169 ? 123.813 124.076 112.019 1.00 45.38 167 TYR D N 1
ATOM 12614 C CA . TYR D 1 169 ? 122.736 123.113 112.198 1.00 45.38 167 TYR D CA 1
ATOM 12615 C C . TYR D 1 169 ? 123.006 122.171 113.361 1.00 45.38 167 TYR D C 1
ATOM 12616 O O . TYR D 1 169 ? 122.622 121.003 113.304 1.00 45.38 167 TYR D O 1
ATOM 12625 N N . LEU D 1 170 ? 123.671 122.653 114.406 1.00 44.88 168 LEU D N 1
ATOM 12626 C CA . LEU D 1 170 ? 123.839 122.010 115.706 1.00 44.88 168 LEU D CA 1
ATOM 12627 C C . LEU D 1 170 ? 124.844 120.866 115.726 1.00 44.88 168 LEU D C 1
ATOM 12628 O O . LEU D 1 170 ? 125.113 120.343 116.809 1.00 44.88 168 LEU D O 1
ATOM 12633 N N . LEU D 1 171 ? 125.412 120.455 114.597 1.00 55.80 169 LEU D N 1
ATOM 12634 C CA . LEU D 1 171 ? 126.287 119.288 114.591 1.00 55.80 169 LEU D CA 1
ATOM 12635 C C . LEU D 1 171 ? 127.675 119.682 115.075 1.00 55.80 169 LEU D C 1
ATOM 12636 O O . LEU D 1 171 ? 128.383 120.440 114.407 1.00 55.80 169 LEU D O 1
ATOM 12641 N N . SER D 1 172 ? 128.067 119.168 116.234 1.00 64.65 170 SER D N 1
ATOM 12642 C CA . SER D 1 172 ? 129.427 119.278 116.729 1.00 64.65 170 SER D CA 1
ATOM 12643 C C . SER D 1 172 ? 130.200 118.012 116.386 1.00 64.65 170 SER D C 1
ATOM 12644 O O . SER D 1 172 ? 129.717 117.140 115.661 1.00 64.65 170 SER D O 1
ATOM 12647 N N . ARG D 1 173 ? 131.415 117.925 116.911 1.00 77.32 171 ARG D N 1
ATOM 12648 C CA . ARG D 1 173 ? 132.222 116.728 116.732 1.00 77.32 171 ARG D CA 1
ATOM 12649 C C . ARG D 1 173 ? 132.190 115.868 117.987 1.00 77.32 171 ARG D C 1
ATOM 12650 O O . ARG D 1 173 ? 131.133 115.399 118.400 1.00 77.32 171 ARG D O 1
ATOM 12658 N N . ILE D 1 175 ? 129.282 117.462 118.756 1.00 78.44 173 ILE D N 1
ATOM 12659 C CA . ILE D 1 175 ? 129.018 116.351 119.665 1.00 78.44 173 ILE D CA 1
ATOM 12660 C C . ILE D 1 175 ? 128.099 115.315 119.030 1.00 78.44 173 ILE D C 1
ATOM 12661 O O . ILE D 1 175 ? 127.137 114.864 119.645 1.00 78.44 173 ILE D O 1
ATOM 12666 N N . CYS D 1 176 ? 128.396 114.943 117.791 1.00 84.03 174 CYS D N 1
ATOM 12667 C CA . CYS D 1 176 ? 127.599 113.953 117.082 1.00 84.03 174 CYS D CA 1
ATOM 12668 C C . CYS D 1 176 ? 127.661 112.600 117.782 1.00 84.03 174 CYS D C 1
ATOM 12669 O O . CYS D 1 176 ? 126.659 111.892 117.872 1.00 84.03 174 CYS D O 1
ATOM 12672 N N . SER D 1 177 ? 128.844 112.244 118.272 1.00 82.75 175 SER D N 1
ATOM 12673 C CA . SER D 1 177 ? 129.041 110.973 118.961 1.00 82.75 175 SER D CA 1
ATOM 12674 C C . SER D 1 177 ? 128.706 111.048 120.447 1.00 82.75 175 SER D C 1
ATOM 12675 O O . SER D 1 177 ? 128.733 110.035 121.145 1.00 82.75 175 SER D O 1
ATOM 12678 N N . ARG D 1 178 ? 128.389 112.244 120.928 1.00 83.36 176 ARG D N 1
ATOM 12679 C CA . ARG D 1 178 ? 128.050 112.436 122.333 1.00 83.36 176 ARG D CA 1
ATOM 12680 C C . ARG D 1 178 ? 126.798 111.653 122.711 1.00 83.36 176 ARG D C 1
ATOM 12681 O O . ARG D 1 178 ? 126.721 111.081 123.797 1.00 83.36 176 ARG D O 1
ATOM 12689 N N . PHE D 1 179 ? 125.820 111.641 121.810 1.00 69.54 177 PHE D N 1
ATOM 12690 C CA . PHE D 1 179 ? 124.561 110.942 122.031 1.00 69.54 177 PHE D CA 1
ATOM 12691 C C . PHE D 1 179 ? 124.727 109.513 122.530 1.00 69.54 177 PHE D C 1
ATOM 12692 O O . PHE D 1 179 ? 123.992 109.073 123.410 1.00 69.54 177 PHE D O 1
ATOM 12700 N N . GLU D 1 180 ? 125.694 108.790 121.979 1.00 82.46 178 GLU D N 1
ATOM 12701 C CA . GLU D 1 180 ? 125.878 107.400 122.365 1.00 82.46 178 GLU D CA 1
ATOM 12702 C C . GLU D 1 180 ? 126.506 107.290 123.744 1.00 82.46 178 GLU D C 1
ATOM 12703 O O . GLU D 1 180 ? 126.148 106.403 124.526 1.00 82.46 178 GLU D O 1
ATOM 12709 N N . HIS D 1 181 ? 127.448 108.180 124.061 1.00 87.39 179 HIS D N 1
ATOM 12710 C CA . HIS D 1 181 ? 128.042 108.164 125.394 1.00 87.39 179 HIS D CA 1
ATOM 12711 C C . HIS D 1 181 ? 126.982 108.387 126.464 1.00 87.39 179 HIS D C 1
ATOM 12712 O O . HIS D 1 181 ? 126.991 107.724 127.507 1.00 87.39 179 HIS D O 1
ATOM 12719 N N . SER D 1 182 ? 126.060 109.315 126.218 1.00 82.91 180 SER D N 1
ATOM 12720 C CA . SER D 1 182 ? 124.942 109.522 127.126 1.00 82.91 180 SER D CA 1
ATOM 12721 C C . SER D 1 182 ? 124.125 108.250 127.267 1.00 82.91 180 SER D C 1
ATOM 12722 O O . SER D 1 182 ? 123.852 107.793 128.382 1.00 82.91 180 SER D O 1
ATOM 12724 N N . TRP D 1 183 ? 123.748 107.646 126.136 1.00 88.32 181 TRP D N 1
ATOM 12725 C CA . TRP D 1 183 ? 122.990 106.401 126.181 1.00 88.32 181 TRP D CA 1
ATOM 12726 C C . TRP D 1 183 ? 123.682 105.337 127.016 1.00 88.32 181 TRP D C 1
ATOM 12727 O O . TRP D 1 183 ? 123.042 104.358 127.413 1.00 88.32 181 TRP D O 1
ATOM 12738 N N . ARG D 1 184 ? 124.964 105.515 127.314 1.00 85.07 182 ARG D N 1
ATOM 12739 C CA . ARG D 1 184 ? 125.746 104.525 128.032 1.00 85.07 182 ARG D CA 1
ATOM 12740 C C . ARG D 1 184 ? 125.917 104.839 129.510 1.00 85.07 182 ARG D C 1
ATOM 12741 O O . ARG D 1 184 ? 125.710 103.959 130.346 1.00 85.07 182 ARG D O 1
ATOM 12749 N N . GLU D 1 185 ? 126.286 106.073 129.859 1.00 88.13 183 GLU D N 1
ATOM 12750 C CA . GLU D 1 185 ? 126.618 106.359 131.252 1.00 88.13 183 GLU D CA 1
ATOM 12751 C C . GLU D 1 185 ? 125.393 106.242 132.147 1.00 88.13 183 GLU D C 1
ATOM 12752 O O . GLU D 1 185 ? 125.502 105.853 133.316 1.00 88.13 183 GLU D O 1
ATOM 12758 N N . ASP D 1 186 ? 124.225 106.600 131.621 1.00 89.49 184 ASP D N 1
ATOM 12759 C CA . ASP D 1 186 ? 122.969 106.304 132.298 1.00 89.49 184 ASP D CA 1
ATOM 12760 C C . ASP D 1 186 ? 122.895 104.843 132.724 1.00 89.49 184 ASP D C 1
ATOM 12761 O O . ASP D 1 186 ? 122.537 104.533 133.865 1.00 89.49 184 ASP D O 1
ATOM 12766 N N . ARG D 1 187 ? 123.224 103.927 131.808 1.00 86.96 185 ARG D N 1
ATOM 12767 C CA . ARG D 1 187 ? 123.182 102.504 132.125 1.00 86.96 185 ARG D CA 1
ATOM 12768 C C . ARG D 1 187 ? 124.048 102.184 133.332 1.00 86.96 185 ARG D C 1
ATOM 12769 O O . ARG D 1 187 ? 123.639 101.428 134.219 1.00 86.96 185 ARG D O 1
ATOM 12777 N N . TRP D 1 188 ? 125.250 102.749 133.382 1.00 88.32 186 TRP D N 1
ATOM 12778 C CA . TRP D 1 188 ? 126.171 102.364 134.439 1.00 88.32 186 TRP D CA 1
ATOM 12779 C C . TRP D 1 188 ? 125.803 103.010 135.764 1.00 88.32 186 TRP D C 1
ATOM 12780 O O . TRP D 1 188 ? 125.933 102.376 136.814 1.00 88.32 186 TRP D O 1
ATOM 12791 N N . ASN D 1 189 ? 125.328 104.254 135.744 1.00 87.39 187 ASN D N 1
ATOM 12792 C CA . ASN D 1 189 ? 124.765 104.822 136.964 1.00 87.39 187 ASN D CA 1
ATOM 12793 C C . ASN D 1 189 ? 123.611 103.968 137.466 1.00 87.39 187 ASN D C 1
ATOM 12794 O O . ASN D 1 189 ? 123.472 103.734 138.673 1.00 87.39 187 ASN D O 1
ATOM 12799 N N . LEU D 1 190 ? 122.798 103.456 136.542 1.00 86.82 188 LEU D N 1
ATOM 12800 C CA . LEU D 1 190 ? 121.660 102.631 136.919 1.00 86.82 188 LEU D CA 1
ATOM 12801 C C . LEU D 1 190 ? 122.118 101.338 137.581 1.00 86.82 188 LEU D C 1
ATOM 12802 O O . LEU D 1 190 ? 121.612 100.958 138.641 1.00 86.82 188 LEU D O 1
ATOM 12807 N N . VAL D 1 191 ? 123.068 100.637 136.959 1.00 92.42 189 VAL D N 1
ATOM 12808 C CA . VAL D 1 191 ? 123.502 99.367 137.534 1.00 92.42 189 VAL D CA 1
ATOM 12809 C C . VAL D 1 191 ? 124.251 99.601 138.833 1.00 92.42 189 VAL D C 1
ATOM 12810 O O . VAL D 1 191 ? 124.204 98.762 139.737 1.00 92.42 189 VAL D O 1
ATOM 12814 N N . GLU D 1 192 ? 124.944 100.730 138.964 1.00 98.73 190 GLU D N 1
ATOM 12815 C CA . GLU D 1 192 ? 125.602 101.029 140.228 1.00 98.73 190 GLU D CA 1
ATOM 12816 C C . GLU D 1 192 ? 124.576 101.241 141.331 1.00 98.73 190 GLU D C 1
ATOM 12817 O O . GLU D 1 192 ? 124.727 100.721 142.443 1.00 98.73 190 GLU D O 1
ATOM 12823 N N . ALA D 1 193 ? 123.506 101.982 141.032 1.00 98.45 191 ALA D N 1
ATOM 12824 C CA . ALA D 1 193 ? 122.452 102.167 142.022 1.00 98.45 191 ALA D CA 1
ATOM 12825 C C . ALA D 1 193 ? 121.769 100.847 142.350 1.00 98.45 191 ALA D C 1
ATOM 12826 O O . ALA D 1 193 ? 121.412 100.591 143.505 1.00 98.45 191 ALA D O 1
ATOM 12828 N N . LEU D 1 194 ? 121.593 99.987 141.347 1.00 101.36 192 LEU D N 1
ATOM 12829 C CA . LEU D 1 194 ? 120.957 98.694 141.579 1.00 101.36 192 LEU D CA 1
ATOM 12830 C C . LEU D 1 194 ? 121.818 97.808 142.467 1.00 101.36 192 LEU D C 1
ATOM 12831 O O . LEU D 1 194 ? 121.308 97.140 143.373 1.00 101.36 192 LEU D O 1
ATOM 12836 N N . GLN D 1 195 ? 123.123 97.766 142.203 1.00 107.54 193 GLN D N 1
ATOM 12837 C CA . GLN D 1 195 ? 124.021 97.007 143.060 1.00 107.54 193 GLN D CA 1
ATOM 12838 C C . GLN D 1 195 ? 124.015 97.558 144.476 1.00 107.54 193 GLN D C 1
ATOM 12839 O O . GLN D 1 195 ? 123.958 96.793 145.449 1.00 107.54 193 GLN D O 1
ATOM 12845 N N . GLU D 1 196 ? 124.074 98.885 144.612 1.00 112.17 194 GLU D N 1
ATOM 12846 C CA . GLU D 1 196 ? 124.000 99.503 145.929 1.00 112.17 194 GLU D CA 1
ATOM 12847 C C . GLU D 1 196 ? 122.736 99.081 146.659 1.00 112.17 194 GLU D C 1
ATOM 12848 O O . GLU D 1 196 ? 122.773 98.741 147.844 1.00 112.17 194 GLU D O 1
ATOM 12854 N N . LYS D 1 197 ? 121.605 99.085 145.955 1.00 111.89 195 LYS D N 1
ATOM 12855 C CA . LYS D 1 197 ? 120.343 98.714 146.583 1.00 111.89 195 LYS D CA 1
ATOM 12856 C C . LYS D 1 197 ? 120.344 97.246 146.994 1.00 111.89 195 LYS D C 1
ATOM 12857 O O . LYS D 1 197 ? 120.015 96.908 148.136 1.00 111.89 195 LYS D O 1
ATOM 12863 N N . ARG D 1 198 ? 120.723 96.358 146.072 1.00 114.27 196 ARG D N 1
ATOM 12864 C CA . ARG D 1 198 ? 120.618 94.925 146.329 1.00 114.27 196 ARG D CA 1
ATOM 12865 C C . ARG D 1 198 ? 121.585 94.461 147.409 1.00 114.27 196 ARG D C 1
ATOM 12866 O O . ARG D 1 198 ? 121.256 93.548 148.172 1.00 114.27 196 ARG D O 1
ATOM 12874 N N . LYS D 1 199 ? 122.769 95.063 147.496 1.00 118.47 197 LYS D N 1
ATOM 12875 C CA . LYS D 1 199 ? 123.722 94.637 148.510 1.00 118.47 197 LYS D CA 1
ATOM 12876 C C . LYS D 1 199 ? 123.577 95.425 149.800 1.00 118.47 197 LYS D C 1
ATOM 12877 O O . LYS D 1 199 ? 124.058 94.979 150.847 1.00 118.47 197 LYS D O 1
ATOM 12883 N N . SER D 1 200 ? 122.925 96.584 149.744 1.00 128.33 198 SER D N 1
ATOM 12884 C CA . SER D 1 200 ? 122.526 97.331 150.928 1.00 128.33 198 SER D CA 1
ATOM 12885 C C . SER D 1 200 ? 121.021 97.263 151.150 1.00 128.33 198 SER D C 1
ATOM 12886 O O . SER D 1 200 ? 120.403 98.261 151.538 1.00 128.33 198 SER D O 1
ATOM 12889 N N . ASP D 1 201 ? 120.419 96.104 150.882 1.00 134.38 199 ASP D N 1
ATOM 12890 C CA . ASP D 1 201 ? 118.984 95.935 151.060 1.00 134.38 199 ASP D CA 1
ATOM 12891 C C . ASP D 1 201 ? 118.561 96.248 152.490 1.00 134.38 199 ASP D C 1
ATOM 12892 O O . ASP D 1 201 ? 117.811 97.200 152.734 1.00 134.38 199 ASP D O 1
ATOM 12897 N N . SER D 1 202 ? 119.045 95.462 153.448 1.00 138.17 200 SER D N 1
ATOM 12898 C CA . SER D 1 202 ? 118.727 95.642 154.865 1.00 138.17 200 SER D CA 1
ATOM 12899 C C . SER D 1 202 ? 117.221 95.688 155.119 1.00 138.17 200 SER D C 1
ATOM 12900 O O . SER D 1 202 ? 116.629 96.762 155.214 1.00 138.17 200 SER D O 1
ATOM 12902 N N . LYS D 1 207 ? 109.729 92.821 150.607 1.00 146.85 205 LYS D N 1
ATOM 12903 C CA . LYS D 1 207 ? 110.237 91.481 150.341 1.00 146.85 205 LYS D CA 1
ATOM 12904 C C . LYS D 1 207 ? 110.287 91.183 148.844 1.00 146.85 205 LYS D C 1
ATOM 12905 O O . LYS D 1 207 ? 109.390 91.583 148.096 1.00 146.85 205 LYS D O 1
ATOM 12911 N N . THR D 1 208 ? 111.385 90.544 148.436 1.00 145.05 206 THR D N 1
ATOM 12912 C CA . THR D 1 208 ? 111.697 90.097 147.066 1.00 145.05 206 THR D CA 1
ATOM 12913 C C . THR D 1 208 ? 112.113 91.205 146.097 1.00 145.05 206 THR D C 1
ATOM 12914 O O . THR D 1 208 ? 112.278 90.957 144.903 1.00 145.05 206 THR D O 1
ATOM 12918 N N . GLU D 1 209 ? 112.291 92.420 146.607 1.00 140.70 207 GLU D N 1
ATOM 12919 C CA . GLU D 1 209 ? 112.741 93.530 145.773 1.00 140.70 207 GLU D CA 1
ATOM 12920 C C . GLU D 1 209 ? 114.157 93.252 145.284 1.00 140.70 207 GLU D C 1
ATOM 12921 O O . GLU D 1 209 ? 114.491 93.491 144.124 1.00 140.70 207 GLU D O 1
ATOM 12927 N N . LYS D 1 210 ? 114.973 92.724 146.184 1.00 136.47 208 LYS D N 1
ATOM 12928 C CA . LYS D 1 210 ? 116.355 92.408 145.877 1.00 136.47 208 LYS D CA 1
ATOM 12929 C C . LYS D 1 210 ? 116.444 91.354 144.782 1.00 136.47 208 LYS D C 1
ATOM 12930 O O . LYS D 1 210 ? 117.287 91.446 143.890 1.00 136.47 208 LYS D O 1
ATOM 12936 N N . ARG D 1 211 ? 115.566 90.359 144.840 1.00 133.92 209 ARG D N 1
ATOM 12937 C CA . ARG D 1 211 ? 115.593 89.291 143.849 1.00 133.92 209 ARG D CA 1
ATOM 12938 C C . ARG D 1 211 ? 115.430 89.851 142.443 1.00 133.92 209 ARG D C 1
ATOM 12939 O O . ARG D 1 211 ? 116.115 89.418 141.517 1.00 133.92 209 ARG D O 1
ATOM 12947 N N . LEU D 1 212 ? 114.529 90.815 142.282 1.00 127.16 210 LEU D N 1
ATOM 12948 C CA . LEU D 1 212 ? 114.324 91.429 140.981 1.00 127.16 210 LEU D CA 1
ATOM 12949 C C . LEU D 1 212 ? 115.643 92.043 140.546 1.00 127.16 210 LEU D C 1
ATOM 12950 O O . LEU D 1 212 ? 116.167 91.736 139.477 1.00 127.16 210 LEU D O 1
ATOM 12955 N N . ALA D 1 213 ? 116.180 92.910 141.396 1.00 125.67 211 ALA D N 1
ATOM 12956 C CA . ALA D 1 213 ? 117.444 93.570 141.103 1.00 125.67 211 ALA D CA 1
ATOM 12957 C C . ALA D 1 213 ? 118.436 92.598 140.486 1.00 125.67 211 ALA D C 1
ATOM 12958 O O . ALA D 1 213 ? 119.042 92.886 139.450 1.00 125.67 211 ALA D O 1
ATOM 12960 N N . ASP D 1 214 ? 118.622 91.449 141.123 1.00 131.60 212 ASP D N 1
ATOM 12961 C CA . ASP D 1 214 ? 119.580 90.490 140.602 1.00 131.60 212 ASP D CA 1
ATOM 12962 C C . ASP D 1 214 ? 119.163 90.038 139.216 1.00 131.60 212 ASP D C 1
ATOM 12963 O O . ASP D 1 214 ? 119.990 89.938 138.314 1.00 131.60 212 ASP D O 1
ATOM 12968 N N . LEU D 1 215 ? 117.876 89.768 139.036 1.00 128.33 213 LEU D N 1
ATOM 12969 C CA . LEU D 1 215 ? 117.412 89.371 137.722 1.00 128.33 213 LEU D CA 1
ATOM 12970 C C . LEU D 1 215 ? 117.610 90.534 136.760 1.00 128.33 213 LEU D C 1
ATOM 12971 O O . LEU D 1 215 ? 118.096 90.355 135.647 1.00 128.33 213 LEU D O 1
ATOM 12976 N N . LEU D 1 216 ? 117.254 91.734 137.213 1.00 30.00 214 LEU D N 1
ATOM 12977 C CA . LEU D 1 216 ? 117.393 92.943 136.406 1.00 30.00 214 LEU D CA 1
ATOM 12978 C C . LEU D 1 216 ? 118.845 93.277 136.090 1.00 30.00 214 LEU D C 1
ATOM 12979 O O . LEU D 1 216 ? 119.176 93.651 134.965 1.00 30.00 214 LEU D O 1
ATOM 12984 N N . LEU D 1 217 ? 119.713 93.128 137.085 1.00 109.94 215 LEU D N 1
ATOM 12985 C CA . LEU D 1 217 ? 121.134 93.413 136.910 1.00 109.94 215 LEU D CA 1
ATOM 12986 C C . LEU D 1 217 ? 121.761 92.468 135.890 1.00 109.94 215 LEU D C 1
ATOM 12987 O O . LEU D 1 217 ? 122.603 92.873 135.090 1.00 109.94 215 LEU D O 1
ATOM 12992 N N . LYS D 1 218 ? 121.336 91.208 135.918 1.00 110.63 216 LYS D N 1
ATOM 12993 C CA . LYS D 1 218 ? 121.840 90.195 135.002 1.00 110.63 216 LYS D CA 1
ATOM 12994 C C . LYS D 1 218 ? 121.522 90.542 133.553 1.00 110.63 216 LYS D C 1
ATOM 12995 O O . LYS D 1 218 ? 122.339 90.312 132.663 1.00 110.63 216 LYS D O 1
ATOM 13001 N N . LYS D 1 219 ? 120.338 91.097 133.314 1.00 108.83 217 LYS D N 1
ATOM 13002 C CA . LYS D 1 219 ? 119.945 91.452 131.961 1.00 108.83 217 LYS D CA 1
ATOM 13003 C C . LYS D 1 219 ? 120.926 92.465 131.403 1.00 108.83 217 LYS D C 1
ATOM 13004 O O . LYS D 1 219 ? 121.303 92.396 130.235 1.00 108.83 217 LYS D O 1
ATOM 13010 N N . LEU D 1 220 ? 121.343 93.411 132.235 1.00 102.67 218 LEU D N 1
ATOM 13011 C CA . LEU D 1 220 ? 122.288 94.414 131.772 1.00 102.67 218 LEU D CA 1
ATOM 13012 C C . LEU D 1 220 ? 123.723 93.908 131.779 1.00 102.67 218 LEU D C 1
ATOM 13013 O O . LEU D 1 220 ? 124.632 94.648 131.392 1.00 102.67 218 LEU D O 1
ATOM 13018 N N . THR D 1 221 ? 123.947 92.672 132.208 1.00 104.28 219 THR D N 1
ATOM 13019 C CA . THR D 1 221 ? 125.286 92.120 132.253 1.00 104.28 219 THR D CA 1
ATOM 13020 C C . THR D 1 221 ? 125.831 91.768 130.885 1.00 104.28 219 THR D C 1
ATOM 13021 O O . THR D 1 221 ? 125.864 92.605 129.984 1.00 104.28 219 THR D O 1
ATOM 13025 N N . PHE D 1 226 ? 120.501 86.292 125.606 1.00 123.19 224 PHE D N 1
ATOM 13026 C CA . PHE D 1 226 ? 120.004 85.410 126.654 1.00 123.19 224 PHE D CA 1
ATOM 13027 C C . PHE D 1 226 ? 118.552 85.726 126.983 1.00 123.19 224 PHE D C 1
ATOM 13028 O O . PHE D 1 226 ? 117.953 86.620 126.388 1.00 123.19 224 PHE D O 1
ATOM 13030 N N . ASN D 1 227 ? 117.987 84.981 127.935 1.00 135.55 225 ASN D N 1
ATOM 13031 C CA . ASN D 1 227 ? 116.602 85.198 128.347 1.00 135.55 225 ASN D CA 1
ATOM 13032 C C . ASN D 1 227 ? 116.470 84.740 129.798 1.00 135.55 225 ASN D C 1
ATOM 13033 O O . ASN D 1 227 ? 116.323 83.543 130.057 1.00 135.55 225 ASN D O 1
ATOM 13035 N N . GLY D 1 228 ? 116.517 85.692 130.726 1.00 140.32 226 GLY D N 1
ATOM 13036 C CA . GLY D 1 228 ? 116.317 85.347 132.117 1.00 140.32 226 GLY D CA 1
ATOM 13037 C C . GLY D 1 228 ? 114.906 84.864 132.370 1.00 140.32 226 GLY D C 1
ATOM 13038 O O . GLY D 1 228 ? 114.693 83.665 132.576 1.00 140.32 226 GLY D O 1
ATOM 13039 N N . LYS D 1 229 ? 113.940 85.784 132.318 1.00 150.22 227 LYS D N 1
ATOM 13040 C CA . LYS D 1 229 ? 112.509 85.487 132.444 1.00 150.22 227 LYS D CA 1
ATOM 13041 C C . LYS D 1 229 ? 112.249 84.411 133.497 1.00 150.22 227 LYS D C 1
ATOM 13042 O O . LYS D 1 229 ? 111.410 83.525 133.333 1.00 150.22 227 LYS D O 1
ATOM 13044 N N . LEU D 1 230 ? 112.996 84.501 134.596 1.00 155.03 228 LEU D N 1
ATOM 13045 C CA . LEU D 1 230 ? 113.086 83.403 135.549 1.00 155.03 228 LEU D CA 1
ATOM 13046 C C . LEU D 1 230 ? 111.767 83.092 136.243 1.00 155.03 228 LEU D C 1
ATOM 13047 O O . LEU D 1 230 ? 111.211 82.005 136.060 1.00 155.03 228 LEU D O 1
ATOM 13049 N N . PHE D 1 231 ? 111.250 84.032 137.024 1.00 162.80 229 PHE D N 1
ATOM 13050 C CA . PHE D 1 231 ? 110.231 83.658 137.994 1.00 162.80 229 PHE D CA 1
ATOM 13051 C C . PHE D 1 231 ? 108.969 84.503 137.887 1.00 162.80 229 PHE D C 1
ATOM 13052 O O . PHE D 1 231 ? 108.995 85.603 137.322 1.00 162.80 229 PHE D O 1
ATOM 13060 N N . PRO D 1 232 ? 107.851 84.025 138.433 1.00 162.36 230 PRO D N 1
ATOM 13061 C CA . PRO D 1 232 ? 106.661 84.874 138.564 1.00 162.36 230 PRO D CA 1
ATOM 13062 C C . PRO D 1 232 ? 106.751 85.774 139.781 1.00 162.36 230 PRO D C 1
ATOM 13063 O O . PRO D 1 232 ? 105.724 86.236 140.288 1.00 162.36 230 PRO D O 1
ATOM 13067 N N . SER D 1 233 ? 107.969 85.973 140.286 1.00 165.72 231 SER D N 1
ATOM 13068 C CA . SER D 1 233 ? 108.243 86.889 141.388 1.00 165.72 231 SER D CA 1
ATOM 13069 C C . SER D 1 233 ? 107.501 88.201 141.186 1.00 165.72 231 SER D C 1
ATOM 13070 O O . SER D 1 233 ? 107.024 88.808 142.149 1.00 165.72 231 SER D O 1
ATOM 13072 N N . SER D 1 234 ? 107.397 88.642 139.940 1.00 169.04 232 SER D N 1
ATOM 13073 C CA . SER D 1 234 ? 106.432 89.677 139.597 1.00 169.04 232 SER D CA 1
ATOM 13074 C C . SER D 1 234 ? 105.056 89.037 139.654 1.00 169.04 232 SER D C 1
ATOM 13075 O O . SER D 1 234 ? 104.597 88.432 138.682 1.00 169.04 232 SER D O 1
ATOM 13077 N N . ILE D 1 235 ? 104.398 89.153 140.812 1.00 176.97 233 ILE D N 1
ATOM 13078 C CA . ILE D 1 235 ? 103.136 88.455 141.047 1.00 176.97 233 ILE D CA 1
ATOM 13079 C C . ILE D 1 235 ? 102.101 88.822 139.995 1.00 176.97 233 ILE D C 1
ATOM 13080 O O . ILE D 1 235 ? 101.160 88.057 139.749 1.00 176.97 233 ILE D O 1
ATOM 13082 N N . LEU D 1 236 ? 102.255 89.981 139.354 1.00 173.94 234 LEU D N 1
ATOM 13083 C CA . LEU D 1 236 ? 101.451 90.377 138.200 1.00 173.94 234 LEU D CA 1
ATOM 13084 C C . LEU D 1 236 ? 99.963 90.436 138.555 1.00 173.94 234 LEU D C 1
ATOM 13085 O O . LEU D 1 236 ? 99.143 89.649 138.078 1.00 173.94 234 LEU D O 1
ATOM 13087 N N . LEU D 1 237 ? 99.633 91.399 139.415 1.00 165.97 235 LEU D N 1
ATOM 13088 C CA . LEU D 1 237 ? 98.234 91.625 139.744 1.00 165.97 235 LEU D CA 1
ATOM 13089 C C . LEU D 1 237 ? 97.512 92.032 138.471 1.00 165.97 235 LEU D C 1
ATOM 13090 O O . LEU D 1 237 ? 97.643 93.168 138.008 1.00 165.97 235 LEU D O 1
ATOM 13092 N N . GLY D 1 238 ? 96.733 91.108 137.912 1.00 166.97 236 GLY D N 1
ATOM 13093 C CA . GLY D 1 238 ? 96.294 91.212 136.533 1.00 166.97 236 GLY D CA 1
ATOM 13094 C C . GLY D 1 238 ? 95.004 91.988 136.363 1.00 166.97 236 GLY D C 1
ATOM 13095 O O . GLY D 1 238 ? 93.993 91.681 136.999 1.00 166.97 236 GLY D O 1
ATOM 13096 N N . SER D 1 239 ? 95.048 92.996 135.501 1.00 175.68 237 SER D N 1
ATOM 13097 C CA . SER D 1 239 ? 93.856 93.705 135.069 1.00 175.68 237 SER D CA 1
ATOM 13098 C C . SER D 1 239 ? 93.329 93.041 133.799 1.00 175.68 237 SER D C 1
ATOM 13099 O O . SER D 1 239 ? 93.745 91.940 133.431 1.00 175.68 237 SER D O 1
ATOM 13101 N N . LYS D 1 240 ? 92.404 93.705 133.112 1.00 180.93 238 LYS D N 1
ATOM 13102 C CA . LYS D 1 240 ? 91.788 93.135 131.924 1.00 180.93 238 LYS D CA 1
ATOM 13103 C C . LYS D 1 240 ? 92.813 93.002 130.799 1.00 180.93 238 LYS D C 1
ATOM 13104 O O . LYS D 1 240 ? 93.965 93.437 130.905 1.00 180.93 238 LYS D O 1
ATOM 13106 N N . ASP D 1 241 ? 92.381 92.389 129.702 1.00 181.26 239 ASP D N 1
ATOM 13107 C CA . ASP D 1 241 ? 93.242 92.186 128.546 1.00 181.26 239 ASP D CA 1
ATOM 13108 C C . ASP D 1 241 ? 92.428 92.071 127.263 1.00 181.26 239 ASP D C 1
ATOM 13109 O O . ASP D 1 241 ? 92.979 92.117 126.162 1.00 181.26 239 ASP D O 1
ATOM 13111 N N . ASP D 1 272 ? 104.082 82.604 124.103 1.00 155.82 270 ASP D N 1
ATOM 13112 C CA . ASP D 1 272 ? 103.799 82.604 125.533 1.00 155.82 270 ASP D CA 1
ATOM 13113 C C . ASP D 1 272 ? 103.211 81.269 125.986 1.00 155.82 270 ASP D C 1
ATOM 13114 O O . ASP D 1 272 ? 102.491 81.209 126.982 1.00 155.82 270 ASP D O 1
ATOM 13116 N N . LEU D 1 273 ? 103.404 80.216 125.198 1.00 161.98 271 LEU D N 1
ATOM 13117 C CA . LEU D 1 273 ? 102.838 78.916 125.564 1.00 161.98 271 LEU D CA 1
ATOM 13118 C C . LEU D 1 273 ? 103.818 77.774 125.838 1.00 161.98 271 LEU D C 1
ATOM 13119 O O . LEU D 1 273 ? 103.464 76.809 126.513 1.00 161.98 271 LEU D O 1
ATOM 13121 N N . GLU D 1 274 ? 105.039 77.871 125.322 1.00 161.98 272 GLU D N 1
ATOM 13122 C CA . GLU D 1 274 ? 106.016 76.803 125.521 1.00 161.98 272 GLU D CA 1
ATOM 13123 C C . GLU D 1 274 ? 107.463 77.281 125.531 1.00 161.98 272 GLU D C 1
ATOM 13124 O O . GLU D 1 274 ? 107.771 78.348 125.005 1.00 161.98 272 GLU D O 1
ATOM 13126 N N . PRO D 1 275 ? 108.360 76.482 126.134 1.00 159.03 273 PRO D N 1
ATOM 13127 C CA . PRO D 1 275 ? 109.786 76.806 126.204 1.00 159.03 273 PRO D CA 1
ATOM 13128 C C . PRO D 1 275 ? 110.518 76.357 124.943 1.00 159.03 273 PRO D C 1
ATOM 13129 O O . PRO D 1 275 ? 111.338 75.442 124.986 1.00 159.03 273 PRO D O 1
ATOM 13133 N N . LEU D 1 276 ? 110.221 77.023 123.833 1.00 154.39 274 LEU D N 1
ATOM 13134 C CA . LEU D 1 276 ? 110.825 76.731 122.539 1.00 154.39 274 LEU D CA 1
ATOM 13135 C C . LEU D 1 276 ? 111.168 78.058 121.871 1.00 154.39 274 LEU D C 1
ATOM 13136 O O . LEU D 1 276 ? 110.632 79.099 122.263 1.00 154.39 274 LEU D O 1
ATOM 13141 N N . SER D 1 277 ? 112.077 78.030 120.894 1.00 147.95 275 SER D N 1
ATOM 13142 C CA . SER D 1 277 ? 112.512 79.242 120.190 1.00 147.95 275 SER D CA 1
ATOM 13143 C C . SER D 1 277 ? 112.979 80.286 121.198 1.00 147.95 275 SER D C 1
ATOM 13144 O O . SER D 1 277 ? 112.553 81.439 121.170 1.00 147.95 275 SER D O 1
ATOM 13147 N N . SER D 1 278 ? 113.863 79.849 122.091 1.00 145.14 276 SER D N 1
ATOM 13148 C CA . SER D 1 278 ? 114.417 80.673 123.160 1.00 145.14 276 SER D CA 1
ATOM 13149 C C . SER D 1 278 ? 115.184 81.881 122.637 1.00 145.14 276 SER D C 1
ATOM 13150 O O . SER D 1 278 ? 115.151 82.951 123.242 1.00 145.14 276 SER D O 1
ATOM 13153 N N . GLU D 1 279 ? 115.844 81.632 121.501 1.00 140.23 277 GLU D N 1
ATOM 13154 C CA . GLU D 1 279 ? 116.705 82.552 120.755 1.00 140.23 277 GLU D CA 1
ATOM 13155 C C . GLU D 1 279 ? 115.902 83.678 120.142 1.00 140.23 277 GLU D C 1
ATOM 13156 O O . GLU D 1 279 ? 116.453 84.667 119.664 1.00 140.23 277 GLU D O 1
ATOM 13159 N N . ILE D 1 280 ? 114.586 83.512 120.205 1.00 133.04 278 ILE D N 1
ATOM 13160 C CA . ILE D 1 280 ? 113.627 84.494 119.708 1.00 133.04 278 ILE D CA 1
ATOM 13161 C C . ILE D 1 280 ? 113.430 85.601 120.749 1.00 133.04 278 ILE D C 1
ATOM 13162 O O . ILE D 1 280 ? 112.645 86.525 120.550 1.00 133.04 278 ILE D O 1
ATOM 13167 N N . SER D 1 281 ? 114.159 85.490 121.861 1.00 128.41 279 SER D N 1
ATOM 13168 C CA . SER D 1 281 ? 114.134 86.430 122.970 1.00 128.41 279 SER D CA 1
ATOM 13169 C C . SER D 1 281 ? 115.103 87.598 122.768 1.00 128.41 279 SER D C 1
ATOM 13170 O O . SER D 1 281 ? 115.238 88.444 123.652 1.00 128.41 279 SER D O 1
ATOM 13173 N N . SER D 1 282 ? 115.792 87.625 121.625 1.00 123.73 280 SER D N 1
ATOM 13174 C CA . SER D 1 282 ? 116.712 88.700 121.308 1.00 123.73 280 SER D CA 1
ATOM 13175 C C . SER D 1 282 ? 115.837 89.935 121.318 1.00 123.73 280 SER D C 1
ATOM 13176 O O . SER D 1 282 ? 116.238 90.980 121.831 1.00 123.73 280 SER D O 1
ATOM 13179 N N . LEU D 1 283 ? 114.632 89.827 120.763 1.00 115.35 281 LEU D N 1
ATOM 13180 C CA . LEU D 1 283 ? 113.726 90.965 120.870 1.00 115.35 281 LEU D CA 1
ATOM 13181 C C . LEU D 1 283 ? 114.158 91.905 121.982 1.00 115.35 281 LEU D C 1
ATOM 13182 O O . LEU D 1 283 ? 114.038 93.129 121.859 1.00 115.35 281 LEU D O 1
ATOM 13187 N N . LEU D 1 284 ? 114.684 91.348 123.076 1.00 118.07 282 LEU D N 1
ATOM 13188 C CA . LEU D 1 284 ? 115.093 92.145 124.223 1.00 118.07 282 LEU D CA 1
ATOM 13189 C C . LEU D 1 284 ? 116.210 93.123 123.896 1.00 118.07 282 LEU D C 1
ATOM 13190 O O . LEU D 1 284 ? 116.573 93.931 124.758 1.00 118.07 282 LEU D O 1
ATOM 13195 N N . ALA D 1 285 ? 116.768 93.070 122.690 1.00 114.40 283 ALA D N 1
ATOM 13196 C CA . ALA D 1 285 ? 117.847 93.960 122.286 1.00 114.40 283 ALA D CA 1
ATOM 13197 C C . ALA D 1 285 ? 117.437 94.827 121.102 1.00 114.40 283 ALA D C 1
ATOM 13198 O O . ALA D 1 285 ? 118.282 95.244 120.307 1.00 114.40 283 ALA D O 1
ATOM 13200 N N . LEU D 1 286 ? 116.145 95.099 120.966 1.00 107.05 284 LEU D N 1
ATOM 13201 C CA . LEU D 1 286 ? 115.623 95.928 119.885 1.00 107.05 284 LEU D CA 1
ATOM 13202 C C . LEU D 1 286 ? 114.956 97.137 120.530 1.00 107.05 284 LEU D C 1
ATOM 13203 O O . LEU D 1 286 ? 113.759 97.119 120.825 1.00 107.05 284 LEU D O 1
ATOM 13208 N N . CYS D 1 287 ? 115.740 98.188 120.748 1.00 86.70 285 CYS D N 1
ATOM 13209 C CA . CYS D 1 287 ? 115.305 99.368 121.481 1.00 86.70 285 CYS D CA 1
ATOM 13210 C C . CYS D 1 287 ? 115.106 100.540 120.530 1.00 86.70 285 CYS D C 1
ATOM 13211 O O . CYS D 1 287 ? 115.982 100.842 119.716 1.00 86.70 285 CYS D O 1
ATOM 13214 N N . HIS D 1 288 ? 113.945 101.180 120.629 1.00 69.02 286 HIS D N 1
ATOM 13215 C CA . HIS D 1 288 ? 113.619 102.356 119.836 1.00 69.02 286 HIS D CA 1
ATOM 13216 C C . HIS D 1 288 ? 112.310 102.921 120.361 1.00 69.02 286 HIS D C 1
ATOM 13217 O O . HIS D 1 288 ? 111.413 102.164 120.726 1.00 69.02 286 HIS D O 1
ATOM 13224 N N . SER D 1 289 ? 112.207 104.238 120.393 1.00 67.66 287 SER D N 1
ATOM 13225 C CA . SER D 1 289 ? 111.000 104.850 120.935 1.00 67.66 287 SER D CA 1
ATOM 13226 C C . SER D 1 289 ? 109.845 104.798 120.000 1.00 67.66 287 SER D C 1
ATOM 13227 O O . SER D 1 289 ? 108.853 105.482 120.248 1.00 67.66 287 SER D O 1
ATOM 13230 N N . ASN D 1 290 ? 109.914 104.032 118.919 1.00 63.64 288 ASN D N 1
ATOM 13231 C CA . ASN D 1 290 ? 108.763 103.801 118.063 1.00 63.64 288 ASN D CA 1
ATOM 13232 C C . ASN D 1 290 ? 108.355 102.337 118.038 1.00 63.64 288 ASN D C 1
ATOM 13233 O O . ASN D 1 290 ? 107.651 101.915 117.118 1.00 63.64 288 ASN D O 1
ATOM 13238 N N . ILE D 1 291 ? 108.786 101.553 119.020 1.00 63.97 289 ILE D N 1
ATOM 13239 C CA . ILE D 1 291 ? 108.525 100.123 119.071 1.00 63.97 289 ILE D CA 1
ATOM 13240 C C . ILE D 1 291 ? 108.196 99.751 120.505 1.00 63.97 289 ILE D C 1
ATOM 13241 O O . ILE D 1 291 ? 109.029 99.930 121.400 1.00 63.97 289 ILE D O 1
ATOM 13246 N N . LEU D 1 292 ? 106.995 99.227 120.716 1.00 64.25 290 LEU D N 1
ATOM 13247 C CA . LEU D 1 292 ? 106.571 98.812 122.041 1.00 64.25 290 LEU D CA 1
ATOM 13248 C C . LEU D 1 292 ? 107.481 97.688 122.512 1.00 64.25 290 LEU D C 1
ATOM 13249 O O . LEU D 1 292 ? 107.237 96.521 122.220 1.00 64.25 290 LEU D O 1
ATOM 13254 N N . GLN D 1 293 ? 108.535 98.054 123.232 1.00 59.36 291 GLN D N 1
ATOM 13255 C CA . GLN D 1 293 ? 109.506 97.089 123.739 1.00 59.36 291 GLN D CA 1
ATOM 13256 C C . GLN D 1 293 ? 108.851 95.924 124.475 1.00 59.36 291 GLN D C 1
ATOM 13257 O O . GLN D 1 293 ? 109.324 94.788 124.407 1.00 59.36 291 GLN D O 1
ATOM 13260 N N . GLU D 1 311 ? 105.933 100.453 127.467 1.00 76.02 309 GLU D N 1
ATOM 13261 C CA . GLU D 1 311 ? 105.834 99.005 127.349 1.00 76.02 309 GLU D CA 1
ATOM 13262 C C . GLU D 1 311 ? 104.437 98.596 126.910 1.00 76.02 309 GLU D C 1
ATOM 13263 O O . GLU D 1 311 ? 104.245 97.520 126.346 1.00 76.02 309 GLU D O 1
ATOM 13269 N N . LEU D 1 312 ? 103.463 99.461 127.170 1.00 73.52 310 LEU D N 1
ATOM 13270 C CA . LEU D 1 312 ? 102.077 99.183 126.817 1.00 73.52 310 LEU D CA 1
ATOM 13271 C C . LEU D 1 312 ? 101.471 100.251 125.921 1.00 73.52 310 LEU D C 1
ATOM 13272 O O . LEU D 1 312 ? 101.714 101.441 126.108 1.00 73.52 310 LEU D O 1
ATOM 13277 N N . MET D 1 313 ? 100.663 99.818 124.959 1.00 81.02 311 MET D N 1
ATOM 13278 C CA . MET D 1 313 ? 100.009 100.747 124.039 1.00 81.02 311 MET D CA 1
ATOM 13279 C C . MET D 1 313 ? 98.647 101.143 124.590 1.00 81.02 311 MET D C 1
ATOM 13280 O O . MET D 1 313 ? 97.827 100.285 124.909 1.00 81.02 311 MET D O 1
ATOM 13285 N N . HIS D 1 314 ? 98.396 102.444 124.679 1.00 91.00 312 HIS D N 1
ATOM 13286 C CA . HIS D 1 314 ? 97.133 102.928 125.213 1.00 91.00 312 HIS D CA 1
ATOM 13287 C C . HIS D 1 314 ? 95.952 102.499 124.350 1.00 91.00 312 HIS D C 1
ATOM 13288 O O . HIS D 1 314 ? 94.928 102.053 124.860 1.00 91.00 312 HIS D O 1
ATOM 13295 N N . LYS D 1 315 ? 96.092 102.675 123.038 1.00 76.67 313 LYS D N 1
ATOM 13296 C CA . LYS D 1 315 ? 95.053 102.310 122.077 1.00 76.67 313 LYS D CA 1
ATOM 13297 C C . LYS D 1 315 ? 95.701 102.035 120.730 1.00 76.67 313 LYS D C 1
ATOM 13298 O O . LYS D 1 315 ? 96.831 102.454 120.496 1.00 76.67 313 LYS D O 1
ATOM 13304 N N . ASP D 1 316 ? 95.008 101.332 119.838 1.00 75.53 314 ASP D N 1
ATOM 13305 C CA . ASP D 1 316 ? 95.587 101.077 118.533 1.00 75.53 314 ASP D CA 1
ATOM 13306 C C . ASP D 1 316 ? 94.996 102.023 117.497 1.00 75.53 314 ASP D C 1
ATOM 13307 O O . ASP D 1 316 ? 94.285 102.978 117.817 1.00 75.53 314 ASP D O 1
ATOM 13310 N N . LEU D 1 317 ? 95.294 101.745 116.227 1.00 78.69 315 LEU D N 1
ATOM 13311 C CA . LEU D 1 317 ? 94.884 102.639 115.149 1.00 78.69 315 LEU D CA 1
ATOM 13312 C C . LEU D 1 317 ? 93.503 102.280 114.619 1.00 78.69 315 LEU D C 1
ATOM 13313 O O . LEU D 1 317 ? 92.597 103.120 114.609 1.00 78.69 315 LEU D O 1
ATOM 13318 N N . GLN D 1 318 ? 93.331 101.038 114.154 1.00 87.35 316 GLN D N 1
ATOM 13319 C CA . GLN D 1 318 ? 92.037 100.600 113.638 1.00 87.35 316 GLN D CA 1
ATOM 13320 C C . GLN D 1 318 ? 90.915 100.965 114.596 1.00 87.35 316 GLN D C 1
ATOM 13321 O O . GLN D 1 318 ? 89.834 101.387 114.169 1.00 87.35 316 GLN D O 1
ATOM 13323 N N . SER D 1 319 ? 91.158 100.814 115.895 1.00 89.92 317 SER D N 1
ATOM 13324 C CA . SER D 1 319 ? 90.222 101.318 116.890 1.00 89.92 317 SER D CA 1
ATOM 13325 C C . SER D 1 319 ? 89.980 102.807 116.695 1.00 89.92 317 SER D C 1
ATOM 13326 O O . SER D 1 319 ? 88.836 103.255 116.580 1.00 89.92 317 SER D O 1
ATOM 13329 N N . TYR D 1 320 ? 91.040 103.583 116.593 1.00 89.21 318 TYR D N 1
ATOM 13330 C CA . TYR D 1 320 ? 90.897 105.024 116.459 1.00 89.21 318 TYR D CA 1
ATOM 13331 C C . TYR D 1 320 ? 90.307 105.442 115.123 1.00 89.21 318 TYR D C 1
ATOM 13332 O O . TYR D 1 320 ? 89.974 106.609 114.927 1.00 89.21 318 TYR D O 1
ATOM 13341 N N . MET D 1 321 ? 90.178 104.499 114.201 1.00 93.86 319 MET D N 1
ATOM 13342 C CA . MET D 1 321 ? 89.798 104.869 112.844 1.00 93.86 319 MET D CA 1
ATOM 13343 C C . MET D 1 321 ? 88.286 104.997 112.705 1.00 93.86 319 MET D C 1
ATOM 13344 O O . MET D 1 321 ? 87.769 106.074 112.389 1.00 93.86 319 MET D O 1
ATOM 13347 N N . LYS D 1 322 ? 87.559 103.909 112.965 1.00 98.10 320 LYS D N 1
ATOM 13348 C CA . LYS D 1 322 ? 86.150 103.726 112.604 1.00 98.10 320 LYS D CA 1
ATOM 13349 C C . LYS D 1 322 ? 85.233 104.816 113.098 1.00 98.10 320 LYS D C 1
ATOM 13350 O O . LYS D 1 322 ? 84.121 104.913 112.570 1.00 98.10 320 LYS D O 1
ATOM 13356 N N . GLU D 1 323 ? 85.680 105.618 114.055 1.00 97.37 321 GLU D N 1
ATOM 13357 C CA . GLU D 1 323 ? 84.876 106.711 114.583 1.00 97.37 321 GLU D CA 1
ATOM 13358 C C . GLU D 1 323 ? 85.515 108.059 114.258 1.00 97.37 321 GLU D C 1
ATOM 13359 O O . GLU D 1 323 ? 85.009 109.107 114.655 1.00 97.37 321 GLU D O 1
ATOM 13365 N N . ASN D 1 324 ? 86.628 108.019 113.534 1.00 100.42 322 ASN D N 1
ATOM 13366 C CA . ASN D 1 324 ? 87.358 109.219 113.148 1.00 100.42 322 ASN D CA 1
ATOM 13367 C C . ASN D 1 324 ? 86.555 110.148 112.243 1.00 100.42 322 ASN D C 1
ATOM 13368 O O . ASN D 1 324 ? 86.620 111.369 112.381 1.00 100.42 322 ASN D O 1
ATOM 13371 N N . ARG D 1 330 ? 84.187 114.451 108.687 1.00 30.00 328 ARG D N 1
ATOM 13372 C CA . ARG D 1 330 ? 84.701 113.716 109.836 1.00 30.00 328 ARG D CA 1
ATOM 13373 C C . ARG D 1 330 ? 86.200 113.463 109.699 1.00 30.00 328 ARG D C 1
ATOM 13374 O O . ARG D 1 330 ? 86.633 112.324 109.530 1.00 30.00 328 ARG D O 1
ATOM 13376 N N . TYR D 1 331 ? 86.986 114.531 109.778 1.00 30.00 329 TYR D N 1
ATOM 13377 C CA . TYR D 1 331 ? 88.435 114.427 109.657 1.00 30.00 329 TYR D CA 1
ATOM 13378 C C . TYR D 1 331 ? 89.111 114.875 110.945 1.00 30.00 329 TYR D C 1
ATOM 13379 O O . TYR D 1 331 ? 88.796 115.935 111.483 1.00 30.00 329 TYR D O 1
ATOM 13388 N N . LEU D 1 332 ? 90.042 114.065 111.436 1.00 77.73 330 LEU D N 1
ATOM 13389 C CA . LEU D 1 332 ? 90.764 114.390 112.659 1.00 77.73 330 LEU D CA 1
ATOM 13390 C C . LEU D 1 332 ? 92.258 114.491 112.401 1.00 77.73 330 LEU D C 1
ATOM 13391 O O . LEU D 1 332 ? 93.032 114.800 113.304 1.00 77.73 330 LEU D O 1
ATOM 13396 N N . PHE D 1 333 ? 92.630 114.005 111.233 1.00 62.19 331 PHE D N 1
ATOM 13397 C CA . PHE D 1 333 ? 94.009 113.992 110.872 1.00 62.19 331 PHE D CA 1
ATOM 13398 C C . PHE D 1 333 ? 94.224 115.010 109.798 1.00 62.19 331 PHE D C 1
ATOM 13399 O O . PHE D 1 333 ? 93.677 114.928 108.702 1.00 62.19 331 PHE D O 1
ATOM 13407 N N . SER D 1 334 ? 95.050 115.982 110.141 1.00 53.79 332 SER D N 1
ATOM 13408 C CA . SER D 1 334 ? 95.447 117.012 109.219 1.00 53.79 332 SER D CA 1
ATOM 13409 C C . SER D 1 334 ? 96.595 116.453 108.397 1.00 53.79 332 SER D C 1
ATOM 13410 O O . SER D 1 334 ? 97.215 115.434 108.747 1.00 53.79 332 SER D O 1
ATOM 13413 N N . ILE D 1 335 ? 96.891 117.136 107.307 1.00 53.79 333 ILE D N 1
ATOM 13414 C CA . ILE D 1 335 ? 97.995 116.740 106.472 1.00 53.79 333 ILE D CA 1
ATOM 13415 C C . ILE D 1 335 ? 99.180 116.938 107.397 1.00 53.79 333 ILE D C 1
ATOM 13416 O O . ILE D 1 335 ? 100.260 116.399 107.164 1.00 53.79 333 ILE D O 1
ATOM 13421 N N . PRO D 1 336 ? 98.969 117.722 108.467 1.00 51.38 334 PRO D N 1
ATOM 13422 C CA . PRO D 1 336 ? 100.186 117.880 109.282 1.00 51.38 334 PRO D CA 1
ATOM 13423 C C . PRO D 1 336 ? 100.317 116.890 110.425 1.00 51.38 334 PRO D C 1
ATOM 13424 O O . PRO D 1 336 ? 101.361 116.881 111.086 1.00 51.38 334 PRO D O 1
ATOM 13428 N N . VAL D 1 337 ? 99.310 116.064 110.689 1.00 52.65 335 VAL D N 1
ATOM 13429 C CA . VAL D 1 337 ? 99.474 114.978 111.648 1.00 52.65 335 VAL D CA 1
ATOM 13430 C C . VAL D 1 337 ? 99.414 113.663 110.888 1.00 52.65 335 VAL D C 1
ATOM 13431 O O . VAL D 1 337 ? 99.942 112.644 111.344 1.00 52.65 335 VAL D O 1
ATOM 13435 N N . VAL D 1 338 ? 98.769 113.682 109.722 1.00 54.34 336 VAL D N 1
ATOM 13436 C CA . VAL D 1 338 ? 98.754 112.500 108.865 1.00 54.34 336 VAL D CA 1
ATOM 13437 C C . VAL D 1 338 ? 100.172 112.139 108.448 1.00 54.34 336 VAL D C 1
ATOM 13438 O O . VAL D 1 338 ? 100.610 110.992 108.594 1.00 54.34 336 VAL D O 1
ATOM 13442 N N . ILE D 1 339 ? 100.913 113.120 107.925 1.00 47.70 337 ILE D N 1
ATOM 13443 C CA . ILE D 1 339 ? 102.300 112.878 107.534 1.00 47.70 337 ILE D CA 1
ATOM 13444 C C . ILE D 1 339 ? 103.115 112.422 108.730 1.00 47.70 337 ILE D C 1
ATOM 13445 O O . ILE D 1 339 ? 103.916 111.485 108.639 1.00 47.70 337 ILE D O 1
ATOM 13449 N N . ASP D 1 340 ? 102.919 113.072 109.875 1.00 53.11 338 ASP D N 1
ATOM 13450 C CA . ASP D 1 340 ? 103.657 112.690 111.070 1.00 53.11 338 ASP D CA 1
ATOM 13451 C C . ASP D 1 340 ? 103.327 111.263 111.477 1.00 53.11 338 ASP D C 1
ATOM 13452 O O . ASP D 1 340 ? 104.227 110.442 111.683 1.00 53.11 338 ASP D O 1
ATOM 13457 N N . ILE D 1 341 ? 102.033 110.947 111.590 1.00 53.60 339 ILE D N 1
ATOM 13458 C CA . ILE D 1 341 ? 101.620 109.589 111.936 1.00 53.60 339 ILE D CA 1
ATOM 13459 C C . ILE D 1 341 ? 102.286 108.582 111.017 1.00 53.60 339 ILE D C 1
ATOM 13460 O O . ILE D 1 341 ? 102.614 107.464 111.427 1.00 53.60 339 ILE D O 1
ATOM 13465 N N . MET D 1 342 ? 102.498 108.961 109.758 1.00 62.12 340 MET D N 1
ATOM 13466 C CA . MET D 1 342 ? 103.208 108.080 108.845 1.00 62.12 340 MET D CA 1
ATOM 13467 C C . MET D 1 342 ? 104.667 107.936 109.250 1.00 62.12 340 MET D C 1
ATOM 13468 O O . MET D 1 342 ? 105.214 106.828 109.251 1.00 62.12 340 MET D O 1
ATOM 13473 N N . LEU D 1 343 ? 105.308 109.042 109.626 1.00 56.38 341 LEU D N 1
ATOM 13474 C CA . LEU D 1 343 ? 106.753 109.026 109.805 1.00 56.38 341 LEU D CA 1
ATOM 13475 C C . LEU D 1 343 ? 107.154 108.210 111.024 1.00 56.38 341 LEU D C 1
ATOM 13476 O O . LEU D 1 343 ? 108.071 107.385 110.945 1.00 56.38 341 LEU D O 1
ATOM 13481 N N . GLN D 1 344 ? 106.504 108.445 112.167 1.00 56.26 342 GLN D N 1
ATOM 13482 C CA . GLN D 1 344 ? 106.857 107.701 113.372 1.00 56.26 342 GLN D CA 1
ATOM 13483 C C . GLN D 1 344 ? 106.897 106.205 113.115 1.00 56.26 342 GLN D C 1
ATOM 13484 O O . GLN D 1 344 ? 107.699 105.493 113.726 1.00 56.26 342 GLN D O 1
ATOM 13490 N N . ILE D 1 345 ? 106.051 105.712 112.210 1.00 61.06 343 ILE D N 1
ATOM 13491 C CA . ILE D 1 345 ? 106.170 104.325 111.773 1.00 61.06 343 ILE D CA 1
ATOM 13492 C C . ILE D 1 345 ? 107.510 104.110 111.090 1.00 61.06 343 ILE D C 1
ATOM 13493 O O . ILE D 1 345 ? 108.339 103.314 111.541 1.00 61.06 343 ILE D O 1
ATOM 13498 N N . ALA D 1 346 ? 107.741 104.833 109.994 1.00 63.64 344 ALA D N 1
ATOM 13499 C CA . ALA D 1 346 ? 108.950 104.648 109.204 1.00 63.64 344 ALA D CA 1
ATOM 13500 C C . ALA D 1 346 ? 110.199 104.780 110.064 1.00 63.64 344 ALA D C 1
ATOM 13501 O O . ALA D 1 346 ? 111.027 103.866 110.125 1.00 63.64 344 ALA D O 1
ATOM 13503 N N . ARG D 1 347 ? 110.271 105.858 110.828 1.00 64.47 345 ARG D N 1
ATOM 13504 C CA . ARG D 1 347 ? 111.451 106.125 111.627 1.00 64.47 345 ARG D CA 1
ATOM 13505 C C . ARG D 1 347 ? 111.663 104.916 112.495 1.00 64.47 345 ARG D C 1
ATOM 13506 O O . ARG D 1 347 ? 112.789 104.572 112.845 1.00 64.47 345 ARG D O 1
ATOM 13514 N N . GLY D 1 348 ? 110.564 104.273 112.851 1.00 69.59 346 GLY D N 1
ATOM 13515 C CA . GLY D 1 348 ? 110.631 103.119 113.714 1.00 69.59 346 GLY D CA 1
ATOM 13516 C C . GLY D 1 348 ? 110.686 101.825 112.936 1.00 69.59 346 GLY D C 1
ATOM 13517 O O . GLY D 1 348 ? 111.158 100.809 113.452 1.00 69.59 346 GLY D O 1
ATOM 13518 N N . MET D 1 349 ? 110.205 101.841 111.693 1.00 77.44 347 MET D N 1
ATOM 13519 C CA . MET D 1 349 ? 110.173 100.609 110.913 1.00 77.44 347 MET D CA 1
ATOM 13520 C C . MET D 1 349 ? 111.574 100.079 110.660 1.00 77.44 347 MET D C 1
ATOM 13521 O O . MET D 1 349 ? 111.925 98.983 111.105 1.00 77.44 347 MET D O 1
ATOM 13526 N N . GLU D 1 350 ? 112.399 100.846 109.957 1.00 83.87 348 GLU D N 1
ATOM 13527 C CA . GLU D 1 350 ? 113.650 100.268 109.494 1.00 83.87 348 GLU D CA 1
ATOM 13528 C C . GLU D 1 350 ? 114.633 99.972 110.612 1.00 83.87 348 GLU D C 1
ATOM 13529 O O . GLU D 1 350 ? 115.622 99.274 110.365 1.00 83.87 348 GLU D O 1
ATOM 13535 N N . TYR D 1 351 ? 114.399 100.461 111.829 1.00 78.52 349 TYR D N 1
ATOM 13536 C CA . TYR D 1 351 ? 115.192 99.954 112.937 1.00 78.52 349 TYR D CA 1
ATOM 13537 C C . TYR D 1 351 ? 114.991 98.458 113.118 1.00 78.52 349 TYR D C 1
ATOM 13538 O O . TYR D 1 351 ? 115.879 97.784 113.647 1.00 78.52 349 TYR D O 1
ATOM 13547 N N . LEU D 1 352 ? 113.841 97.927 112.693 1.00 85.97 350 LEU D N 1
ATOM 13548 C CA . LEU D 1 352 ? 113.676 96.479 112.634 1.00 85.97 350 LEU D CA 1
ATOM 13549 C C . LEU D 1 352 ? 114.721 95.859 111.718 1.00 85.97 350 LEU D C 1
ATOM 13550 O O . LEU D 1 352 ? 115.371 94.868 112.069 1.00 85.97 350 LEU D O 1
ATOM 13555 N N . HIS D 1 353 ? 114.898 96.438 110.531 1.00 82.00 351 HIS D N 1
ATOM 13556 C CA . HIS D 1 353 ? 115.962 95.998 109.643 1.00 82.00 351 HIS D CA 1
ATOM 13557 C C . HIS D 1 353 ? 117.338 96.297 110.217 1.00 82.00 351 HIS D C 1
ATOM 13558 O O . HIS D 1 353 ? 118.325 95.701 109.776 1.00 82.00 351 HIS D O 1
ATOM 13565 N N . GLY D 1 354 ? 117.424 97.201 111.195 1.00 79.52 352 GLY D N 1
ATOM 13566 C CA . GLY D 1 354 ? 118.652 97.360 111.948 1.00 79.52 352 GLY D CA 1
ATOM 13567 C C . GLY D 1 354 ? 119.067 96.101 112.673 1.00 79.52 352 GLY D C 1
ATOM 13568 O O . GLY D 1 354 ? 120.194 96.018 113.167 1.00 79.52 352 GLY D O 1
ATOM 13569 N N . ASN D 1 355 ? 118.168 95.123 112.763 1.00 84.64 353 ASN D N 1
ATOM 13570 C CA . ASN D 1 355 ? 118.516 93.766 113.160 1.00 84.64 353 ASN D CA 1
ATOM 13571 C C . ASN D 1 355 ? 117.925 92.755 112.186 1.00 84.64 353 ASN D C 1
ATOM 13572 O O . ASN D 1 355 ? 117.829 91.568 112.510 1.00 84.64 353 ASN D O 1
ATOM 13577 N N . ASP D 1 356 ? 117.514 93.221 111.007 1.00 93.24 354 ASP D N 1
ATOM 13578 C CA . ASP D 1 356 ? 117.006 92.441 109.883 1.00 93.24 354 ASP D CA 1
ATOM 13579 C C . ASP D 1 356 ? 115.669 91.778 110.173 1.00 93.24 354 ASP D C 1
ATOM 13580 O O . ASP D 1 356 ? 115.128 91.106 109.288 1.00 93.24 354 ASP D O 1
ATOM 13585 N N . ILE D 1 357 ? 115.054 92.027 111.326 1.00 91.97 355 ILE D N 1
ATOM 13586 C CA . ILE D 1 357 ? 113.732 91.448 111.625 1.00 91.97 355 ILE D CA 1
ATOM 13587 C C . ILE D 1 357 ? 112.614 92.029 110.729 1.00 91.97 355 ILE D C 1
ATOM 13588 O O . ILE D 1 357 ? 112.630 93.223 110.435 1.00 91.97 355 ILE D O 1
ATOM 13593 N N . PHE D 1 358 ? 111.719 91.174 110.255 1.00 89.91 356 PHE D N 1
ATOM 13594 C CA . PHE D 1 358 ? 110.648 91.640 109.385 1.00 89.91 356 PHE D CA 1
ATOM 13595 C C . PHE D 1 358 ? 109.272 91.453 110.036 1.00 89.91 356 PHE D C 1
ATOM 13596 O O . PHE D 1 358 ? 108.917 90.361 110.472 1.00 89.91 356 PHE D O 1
ATOM 13604 N N . HIS D 1 359 ? 108.511 92.541 110.087 1.00 86.40 357 HIS D N 1
ATOM 13605 C CA . HIS D 1 359 ? 107.195 92.566 110.700 1.00 86.40 357 HIS D CA 1
ATOM 13606 C C . HIS D 1 359 ? 106.267 91.569 110.013 1.00 86.40 357 HIS D C 1
ATOM 13607 O O . HIS D 1 359 ? 105.478 90.889 110.664 1.00 86.40 357 HIS D O 1
ATOM 13614 N N . GLY D 1 360 ? 106.368 91.497 108.688 1.00 86.64 358 GLY D N 1
ATOM 13615 C CA . GLY D 1 360 ? 105.574 90.602 107.859 1.00 86.64 358 GLY D CA 1
ATOM 13616 C C . GLY D 1 360 ? 104.114 90.974 107.656 1.00 86.64 358 GLY D C 1
ATOM 13617 O O . GLY D 1 360 ? 103.690 91.210 106.526 1.00 86.64 358 GLY D O 1
ATOM 13618 N N . ASP D 1 361 ? 103.370 91.036 108.748 1.00 86.06 359 ASP D N 1
ATOM 13619 C CA . ASP D 1 361 ? 101.983 91.427 108.671 1.00 86.06 359 ASP D CA 1
ATOM 13620 C C . ASP D 1 361 ? 101.847 92.747 109.404 1.00 86.06 359 ASP D C 1
ATOM 13621 O O . ASP D 1 361 ? 102.172 92.846 110.586 1.00 86.06 359 ASP D O 1
ATOM 13626 N N . LEU D 1 362 ? 101.371 93.765 108.700 1.00 86.45 360 LEU D N 1
ATOM 13627 C CA . LEU D 1 362 ? 101.168 95.064 109.320 1.00 86.45 360 LEU D CA 1
ATOM 13628 C C . LEU D 1 362 ? 99.729 95.483 109.117 1.00 86.45 360 LEU D C 1
ATOM 13629 O O . LEU D 1 362 ? 99.202 95.395 108.010 1.00 86.45 360 LEU D O 1
ATOM 13634 N N . ASN D 1 363 ? 99.086 95.936 110.182 1.00 83.65 361 ASN D N 1
ATOM 13635 C CA . ASN D 1 363 ? 97.697 96.326 110.065 1.00 83.65 361 ASN D CA 1
ATOM 13636 C C . ASN D 1 363 ? 97.374 97.373 111.118 1.00 83.65 361 ASN D C 1
ATOM 13637 O O . ASN D 1 363 ? 98.003 97.401 112.179 1.00 83.65 361 ASN D O 1
ATOM 13642 N N . PRO D 1 364 ? 96.404 98.243 110.858 1.00 79.61 362 PRO D N 1
ATOM 13643 C CA . PRO D 1 364 ? 95.986 99.213 111.878 1.00 79.61 362 PRO D CA 1
ATOM 13644 C C . PRO D 1 364 ? 95.607 98.551 113.190 1.00 79.61 362 PRO D C 1
ATOM 13645 O O . PRO D 1 364 ? 95.503 99.217 114.225 1.00 79.61 362 PRO D O 1
ATOM 13649 N N . MET D 1 365 ? 95.392 97.239 113.159 1.00 78.47 363 MET D N 1
ATOM 13650 C CA . MET D 1 365 ? 95.265 96.447 114.370 1.00 78.47 363 MET D CA 1
ATOM 13651 C C . MET D 1 365 ? 96.613 96.140 115.005 1.00 78.47 363 MET D C 1
ATOM 13652 O O . MET D 1 365 ? 96.672 95.340 115.943 1.00 78.47 363 MET D O 1
ATOM 13657 N N . ASN D 1 366 ? 97.692 96.748 114.518 1.00 80.29 364 ASN D N 1
ATOM 13658 C CA . ASN D 1 366 ? 99.010 96.522 115.091 1.00 80.29 364 ASN D CA 1
ATOM 13659 C C . ASN D 1 366 ? 99.811 97.797 115.294 1.00 80.29 364 ASN D C 1
ATOM 13660 O O . ASN D 1 366 ? 100.970 97.714 115.712 1.00 80.29 364 ASN D O 1
ATOM 13665 N N . ILE D 1 367 ? 99.249 98.959 115.008 1.00 64.19 365 ILE D N 1
ATOM 13666 C CA . ILE D 1 367 ? 99.920 100.231 115.214 1.00 64.19 365 ILE D CA 1
ATOM 13667 C C . ILE D 1 367 ? 99.239 100.892 116.401 1.00 64.19 365 ILE D C 1
ATOM 13668 O O . ILE D 1 367 ? 98.089 101.337 116.305 1.00 64.19 365 ILE D O 1
ATOM 13673 N N . HIS D 1 368 ? 99.929 100.939 117.533 1.00 65.10 366 HIS D N 1
ATOM 13674 C CA . HIS D 1 368 ? 99.370 101.511 118.747 1.00 65.10 366 HIS D CA 1
ATOM 13675 C C . HIS D 1 368 ? 99.742 102.984 118.825 1.00 65.10 366 HIS D C 1
ATOM 13676 O O . HIS D 1 368 ? 100.874 103.324 119.179 1.00 65.10 366 HIS D O 1
ATOM 13683 N N . LEU D 1 369 ? 98.796 103.853 118.494 1.00 61.59 367 LEU D N 1
ATOM 13684 C CA . LEU D 1 369 ? 99.008 105.280 118.636 1.00 61.59 367 LEU D CA 1
ATOM 13685 C C . LEU D 1 369 ? 98.834 105.681 120.096 1.00 61.59 367 LEU D C 1
ATOM 13686 O O . LEU D 1 369 ? 98.475 104.873 120.954 1.00 61.59 367 LEU D O 1
ATOM 13691 N N . LYS D 1 370 ? 99.053 106.961 120.366 1.00 57.96 368 LYS D N 1
ATOM 13692 C CA . LYS D 1 370 ? 98.880 107.512 121.704 1.00 57.96 368 LYS D CA 1
ATOM 13693 C C . LYS D 1 370 ? 98.551 108.996 121.555 1.00 57.96 368 LYS D C 1
ATOM 13694 O O . LYS D 1 370 ? 98.161 109.440 120.477 1.00 57.96 368 LYS D O 1
ATOM 13700 N N . GLU D 1 371 ? 98.715 109.743 122.640 1.00 61.13 369 GLU D N 1
ATOM 13701 C CA . GLU D 1 371 ? 98.460 111.174 122.628 1.00 61.13 369 GLU D CA 1
ATOM 13702 C C . GLU D 1 371 ? 99.757 111.924 122.883 1.00 61.13 369 GLU D C 1
ATOM 13703 O O . GLU D 1 371 ? 100.565 111.535 123.724 1.00 61.13 369 GLU D O 1
ATOM 13709 N N . ARG D 1 372 ? 99.936 113.013 122.153 1.00 59.18 370 ARG D N 1
ATOM 13710 C CA . ARG D 1 372 ? 101.145 113.815 122.215 1.00 59.18 370 ARG D CA 1
ATOM 13711 C C . ARG D 1 372 ? 101.077 114.951 123.222 1.00 59.18 370 ARG D C 1
ATOM 13712 O O . ARG D 1 372 ? 101.918 115.852 123.179 1.00 59.18 370 ARG D O 1
ATOM 13720 N N . SER D 1 373 ? 100.191 114.853 124.205 1.00 59.14 371 SER D N 1
ATOM 13721 C CA . SER D 1 373 ? 100.129 115.882 125.240 1.00 59.14 371 SER D CA 1
ATOM 13722 C C . SER D 1 373 ? 99.793 117.263 124.699 1.00 59.14 371 SER D C 1
ATOM 13723 O O . SER D 1 373 ? 98.770 117.443 124.040 1.00 59.14 371 SER D O 1
ATOM 13726 N N . HIS D 1 374 ? 100.653 118.243 124.968 1.00 58.82 372 HIS D N 1
ATOM 13727 C CA . HIS D 1 374 ? 100.403 119.611 124.520 1.00 58.82 372 HIS D CA 1
ATOM 13728 C C . HIS D 1 374 ? 100.810 119.827 123.069 1.00 58.82 372 HIS D C 1
ATOM 13729 O O . HIS D 1 374 ? 101.811 120.476 122.778 1.00 58.82 372 HIS D O 1
ATOM 13736 N N . THR D 1 375 ? 99.998 119.282 122.172 1.00 30.00 373 THR D N 1
ATOM 13737 C CA . THR D 1 375 ? 100.183 119.361 120.735 1.00 30.00 373 THR D CA 1
ATOM 13738 C C . THR D 1 375 ? 98.804 119.368 120.093 1.00 30.00 373 THR D C 1
ATOM 13739 O O . THR D 1 375 ? 97.816 118.993 120.726 1.00 30.00 373 THR D O 1
ATOM 13743 N N . GLU D 1 376 ? 98.738 119.747 118.824 1.00 65.33 374 GLU D N 1
ATOM 13744 C CA . GLU D 1 376 ? 97.465 119.781 118.121 1.00 65.33 374 GLU D CA 1
ATOM 13745 C C . GLU D 1 376 ? 97.106 118.415 117.546 1.00 65.33 374 GLU D C 1
ATOM 13746 O O . GLU D 1 376 ? 97.128 118.216 116.334 1.00 65.33 374 GLU D O 1
ATOM 13752 N N . GLY D 1 377 ? 96.768 117.477 118.424 1.00 61.57 375 GLY D N 1
ATOM 13753 C CA . GLY D 1 377 ? 96.385 116.145 117.999 1.00 61.57 375 GLY D CA 1
ATOM 13754 C C . GLY D 1 377 ? 97.520 115.212 117.611 1.00 61.57 375 GLY D C 1
ATOM 13755 O O . GLY D 1 377 ? 97.270 114.081 117.196 1.00 61.57 375 GLY D O 1
ATOM 13756 N N . TYR D 1 378 ? 98.760 115.673 117.733 1.00 57.44 376 TYR D N 1
ATOM 13757 C CA . TYR D 1 378 ? 99.905 114.836 117.390 1.00 57.44 376 TYR D CA 1
ATOM 13758 C C . TYR D 1 378 ? 99.994 113.633 118.321 1.00 57.44 376 TYR D C 1
ATOM 13759 O O . TYR D 1 378 ? 99.766 113.754 119.524 1.00 57.44 376 TYR D O 1
ATOM 13768 N N . PHE D 1 379 ? 100.333 112.478 117.760 1.00 53.58 377 PHE D N 1
ATOM 13769 C CA . PHE D 1 379 ? 100.432 111.255 118.544 1.00 53.58 377 PHE D CA 1
ATOM 13770 C C . PHE D 1 379 ? 101.750 110.532 118.321 1.00 53.58 377 PHE D C 1
ATOM 13771 O O . PHE D 1 379 ? 102.341 110.610 117.248 1.00 53.58 377 PHE D O 1
ATOM 13779 N N . HIS D 1 380 ? 102.198 109.820 119.345 1.00 55.16 378 HIS D N 1
ATOM 13780 C CA . HIS D 1 380 ? 103.426 109.051 119.275 1.00 55.16 378 HIS D CA 1
ATOM 13781 C C . HIS D 1 380 ? 102.956 107.622 119.119 1.00 55.16 378 HIS D C 1
ATOM 13782 O O . HIS D 1 380 ? 102.223 107.119 119.966 1.00 55.16 378 HIS D O 1
ATOM 13789 N N . ALA D 1 381 ? 103.378 106.955 118.050 1.00 62.24 379 ALA D N 1
ATOM 13790 C CA . ALA D 1 381 ? 102.909 105.603 117.800 1.00 62.24 379 ALA D CA 1
ATOM 13791 C C . ALA D 1 381 ? 104.076 104.631 117.789 1.00 62.24 379 ALA D C 1
ATOM 13792 O O . ALA D 1 381 ? 105.201 104.977 117.427 1.00 62.24 379 ALA D O 1
ATOM 13794 N N . LYS D 1 382 ? 103.787 103.400 118.191 1.00 65.12 380 LYS D N 1
ATOM 13795 C CA . LYS D 1 382 ? 104.739 102.305 118.132 1.00 65.12 380 LYS D CA 1
ATOM 13796 C C . LYS D 1 382 ? 104.138 101.188 117.290 1.00 65.12 380 LYS D C 1
ATOM 13797 O O . LYS D 1 382 ? 103.039 101.316 116.745 1.00 65.12 380 LYS D O 1
ATOM 13803 N N . ILE D 1 383 ? 104.864 100.080 117.182 1.00 63.91 381 ILE D N 1
ATOM 13804 C CA . ILE D 1 383 ? 104.430 98.933 116.395 1.00 63.91 381 ILE D CA 1
ATOM 13805 C C . ILE D 1 383 ? 104.496 97.692 117.270 1.00 63.91 381 ILE D C 1
ATOM 13806 O O . ILE D 1 383 ? 105.553 97.379 117.828 1.00 63.91 381 ILE D O 1
ATOM 13811 N N . CYS D 1 384 ? 103.392 96.955 117.359 1.00 83.57 382 CYS D N 1
ATOM 13812 C CA . CYS D 1 384 ? 103.344 95.756 118.197 1.00 83.57 382 CYS D CA 1
ATOM 13813 C C . CYS D 1 384 ? 102.960 94.485 117.442 1.00 83.57 382 CYS D C 1
ATOM 13814 O O . CYS D 1 384 ? 102.202 94.523 116.475 1.00 83.57 382 CYS D O 1
ATOM 13817 N N . GLY D 1 385 ? 103.500 93.361 117.907 1.00 85.74 383 GLY D N 1
ATOM 13818 C CA . GLY D 1 385 ? 103.290 92.060 117.301 1.00 85.74 383 GLY D CA 1
ATOM 13819 C C . GLY D 1 385 ? 104.306 91.592 116.277 1.00 85.74 383 GLY D C 1
ATOM 13820 O O . GLY D 1 385 ? 104.164 90.501 115.730 1.00 85.74 383 GLY D O 1
ATOM 13821 N N . PHE D 1 386 ? 105.333 92.392 116.009 1.00 89.18 384 PHE D N 1
ATOM 13822 C CA . PHE D 1 386 ? 106.346 91.970 115.049 1.00 89.18 384 PHE D CA 1
ATOM 13823 C C . PHE D 1 386 ? 107.066 90.717 115.566 1.00 89.18 384 PHE D C 1
ATOM 13824 O O . PHE D 1 386 ? 107.328 89.785 114.809 1.00 89.18 384 PHE D O 1
ATOM 13832 N N . GLY D 1 387 ? 107.376 90.711 116.860 1.00 104.62 385 GLY D N 1
ATOM 13833 C CA . GLY D 1 387 ? 108.025 89.597 117.524 1.00 104.62 385 GLY D CA 1
ATOM 13834 C C . GLY D 1 387 ? 106.982 88.565 117.887 1.00 104.62 385 GLY D C 1
ATOM 13835 O O . GLY D 1 387 ? 105.789 88.867 117.879 1.00 104.62 385 GLY D O 1
ATOM 13836 N N . LEU D 1 388 ? 107.403 87.345 118.194 1.00 119.26 386 LEU D N 1
ATOM 13837 C CA . LEU D 1 388 ? 106.415 86.331 118.556 1.00 119.26 386 LEU D CA 1
ATOM 13838 C C . LEU D 1 388 ? 106.113 85.421 117.370 1.00 119.26 386 LEU D C 1
ATOM 13839 O O . LEU D 1 388 ? 104.961 85.072 117.105 1.00 119.26 386 LEU D O 1
ATOM 13844 N N . SER D 1 389 ? 107.161 85.034 116.651 1.00 122.26 387 SER D N 1
ATOM 13845 C CA . SER D 1 389 ? 107.025 84.251 115.431 1.00 122.26 387 SER D CA 1
ATOM 13846 C C . SER D 1 389 ? 106.779 82.771 115.694 1.00 122.26 387 SER D C 1
ATOM 13847 O O . SER D 1 389 ? 106.803 81.978 114.747 1.00 122.26 387 SER D O 1
ATOM 13850 N N . SER D 1 390 ? 106.548 82.378 116.946 1.00 122.53 388 SER D N 1
ATOM 13851 C CA . SER D 1 390 ? 106.263 80.979 117.239 1.00 122.53 388 SER D CA 1
ATOM 13852 C C . SER D 1 390 ? 104.883 80.591 116.730 1.00 122.53 388 SER D C 1
ATOM 13853 O O . SER D 1 390 ? 104.741 79.689 115.896 1.00 122.53 388 SER D O 1
ATOM 13856 N N . VAL D 1 391 ? 103.848 81.265 117.220 1.00 120.94 389 VAL D N 1
ATOM 13857 C CA . VAL D 1 391 ? 102.492 81.021 116.755 1.00 120.94 389 VAL D CA 1
ATOM 13858 C C . VAL D 1 391 ? 102.056 82.173 115.863 1.00 120.94 389 VAL D C 1
ATOM 13859 O O . VAL D 1 391 ? 102.761 83.174 115.745 1.00 120.94 389 VAL D O 1
ATOM 13863 N N . PRO D 1 405 ? 91.313 90.142 107.583 1.00 101.27 403 PRO D N 1
ATOM 13864 C CA . PRO D 1 405 ? 91.238 89.823 106.153 1.00 101.27 403 PRO D CA 1
ATOM 13865 C C . PRO D 1 405 ? 92.595 89.916 105.466 1.00 101.27 403 PRO D C 1
ATOM 13866 O O . PRO D 1 405 ? 93.453 90.686 105.889 1.00 101.27 403 PRO D O 1
ATOM 13870 N N . VAL D 1 406 ? 92.782 89.128 104.405 1.00 101.86 404 VAL D N 1
ATOM 13871 C CA . VAL D 1 406 ? 94.057 89.105 103.703 1.00 101.86 404 VAL D CA 1
ATOM 13872 C C . VAL D 1 406 ? 94.306 90.359 102.884 1.00 101.86 404 VAL D C 1
ATOM 13873 O O . VAL D 1 406 ? 95.404 90.519 102.340 1.00 101.86 404 VAL D O 1
ATOM 13877 N N . ILE D 1 407 ? 93.323 91.254 102.779 1.00 97.23 405 ILE D N 1
ATOM 13878 C CA . ILE D 1 407 ? 93.466 92.453 101.967 1.00 97.23 405 ILE D CA 1
ATOM 13879 C C . ILE D 1 407 ? 94.579 93.363 102.456 1.00 97.23 405 ILE D C 1
ATOM 13880 O O . ILE D 1 407 ? 94.964 94.292 101.742 1.00 97.23 405 ILE D O 1
ATOM 13885 N N . TRP D 1 408 ? 95.154 93.051 103.612 1.00 93.77 406 TRP D N 1
ATOM 13886 C CA . TRP D 1 408 ? 96.286 93.812 104.127 1.00 93.77 406 TRP D CA 1
ATOM 13887 C C . TRP D 1 408 ? 97.629 93.132 103.817 1.00 93.77 406 TRP D C 1
ATOM 13888 O O . TRP D 1 408 ? 98.683 93.655 104.168 1.00 93.77 406 TRP D O 1
ATOM 13899 N N . TYR D 1 409 ? 97.577 91.973 103.172 1.00 100.90 407 TYR D N 1
ATOM 13900 C CA . TYR D 1 409 ? 98.791 91.272 102.765 1.00 100.90 407 TYR D CA 1
ATOM 13901 C C . TYR D 1 409 ? 99.339 91.823 101.443 1.00 100.90 407 TYR D C 1
ATOM 13902 O O . TYR D 1 409 ? 98.609 92.443 100.671 1.00 100.90 407 TYR D O 1
ATOM 13911 N N . ALA D 1 410 ? 100.627 91.605 101.195 1.00 110.00 408 ALA D N 1
ATOM 13912 C CA . ALA D 1 410 ? 101.268 92.063 99.965 1.00 110.00 408 ALA D CA 1
ATOM 13913 C C . ALA D 1 410 ? 100.760 91.261 98.772 1.00 110.00 408 ALA D C 1
ATOM 13914 O O . ALA D 1 410 ? 100.372 90.104 98.924 1.00 110.00 408 ALA D O 1
ATOM 13916 N N . PRO D 1 411 ? 100.776 91.862 97.573 1.00 116.27 409 PRO D N 1
ATOM 13917 C CA . PRO D 1 411 ? 100.272 91.136 96.404 1.00 116.27 409 PRO D CA 1
ATOM 13918 C C . PRO D 1 411 ? 101.083 89.872 96.156 1.00 116.27 409 PRO D C 1
ATOM 13919 O O . PRO D 1 411 ? 100.499 88.824 95.883 1.00 116.27 409 PRO D O 1
ATOM 13923 N N . GLU D 1 412 ? 102.404 89.960 96.264 1.00 121.96 410 GLU D N 1
ATOM 13924 C CA . GLU D 1 412 ? 103.239 88.778 96.100 1.00 121.96 410 GLU D CA 1
ATOM 13925 C C . GLU D 1 412 ? 102.991 87.738 97.177 1.00 121.96 410 GLU D C 1
ATOM 13926 O O . GLU D 1 412 ? 103.212 86.545 96.938 1.00 121.96 410 GLU D O 1
ATOM 13932 N N . VAL D 1 413 ? 102.540 88.153 98.358 1.00 122.90 411 VAL D N 1
ATOM 13933 C CA . VAL D 1 413 ? 102.169 87.196 99.391 1.00 122.90 411 VAL D CA 1
ATOM 13934 C C . VAL D 1 413 ? 100.704 86.833 99.190 1.00 122.90 411 VAL D C 1
ATOM 13935 O O . VAL D 1 413 ? 100.055 86.290 100.090 1.00 122.90 411 VAL D O 1
ATOM 13939 N N . LEU D 1 414 ? 100.162 87.169 98.017 1.00 127.97 412 LEU D N 1
ATOM 13940 C CA . LEU D 1 414 ? 98.929 86.537 97.566 1.00 127.97 412 LEU D CA 1
ATOM 13941 C C . LEU D 1 414 ? 99.198 85.154 96.984 1.00 127.97 412 LEU D C 1
ATOM 13942 O O . LEU D 1 414 ? 98.287 84.322 96.914 1.00 127.97 412 LEU D O 1
ATOM 13947 N N . ALA D 1 415 ? 100.446 84.885 96.574 1.00 137.56 413 ALA D N 1
ATOM 13948 C CA . ALA D 1 415 ? 100.888 83.705 95.821 1.00 137.56 413 ALA D CA 1
ATOM 13949 C C . ALA D 1 415 ? 101.002 82.439 96.662 1.00 137.56 413 ALA D C 1
ATOM 13950 O O . ALA D 1 415 ? 101.625 81.474 96.190 1.00 137.56 413 ALA D O 1
ATOM 13952 N N . GLU D 1 416 ? 100.467 82.452 97.877 1.00 133.20 414 GLU D N 1
ATOM 13953 C CA . GLU D 1 416 ? 100.552 81.296 98.758 1.00 133.20 414 GLU D CA 1
ATOM 13954 C C . GLU D 1 416 ? 99.722 80.132 98.232 1.00 133.20 414 GLU D C 1
ATOM 13955 O O . GLU D 1 416 ? 99.945 78.978 98.598 1.00 133.20 414 GLU D O 1
ATOM 13961 N N . MET D 1 417 ? 98.764 80.449 97.368 1.00 130.17 415 MET D N 1
ATOM 13962 C CA . MET D 1 417 ? 97.891 79.446 96.778 1.00 130.17 415 MET D CA 1
ATOM 13963 C C . MET D 1 417 ? 98.700 78.325 96.133 1.00 130.17 415 MET D C 1
ATOM 13964 O O . MET D 1 417 ? 98.620 77.169 96.549 1.00 130.17 415 MET D O 1
ATOM 13969 N N . LYS D 1 429 ? 106.976 84.773 102.761 1.00 108.07 427 LYS D N 1
ATOM 13970 C CA . LYS D 1 429 ? 106.659 86.088 102.215 1.00 108.07 427 LYS D CA 1
ATOM 13971 C C . LYS D 1 429 ? 106.982 87.199 103.209 1.00 108.07 427 LYS D C 1
ATOM 13972 O O . LYS D 1 429 ? 106.224 88.159 103.347 1.00 108.07 427 LYS D O 1
ATOM 13974 N N . LEU D 1 430 ? 108.109 87.063 103.901 1.00 109.01 428 LEU D N 1
ATOM 13975 C CA . LEU D 1 430 ? 108.531 88.059 104.878 1.00 109.01 428 LEU D CA 1
ATOM 13976 C C . LEU D 1 430 ? 109.664 88.913 104.323 1.00 109.01 428 LEU D C 1
ATOM 13977 O O . LEU D 1 430 ? 110.640 89.212 105.013 1.00 109.01 428 LEU D O 1
ATOM 13982 N N . THR D 1 431 ? 109.522 89.291 103.061 1.00 106.65 429 THR D N 1
ATOM 13983 C CA . THR D 1 431 ? 110.516 90.106 102.393 1.00 106.65 429 THR D CA 1
ATOM 13984 C C . THR D 1 431 ? 110.551 91.464 103.058 1.00 106.65 429 THR D C 1
ATOM 13985 O O . THR D 1 431 ? 109.530 91.958 103.529 1.00 106.65 429 THR D O 1
ATOM 13989 N N . HIS D 1 432 ? 111.724 92.076 103.099 1.00 99.61 430 HIS D N 1
ATOM 13990 C CA . HIS D 1 432 ? 111.828 93.409 103.664 1.00 99.61 430 HIS D CA 1
ATOM 13991 C C . HIS D 1 432 ? 110.997 94.333 102.756 1.00 99.61 430 HIS D C 1
ATOM 13992 O O . HIS D 1 432 ? 110.353 95.268 103.225 1.00 99.61 430 HIS D O 1
ATOM 13999 N N . LYS D 1 433 ? 111.033 94.060 101.452 1.00 103.49 431 LYS D N 1
ATOM 14000 C CA . LYS D 1 433 ? 110.295 94.820 100.446 1.00 103.49 431 LYS D CA 1
ATOM 14001 C C . LYS D 1 433 ? 108.776 94.720 100.575 1.00 103.49 431 LYS D C 1
ATOM 14002 O O . LYS D 1 433 ? 108.058 95.694 100.357 1.00 103.49 431 LYS D O 1
ATOM 14008 N N . ALA D 1 434 ? 108.299 93.534 100.931 1.00 99.60 432 ALA D N 1
ATOM 14009 C CA . ALA D 1 434 ? 106.868 93.253 101.010 1.00 99.60 432 ALA D CA 1
ATOM 14010 C C . ALA D 1 434 ? 106.052 94.088 101.997 1.00 99.60 432 ALA D C 1
ATOM 14011 O O . ALA D 1 434 ? 104.929 94.484 101.687 1.00 99.60 432 ALA D O 1
ATOM 14013 N N . ASP D 1 435 ? 106.695 94.426 103.113 1.00 94.55 433 ASP D N 1
ATOM 14014 C CA . ASP D 1 435 ? 106.107 95.162 104.234 1.00 94.55 433 ASP D CA 1
ATOM 14015 C C . ASP D 1 435 ? 105.615 96.540 103.838 1.00 94.55 433 ASP D C 1
ATOM 14016 O O . ASP D 1 435 ? 104.710 97.088 104.464 1.00 94.55 433 ASP D O 1
ATOM 14021 N N . VAL D 1 436 ? 106.207 97.099 102.788 1.00 93.13 434 VAL D N 1
ATOM 14022 C CA . VAL D 1 436 ? 105.820 98.412 102.278 1.00 93.13 434 VAL D CA 1
ATOM 14023 C C . VAL D 1 436 ? 104.361 98.437 101.818 1.00 93.13 434 VAL D C 1
ATOM 14024 O O . VAL D 1 436 ? 103.658 99.427 102.015 1.00 93.13 434 VAL D O 1
ATOM 14028 N N . TYR D 1 437 ? 103.906 97.342 101.220 1.00 96.08 435 TYR D N 1
ATOM 14029 C CA . TYR D 1 437 ? 102.545 97.236 100.744 1.00 96.08 435 TYR D CA 1
ATOM 14030 C C . TYR D 1 437 ? 101.619 97.451 101.938 1.00 96.08 435 TYR D C 1
ATOM 14031 O O . TYR D 1 437 ? 100.609 98.142 101.821 1.00 96.08 435 TYR D O 1
ATOM 14040 N N . SER D 1 438 ? 101.966 96.884 103.092 1.00 95.55 436 SER D N 1
ATOM 14041 C CA . SER D 1 438 ? 101.157 97.087 104.287 1.00 95.55 436 SER D CA 1
ATOM 14042 C C . SER D 1 438 ? 101.295 98.512 104.797 1.00 95.55 436 SER D C 1
ATOM 14043 O O . SER D 1 438 ? 100.298 99.185 105.078 1.00 95.55 436 SER D O 1
ATOM 14046 N N . PHE D 1 439 ? 102.535 98.985 104.926 1.00 85.88 437 PHE D N 1
ATOM 14047 C CA . PHE D 1 439 ? 102.764 100.382 105.272 1.00 85.88 437 PHE D CA 1
ATOM 14048 C C . PHE D 1 439 ? 101.967 101.297 104.358 1.00 85.88 437 PHE D C 1
ATOM 14049 O O . PHE D 1 439 ? 101.214 102.161 104.822 1.00 85.88 437 PHE D O 1
ATOM 14057 N N . ALA D 1 440 ? 102.127 101.120 103.048 1.00 96.39 438 ALA D N 1
ATOM 14058 C CA . ALA D 1 440 ? 101.343 101.900 102.100 1.00 96.39 438 ALA D CA 1
ATOM 14059 C C . ALA D 1 440 ? 99.858 101.717 102.359 1.00 96.39 438 ALA D C 1
ATOM 14060 O O . ALA D 1 440 ? 99.097 102.690 102.412 1.00 96.39 438 ALA D O 1
ATOM 14062 N N . MET D 1 441 ? 99.432 100.468 102.538 1.00 96.79 439 MET D N 1
ATOM 14063 C CA . MET D 1 441 ? 98.025 100.200 102.797 1.00 96.79 439 MET D CA 1
ATOM 14064 C C . MET D 1 441 ? 97.548 100.935 104.038 1.00 96.79 439 MET D C 1
ATOM 14065 O O . MET D 1 441 ? 96.432 101.468 104.065 1.00 96.79 439 MET D O 1
ATOM 14070 N N . VAL D 1 442 ? 98.379 100.977 105.076 1.00 91.47 440 VAL D N 1
ATOM 14071 C CA . VAL D 1 442 ? 98.015 101.707 106.284 1.00 91.47 440 VAL D CA 1
ATOM 14072 C C . VAL D 1 442 ? 97.838 103.182 105.968 1.00 91.47 440 VAL D C 1
ATOM 14073 O O . VAL D 1 442 ? 96.818 103.791 106.309 1.00 91.47 440 VAL D O 1
ATOM 14077 N N . CYS D 1 443 ? 98.830 103.774 105.311 1.00 92.06 441 CYS D N 1
ATOM 14078 C CA . CYS D 1 443 ? 98.715 105.170 104.913 1.00 92.06 441 CYS D CA 1
ATOM 14079 C C . CYS D 1 443 ? 97.478 105.390 104.059 1.00 92.06 441 CYS D C 1
ATOM 14080 O O . CYS D 1 443 ? 96.837 106.444 104.142 1.00 92.06 441 CYS D O 1
ATOM 14083 N N . PHE D 1 444 ? 97.122 104.396 103.243 1.00 101.25 442 PHE D N 1
ATOM 14084 C CA . PHE D 1 444 ? 95.946 104.514 102.389 1.00 101.25 442 PHE D CA 1
ATOM 14085 C C . PHE D 1 444 ? 94.708 104.829 103.212 1.00 101.25 442 PHE D C 1
ATOM 14086 O O . PHE D 1 444 ? 93.891 105.676 102.835 1.00 101.25 442 PHE D O 1
ATOM 14094 N N . GLU D 1 445 ? 94.556 104.152 104.346 1.00 94.49 443 GLU D N 1
ATOM 14095 C CA . GLU D 1 445 ? 93.464 104.482 105.251 1.00 94.49 443 GLU D CA 1
ATOM 14096 C C . GLU D 1 445 ? 93.620 105.897 105.790 1.00 94.49 443 GLU D C 1
ATOM 14097 O O . GLU D 1 445 ? 92.697 106.713 105.695 1.00 94.49 443 GLU D O 1
ATOM 14103 N N . LEU D 1 446 ? 94.792 106.208 106.348 1.00 85.60 444 LEU D N 1
ATOM 14104 C CA . LEU D 1 446 ? 94.986 107.470 107.059 1.00 85.60 444 LEU D CA 1
ATOM 14105 C C . LEU D 1 446 ? 94.588 108.665 106.207 1.00 85.60 444 LEU D C 1
ATOM 14106 O O . LEU D 1 446 ? 93.839 109.540 106.655 1.00 85.60 444 LEU D O 1
ATOM 14111 N N . ILE D 1 447 ? 95.085 108.724 104.973 1.00 88.68 445 ILE D N 1
ATOM 14112 C CA . ILE D 1 447 ? 94.721 109.820 104.082 1.00 88.68 445 ILE D CA 1
ATOM 14113 C C . ILE D 1 447 ? 93.210 109.878 103.911 1.00 88.68 445 ILE D C 1
ATOM 14114 O O . ILE D 1 447 ? 92.567 110.890 104.211 1.00 88.68 445 ILE D O 1
ATOM 14119 N N . THR D 1 448 ? 92.620 108.781 103.442 1.00 97.56 446 THR D N 1
ATOM 14120 C CA . THR D 1 448 ? 91.207 108.785 103.090 1.00 97.56 446 THR D CA 1
ATOM 14121 C C . THR D 1 448 ? 90.303 108.624 104.301 1.00 97.56 446 THR D C 1
ATOM 14122 O O . THR D 1 448 ? 89.178 109.132 104.297 1.00 97.56 446 THR D O 1
ATOM 14126 N N . GLY D 1 449 ? 90.771 107.879 105.294 1.00 98.36 447 GLY D N 1
ATOM 14127 C CA . GLY D 1 449 ? 89.972 107.615 106.475 1.00 98.36 447 GLY D CA 1
ATOM 14128 C C . GLY D 1 449 ? 88.961 106.508 106.197 1.00 98.36 447 GLY D C 1
ATOM 14129 O O . GLY D 1 449 ? 88.110 106.208 107.034 1.00 98.36 447 GLY D O 1
ATOM 14130 N N . LYS D 1 450 ? 89.057 105.906 105.013 1.00 98.87 448 LYS D N 1
ATOM 14131 C CA . LYS D 1 450 ? 88.165 104.836 104.598 1.00 98.87 448 LYS D CA 1
ATOM 14132 C C . LYS D 1 450 ? 88.973 103.603 104.220 1.00 98.87 448 LYS D C 1
ATOM 14133 O O . LYS D 1 450 ? 89.938 103.696 103.465 1.00 98.87 448 LYS D O 1
ATOM 14139 N N . VAL D 1 451 ? 88.574 102.446 104.735 1.00 96.82 449 VAL D N 1
ATOM 14140 C CA . VAL D 1 451 ? 89.276 101.203 104.442 1.00 96.82 449 VAL D CA 1
ATOM 14141 C C . VAL D 1 451 ? 89.175 100.847 102.964 1.00 96.82 449 VAL D C 1
ATOM 14142 O O . VAL D 1 451 ? 88.155 101.104 102.328 1.00 96.82 449 VAL D O 1
ATOM 14146 N N . PRO D 1 452 ? 90.244 100.258 102.411 1.00 103.40 450 PRO D N 1
ATOM 14147 C CA . PRO D 1 452 ? 90.287 99.879 100.997 1.00 103.40 450 PRO D CA 1
ATOM 14148 C C . PRO D 1 452 ? 89.168 98.905 100.642 1.00 103.40 450 PRO D C 1
ATOM 14149 O O . PRO D 1 452 ? 88.854 98.036 101.460 1.00 103.40 450 PRO D O 1
ATOM 14153 N N . PHE D 1 453 ? 88.554 99.154 99.478 1.00 123.17 451 PHE D N 1
ATOM 14154 C CA . PHE D 1 453 ? 87.453 98.409 98.826 1.00 123.17 451 PHE D CA 1
ATOM 14155 C C . PHE D 1 453 ? 86.083 98.792 99.378 1.00 123.17 451 PHE D C 1
ATOM 14156 O O . PHE D 1 453 ? 85.978 99.299 100.493 1.00 123.17 451 PHE D O 1
ATOM 14164 N N . GLU D 1 454 ? 85.032 98.550 98.601 1.00 30.00 452 GLU D N 1
ATOM 14165 C CA . GLU D 1 454 ? 83.693 98.888 99.062 1.00 30.00 452 GLU D CA 1
ATOM 14166 C C . GLU D 1 454 ? 83.292 98.063 100.280 1.00 30.00 452 GLU D C 1
ATOM 14167 O O . GLU D 1 454 ? 83.687 96.904 100.410 1.00 30.00 452 GLU D O 1
ATOM 14169 N N . MET D 1 463 ? 87.908 89.740 94.368 1.00 155.54 461 MET D N 1
ATOM 14170 C CA . MET D 1 463 ? 88.642 90.976 94.612 1.00 155.54 461 MET D CA 1
ATOM 14171 C C . MET D 1 463 ? 90.122 90.677 94.853 1.00 155.54 461 MET D C 1
ATOM 14172 O O . MET D 1 463 ? 90.995 91.411 94.391 1.00 155.54 461 MET D O 1
ATOM 14177 N N . THR D 1 464 ? 90.396 89.588 95.571 1.00 156.80 462 THR D N 1
ATOM 14178 C CA . THR D 1 464 ? 91.759 89.152 95.869 1.00 156.80 462 THR D CA 1
ATOM 14179 C C . THR D 1 464 ? 92.522 88.821 94.585 1.00 156.80 462 THR D C 1
ATOM 14180 O O . THR D 1 464 ? 93.712 89.113 94.471 1.00 156.80 462 THR D O 1
ATOM 14184 N N . ILE D 1 465 ? 91.833 88.215 93.619 1.00 157.43 463 ILE D N 1
ATOM 14185 C CA . ILE D 1 465 ? 92.429 87.867 92.330 1.00 157.43 463 ILE D CA 1
ATOM 14186 C C . ILE D 1 465 ? 92.893 89.124 91.594 1.00 157.43 463 ILE D C 1
ATOM 14187 O O . ILE D 1 465 ? 93.951 89.130 90.967 1.00 157.43 463 ILE D O 1
ATOM 14192 N N . ASN D 1 466 ? 92.098 90.189 91.681 1.00 157.12 464 ASN D N 1
ATOM 14193 C CA . ASN D 1 466 ? 92.418 91.475 91.069 1.00 157.12 464 ASN D CA 1
ATOM 14194 C C . ASN D 1 466 ? 93.698 92.074 91.662 1.00 157.12 464 ASN D C 1
ATOM 14195 O O . ASN D 1 466 ? 94.485 92.700 90.954 1.00 157.12 464 ASN D O 1
ATOM 14200 N N . ILE D 1 467 ? 93.896 91.882 92.966 1.00 148.64 465 ILE D N 1
ATOM 14201 C CA . ILE D 1 467 ? 95.083 92.374 93.662 1.00 148.64 465 ILE D CA 1
ATOM 14202 C C . ILE D 1 467 ? 96.351 91.751 93.080 1.00 148.64 465 ILE D C 1
ATOM 14203 O O . ILE D 1 467 ? 97.365 92.428 92.932 1.00 148.64 465 ILE D O 1
ATOM 14208 N N . ARG D 1 468 ? 96.304 90.467 92.739 1.00 146.14 466 ARG D N 1
ATOM 14209 C CA . ARG D 1 468 ? 97.468 89.832 92.124 1.00 146.14 466 ARG D CA 1
ATOM 14210 C C . ARG D 1 468 ? 97.741 90.492 90.773 1.00 146.14 466 ARG D C 1
ATOM 14211 O O . ARG D 1 468 ? 98.886 90.762 90.422 1.00 146.14 466 ARG D O 1
ATOM 14219 N N . MET D 1 469 ? 96.671 90.751 90.024 1.00 151.36 467 MET D N 1
ATOM 14220 C CA . MET D 1 469 ? 96.769 91.426 88.734 1.00 151.36 467 MET D CA 1
ATOM 14221 C C . MET D 1 469 ? 97.422 92.805 88.893 1.00 151.36 467 MET D C 1
ATOM 14222 O O . MET D 1 469 ? 98.187 93.239 88.034 1.00 151.36 467 MET D O 1
ATOM 14227 N N . GLY D 1 470 ? 97.120 93.481 90.000 1.00 142.48 468 GLY D N 1
ATOM 14228 C CA . GLY D 1 470 ? 97.674 94.792 90.285 1.00 142.48 468 GLY D CA 1
ATOM 14229 C C . GLY D 1 470 ? 96.711 95.963 90.340 1.00 142.48 468 GLY D C 1
ATOM 14230 O O . GLY D 1 470 ? 97.135 97.093 90.582 1.00 142.48 468 GLY D O 1
ATOM 14231 N N . GLU D 1 471 ? 95.425 95.716 90.124 1.00 135.88 469 GLU D N 1
ATOM 14232 C CA . GLU D 1 471 ? 94.447 96.791 90.220 1.00 135.88 469 GLU D CA 1
ATOM 14233 C C . GLU D 1 471 ? 94.419 97.243 91.681 1.00 135.88 469 GLU D C 1
ATOM 14234 O O . GLU D 1 471 ? 94.453 96.413 92.588 1.00 135.88 469 GLU D O 1
ATOM 14240 N N . ARG D 1 472 ? 94.361 98.549 91.915 1.00 118.78 470 ARG D N 1
ATOM 14241 C CA . ARG D 1 472 ? 94.350 99.063 93.283 1.00 118.78 470 ARG D CA 1
ATOM 14242 C C . ARG D 1 472 ? 93.279 100.115 93.529 1.00 118.78 470 ARG D C 1
ATOM 14243 O O . ARG D 1 472 ? 92.903 100.852 92.619 1.00 118.78 470 ARG D O 1
ATOM 14251 N N . PRO D 1 473 ? 92.786 100.193 94.774 1.00 112.69 471 PRO D N 1
ATOM 14252 C CA . PRO D 1 473 ? 91.777 101.191 95.135 1.00 112.69 471 PRO D CA 1
ATOM 14253 C C . PRO D 1 473 ? 92.316 102.598 94.950 1.00 112.69 471 PRO D C 1
ATOM 14254 O O . PRO D 1 473 ? 93.520 102.845 95.053 1.00 112.69 471 PRO D O 1
ATOM 14258 N N . LEU D 1 474 ? 91.422 103.516 94.600 1.00 118.01 472 LEU D N 1
ATOM 14259 C CA . LEU D 1 474 ? 91.826 104.888 94.324 1.00 118.01 472 LEU D CA 1
ATOM 14260 C C . LEU D 1 474 ? 91.272 105.911 95.298 1.00 118.01 472 LEU D C 1
ATOM 14261 O O . LEU D 1 474 ? 90.087 105.915 95.626 1.00 118.01 472 LEU D O 1
ATOM 14266 N N . PHE D 1 475 ? 92.164 106.773 95.764 1.00 116.45 473 PHE D N 1
ATOM 14267 C CA . PHE D 1 475 ? 91.817 107.830 96.694 1.00 116.45 473 PHE D CA 1
ATOM 14268 C C . PHE D 1 475 ? 91.013 108.919 95.997 1.00 116.45 473 PHE D C 1
ATOM 14269 O O . PHE D 1 475 ? 91.104 109.085 94.783 1.00 116.45 473 PHE D O 1
ATOM 14277 N N . PRO D 1 476 ? 90.225 109.665 96.778 1.00 124.01 474 PRO D N 1
ATOM 14278 C CA . PRO D 1 476 ? 89.333 110.747 96.348 1.00 124.01 474 PRO D CA 1
ATOM 14279 C C . PRO D 1 476 ? 90.061 112.009 95.896 1.00 124.01 474 PRO D C 1
ATOM 14280 O O . PRO D 1 476 ? 91.243 112.201 96.174 1.00 124.01 474 PRO D O 1
ATOM 14284 N N . PHE D 1 477 ? 89.319 112.863 95.196 1.00 129.85 475 PHE D N 1
ATOM 14285 C CA . PHE D 1 477 ? 89.813 114.126 94.655 1.00 129.85 475 PHE D CA 1
ATOM 14286 C C . PHE D 1 477 ? 90.312 115.086 95.734 1.00 129.85 475 PHE D C 1
ATOM 14287 O O . PHE D 1 477 ? 91.296 115.795 95.528 1.00 129.85 475 PHE D O 1
ATOM 14295 N N . PRO D 1 478 ? 89.641 115.105 96.895 1.00 126.57 476 PRO D N 1
ATOM 14296 C CA . PRO D 1 478 ? 90.027 115.972 98.013 1.00 126.57 476 PRO D CA 1
ATOM 14297 C C . PRO D 1 478 ? 91.458 115.722 98.500 1.00 126.57 476 PRO D C 1
ATOM 14298 O O . PRO D 1 478 ? 92.122 116.679 98.893 1.00 126.57 476 PRO D O 1
ATOM 14302 N N . SER D 1 479 ? 91.930 114.478 98.480 1.00 118.39 477 SER D N 1
ATOM 14303 C CA . SER D 1 479 ? 93.287 114.177 98.929 1.00 118.39 477 SER D CA 1
ATOM 14304 C C . SER D 1 479 ? 94.302 114.979 98.109 1.00 118.39 477 SER D C 1
ATOM 14305 O O . SER D 1 479 ? 94.172 115.106 96.890 1.00 118.39 477 SER D O 1
ATOM 14308 N N . PRO D 1 480 ? 95.336 115.502 98.786 1.00 109.26 478 PRO D N 1
ATOM 14309 C CA . PRO D 1 480 ? 96.367 116.379 98.227 1.00 109.26 478 PRO D CA 1
ATOM 14310 C C . PRO D 1 480 ? 97.322 115.620 97.316 1.00 109.26 478 PRO D C 1
ATOM 14311 O O . PRO D 1 480 ? 97.407 114.394 97.335 1.00 109.26 478 PRO D O 1
ATOM 14315 N N . LYS D 1 481 ? 97.982 116.366 96.440 1.00 100.28 479 LYS D N 1
ATOM 14316 C CA . LYS D 1 481 ? 98.916 115.790 95.479 1.00 100.28 479 LYS D CA 1
ATOM 14317 C C . LYS D 1 481 ? 100.172 115.127 96.048 1.00 100.28 479 LYS D C 1
ATOM 14318 O O . LYS D 1 481 ? 100.583 114.068 95.576 1.00 100.28 479 LYS D O 1
ATOM 14324 N N . THR D 1 482 ? 100.776 115.739 97.061 1.00 93.44 480 THR D N 1
ATOM 14325 C CA . THR D 1 482 ? 102.017 115.206 97.618 1.00 93.44 480 THR D CA 1
ATOM 14326 C C . THR D 1 482 ? 101.907 113.815 98.233 1.00 93.44 480 THR D C 1
ATOM 14327 O O . THR D 1 482 ? 102.753 112.957 97.987 1.00 93.44 480 THR D O 1
ATOM 14331 N N . LEU D 1 483 ? 100.869 113.588 99.026 1.00 92.75 481 LEU D N 1
ATOM 14332 C CA . LEU D 1 483 ? 100.675 112.288 99.659 1.00 92.75 481 LEU D CA 1
ATOM 14333 C C . LEU D 1 483 ? 100.384 111.161 98.677 1.00 92.75 481 LEU D C 1
ATOM 14334 O O . LEU D 1 483 ? 100.896 110.051 98.816 1.00 92.75 481 LEU D O 1
ATOM 14339 N N . VAL D 1 484 ? 99.563 111.462 97.679 1.00 99.84 482 VAL D N 1
ATOM 14340 C CA . VAL D 1 484 ? 99.155 110.476 96.685 1.00 99.84 482 VAL D CA 1
ATOM 14341 C C . VAL D 1 484 ? 100.297 109.919 95.843 1.00 99.84 482 VAL D C 1
ATOM 14342 O O . VAL D 1 484 ? 100.327 108.730 95.538 1.00 99.84 482 VAL D O 1
ATOM 14346 N N . SER D 1 485 ? 101.229 110.773 95.448 1.00 102.02 483 SER D N 1
ATOM 14347 C CA . SER D 1 485 ? 102.331 110.304 94.624 1.00 102.02 483 SER D CA 1
ATOM 14348 C C . SER D 1 485 ? 103.196 109.269 95.338 1.00 102.02 483 SER D C 1
ATOM 14349 O O . SER D 1 485 ? 103.573 108.258 94.748 1.00 102.02 483 SER D O 1
ATOM 14352 N N . LEU D 1 486 ? 103.502 109.513 96.608 1.00 93.27 484 LEU D N 1
ATOM 14353 C CA . LEU D 1 486 ? 104.344 108.588 97.360 1.00 93.27 484 LEU D CA 1
ATOM 14354 C C . LEU D 1 486 ? 103.733 107.206 97.567 1.00 93.27 484 LEU D C 1
ATOM 14355 O O . LEU D 1 486 ? 104.406 106.193 97.389 1.00 93.27 484 LEU D O 1
ATOM 14360 N N . ILE D 1 487 ? 102.460 107.159 97.939 1.00 97.83 485 ILE D N 1
ATOM 14361 C CA . ILE D 1 487 ? 101.808 105.875 98.163 1.00 97.83 485 ILE D CA 1
ATOM 14362 C C . ILE D 1 487 ? 101.679 105.041 96.894 1.00 97.83 485 ILE D C 1
ATOM 14363 O O . ILE D 1 487 ? 101.893 103.829 96.913 1.00 97.83 485 ILE D O 1
ATOM 14367 N N . LYS D 1 488 ? 101.342 105.695 95.789 1.00 101.15 486 LYS D N 1
ATOM 14368 C CA . LYS D 1 488 ? 101.163 104.988 94.526 1.00 101.15 486 LYS D CA 1
ATOM 14369 C C . LYS D 1 488 ? 102.441 104.312 94.038 1.00 101.15 486 LYS D C 1
ATOM 14370 O O . LYS D 1 488 ? 102.400 103.179 93.562 1.00 101.15 486 LYS D O 1
ATOM 14376 N N . ARG D 1 489 ? 103.575 104.993 94.167 1.00 102.60 487 ARG D N 1
ATOM 14377 C CA . ARG D 1 489 ? 104.835 104.407 93.725 1.00 102.60 487 ARG D CA 1
ATOM 14378 C C . ARG D 1 489 ? 105.134 103.133 94.502 1.00 102.60 487 ARG D C 1
ATOM 14379 O O . ARG D 1 489 ? 105.574 102.136 93.934 1.00 102.60 487 ARG D O 1
ATOM 14387 N N . CYS D 1 490 ? 104.894 103.166 95.802 1.00 101.67 488 CYS D N 1
ATOM 14388 C CA . CYS D 1 490 ? 105.085 101.983 96.614 1.00 101.67 488 CYS D CA 1
ATOM 14389 C C . CYS D 1 490 ? 104.085 100.940 96.136 1.00 101.67 488 CYS D C 1
ATOM 14390 O O . CYS D 1 490 ? 104.383 99.747 96.077 1.00 101.67 488 CYS D O 1
ATOM 14393 N N . TRP D 1 491 ? 102.892 101.416 95.793 1.00 106.78 489 TRP D N 1
ATOM 14394 C CA . TRP D 1 491 ? 101.786 100.561 95.361 1.00 106.78 489 TRP D CA 1
ATOM 14395 C C . TRP D 1 491 ? 102.092 99.601 94.204 1.00 106.78 489 TRP D C 1
ATOM 14396 O O . TRP D 1 491 ? 101.433 98.572 94.070 1.00 106.78 489 TRP D O 1
ATOM 14407 N N . HIS D 1 492 ? 103.086 99.915 93.379 1.00 110.74 490 HIS D N 1
ATOM 14408 C CA . HIS D 1 492 ? 103.401 99.068 92.227 1.00 110.74 490 HIS D CA 1
ATOM 14409 C C . HIS D 1 492 ? 103.709 97.625 92.620 1.00 110.74 490 HIS D C 1
ATOM 14410 O O . HIS D 1 492 ? 104.327 97.353 93.650 1.00 110.74 490 HIS D O 1
ATOM 14417 N N . SER D 1 493 ? 103.270 96.710 91.762 1.00 110.66 491 SER D N 1
ATOM 14418 C CA . SER D 1 493 ? 103.375 95.270 91.985 1.00 110.66 491 SER D CA 1
ATOM 14419 C C . SER D 1 493 ? 104.767 94.666 92.149 1.00 110.66 491 SER D C 1
ATOM 14420 O O . SER D 1 493 ? 104.943 93.778 92.984 1.00 110.66 491 SER D O 1
ATOM 14423 N N . GLU D 1 494 ? 105.750 95.107 91.371 1.00 113.83 492 GLU D N 1
ATOM 14424 C CA . GLU D 1 494 ? 107.079 94.522 91.516 1.00 113.83 492 GLU D CA 1
ATOM 14425 C C . GLU D 1 494 ? 107.587 94.801 92.919 1.00 113.83 492 GLU D C 1
ATOM 14426 O O . GLU D 1 494 ? 107.509 95.932 93.393 1.00 113.83 492 GLU D O 1
ATOM 14432 N N . PRO D 1 495 ? 108.118 93.767 93.589 1.00 118.79 493 PRO D N 1
ATOM 14433 C CA . PRO D 1 495 ? 108.597 94.016 94.957 1.00 118.79 493 PRO D CA 1
ATOM 14434 C C . PRO D 1 495 ? 109.902 94.786 95.008 1.00 118.79 493 PRO D C 1
ATOM 14435 O O . PRO D 1 495 ? 110.150 95.504 95.984 1.00 118.79 493 PRO D O 1
ATOM 14439 N N . SER D 1 496 ? 110.743 94.671 93.980 1.00 120.02 494 SER D N 1
ATOM 14440 C CA . SER D 1 496 ? 112.004 95.399 93.994 1.00 120.02 494 SER D CA 1
ATOM 14441 C C . SER D 1 496 ? 111.791 96.879 93.710 1.00 120.02 494 SER D C 1
ATOM 14442 O O . SER D 1 496 ? 112.473 97.731 94.290 1.00 120.02 494 SER D O 1
ATOM 14445 N N . GLN D 1 497 ? 110.844 97.208 92.833 1.00 112.99 495 GLN D N 1
ATOM 14446 C CA . GLN D 1 497 ? 110.616 98.610 92.507 1.00 112.99 495 GLN D CA 1
ATOM 14447 C C . GLN D 1 497 ? 109.891 99.365 93.608 1.00 112.99 495 GLN D C 1
ATOM 14448 O O . GLN D 1 497 ? 109.640 100.564 93.446 1.00 112.99 495 GLN D O 1
ATOM 14454 N N . ARG D 1 498 ? 109.550 98.712 94.713 1.00 109.13 496 ARG D N 1
ATOM 14455 C CA . ARG D 1 498 ? 109.018 99.562 95.767 1.00 109.13 496 ARG D CA 1
ATOM 14456 C C . ARG D 1 498 ? 110.128 99.936 96.745 1.00 109.13 496 ARG D C 1
ATOM 14457 O O . ARG D 1 498 ? 110.949 99.090 97.105 1.00 109.13 496 ARG D O 1
ATOM 14465 N N . PRO D 1 499 ? 110.154 101.190 97.185 1.00 93.36 497 PRO D N 1
ATOM 14466 C CA . PRO D 1 499 ? 111.335 101.709 97.874 1.00 93.36 497 PRO D CA 1
ATOM 14467 C C . PRO D 1 499 ? 111.439 101.217 99.305 1.00 93.36 497 PRO D C 1
ATOM 14468 O O . PRO D 1 499 ? 110.442 100.949 99.974 1.00 93.36 497 PRO D O 1
ATOM 14472 N N . ASN D 1 500 ? 112.679 101.104 99.771 1.00 83.87 498 ASN D N 1
ATOM 14473 C CA . ASN D 1 500 ? 112.915 100.703 101.145 1.00 83.87 498 ASN D CA 1
ATOM 14474 C C . ASN D 1 500 ? 112.554 101.841 102.096 1.00 83.87 498 ASN D C 1
ATOM 14475 O O . ASN D 1 500 ? 112.253 102.964 101.684 1.00 83.87 498 ASN D O 1
ATOM 14478 N N . PHE D 1 501 ? 112.592 101.536 103.393 1.00 80.08 499 PHE D N 1
ATOM 14479 C CA . PHE D 1 501 ? 112.181 102.513 104.393 1.00 80.08 499 PHE D CA 1
ATOM 14480 C C . PHE D 1 501 ? 113.119 103.714 104.409 1.00 80.08 499 PHE D C 1
ATOM 14481 O O . PHE D 1 501 ? 112.668 104.866 104.387 1.00 80.08 499 PHE D O 1
ATOM 14489 N N . SER D 1 502 ? 114.429 103.465 104.459 1.00 80.65 500 SER D N 1
ATOM 14490 C CA . SER D 1 502 ? 115.395 104.553 104.336 1.00 80.65 500 SER D CA 1
ATOM 14491 C C . SER D 1 502 ? 115.070 105.428 103.141 1.00 80.65 500 SER D C 1
ATOM 14492 O O . SER D 1 502 ? 115.129 106.658 103.222 1.00 80.65 500 SER D O 1
ATOM 14495 N N . SER D 1 503 ? 114.699 104.805 102.028 1.00 87.91 501 SER D N 1
ATOM 14496 C CA . SER D 1 503 ? 114.331 105.548 100.836 1.00 87.91 501 SER D CA 1
ATOM 14497 C C . SER D 1 503 ? 112.975 106.222 100.954 1.00 87.91 501 SER D C 1
ATOM 14498 O O . SER D 1 503 ? 112.634 107.035 100.089 1.00 87.91 501 SER D O 1
ATOM 14501 N N . ILE D 1 504 ? 112.199 105.920 101.992 1.00 78.19 502 ILE D N 1
ATOM 14502 C CA . ILE D 1 504 ? 110.887 106.525 102.151 1.00 78.19 502 ILE D CA 1
ATOM 14503 C C . ILE D 1 504 ? 110.754 107.345 103.427 1.00 78.19 502 ILE D C 1
ATOM 14504 O O . ILE D 1 504 ? 109.866 108.209 103.498 1.00 78.19 502 ILE D O 1
ATOM 14509 N N . CYS D 1 505 ? 111.585 107.124 104.445 1.00 73.54 503 CYS D N 1
ATOM 14510 C CA . CYS D 1 505 ? 111.481 107.949 105.640 1.00 73.54 503 CYS D CA 1
ATOM 14511 C C . CYS D 1 505 ? 111.879 109.383 105.331 1.00 73.54 503 CYS D C 1
ATOM 14512 O O . CYS D 1 505 ? 111.079 110.312 105.490 1.00 73.54 503 CYS D O 1
ATOM 14515 N N . ARG D 1 506 ? 113.111 109.575 104.857 1.00 74.64 504 ARG D N 1
ATOM 14516 C CA . ARG D 1 506 ? 113.640 110.922 104.686 1.00 74.64 504 ARG D CA 1
ATOM 14517 C C . ARG D 1 506 ? 112.746 111.767 103.788 1.00 74.64 504 ARG D C 1
ATOM 14518 O O . ARG D 1 506 ? 112.542 112.957 104.054 1.00 74.64 504 ARG D O 1
ATOM 14526 N N . ILE D 1 507 ? 112.178 111.171 102.739 1.00 69.46 505 ILE D N 1
ATOM 14527 C CA . ILE D 1 507 ? 111.346 111.961 101.842 1.00 69.46 505 ILE D CA 1
ATOM 14528 C C . ILE D 1 507 ? 110.085 112.430 102.549 1.00 69.46 505 ILE D C 1
ATOM 14529 O O . ILE D 1 507 ? 109.597 113.536 102.290 1.00 69.46 505 ILE D O 1
ATOM 14534 N N . LEU D 1 508 ? 109.541 111.620 103.456 1.00 65.03 506 LEU D N 1
ATOM 14535 C CA . LEU D 1 508 ? 108.421 112.082 104.266 1.00 65.03 506 LEU D CA 1
ATOM 14536 C C . LEU D 1 508 ? 108.821 113.299 105.085 1.00 65.03 506 LEU D C 1
ATOM 14537 O O . LEU D 1 508 ? 108.152 114.336 105.051 1.00 65.03 506 LEU D O 1
ATOM 14542 N N . ARG D 1 509 ? 109.928 113.193 105.818 1.00 56.47 507 ARG D N 1
ATOM 14543 C CA . ARG D 1 509 ? 110.347 114.304 106.658 1.00 56.47 507 ARG D CA 1
ATOM 14544 C C . ARG D 1 509 ? 110.635 115.545 105.830 1.00 56.47 507 ARG D C 1
ATOM 14545 O O . ARG D 1 509 ? 110.499 116.665 106.329 1.00 56.47 507 ARG D O 1
ATOM 14553 N N . TYR D 1 510 ? 111.018 115.375 104.566 1.00 60.51 508 TYR D N 1
ATOM 14554 C CA . TYR D 1 510 ? 111.147 116.538 103.699 1.00 60.51 508 TYR D CA 1
ATOM 14555 C C . TYR D 1 510 ? 109.800 117.213 103.496 1.00 60.51 508 TYR D C 1
ATOM 14556 O O . TYR D 1 510 ? 109.712 118.445 103.488 1.00 60.51 508 TYR D O 1
ATOM 14565 N N . ILE D 1 511 ? 108.741 116.422 103.314 1.00 60.85 509 ILE D N 1
ATOM 14566 C CA . ILE D 1 511 ? 107.406 116.999 103.208 1.00 60.85 509 ILE D CA 1
ATOM 14567 C C . ILE D 1 511 ? 107.074 117.769 104.473 1.00 60.85 509 ILE D C 1
ATOM 14568 O O . ILE D 1 511 ? 106.458 118.841 104.427 1.00 60.85 509 ILE D O 1
ATOM 14573 N N . LYS D 1 512 ? 107.480 117.233 105.622 1.00 57.51 510 LYS D N 1
ATOM 14574 C CA . LYS D 1 512 ? 107.270 117.924 106.884 1.00 57.51 510 LYS D CA 1
ATOM 14575 C C . LYS D 1 512 ? 107.892 119.310 106.846 1.00 57.51 510 LYS D C 1
ATOM 14576 O O . LYS D 1 512 ? 107.227 120.313 107.125 1.00 57.51 510 LYS D O 1
ATOM 14582 N N . LYS D 1 513 ? 109.174 119.382 106.487 1.00 64.54 511 LYS D N 1
ATOM 14583 C CA . LYS D 1 513 ? 109.857 120.667 106.425 1.00 64.54 511 LYS D CA 1
ATOM 14584 C C . LYS D 1 513 ? 109.156 121.615 105.462 1.00 64.54 511 LYS D C 1
ATOM 14585 O O . LYS D 1 513 ? 108.996 122.805 105.752 1.00 64.54 511 LYS D O 1
ATOM 14588 N N . PHE D 1 514 ? 108.722 121.102 104.311 1.00 75.76 512 PHE D N 1
ATOM 14589 C CA . PHE D 1 514 ? 108.040 121.960 103.350 1.00 75.76 512 PHE D CA 1
ATOM 14590 C C . PHE D 1 514 ? 106.737 122.498 103.923 1.00 75.76 512 PHE D C 1
ATOM 14591 O O . PHE D 1 514 ? 106.418 123.680 103.755 1.00 75.76 512 PHE D O 1
ATOM 14599 N N . LEU D 1 515 ? 105.968 121.643 104.594 1.00 71.77 513 LEU D N 1
ATOM 14600 C CA . LEU D 1 515 ? 104.713 122.094 105.185 1.00 71.77 513 LEU D CA 1
ATOM 14601 C C . LEU D 1 515 ? 104.961 123.137 106.263 1.00 71.77 513 LEU D C 1
ATOM 14602 O O . LEU D 1 515 ? 104.336 124.204 106.268 1.00 71.77 513 LEU D O 1
ATOM 14607 N N . VAL D 1 516 ? 105.873 122.842 107.193 1.00 67.52 514 VAL D N 1
ATOM 14608 C CA . VAL D 1 516 ? 106.194 123.793 108.251 1.00 67.52 514 VAL D CA 1
ATOM 14609 C C . VAL D 1 516 ? 106.651 125.114 107.661 1.00 67.52 514 VAL D C 1
ATOM 14610 O O . VAL D 1 516 ? 106.424 126.178 108.247 1.00 67.52 514 VAL D O 1
ATOM 14614 N N . VAL D 1 517 ? 107.288 125.075 106.495 1.00 79.30 515 VAL D N 1
ATOM 14615 C CA . VAL D 1 517 ? 107.751 126.307 105.875 1.00 79.30 515 VAL D CA 1
ATOM 14616 C C . VAL D 1 517 ? 106.595 127.074 105.250 1.00 79.30 515 VAL D C 1
ATOM 14617 O O . VAL D 1 517 ? 106.630 128.307 105.182 1.00 79.30 515 VAL D O 1
ATOM 14621 N N . ASN D 1 518 ? 105.571 126.352 104.815 1.00 90.49 516 ASN D N 1
ATOM 14622 C CA . ASN D 1 518 ? 104.417 126.986 104.198 1.00 90.49 516 ASN D CA 1
ATOM 14623 C C . ASN D 1 518 ? 103.115 126.592 104.879 1.00 90.49 516 ASN D C 1
ATOM 14624 O O . ASN D 1 518 ? 102.549 125.542 104.582 1.00 90.49 516 ASN D O 1
ATOM 14629 N N . PRO D 1 519 ? 102.633 127.441 105.800 1.00 100.31 517 PRO D N 1
ATOM 14630 C CA . PRO D 1 519 ? 101.381 127.149 106.504 1.00 100.31 517 PRO D CA 1
ATOM 14631 C C . PRO D 1 519 ? 100.228 127.099 105.514 1.00 100.31 517 PRO D C 1
ATOM 14632 O O . PRO D 1 519 ? 99.364 126.229 105.614 1.00 100.31 517 PRO D O 1
ATOM 14636 N N . ASP D 1 520 ? 100.220 128.028 104.565 1.00 118.71 518 ASP D N 1
ATOM 14637 C CA . ASP D 1 520 ? 99.186 128.062 103.545 1.00 118.71 518 ASP D CA 1
ATOM 14638 C C . ASP D 1 520 ? 99.344 126.838 102.654 1.00 118.71 518 ASP D C 1
ATOM 14639 O O . ASP D 1 520 ? 100.466 126.430 102.352 1.00 118.71 518 ASP D O 1
ATOM 14644 N N . HIS D 1 521 ? 98.217 126.263 102.242 1.00 127.43 519 HIS D N 1
ATOM 14645 C CA . HIS D 1 521 ? 98.201 125.084 101.379 1.00 127.43 519 HIS D CA 1
ATOM 14646 C C . HIS D 1 521 ? 99.121 123.977 101.891 1.00 127.43 519 HIS D C 1
ATOM 14647 O O . HIS D 1 521 ? 98.885 122.794 101.645 1.00 127.43 519 HIS D O 1
ATOM 14654 N N . THR D 1 528 ? 101.590 125.434 95.798 1.00 121.93 526 THR D N 1
ATOM 14655 C CA . THR D 1 528 ? 101.916 124.168 95.154 1.00 121.93 526 THR D CA 1
ATOM 14656 C C . THR D 1 528 ? 103.109 123.486 95.802 1.00 121.93 526 THR D C 1
ATOM 14657 O O . THR D 1 528 ? 104.054 124.147 96.231 1.00 121.93 526 THR D O 1
ATOM 14661 N N . PRO D 1 529 ? 103.067 122.158 95.885 1.00 117.11 527 PRO D N 1
ATOM 14662 C CA . PRO D 1 529 ? 104.278 121.415 96.235 1.00 117.11 527 PRO D CA 1
ATOM 14663 C C . PRO D 1 529 ? 105.347 121.642 95.182 1.00 117.11 527 PRO D C 1
ATOM 14664 O O . PRO D 1 529 ? 105.056 122.012 94.042 1.00 117.11 527 PRO D O 1
ATOM 14668 N N . LEU D 1 530 ? 106.598 121.431 95.578 1.00 116.06 528 LEU D N 1
ATOM 14669 C CA . LEU D 1 530 ? 107.713 121.667 94.672 1.00 116.06 528 LEU D CA 1
ATOM 14670 C C . LEU D 1 530 ? 107.619 120.756 93.456 1.00 116.06 528 LEU D C 1
ATOM 14671 O O . LEU D 1 530 ? 107.459 121.232 92.328 1.00 116.06 528 LEU D O 1
ATOM 14676 N N . VAL D 1 531 ? 107.721 119.449 93.675 1.00 117.50 529 VAL D N 1
ATOM 14677 C CA . VAL D 1 531 ? 107.638 118.451 92.617 1.00 117.50 529 VAL D CA 1
ATOM 14678 C C . VAL D 1 531 ? 107.151 117.153 93.248 1.00 117.50 529 VAL D C 1
ATOM 14679 O O . VAL D 1 531 ? 107.018 117.045 94.469 1.00 117.50 529 VAL D O 1
ATOM 14683 N N . ASP D 1 532 ? 106.990 116.123 92.428 1.00 112.76 530 ASP D N 1
ATOM 14684 C CA . ASP D 1 532 ? 106.650 114.845 93.005 1.00 112.76 530 ASP D CA 1
ATOM 14685 C C . ASP D 1 532 ? 107.890 114.581 93.846 1.00 112.76 530 ASP D C 1
ATOM 14686 O O . ASP D 1 532 ? 109.018 114.729 93.374 1.00 112.76 530 ASP D O 1
ATOM 14691 N N . CYS D 1 533 ? 107.682 114.176 95.088 1.00 107.89 531 CYS D N 1
ATOM 14692 C CA . CYS D 1 533 ? 108.781 113.922 96.018 1.00 107.89 531 CYS D CA 1
ATOM 14693 C C . CYS D 1 533 ? 109.715 112.774 95.646 1.00 107.89 531 CYS D C 1
ATOM 14694 O O . CYS D 1 533 ? 110.923 112.849 95.861 1.00 107.89 531 CYS D O 1
ATOM 14697 N N . TRP D 1 534 ? 109.152 111.751 95.019 1.00 107.11 532 TRP D N 1
ATOM 14698 C CA . TRP D 1 534 ? 109.893 110.550 94.659 1.00 107.11 532 TRP D CA 1
ATOM 14699 C C . TRP D 1 534 ? 111.066 110.797 93.719 1.00 107.11 532 TRP D C 1
ATOM 14700 O O . TRP D 1 534 ? 112.115 110.173 93.861 1.00 107.11 532 TRP D O 1
ATOM 14711 N N . ASP D 1 535 ? 110.894 111.698 92.760 1.00 107.99 533 ASP D N 1
ATOM 14712 C CA . ASP D 1 535 ? 111.962 111.983 91.810 1.00 107.99 533 ASP D CA 1
ATOM 14713 C C . ASP D 1 535 ? 113.204 112.532 92.507 1.00 107.99 533 ASP D C 1
ATOM 14714 O O . ASP D 1 535 ? 114.328 112.154 92.178 1.00 107.99 533 ASP D O 1
ATOM 14719 N N . LEU D 1 536 ? 112.998 113.416 93.476 1.00 104.81 534 LEU D N 1
ATOM 14720 C CA . LEU D 1 536 ? 114.110 114.015 94.207 1.00 104.81 534 LEU D CA 1
ATOM 14721 C C . LEU D 1 536 ? 114.925 113.002 95.005 1.00 104.81 534 LEU D C 1
ATOM 14722 O O . LEU D 1 536 ? 116.152 113.055 95.022 1.00 104.81 534 LEU D O 1
ATOM 14727 N N . GLU D 1 537 ? 114.241 112.066 95.647 1.00 97.03 535 GLU D N 1
ATOM 14728 C CA . GLU D 1 537 ? 114.909 111.066 96.469 1.00 97.03 535 GLU D CA 1
ATOM 14729 C C . GLU D 1 537 ? 115.860 110.198 95.658 1.00 97.03 535 GLU D C 1
ATOM 14730 O O . GLU D 1 537 ? 116.958 109.876 96.108 1.00 97.03 535 GLU D O 1
ATOM 14736 N N . ALA D 1 538 ? 115.438 109.829 94.457 1.00 106.81 536 ALA D N 1
ATOM 14737 C CA . ALA D 1 538 ? 116.251 108.978 93.596 1.00 106.81 536 ALA D CA 1
ATOM 14738 C C . ALA D 1 538 ? 117.646 109.556 93.406 1.00 106.81 536 ALA D C 1
ATOM 14739 O O . ALA D 1 538 ? 118.637 108.816 93.380 1.00 106.81 536 ALA D O 1
ATOM 14741 N N . ARG D 1 539 ? 117.725 110.882 93.316 1.00 106.59 537 ARG D N 1
ATOM 14742 C CA . ARG D 1 539 ? 118.998 111.570 93.126 1.00 106.59 537 ARG D CA 1
ATOM 14743 C C . ARG D 1 539 ? 119.917 111.312 94.317 1.00 106.59 537 ARG D C 1
ATOM 14744 O O . ARG D 1 539 ? 121.102 111.024 94.147 1.00 106.59 537 ARG D O 1
ATOM 14752 N N . PHE D 1 540 ? 119.395 111.554 95.514 1.00 101.92 538 PHE D N 1
ATOM 14753 C CA . PHE D 1 540 ? 120.140 111.339 96.744 1.00 101.92 538 PHE D CA 1
ATOM 14754 C C . PHE D 1 540 ? 120.431 109.855 96.881 1.00 101.92 538 PHE D C 1
ATOM 14755 O O . PHE D 1 540 ? 121.506 109.442 97.310 1.00 101.92 538 PHE D O 1
ATOM 14763 N N . LEU D 1 541 ? 119.433 109.055 96.541 1.00 107.61 539 LEU D N 1
ATOM 14764 C CA . LEU D 1 541 ? 119.564 107.610 96.540 1.00 107.61 539 LEU D CA 1
ATOM 14765 C C . LEU D 1 541 ? 120.531 107.126 95.456 1.00 107.61 539 LEU D C 1
ATOM 14766 O O . LEU D 1 541 ? 121.296 106.184 95.659 1.00 107.61 539 LEU D O 1
ATOM 14771 N N . ARG D 1 542 ? 120.483 107.788 94.302 1.00 110.01 540 ARG D N 1
ATOM 14772 C CA . ARG D 1 542 ? 121.255 107.388 93.121 1.00 110.01 540 ARG D CA 1
ATOM 14773 C C . ARG D 1 542 ? 122.789 107.303 93.171 1.00 110.01 540 ARG D C 1
ATOM 14774 O O . ARG D 1 542 ? 123.352 106.325 92.679 1.00 110.01 540 ARG D O 1
ATOM 14782 N N . LYS D 1 543 ? 123.477 108.284 93.743 1.00 111.56 541 LYS D N 1
ATOM 14783 C CA . LYS D 1 543 ? 124.939 108.202 93.777 1.00 111.56 541 LYS D CA 1
ATOM 14784 C C . LYS D 1 543 ? 125.465 108.158 95.200 1.00 111.56 541 LYS D C 1
ATOM 14785 O O . LYS D 1 543 ? 126.098 107.191 95.624 1.00 111.56 541 LYS D O 1
ATOM 14791 N N . PHE D 1 544 ? 125.175 109.222 95.930 1.00 104.97 542 PHE D N 1
ATOM 14792 C CA . PHE D 1 544 ? 125.542 109.359 97.333 1.00 104.97 542 PHE D CA 1
ATOM 14793 C C . PHE D 1 544 ? 125.320 108.083 98.132 1.00 104.97 542 PHE D C 1
ATOM 14794 O O . PHE D 1 544 ? 126.145 107.713 98.965 1.00 104.97 542 PHE D O 1
ATOM 14802 N N . PRO D 1 545 ? 124.198 107.403 97.868 1.00 115.82 543 PRO D N 1
ATOM 14803 C CA . PRO D 1 545 ? 123.843 106.179 98.596 1.00 115.82 543 PRO D CA 1
ATOM 14804 C C . PRO D 1 545 ? 124.855 105.066 98.359 1.00 115.82 543 PRO D C 1
ATOM 14805 O O . PRO D 1 545 ? 125.359 104.914 97.248 1.00 115.82 543 PRO D O 1
ATOM 14809 N N . GLY D 1 546 ? 125.148 104.304 99.407 1.00 135.98 544 GLY D N 1
ATOM 14810 C CA . GLY D 1 546 ? 126.098 103.212 99.317 1.00 135.98 544 GLY D CA 1
ATOM 14811 C C . GLY D 1 546 ? 126.810 102.967 100.634 1.00 135.98 544 GLY D C 1
ATOM 14812 O O . GLY D 1 546 ? 126.179 102.645 101.640 1.00 135.98 544 GLY D O 1
ATOM 14813 N N . SER D 1 550 ? 124.418 101.978 103.326 1.00 146.09 548 SER D N 1
ATOM 14814 C CA . SER D 1 550 ? 123.596 102.432 104.444 1.00 146.09 548 SER D CA 1
ATOM 14815 C C . SER D 1 550 ? 122.544 101.379 104.766 1.00 146.09 548 SER D C 1
ATOM 14816 O O . SER D 1 550 ? 121.475 101.342 104.153 1.00 146.09 548 SER D O 1
ATOM 14818 N N . HIS D 1 551 ? 122.850 100.511 105.730 1.00 140.00 549 HIS D N 1
ATOM 14819 C CA . HIS D 1 551 ? 121.866 99.579 106.269 1.00 140.00 549 HIS D CA 1
ATOM 14820 C C . HIS D 1 551 ? 120.991 100.233 107.326 1.00 140.00 549 HIS D C 1
ATOM 14821 O O . HIS D 1 551 ? 119.783 99.982 107.373 1.00 140.00 549 HIS D O 1
ATOM 14828 N N . THR D 1 552 ? 121.585 101.067 108.175 1.00 122.39 550 THR D N 1
ATOM 14829 C CA . THR D 1 552 ? 120.855 101.842 109.166 1.00 122.39 550 THR D CA 1
ATOM 14830 C C . THR D 1 552 ? 121.342 103.281 109.131 1.00 122.39 550 THR D C 1
ATOM 14831 O O . THR D 1 552 ? 122.491 103.548 108.763 1.00 122.39 550 THR D O 1
ATOM 14835 N N . ALA D 1 553 ? 120.463 104.205 109.502 1.00 106.79 551 ALA D N 1
ATOM 14836 C CA . ALA D 1 553 ? 120.787 105.620 109.551 1.00 106.79 551 ALA D CA 1
ATOM 14837 C C . ALA D 1 553 ? 120.441 106.178 110.923 1.00 106.79 551 ALA D C 1
ATOM 14838 O O . ALA D 1 553 ? 119.416 105.829 111.513 1.00 106.79 551 ALA D O 1
ATOM 14840 N N . SER D 1 554 ? 121.306 107.051 111.426 1.00 79.31 552 SER D N 1
ATOM 14841 C CA . SER D 1 554 ? 121.126 107.670 112.726 1.00 79.31 552 SER D CA 1
ATOM 14842 C C . SER D 1 554 ? 120.749 109.133 112.550 1.00 79.31 552 SER D C 1
ATOM 14843 O O . SER D 1 554 ? 120.767 109.681 111.445 1.00 79.31 552 SER D O 1
ATOM 14846 N N . VAL D 1 555 ? 120.407 109.767 113.674 1.00 59.25 553 VAL D N 1
ATOM 14847 C CA . VAL D 1 555 ? 119.853 111.113 113.646 1.00 59.25 553 VAL D CA 1
ATOM 14848 C C . VAL D 1 555 ? 120.844 112.140 113.127 1.00 59.25 553 VAL D C 1
ATOM 14849 O O . VAL D 1 555 ? 120.438 113.218 112.688 1.00 59.25 553 VAL D O 1
ATOM 14853 N N . ASN D 1 556 ? 122.142 111.845 113.174 1.00 56.15 554 ASN D N 1
ATOM 14854 C CA . ASN D 1 556 ? 123.126 112.837 112.769 1.00 56.15 554 ASN D CA 1
ATOM 14855 C C . ASN D 1 556 ? 122.978 113.244 111.311 1.00 56.15 554 ASN D C 1
ATOM 14856 O O . ASN D 1 556 ? 123.377 114.352 110.947 1.00 56.15 554 ASN D O 1
ATOM 14861 N N . GLN D 1 557 ? 122.501 112.314 110.492 1.00 63.42 555 GLN D N 1
ATOM 14862 C CA . GLN D 1 557 ? 122.343 112.494 109.048 1.00 63.42 555 GLN D CA 1
ATOM 14863 C C . GLN D 1 557 ? 121.217 113.422 108.620 1.00 63.42 555 GLN D C 1
ATOM 14864 O O . GLN D 1 557 ? 121.166 113.854 107.470 1.00 63.42 555 GLN D O 1
ATOM 14870 N N . ILE D 1 558 ? 120.322 113.736 109.545 1.00 57.16 556 ILE D N 1
ATOM 14871 C CA . ILE D 1 558 ? 119.153 114.546 109.224 1.00 57.16 556 ILE D CA 1
ATOM 14872 C C . ILE D 1 558 ? 119.418 115.958 108.697 1.00 57.16 556 ILE D C 1
ATOM 14873 O O . ILE D 1 558 ? 118.724 116.412 107.792 1.00 57.16 556 ILE D O 1
ATOM 14878 N N . PRO D 1 559 ? 120.402 116.667 109.259 1.00 51.48 557 PRO D N 1
ATOM 14879 C CA . PRO D 1 559 ? 120.625 118.008 108.709 1.00 51.48 557 PRO D CA 1
ATOM 14880 C C . PRO D 1 559 ? 121.055 117.938 107.245 1.00 51.48 557 PRO D C 1
ATOM 14881 O O . PRO D 1 559 ? 120.588 118.715 106.416 1.00 51.48 557 PRO D O 1
ATOM 14885 N N . PHE D 1 560 ? 121.932 116.989 106.943 1.00 63.04 558 PHE D N 1
ATOM 14886 C CA . PHE D 1 560 ? 122.438 116.770 105.595 1.00 63.04 558 PHE D CA 1
ATOM 14887 C C . PHE D 1 560 ? 121.319 116.349 104.654 1.00 63.04 558 PHE D C 1
ATOM 14888 O O . PHE D 1 560 ? 121.130 116.942 103.587 1.00 63.04 558 PHE D O 1
ATOM 14896 N N . GLN D 1 561 ? 120.554 115.342 105.051 1.00 63.73 559 GLN D N 1
ATOM 14897 C CA . GLN D 1 561 ? 119.503 114.829 104.185 1.00 63.73 559 GLN D CA 1
ATOM 14898 C C . GLN D 1 561 ? 118.475 115.899 103.863 1.00 63.73 559 GLN D C 1
ATOM 14899 O O . GLN D 1 561 ? 118.017 116.006 102.729 1.00 63.73 559 GLN D O 1
ATOM 14905 N N . LEU D 1 562 ? 118.116 116.696 104.859 1.00 61.37 560 LEU D N 1
ATOM 14906 C CA . LEU D 1 562 ? 117.157 117.770 104.651 1.00 61.37 560 LEU D CA 1
ATOM 14907 C C . LEU D 1 562 ? 117.689 118.820 103.677 1.00 61.37 560 LEU D C 1
ATOM 14908 O O . LEU D 1 562 ? 116.945 119.346 102.854 1.00 61.37 560 LEU D O 1
ATOM 14913 N N . THR D 1 563 ? 118.979 119.127 103.780 1.00 64.35 561 THR D N 1
ATOM 14914 C CA . THR D 1 563 ? 119.596 120.135 102.926 1.00 64.35 561 THR D CA 1
ATOM 14915 C C . THR D 1 563 ? 119.726 119.634 101.497 1.00 64.35 561 THR D C 1
ATOM 14916 O O . THR D 1 563 ? 119.352 120.330 100.548 1.00 64.35 561 THR D O 1
ATOM 14920 N N . SER D 1 564 ? 120.114 118.375 101.349 1.00 66.47 562 SER D N 1
ATOM 14921 C CA . SER D 1 564 ? 120.412 117.844 100.031 1.00 66.47 562 SER D CA 1
ATOM 14922 C C . SER D 1 564 ? 119.231 118.024 99.102 1.00 66.47 562 SER D C 1
ATOM 14923 O O . SER D 1 564 ? 119.405 118.376 97.936 1.00 66.47 562 SER D O 1
ATOM 14926 N N . TYR D 1 565 ? 118.024 117.815 99.607 1.00 74.35 563 TYR D N 1
ATOM 14927 C CA . TYR D 1 565 ? 116.846 118.022 98.778 1.00 74.35 563 TYR D CA 1
ATOM 14928 C C . TYR D 1 565 ? 116.732 119.491 98.364 1.00 74.35 563 TYR D C 1
ATOM 14929 O O . TYR D 1 565 ? 116.384 119.791 97.225 1.00 74.35 563 TYR D O 1
ATOM 14938 N N . ARG D 1 566 ? 117.041 120.404 99.282 1.00 77.25 564 ARG D N 1
ATOM 14939 C CA . ARG D 1 566 ? 116.987 121.824 98.974 1.00 77.25 564 ARG D CA 1
ATOM 14940 C C . ARG D 1 566 ? 117.984 122.110 97.859 1.00 77.25 564 ARG D C 1
ATOM 14941 O O . ARG D 1 566 ? 117.687 122.852 96.925 1.00 77.25 564 ARG D O 1
ATOM 14949 N N . VAL D 1 567 ? 119.166 121.511 97.957 1.00 75.94 565 VAL D N 1
ATOM 14950 C CA . VAL D 1 567 ? 120.179 121.662 96.923 1.00 75.94 565 VAL D CA 1
ATOM 14951 C C . VAL D 1 567 ? 119.747 120.939 95.659 1.00 75.94 565 VAL D C 1
ATOM 14952 O O . VAL D 1 567 ? 119.724 121.519 94.568 1.00 75.94 565 VAL D O 1
ATOM 14956 N N . LEU D 1 568 ? 119.409 119.664 95.800 1.00 81.39 566 LEU D N 1
ATOM 14957 C CA . LEU D 1 568 ? 118.998 118.860 94.656 1.00 81.39 566 LEU D CA 1
ATOM 14958 C C . LEU D 1 568 ? 117.802 119.448 93.921 1.00 81.39 566 LEU D C 1
ATOM 14959 O O . LEU D 1 568 ? 117.759 119.444 92.693 1.00 81.39 566 LEU D O 1
ATOM 14964 N N . GLU D 1 569 ? 116.840 119.968 94.670 1.00 90.43 567 GLU D N 1
ATOM 14965 C CA . GLU D 1 569 ? 115.644 120.533 94.059 1.00 90.43 567 GLU D CA 1
ATOM 14966 C C . GLU D 1 569 ? 115.969 121.734 93.168 1.00 90.43 567 GLU D C 1
ATOM 14967 O O . GLU D 1 569 ? 115.352 121.913 92.123 1.00 90.43 567 GLU D O 1
ATOM 14973 N N . LYS D 1 570 ? 116.928 122.559 93.578 1.00 89.44 568 LYS D N 1
ATOM 14974 C CA . LYS D 1 570 ? 117.293 123.728 92.789 1.00 89.44 568 LYS D CA 1
ATOM 14975 C C . LYS D 1 570 ? 117.842 123.322 91.427 1.00 89.44 568 LYS D C 1
ATOM 14976 O O . LYS D 1 570 ? 117.538 123.947 90.412 1.00 89.44 568 LYS D O 1
ATOM 14979 N N . GLU D 1 571 ? 118.647 122.267 91.412 1.00 95.87 569 GLU D N 1
ATOM 14980 C CA . GLU D 1 571 ? 119.241 121.781 90.176 1.00 95.87 569 GLU D CA 1
ATOM 14981 C C . GLU D 1 571 ? 118.174 121.317 89.191 1.00 95.87 569 GLU D C 1
ATOM 14982 O O . GLU D 1 571 ? 118.282 121.570 87.993 1.00 95.87 569 GLU D O 1
ATOM 14984 N N . LYS D 1 572 ? 117.149 120.642 89.708 1.00 98.98 570 LYS D N 1
ATOM 14985 C CA . LYS D 1 572 ? 116.055 120.119 88.887 1.00 98.98 570 LYS D CA 1
ATOM 14986 C C . LYS D 1 572 ? 116.563 119.334 87.683 1.00 98.98 570 LYS D C 1
ATOM 14987 O O . LYS D 1 572 ? 116.348 119.730 86.539 1.00 98.98 570 LYS D O 1
#

InterPro domains:
  IPR000719 Protein kinase domain [PS50011] (229-513)
  IPR001245 Serine-threonine/tyrosine-protein kinase, catalytic domain [PF07714] (272-505)
  IPR010632 Domain of unknown function DUF1221 [PF06760] (21-237)
  IPR011009 Protein kinase-like domain superfamily [SSF56112] (266-518)
  IPR051681 Serine/Threonine Kinases and Pseudokinases [PTHR44329] (241-509)

Sequence (1864 aa):
AAMEQFRQIGEVLGSLNALMVLQDDILINQRQCCLLLELFSLAFNTVAEEIRQNLKLEEKHTKWRALEQPLRELTRVFKEGELYVKHCMDNSDWWGKVINLHQNKDCVEFHIHNLFCYFSAVVEAIEAAGLDPSEMERRRVVFSRKYDREWNDPKMFQWRFGKQYLLSRICSRFEHSWREDRWNLVEALQEKRKSDSKTEKRLADLLLKKLTFNGKLFPSSILLGSKDDLEPLSSEISSLLALCHSNILQELMHKDLQSYMKENRYLFSIPVVIDIMLQIARGMEYLHGNDIFHGDLNPMNIHLKERSHTEGYFHAKICGFGLSSVPVIWYAPEVLAEMKLTHKADVYSFAMVCFELITGKVPFEMTINIRMGERPLFPFPSPKTLVSLIKRCWHSEPSQRPNFSSICRILRYIKKFLVVNPDHTPLVDCWDLEARFLRKFPGSHTASVNQIPFQLTSYRVLEKEKAAMEQFRQIGEVLGSLNALMVLQDDILINQRQCCLLLELFSLAFNTVAEEIRQNLKLEEKHTKWRALEQPLRELTRVFKEGELYVKHCMDNSDWWGKVINLHQNKDCVEFHIHNLFCYFSAVVEAIEAAGLDPSEMERRRVVFSRKYDREWNDPKMFQWRFGKQYLLSRICSRFEHSWREDRWNLVEALQEKRKSDSKTEKRLADLLLKKLTFNGKLFPSSILLGSKDDLEPLSSEISSLLALCHSNILQELMHKDLQSYMKENRYLFSIPVVIDIMLQIARGMEYLHGNDIFHGDLNPMNIHLKERSHTEGYFHAKICGFGLSSVPVIWYAPEVLAEMKLTHKADVYSFAMVCFELITGKVPFEMTINIRMGERPLFPFPSPKTLVSLIKRCWHSEPSQRPNFSSICRILRYIKKFLVVNPDHTPLVDCWDLEARFLRKFPGSHTASVNQIPFQLTSYRVLEKEKAAMEQFRQIGEVLGSLNALMVLQDDILINQRQCCLLLELFSLAFNTVAEEIRQNLKLEEKHTKWRALEQPLRELTRVFKEGELYVKHCMDNSDWWGKVINLHQNKDCVEFHIHNLFCYFSAVVEAIEAAGLDPSEMERRRVVFSRKYDREWNDPKMFQWRFGKQYLLSRICSRFEHSWREDRWNLVEALQEKRKSDSKTEKRLADLLLKKLTFNGKLFPSSILLGSKDDLEPLSSEISSLLALCHSNILQELMHKDLQSYMKENRYLFSIPVVIDIMLQIARGMEYLHGNDIFHGDLNPMNIHLKERSHTEGYFHAKICGFGLSSVPVIWYAPEVLAEMKLTHKADVYSFAMVCFELITGKVPFEMTINIRMGERPLFPFPSPKTLVSLIKRCWHSEPSQRPNFSSICRILRYIKKFLVVNPDHTPLVDCWDLEARFLRKFPGSHTASVNQIPFQLTSYRVLEKEKAAMEQFRQIGEVLGSLNALMVLQDDILINQRQCCLLLELFSLAFNTVAEEIRQNLKLEEKHTKWRALEQPLRELTRVFKEGELYVKHCMDNSDWWGKVINLHQNKDCVEFHIHNLFCYFSAVVEAIEAAGLDPSEMERRRVVFSRKYDREWNDPKMFQWRFGKQYLLSRICSRFEHSWREDRWNLVEALQEKRKSDSKTEKRLADLLLKKLTFNGKLFPSSILLGSKDDLEPLSSEISSLLALCHSNILQELMHKDLQSYMKENRYLFSIPVVIDIMLQIARGMEYLHGNDIFHGDLNPMNIHLKERSHTEGYFHAKICGFGLSSVPVIWYAPEVLAEMKLTHKADVYSFAMVCFELITGKVPFEMTINIRMGERPLFPFPSPKTLVSLIKRCWHSEPSQRPNFSSICRILRYIKKFLVVNPDHTPLVDCWDLEARFLRKFPGSHTASVNQIPFQLTSYRVLEKEK

Foldseek 3Di:
DQVVLLVLLVVLLVLLVVVCVVPPVFQQAPLLLVVVNVLSVLLNVLLVVLLVVQADPPPVPPQLVLRPLLSNVVSLLSNLSSVVVVLSVDDDDVLVSNVVDPVFACVSQVSVLSVLLRSLVVVSSLSRLCVDPVVSVVSVVVVVVVLALVPADPVSCCPPCVSNSVHDVCPVSNVVSSPVSLVSNLVVLVCCLVVVVPCPNVVSVLVSVVSVQDCVDDVSVVPPDDDDDDDDPPSVLVCLCVQHDNQAPVDDFPAFQVVVQPCCVDQADPQQLLVLLQLCLLSPLSCLVVDQFLQFDDSVFKRWAASPPDSRHTRIHGPDSGDPPDVCPLFFLVVLPPCTRDLLRCLSNSLQRSVCSQQSDHWDCPSVVVNVQDGGDHDPPRDDQSVLLSVQSSGRDSVSRDGSVLVNLLSSLVNNVCSSPVDDPDLDRSNVLSCVCCVPVDPDSDDGSSCSNSSNSSSVSSSVVD/DQVVLLVLLVVLLVLLVVVCVVPPVFQQAPLLLVVVNVLSVLLNVLLVVLLVVQADPPPVPPQLVLRPLLSNVVSLLSNLSSVVVVLSVDDDDVLVSNVVDPVFACVSQVSVLSVLLRSLVVVSSLSRLCVDPVVSVVSVVVVVVVLALVPADPVSCCPPCVSNSVHDVCPVSNVVSSPVSLVSNLVVLVCCLVVVVPCPNVVSVLVSVVSVQDCVDDVSVVPPDDDDDDDDPPSVLVCLCVQHDNQAPVDDFPAFQVVVQPCCVDQADPQQLLVLLQLCLLSPLSCLVVDQFLQFDDSVFKRWAASPPDSRHTRIHGPDSGDPPDVCPLFFLVVLPPCTRDLLRCLSNSLQRSVCSQQSDHWDCPSVVVNVQDGGDHDPPRDDQSVLLSVQSSGRDSVSRDGSVLVNLLSSLVNNVCSSPVDDPDLDRSNVLSCVCCVPVDPDSDDGSSCSNSSNSSSVSSSVVD/DQVVLLVLLVVLLVLLVVVCVVPPVFQQAPLLLVVVNVLSVLLNVLLVVLLVVQADPPPVPPQLVLRPLLSNVVSLLSNLSSVVVVLSVDDDDVLVSNVVDPVFACVSQVSVLSVLLRSLVVVSSLSRLCVDPVVSVVSVVVVVVVLALVPADPVSCCPPCVSNSVHDVCPVSNVVSSPVSLVSNLVVLVCCLVVVVPCPNVVSVLVSVVSVQDCVDDVSVVPPDDDDDDDDPPSVLVCLCVQHDNQAPVDDFPAFQVVVQPCCVDQADPQQLLVLLQLCLLSPLSCLVVDQFLQFDDSVFKRWAASPPDSRHTRIHGPDSGDPPDVCPLFFLVVLPPCTRDLLRCLSNSLQRSVCSQQSDHWDCPSVVVNVQDGGDHDPPRDDQSVLLSVQSSGRDSVSRDGSVLVNLLSSLVNNVCSSPVDDPDLDRSNVLSCVCCVPVDPDSDDGSSCSNSSNSSSVSSSVVD/DQVVLLVLLVVLLVLLVVVCVVPPVFQQAPLLLVVVNVLSVLLNVLLVVLLVVQADPPPVPPQLVLRPLLSNVVSLLSNLSSVVVVLSVDDDDVLVSNVVDPVFACVSQVSVLSVLLRSLVVVSSLSRLCVDPVVSVVSVVVVVVVLALVPADPVSCCPPCVSNSVHDVCPVSNVVSSPVSLVSNLVVLVCCLVVVVPCPNVVSVLVSVVSVQDCVDDVSVVPPDDDDDDDDPPSVLVCLCVQHDNQAPVDDFPAFQVVVQPCCVDQADPQQLLVLLQLCLLSPLSCLVVDQFLQFDDSVFKRWAASPPDSRHTRIHGPDSGDPPDVCPLFFLVVLPPCTRDLLRCLSNSLQRSVCNQQSDHWDCPSVVVNVQDGGDHDPPRDDQSVLLSVQSSGRDSVSRDGSVLVNLLSSLVNNVCSSPVDDPDLDRSNVLSCVCCVPVDPDSDDGSSCSNSSNSSSVSSSVVD

Nearest PDB structures (foldseek):
  6lba-assembly1_A  TM=1.002E+00  e=1.305E-67  Arabidopsis thaliana
  6ka4-assembly1_A  TM=9.317E-01  e=7.683E-32  Arabidopsis thaliana
  8qqy-assembly1_A  TM=7.912E-01  e=1.323E-06  Homo sapiens
  7k0v-assembly1_A  TM=7.829E-01  e=1.876E-06  Homo sapiens
  5fbn-assembly1_C  TM=7.878E-01  e=1.395E-05  Homo sapiens

B-factor: mean 80.83, std 32.55, range [30.0, 181.26]

Solvent-accessible surface area: 90737 Å² total; per-residue (Å²): 95,12,14,54,29,2,36,63,1,1,38,16,17,10,0,3,55,0,13,6,40,1,46,72,42,14,90,6,3,40,74,0,1,21,3,0,39,61,0,1,35,49,0,8,84,25,16,0,66,28,2,81,62,10,16,94,23,100,42,66,121,96,133,7,161,35,11,55,44,6,8,86,7,13,25,33,3,2,49,21,0,2,43,17,0,84,109,2,33,69,66,58,125,54,46,35,18,2,80,82,4,4,29,36,44,13,13,7,39,7,5,0,6,8,0,9,0,9,13,6,19,7,28,10,4,25,80,22,23,56,121,68,118,67,23,80,67,55,24,142,40,19,36,56,61,28,29,31,187,102,10,27,18,60,109,7,16,54,35,78,17,5,116,84,9,4,15,26,160,37,38,70,82,30,81,45,6,70,42,40,4,61,52,33,3,26,65,28,0,82,109,77,53,153,74,72,138,187,43,82,58,150,46,0,65,60,26,30,136,105,23,103,143,55,58,108,49,130,119,39,73,97,84,112,76,101,108,154,145,98,76,135,150,43,81,116,51,22,67,49,121,70,14,22,16,2,2,2,24,73,116,95,43,102,105,23,0,16,58,40,12,165,122,38,134,195,96,26,39,54,58,6,6,3,9,1,4,2,5,0,0,24,0,0,12,54,2,24,33,77,94,52,61,16,20,52,1,18,10,131,41,0,25,3,58,122,16,64,107,20,99,29,14,14,22,0,22,0,15,48,20,8,118,88,78,167,119,81,50,17,86,6,13,47,11,14,76,98,173,78,115,58,62,76,7,6,5,8,5,3,2,4,0,2,2,6,4,28,30,44,145,86,13,63,146,164,77,115,61,14,120,155,28,82,70,30,157,32,44,200,97,20,38,134,18,4,34,19,16,2,85,64,1,12,85,55,102,52,79,83,5,18,44,10,19,2,5,6,17,3,2,11,18,3,6,13,41,31,16,43,51,78,84,192,140,32,86,67,74,8,59,72,10,0,39,97,22,70,189,154,84,45,91,98,167,88,28,71,12,44,77,2,3,15,14,11,8,0,3,82,9,18,33,62,48,174,95,12,12,58,28,4,32,64,1,1,36,17,16,9,0,2,55,0,13,6,40,0,46,73,43,12,90,7,4,41,75,0,1,21,4,0,38,62,1,0,36,52,0,7,84,24,14,0,66,29,3,81,63,11,17,93,21,99,42,65,119,96,131,7,165,36,11,57,44,7,6,86,6,13,26,32,3,2,51,22,0,3,43,17,0,83,109,2,33,67,68,59,122,54,47,34,18,2,80,82,5,3,29,34,45,13,12,7,40,8,6,0,6,7,0,8,1,10,13,7,19,8,28,10,5,25,79,20,20,54,122,68,117,64,24,81,66,56,26,139,40,18,34,56,60,27,29,32,191,103,9,27,20,60,110,7,12,54,35,78,14,4,115,83,10,3,15,27,162,36,39,70,82,29,82,45,7,70,42,40,3,63,50,33,3,26,64,26,1,80,109,75,53,152,75,72,138,189,45,80,59,150,46,0,64,59,25,30,135,107,22,103,141,56,59,109,48,128,118,38,72,97,84,111,75,100,108,156,145,98,75,135,148,42,82,114,53,21,67,51,118,71,14,21,16,3,1,2,24,74,117,92,45,101,109,22,0,15,58,43,12,162,121,36,135,192,95,27,39,56,59,5,6,4,9,1,3,2,4,0,0,23,0,0,12,52,2,24,34,78,94,55,59,15,21,52,1,18,9,131,40,0,23,3,60,123,14,63,108,20,98,30,14,14,22,0,22,0,16,49,21,7,120,88,77,169,120,81,49,17,86,6,12,51,10,14,77,98,173,79,116,58,64,73,6,5,5,7,4,5,3,4,2,2,2,5,4,29,29,46,145,86,12,61,146,166,77,116,60,15,118,156,27,82,70,28,156,31,44,200,96,20,35,133,20,4,34,19,15,2,85,65,1,12,85,56,102,51,79,85,6,18,45,9,17,2,5,6,18,3,3,9,16,2,6,13,41,31,16,44,51,77,86,191,138,32,89,69,72,8,59,72,10,0,37,99,22,69,192,153,84,45,94,98,167,88,28,72,12,45,77,2,4,15,14,12,7,0,2,82,10,17,32,60,48,171,97,12,13,56,27,4,33,64,1,0,39,17,16,10,0,2,57,0,12,6,41,1,47,73,42,13,88,6,4,41,74,0,1,21,5,0,39,63,2,1,35,52,0,6,85,25,14,1,66,27,2,80,64,11,18,94,23,100,41,65,120,96,132,8,161,35,12,57,44,6,6,84,6,12,25,33,2,3,49,21,0,3,43,17,0,85,108,2,34,67,66,59,125,55,48,34,19,2,78,82,5,4,29,35,44,14,12,8,40,7,6,0,6,7,0,8,1,10,14,7,18,8,28,11,5,27,78,22,22,55,122,70,116,64,24,83,67,59,26,138,42,19,35,57,64,27,28,34,189,107,11,27,22,58,110,8,14,53,40,80,15,5,116,83,9,4,15,26,160,36,38,70,82,29,81,45,7,69,43,39,4,61,51,30,4,26,62,27,1,81,108,75,53,153,74,72,138,188,44,80,57,154,48,0,63,60,26,29,136,106,21,104,145,56,58,108,48,129,118,40,73,97,83,113,75,100,107,154,146,101,74,136,147,44,82,115,53,22,67,51,119,70,14,20,17,2,2,2,24,72,114,93,43,102,108,22,0,15,59,42,13,163,119,37,134,193,96,27,38,56,59,5,6,5,10,2,4,3,5,0,0,23,0,0,12,51,2,24,33,78,94,55,61,15,21,53,1,18,9,128,41,0,23,2,58,121,14,65,107,20,99,30,13,13,22,0,23,0,16,48,21,7,119,87,78,167,120,80,49,17,84,6,12,49,10,14,76,97,173,80,114,57,64,76,6,5,5,8,4,4,3,4,2,2,2,5,4,29,29,44,145,84,11,61,148,164,77,117,60,14,117,157,27,81,70,29,156,31,44,199,96,19,37,136,20,4,35,20,14,2,85,65,1,12,84,58,103,52,79,84,7,18,44,10,17,2,5,5,17,4,3,10,17,3,5,12,42,32,15,43,51,76,85,188,141,32,90,69,73,8,59,73,11,0,37,98,23,70,192,154,86,45,92,96,166,89,27,72,13,45,75,2,4,15,14,11,7,1,2,82,8,17,32,60,49,171,97,10,12,55,28,4,35,64,0,1,37,17,17,10,0,2,56,0,11,6,40,0,47,72,41,14,90,8,4,40,76,0,1,21,4,0,39,63,2,1,34,50,1,8,83,24,15,0,67,27,2,79,62,9,16,93,22,101,41,65,121,96,133,8,161,35,11,57,43,7,7,85,6,12,26,31,2,2,51,22,0,2,42,16,0,86,109,2,33,69,68,59,124,54,47,36,19,2,80,81,5,3,29,36,43,13,12,8,41,8,5,0,7,7,0,8,1,8,14,7,20,5,28,11,5,24,78,21,22,56,120,69,118,64,24,81,66,53,24,140,42,20,36,56,60,27,28,32,189,104,10,27,21,60,113,8,12,53,40,79,15,5,116,83,10,4,14,26,164,37,40,69,84,30,81,45,5,71,43,39,4,61,50,33,3,26,65,25,0,81,108,75,52,153,74,71,137,188,44,81,56,149,46,0,64,61,26,29,135,105,22,105,144,54,58,107,47,128,118,38,73,97,82,112,76,100,108,154,146,100,75,135,148,42,81,116,51,22,68,50,119,70,14,22,16,2,2,2,23,74,116,93,44,103,107,24,0,16,59,43,12,165,121,36,135,193,95,26,37,55,60,5,7,4,10,1,4,2,5,0,0,23,0,0,11,52,2,23,34,77,93,52,59,16,21,52,0,19,10,131,40,0,24,3,59,121,16,64,108,22,101,29,14,16,22,1,21,0,16,48,21,7,116,88,77,168,119,81,50,16,86,7,13,48,11,14,76,98,173,78,114,58,63,74,6,5,5,7,4,3,2,3,0,2,2,6,5,28,28,46,146,84,13,62,147,166,77,116,60,15,117,157,28,82,70,30,156,31,43,200,97,20,37,136,18,4,34,18,13,2,84,64,1,12,84,58,102,52,78,84,6,18,44,8,18,2,5,5,17,4,3,10,17,3,6,13,41,34,16,44,51,77,83,193,141,32,88,69,73,8,57,72,10,0,37,99,23,69,187,155,85,44,93,96,165,88,28,72,12,44,76,3,4,14,14,12,7,0,2,83,9,17,34,60,48,176